Protein AF-0000000079869970 (afdb_homodimer)

Foldseek 3Di:
DDPDDDDDDPDDDDDDDDDDDDDDDDDDDDDDDDDDDDDPPVPPPDPPPPPPDDDCDPVNVVVVVVVVVVVVVVVVVVVVVVVVCCVVVVDDPPPQPQPPLLVLLLVLFDLVLLLVLLCLLLLEAFAFQDPSVVVVLVVLLVLLVVLAFDNVQKDKFKFKFKWKAFDWWKKFKAFPDVRHTPDIDTQQVVLVVVVVVCVVVVNSGRSFGRAKAILFDFDKAKAAEAEQEAQFPLSLVLCVVQQFALARAEYEHEHDPLFAQLLSLQSSVVSHHQEYEYEHFCQQFHPVQHDDPPVDQGHYQQWKFHAYNWFAFAHLFDAHLDGGRDCPPDPPPTHDSCRSQDPPNLQIRGRVHGYTYGGLQVVLVSQVLLVVLQVVDPQWDKDFSCVSSFPPDDGDRSPDTNITTHDDPRHDSCNSRMMMMIGTDIDMDIHMGIKMKGKAAADAARLAEEAEEEERGASASCSQFASLLSSLLSSLSSSVSNVVVVPDGFNYMYMYMYFGPVRNPHNRVSNVCSVPVCCVPQLRRRYAEYEYRTRAFLAQAAKAKAWDLFQVVVLLSLQLVFFRDDRDCAPPPVVSRDPPDDPDRDDPDPDPDDDPDDPPPPCLCPPPPPPPSPPPSCGTSFNRQQVVQCVVDPVNDRDSGHDHDQQSPLHDDLCCFQNLHIYMYMHGHPSNNNQPRTNSSHSSSCCRGGPVSSVRSSSSSSSVSSSSSCCRHPLAHSTQCLSVLVLLVVLLVVVCVLCVVLVCPVPADCVLSVVLSVLLNVLRVVLVVVVVVCVVDDNDSVVSVLSNSLVVSLSSLQFAPQQADSRRSGGGQQWFAAVQRSGTIHGRRQLSNVVVVVDSVSNNVSSVVRSSSSNVSSCSSVPVPPPD/DDPDDDDPDPDDPDDDDDDDDDDDDDDDDDDDDDPDDDDPPVVPVDPPPPPPPDPPDPVVVVVVVVVVVVVVVVVVVVVVVVVVCCVVVVPDPPPQPLPPLLVLLLVLFDLVLLLVLLCLLLLDAFAFQDPSVVVVLVVLLVLLVVLAFDNVQKDKFKFKFKWKAFDWWKKFKAFPDVRHTPDIDTQQVVLVVVVVVCVVVVNSGHSFGRAKAILFDFDKAKAAEAEQEAQFPLSLVLCVVQQFALARAEYEHEHDPLFAQLLSLQSSVVSHHQEYEYEHFCQQFHPLQHDDPPVDQGHYQQWKFHAYNWFAFAHLQDAHLDGGRDCPDPPPPTHDSCRSQDPPNLQIRGRVHGYTYGGLQVVLSSQVLLVVLQVVDPQWDKDFSCVSSPLPDDGDRSPDTNITTHDDPRHDSCNSRMMMMIGTDIDMDIHMHIKMKGKAAADAARLAEEAEEEERGASASCSQFASLLSSLLSSLSSSVSNVVNVPDGFNYMYMYMYFGPVRNPHNRVSNVCSVPVCCVPQLRHRYAEYEYRTRAFLAQAAKAKAWDLFQVVVLLSLQLVFFRDDRDCAPPPVVSRDPDDDPCSPPPPDDPPDDDPDPVPPCLCCPPPPPPSPPPRCGTSFNRQQVVQCVVDPVNDRDSGRDHDQFSPLHDDLCCFQNLHIYMYMHGHPSNNNQPRTNSSHVSSCCRGGPVSSVSSSSSSSSVSSSSSCCRHPLAHSTQCSSVLVLLVVLLVVVCVLCVVLVCPVPADCVLSVVLSVLSNVLRVVLVVVVVVCSVDDNDSVVSVLSNSLRVSLSSLQFAPQQADSRRSGGGQQWFAAVQRSGTIHGRRQLSNVVVVVDSVSNNVSSVVRSSSSNVSSCSSVPVPPPD

Solvent-accessible surface area (backbone atoms only — not comparable to full-atom values): 93768 Å² total; per-residue (Å²): 138,90,80,83,75,94,82,82,90,80,80,83,78,84,82,82,88,88,84,80,91,78,89,77,86,81,82,86,75,87,72,88,73,75,84,77,78,79,86,70,81,71,76,74,80,74,84,75,76,78,74,77,80,80,77,80,48,69,65,56,51,50,50,46,46,49,49,44,48,50,45,47,50,48,47,49,49,48,46,47,46,46,50,50,47,48,57,67,72,54,62,84,77,56,85,78,52,72,48,69,63,50,53,53,40,53,67,53,56,56,43,67,55,36,58,55,43,36,53,57,62,35,65,38,50,21,34,70,45,31,71,39,32,52,50,50,51,50,46,52,54,52,48,42,42,73,33,48,44,59,66,91,39,50,45,75,48,51,27,41,38,77,44,64,45,86,68,43,42,35,42,36,35,28,32,56,92,80,58,45,76,77,45,78,44,49,49,47,61,50,43,51,51,52,49,52,53,40,48,73,68,67,50,85,62,48,84,51,65,53,58,42,45,41,65,49,33,68,45,73,35,66,26,39,75,40,82,35,57,51,33,43,72,67,45,55,49,34,33,50,76,63,31,30,80,46,60,58,17,26,36,37,24,36,62,52,84,82,46,30,64,30,40,33,47,44,48,38,42,76,56,36,27,47,26,37,38,37,29,58,50,24,57,77,42,8,58,73,56,37,54,26,53,90,82,27,56,19,18,44,50,77,55,38,46,46,47,46,28,53,51,65,59,31,42,76,44,39,60,79,79,52,60,47,67,44,78,74,73,72,83,81,77,47,53,48,73,69,44,55,67,31,94,79,44,68,83,49,48,57,35,86,42,35,46,43,48,39,18,34,51,56,52,35,54,52,47,51,56,50,50,60,43,40,72,74,40,87,64,56,43,67,42,51,48,56,70,54,49,44,93,70,55,76,72,77,53,64,82,63,79,60,68,40,52,23,46,56,98,76,15,54,58,73,70,47,36,49,31,38,41,40,35,32,35,58,50,74,45,83,38,56,37,48,32,37,40,39,54,46,73,20,76,72,40,54,71,35,30,40,38,36,38,24,44,64,34,26,72,33,38,14,29,36,59,28,27,34,10,40,21,34,48,54,47,47,52,42,26,49,15,51,40,44,66,70,68,56,69,41,32,20,12,37,36,43,34,41,25,21,42,35,76,69,52,38,25,29,59,38,35,52,50,41,68,43,42,63,48,63,13,60,78,56,48,25,60,63,35,37,41,44,33,36,62,31,51,45,16,63,52,42,67,45,41,32,61,36,49,40,44,46,65,52,52,54,56,43,30,45,72,35,63,44,67,74,76,68,83,55,77,74,62,67,77,45,65,71,80,77,82,75,82,63,82,83,70,85,74,72,80,63,79,89,73,97,80,70,84,79,63,76,79,75,63,79,55,68,70,80,74,76,52,66,92,80,38,84,53,8,37,38,49,48,25,35,52,53,44,41,71,67,36,86,84,68,62,79,66,91,63,59,78,61,48,74,62,58,43,72,58,76,51,62,54,34,22,51,59,41,22,45,37,36,37,56,22,25,39,42,83,54,67,20,32,75,60,26,82,63,19,33,64,64,50,37,50,71,64,29,40,64,74,29,51,61,54,42,43,49,34,42,43,56,50,44,50,52,49,48,61,22,57,44,84,60,68,63,67,36,54,59,49,34,39,52,52,52,53,51,40,50,53,52,49,54,55,53,31,52,74,69,71,37,54,88,80,49,78,58,65,62,51,54,52,35,49,52,52,30,41,53,28,30,53,50,43,56,50,50,51,54,53,48,68,76,43,85,80,47,65,68,58,45,52,52,52,41,50,34,53,52,47,27,55,40,31,42,46,43,84,54,30,35,91,78,47,46,67,39,14,25,46,59,45,34,52,16,72,56,60,53,44,30,37,39,64,37,17,62,35,46,32,31,54,60,76,65,41,67,59,58,27,48,50,34,45,34,54,50,37,52,25,45,43,49,20,29,43,41,49,62,59,45,73,63,83,119,141,86,88,84,87,80,95,74,74,90,64,94,72,92,86,78,83,90,76,85,87,80,88,78,87,81,88,85,86,78,79,89,76,90,65,80,85,77,86,66,81,66,79,69,76,70,81,71,74,75,70,75,73,82,74,81,50,74,63,58,54,50,50,50,48,50,50,49,49,50,50,51,51,49,50,51,48,51,49,48,48,50,50,48,49,49,55,66,73,56,58,84,76,58,85,80,52,74,49,69,63,49,53,53,38,53,67,53,56,59,44,68,56,36,56,54,43,36,52,57,62,36,65,40,49,20,35,69,45,33,71,40,31,52,51,50,51,50,46,53,55,53,47,42,42,74,35,49,46,59,67,92,39,49,46,76,49,53,28,42,39,78,46,66,46,85,69,43,43,36,42,34,34,27,32,57,93,79,56,44,76,77,45,78,44,48,48,47,60,50,43,50,50,52,49,52,54,40,46,73,68,66,50,87,63,51,84,51,67,52,57,44,44,41,64,48,34,69,46,73,36,68,26,39,74,38,84,34,57,51,33,43,72,67,45,56,48,33,33,51,77,63,32,29,78,44,60,57,17,26,36,37,25,36,62,50,84,82,43,30,65,30,40,33,48,44,47,38,42,75,56,36,25,47,26,37,39,36,27,57,50,23,57,78,41,8,59,72,56,35,55,26,53,91,85,28,55,18,19,46,49,78,56,38,45,44,46,45,27,54,52,65,57,31,42,76,42,38,60,80,79,52,60,47,68,44,77,63,61,92,75,51,70,52,52,50,74,69,44,54,68,29,92,79,44,69,82,49,47,58,34,86,41,34,48,43,48,39,19,34,50,56,52,34,53,52,47,51,54,50,50,60,42,40,73,72,39,86,63,55,43,67,42,50,47,55,70,54,49,44,66,70,52,75,70,75,54,64,82,62,80,59,67,39,52,24,47,59,98,76,12,54,56,74,72,46,36,49,34,36,41,38,35,33,36,59,50,74,44,81,36,54,37,47,33,37,40,38,53,47,72,20,76,73,39,54,72,32,30,42,37,36,38,24,45,65,36,26,72,35,38,13,32,35,58,26,28,34,10,41,22,33,48,54,47,48,51,40,26,49,15,51,40,43,66,69,68,56,69,41,33,20,13,38,37,42,34,42,25,22,40,36,76,68,50,38,26,28,60,37,36,53,49,40,69,43,41,63,48,63,10,60,77,56,47,27,61,64,36,35,41,44,34,36,60,32,50,45,15,64,51,42,67,43,42,32,60,37,48,40,44,45,65,50,52,53,55,42,30,45,71,34,63,44,68,75,77,68,85,57,78,76,65,68,78,45,62,72,78,79,83,77,78,76,63,63,69,81,73,73,82,66,91,80,74,100,79,72,82,80,62,77,81,74,61,81,53,71,67,85,73,74,49,63,89,80,34,83,55,8,39,38,47,48,26,34,50,54,46,39,70,69,35,87,83,67,62,78,65,92,62,60,77,61,47,74,61,57,41,73,57,76,51,62,53,32,23,51,61,42,23,45,38,37,39,56,22,26,38,42,82,53,66,22,32,74,61,24,83,64,19,33,63,64,49,35,48,70,65,29,42,64,75,29,51,61,54,43,42,50,34,41,43,54,51,45,50,52,47,47,62,24,57,43,84,58,68,66,66,36,54,58,49,33,39,52,50,51,54,53,41,50,53,52,48,54,53,54,30,53,74,70,71,36,54,88,79,50,79,59,64,63,51,54,52,36,50,52,51,30,40,54,29,29,53,50,46,54,50,51,52,55,54,48,68,76,42,85,80,47,66,68,59,46,51,51,50,42,49,33,53,54,46,29,54,41,31,44,45,44,85,54,31,35,91,78,46,48,66,40,15,24,44,59,45,34,51,15,71,56,61,52,44,32,37,39,63,38,16,61,32,45,33,32,54,61,76,65,41,66,58,59,27,48,51,33,46,42,55,50,36,51,24,44,42,49,20,27,43,40,51,62,58,44,74,65,80,116

InterPro domains:
  IPR003137 PA domain [PF02225] (222-303)
  IPR007365 Transferrin receptor-like, dimerisation domain [PF04253] (748-861)
  IPR007484 Peptidase M28 [PF04389] (435-570)
  IPR036757 Transferrin receptor-like, dimerisation domain superfamily [G3DSA:1.20.930.40] (721-863)
  IPR036757 Transferrin receptor-like, dimerisation domain superfamily [SSF47672] (745-861)
  IPR039373 Transferrin receptor protein 1/Glutamate carboxypeptidase 2-like [PTHR10404] (72-862)
  IPR046450 PA domain superfamily [SSF52025] (188-437)

Organism: NCBI:txid29920

Radius of gyration: 39.64 Å; Cα contacts (8 Å, |Δi|>4): 3201; chains: 2; bounding box: 128×109×114 Å

Sequence (1736 aa):
MGASDDRASIMKGDALKVLPDLDLDEDDDVDDSKVPLTRSNVYADSPREIHLSEGISEADIILRQRVGIAFVLGLVLASAICVMLLGVLGHEENYGSTPAIQHHFIAATSANGFKKNLEFYTDVVRHTGSTGDNEMAKFIRSSAIDFGFEESNIKIDEFEMLVNAPETLTLDILKLPNNKSLASYDFVAENAARQAKRQAKGKNVTKPYAAFHLYSKNGTASGPVVYAHFGSSEDYQALALNNVTVAGKIALVRMGGDISLPAKVVIASKFGAVGVLTYTDPADDGSARGPTAPDGPWRPSTTTTFGNVYMGDGDPTMPEGFSATRPMGTNADRLSVEDIYSVNNTFNILPPIVSMPISAAVAQDLLTQVDAASKKLETLKQINAADVFGARWEGGALGVQYLLPVDDDTSKSEEVEVIVKMTNRNVYTLTTTWNVVITVHGSREPDRHVLVGAPRDSLNAGAVSPGSGNAVFLEVVRALGTLVSNGWTPYRTLVLASFGGEQFGSVGSSHWIDRYPSFESGNSGRGVVYLHLDDVVRGAGALRCKASATIRKNIYLMTAAVAQPKKQDYPDVDSFFFSNASGTSAVAAGSSSKDEDDLDMLPVNATFSSNELPEGSGNSVFAYWLEDANKKNPSGVELELPPMERNLGGRISPFLGRLGIPSLELGFDGGYFGVGDTGADIPAWISHFADPQFAFHRAAAELYGSILLSFTDAQFLQYDFTELSRELRRGEAFLEDALAREGLTEVVSLGRLHNATTAFEAAAISVSHEINVISDQELDFSRVRLINNRLLRAQRAFLLPLGFTYMPWIKNVLYGISEWDDYRVSLFPGVTHELKRGNAMTVRRELVRLCLTIEAATDILMNAPDEEMGASDDRASIMKGDALKVLPDLDLDEDDDVDDSKVPLTRSNVYADSPREIHLSEGISEADIILRQRVGIAFVLGLVLASAICVMLLGVLGHEENYGSTPAIQHHFIAATSANGFKKNLEFYTDVVRHTGSTGDNEMAKFIRSSAIDFGFEESNIKIDEFEMLVNAPETLTLDILKLPNNKSLASYDFVAENAARQAKRQAKGKNVTKPYAAFHLYSKNGTASGPVVYAHFGSSEDYQALALNNVTVAGKIALVRMGGDISLPAKVVIASKFGAVGVLTYTDPADDGSARGPTAPDGPWRPSTTTTFGNVYMGDGDPTMPEGFSATRPMGTNADRLSVEDIYSVNNTFNILPPIVSMPISAAVAQDLLTQVDAASKKLETLKQINAADVFGARWEGGALGVQYLLPVDDDTSKSEEVEVIVKMTNRNVYTLTTTWNVVITVHGSREPDRHVLVGAPRDSLNAGAVSPGSGNAVFLEVVRALGTLVSNGWTPYRTLVLASFGGEQFGSVGSSHWIDRYPSFESGNSGRGVVYLHLDDVVRGAGALRCKASATIRKNIYLMTAAVAQPKKQDYPDVDSFFFSNASGTSAVAAGSSSKDEDDLDMLPVNATFSSNELPEGSGNSVFAYWLEDANKKNPSGVELELPPMERNLGGRISPFLGRLGIPSLELGFDGGYFGVGDTGADIPAWISHFADPQFAFHRAAAELYGSILLSFTDAQFLQYDFTELSRELRRGEAFLEDALAREGLTEVVSLGRLHNATTAFEAAAISVSHEINVISDQELDFSRVRLINNRLLRAQRAFLLPLGFTYMPWIKNVLYGISEWDDYRVSLFPGVTHELKRGNAMTVRRELVRLCLTIEAATDILMNAPDEE

Secondary structure (DSSP, 8-state):
---------------------------------------------------------HHHHHHHHHHHHHHHHHHHHHHHHHHHHHHHTTS---TTS--HHHHHHHHH--HHHHHHHHHHHHTS---TTSHHHHHHHHHHHHHHHHHT--GGGEEEEEEEEEEEEEEEEEEEEEETTTTEEEEEEEHHHHHHHHHHHHHHTT-----PPPP-EETPPPEEEEE-EEE-TT--HHHHHHHHHTT---TTSEEEEES-TT--HHHHHHHHHHTT-SEEEEE--HHHHSTTTSPBTTTSSBPPTT----EE--BSSS-TTS-TT----S---SGGGS--HHHHTSTT--SSB--SSEEEE--HHHHHHHHHHHHHHHTT-TT--EEEHHHHHGGG-----SSS--EEE--SSS--GGGG-EEEEEEEEEEEEEEEEEEEEEEE--SSEEEEEEEEEEE---SS--TTTTHHHHHHHHHHHHHHHHHHHTT---SEEEEEEEESSGGGTSHHHHHHHHH-GGGT-GGG--EEEEEE-SS-BSSSSEEEEEE-GGGHHHHHHHHHHSBPPP----S--GGG---------------------------------SS-S-TTGGGBHHHHHHHHHHHH-TT-PPPSSPPPPSS--SS--HHHHTT---EEEEEEE-S----TTSTT-SHHHIIIII-TT-HHHHHHHHHHHHHHHHHHH-SS----HHHHHHHHHHHHHHHHHHHHHTT-TTTS--HHHHHHHHHHHHHHHHHHHHHHHHHHS---HHHHHHHHHHHHHHHHTTB-TT--SS-TT--BSSEEE-TTTTT-EEE-HHHHHHHTTT-HHHHHHHHHHHHHHHHHHHHHHTT-----/-----------------------------------------------------S---HHHHHHHHHHHHHHHHHHHHHHHHHHHHHHHTTS---TTS--HHHHHHHHH--HHHHHHHHHHHHTS---TTSHHHHHHHHHHHHHHHHHT--GGGEEEEEEEEEEEEEEEEEEEEEETTTTEEEEEEEHHHHHHHHHHHHHHTT-----PPPP-EETPPPEEEEE-EEE-TT--HHHHHHHHHTT---TTSEEEEES-TT--HHHHHHHHHHTT-SEEEEE--HHHHSTTTSPBTTTSSBPPTT----EE--BSSS-TTS-TT----S---TT--PPPHHHHTSTT--SSB--SSEEEE--HHHHHHHHHHHHHHHTT-TT--EEEHHHHHGGG----TTSS--EEE--SSS--GGGG-EEEEEEEEEEEEEEEEEEEEEEE--SSEEEEEEEEEEE---SS--TTTTHHHHHHHHHHHHHHHHHHHTT---SEEEEEEEESSGGGTSHHHHHHHHH-GGGT-GGG--EEEEEE-SS-BSSSSEEEEEE-GGGHHHHHHHHHHSBPPP----S--GGG---------------------------------SS-S-TTGGGBHHHHHHHHHHHH-TT-PPPSSPPPPSS--SS--HHHHTT---EEEEEEE-S----TTSTT-SHHHIIIII-TT-HHHHHHHHHHHHHHHHHHH-SS----HHHHHHHHHHHHHHHHHHHHHTT-TTTS--HHHHHHHHHHHHHHHHHHHHHHHHHHS---HHHHHHHHHHHHHHHHTTB-TT--SS-TT--BSSEEE-TTTTT-EEE-HHHHHHHTTT-HHHHHHHHHHHHHHHHHHHHHHTT-----

Nearest PDB structures (foldseek):
  3rbu-assembly1_A  TM=8.842E-01  e=3.190E-53  Homo sapiens
  4twe-assembly1_A  TM=8.624E-01  e=4.914E-52  Homo sapiens
  4x3r-assembly1_A-2  TM=8.776E-01  e=3.778E-52  Homo sapiens
  8bow-assembly1_A  TM=8.712E-01  e=1.907E-52  Homo sapiens
  5d29-assembly1_A-2  TM=8.838E-01  e=1.736E-51  Homo sapiens

pLDDT: mean 79.39, std 25.46, range [14.36, 98.81]

Structure (mmCIF, N/CA/C/O backbone):
data_AF-0000000079869970-model_v1
#
loop_
_entity.id
_entity.type
_entity.pdbx_description
1 polymer 'Uncharacterized protein'
#
loop_
_atom_site.group_PDB
_atom_site.id
_atom_site.type_symbol
_atom_site.label_atom_id
_atom_site.label_alt_id
_atom_site.label_comp_id
_atom_site.label_asym_id
_atom_site.label_entity_id
_atom_site.label_seq_id
_atom_site.pdbx_PDB_ins_code
_atom_site.Cartn_x
_atom_site.Cartn_y
_atom_site.Cartn_z
_atom_site.occupancy
_atom_site.B_iso_or_equiv
_atom_site.auth_seq_id
_atom_site.auth_comp_id
_atom_site.auth_asym_id
_atom_site.auth_atom_id
_atom_site.pdbx_PDB_model_num
ATOM 1 N N . MET A 1 1 ? 53.875 41.188 -13.688 1 15.7 1 MET A N 1
ATOM 2 C CA . MET A 1 1 ? 52.969 42.312 -13.969 1 15.7 1 MET A CA 1
ATOM 3 C C . MET A 1 1 ? 51.531 41.844 -13.93 1 15.7 1 MET A C 1
ATOM 5 O O . MET A 1 1 ? 50.688 42.469 -13.258 1 15.7 1 MET A O 1
ATOM 9 N N . GLY A 1 2 ? 50.781 41.25 -15.023 1 16.36 2 GLY A N 1
ATOM 10 C CA . GLY A 1 2 ? 49.906 41.844 -16 1 16.36 2 GLY A CA 1
ATOM 11 C C . GLY A 1 2 ? 48.438 41.75 -15.633 1 16.36 2 GLY A C 1
ATOM 12 O O . GLY A 1 2 ? 48 40.719 -15.07 1 16.36 2 GLY A O 1
ATOM 13 N N . ALA A 1 3 ? 47.719 42.906 -15.492 1 17.47 3 ALA A N 1
ATOM 14 C CA . ALA A 1 3 ? 46.5 43.719 -15.258 1 17.47 3 ALA A CA 1
ATOM 15 C C . ALA A 1 3 ? 45.375 43.312 -16.203 1 17.47 3 ALA A C 1
ATOM 17 O O . ALA A 1 3 ? 44.344 43.969 -16.266 1 17.47 3 ALA A O 1
ATOM 18 N N . SER A 1 4 ? 45.531 42.281 -17.016 1 16.36 4 SER A N 1
ATOM 19 C CA . SER A 1 4 ? 44.906 42.438 -18.328 1 16.36 4 SER A CA 1
ATOM 20 C C . SER A 1 4 ? 43.406 42.656 -18.172 1 16.36 4 SER A C 1
ATOM 22 O O . SER A 1 4 ? 42.812 42.219 -17.188 1 16.36 4 SER A O 1
ATOM 24 N N . ASP A 1 5 ? 42.594 43.156 -19.141 1 15.49 5 ASP A N 1
ATOM 25 C CA . ASP A 1 5 ? 41.656 44.156 -19.625 1 15.49 5 ASP A CA 1
ATOM 26 C C . ASP A 1 5 ? 40.219 43.656 -19.516 1 15.49 5 ASP A C 1
ATOM 28 O O . ASP A 1 5 ? 39.312 44.438 -19.156 1 15.49 5 ASP A O 1
ATOM 32 N N . ASP A 1 6 ? 39.812 42.5 -20.109 1 15.54 6 ASP A N 1
ATOM 33 C CA . ASP A 1 6 ? 38.844 42.594 -21.188 1 15.54 6 ASP A CA 1
ATOM 34 C C . ASP A 1 6 ? 37.438 42.906 -20.656 1 15.54 6 ASP A C 1
ATOM 36 O O . ASP A 1 6 ? 37 42.25 -19.703 1 15.54 6 ASP A O 1
ATOM 40 N N . ARG A 1 7 ? 36.719 43.938 -21.031 1 15.24 7 ARG A N 1
ATOM 41 C CA . ARG A 1 7 ? 35.688 44.969 -20.938 1 15.24 7 ARG A CA 1
ATOM 42 C C . ARG A 1 7 ? 34.281 44.344 -20.969 1 15.24 7 ARG A C 1
ATOM 44 O O . ARG A 1 7 ? 33.531 44.5 -20.016 1 15.24 7 ARG A O 1
ATOM 51 N N . ALA A 1 8 ? 33.5 44.375 -22.188 1 14.62 8 ALA A N 1
ATOM 52 C CA . ALA A 1 8 ? 32.469 45.375 -22.594 1 14.62 8 ALA A CA 1
ATOM 53 C C . ALA A 1 8 ? 31.078 44.719 -22.578 1 14.62 8 ALA A C 1
ATOM 55 O O . ALA A 1 8 ? 30.141 45.281 -22 1 14.62 8 ALA A O 1
ATOM 56 N N . SER A 1 9 ? 30.547 44.031 -23.766 1 14.82 9 SER A N 1
ATOM 57 C CA . SER A 1 9 ? 29.438 44.406 -24.625 1 14.82 9 SER A CA 1
ATOM 58 C C . SER A 1 9 ? 28.125 43.812 -24.141 1 14.82 9 SER A C 1
ATOM 60 O O . SER A 1 9 ? 28 42.562 -24.047 1 14.82 9 SER A O 1
ATOM 62 N N . ILE A 1 10 ? 27.25 44.406 -23.156 1 17 10 ILE A N 1
ATOM 63 C CA . ILE A 1 10 ? 25.969 44.375 -22.453 1 17 10 ILE A CA 1
ATOM 64 C C . ILE A 1 10 ? 24.828 44.312 -23.453 1 17 10 ILE A C 1
ATOM 66 O O . ILE A 1 10 ? 24.5 45.312 -24.094 1 17 10 ILE A O 1
ATOM 70 N N . MET A 1 11 ? 24.953 43.188 -24.359 1 15.47 11 MET A N 1
ATOM 71 C CA . MET A 1 11 ? 24.016 43.188 -25.484 1 15.47 11 MET A CA 1
ATOM 72 C C . MET A 1 11 ? 22.609 43.531 -25.016 1 15.47 11 MET A C 1
ATOM 74 O O . MET A 1 11 ? 22.266 43.312 -23.844 1 15.47 11 MET A O 1
ATOM 78 N N . LYS A 1 12 ? 21.75 43.844 -26.094 1 15.2 12 LYS A N 1
ATOM 79 C CA . LYS A 1 12 ? 20.688 44.719 -26.609 1 15.2 12 LYS A CA 1
ATOM 80 C C . LYS A 1 12 ? 19.312 44.188 -26.188 1 15.2 12 LYS A C 1
ATOM 82 O O . LYS A 1 12 ? 19.125 43 -25.984 1 15.2 12 LYS A O 1
ATOM 87 N N . GLY A 1 13 ? 18.359 45.156 -25.938 1 15.45 13 GLY A N 1
ATOM 88 C CA . GLY A 1 13 ? 17.062 45.594 -25.438 1 15.45 13 GLY A CA 1
ATOM 89 C C . GLY A 1 13 ? 15.898 45.125 -26.281 1 15.45 13 GLY A C 1
ATOM 90 O O . GLY A 1 13 ? 14.758 45.531 -26.094 1 15.45 13 GLY A O 1
ATOM 91 N N . ASP A 1 14 ? 16.141 44.094 -27.234 1 14.64 14 ASP A N 1
ATOM 92 C CA . ASP A 1 14 ? 15.211 44.375 -28.328 1 14.64 14 ASP A CA 1
ATOM 93 C C . ASP A 1 14 ? 13.766 44.156 -27.875 1 14.64 14 ASP A C 1
ATOM 95 O O . ASP A 1 14 ? 13.469 43.188 -27.156 1 14.64 14 ASP A O 1
ATOM 99 N N . ALA A 1 15 ? 12.883 45.156 -28.188 1 14.81 15 ALA A N 1
ATOM 100 C CA . ALA A 1 15 ? 11.57 45.812 -28.062 1 14.81 15 ALA A CA 1
ATOM 101 C C . ALA A 1 15 ? 10.461 44.875 -28.516 1 14.81 15 ALA A C 1
ATOM 103 O O . ALA A 1 15 ? 10.703 43.688 -28.797 1 14.81 15 ALA A O 1
ATOM 104 N N . LEU A 1 16 ? 9.609 45.344 -29.531 1 14.55 16 LEU A N 1
ATOM 105 C CA . LEU A 1 16 ? 8.234 45.812 -29.656 1 14.55 16 LEU A CA 1
ATOM 106 C C . LEU A 1 16 ? 7.355 44.781 -30.344 1 14.55 16 LEU A C 1
ATOM 108 O O . LEU A 1 16 ? 6.203 44.594 -29.953 1 14.55 16 LEU A O 1
ATOM 112 N N . LYS A 1 17 ? 7.633 44.125 -31.547 1 14.93 17 LYS A N 1
ATOM 113 C CA . LYS A 1 17 ? 6.715 44.531 -32.594 1 14.93 17 LYS A CA 1
ATOM 114 C C . LYS A 1 17 ? 5.422 43.719 -32.531 1 14.93 17 LYS A C 1
ATOM 116 O O . LYS A 1 17 ? 5.41 42.594 -32.031 1 14.93 17 LYS A O 1
ATOM 121 N N . VAL A 1 18 ? 4.383 44.125 -33.469 1 15.23 18 VAL A N 1
ATOM 122 C CA . VAL A 1 18 ? 2.977 44.438 -33.688 1 15.23 18 VAL A CA 1
ATOM 123 C C . VAL A 1 18 ? 2.207 43.188 -34.062 1 15.23 18 VAL A C 1
ATOM 125 O O . VAL A 1 18 ? 1.421 42.656 -33.25 1 15.23 18 VAL A O 1
ATOM 128 N N . LEU A 1 19 ? 1.579 43.156 -35.281 1 15.06 19 LEU A N 1
ATOM 129 C CA . LEU A 1 19 ? 0.181 43.344 -35.688 1 15.06 19 LEU A CA 1
ATOM 130 C C . LEU A 1 19 ? -0.439 42 -36.094 1 15.06 19 LEU A C 1
ATOM 132 O O . LEU A 1 19 ? -1.483 41.625 -35.562 1 15.06 19 LEU A O 1
ATOM 136 N N . PRO A 1 20 ? -0.893 41.906 -37.406 1 15.55 20 PRO A N 1
ATOM 137 C CA . PRO A 1 20 ? -2.277 41.875 -37.875 1 15.55 20 PRO A CA 1
ATOM 138 C C . PRO A 1 20 ? -2.748 40.469 -38.281 1 15.55 20 PRO A C 1
ATOM 140 O O . PRO A 1 20 ? -3.859 40.062 -37.906 1 15.55 20 PRO A O 1
ATOM 143 N N . ASP A 1 21 ? -2.082 39.625 -39.188 1 15.21 21 ASP A N 1
ATOM 144 C CA . ASP A 1 21 ? -2.805 39.469 -40.438 1 15.21 21 ASP A CA 1
ATOM 145 C C . ASP A 1 21 ? -3.77 38.281 -40.375 1 15.21 21 ASP A C 1
ATOM 147 O O . ASP A 1 21 ? -3.51 37.312 -39.688 1 15.21 21 ASP A O 1
ATOM 151 N N . LEU A 1 22 ? -4.863 38.281 -41.281 1 15.22 22 LEU A N 1
ATOM 152 C CA . LEU A 1 22 ? -6.234 38.031 -41.719 1 15.22 22 LEU A CA 1
ATOM 153 C C . LEU A 1 22 ? -6.379 36.625 -42.312 1 15.22 22 LEU A C 1
ATOM 155 O O . LEU A 1 22 ? -7.461 36.031 -42.281 1 15.22 22 LEU A O 1
ATOM 159 N N . ASP A 1 23 ? -5.383 35.906 -42.875 1 15.23 23 ASP A N 1
ATOM 160 C CA . ASP A 1 23 ? -5.848 35.438 -44.156 1 15.23 23 ASP A CA 1
ATOM 161 C C . ASP A 1 23 ? -6.836 34.281 -44.031 1 15.23 23 ASP A C 1
ATOM 163 O O . ASP A 1 23 ? -6.691 33.438 -43.156 1 15.23 23 ASP A O 1
ATOM 167 N N . LEU A 1 24 ? -7.859 34.156 -45 1 15.46 24 LEU A N 1
ATOM 168 C CA . LEU A 1 24 ? -9.164 33.812 -45.562 1 15.46 24 LEU A CA 1
ATOM 169 C C . LEU A 1 24 ? -9.25 32.312 -45.875 1 15.46 24 LEU A C 1
ATOM 171 O O . LEU A 1 24 ? -10.336 31.734 -45.844 1 15.46 24 LEU A O 1
ATOM 175 N N . ASP A 1 25 ? -8.258 31.641 -46.5 1 15.13 25 ASP A N 1
ATOM 176 C CA . ASP A 1 25 ? -8.773 31.016 -47.719 1 15.13 25 ASP A CA 1
ATOM 177 C C . ASP A 1 25 ? -9.602 29.781 -47.375 1 15.13 25 ASP A C 1
ATOM 179 O O . ASP A 1 25 ? -9.492 29.219 -46.281 1 15.13 25 ASP A O 1
ATOM 183 N N . GLU A 1 26 ? -9.719 28.797 -48.344 1 15.66 26 GLU A N 1
ATOM 184 C CA . GLU A 1 26 ? -10.695 28.219 -49.25 1 15.66 26 GLU A CA 1
ATOM 185 C C . GLU A 1 26 ? -11.188 26.859 -48.75 1 15.66 26 GLU A C 1
ATOM 187 O O . GLU A 1 26 ? -12.398 26.641 -48.625 1 15.66 26 GLU A O 1
ATOM 192 N N . ASP A 1 27 ? -10.875 25.75 -49.406 1 15.56 27 ASP A N 1
ATOM 193 C CA . ASP A 1 27 ? -11.773 25 -50.312 1 15.56 27 ASP A CA 1
ATOM 194 C C . ASP A 1 27 ? -12.352 23.781 -49.625 1 15.56 27 ASP A C 1
ATOM 196 O O . ASP A 1 27 ? -13.57 23.641 -49.5 1 15.56 27 ASP A O 1
ATOM 200 N N . ASP A 1 28 ? -11.992 22.531 -50.031 1 15.8 28 ASP A N 1
ATOM 201 C CA . ASP A 1 28 ? -12.82 21.641 -50.844 1 15.8 28 ASP A CA 1
ATOM 202 C C . ASP A 1 28 ? -13.445 20.547 -50 1 15.8 28 ASP A C 1
ATOM 204 O O . ASP A 1 28 ? -14.672 20.484 -49.875 1 15.8 28 ASP A O 1
ATOM 208 N N . ASP A 1 29 ? -13.156 19.203 -50.25 1 16.17 29 ASP A N 1
ATOM 209 C CA . ASP A 1 29 ? -14.039 18.234 -50.875 1 16.17 29 ASP A CA 1
ATOM 210 C C . ASP A 1 29 ? -14.539 17.203 -49.875 1 16.17 29 ASP A C 1
ATOM 212 O O . ASP A 1 29 ? -15.648 16.672 -50 1 16.17 29 ASP A O 1
ATOM 216 N N . VAL A 1 30 ? -13.695 16.734 -48.875 1 17 30 VAL A N 1
ATOM 217 C CA . VAL A 1 30 ? -13.656 15.273 -48.938 1 17 30 VAL A CA 1
ATOM 218 C C . VAL A 1 30 ? -14.922 14.695 -48.312 1 17 30 VAL A C 1
ATOM 220 O O . VAL A 1 30 ? -15.445 15.234 -47.344 1 17 30 VAL A O 1
ATOM 223 N N . ASP A 1 31 ? -15.469 13.547 -48.719 1 16.89 31 ASP A N 1
ATOM 224 C CA . ASP A 1 31 ? -16.672 12.773 -49.031 1 16.89 31 ASP A CA 1
ATOM 225 C C . ASP A 1 31 ? -17.078 11.898 -47.875 1 16.89 31 ASP A C 1
ATOM 227 O O . ASP A 1 31 ? -18.062 11.148 -47.938 1 16.89 31 ASP A O 1
ATOM 231 N N . ASP A 1 32 ? -16.641 12.148 -46.656 1 16.02 32 ASP A N 1
ATOM 232 C CA . ASP A 1 32 ? -16.688 10.945 -45.844 1 16.02 32 ASP A CA 1
ATOM 233 C C . ASP A 1 32 ? -18.125 10.484 -45.625 1 16.02 32 ASP A C 1
ATOM 235 O O . ASP A 1 32 ? -18.969 11.25 -45.156 1 16.02 32 ASP A O 1
ATOM 239 N N . SER A 1 33 ? -18.5 9.43 -46.031 1 16.84 33 SER A N 1
ATOM 240 C CA . SER A 1 33 ? -19.641 8.586 -46.375 1 16.84 33 SER A CA 1
ATOM 241 C C . SER A 1 33 ? -20.438 8.227 -45.125 1 16.84 33 SER A C 1
ATOM 243 O O . SER A 1 33 ? -21.656 8.438 -45.094 1 16.84 33 SER A O 1
ATOM 245 N N . LYS A 1 34 ? -20.25 7.035 -44.406 1 17.75 34 LYS A N 1
ATOM 246 C CA . LYS A 1 34 ? -21.219 5.941 -44.406 1 17.75 34 LYS A CA 1
ATOM 247 C C . LYS A 1 34 ? -21.953 5.875 -43.062 1 17.75 34 LYS A C 1
ATOM 249 O O . LYS A 1 34 ? -22.719 4.938 -42.812 1 17.75 34 LYS A O 1
ATOM 254 N N . VAL A 1 35 ? -21.906 6.801 -42.125 1 16.41 35 VAL A N 1
ATOM 255 C CA . VAL A 1 35 ? -22.188 6.168 -40.844 1 16.41 35 VAL A CA 1
ATOM 256 C C . VAL A 1 35 ? -23.656 5.75 -40.781 1 16.41 35 VAL A C 1
ATOM 258 O O . VAL A 1 35 ? -24.547 6.555 -41.062 1 16.41 35 VAL A O 1
ATOM 261 N N . PRO A 1 36 ? -23.953 4.5 -40.5 1 17.55 36 PRO A N 1
ATOM 262 C CA . PRO A 1 36 ? -25.156 3.684 -40.562 1 17.55 36 PRO A CA 1
ATOM 263 C C . PRO A 1 36 ? -26.141 4 -39.406 1 17.55 36 PRO A C 1
ATOM 265 O O . PRO A 1 36 ? -25.828 3.789 -38.25 1 17.55 36 PRO A O 1
ATOM 268 N N . LEU A 1 37 ? -26.672 5.176 -39.312 1 16.69 37 LEU A N 1
ATOM 269 C CA . LEU A 1 37 ? -27.516 5.531 -38.188 1 16.69 37 LEU A CA 1
ATOM 270 C C . LEU A 1 37 ? -28.641 4.52 -38 1 16.69 37 LEU A C 1
ATOM 272 O O . LEU A 1 37 ? -29.172 3.99 -39 1 16.69 37 LEU A O 1
ATOM 276 N N . THR A 1 38 ? -28.703 4.16 -36.844 1 17.06 38 THR A N 1
ATOM 277 C CA . THR A 1 38 ? -29.531 3.338 -35.969 1 17.06 38 THR A CA 1
ATOM 278 C C . THR A 1 38 ? -31 3.732 -36.094 1 17.06 38 THR A C 1
ATOM 280 O O . THR A 1 38 ? -31.312 4.902 -36.312 1 17.06 38 THR A O 1
ATOM 283 N N . ARG A 1 39 ? -31.875 2.717 -36.25 1 17.02 39 ARG A N 1
ATOM 284 C CA . ARG A 1 39 ? -33.281 2.416 -36.562 1 17.02 39 ARG A CA 1
ATOM 285 C C . ARG A 1 39 ? -34.188 2.984 -35.469 1 17.02 39 ARG A C 1
ATOM 287 O O . ARG A 1 39 ? -34.031 2.703 -34.281 1 17.02 39 ARG A O 1
ATOM 294 N N . SER A 1 40 ? -34.844 4.133 -35.656 1 17.41 40 SER A N 1
ATOM 295 C CA . SER A 1 40 ? -35.812 4.953 -34.938 1 17.41 40 SER A CA 1
ATOM 296 C C . SER A 1 40 ? -37.125 4.207 -34.75 1 17.41 40 SER A C 1
ATOM 298 O O . SER A 1 40 ? -38.125 4.793 -34.312 1 17.41 40 SER A O 1
ATOM 300 N N . ASN A 1 41 ? -37.156 2.875 -34.688 1 17.34 41 ASN A N 1
ATOM 301 C CA . ASN A 1 41 ? -38.531 2.482 -34.969 1 17.34 41 ASN A CA 1
ATOM 302 C C . ASN A 1 41 ? -39.469 2.971 -33.875 1 17.34 41 ASN A C 1
ATOM 304 O O . ASN A 1 41 ? -39.344 2.57 -32.719 1 17.34 41 ASN A O 1
ATOM 308 N N . VAL A 1 42 ? -39.906 4.164 -33.812 1 18.39 42 VAL A N 1
ATOM 309 C CA . VAL A 1 42 ? -40.844 4.848 -32.938 1 18.39 42 VAL A CA 1
ATOM 310 C C . VAL A 1 42 ? -42.219 4.164 -33 1 18.39 42 VAL A C 1
ATOM 312 O O . VAL A 1 42 ? -42.906 4.23 -34.031 1 18.39 42 VAL A O 1
ATOM 315 N N . TYR A 1 43 ? -42.25 2.869 -32.656 1 17.17 43 TYR A N 1
ATOM 316 C CA . TYR A 1 43 ? -43.562 2.264 -32.844 1 17.17 43 TYR A CA 1
ATOM 317 C C . TYR A 1 43 ? -44.656 3.039 -32.094 1 17.17 43 TYR A C 1
ATOM 319 O O . TYR A 1 43 ? -44.469 3.357 -30.922 1 17.17 43 TYR A O 1
ATOM 327 N N . ALA A 1 44 ? -45.469 3.793 -32.75 1 18.31 44 ALA A N 1
ATOM 328 C CA . ALA A 1 44 ? -46.625 4.652 -32.531 1 18.31 44 ALA A CA 1
ATOM 329 C C . ALA A 1 44 ? -47.781 3.871 -31.922 1 18.31 44 ALA A C 1
ATOM 331 O O . ALA A 1 44 ? -48.75 3.521 -32.625 1 18.31 44 ALA A O 1
ATOM 332 N N . ASP A 1 45 ? -47.469 2.848 -31.062 1 17.64 45 ASP A N 1
ATOM 333 C CA . ASP A 1 45 ? -48.656 2.016 -30.891 1 17.64 45 ASP A CA 1
ATOM 334 C C . ASP A 1 45 ? -49.844 2.848 -30.406 1 17.64 45 ASP A C 1
ATOM 336 O O . ASP A 1 45 ? -49.656 3.83 -29.688 1 17.64 45 ASP A O 1
ATOM 340 N N . SER A 1 46 ? -51 2.66 -31.031 1 19.56 46 SER A N 1
ATOM 341 C CA . SER A 1 46 ? -52.312 3.258 -31.141 1 19.56 46 SER A CA 1
ATOM 342 C C . SER A 1 46 ? -53.031 3.244 -29.797 1 19.56 46 SER A C 1
ATOM 344 O O . SER A 1 46 ? -52.781 2.381 -28.969 1 19.56 46 SER A O 1
ATOM 346 N N . PRO A 1 47 ? -53.688 4.32 -29.422 1 20.92 47 PRO A N 1
ATOM 347 C CA . PRO A 1 47 ? -54.438 4.75 -28.234 1 20.92 47 PRO A CA 1
ATOM 348 C C . PRO A 1 47 ? -55.594 3.816 -27.906 1 20.92 47 PRO A C 1
ATOM 350 O O . PRO A 1 47 ? -56.531 3.721 -28.672 1 20.92 47 PRO A O 1
ATOM 353 N N . ARG A 1 48 ? -55.344 2.494 -27.672 1 20.41 48 ARG A N 1
ATOM 354 C CA . ARG A 1 48 ? -56.531 1.655 -27.594 1 20.41 48 ARG A CA 1
ATOM 355 C C . ARG A 1 48 ? -57.531 2.221 -26.594 1 20.41 48 ARG A C 1
ATOM 357 O O . ARG A 1 48 ? -57.156 2.654 -25.5 1 20.41 48 ARG A O 1
ATOM 364 N N . GLU A 1 49 ? -58.656 2.559 -27.062 1 21.59 49 GLU A N 1
ATOM 365 C CA . GLU A 1 49 ? -59.875 3.135 -26.516 1 21.59 49 GLU A CA 1
ATOM 366 C C . GLU A 1 49 ? -60.469 2.254 -25.422 1 21.59 49 GLU A C 1
ATOM 368 O O . GLU A 1 49 ? -60.844 1.101 -25.672 1 21.59 49 GLU A O 1
ATOM 373 N N . ILE A 1 50 ? -59.812 2.158 -24.281 1 21.31 50 ILE A N 1
ATOM 374 C CA . ILE A 1 50 ? -60.312 1.283 -23.234 1 21.31 50 ILE A CA 1
ATOM 375 C C . ILE A 1 50 ? -61.781 1.634 -22.922 1 21.31 50 ILE A C 1
ATOM 377 O O . ILE A 1 50 ? -62.062 2.762 -22.531 1 21.31 50 ILE A O 1
ATOM 381 N N . HIS A 1 51 ? -62.688 1.023 -23.719 1 21.39 51 HIS A N 1
ATOM 382 C CA . HIS A 1 51 ? -64.125 1.159 -23.516 1 21.39 51 HIS A CA 1
ATOM 383 C C . HIS A 1 51 ? -64.562 0.706 -22.109 1 21.39 51 HIS A C 1
ATOM 385 O O . HIS A 1 51 ? -64.188 -0.399 -21.688 1 21.39 51 HIS A O 1
ATOM 391 N N . LEU A 1 52 ? -64.625 1.589 -21.188 1 24.09 52 LEU A N 1
ATOM 392 C CA . LEU A 1 52 ? -65.125 1.496 -19.797 1 24.09 52 LEU A CA 1
ATOM 393 C C . LEU A 1 52 ? -66.438 0.81 -19.719 1 24.09 52 LEU A C 1
ATOM 395 O O . LEU A 1 52 ? -67.438 1.336 -20.234 1 24.09 52 LEU A O 1
ATOM 399 N N . SER A 1 53 ? -66.5 -0.545 -20.109 1 24.94 53 SER A N 1
ATOM 400 C CA . SER A 1 53 ? -67.812 -1.17 -20.125 1 24.94 53 SER A CA 1
ATOM 401 C C . SER A 1 53 ? -68.562 -0.931 -18.812 1 24.94 53 SER A C 1
ATOM 403 O O . SER A 1 53 ? -67.938 -0.74 -17.766 1 24.94 53 SER A O 1
ATOM 405 N N . GLU A 1 54 ? -69.812 -0.7 -18.922 1 29.14 54 GLU A N 1
ATOM 406 C CA . GLU A 1 54 ? -70.938 -0.152 -18.172 1 29.14 54 GLU A CA 1
ATOM 407 C C . GLU A 1 54 ? -71.188 -0.944 -16.875 1 29.14 54 GLU A C 1
ATOM 409 O O . GLU A 1 54 ? -71.375 -0.362 -15.812 1 29.14 54 GLU A O 1
ATOM 414 N N . GLY A 1 55 ? -71.688 -2.182 -16.984 1 30.2 55 GLY A N 1
ATOM 415 C CA . GLY A 1 55 ? -72.75 -2.721 -16.219 1 30.2 55 GLY A CA 1
ATOM 416 C C . GLY A 1 55 ? -72.312 -3.42 -14.938 1 30.2 55 GLY A C 1
ATOM 417 O O . GLY A 1 55 ? -72.562 -4.629 -14.789 1 30.2 55 GLY A O 1
ATOM 418 N N . ILE A 1 56 ? -71.312 -3.09 -14.32 1 38.12 56 ILE A N 1
ATOM 419 C CA . ILE A 1 56 ? -70.875 -3.959 -13.227 1 38.12 56 ILE A CA 1
ATOM 420 C C . ILE A 1 56 ? -71.938 -3.959 -12.117 1 38.12 56 ILE A C 1
ATOM 422 O O . ILE A 1 56 ? -72.25 -2.908 -11.555 1 38.12 56 ILE A O 1
ATOM 426 N N . SER A 1 57 ? -72.875 -4.98 -12.266 1 41.53 57 SER A N 1
ATOM 427 C CA . SER A 1 57 ? -74.062 -5.121 -11.406 1 41.53 57 SER A CA 1
ATOM 428 C C . SER A 1 57 ? -73.688 -5.27 -9.945 1 41.53 57 SER A C 1
ATOM 430 O O . SER A 1 57 ? -72.5 -5.586 -9.633 1 41.53 57 SER A O 1
ATOM 432 N N . GLU A 1 58 ? -74.625 -4.898 -9.094 1 44.47 58 GLU A N 1
ATOM 433 C CA . GLU A 1 58 ? -74.5 -4.836 -7.641 1 44.47 58 GLU A CA 1
ATOM 434 C C . GLU A 1 58 ? -74.062 -6.176 -7.07 1 44.47 58 GLU A C 1
ATOM 436 O O . GLU A 1 58 ? -73.25 -6.219 -6.109 1 44.47 58 GLU A O 1
ATOM 441 N N . ALA A 1 59 ? -74.562 -7.293 -7.684 1 50.88 59 ALA A N 1
ATOM 442 C CA . ALA A 1 59 ? -74.25 -8.625 -7.207 1 50.88 59 ALA A CA 1
ATOM 443 C C . ALA A 1 59 ? -72.75 -8.891 -7.367 1 50.88 59 ALA A C 1
ATOM 445 O O . ALA A 1 59 ? -72.125 -9.57 -6.539 1 50.88 59 ALA A O 1
ATOM 446 N N . ASP A 1 60 ? -72.25 -8.289 -8.523 1 47.53 60 ASP A N 1
ATOM 447 C CA . ASP A 1 60 ? -70.812 -8.5 -8.789 1 47.53 60 ASP A CA 1
ATOM 448 C C . ASP A 1 60 ? -69.938 -7.816 -7.738 1 47.53 60 ASP A C 1
ATOM 450 O O . ASP A 1 60 ? -68.875 -8.32 -7.375 1 47.53 60 ASP A O 1
ATOM 454 N N . ILE A 1 61 ? -70.562 -6.648 -7.285 1 51.44 61 ILE A N 1
ATOM 455 C CA . ILE A 1 61 ? -69.812 -5.949 -6.223 1 51.44 61 ILE A CA 1
ATOM 456 C C . ILE A 1 61 ? -69.812 -6.812 -4.965 1 51.44 61 ILE A C 1
ATOM 458 O O . ILE A 1 61 ? -68.75 -6.941 -4.316 1 51.44 61 ILE A O 1
ATOM 462 N N . ILE A 1 62 ? -71 -7.363 -4.727 1 57.88 62 ILE A N 1
ATOM 463 C CA . ILE A 1 62 ? -71.062 -8.156 -3.504 1 57.88 62 ILE A CA 1
ATOM 464 C C . ILE A 1 62 ? -70.188 -9.391 -3.615 1 57.88 62 ILE A C 1
ATOM 466 O O . ILE A 1 62 ? -69.5 -9.75 -2.664 1 57.88 62 ILE A O 1
ATOM 470 N N . LEU A 1 63 ? -70.25 -10.133 -4.781 1 55.44 63 LEU A N 1
ATOM 471 C CA . LEU A 1 63 ? -69.375 -11.281 -4.992 1 55.44 63 LEU A CA 1
ATOM 472 C C . LEU A 1 63 ? -67.875 -10.875 -4.91 1 55.44 63 LEU A C 1
ATOM 474 O O . LEU A 1 63 ? -67.062 -11.586 -4.305 1 55.44 63 LEU A O 1
ATOM 478 N N . ARG A 1 64 ? -67.625 -9.609 -5.426 1 55.69 64 ARG A N 1
ATOM 479 C CA . ARG A 1 64 ? -66.25 -9.172 -5.352 1 55.69 64 ARG A CA 1
ATOM 480 C C . ARG A 1 64 ? -65.812 -8.906 -3.906 1 55.69 64 ARG A C 1
ATOM 482 O O . ARG A 1 64 ? -64.688 -9.18 -3.52 1 55.69 64 ARG A O 1
ATOM 489 N N . GLN A 1 65 ? -66.812 -8.359 -3.229 1 59.38 65 GLN A N 1
ATOM 490 C CA . GLN A 1 65 ? -66.562 -8.117 -1.819 1 59.38 65 GLN A CA 1
ATOM 491 C C . GLN A 1 65 ? -66.312 -9.43 -1.068 1 59.38 65 GLN A C 1
ATOM 493 O O . GLN A 1 65 ? -65.438 -9.547 -0.246 1 59.38 65 GLN A O 1
ATOM 498 N N . ARG A 1 66 ? -67.312 -10.391 -1.34 1 58.91 66 ARG A N 1
ATOM 499 C CA . ARG A 1 66 ? -67.125 -11.688 -0.686 1 58.91 66 ARG A CA 1
ATOM 500 C C . ARG A 1 66 ? -65.875 -12.383 -1.124 1 58.91 66 ARG A C 1
ATOM 502 O O . ARG A 1 66 ? -65.188 -13.016 -0.312 1 58.91 66 ARG A O 1
ATOM 509 N N . VAL A 1 67 ? -65.562 -12.227 -2.471 1 59.25 67 VAL A N 1
ATOM 510 C CA . VAL A 1 67 ? -64.312 -12.781 -2.961 1 59.25 67 VAL A CA 1
ATOM 511 C C . VAL A 1 67 ? -63.125 -12.031 -2.344 1 59.25 67 VAL A C 1
ATOM 513 O O . VAL A 1 67 ? -62.125 -12.633 -1.995 1 59.25 67 VAL A O 1
ATOM 516 N N . GLY A 1 68 ? -63.406 -10.648 -2.148 1 55.53 68 GLY A N 1
ATOM 517 C CA . GLY A 1 68 ? -62.375 -9.883 -1.474 1 55.53 68 GLY A CA 1
ATOM 518 C C . GLY A 1 68 ? -62.156 -10.312 -0.033 1 55.53 68 GLY A C 1
ATOM 519 O O . GLY A 1 68 ? -61.031 -10.469 0.411 1 55.53 68 GLY A O 1
ATOM 520 N N . ILE A 1 69 ? -63.344 -10.484 0.659 1 61.81 69 ILE A N 1
ATOM 521 C CA . ILE A 1 69 ? -63.25 -10.898 2.055 1 61.81 69 ILE A CA 1
ATOM 522 C C . ILE A 1 69 ? -62.719 -12.32 2.135 1 61.81 69 ILE A C 1
ATOM 524 O O . ILE A 1 69 ? -61.844 -12.617 2.965 1 61.81 69 ILE A O 1
ATOM 528 N N . ALA A 1 70 ? -63.25 -13.242 1.242 1 57.75 70 ALA A N 1
ATOM 529 C CA . ALA A 1 70 ? -62.656 -14.578 1.187 1 57.75 70 ALA A CA 1
ATOM 530 C C . ALA A 1 70 ? -61.188 -14.531 0.81 1 57.75 70 ALA A C 1
ATOM 532 O O . ALA A 1 70 ? -60.375 -15.289 1.346 1 57.75 70 ALA A O 1
ATOM 533 N N . PHE A 1 71 ? -60.844 -13.539 -0.084 1 59.09 71 PHE A N 1
ATOM 534 C CA . PHE A 1 71 ? -59.469 -13.375 -0.455 1 59.09 71 PHE A CA 1
ATOM 535 C C . PHE A 1 71 ? -58.656 -12.844 0.723 1 59.09 71 PHE A C 1
ATOM 537 O O . PHE A 1 71 ? -57.531 -13.328 0.985 1 59.09 71 PHE A O 1
ATOM 544 N N . VAL A 1 72 ? -59.281 -11.914 1.513 1 61.25 72 VAL A N 1
ATOM 545 C CA . VAL A 1 72 ? -58.562 -11.406 2.684 1 61.25 72 VAL A CA 1
ATOM 546 C C . VAL A 1 72 ? -58.5 -12.492 3.756 1 61.25 72 VAL A C 1
ATOM 548 O O . VAL A 1 72 ? -57.469 -12.688 4.383 1 61.25 72 VAL A O 1
ATOM 551 N N . LEU A 1 73 ? -59.594 -13.219 3.967 1 61.12 73 LEU A N 1
ATOM 552 C CA . LEU A 1 73 ? -59.562 -14.312 4.926 1 61.12 73 LEU A CA 1
ATOM 553 C C . LEU A 1 73 ? -58.656 -15.438 4.453 1 61.12 73 LEU A C 1
ATOM 555 O O . LEU A 1 73 ? -57.938 -16.031 5.254 1 61.12 73 LEU A O 1
ATOM 559 N N . GLY A 1 74 ? -58.656 -15.758 3.137 1 56.16 74 GLY A N 1
ATOM 560 C CA . GLY A 1 74 ? -57.688 -16.672 2.586 1 56.16 74 GLY A CA 1
ATOM 561 C C . GLY A 1 74 ? -56.25 -16.172 2.742 1 56.16 74 GLY A C 1
ATOM 562 O O . GLY A 1 74 ? -55.344 -16.953 3.047 1 56.16 74 GLY A O 1
ATOM 563 N N . LEU A 1 75 ? -56.062 -14.852 2.635 1 60.5 75 LEU A N 1
ATOM 564 C CA . LEU A 1 75 ? -54.75 -14.289 2.848 1 60.5 75 LEU A CA 1
ATOM 565 C C . LEU A 1 75 ? -54.344 -14.367 4.316 1 60.5 75 LEU A C 1
ATOM 567 O O . LEU A 1 75 ? -53.188 -14.672 4.641 1 60.5 75 LEU A O 1
ATOM 571 N N . VAL A 1 76 ? -55.312 -14.125 5.23 1 60.66 76 VAL A N 1
ATOM 572 C CA . VAL A 1 76 ? -55 -14.242 6.656 1 60.66 76 VAL A CA 1
ATOM 573 C C . VAL A 1 76 ? -54.781 -15.711 7.012 1 60.66 76 VAL A C 1
ATOM 575 O O . VAL A 1 76 ? -53.844 -16.031 7.754 1 60.66 76 VAL A O 1
ATOM 578 N N . LEU A 1 77 ? -55.594 -16.609 6.48 1 56.59 77 LEU A N 1
ATOM 579 C CA . LEU A 1 77 ? -55.375 -18.031 6.711 1 56.59 77 LEU A CA 1
ATOM 580 C C . LEU A 1 77 ? -54.062 -18.484 6.035 1 56.59 77 LEU A C 1
ATOM 582 O O . LEU A 1 77 ? -53.281 -19.25 6.617 1 56.59 77 LEU A O 1
ATOM 586 N N . ALA A 1 78 ? -53.75 -18.016 4.793 1 54.34 78 ALA A N 1
ATOM 587 C CA . ALA A 1 78 ? -52.469 -18.312 4.156 1 54.34 78 ALA A CA 1
ATOM 588 C C . ALA A 1 78 ? -51.312 -17.719 4.945 1 54.34 78 ALA A C 1
ATOM 590 O O . ALA A 1 78 ? -50.281 -18.359 5.129 1 54.34 78 ALA A O 1
ATOM 591 N N . SER A 1 79 ? -51.5 -16.562 5.488 1 54.53 79 SER A N 1
ATOM 592 C CA . SER A 1 79 ? -50.469 -15.984 6.348 1 54.53 79 SER A CA 1
ATOM 593 C C . SER A 1 79 ? -50.344 -16.75 7.66 1 54.53 79 SER A C 1
ATOM 595 O O . SER A 1 79 ? -49.25 -16.984 8.164 1 54.53 79 SER A O 1
ATOM 597 N N . ALA A 1 80 ? -51.469 -17.125 8.242 1 53.69 80 ALA A N 1
ATOM 598 C CA . ALA A 1 80 ? -51.438 -17.922 9.469 1 53.69 80 ALA A CA 1
ATOM 599 C C . ALA A 1 80 ? -50.844 -19.297 9.195 1 53.69 80 ALA A C 1
ATOM 601 O O . ALA A 1 80 ? -50.062 -19.812 9.992 1 53.69 80 ALA A O 1
ATOM 602 N N . ILE A 1 81 ? -51.219 -19.969 8.094 1 49.66 81 ILE A N 1
ATOM 603 C CA . ILE A 1 81 ? -50.594 -21.219 7.707 1 49.66 81 ILE A CA 1
ATOM 604 C C . ILE A 1 81 ? -49.125 -21 7.402 1 49.66 81 ILE A C 1
ATOM 606 O O . ILE A 1 81 ? -48.281 -21.781 7.809 1 49.66 81 ILE A O 1
ATOM 610 N N . CYS A 1 82 ? -48.812 -19.844 6.73 1 46.59 82 CYS A N 1
ATOM 611 C CA . CYS A 1 82 ? -47.375 -19.547 6.504 1 46.59 82 CYS A CA 1
ATOM 612 C C . CYS A 1 82 ? -46.656 -19.344 7.824 1 46.59 82 CYS A C 1
ATOM 614 O O . CYS A 1 82 ? -45.531 -19.844 8.008 1 46.59 82 CYS A O 1
ATOM 616 N N . VAL A 1 83 ? -47.281 -18.609 8.758 1 46.56 83 VAL A N 1
ATOM 617 C CA . VAL A 1 83 ? -46.656 -18.469 10.07 1 46.56 83 VAL A CA 1
ATOM 618 C C . VAL A 1 83 ? -46.625 -19.812 10.781 1 46.56 83 VAL A C 1
ATOM 620 O O . VAL A 1 83 ? -45.625 -20.172 11.398 1 46.56 83 VAL A O 1
ATOM 623 N N . MET A 1 84 ? -47.719 -20.578 10.805 1 43.28 84 MET A N 1
ATOM 624 C CA . MET A 1 84 ? -47.688 -21.906 11.422 1 43.28 84 MET A CA 1
ATOM 625 C C . MET A 1 84 ? -46.719 -22.812 10.711 1 43.28 84 MET A C 1
ATOM 627 O O . MET A 1 84 ? -46 -23.578 11.359 1 43.28 84 MET A O 1
ATOM 631 N N . LEU A 1 85 ? -46.75 -22.812 9.344 1 39.34 85 LEU A N 1
ATOM 632 C CA . LEU A 1 85 ? -45.719 -23.609 8.641 1 39.34 85 LEU A CA 1
ATOM 633 C C . LEU A 1 85 ? -44.344 -23.047 8.898 1 39.34 85 LEU A C 1
ATOM 635 O O . LEU A 1 85 ? -43.375 -23.797 8.984 1 39.34 85 LEU A O 1
ATOM 639 N N . LEU A 1 86 ? -44.188 -21.734 9.047 1 38.69 86 LEU A N 1
ATOM 640 C CA . LEU A 1 86 ? -42.875 -21.234 9.469 1 38.69 86 LEU A CA 1
ATOM 641 C C . LEU A 1 86 ? -42.531 -21.75 10.859 1 38.69 86 LEU A C 1
ATOM 643 O O . LEU A 1 86 ? -41.344 -22 11.148 1 38.69 86 LEU A O 1
ATOM 647 N N . GLY A 1 87 ? -43.438 -21.766 11.789 1 35.19 87 GLY A N 1
ATOM 648 C CA . GLY A 1 87 ? -43.156 -22.375 13.078 1 35.19 87 GLY A CA 1
ATOM 649 C C . GLY A 1 87 ? -42.781 -23.844 12.984 1 35.19 87 GLY A C 1
ATOM 650 O O . GLY A 1 87 ? -41.906 -24.297 13.719 1 35.19 87 GLY A O 1
ATOM 651 N N . VAL A 1 88 ? -43.594 -24.703 12.383 1 34.5 88 VAL A N 1
ATOM 652 C CA . VAL A 1 88 ? -43.25 -26.125 12.273 1 34.5 88 VAL A CA 1
ATOM 653 C C . VAL A 1 88 ? -42 -26.297 11.414 1 34.5 88 VAL A C 1
ATOM 655 O O . VAL A 1 88 ? -41.188 -27.188 11.664 1 34.5 88 VAL A O 1
ATOM 658 N N . LEU A 1 89 ? -41.875 -25.594 10.312 1 32.31 89 LEU A N 1
ATOM 659 C CA . LEU A 1 89 ? -40.656 -25.75 9.516 1 32.31 89 LEU A CA 1
ATOM 660 C C . LEU A 1 89 ? -39.469 -25.109 10.219 1 32.31 89 LEU A C 1
ATOM 662 O O . LEU A 1 89 ? -38.375 -25.094 9.68 1 32.31 89 LEU A O 1
ATOM 666 N N . GLY A 1 90 ? -39.719 -24.406 11.297 1 31.55 90 GLY A N 1
ATOM 667 C CA . GLY A 1 90 ? -38.594 -23.828 11.992 1 31.55 90 GLY A CA 1
ATOM 668 C C . GLY A 1 90 ? -37.656 -24.859 12.562 1 31.55 90 GLY A C 1
ATOM 669 O O . GLY A 1 90 ? -36.656 -24.516 13.219 1 31.55 90 GLY A O 1
ATOM 670 N N . HIS A 1 91 ? -38.219 -25.969 13.094 1 30.12 91 HIS A N 1
ATOM 671 C CA . HIS A 1 91 ? -37.438 -26.641 14.125 1 30.12 91 HIS A CA 1
ATOM 672 C C . HIS A 1 91 ? -36.062 -27.016 13.602 1 30.12 91 HIS A C 1
ATOM 674 O O . HIS A 1 91 ? -35.031 -26.641 14.18 1 30.12 91 HIS A O 1
ATOM 680 N N . GLU A 1 92 ? -35.75 -28.469 13.68 1 28.42 92 GLU A N 1
ATOM 681 C CA . GLU A 1 92 ? -34.5 -29.219 13.93 1 28.42 92 GLU A CA 1
ATOM 682 C C . GLU A 1 92 ? -33.562 -29.172 12.719 1 28.42 92 GLU A C 1
ATOM 684 O O . GLU A 1 92 ? -33.781 -29.906 11.75 1 28.42 92 GLU A O 1
ATOM 689 N N . GLU A 1 93 ? -33.188 -28.094 12.344 1 30.58 93 GLU A N 1
ATOM 690 C CA . GLU A 1 93 ? -32.094 -28.156 11.367 1 30.58 93 GLU A CA 1
ATOM 691 C C . GLU A 1 93 ? -30.891 -28.875 11.938 1 30.58 93 GLU A C 1
ATOM 693 O O . GLU A 1 93 ? -30.219 -28.359 12.836 1 30.58 93 GLU A O 1
ATOM 698 N N . ASN A 1 94 ? -30.953 -30.234 12.234 1 28.31 94 ASN A N 1
ATOM 699 C CA . ASN A 1 94 ? -29.797 -31.062 12.586 1 28.31 94 ASN A CA 1
ATOM 700 C C . ASN A 1 94 ? -28.609 -30.781 11.672 1 28.31 94 ASN A C 1
ATOM 702 O O . ASN A 1 94 ? -28.734 -30.844 10.453 1 28.31 94 ASN A O 1
ATOM 706 N N . TYR A 1 95 ? -27.672 -30.125 12.141 1 33.09 95 TYR A N 1
ATOM 707 C CA . TYR A 1 95 ? -26.375 -29.859 11.539 1 33.09 95 TYR A CA 1
ATOM 708 C C . TYR A 1 95 ? -25.781 -31.125 10.93 1 33.09 95 TYR A C 1
ATOM 710 O O . TYR A 1 95 ? -24.875 -31.047 10.102 1 33.09 95 TYR A O 1
ATOM 718 N N . GLY A 1 96 ? -26.094 -32.344 11.562 1 34 96 GLY A N 1
ATOM 719 C CA . GLY A 1 96 ? -25.484 -33.562 11.078 1 34 96 GLY A CA 1
ATOM 720 C C . GLY A 1 96 ? -26.047 -34.031 9.75 1 34 96 GLY A C 1
ATOM 721 O O . GLY A 1 96 ? -25.531 -34.969 9.148 1 34 96 GLY A O 1
ATOM 722 N N . SER A 1 97 ? -27.328 -34 9.578 1 37.22 97 SER A N 1
ATOM 723 C CA . SER A 1 97 ? -27.906 -34.562 8.359 1 37.22 97 SER A CA 1
ATOM 724 C C . SER A 1 97 ? -27.719 -33.625 7.176 1 37.22 97 SER A C 1
ATOM 726 O O . SER A 1 97 ? -27.875 -32.406 7.309 1 37.22 97 SER A O 1
ATOM 728 N N . THR A 1 98 ? -26.844 -34.156 6.262 1 49.97 98 THR A N 1
ATOM 729 C CA . THR A 1 98 ? -26.719 -33.406 5.02 1 49.97 98 THR A CA 1
ATOM 730 C C . THR A 1 98 ? -28.047 -32.719 4.68 1 49.97 98 THR A C 1
ATOM 732 O O . THR A 1 98 ? -29.094 -33.375 4.617 1 49.97 98 THR A O 1
ATOM 735 N N . PRO A 1 99 ? -27.969 -31.516 4.762 1 63.28 99 PRO A N 1
ATOM 736 C CA . PRO A 1 99 ? -29.203 -30.781 4.426 1 63.28 99 PRO A CA 1
ATOM 737 C C . PRO A 1 99 ? -29.875 -31.328 3.172 1 63.28 99 PRO A C 1
ATOM 739 O O . PRO A 1 99 ? -29.219 -31.938 2.324 1 63.28 99 PRO A O 1
ATOM 742 N N . ALA A 1 100 ? -31.078 -31.562 3.266 1 72.75 100 ALA A N 1
ATOM 743 C CA . ALA A 1 100 ? -31.906 -32.031 2.146 1 72.75 100 ALA A CA 1
ATOM 744 C C . ALA A 1 100 ? -31.406 -31.438 0.829 1 72.75 100 ALA A C 1
ATOM 746 O O . ALA A 1 100 ? -31.359 -32.125 -0.189 1 72.75 100 ALA A O 1
ATOM 747 N N . ILE A 1 101 ? -30.859 -30.344 0.958 1 85 101 ILE A N 1
ATOM 748 C CA . ILE A 1 101 ? -30.422 -29.672 -0.253 1 85 101 ILE A CA 1
ATOM 749 C C . ILE A 1 101 ? -29.141 -30.312 -0.77 1 85 101 ILE A C 1
ATOM 751 O O . ILE A 1 101 ? -28.938 -30.422 -1.981 1 85 101 ILE A O 1
ATOM 755 N N . GLN A 1 102 ? -28.312 -30.734 0.125 1 85.56 102 GLN A N 1
ATOM 756 C CA . GLN A 1 102 ? -27.078 -31.406 -0.268 1 85.56 102 GLN A CA 1
ATOM 757 C C . GLN A 1 102 ? -27.375 -32.719 -0.976 1 85.56 102 GLN A C 1
ATOM 759 O O . GLN A 1 102 ? -26.734 -33.062 -1.982 1 85.56 102 GLN A O 1
ATOM 764 N N . HIS A 1 103 ? -28.312 -33.406 -0.509 1 83 103 HIS A N 1
ATOM 765 C CA . HIS A 1 103 ? -28.703 -34.656 -1.122 1 83 103 HIS A CA 1
ATOM 766 C C . HIS A 1 103 ? -29.297 -34.469 -2.508 1 83 103 HIS A C 1
ATOM 768 O O . HIS A 1 103 ? -29.031 -35.219 -3.432 1 83 103 HIS A O 1
ATOM 774 N N . HIS A 1 104 ? -30.109 -33.438 -2.592 1 86.75 104 HIS A N 1
ATOM 775 C CA . HIS A 1 104 ? -30.688 -33.094 -3.889 1 86.75 104 HIS A CA 1
ATOM 776 C C . HIS A 1 104 ? -29.609 -32.719 -4.898 1 86.75 104 HIS A C 1
ATOM 778 O O . HIS A 1 104 ? -29.672 -33.125 -6.066 1 86.75 104 HIS A O 1
ATOM 784 N N . PHE A 1 105 ? -28.688 -32.062 -4.469 1 90.94 105 PHE A N 1
ATOM 785 C CA . PHE A 1 105 ? -27.562 -31.672 -5.328 1 90.94 105 PHE A CA 1
ATOM 786 C C . PHE A 1 105 ? -26.812 -32.906 -5.812 1 90.94 105 PHE A C 1
ATOM 788 O O . PHE A 1 105 ? -26.531 -33.031 -7.004 1 90.94 105 PHE A O 1
ATOM 795 N N . ILE A 1 106 ? -26.422 -33.75 -4.871 1 85.44 106 ILE A N 1
ATOM 796 C CA . ILE A 1 106 ? -25.656 -34.969 -5.18 1 85.44 106 ILE A CA 1
ATOM 797 C C . ILE A 1 106 ? -26.438 -35.812 -6.172 1 85.44 106 ILE A C 1
ATOM 799 O O . ILE A 1 106 ? -25.859 -36.312 -7.145 1 85.44 106 ILE A O 1
ATOM 803 N N . ALA A 1 107 ? -27.672 -35.875 -6.031 1 83.69 107 ALA A N 1
ATOM 804 C CA . ALA A 1 107 ? -28.531 -36.656 -6.91 1 83.69 107 ALA A CA 1
ATOM 805 C C . ALA A 1 107 ? -28.609 -36.062 -8.305 1 83.69 107 ALA A C 1
ATOM 807 O O . ALA A 1 107 ? -28.812 -36.781 -9.289 1 83.69 107 ALA A O 1
ATOM 808 N N . ALA A 1 108 ? -28.406 -34.844 -8.359 1 86.06 108 ALA A N 1
ATOM 809 C CA . ALA A 1 108 ? -28.531 -34.125 -9.633 1 86.06 108 ALA A CA 1
ATOM 810 C C . ALA A 1 108 ? -27.25 -34.25 -10.461 1 86.06 108 ALA A C 1
ATOM 812 O O . ALA A 1 108 ? -27.25 -33.969 -11.656 1 86.06 108 ALA A O 1
ATOM 813 N N . THR A 1 109 ? -26.203 -34.781 -9.961 1 84.75 109 THR A N 1
ATOM 814 C CA . THR A 1 109 ? -24.953 -34.906 -10.695 1 84.75 109 THR A CA 1
ATOM 815 C C . THR A 1 109 ? -24.953 -36.156 -11.578 1 84.75 109 THR A C 1
ATOM 817 O O . THR A 1 109 ? -25.594 -37.156 -11.242 1 84.75 109 THR A O 1
ATOM 820 N N . SER A 1 110 ? -24.25 -35.969 -12.797 1 82 110 SER A N 1
ATOM 821 C CA . SER A 1 110 ? -24.234 -37.094 -13.742 1 82 110 SER A CA 1
ATOM 822 C C . SER A 1 110 ? -22.828 -37.281 -14.328 1 82 110 SER A C 1
ATOM 824 O O . SER A 1 110 ? -22.203 -36.312 -14.773 1 82 110 SER A O 1
ATOM 826 N N . ALA A 1 111 ? -22.391 -38.5 -14.453 1 78.94 111 ALA A N 1
ATOM 827 C CA . ALA A 1 111 ? -21.094 -38.844 -15.047 1 78.94 111 ALA A CA 1
ATOM 828 C C . ALA A 1 111 ? -21.078 -38.531 -16.547 1 78.94 111 ALA A C 1
ATOM 830 O O . ALA A 1 111 ? -20.062 -38.094 -17.094 1 78.94 111 ALA A O 1
ATOM 831 N N . ASN A 1 112 ? -22.125 -38.781 -17.188 1 79.69 112 ASN A N 1
ATOM 832 C CA . ASN A 1 112 ? -22.219 -38.562 -18.625 1 79.69 112 ASN A CA 1
ATOM 833 C C . ASN A 1 112 ? -22.016 -37.062 -18.969 1 79.69 112 ASN A C 1
ATOM 835 O O . ASN A 1 112 ? -21.453 -36.75 -20.016 1 79.69 112 ASN A O 1
ATOM 839 N N . GLY A 1 113 ? -22.422 -36.312 -18.188 1 81.19 113 GLY A N 1
ATOM 840 C CA . GLY A 1 113 ? -22.266 -34.906 -18.406 1 81.19 113 GLY A CA 1
ATOM 841 C C . GLY A 1 113 ? -20.828 -34.438 -18.406 1 81.19 113 GLY A C 1
ATOM 842 O O . GLY A 1 113 ? -20.438 -33.594 -19.234 1 81.19 113 GLY A O 1
ATOM 843 N N . PHE A 1 114 ? -20.031 -35.125 -17.656 1 88.06 114 PHE A N 1
ATOM 844 C CA . PHE A 1 114 ? -18.625 -34.781 -17.562 1 88.06 114 PHE A CA 1
ATOM 845 C C . PHE A 1 114 ? -17.891 -35.125 -18.859 1 88.06 114 PHE A C 1
ATOM 847 O O . PHE A 1 114 ? -17.094 -34.312 -19.359 1 88.06 114 PHE A O 1
ATOM 854 N N . LYS A 1 115 ? -18.109 -36.25 -19.297 1 85.19 115 LYS A N 1
ATOM 855 C CA . LYS A 1 115 ? -17.453 -36.719 -20.531 1 85.19 115 LYS A CA 1
ATOM 856 C C . LYS A 1 115 ? -17.781 -35.781 -21.703 1 85.19 115 LYS A C 1
ATOM 858 O O . LYS A 1 115 ? -16.891 -35.344 -22.422 1 85.19 115 LYS A O 1
ATOM 863 N N . LYS A 1 116 ? -19 -35.469 -21.828 1 85 116 LYS A N 1
ATOM 864 C CA . LYS A 1 116 ? -19.453 -34.594 -22.922 1 85 116 LYS A CA 1
ATOM 865 C C . LYS A 1 116 ? -18.828 -33.219 -22.828 1 85 116 LYS A C 1
ATOM 867 O O . LYS A 1 116 ? -18.375 -32.656 -23.812 1 85 116 LYS A O 1
ATOM 872 N N . ASN A 1 117 ? -18.875 -32.719 -21.688 1 85.94 117 ASN A N 1
ATOM 873 C CA . ASN A 1 117 ? -18.328 -31.391 -21.453 1 85.94 117 ASN A CA 1
ATOM 874 C C . ASN A 1 117 ? -16.828 -31.359 -21.734 1 85.94 117 ASN A C 1
ATOM 876 O O . ASN A 1 117 ? -16.328 -30.406 -22.344 1 85.94 117 ASN A O 1
ATOM 880 N N . LEU A 1 118 ? -16.141 -32.344 -21.266 1 87.75 118 LEU A N 1
ATOM 881 C CA . LEU A 1 118 ? -14.703 -32.438 -21.469 1 87.75 118 LEU A CA 1
ATOM 882 C C . LEU A 1 118 ? -14.367 -32.5 -22.953 1 87.75 118 LEU A C 1
ATOM 884 O O . LEU A 1 118 ? -13.445 -31.812 -23.422 1 87.75 118 LEU A O 1
ATOM 888 N N . GLU A 1 119 ? -15.062 -33.281 -23.641 1 83.44 119 GLU A N 1
ATOM 889 C CA . GLU A 1 119 ? -14.836 -33.438 -25.078 1 83.44 119 GLU A CA 1
ATOM 890 C C . GLU A 1 119 ? -15.102 -32.125 -25.812 1 83.44 119 GLU A C 1
ATOM 892 O O . GLU A 1 119 ? -14.367 -31.766 -26.734 1 83.44 119 GLU A O 1
ATOM 897 N N . PHE A 1 120 ? -16.062 -31.5 -25.406 1 82.31 120 PHE A N 1
ATOM 898 C CA . PHE A 1 120 ? -16.391 -30.234 -26.031 1 82.31 120 PHE A CA 1
ATOM 899 C C . PHE A 1 120 ? -15.281 -29.203 -25.797 1 82.31 120 PHE A C 1
ATOM 901 O O . PHE A 1 120 ? -14.836 -28.531 -26.734 1 82.31 120 PHE A O 1
ATOM 908 N N . TYR A 1 121 ? -14.836 -29.062 -24.594 1 82.88 121 TYR A N 1
ATOM 909 C CA . TYR A 1 121 ? -13.797 -28.094 -24.234 1 82.88 121 TYR A CA 1
ATOM 910 C C . TYR A 1 121 ? -12.5 -28.375 -24.969 1 82.88 121 TYR A C 1
ATOM 912 O O . TYR A 1 121 ? -11.758 -27.453 -25.312 1 82.88 121 TYR A O 1
ATOM 920 N N . THR A 1 122 ? -12.211 -29.625 -25.25 1 83.56 122 THR A N 1
ATOM 921 C CA . THR A 1 122 ? -10.891 -29.984 -25.75 1 83.56 122 THR A CA 1
ATOM 922 C C . THR A 1 122 ? -10.906 -30.078 -27.281 1 83.56 122 THR A C 1
ATOM 924 O O . THR A 1 122 ? -9.875 -30.312 -27.906 1 83.56 122 THR A O 1
ATOM 927 N N . ASP A 1 123 ? -12.023 -29.859 -27.844 1 79.44 123 ASP A N 1
ATOM 928 C CA . ASP A 1 123 ? -12.156 -29.984 -29.297 1 79.44 123 ASP A CA 1
ATOM 929 C C . ASP A 1 123 ? -11.828 -28.672 -30 1 79.44 123 ASP A C 1
ATOM 931 O O . ASP A 1 123 ? -11.648 -28.656 -31.219 1 79.44 123 ASP A O 1
ATOM 935 N N . VAL A 1 124 ? -11.68 -27.656 -29.266 1 79.56 124 VAL A N 1
ATOM 936 C CA . VAL A 1 124 ? -11.422 -26.359 -29.875 1 79.56 124 VAL A CA 1
ATOM 937 C C . VAL A 1 124 ? -10.164 -25.734 -29.266 1 79.56 124 VAL A C 1
ATOM 939 O O . VAL A 1 124 ? -9.789 -26.047 -28.125 1 79.56 124 VAL A O 1
ATOM 942 N N . VAL A 1 125 ? -9.508 -24.922 -30.156 1 86.19 125 VAL A N 1
ATOM 943 C CA . VAL A 1 125 ? -8.367 -24.156 -29.656 1 86.19 125 VAL A CA 1
ATOM 944 C C . VAL A 1 125 ? -8.859 -23.078 -28.688 1 86.19 125 VAL A C 1
ATOM 946 O O . VAL A 1 125 ? -9.672 -22.219 -29.047 1 86.19 125 VAL A O 1
ATOM 949 N N . ARG A 1 126 ? -8.367 -23.125 -27.453 1 90.06 126 ARG A N 1
ATOM 950 C CA . ARG A 1 126 ? -8.812 -22.172 -26.422 1 90.06 126 ARG A CA 1
ATOM 951 C C . ARG A 1 126 ? -7.641 -21.375 -25.875 1 90.06 126 ARG A C 1
ATOM 953 O O . ARG A 1 126 ? -7.559 -21.141 -24.672 1 90.06 126 ARG A O 1
ATOM 960 N N . HIS A 1 127 ? -6.742 -21.031 -26.781 1 92.31 127 HIS A N 1
ATOM 961 C CA . HIS A 1 127 ? -5.715 -20.094 -26.312 1 92.31 127 HIS A CA 1
ATOM 962 C C . HIS A 1 127 ? -6.336 -18.828 -25.734 1 92.31 127 HIS A C 1
ATOM 964 O O . HIS A 1 127 ? -7.445 -18.453 -26.109 1 92.31 127 HIS A O 1
ATOM 970 N N . THR A 1 128 ? -5.66 -18.266 -24.828 1 94.44 128 THR A N 1
ATOM 971 C CA . THR A 1 128 ? -6.148 -17.031 -24.234 1 94.44 128 THR A CA 1
ATOM 972 C C . THR A 1 128 ? -6.539 -16.031 -25.312 1 94.44 128 THR A C 1
ATOM 974 O O . THR A 1 128 ? -5.719 -15.664 -26.156 1 94.44 128 THR A O 1
ATOM 977 N N . GLY A 1 129 ? -7.777 -15.656 -25.297 1 92.44 129 GLY A N 1
ATOM 978 C CA . GLY A 1 129 ? -8.266 -14.625 -26.203 1 92.44 129 GLY A CA 1
ATOM 979 C C . GLY A 1 129 ? -8.602 -15.141 -27.578 1 92.44 129 GLY A C 1
ATOM 980 O O . GLY A 1 129 ? -9.016 -14.383 -28.453 1 92.44 129 GLY A O 1
ATOM 981 N N . SER A 1 130 ? -8.484 -16.375 -27.875 1 92.88 130 SER A N 1
ATOM 982 C CA . SER A 1 130 ? -8.797 -16.953 -29.172 1 92.88 130 SER A CA 1
ATOM 983 C C . SER A 1 130 ? -10.305 -16.984 -29.406 1 92.88 130 SER A C 1
ATOM 985 O O . SER A 1 130 ? -11.094 -16.734 -28.5 1 92.88 130 SER A O 1
ATOM 987 N N . THR A 1 131 ? -10.648 -17.266 -30.641 1 92.19 131 THR A N 1
ATOM 988 C CA . THR A 1 131 ? -12.055 -17.422 -30.984 1 92.19 131 THR A CA 1
ATOM 989 C C . THR A 1 131 ? -12.672 -18.578 -30.203 1 92.19 131 THR A C 1
ATOM 991 O O . THR A 1 131 ? -13.828 -18.5 -29.781 1 92.19 131 THR A O 1
ATOM 994 N N . GLY A 1 132 ? -11.867 -19.641 -30.047 1 90.56 132 GLY A N 1
ATOM 995 C CA . GLY A 1 132 ? -12.359 -20.75 -29.25 1 90.56 132 GLY A CA 1
ATOM 996 C C . GLY A 1 132 ? -12.594 -20.391 -27.797 1 90.56 132 GLY A C 1
ATOM 997 O O . GLY A 1 132 ? -13.555 -20.859 -27.188 1 90.56 132 GLY A O 1
ATOM 998 N N . ASP A 1 133 ? -11.734 -19.625 -27.25 1 92.81 133 ASP A N 1
ATOM 999 C CA . ASP A 1 133 ? -11.922 -19.125 -25.891 1 92.81 133 ASP A CA 1
ATOM 1000 C C . ASP A 1 133 ? -13.227 -18.328 -25.781 1 92.81 133 ASP A C 1
ATOM 1002 O O . ASP A 1 133 ? -13.977 -18.516 -24.812 1 92.81 133 ASP A O 1
ATOM 1006 N N . ASN A 1 134 ? -13.477 -17.438 -26.703 1 94.62 134 ASN A N 1
ATOM 1007 C CA . ASN A 1 134 ? -14.703 -16.656 -26.734 1 94.62 134 ASN A CA 1
ATOM 1008 C C . ASN A 1 134 ? -15.938 -17.547 -26.875 1 94.62 134 ASN A C 1
ATOM 1010 O O . ASN A 1 134 ? -16.953 -17.328 -26.219 1 94.62 134 ASN A O 1
ATOM 1014 N N . GLU A 1 135 ? -15.867 -18.516 -27.734 1 93.12 135 GLU A N 1
ATOM 1015 C CA . GLU A 1 135 ? -16.969 -19.453 -27.938 1 93.12 135 GLU A CA 1
ATOM 1016 C C . GLU A 1 135 ? -17.297 -20.203 -26.656 1 93.12 135 GLU A C 1
ATOM 1018 O O . GLU A 1 135 ? -18.469 -20.438 -26.344 1 93.12 135 GLU A O 1
ATOM 1023 N N . MET A 1 136 ? -16.281 -20.578 -25.984 1 93.31 136 MET A N 1
ATOM 1024 C CA . MET A 1 136 ? -16.516 -21.297 -24.734 1 93.31 136 MET A CA 1
ATOM 1025 C C . MET A 1 136 ? -17.156 -20.391 -23.703 1 93.31 136 MET A C 1
ATOM 1027 O O . MET A 1 136 ? -18.016 -20.828 -22.938 1 93.31 136 MET A O 1
ATOM 1031 N N . ALA A 1 137 ? -16.719 -19.141 -23.594 1 95.94 137 ALA A N 1
ATOM 1032 C CA . ALA A 1 137 ? -17.359 -18.188 -22.688 1 95.94 137 ALA A CA 1
ATOM 1033 C C . ALA A 1 137 ? -18.844 -18.047 -22.984 1 95.94 137 ALA A C 1
ATOM 1035 O O . ALA A 1 137 ? -19.672 -18.109 -22.078 1 95.94 137 ALA A O 1
ATOM 1036 N N . LYS A 1 138 ? -19.188 -17.953 -24.219 1 95.62 138 LYS A N 1
ATOM 1037 C CA . LYS A 1 138 ? -20.578 -17.828 -24.641 1 95.62 138 LYS A CA 1
ATOM 1038 C C . LYS A 1 138 ? -21.359 -19.109 -24.375 1 95.62 138 LYS A C 1
ATOM 1040 O O . LYS A 1 138 ? -22.531 -19.062 -24 1 95.62 138 LYS A O 1
ATOM 1045 N N . PHE A 1 139 ? -20.703 -20.156 -24.594 1 94.19 139 PHE A N 1
ATOM 1046 C CA . PHE A 1 139 ? -21.312 -21.453 -24.328 1 94.19 139 PHE A CA 1
ATOM 1047 C C . PHE A 1 139 ? -21.703 -21.578 -22.859 1 94.19 139 PHE A C 1
ATOM 1049 O O . PHE A 1 139 ? -22.797 -22.047 -22.531 1 94.19 139 PHE A O 1
ATOM 1056 N N . ILE A 1 140 ? -20.812 -21.219 -21.969 1 95.75 140 ILE A N 1
ATOM 1057 C CA . ILE A 1 140 ? -21.078 -21.281 -20.531 1 95.75 140 ILE A CA 1
ATOM 1058 C C . ILE A 1 140 ? -22.266 -20.391 -20.188 1 95.75 140 ILE A C 1
ATOM 1060 O O . ILE A 1 140 ? -23.156 -20.797 -19.438 1 95.75 140 ILE A O 1
ATOM 1064 N N . ARG A 1 141 ? -22.281 -19.188 -20.688 1 97.25 141 ARG A N 1
ATOM 1065 C CA . ARG A 1 141 ? -23.406 -18.281 -20.453 1 97.25 141 ARG A CA 1
ATOM 1066 C C . ARG A 1 141 ? -24.719 -18.906 -20.922 1 97.25 141 ARG A C 1
ATOM 1068 O O . ARG A 1 141 ? -25.703 -18.938 -20.172 1 97.25 141 ARG A O 1
ATOM 1075 N N . SER A 1 142 ? -24.719 -19.422 -22.172 1 96.31 142 SER A N 1
ATOM 1076 C CA . SER A 1 142 ? -25.938 -20.016 -22.734 1 96.31 142 SER A CA 1
ATOM 1077 C C . SER A 1 142 ? -26.375 -21.234 -21.953 1 96.31 142 SER A C 1
ATOM 1079 O O . SER A 1 142 ? -27.562 -21.453 -21.734 1 96.31 142 SER A O 1
ATOM 1081 N N . SER A 1 143 ? -25.422 -22.047 -21.578 1 94.69 143 SER A N 1
ATOM 1082 C CA . SER A 1 143 ? -25.734 -23.219 -20.766 1 94.69 143 SER A CA 1
ATOM 1083 C C . SER A 1 143 ? -26.359 -22.828 -19.438 1 94.69 143 SER A C 1
ATOM 1085 O O . SER A 1 143 ? -27.328 -23.453 -19 1 94.69 143 SER A O 1
ATOM 1087 N N . ALA A 1 144 ? -25.812 -21.844 -18.797 1 97.31 144 ALA A N 1
ATOM 1088 C CA . ALA A 1 144 ? -26.344 -21.391 -17.516 1 97.31 144 ALA A CA 1
ATOM 1089 C C . ALA A 1 144 ? -27.797 -20.953 -17.656 1 97.31 144 ALA A C 1
ATOM 1091 O O . ALA A 1 144 ? -28.625 -21.266 -16.797 1 97.31 144 ALA A O 1
ATOM 1092 N N . ILE A 1 145 ? -28.125 -20.266 -18.734 1 96.88 145 ILE A N 1
ATOM 1093 C CA . ILE A 1 145 ? -29.5 -19.844 -19 1 96.88 145 ILE A CA 1
ATOM 1094 C C . ILE A 1 145 ? -30.391 -21.062 -19.156 1 96.88 145 ILE A C 1
ATOM 1096 O O . ILE A 1 145 ? -31.453 -21.141 -18.547 1 96.88 145 ILE A O 1
ATOM 1100 N N . ASP A 1 146 ? -29.906 -22 -19.891 1 95.62 146 ASP A N 1
ATOM 1101 C CA . ASP A 1 146 ? -30.672 -23.219 -20.141 1 95.62 146 ASP A CA 1
ATOM 1102 C C . ASP A 1 146 ? -30.891 -24.016 -18.859 1 95.62 146 ASP A C 1
ATOM 1104 O O . ASP A 1 146 ? -31.906 -24.688 -18.703 1 95.62 146 ASP A O 1
ATOM 1108 N N . PHE A 1 147 ? -29.938 -23.938 -17.969 1 95.06 147 PHE A N 1
ATOM 1109 C CA . PHE A 1 147 ? -30 -24.703 -16.734 1 95.06 147 PHE A CA 1
ATOM 1110 C C . PHE A 1 147 ? -30.953 -24.031 -15.742 1 95.06 147 PHE A C 1
ATOM 1112 O O . PHE A 1 147 ? -31.297 -24.625 -14.711 1 95.06 147 PHE A O 1
ATOM 1119 N N . GLY A 1 148 ? -31.312 -22.703 -15.953 1 94.44 148 GLY A N 1
ATOM 1120 C CA . GLY A 1 148 ? -32.344 -22.125 -15.102 1 94.44 148 GLY A CA 1
ATOM 1121 C C . GLY A 1 148 ? -31.891 -20.844 -14.422 1 94.44 148 GLY A C 1
ATOM 1122 O O . GLY A 1 148 ? -32.656 -20.25 -13.664 1 94.44 148 GLY A O 1
ATOM 1123 N N . PHE A 1 149 ? -30.75 -20.344 -14.648 1 96.81 149 PHE A N 1
ATOM 1124 C CA . PHE A 1 149 ? -30.297 -19.094 -14.07 1 96.81 149 PHE A CA 1
ATOM 1125 C C . PHE A 1 149 ? -30.875 -17.906 -14.844 1 96.81 149 PHE A C 1
ATOM 1127 O O . PHE A 1 149 ? -31 -17.953 -16.062 1 96.81 149 PHE A O 1
ATOM 1134 N N . GLU A 1 150 ? -31.188 -16.828 -14.109 1 95 150 GLU A N 1
ATOM 1135 C CA . GLU A 1 150 ? -31.719 -15.633 -14.742 1 95 150 GLU A CA 1
ATOM 1136 C C . GLU A 1 150 ? -30.656 -14.93 -15.578 1 95 150 GLU A C 1
ATOM 1138 O O . GLU A 1 150 ? -29.547 -14.695 -15.109 1 95 150 GLU A O 1
ATOM 1143 N N . GLU A 1 151 ? -31.047 -14.578 -16.719 1 94.62 151 GLU A N 1
ATOM 1144 C CA . GLU A 1 151 ? -30.109 -13.961 -17.672 1 94.62 151 GLU A CA 1
ATOM 1145 C C . GLU A 1 151 ? -29.516 -12.68 -17.094 1 94.62 151 GLU A C 1
ATOM 1147 O O . GLU A 1 151 ? -28.344 -12.375 -17.328 1 94.62 151 GLU A O 1
ATOM 1152 N N . SER A 1 152 ? -30.266 -11.961 -16.312 1 92.62 152 SER A N 1
ATOM 1153 C CA . SER A 1 152 ? -29.828 -10.688 -15.75 1 92.62 152 SER A CA 1
ATOM 1154 C C . SER A 1 152 ? -28.734 -10.906 -14.703 1 92.62 152 SER A C 1
ATOM 1156 O O . SER A 1 152 ? -28 -9.969 -14.359 1 92.62 152 SER A O 1
ATOM 1158 N N . ASN A 1 153 ? -28.625 -12.133 -14.242 1 93.62 153 ASN A N 1
ATOM 1159 C CA . ASN A 1 153 ? -27.656 -12.43 -13.203 1 93.62 153 ASN A CA 1
ATOM 1160 C C . ASN A 1 153 ? -26.391 -13.062 -13.781 1 93.62 153 ASN A C 1
ATOM 1162 O O . ASN A 1 153 ? -25.531 -13.547 -13.039 1 93.62 153 ASN A O 1
ATOM 1166 N N . ILE A 1 154 ? -26.312 -13.125 -15.094 1 96 154 ILE A N 1
ATOM 1167 C CA . ILE A 1 154 ? -25.156 -13.672 -15.789 1 96 154 ILE A CA 1
ATOM 1168 C C . ILE A 1 154 ? -24.453 -12.562 -16.578 1 96 154 ILE A C 1
ATOM 1170 O O . ILE A 1 154 ? -25.062 -11.93 -17.438 1 96 154 ILE A O 1
ATOM 1174 N N . LYS A 1 155 ? -23.156 -12.375 -16.25 1 92.69 155 LYS A N 1
ATOM 1175 C CA . LYS A 1 155 ? -22.406 -11.305 -16.891 1 92.69 155 LYS A CA 1
ATOM 1176 C C . LYS A 1 155 ? -21.156 -11.844 -17.562 1 92.69 155 LYS A C 1
ATOM 1178 O O . LYS A 1 155 ? -20.484 -12.734 -17.031 1 92.69 155 LYS A O 1
ATOM 1183 N N . ILE A 1 156 ? -20.859 -11.375 -18.75 1 93.75 156 ILE A N 1
ATOM 1184 C CA . ILE A 1 156 ? -19.562 -11.578 -19.406 1 93.75 156 ILE A CA 1
ATOM 1185 C C . ILE A 1 156 ? -18.75 -10.289 -19.359 1 93.75 156 ILE A C 1
ATOM 1187 O O . ILE A 1 156 ? -19.156 -9.281 -19.938 1 93.75 156 ILE A O 1
ATOM 1191 N N . ASP A 1 157 ? -17.703 -10.312 -18.594 1 88.44 157 ASP A N 1
ATOM 1192 C CA . ASP A 1 157 ? -16.812 -9.164 -18.469 1 88.44 157 ASP A CA 1
ATOM 1193 C C . ASP A 1 157 ? -15.633 -9.273 -19.422 1 88.44 157 ASP A C 1
ATOM 1195 O O . ASP A 1 157 ? -14.82 -10.195 -19.312 1 88.44 157 ASP A O 1
ATOM 1199 N N . GLU A 1 158 ? -15.578 -8.344 -20.344 1 90.19 158 GLU A N 1
ATOM 1200 C CA . GLU A 1 158 ? -14.5 -8.297 -21.328 1 90.19 158 GLU A CA 1
ATOM 1201 C C . GLU A 1 158 ? -13.359 -7.402 -20.844 1 90.19 158 GLU A C 1
ATOM 1203 O O . GLU A 1 158 ? -13.594 -6.324 -20.297 1 90.19 158 GLU A O 1
ATOM 1208 N N . PHE A 1 159 ? -12.07 -7.871 -20.984 1 88.19 159 PHE A N 1
ATOM 1209 C CA . PHE A 1 159 ? -10.922 -7.059 -20.609 1 88.19 159 PHE A CA 1
ATOM 1210 C C . PHE A 1 159 ? -9.719 -7.395 -21.484 1 88.19 159 PHE A C 1
ATOM 1212 O O . PHE A 1 159 ? -9.734 -8.391 -22.219 1 88.19 159 PHE A O 1
ATOM 1219 N N . GLU A 1 160 ? -8.75 -6.5 -21.422 1 90.62 160 GLU A N 1
ATOM 1220 C CA . GLU A 1 160 ? -7.547 -6.668 -22.234 1 90.62 160 GLU A CA 1
ATOM 1221 C C . GLU A 1 160 ? -6.34 -6.992 -21.359 1 90.62 160 GLU A C 1
ATOM 1223 O O . GLU A 1 160 ? -6.188 -6.438 -20.266 1 90.62 160 GLU A O 1
ATOM 1228 N N . MET A 1 161 ? -5.453 -7.891 -21.859 1 92.38 161 MET A N 1
ATOM 1229 C CA . MET A 1 161 ? -4.23 -8.242 -21.156 1 92.38 161 MET A CA 1
ATOM 1230 C C . MET A 1 161 ? -3.088 -8.5 -22.125 1 92.38 161 MET A C 1
ATOM 1232 O O . MET A 1 161 ? -3.32 -8.734 -23.312 1 92.38 161 MET A O 1
ATOM 1236 N N . LEU A 1 162 ? -1.883 -8.438 -21.641 1 93.88 162 LEU A N 1
ATOM 1237 C CA . LEU A 1 162 ? -0.7 -8.781 -22.422 1 93.88 162 LEU A CA 1
ATOM 1238 C C . LEU A 1 162 ? -0.537 -10.297 -22.516 1 93.88 162 LEU A C 1
ATOM 1240 O O . LEU A 1 162 ? -0.685 -11.008 -21.531 1 93.88 162 LEU A O 1
ATOM 1244 N N . VAL A 1 163 ? -0.277 -10.828 -23.75 1 95.88 163 VAL A N 1
ATOM 1245 C CA . VAL A 1 163 ? -0.032 -12.242 -23.984 1 95.88 163 VAL A CA 1
ATOM 1246 C C . VAL A 1 163 ? 1.176 -12.406 -24.906 1 95.88 163 VAL A C 1
ATOM 1248 O O . VAL A 1 163 ? 1.444 -11.547 -25.75 1 95.88 163 VAL A O 1
ATOM 1251 N N . ASN A 1 164 ? 2.047 -13.391 -24.625 1 96.75 164 ASN A N 1
ATOM 1252 C CA . ASN A 1 164 ? 3.107 -13.703 -25.578 1 96.75 164 ASN A CA 1
ATOM 1253 C C . ASN A 1 164 ? 2.875 -15.055 -26.25 1 96.75 164 ASN A C 1
ATOM 1255 O O . ASN A 1 164 ? 2.273 -15.953 -25.656 1 96.75 164 ASN A O 1
ATOM 1259 N N . ALA A 1 165 ? 3.344 -15.203 -27.531 1 95.5 165 ALA A N 1
ATOM 1260 C CA . ALA A 1 165 ? 3.398 -16.422 -28.312 1 95.5 165 ALA A CA 1
ATOM 1261 C C . ALA A 1 165 ? 4.785 -16.625 -28.922 1 95.5 165 ALA A C 1
ATOM 1263 O O . ALA A 1 165 ? 5.434 -15.656 -29.328 1 95.5 165 ALA A O 1
ATOM 1264 N N . PRO A 1 166 ? 5.227 -17.859 -29 1 96.44 166 PRO A N 1
ATOM 1265 C CA . PRO A 1 166 ? 6.594 -18.094 -29.469 1 96.44 166 PRO A CA 1
ATOM 1266 C C . PRO A 1 166 ? 6.77 -17.781 -30.953 1 96.44 166 PRO A C 1
ATOM 1268 O O . PRO A 1 166 ? 5.91 -18.125 -31.766 1 96.44 166 PRO A O 1
ATOM 1271 N N . GLU A 1 167 ? 7.832 -17.094 -31.281 1 96.88 167 GLU A N 1
ATOM 1272 C CA . GLU A 1 167 ? 8.219 -16.797 -32.656 1 96.88 167 GLU A CA 1
ATOM 1273 C C . GLU A 1 167 ? 9.508 -17.516 -33.031 1 96.88 167 GLU A C 1
ATOM 1275 O O . GLU A 1 167 ? 9.555 -18.219 -34.031 1 96.88 167 GLU A O 1
ATOM 1280 N N . THR A 1 168 ? 10.57 -17.344 -32.188 1 97.56 168 THR A N 1
ATOM 1281 C CA . THR A 1 168 ? 11.844 -18.031 -32.375 1 97.56 168 THR A CA 1
ATOM 1282 C C . THR A 1 168 ? 12.305 -18.688 -31.078 1 97.56 168 THR A C 1
ATOM 1284 O O . THR A 1 168 ? 12.555 -18 -30.078 1 97.56 168 THR A O 1
ATOM 1287 N N . LEU A 1 169 ? 12.414 -20 -31.094 1 98.38 169 LEU A N 1
ATOM 1288 C CA . LEU A 1 169 ? 12.969 -20.812 -30 1 98.38 169 LEU A CA 1
ATOM 1289 C C . LEU A 1 169 ? 14.039 -21.766 -30.531 1 98.38 169 LEU A C 1
ATOM 1291 O O . LEU A 1 169 ? 13.727 -22.859 -31 1 98.38 169 LEU A O 1
ATOM 1295 N N . THR A 1 170 ? 15.328 -21.344 -30.328 1 98.5 170 THR A N 1
ATOM 1296 C CA . THR A 1 170 ? 16.406 -22.156 -30.875 1 98.5 170 THR A CA 1
ATOM 1297 C C . THR A 1 170 ? 17.484 -22.406 -29.828 1 98.5 170 THR A C 1
ATOM 1299 O O . THR A 1 170 ? 17.688 -21.578 -28.922 1 98.5 170 THR A O 1
ATOM 1302 N N . LEU A 1 171 ? 18.141 -23.531 -29.922 1 98.44 171 LEU A N 1
ATOM 1303 C CA . LEU A 1 171 ? 19.266 -23.938 -29.078 1 98.44 171 LEU A CA 1
ATOM 1304 C C . LEU A 1 171 ? 20.375 -24.562 -29.922 1 98.44 171 LEU A C 1
ATOM 1306 O O . LEU A 1 171 ? 20.141 -25.562 -30.609 1 98.44 171 LEU A O 1
ATOM 1310 N N . ASP A 1 172 ? 21.625 -23.984 -29.828 1 98 172 ASP A N 1
ATOM 1311 C CA . ASP A 1 172 ? 22.781 -24.484 -30.547 1 98 172 ASP A CA 1
ATOM 1312 C C . ASP A 1 172 ? 23.891 -24.906 -29.578 1 98 172 ASP A C 1
ATOM 1314 O O . ASP A 1 172 ? 24.219 -24.156 -28.656 1 98 172 ASP A O 1
ATOM 1318 N N . ILE A 1 173 ? 24.391 -26.094 -29.734 1 97.62 173 ILE A N 1
ATOM 1319 C CA . ILE A 1 173 ? 25.594 -26.547 -29.031 1 97.62 173 ILE A CA 1
ATOM 1320 C C . ILE A 1 173 ? 26.812 -26.391 -29.938 1 97.62 173 ILE A C 1
ATOM 1322 O O . ILE A 1 173 ? 26.891 -27.031 -30.984 1 97.62 173 ILE A O 1
ATOM 1326 N N . LEU A 1 174 ? 27.812 -25.594 -29.422 1 97.44 174 LEU A N 1
ATOM 1327 C CA . LEU A 1 174 ? 28.922 -25.203 -30.281 1 97.44 174 LEU A CA 1
ATOM 1328 C C . LEU A 1 174 ? 30.266 -25.578 -29.641 1 97.44 174 LEU A C 1
ATOM 1330 O O . LEU A 1 174 ? 30.406 -25.5 -28.422 1 97.44 174 LEU A O 1
ATOM 1334 N N . LYS A 1 175 ? 31.203 -25.969 -30.422 1 95.62 175 LYS A N 1
ATOM 1335 C CA . LYS A 1 175 ? 32.594 -26.203 -30 1 95.62 175 LYS A CA 1
ATOM 1336 C C . LYS A 1 175 ? 33.469 -25.031 -30.375 1 95.62 175 LYS A C 1
ATOM 1338 O O . LYS A 1 175 ? 33.531 -24.625 -31.531 1 95.62 175 LYS A O 1
ATOM 1343 N N . LEU A 1 176 ? 34.094 -24.484 -29.438 1 91.69 176 LEU A N 1
ATOM 1344 C CA . LEU A 1 176 ? 35.031 -23.391 -29.656 1 91.69 176 LEU A CA 1
ATOM 1345 C C . LEU A 1 176 ? 36.438 -23.922 -30.016 1 91.69 176 LEU A C 1
ATOM 1347 O O . LEU A 1 176 ? 36.75 -25.078 -29.75 1 91.69 176 LEU A O 1
ATOM 1351 N N . PRO A 1 177 ? 37.312 -23.016 -30.688 1 89.56 177 PRO A N 1
ATOM 1352 C CA . PRO A 1 177 ? 37.094 -21.609 -31.031 1 89.56 177 PRO A CA 1
ATOM 1353 C C . PRO A 1 177 ? 36.406 -21.438 -32.375 1 89.56 177 PRO A C 1
ATOM 1355 O O . PRO A 1 177 ? 36 -20.328 -32.719 1 89.56 177 PRO A O 1
ATOM 1358 N N . ASN A 1 178 ? 36.219 -22.578 -33.156 1 90.12 178 ASN A N 1
ATOM 1359 C CA . ASN A 1 178 ? 35.75 -22.438 -34.5 1 90.12 178 ASN A CA 1
ATOM 1360 C C . ASN A 1 178 ? 34.219 -22.406 -34.562 1 90.12 178 ASN A C 1
ATOM 1362 O O . ASN A 1 178 ? 33.625 -22.281 -35.625 1 90.12 178 ASN A O 1
ATOM 1366 N N . ASN A 1 179 ? 33.594 -22.547 -33.531 1 92.12 179 ASN A N 1
ATOM 1367 C CA . ASN A 1 179 ? 32.156 -22.547 -33.406 1 92.12 179 ASN A CA 1
ATOM 1368 C C . ASN A 1 179 ? 31.531 -23.672 -34.25 1 92.12 179 ASN A C 1
ATOM 1370 O O . ASN A 1 179 ? 30.562 -23.438 -35 1 92.12 179 ASN A O 1
ATOM 1374 N N . LYS A 1 180 ? 32.125 -24.781 -34.219 1 94.38 180 LYS A N 1
ATOM 1375 C CA . LYS A 1 180 ? 31.578 -25.938 -34.906 1 94.38 180 LYS A CA 1
ATOM 1376 C C . LYS A 1 180 ? 30.297 -26.406 -34.219 1 94.38 180 LYS A C 1
ATOM 1378 O O . LYS A 1 180 ? 30.25 -26.578 -33 1 94.38 180 LYS A O 1
ATOM 1383 N N . SER A 1 181 ? 29.297 -26.625 -35.062 1 96.12 181 SER A N 1
ATOM 1384 C CA . SER A 1 181 ? 28.016 -27.062 -34.531 1 96.12 181 SER A CA 1
ATOM 1385 C C . SER A 1 181 ? 28.047 -28.547 -34.156 1 96.12 181 SER A C 1
ATOM 1387 O O . SER A 1 181 ? 28.297 -29.391 -35 1 96.12 181 SER A O 1
ATOM 1389 N N . LEU A 1 182 ? 27.844 -28.812 -32.875 1 96.38 182 LEU A N 1
ATOM 1390 C CA . LEU A 1 182 ? 27.734 -30.188 -32.406 1 96.38 182 LEU A CA 1
ATOM 1391 C C . LEU A 1 182 ? 26.297 -30.688 -32.5 1 96.38 182 LEU A C 1
ATOM 1393 O O . LEU A 1 182 ? 26.047 -31.859 -32.75 1 96.38 182 LEU A O 1
ATOM 1397 N N . ALA A 1 183 ? 25.344 -29.828 -32.219 1 96.5 183 ALA A N 1
ATOM 1398 C CA . ALA A 1 183 ? 23.906 -30.078 -32.344 1 96.5 183 ALA A CA 1
ATOM 1399 C C . ALA A 1 183 ? 23.125 -28.766 -32.469 1 96.5 183 ALA A C 1
ATOM 1401 O O . ALA A 1 183 ? 23.562 -27.734 -31.953 1 96.5 183 ALA A O 1
ATOM 1402 N N . SER A 1 184 ? 21.984 -28.828 -33.188 1 97.19 184 SER A N 1
ATOM 1403 C CA . SER A 1 184 ? 21.125 -27.656 -33.375 1 97.19 184 SER A CA 1
ATOM 1404 C C . SER A 1 184 ? 19.656 -28.016 -33.281 1 97.19 184 SER A C 1
ATOM 1406 O O . SER A 1 184 ? 19.219 -29.016 -33.875 1 97.19 184 SER A O 1
ATOM 1408 N N . TYR A 1 185 ? 18.922 -27.188 -32.531 1 97.94 185 TYR A N 1
ATOM 1409 C CA . TYR A 1 185 ? 17.5 -27.422 -32.344 1 97.94 185 TYR A CA 1
ATOM 1410 C C . TYR A 1 185 ? 16.688 -26.156 -32.656 1 97.94 185 TYR A C 1
ATOM 1412 O O . TYR A 1 185 ? 17.062 -25.062 -32.219 1 97.94 185 TYR A O 1
ATOM 1420 N N . ASP A 1 186 ? 15.648 -26.266 -33.438 1 97.81 186 ASP A N 1
ATOM 1421 C CA . ASP A 1 186 ? 14.617 -25.266 -33.688 1 97.81 186 ASP A CA 1
ATOM 1422 C C . ASP A 1 186 ? 13.242 -25.766 -33.25 1 97.81 186 ASP A C 1
ATOM 1424 O O . ASP A 1 186 ? 12.547 -26.422 -34 1 97.81 186 ASP A O 1
ATOM 1428 N N . PHE A 1 187 ? 12.836 -25.359 -32.125 1 97.19 187 PHE A N 1
ATOM 1429 C CA . PHE A 1 187 ? 11.68 -25.969 -31.469 1 97.19 187 PHE A CA 1
ATOM 1430 C C . PHE A 1 187 ? 10.391 -25.531 -32.156 1 97.19 187 PHE A C 1
ATOM 1432 O O . PHE A 1 187 ? 9.414 -26.297 -32.188 1 97.19 187 PHE A O 1
ATOM 1439 N N . VAL A 1 188 ? 10.266 -24.297 -32.625 1 96.25 188 VAL A N 1
ATOM 1440 C CA . VAL A 1 188 ? 9.086 -23.828 -33.344 1 96.25 188 VAL A CA 1
ATOM 1441 C C . VAL A 1 188 ? 8.938 -24.578 -34.656 1 96.25 188 VAL A C 1
ATOM 1443 O O . VAL A 1 188 ? 7.848 -25.062 -34.969 1 96.25 188 VAL A O 1
ATOM 1446 N N . ALA A 1 189 ? 10.039 -24.734 -35.406 1 95.19 189 ALA A N 1
ATOM 1447 C CA . ALA A 1 189 ? 10.023 -25.469 -36.656 1 95.19 189 ALA A CA 1
ATOM 1448 C C . ALA A 1 189 ? 9.688 -26.938 -36.438 1 95.19 189 ALA A C 1
ATOM 1450 O O . ALA A 1 189 ? 8.938 -27.531 -37.219 1 95.19 189 ALA A O 1
ATOM 1451 N N . GLU A 1 190 ? 10.258 -27.484 -35.438 1 93.81 190 GLU A N 1
ATOM 1452 C CA . GLU A 1 190 ? 9.992 -28.891 -35.125 1 93.81 190 GLU A CA 1
ATOM 1453 C C . GLU A 1 190 ? 8.523 -29.109 -34.812 1 93.81 190 GLU A C 1
ATOM 1455 O O . GLU A 1 190 ? 7.93 -30.109 -35.219 1 93.81 190 GLU A O 1
ATOM 1460 N N . ASN A 1 191 ? 8.031 -28.25 -34 1 91.44 191 ASN A N 1
ATOM 1461 C CA . ASN A 1 191 ? 6.617 -28.344 -33.656 1 91.44 191 ASN A CA 1
ATOM 1462 C C . ASN A 1 191 ? 5.734 -28.219 -34.906 1 91.44 191 ASN A C 1
ATOM 1464 O O . ASN A 1 191 ? 4.754 -28.953 -35.062 1 91.44 191 ASN A O 1
ATOM 1468 N N . ALA A 1 192 ? 6.039 -27.266 -35.781 1 89.31 192 ALA A N 1
ATOM 1469 C CA . ALA A 1 192 ? 5.285 -27.078 -37 1 89.31 192 ALA A CA 1
ATOM 1470 C C . ALA A 1 192 ? 5.328 -28.328 -37.875 1 89.31 192 ALA A C 1
ATOM 1472 O O . ALA A 1 192 ? 4.32 -28.719 -38.469 1 89.31 192 ALA A O 1
ATOM 1473 N N . ALA A 1 193 ? 6.441 -28.922 -37.906 1 89.31 193 ALA A N 1
ATOM 1474 C CA . ALA A 1 193 ? 6.602 -30.141 -38.719 1 89.31 193 ALA A CA 1
ATOM 1475 C C . ALA A 1 193 ? 5.754 -31.281 -38.125 1 89.31 193 ALA A C 1
ATOM 1477 O O . ALA A 1 193 ? 5.148 -32.031 -38.906 1 89.31 193 ALA A O 1
ATOM 1478 N N . ARG A 1 194 ? 5.793 -31.359 -36.875 1 85.88 194 ARG A N 1
ATOM 1479 C CA . ARG A 1 194 ? 4.988 -32.375 -36.219 1 85.88 194 ARG A CA 1
ATOM 1480 C C . ARG A 1 194 ? 3.5 -32.156 -36.5 1 85.88 194 ARG A C 1
ATOM 1482 O O . ARG A 1 194 ? 2.756 -33.125 -36.719 1 85.88 194 ARG A O 1
ATOM 1489 N N . GLN A 1 195 ? 3.094 -30.969 -36.438 1 83.88 195 GLN A N 1
ATOM 1490 C CA . GLN A 1 195 ? 1.692 -30.625 -36.688 1 83.88 195 GLN A CA 1
ATOM 1491 C C . GLN A 1 195 ? 1.294 -30.922 -38.125 1 83.88 195 GLN A C 1
ATOM 1493 O O . GLN A 1 195 ? 0.192 -31.406 -38.375 1 83.88 195 GLN A O 1
ATOM 1498 N N . ALA A 1 196 ? 2.168 -30.594 -39 1 84.12 196 ALA A N 1
ATOM 1499 C CA . ALA A 1 196 ? 1.914 -30.875 -40.406 1 84.12 196 ALA A CA 1
ATOM 1500 C C . ALA A 1 196 ? 1.736 -32.375 -40.656 1 84.12 196 ALA A C 1
ATOM 1502 O O . ALA A 1 196 ? 0.874 -32.781 -41.438 1 84.12 196 ALA A O 1
ATOM 1503 N N . LYS A 1 197 ? 2.494 -33.062 -39.969 1 83.31 197 LYS A N 1
ATOM 1504 C CA . LYS A 1 197 ? 2.398 -34.531 -40.094 1 83.31 197 LYS A CA 1
ATOM 1505 C C . LYS A 1 197 ? 1.079 -35.031 -39.531 1 83.31 197 LYS A C 1
ATOM 1507 O O . LYS A 1 197 ? 0.469 -35.938 -40.094 1 83.31 197 LYS A O 1
ATOM 1512 N N . ARG A 1 198 ? 0.703 -34.5 -38.469 1 81.38 198 ARG A N 1
ATOM 1513 C CA . ARG A 1 198 ? -0.558 -34.906 -37.844 1 81.38 198 ARG A CA 1
ATOM 1514 C C . ARG A 1 198 ? -1.744 -34.531 -38.75 1 81.38 198 ARG A C 1
ATOM 1516 O O . ARG A 1 198 ? -2.697 -35.281 -38.875 1 81.38 198 ARG A O 1
ATOM 1523 N N . GLN A 1 199 ? -1.688 -33.312 -39.281 1 77.56 199 GLN A N 1
ATOM 1524 C CA . GLN A 1 199 ? -2.75 -32.875 -40.188 1 77.56 199 GLN A CA 1
ATOM 1525 C C . GLN A 1 199 ? -2.865 -33.781 -41.406 1 77.56 199 GLN A C 1
ATOM 1527 O O . GLN A 1 199 ? -3.971 -34.062 -41.875 1 77.56 199 GLN A O 1
ATOM 1532 N N . ALA A 1 200 ? -1.819 -34.125 -41.844 1 76.69 200 ALA A N 1
ATOM 1533 C CA . ALA A 1 200 ? -1.794 -35 -43 1 76.69 200 ALA A CA 1
ATOM 1534 C C . ALA A 1 200 ? -2.455 -36.344 -42.719 1 76.69 200 ALA A C 1
ATOM 1536 O O . ALA A 1 200 ? -3.029 -36.969 -43.594 1 76.69 200 ALA A O 1
ATOM 1537 N N . LYS A 1 201 ? -2.459 -36.625 -41.469 1 75.44 201 LYS A N 1
ATOM 1538 C CA . LYS A 1 201 ? -3.062 -37.875 -41.062 1 75.44 201 LYS A CA 1
ATOM 1539 C C . LYS A 1 201 ? -4.52 -37.688 -40.656 1 75.44 201 LYS A C 1
ATOM 1541 O O . LYS A 1 201 ? -5.148 -38.594 -40.125 1 75.44 201 LYS A O 1
ATOM 1546 N N . GLY A 1 202 ? -5.113 -36.5 -40.875 1 62.5 202 GLY A N 1
ATOM 1547 C CA . GLY A 1 202 ? -6.52 -36.219 -40.625 1 62.5 202 GLY A CA 1
ATOM 1548 C C . GLY A 1 202 ? -6.824 -35.906 -39.156 1 62.5 202 GLY A C 1
ATOM 1549 O O . GLY A 1 202 ? -7.984 -35.938 -38.75 1 62.5 202 GLY A O 1
ATOM 1550 N N . LYS A 1 203 ? -5.957 -35.812 -38.375 1 58.81 203 LYS A N 1
ATOM 1551 C CA . LYS A 1 203 ? -6.211 -35.594 -36.969 1 58.81 203 LYS A CA 1
ATOM 1552 C C . LYS A 1 203 ? -6.371 -34.094 -36.656 1 58.81 203 LYS A C 1
ATOM 1554 O O . LYS A 1 203 ? -5.582 -33.281 -37.125 1 58.81 203 LYS A O 1
ATOM 1559 N N . ASN A 1 204 ? -7.664 -33.469 -36.75 1 56.88 204 ASN A N 1
ATOM 1560 C CA . ASN A 1 204 ? -8 -32.062 -36.531 1 56.88 204 ASN A CA 1
ATOM 1561 C C . ASN A 1 204 ? -7.598 -31.594 -35.125 1 56.88 204 ASN A C 1
ATOM 1563 O O . ASN A 1 204 ? -8.359 -31.766 -34.188 1 56.88 204 ASN A O 1
ATOM 1567 N N . VAL A 1 205 ? -6.379 -31.672 -34.781 1 56.62 205 VAL A N 1
ATOM 1568 C CA . VAL A 1 205 ? -6.02 -31.516 -33.375 1 56.62 205 VAL A CA 1
ATOM 1569 C C . VAL A 1 205 ? -5.824 -30.047 -33.031 1 56.62 205 VAL A C 1
ATOM 1571 O O . VAL A 1 205 ? -5.668 -29.219 -33.938 1 56.62 205 VAL A O 1
ATOM 1574 N N . THR A 1 206 ? -6.113 -29.594 -31.766 1 62.44 206 THR A N 1
ATOM 1575 C CA . THR A 1 206 ? -5.77 -28.359 -31.062 1 62.44 206 THR A CA 1
ATOM 1576 C C . THR A 1 206 ? -4.359 -27.906 -31.422 1 62.44 206 THR A C 1
ATOM 1578 O O . THR A 1 206 ? -3.461 -28.719 -31.609 1 62.44 206 THR A O 1
ATOM 1581 N N . LYS A 1 207 ? -4.199 -26.875 -32.438 1 68.69 207 LYS A N 1
ATOM 1582 C CA . LYS A 1 207 ? -2.939 -26.281 -32.875 1 68.69 207 LYS A CA 1
ATOM 1583 C C . LYS A 1 207 ? -2.162 -25.719 -31.672 1 68.69 207 LYS A C 1
ATOM 1585 O O . LYS A 1 207 ? -2.117 -24.516 -31.469 1 68.69 207 LYS A O 1
ATOM 1590 N N . PRO A 1 208 ? -1.467 -26.766 -30.969 1 79.75 208 PRO A N 1
ATOM 1591 C CA . PRO A 1 208 ? -0.712 -26.25 -29.812 1 79.75 208 PRO A CA 1
ATOM 1592 C C . PRO A 1 208 ? 0.541 -25.484 -30.219 1 79.75 208 PRO A C 1
ATOM 1594 O O . PRO A 1 208 ? 1.086 -25.719 -31.312 1 79.75 208 PRO A O 1
ATOM 1597 N N . TYR A 1 209 ? 0.875 -24.516 -29.438 1 85.88 209 TYR A N 1
ATOM 1598 C CA . TYR A 1 209 ? 2.178 -23.875 -29.562 1 85.88 209 TYR A CA 1
ATOM 1599 C C . TYR A 1 209 ? 3.299 -24.844 -29.188 1 85.88 209 TYR A C 1
ATOM 1601 O O . TYR A 1 209 ? 3.064 -25.844 -28.516 1 85.88 209 TYR A O 1
ATOM 1609 N N . ALA A 1 210 ? 4.492 -24.516 -29.797 1 92.38 210 ALA A N 1
ATOM 1610 C CA . ALA A 1 210 ? 5.664 -25.078 -29.141 1 92.38 210 ALA A CA 1
ATOM 1611 C C . ALA A 1 210 ? 5.734 -24.641 -27.672 1 92.38 210 ALA A C 1
ATOM 1613 O O . ALA A 1 210 ? 5.391 -23.5 -27.344 1 92.38 210 ALA A O 1
ATOM 1614 N N . ALA A 1 211 ? 6.168 -25.609 -26.844 1 94.88 211 ALA A N 1
ATOM 1615 C CA . ALA A 1 211 ? 6.254 -25.281 -25.438 1 94.88 211 ALA A CA 1
ATOM 1616 C C . ALA A 1 211 ? 7.18 -24.078 -25.203 1 94.88 211 ALA A C 1
ATOM 1618 O O . ALA A 1 211 ? 8.266 -24.016 -25.781 1 94.88 211 ALA A O 1
ATOM 1619 N N . PHE A 1 212 ? 6.727 -23.094 -24.469 1 97.19 212 PHE A N 1
ATOM 1620 C CA . PHE A 1 212 ? 7.484 -21.891 -24.172 1 97.19 212 PHE A CA 1
ATOM 1621 C C . PHE A 1 212 ? 7.172 -21.375 -22.781 1 97.19 212 PHE A C 1
ATOM 1623 O O . PHE A 1 212 ? 6.281 -21.906 -22.109 1 97.19 212 PHE A O 1
ATOM 1630 N N . HIS A 1 213 ? 8.008 -20.484 -22.312 1 97.75 213 HIS A N 1
ATOM 1631 C CA . HIS A 1 213 ? 7.758 -19.828 -21.031 1 97.75 213 HIS A CA 1
ATOM 1632 C C . HIS A 1 213 ? 6.891 -18.578 -21.219 1 97.75 213 HIS A C 1
ATOM 1634 O O . HIS A 1 213 ? 7.258 -17.672 -21.953 1 97.75 213 HIS A O 1
ATOM 1640 N N . LEU A 1 214 ? 5.711 -18.578 -20.5 1 97.31 214 LEU A N 1
ATOM 1641 C CA . LEU A 1 214 ? 4.844 -17.406 -20.5 1 97.31 214 LEU A CA 1
ATOM 1642 C C . LEU A 1 214 ? 5.504 -16.234 -19.781 1 97.31 214 LEU A C 1
ATOM 1644 O O . LEU A 1 214 ? 6.051 -16.406 -18.688 1 97.31 214 LEU A O 1
ATOM 1648 N N . TYR A 1 215 ? 5.551 -15.008 -20.453 1 97.5 215 TYR A N 1
ATOM 1649 C CA . TYR A 1 215 ? 6.145 -13.766 -19.969 1 97.5 215 TYR A CA 1
ATOM 1650 C C . TYR A 1 215 ? 7.656 -13.898 -19.859 1 97.5 215 TYR A C 1
ATOM 1652 O O . TYR A 1 215 ? 8.273 -13.297 -18.969 1 97.5 215 TYR A O 1
ATOM 1660 N N . SER A 1 216 ? 8.273 -14.734 -20.672 1 98.12 216 SER A N 1
ATOM 1661 C CA . SER A 1 216 ? 9.727 -14.836 -20.719 1 98.12 216 SER A CA 1
ATOM 1662 C C . SER A 1 216 ? 10.352 -13.625 -21.391 1 98.12 216 SER A C 1
ATOM 1664 O O . SER A 1 216 ? 9.703 -12.969 -22.219 1 98.12 216 SER A O 1
ATOM 1666 N N . LYS A 1 217 ? 11.547 -13.336 -21.047 1 97.94 217 LYS A N 1
ATOM 1667 C CA . LYS A 1 217 ? 12.281 -12.219 -21.625 1 97.94 217 LYS A CA 1
ATOM 1668 C C . LYS A 1 217 ? 12.82 -12.578 -23.016 1 97.94 217 LYS A C 1
ATOM 1670 O O . LYS A 1 217 ? 13.414 -13.648 -23.188 1 97.94 217 LYS A O 1
ATOM 1675 N N . ASN A 1 218 ? 12.562 -11.695 -24.016 1 98.19 218 ASN A N 1
ATOM 1676 C CA . ASN A 1 218 ? 13.148 -11.883 -25.344 1 98.19 218 ASN A CA 1
ATOM 1677 C C . ASN A 1 218 ? 14.656 -11.625 -25.328 1 98.19 218 ASN A C 1
ATOM 1679 O O . ASN A 1 218 ? 15.125 -10.727 -24.625 1 98.19 218 ASN A O 1
ATOM 1683 N N . GLY A 1 219 ? 15.406 -12.484 -26.031 1 98.06 219 GLY A N 1
ATOM 1684 C CA . GLY A 1 219 ? 16.844 -12.266 -26.141 1 98.06 219 GLY A CA 1
ATOM 1685 C C . GLY A 1 219 ? 17.609 -13.523 -26.531 1 98.06 219 GLY A C 1
ATOM 1686 O O . GLY A 1 219 ? 17 -14.547 -26.859 1 98.06 219 GLY A O 1
ATOM 1687 N N . THR A 1 220 ? 18.922 -13.336 -26.656 1 98.38 220 THR A N 1
ATOM 1688 C CA . THR A 1 220 ? 19.859 -14.406 -26.938 1 98.38 220 THR A CA 1
ATOM 1689 C C . THR A 1 220 ? 20.953 -14.461 -25.875 1 98.38 220 THR A C 1
ATOM 1691 O O . THR A 1 220 ? 21.469 -13.422 -25.453 1 98.38 220 THR A O 1
ATOM 1694 N N . ALA A 1 221 ? 21.172 -15.633 -25.344 1 98.25 221 ALA A N 1
ATOM 1695 C CA . ALA A 1 221 ? 22.234 -15.852 -24.359 1 98.25 221 ALA A CA 1
ATOM 1696 C C . ALA A 1 221 ? 23.203 -16.938 -24.828 1 98.25 221 ALA A C 1
ATOM 1698 O O . ALA A 1 221 ? 22.781 -17.891 -25.5 1 98.25 221 ALA A O 1
ATOM 1699 N N . SER A 1 222 ? 24.484 -16.797 -24.469 1 97.38 222 SER A N 1
ATOM 1700 C CA . SER A 1 222 ? 25.5 -17.781 -24.828 1 97.38 222 SER A CA 1
ATOM 1701 C C . SER A 1 222 ? 26.5 -18 -23.703 1 97.38 222 SER A C 1
ATOM 1703 O O . SER A 1 222 ? 26.859 -17.062 -23 1 97.38 222 SER A O 1
ATOM 1705 N N . GLY A 1 223 ? 26.922 -19.297 -23.453 1 96.81 223 GLY A N 1
ATOM 1706 C CA . GLY A 1 223 ? 27.891 -19.656 -22.422 1 96.81 223 GLY A CA 1
ATOM 1707 C C . GLY A 1 223 ? 27.953 -21.141 -22.156 1 96.81 223 GLY A C 1
ATOM 1708 O O . GLY A 1 223 ? 27.172 -21.922 -22.719 1 96.81 223 GLY A O 1
ATOM 1709 N N . PRO A 1 224 ? 29.016 -21.562 -21.375 1 96.56 224 PRO A N 1
ATOM 1710 C CA . PRO A 1 224 ? 29.031 -22.953 -20.953 1 96.56 224 PRO A CA 1
ATOM 1711 C C . PRO A 1 224 ? 27.797 -23.344 -20.125 1 96.56 224 PRO A C 1
ATOM 1713 O O . PRO A 1 224 ? 27.141 -22.469 -19.562 1 96.56 224 PRO A O 1
ATOM 1716 N N . VAL A 1 225 ? 27.531 -24.625 -20.125 1 97 225 VAL A N 1
ATOM 1717 C CA . VAL A 1 225 ? 26.375 -25.109 -19.375 1 97 225 VAL A CA 1
ATOM 1718 C C . VAL A 1 225 ? 26.828 -25.656 -18.031 1 97 225 VAL A C 1
ATOM 1720 O O . VAL A 1 225 ? 27.891 -26.297 -17.922 1 97 225 VAL A O 1
ATOM 1723 N N . VAL A 1 226 ? 26.094 -25.391 -17 1 97.38 226 VAL A N 1
ATOM 1724 C CA . VAL A 1 226 ? 26.344 -25.953 -15.672 1 97.38 226 VAL A CA 1
ATOM 1725 C C . VAL A 1 226 ? 25.047 -26.547 -15.117 1 97.38 226 VAL A C 1
ATOM 1727 O O . VAL A 1 226 ? 24 -25.891 -15.125 1 97.38 226 VAL A O 1
ATOM 1730 N N . TYR A 1 227 ? 25.078 -27.844 -14.711 1 98.12 227 TYR A N 1
ATOM 1731 C CA . TYR A 1 227 ? 23.938 -28.453 -14.062 1 98.12 227 TYR A CA 1
ATOM 1732 C C . TYR A 1 227 ? 23.75 -27.922 -12.648 1 98.12 227 TYR A C 1
ATOM 1734 O O . TYR A 1 227 ? 24.672 -27.938 -11.836 1 98.12 227 TYR A O 1
ATOM 1742 N N . ALA A 1 228 ? 22.484 -27.484 -12.375 1 98.38 228 ALA A N 1
ATOM 1743 C CA . ALA A 1 228 ? 22.281 -26.781 -11.109 1 98.38 228 ALA A CA 1
ATOM 1744 C C . ALA A 1 228 ? 21.125 -27.406 -10.32 1 98.38 228 ALA A C 1
ATOM 1746 O O . ALA A 1 228 ? 20.422 -26.719 -9.578 1 98.38 228 ALA A O 1
ATOM 1747 N N . HIS A 1 229 ? 20.859 -28.672 -10.492 1 98.25 229 HIS A N 1
ATOM 1748 C CA . HIS A 1 229 ? 19.844 -29.406 -9.727 1 98.25 229 HIS A CA 1
ATOM 1749 C C . HIS A 1 229 ? 18.484 -28.719 -9.797 1 98.25 229 HIS A C 1
ATOM 1751 O O . HIS A 1 229 ? 17.969 -28.453 -10.891 1 98.25 229 HIS A O 1
ATOM 1757 N N . PHE A 1 230 ? 17.906 -28.281 -8.664 1 97.06 230 PHE A N 1
ATOM 1758 C CA . PHE A 1 230 ? 16.594 -27.656 -8.68 1 97.06 230 PHE A CA 1
ATOM 1759 C C . PHE A 1 230 ? 16.719 -26.141 -8.852 1 97.06 230 PHE A C 1
ATOM 1761 O O . PHE A 1 230 ? 15.719 -25.453 -9.047 1 97.06 230 PHE A O 1
ATOM 1768 N N . GLY A 1 231 ? 17.844 -25.609 -8.812 1 97.56 231 GLY A N 1
ATOM 1769 C CA . GLY A 1 231 ? 18.062 -24.172 -8.961 1 97.56 231 GLY A CA 1
ATOM 1770 C C . GLY A 1 231 ? 17.703 -23.391 -7.719 1 97.56 231 GLY A C 1
ATOM 1771 O O . GLY A 1 231 ? 17.312 -22.219 -7.812 1 97.56 231 GLY A O 1
ATOM 1772 N N . SER A 1 232 ? 17.766 -23.984 -6.535 1 96.31 232 SER A N 1
ATOM 1773 C CA . SER A 1 232 ? 17.531 -23.281 -5.281 1 96.31 232 SER A CA 1
ATOM 1774 C C . SER A 1 232 ? 18.781 -22.5 -4.844 1 96.31 232 SER A C 1
ATOM 1776 O O . SER A 1 232 ? 19.875 -22.734 -5.371 1 96.31 232 SER A O 1
ATOM 1778 N N . SER A 1 233 ? 18.562 -21.562 -3.941 1 95.94 233 SER A N 1
ATOM 1779 C CA . SER A 1 233 ? 19.703 -20.844 -3.391 1 95.94 233 SER A CA 1
ATOM 1780 C C . SER A 1 233 ? 20.719 -21.812 -2.76 1 95.94 233 SER A C 1
ATOM 1782 O O . SER A 1 233 ? 21.922 -21.609 -2.887 1 95.94 233 SER A O 1
ATOM 1784 N N . GLU A 1 234 ? 20.234 -22.859 -2.133 1 95.38 234 GLU A N 1
ATOM 1785 C CA . GLU A 1 234 ? 21.094 -23.875 -1.519 1 95.38 234 GLU A CA 1
ATOM 1786 C C . GLU A 1 234 ? 21.906 -24.625 -2.572 1 95.38 234 GLU A C 1
ATOM 1788 O O . GLU A 1 234 ? 23.062 -24.984 -2.336 1 95.38 234 GLU A O 1
ATOM 1793 N N . ASP A 1 235 ? 21.281 -24.859 -3.66 1 98.06 235 ASP A N 1
ATOM 1794 C CA . ASP A 1 235 ? 21.969 -25.531 -4.754 1 98.06 235 ASP A CA 1
ATOM 1795 C C . ASP A 1 235 ? 23.141 -24.688 -5.273 1 98.06 235 ASP A C 1
ATOM 1797 O O . ASP A 1 235 ? 24.234 -25.188 -5.469 1 98.06 235 ASP A O 1
ATOM 1801 N N . TYR A 1 236 ? 22.906 -23.453 -5.492 1 98.31 236 TYR A N 1
ATOM 1802 C CA . TYR A 1 236 ? 23.938 -22.578 -6.016 1 98.31 236 TYR A CA 1
ATOM 1803 C C . TYR A 1 236 ? 25.047 -22.375 -4.988 1 98.31 236 TYR A C 1
ATOM 1805 O O . TYR A 1 236 ? 26.219 -22.234 -5.344 1 98.31 236 TYR A O 1
ATOM 1813 N N . GLN A 1 237 ? 24.703 -22.359 -3.711 1 96.56 237 GLN A N 1
ATOM 1814 C CA . GLN A 1 237 ? 25.703 -22.281 -2.66 1 96.56 237 GLN A CA 1
ATOM 1815 C C . GLN A 1 237 ? 26.578 -23.547 -2.639 1 96.56 237 GLN A C 1
ATOM 1817 O O . GLN A 1 237 ? 27.797 -23.453 -2.455 1 96.56 237 GLN A O 1
ATOM 1822 N N . ALA A 1 238 ? 25.953 -24.703 -2.775 1 98.06 238 ALA A N 1
ATOM 1823 C CA . ALA A 1 238 ? 26.672 -25.969 -2.836 1 98.06 238 ALA A CA 1
ATOM 1824 C C . ALA A 1 238 ? 27.672 -25.969 -3.996 1 98.06 238 ALA A C 1
ATOM 1826 O O . ALA A 1 238 ? 28.797 -26.438 -3.854 1 98.06 238 ALA A O 1
ATOM 1827 N N . LEU A 1 239 ? 27.281 -25.453 -5.133 1 98.5 239 LEU A N 1
ATOM 1828 C CA . LEU A 1 239 ? 28.156 -25.328 -6.281 1 98.5 239 LEU A CA 1
ATOM 1829 C C . LEU A 1 239 ? 29.359 -24.438 -5.957 1 98.5 239 LEU A C 1
ATOM 1831 O O . LEU A 1 239 ? 30.5 -24.797 -6.234 1 98.5 239 LEU A O 1
ATOM 1835 N N . ALA A 1 240 ? 29.047 -23.312 -5.332 1 97.69 240 ALA A N 1
ATOM 1836 C CA . ALA A 1 240 ? 30.094 -22.359 -4.992 1 97.69 240 ALA A CA 1
ATOM 1837 C C . ALA A 1 240 ? 31.094 -22.969 -4.004 1 97.69 240 ALA A C 1
ATOM 1839 O O . ALA A 1 240 ? 32.312 -22.781 -4.141 1 97.69 240 ALA A O 1
ATOM 1840 N N . LEU A 1 241 ? 30.625 -23.719 -3 1 96.94 241 LEU A N 1
ATOM 1841 C CA . LEU A 1 241 ? 31.453 -24.328 -1.97 1 96.94 241 LEU A CA 1
ATOM 1842 C C . LEU A 1 241 ? 32.375 -25.375 -2.572 1 96.94 241 LEU A C 1
ATOM 1844 O O . LEU A 1 241 ? 33.406 -25.703 -1.987 1 96.94 241 LEU A O 1
ATOM 1848 N N . ASN A 1 242 ? 32.031 -25.922 -3.754 1 97.62 242 ASN A N 1
ATOM 1849 C CA . ASN A 1 242 ? 32.844 -26.938 -4.422 1 97.62 242 ASN A CA 1
ATOM 1850 C C . ASN A 1 242 ? 33.594 -26.359 -5.629 1 97.62 242 ASN A C 1
ATOM 1852 O O . ASN A 1 242 ? 34 -27.109 -6.516 1 97.62 242 ASN A O 1
ATOM 1856 N N . ASN A 1 243 ? 33.625 -25.031 -5.754 1 97.25 243 ASN A N 1
ATOM 1857 C CA . ASN A 1 243 ? 34.344 -24.281 -6.766 1 97.25 243 ASN A CA 1
ATOM 1858 C C . ASN A 1 243 ? 33.812 -24.547 -8.164 1 97.25 243 ASN A C 1
ATOM 1860 O O . ASN A 1 243 ? 34.562 -24.688 -9.117 1 97.25 243 ASN A O 1
ATOM 1864 N N . VAL A 1 244 ? 32.562 -24.734 -8.242 1 98 244 VAL A N 1
ATOM 1865 C CA . VAL A 1 244 ? 31.875 -24.797 -9.531 1 98 244 VAL A CA 1
ATOM 1866 C C . VAL A 1 244 ? 31.25 -23.438 -9.844 1 98 244 VAL A C 1
ATOM 1868 O O . VAL A 1 244 ? 30.312 -23.016 -9.172 1 98 244 VAL A O 1
ATOM 1871 N N . THR A 1 245 ? 31.656 -22.812 -10.922 1 96.62 245 THR A N 1
ATOM 1872 C CA . THR A 1 245 ? 31.266 -21.438 -11.227 1 96.62 245 THR A CA 1
ATOM 1873 C C . THR A 1 245 ? 29.969 -21.406 -12.023 1 96.62 245 THR A C 1
ATOM 1875 O O . THR A 1 245 ? 29.781 -22.203 -12.945 1 96.62 245 THR A O 1
ATOM 1878 N N . VAL A 1 246 ? 29.094 -20.406 -11.695 1 98.06 246 VAL A N 1
ATOM 1879 C CA . VAL A 1 246 ? 27.812 -20.25 -12.375 1 98.06 246 VAL A CA 1
ATOM 1880 C C . VAL A 1 246 ? 27.812 -18.953 -13.188 1 98.06 246 VAL A C 1
ATOM 1882 O O . VAL A 1 246 ? 27.156 -18.859 -14.219 1 98.06 246 VAL A O 1
ATOM 1885 N N . ALA A 1 247 ? 28.531 -17.938 -12.75 1 97.62 247 ALA A N 1
ATOM 1886 C CA . ALA A 1 247 ? 28.562 -16.609 -13.367 1 97.62 247 ALA A CA 1
ATOM 1887 C C . ALA A 1 247 ? 28.969 -16.688 -14.836 1 97.62 247 ALA A C 1
ATOM 1889 O O . ALA A 1 247 ? 29.984 -17.297 -15.172 1 97.62 247 ALA A O 1
ATOM 1890 N N . GLY A 1 248 ? 28.125 -16.109 -15.68 1 97.38 248 GLY A N 1
ATOM 1891 C CA . GLY A 1 248 ? 28.422 -16.062 -17.109 1 97.38 248 GLY A CA 1
ATOM 1892 C C . GLY A 1 248 ? 28.031 -17.328 -17.844 1 97.38 248 GLY A C 1
ATOM 1893 O O . GLY A 1 248 ? 28.281 -17.453 -19.047 1 97.38 248 GLY A O 1
ATOM 1894 N N . LYS A 1 249 ? 27.391 -18.297 -17.219 1 98.12 249 LYS A N 1
ATOM 1895 C CA . LYS A 1 249 ? 27.078 -19.578 -17.812 1 98.12 249 LYS A CA 1
ATOM 1896 C C . LYS A 1 249 ? 25.562 -19.766 -17.969 1 98.12 249 LYS A C 1
ATOM 1898 O O . LYS A 1 249 ? 24.797 -18.922 -17.516 1 98.12 249 LYS A O 1
ATOM 1903 N N . ILE A 1 250 ? 25.141 -20.797 -18.688 1 98.44 250 ILE A N 1
ATOM 1904 C CA . ILE A 1 250 ? 23.734 -21.219 -18.797 1 98.44 250 ILE A CA 1
ATOM 1905 C C . ILE A 1 250 ? 23.438 -22.281 -17.75 1 98.44 250 ILE A C 1
ATOM 1907 O O . ILE A 1 250 ? 24.078 -23.344 -17.75 1 98.44 250 ILE A O 1
ATOM 1911 N N . ALA A 1 251 ? 22.5 -22.016 -16.891 1 98.75 251 ALA A N 1
ATOM 1912 C CA . ALA A 1 251 ? 22.125 -22.969 -15.859 1 98.75 251 ALA A CA 1
ATOM 1913 C C . ALA A 1 251 ? 21.109 -23.984 -16.391 1 98.75 251 ALA A C 1
ATOM 1915 O O . ALA A 1 251 ? 20.078 -23.609 -16.953 1 98.75 251 ALA A O 1
ATOM 1916 N N . LEU A 1 252 ? 21.406 -25.25 -16.312 1 98.69 252 LEU A N 1
ATOM 1917 C CA . LEU A 1 252 ? 20.469 -26.328 -16.562 1 98.69 252 LEU A CA 1
ATOM 1918 C C . LEU A 1 252 ? 19.797 -26.781 -15.273 1 98.69 252 LEU A C 1
ATOM 1920 O O . LEU A 1 252 ? 20.453 -27.344 -14.391 1 98.69 252 LEU A O 1
ATOM 1924 N N . VAL A 1 253 ? 18.5 -26.578 -15.219 1 98.25 253 VAL A N 1
ATOM 1925 C CA . VAL A 1 253 ? 17.781 -26.766 -13.961 1 98.25 253 VAL A CA 1
ATOM 1926 C C . VAL A 1 253 ? 16.641 -27.766 -14.172 1 98.25 253 VAL A C 1
ATOM 1928 O O . VAL A 1 253 ? 15.914 -27.688 -15.156 1 98.25 253 VAL A O 1
ATOM 1931 N N . ARG A 1 254 ? 16.516 -28.703 -13.258 1 96.94 254 ARG A N 1
ATOM 1932 C CA . ARG A 1 254 ? 15.391 -29.625 -13.328 1 96.94 254 ARG A CA 1
ATOM 1933 C C . ARG A 1 254 ? 14.156 -29.031 -12.648 1 96.94 254 ARG A C 1
ATOM 1935 O O . ARG A 1 254 ? 14.273 -28.25 -11.695 1 96.94 254 ARG A O 1
ATOM 1942 N N . MET A 1 255 ? 12.984 -29.375 -13.086 1 94.81 255 MET A N 1
ATOM 1943 C CA . MET A 1 255 ? 11.727 -28.969 -12.461 1 94.81 255 MET A CA 1
ATOM 1944 C C . MET A 1 255 ? 11.516 -29.719 -11.141 1 94.81 255 MET A C 1
ATOM 1946 O O . MET A 1 255 ? 12.188 -30.703 -10.867 1 94.81 255 MET A O 1
ATOM 1950 N N . GLY A 1 256 ? 10.641 -29.172 -10.328 1 90.88 256 GLY A N 1
ATOM 1951 C CA . GLY A 1 256 ? 10.359 -29.781 -9.031 1 90.88 256 GLY A CA 1
ATOM 1952 C C . GLY A 1 256 ? 11.172 -29.156 -7.906 1 90.88 256 GLY A C 1
ATOM 1953 O O . GLY A 1 256 ? 11.562 -28 -7.977 1 90.88 256 GLY A O 1
ATOM 1954 N N . GLY A 1 257 ? 11.281 -29.828 -6.754 1 89.06 257 GLY A N 1
ATOM 1955 C CA . GLY A 1 257 ? 12.07 -29.391 -5.613 1 89.06 257 GLY A CA 1
ATOM 1956 C C . GLY A 1 257 ? 11.383 -28.328 -4.777 1 89.06 257 GLY A C 1
ATOM 1957 O O . GLY A 1 257 ? 12.031 -27.625 -4.012 1 89.06 257 GLY A O 1
ATOM 1958 N N . ASP A 1 258 ? 10.172 -28.141 -4.961 1 87.56 258 ASP A N 1
ATOM 1959 C CA . ASP A 1 258 ? 9.352 -27.188 -4.223 1 87.56 258 ASP A CA 1
ATOM 1960 C C . ASP A 1 258 ? 9.82 -25.75 -4.48 1 87.56 258 ASP A C 1
ATOM 1962 O O . ASP A 1 258 ? 9.945 -24.953 -3.549 1 87.56 258 ASP A O 1
ATOM 1966 N N . ILE A 1 259 ? 10.25 -25.5 -5.664 1 91.25 259 ILE A N 1
ATOM 1967 C CA . ILE A 1 259 ? 10.602 -24.172 -6.145 1 91.25 259 ILE A CA 1
ATOM 1968 C C . ILE A 1 259 ? 9.828 -23.859 -7.422 1 91.25 259 ILE A C 1
ATOM 1970 O O . ILE A 1 259 ? 9.781 -24.672 -8.344 1 91.25 259 ILE A O 1
ATOM 1974 N N . SER A 1 260 ? 9.227 -22.719 -7.398 1 92.25 260 SER A N 1
ATOM 1975 C CA . SER A 1 260 ? 8.406 -22.359 -8.547 1 92.25 260 SER A CA 1
ATOM 1976 C C . SER A 1 260 ? 9.273 -22.016 -9.758 1 92.25 260 SER A C 1
ATOM 1978 O O . SER A 1 260 ? 10.453 -21.688 -9.609 1 92.25 260 SER A O 1
ATOM 1980 N N . LEU A 1 261 ? 8.734 -22.125 -10.914 1 95.25 261 LEU A N 1
ATOM 1981 C CA . LEU A 1 261 ? 9.445 -21.859 -12.164 1 95.25 261 LEU A CA 1
ATOM 1982 C C . LEU A 1 261 ? 9.938 -20.422 -12.211 1 95.25 261 LEU A C 1
ATOM 1984 O O . LEU A 1 261 ? 11.109 -20.172 -12.523 1 95.25 261 LEU A O 1
ATOM 1988 N N . PRO A 1 262 ? 9.094 -19.422 -11.891 1 95.62 262 PRO A N 1
ATOM 1989 C CA . PRO A 1 262 ? 9.617 -18.062 -11.906 1 95.62 262 PRO A CA 1
ATOM 1990 C C . PRO A 1 262 ? 10.758 -17.859 -10.914 1 95.62 262 PRO A C 1
ATOM 1992 O O . PRO A 1 262 ? 11.711 -17.125 -11.203 1 95.62 262 PRO A O 1
ATOM 1995 N N . ALA A 1 263 ? 10.711 -18.484 -9.789 1 95.62 263 ALA A N 1
ATOM 1996 C CA . ALA A 1 263 ? 11.773 -18.375 -8.797 1 95.62 263 ALA A CA 1
ATOM 1997 C C . ALA A 1 263 ? 13.086 -18.953 -9.328 1 95.62 263 ALA A C 1
ATOM 1999 O O . ALA A 1 263 ? 14.156 -18.406 -9.078 1 95.62 263 ALA A O 1
ATOM 2000 N N . LYS A 1 264 ? 13.008 -20.062 -10.047 1 97 264 LYS A N 1
ATOM 2001 C CA . LYS A 1 264 ? 14.195 -20.688 -10.617 1 97 264 LYS A CA 1
ATOM 2002 C C . LYS A 1 264 ? 14.961 -19.703 -11.508 1 97 264 LYS A C 1
ATOM 2004 O O . LYS A 1 264 ? 16.188 -19.641 -11.445 1 97 264 LYS A O 1
ATOM 2009 N N . VAL A 1 265 ? 14.211 -18.938 -12.312 1 98.19 265 VAL A N 1
ATOM 2010 C CA . VAL A 1 265 ? 14.836 -18.016 -13.258 1 98.19 265 VAL A CA 1
ATOM 2011 C C . VAL A 1 265 ? 15.422 -16.812 -12.5 1 98.19 265 VAL A C 1
ATOM 2013 O O . VAL A 1 265 ? 16.562 -16.406 -12.758 1 98.19 265 VAL A O 1
ATOM 2016 N N . VAL A 1 266 ? 14.688 -16.312 -11.539 1 96.81 266 VAL A N 1
ATOM 2017 C CA . VAL A 1 266 ? 15.117 -15.148 -10.773 1 96.81 266 VAL A CA 1
ATOM 2018 C C . VAL A 1 266 ? 16.359 -15.492 -9.961 1 96.81 266 VAL A C 1
ATOM 2020 O O . VAL A 1 266 ? 17.344 -14.742 -9.953 1 96.81 266 VAL A O 1
ATOM 2023 N N . ILE A 1 267 ? 16.422 -16.641 -9.289 1 97.56 267 ILE A N 1
ATOM 2024 C CA . ILE A 1 267 ? 17.531 -17.047 -8.422 1 97.56 267 ILE A CA 1
ATOM 2025 C C . ILE A 1 267 ? 18.781 -17.297 -9.258 1 97.56 267 ILE A C 1
ATOM 2027 O O . ILE A 1 267 ? 19.875 -16.875 -8.883 1 97.56 267 ILE A O 1
ATOM 2031 N N . ALA A 1 268 ? 18.609 -17.906 -10.391 1 98.62 268 ALA A N 1
ATOM 2032 C CA . ALA A 1 268 ? 19.75 -18.125 -11.281 1 98.62 268 ALA A CA 1
ATOM 2033 C C . ALA A 1 268 ? 20.422 -16.812 -11.648 1 98.62 268 ALA A C 1
ATOM 2035 O O . ALA A 1 268 ? 21.656 -16.719 -11.656 1 98.62 268 ALA A O 1
ATOM 2036 N N . SER A 1 269 ? 19.625 -15.859 -11.992 1 98.06 269 SER A N 1
ATOM 2037 C CA . SER A 1 269 ? 20.156 -14.547 -12.359 1 98.06 269 SER A CA 1
ATOM 2038 C C . SER A 1 269 ? 20.953 -13.938 -11.219 1 98.06 269 SER A C 1
ATOM 2040 O O . SER A 1 269 ? 22 -13.312 -11.453 1 98.06 269 SER A O 1
ATOM 2042 N N . LYS A 1 270 ? 20.531 -14.109 -10 1 96.06 270 LYS A N 1
ATOM 2043 C CA . LYS A 1 270 ? 21.188 -13.531 -8.828 1 96.06 270 LYS A CA 1
ATOM 2044 C C . LYS A 1 270 ? 22.578 -14.133 -8.625 1 96.06 270 LYS A C 1
ATOM 2046 O O . LYS A 1 270 ? 23.469 -13.5 -8.047 1 96.06 270 LYS A O 1
ATOM 2051 N N . PHE A 1 271 ? 22.781 -15.359 -9.109 1 97.25 271 PHE A N 1
ATOM 2052 C CA . PHE A 1 271 ? 24.078 -16.016 -8.969 1 97.25 271 PHE A CA 1
ATOM 2053 C C . PHE A 1 271 ? 24.906 -15.875 -10.242 1 97.25 271 PHE A C 1
ATOM 2055 O O . PHE A 1 271 ? 25.922 -16.562 -10.414 1 97.25 271 PHE A O 1
ATOM 2062 N N . GLY A 1 272 ? 24.422 -15.078 -11.227 1 97.69 272 GLY A N 1
ATOM 2063 C CA . GLY A 1 272 ? 25.234 -14.617 -12.336 1 97.69 272 GLY A CA 1
ATOM 2064 C C . GLY A 1 272 ? 25 -15.398 -13.617 1 97.69 272 GLY A C 1
ATOM 2065 O O . GLY A 1 272 ? 25.672 -15.164 -14.625 1 97.69 272 GLY A O 1
ATOM 2066 N N . ALA A 1 273 ? 24.031 -16.328 -13.617 1 98.69 273 ALA A N 1
ATOM 2067 C CA . ALA A 1 273 ? 23.703 -17.031 -14.867 1 98.69 273 ALA A CA 1
ATOM 2068 C C . ALA A 1 273 ? 23.188 -16.047 -15.922 1 98.69 273 ALA A C 1
ATOM 2070 O O . ALA A 1 273 ? 22.531 -15.062 -15.586 1 98.69 273 ALA A O 1
ATOM 2071 N N . VAL A 1 274 ? 23.438 -16.344 -17.188 1 98.31 274 VAL A N 1
ATOM 2072 C CA . VAL A 1 274 ? 23 -15.445 -18.25 1 98.31 274 VAL A CA 1
ATOM 2073 C C . VAL A 1 274 ? 21.781 -16.031 -18.969 1 98.31 274 VAL A C 1
ATOM 2075 O O . VAL A 1 274 ? 21.125 -15.344 -19.75 1 98.31 274 VAL A O 1
ATOM 2078 N N . GLY A 1 275 ? 21.469 -17.266 -18.703 1 98.62 275 GLY A N 1
ATOM 2079 C CA . GLY A 1 275 ? 20.312 -17.984 -19.219 1 98.62 275 GLY A CA 1
ATOM 2080 C C . GLY A 1 275 ? 19.938 -19.203 -18.406 1 98.62 275 GLY A C 1
ATOM 2081 O O . GLY A 1 275 ? 20.766 -19.719 -17.641 1 98.62 275 GLY A O 1
ATOM 2082 N N . VAL A 1 276 ? 18.719 -19.656 -18.578 1 98.81 276 VAL A N 1
ATOM 2083 C CA . VAL A 1 276 ? 18.234 -20.828 -17.859 1 98.81 276 VAL A CA 1
ATOM 2084 C C . VAL A 1 276 ? 17.547 -21.781 -18.812 1 98.81 276 VAL A C 1
ATOM 2086 O O . VAL A 1 276 ? 16.703 -21.359 -19.625 1 98.81 276 VAL A O 1
ATOM 2089 N N . LEU A 1 277 ? 17.906 -23 -18.766 1 98.75 277 LEU A N 1
ATOM 2090 C CA . LEU A 1 277 ? 17.188 -24.094 -19.406 1 98.75 277 LEU A CA 1
ATOM 2091 C C . LEU A 1 277 ? 16.531 -25 -18.375 1 98.75 277 LEU A C 1
ATOM 2093 O O . LEU A 1 277 ? 17.188 -25.453 -17.438 1 98.75 277 LEU A O 1
ATOM 2097 N N . THR A 1 278 ? 15.234 -25.219 -18.562 1 98.38 278 THR A N 1
ATOM 2098 C CA . THR A 1 278 ? 14.539 -26.094 -17.625 1 98.38 278 THR A CA 1
ATOM 2099 C C . THR A 1 278 ? 14.109 -27.391 -18.312 1 98.38 278 THR A C 1
ATOM 2101 O O . THR A 1 278 ? 13.797 -27.391 -19.5 1 98.38 278 THR A O 1
ATOM 2104 N N . TYR A 1 279 ? 14.117 -28.438 -17.531 1 97.56 279 TYR A N 1
ATOM 2105 C CA . TYR A 1 279 ? 13.633 -29.719 -18.016 1 97.56 279 TYR A CA 1
ATOM 2106 C C . TYR A 1 279 ? 13.023 -30.531 -16.875 1 97.56 279 TYR A C 1
ATOM 2108 O O . TYR A 1 279 ? 13.219 -30.219 -15.703 1 97.56 279 TYR A O 1
ATOM 2116 N N . THR A 1 280 ? 12.227 -31.547 -17.234 1 96.31 280 THR A N 1
ATOM 2117 C CA . THR A 1 280 ? 11.688 -32.469 -16.25 1 96.31 280 THR A CA 1
ATOM 2118 C C . THR A 1 280 ? 12.445 -33.812 -16.297 1 96.31 280 THR A C 1
ATOM 2120 O O . THR A 1 280 ? 12.492 -34.469 -17.328 1 96.31 280 THR A O 1
ATOM 2123 N N . ASP A 1 281 ? 12.969 -34.188 -15.156 1 96.69 281 ASP A N 1
ATOM 2124 C CA . ASP A 1 281 ? 13.789 -35.375 -15.102 1 96.69 281 ASP A CA 1
ATOM 2125 C C . ASP A 1 281 ? 12.922 -36.625 -15.203 1 96.69 281 ASP A C 1
ATOM 2127 O O . ASP A 1 281 ? 11.883 -36.719 -14.555 1 96.69 281 ASP A O 1
ATOM 2131 N N . PRO A 1 282 ? 13.383 -37.625 -15.945 1 95.81 282 PRO A N 1
ATOM 2132 C CA . PRO A 1 282 ? 12.594 -38.844 -16.109 1 95.81 282 PRO A CA 1
ATOM 2133 C C . PRO A 1 282 ? 12.383 -39.594 -14.789 1 95.81 282 PRO A C 1
ATOM 2135 O O . PRO A 1 282 ? 11.445 -40.375 -14.672 1 95.81 282 PRO A O 1
ATOM 2138 N N . ALA A 1 283 ? 13.188 -39.312 -13.812 1 94.62 283 ALA A N 1
ATOM 2139 C CA . ALA A 1 283 ? 13.031 -39.938 -12.5 1 94.62 283 ALA A CA 1
ATOM 2140 C C . ALA A 1 283 ? 11.773 -39.438 -11.797 1 94.62 283 ALA A C 1
ATOM 2142 O O . ALA A 1 283 ? 11.219 -40.125 -10.938 1 94.62 283 ALA A O 1
ATOM 2143 N N . ASP A 1 284 ? 11.289 -38.312 -12.203 1 92.69 284 ASP A N 1
ATOM 2144 C CA . ASP A 1 284 ? 10.172 -37.688 -11.508 1 92.69 284 ASP A CA 1
ATOM 2145 C C . ASP A 1 284 ? 8.836 -38.156 -12.086 1 92.69 284 ASP A C 1
ATOM 2147 O O . ASP A 1 284 ? 7.934 -38.531 -11.344 1 92.69 284 ASP A O 1
ATOM 2151 N N . ASP A 1 285 ? 8.727 -38.156 -13.414 1 92.19 285 ASP A N 1
ATOM 2152 C CA . ASP A 1 285 ? 7.445 -38.5 -14.023 1 92.19 285 ASP A CA 1
ATOM 2153 C C . ASP A 1 285 ? 7.641 -39 -15.453 1 92.19 285 ASP A C 1
ATOM 2155 O O . ASP A 1 285 ? 6.801 -38.75 -16.328 1 92.19 285 ASP A O 1
ATOM 2159 N N . GLY A 1 286 ? 8.742 -39.625 -15.641 1 93.06 286 GLY A N 1
ATOM 2160 C CA . GLY A 1 286 ? 9.039 -40.031 -17 1 93.06 286 GLY A CA 1
ATOM 2161 C C . GLY A 1 286 ? 9.273 -41.531 -17.156 1 93.06 286 GLY A C 1
ATOM 2162 O O . GLY A 1 286 ? 8.656 -42.312 -16.453 1 93.06 286 GLY A O 1
ATOM 2163 N N . SER A 1 287 ? 10.141 -41.844 -18.125 1 91.56 287 SER A N 1
ATOM 2164 C CA . SER A 1 287 ? 10.359 -43.219 -18.562 1 91.56 287 SER A CA 1
ATOM 2165 C C . SER A 1 287 ? 10.977 -44.062 -17.453 1 91.56 287 SER A C 1
ATOM 2167 O O . SER A 1 287 ? 10.859 -45.281 -17.453 1 91.56 287 SER A O 1
ATOM 2169 N N . ALA A 1 288 ? 11.617 -43.375 -16.531 1 92.62 288 ALA A N 1
ATOM 2170 C CA . ALA A 1 288 ? 12.219 -44.094 -15.422 1 92.62 288 ALA A CA 1
ATOM 2171 C C . ALA A 1 288 ? 11.156 -44.688 -14.492 1 92.62 288 ALA A C 1
ATOM 2173 O O . ALA A 1 288 ? 11.43 -45.594 -13.711 1 92.62 288 ALA A O 1
ATOM 2174 N N . ARG A 1 289 ? 9.969 -44.219 -14.664 1 92.88 289 ARG A N 1
ATOM 2175 C CA . ARG A 1 289 ? 8.883 -44.656 -13.797 1 92.88 289 ARG A CA 1
ATOM 2176 C C . ARG A 1 289 ? 8.055 -45.75 -14.461 1 92.88 289 ARG A C 1
ATOM 2178 O O . ARG A 1 289 ? 7.41 -46.562 -13.781 1 92.88 289 ARG A O 1
ATOM 2185 N N . GLY A 1 290 ? 7.969 -45.781 -15.781 1 93.19 290 GLY A N 1
ATOM 2186 C CA . GLY A 1 290 ? 7.176 -46.75 -16.516 1 93.19 290 GLY A CA 1
ATOM 2187 C C . GLY A 1 290 ? 6.91 -46.312 -17.953 1 93.19 290 GLY A C 1
ATOM 2188 O O . GLY A 1 290 ? 7.555 -45.406 -18.469 1 93.19 290 GLY A O 1
ATOM 2189 N N . PRO A 1 291 ? 5.91 -47 -18.562 1 93.81 291 PRO A N 1
ATOM 2190 C CA . PRO A 1 291 ? 5.566 -46.656 -19.938 1 93.81 291 PRO A CA 1
ATOM 2191 C C . PRO A 1 291 ? 5.02 -45.219 -20.062 1 93.81 291 PRO A C 1
ATOM 2193 O O . PRO A 1 291 ? 4.262 -44.781 -19.188 1 93.81 291 PRO A O 1
ATOM 2196 N N . THR A 1 292 ? 5.414 -44.625 -21.125 1 95.06 292 THR A N 1
ATOM 2197 C CA . THR A 1 292 ? 5.055 -43.219 -21.312 1 95.06 292 THR A CA 1
ATOM 2198 C C . THR A 1 292 ? 3.877 -43.094 -22.281 1 95.06 292 THR A C 1
ATOM 2200 O O . THR A 1 292 ? 3.498 -44.062 -22.938 1 95.06 292 THR A O 1
ATOM 2203 N N . ALA A 1 293 ? 3.182 -41.969 -22.312 1 92.19 293 ALA A N 1
ATOM 2204 C CA . ALA A 1 293 ? 2.08 -41.688 -23.219 1 92.19 293 ALA A CA 1
ATOM 2205 C C . ALA A 1 293 ? 2.521 -41.812 -24.688 1 92.19 293 ALA A C 1
ATOM 2207 O O . ALA A 1 293 ? 3.613 -41.375 -25.047 1 92.19 293 ALA A O 1
ATOM 2208 N N . PRO A 1 294 ? 1.718 -42.344 -25.516 1 90.5 294 PRO A N 1
ATOM 2209 C CA . PRO A 1 294 ? 0.327 -42.75 -25.281 1 90.5 294 PRO A CA 1
ATOM 2210 C C . PRO A 1 294 ? 0.198 -44.156 -24.734 1 90.5 294 PRO A C 1
ATOM 2212 O O . PRO A 1 294 ? -0.909 -44.625 -24.422 1 90.5 294 PRO A O 1
ATOM 2215 N N . ASP A 1 295 ? 1.279 -44.906 -24.609 1 91.19 295 ASP A N 1
ATOM 2216 C CA . ASP A 1 295 ? 1.229 -46.312 -24.188 1 91.19 295 ASP A CA 1
ATOM 2217 C C . ASP A 1 295 ? 1.118 -46.438 -22.672 1 91.19 295 ASP A C 1
ATOM 2219 O O . ASP A 1 295 ? 0.811 -47.5 -22.156 1 91.19 295 ASP A O 1
ATOM 2223 N N . GLY A 1 296 ? 1.365 -45.438 -22.062 1 92.81 296 GLY A N 1
ATOM 2224 C CA . GLY A 1 296 ? 1.275 -45.344 -20.609 1 92.81 296 GLY A CA 1
ATOM 2225 C C . GLY A 1 296 ? 1.029 -43.938 -20.125 1 92.81 296 GLY A C 1
ATOM 2226 O O . GLY A 1 296 ? 0.936 -43 -20.922 1 92.81 296 GLY A O 1
ATOM 2227 N N . PRO A 1 297 ? 0.937 -43.75 -18.797 1 93.94 297 PRO A N 1
ATOM 2228 C CA . PRO A 1 297 ? 0.521 -42.469 -18.266 1 93.94 297 PRO A CA 1
ATOM 2229 C C . PRO A 1 297 ? 1.694 -41.5 -18.062 1 93.94 297 PRO A C 1
ATOM 2231 O O . PRO A 1 297 ? 1.489 -40.312 -17.828 1 93.94 297 PRO A O 1
ATOM 2234 N N . TRP A 1 298 ? 2.938 -42 -18.156 1 95 298 TRP A N 1
ATOM 2235 C CA . TRP A 1 298 ? 4.094 -41.188 -17.797 1 95 298 TRP A CA 1
ATOM 2236 C C . TRP A 1 298 ? 4.547 -40.312 -18.969 1 95 298 TRP A C 1
ATOM 2238 O O . TRP A 1 298 ? 4.09 -40.531 -20.094 1 95 298 TRP A O 1
ATOM 2248 N N . ARG A 1 299 ? 5.43 -39.375 -18.719 1 95.25 299 ARG A N 1
ATOM 2249 C CA . ARG A 1 299 ? 5.855 -38.375 -19.688 1 95.25 299 ARG A CA 1
ATOM 2250 C C . ARG A 1 299 ? 6.898 -38.969 -20.641 1 95.25 299 ARG A C 1
ATOM 2252 O O . ARG A 1 299 ? 7.914 -39.5 -20.203 1 95.25 299 ARG A O 1
ATOM 2259 N N . PRO A 1 300 ? 6.711 -38.75 -21.906 1 93.94 300 PRO A N 1
ATOM 2260 C CA . PRO A 1 300 ? 7.785 -39.094 -22.844 1 93.94 300 PRO A CA 1
ATOM 2261 C C . PRO A 1 300 ? 9 -38.188 -22.703 1 93.94 300 PRO A C 1
ATOM 2263 O O . PRO A 1 300 ? 8.844 -36.969 -22.453 1 93.94 300 PRO A O 1
ATOM 2266 N N . SER A 1 301 ? 10.172 -38.656 -22.938 1 95.06 301 SER A N 1
ATOM 2267 C CA . SER A 1 301 ? 11.406 -37.906 -22.781 1 95.06 301 SER A CA 1
ATOM 2268 C C . SER A 1 301 ? 11.508 -36.781 -23.828 1 95.06 301 SER A C 1
ATOM 2270 O O . SER A 1 301 ? 12.297 -35.844 -23.672 1 95.06 301 SER A O 1
ATOM 2272 N N . THR A 1 302 ? 10.742 -36.844 -24.859 1 94.06 302 THR A N 1
ATOM 2273 C CA . THR A 1 302 ? 10.805 -35.875 -25.953 1 94.06 302 THR A CA 1
ATOM 2274 C C . THR A 1 302 ? 9.82 -34.719 -25.719 1 94.06 302 THR A C 1
ATOM 2276 O O . THR A 1 302 ? 9.781 -33.75 -26.469 1 94.06 302 THR A O 1
ATOM 2279 N N . THR A 1 303 ? 9.047 -34.844 -24.688 1 93 303 THR A N 1
ATOM 2280 C CA . THR A 1 303 ? 8 -33.844 -24.438 1 93 303 THR A CA 1
ATOM 2281 C C . THR A 1 303 ? 8.516 -32.719 -23.531 1 93 303 THR A C 1
ATOM 2283 O O . THR A 1 303 ? 9.156 -33 -22.516 1 93 303 THR A O 1
ATOM 2286 N N . THR A 1 304 ? 8.234 -31.453 -23.984 1 94.38 304 THR A N 1
ATOM 2287 C CA . THR A 1 304 ? 8.625 -30.266 -23.25 1 94.38 304 THR A CA 1
ATOM 2288 C C . THR A 1 304 ? 7.426 -29.672 -22.5 1 94.38 304 THR A C 1
ATOM 2290 O O . THR A 1 304 ? 6.281 -29.844 -22.938 1 94.38 304 THR A O 1
ATOM 2293 N N . THR A 1 305 ? 7.699 -28.984 -21.391 1 93.31 305 THR A N 1
ATOM 2294 C CA . THR A 1 305 ? 6.633 -28.469 -20.547 1 93.31 305 THR A CA 1
ATOM 2295 C C . THR A 1 305 ? 6.516 -26.953 -20.672 1 93.31 305 THR A C 1
ATOM 2297 O O . THR A 1 305 ? 7.527 -26.25 -20.719 1 93.31 305 THR A O 1
ATOM 2300 N N . PHE A 1 306 ? 5.219 -26.438 -20.75 1 93.44 306 PHE A N 1
ATOM 2301 C CA . PHE A 1 306 ? 4.934 -25.016 -20.641 1 93.44 306 PHE A CA 1
ATOM 2302 C C . PHE A 1 306 ? 5.086 -24.531 -19.203 1 93.44 306 PHE A C 1
ATOM 2304 O O . PHE A 1 306 ? 5.086 -25.344 -18.266 1 93.44 306 PHE A O 1
ATOM 2311 N N . GLY A 1 307 ? 5.242 -23.172 -19.062 1 93.25 307 GLY A N 1
ATOM 2312 C CA . GLY A 1 307 ? 5.207 -22.625 -17.719 1 93.25 307 GLY A CA 1
ATOM 2313 C C . GLY A 1 307 ? 5.234 -21.109 -17.703 1 93.25 307 GLY A C 1
ATOM 2314 O O . GLY A 1 307 ? 5.648 -20.469 -18.672 1 93.25 307 GLY A O 1
ATOM 2315 N N . ASN A 1 308 ? 4.758 -20.594 -16.625 1 94.44 308 ASN A N 1
ATOM 2316 C CA . ASN A 1 308 ? 4.754 -19.141 -16.406 1 94.44 308 ASN A CA 1
ATOM 2317 C C . ASN A 1 308 ? 5.953 -18.703 -15.57 1 94.44 308 ASN A C 1
ATOM 2319 O O . ASN A 1 308 ? 6.25 -19.297 -14.539 1 94.44 308 ASN A O 1
ATOM 2323 N N . VAL A 1 309 ? 6.688 -17.641 -16.031 1 96.81 309 VAL A N 1
ATOM 2324 C CA . VAL A 1 309 ? 7.895 -17.234 -15.32 1 96.81 309 VAL A CA 1
ATOM 2325 C C . VAL A 1 309 ? 7.691 -15.852 -14.711 1 96.81 309 VAL A C 1
ATOM 2327 O O . VAL A 1 309 ? 8.656 -15.117 -14.484 1 96.81 309 VAL A O 1
ATOM 2330 N N . TYR A 1 310 ? 6.348 -15.477 -14.508 1 94.94 310 TYR A N 1
ATOM 2331 C CA . TYR A 1 310 ? 5.961 -14.195 -13.93 1 94.94 310 TYR A CA 1
ATOM 2332 C C . TYR A 1 310 ? 5.367 -14.391 -12.539 1 94.94 310 TYR A C 1
ATOM 2334 O O . TYR A 1 310 ? 4.582 -15.32 -12.312 1 94.94 310 TYR A O 1
ATOM 2342 N N . MET A 1 311 ? 5.797 -13.555 -11.5 1 91.44 311 MET A N 1
ATOM 2343 C CA . MET A 1 311 ? 5.145 -13.438 -10.203 1 91.44 311 MET A CA 1
ATOM 2344 C C . MET A 1 311 ? 4.723 -12 -9.93 1 91.44 311 MET A C 1
ATOM 2346 O O . MET A 1 311 ? 5.559 -11.094 -9.922 1 91.44 311 MET A O 1
ATOM 2350 N N . GLY A 1 312 ? 3.51 -11.719 -9.805 1 89.06 312 GLY A N 1
ATOM 2351 C CA . GLY A 1 312 ? 3.018 -10.375 -9.531 1 89.06 312 GLY A CA 1
ATOM 2352 C C . GLY A 1 312 ? 1.503 -10.289 -9.508 1 89.06 312 GLY A C 1
ATOM 2353 O O . GLY A 1 312 ? 0.82 -11.305 -9.336 1 89.06 312 GLY A O 1
ATOM 2354 N N . ASP A 1 313 ? 1.068 -8.984 -9.656 1 85.12 313 ASP A N 1
ATOM 2355 C CA . ASP A 1 313 ? -0.358 -8.695 -9.562 1 85.12 313 ASP A CA 1
ATOM 2356 C C . ASP A 1 313 ? -0.977 -8.531 -10.945 1 85.12 313 ASP A C 1
ATOM 2358 O O . ASP A 1 313 ? -0.775 -7.508 -11.609 1 85.12 313 ASP A O 1
ATOM 2362 N N . GLY A 1 314 ? -1.707 -9.508 -11.375 1 89.94 314 GLY A N 1
ATOM 2363 C CA . GLY A 1 314 ? -2.461 -9.336 -12.602 1 89.94 314 GLY A CA 1
ATOM 2364 C C . GLY A 1 314 ? -1.578 -9.094 -13.812 1 89.94 314 GLY A C 1
ATOM 2365 O O . GLY A 1 314 ? -0.504 -9.688 -13.938 1 89.94 314 GLY A O 1
ATOM 2366 N N . ASP A 1 315 ? -2.076 -8.258 -14.773 1 92.38 315 ASP A N 1
ATOM 2367 C CA . ASP A 1 315 ? -1.375 -7.922 -16.016 1 92.38 315 ASP A CA 1
ATOM 2368 C C . ASP A 1 315 ? -0.151 -7.055 -15.734 1 92.38 315 ASP A C 1
ATOM 2370 O O . ASP A 1 315 ? -0.271 -5.977 -15.148 1 92.38 315 ASP A O 1
ATOM 2374 N N . PRO A 1 316 ? 1.043 -7.492 -16.156 1 92.44 316 PRO A N 1
ATOM 2375 C CA . PRO A 1 316 ? 2.264 -6.762 -15.82 1 92.44 316 PRO A CA 1
ATOM 2376 C C . PRO A 1 316 ? 2.322 -5.375 -16.453 1 92.44 316 PRO A C 1
ATOM 2378 O O . PRO A 1 316 ? 3.141 -4.543 -16.062 1 92.44 316 PRO A O 1
ATOM 2381 N N . THR A 1 317 ? 1.51 -5.137 -17.469 1 91.25 317 THR A N 1
ATOM 2382 C CA . THR A 1 317 ? 1.54 -3.832 -18.125 1 91.25 317 THR A CA 1
ATOM 2383 C C . THR A 1 317 ? 0.687 -2.824 -17.359 1 91.25 317 THR A C 1
ATOM 2385 O O . THR A 1 317 ? 0.692 -1.632 -17.672 1 91.25 317 THR A O 1
ATOM 2388 N N . MET A 1 318 ? -0.049 -3.289 -16.391 1 87.94 318 MET A N 1
ATOM 2389 C CA . MET A 1 318 ? -0.874 -2.416 -15.555 1 87.94 318 MET A CA 1
ATOM 2390 C C . MET A 1 318 ? -0.252 -2.229 -14.172 1 87.94 318 MET A C 1
ATOM 2392 O O . MET A 1 318 ? 0.302 -3.172 -13.609 1 87.94 318 MET A O 1
ATOM 2396 N N . PRO A 1 319 ? -0.376 -1.019 -13.609 1 83.12 319 PRO A N 1
ATOM 2397 C CA . PRO A 1 319 ? 0.086 -0.87 -12.227 1 83.12 319 PRO A CA 1
ATOM 2398 C C . PRO A 1 319 ? -0.737 -1.692 -11.234 1 83.12 319 PRO A C 1
ATOM 2400 O O . PRO A 1 319 ? -1.854 -2.107 -11.555 1 83.12 319 PRO A O 1
ATOM 2403 N N . GLU A 1 320 ? -0.171 -1.923 -10.062 1 76.31 320 GLU A N 1
ATOM 2404 C CA . GLU A 1 320 ? -0.824 -2.748 -9.055 1 76.31 320 GLU A CA 1
ATOM 2405 C C . GLU A 1 320 ? -2.189 -2.18 -8.68 1 76.31 320 GLU A C 1
ATOM 2407 O O . GLU A 1 320 ? -2.34 -0.968 -8.508 1 76.31 320 GLU A O 1
ATOM 2412 N N . GLY A 1 321 ? -3.107 -3.059 -8.625 1 72.31 321 GLY A N 1
ATOM 2413 C CA . GLY A 1 321 ? -4.445 -2.684 -8.203 1 72.31 321 GLY A CA 1
ATOM 2414 C C . GLY A 1 321 ? -5.312 -2.176 -9.336 1 72.31 321 GLY A C 1
ATOM 2415 O O . GLY A 1 321 ? -6.469 -1.799 -9.125 1 72.31 321 GLY A O 1
ATOM 2416 N N . PHE A 1 322 ? -4.75 -2.135 -10.562 1 74.69 322 PHE A N 1
ATOM 2417 C CA . PHE A 1 322 ? -5.516 -1.646 -11.703 1 74.69 322 PHE A CA 1
ATOM 2418 C C . PHE A 1 322 ? -5.598 -2.705 -12.797 1 74.69 322 PHE A C 1
ATOM 2420 O O . PHE A 1 322 ? -4.703 -3.543 -12.922 1 74.69 322 PHE A O 1
ATOM 2427 N N . SER A 1 323 ? -6.766 -2.752 -13.453 1 73.69 323 SER A N 1
ATOM 2428 C CA . SER A 1 323 ? -6.957 -3.604 -14.625 1 73.69 323 SER A CA 1
ATOM 2429 C C . SER A 1 323 ? -7.629 -2.838 -15.758 1 73.69 323 SER A C 1
ATOM 2431 O O . SER A 1 323 ? -8.18 -1.755 -15.547 1 73.69 323 SER A O 1
ATOM 2433 N N . ALA A 1 324 ? -7.453 -3.248 -16.953 1 63.31 324 ALA A N 1
ATOM 2434 C CA . ALA A 1 324 ? -8.031 -2.609 -18.141 1 63.31 324 ALA A CA 1
ATOM 2435 C C . ALA A 1 324 ? -9.398 -3.201 -18.469 1 63.31 324 ALA A C 1
ATOM 2437 O O . ALA A 1 324 ? -9.484 -4.316 -18.984 1 63.31 324 ALA A O 1
ATOM 2438 N N . THR A 1 325 ? -10.453 -2.529 -18.062 1 62.59 325 THR A N 1
ATOM 2439 C CA . THR A 1 325 ? -11.805 -3.061 -18.156 1 62.59 325 THR A CA 1
ATOM 2440 C C . THR A 1 325 ? -12.289 -3.055 -19.609 1 62.59 325 THR A C 1
ATOM 2442 O O . THR A 1 325 ? -13.289 -3.701 -19.938 1 62.59 325 THR A O 1
ATOM 2445 N N . ARG A 1 326 ? -11.828 -2.305 -20.484 1 58.81 326 ARG A N 1
ATOM 2446 C CA . ARG A 1 326 ? -12.227 -2.305 -21.891 1 58.81 326 ARG A CA 1
ATOM 2447 C C . ARG A 1 326 ? -11.016 -2.201 -22.797 1 58.81 326 ARG A C 1
ATOM 2449 O O . ARG A 1 326 ? -9.945 -1.762 -22.375 1 58.81 326 ARG A O 1
ATOM 2456 N N . PRO A 1 327 ? -11.266 -2.988 -23.969 1 53.38 327 PRO A N 1
ATOM 2457 C CA . PRO A 1 327 ? -10.188 -2.729 -24.922 1 53.38 327 PRO A CA 1
ATOM 2458 C C . PRO A 1 327 ? -9.836 -1.247 -25.031 1 53.38 327 PRO A C 1
ATOM 2460 O O . PRO A 1 327 ? -10.703 -0.42 -25.328 1 53.38 327 PRO A O 1
ATOM 2463 N N . MET A 1 328 ? -8.922 -0.839 -24.141 1 51.72 328 MET A N 1
ATOM 2464 C CA . MET A 1 328 ? -8.578 0.575 -24.031 1 51.72 328 MET A CA 1
ATOM 2465 C C . MET A 1 328 ? -8.023 1.104 -25.344 1 51.72 328 MET A C 1
ATOM 2467 O O . MET A 1 328 ? -7.828 2.311 -25.5 1 51.72 328 MET A O 1
ATOM 2471 N N . GLY A 1 329 ? -8.312 0.366 -26.609 1 42.25 329 GLY A N 1
ATOM 2472 C CA . GLY A 1 329 ? -7.695 0.77 -27.859 1 42.25 329 GLY A CA 1
ATOM 2473 C C . GLY A 1 329 ? -6.184 0.889 -27.781 1 42.25 329 GLY A C 1
ATOM 2474 O O . GLY A 1 329 ? -5.562 0.307 -26.875 1 42.25 329 GLY A O 1
ATOM 2475 N N . THR A 1 330 ? -5.516 2.027 -28.203 1 41.5 330 THR A N 1
ATOM 2476 C CA . THR A 1 330 ? -4.109 2.271 -28.516 1 41.5 330 THR A CA 1
ATOM 2477 C C . THR A 1 330 ? -3.246 2.084 -27.266 1 41.5 330 THR A C 1
ATOM 2479 O O . THR A 1 330 ? -3.754 2.121 -26.141 1 41.5 330 THR A O 1
ATOM 2482 N N . ASN A 1 331 ? -1.791 1.815 -27.422 1 42.12 331 ASN A N 1
ATOM 2483 C CA . ASN A 1 331 ? -0.532 1.645 -26.703 1 42.12 331 ASN A CA 1
ATOM 2484 C C . ASN A 1 331 ? -0.465 2.539 -25.469 1 42.12 331 ASN A C 1
ATOM 2486 O O . ASN A 1 331 ? 0.532 2.531 -24.75 1 42.12 331 ASN A O 1
ATOM 2490 N N . ALA A 1 332 ? -1.023 3.6 -25.438 1 45.81 332 ALA A N 1
ATOM 2491 C CA . ALA A 1 332 ? -0.676 4.754 -24.609 1 45.81 332 ALA A CA 1
ATOM 2492 C C . ALA A 1 332 ? -1.013 4.5 -23.141 1 45.81 332 ALA A C 1
ATOM 2494 O O . ALA A 1 332 ? -0.547 5.223 -22.25 1 45.81 332 ALA A O 1
ATOM 2495 N N . ASP A 1 333 ? -1.727 3.34 -22.781 1 61.41 333 ASP A N 1
ATOM 2496 C CA . ASP A 1 333 ? -2.404 3.395 -21.5 1 61.41 333 ASP A CA 1
ATOM 2497 C C . ASP A 1 333 ? -1.82 2.371 -20.516 1 61.41 333 ASP A C 1
ATOM 2499 O O . ASP A 1 333 ? -2.381 2.137 -19.453 1 61.41 333 ASP A O 1
ATOM 2503 N N . ARG A 1 334 ? -0.764 1.847 -21.094 1 80.56 334 ARG A N 1
ATOM 2504 C CA . ARG A 1 334 ? -0.12 0.757 -20.359 1 80.56 334 ARG A CA 1
ATOM 2505 C C . ARG A 1 334 ? 1.398 0.897 -20.406 1 80.56 334 ARG A C 1
ATOM 2507 O O . ARG A 1 334 ? 1.934 1.72 -21.141 1 80.56 334 ARG A O 1
ATOM 2514 N N . LEU A 1 335 ? 2.076 0.278 -19.531 1 84.25 335 LEU A N 1
ATOM 2515 C CA . LEU A 1 335 ? 3.521 0.136 -19.656 1 84.25 335 LEU A CA 1
ATOM 2516 C C . LEU A 1 335 ? 3.887 -0.688 -20.891 1 84.25 335 LEU A C 1
ATOM 2518 O O . LEU A 1 335 ? 3.211 -1.67 -21.203 1 84.25 335 LEU A O 1
ATOM 2522 N N . SER A 1 336 ? 4.926 -0.198 -21.562 1 87.5 336 SER A N 1
ATOM 2523 C CA . SER A 1 336 ? 5.391 -0.935 -22.719 1 87.5 336 SER A CA 1
ATOM 2524 C C . SER A 1 336 ? 6.074 -2.238 -22.328 1 87.5 336 SER A C 1
ATOM 2526 O O . SER A 1 336 ? 6.426 -2.424 -21.156 1 87.5 336 SER A O 1
ATOM 2528 N N . VAL A 1 337 ? 6.234 -3.154 -23.266 1 92 337 VAL A N 1
ATOM 2529 C CA . VAL A 1 337 ? 6.93 -4.414 -23.016 1 92 337 VAL A CA 1
ATOM 2530 C C . VAL A 1 337 ? 8.375 -4.133 -22.609 1 92 337 VAL A C 1
ATOM 2532 O O . VAL A 1 337 ? 8.914 -4.801 -21.719 1 92 337 VAL A O 1
ATOM 2535 N N . GLU A 1 338 ? 8.977 -3.137 -23.234 1 89.94 338 GLU A N 1
ATOM 2536 C CA . GLU A 1 338 ? 10.336 -2.748 -22.859 1 89.94 338 GLU A CA 1
ATOM 2537 C C . GLU A 1 338 ? 10.398 -2.275 -21.406 1 89.94 338 GLU A C 1
ATOM 2539 O O . GLU A 1 338 ? 11.344 -2.592 -20.688 1 89.94 338 GLU A O 1
ATOM 2544 N N . ASP A 1 339 ? 9.367 -1.595 -21.016 1 88.5 339 ASP A N 1
ATOM 2545 C CA . ASP A 1 339 ? 9.32 -1.058 -19.656 1 88.5 339 ASP A CA 1
ATOM 2546 C C . ASP A 1 339 ? 9.156 -2.176 -18.641 1 88.5 339 ASP A C 1
ATOM 2548 O O . ASP A 1 339 ? 9.766 -2.143 -17.562 1 88.5 339 ASP A O 1
ATOM 2552 N N . ILE A 1 340 ? 8.336 -3.18 -18.938 1 91.94 340 ILE A N 1
ATOM 2553 C CA . ILE A 1 340 ? 8.055 -4.184 -17.922 1 91.94 340 ILE A CA 1
ATOM 2554 C C . ILE A 1 340 ? 9.281 -5.062 -17.703 1 91.94 340 ILE A C 1
ATOM 2556 O O . ILE A 1 340 ? 9.469 -5.629 -16.625 1 91.94 340 ILE A O 1
ATOM 2560 N N . TYR A 1 341 ? 10.203 -5.133 -18.719 1 94.25 341 TYR A N 1
ATOM 2561 C CA . TYR A 1 341 ? 11.398 -5.953 -18.547 1 94.25 341 TYR A CA 1
ATOM 2562 C C . TYR A 1 341 ? 12.609 -5.09 -18.219 1 94.25 341 TYR A C 1
ATOM 2564 O O . TYR A 1 341 ? 13.742 -5.582 -18.172 1 94.25 341 TYR A O 1
ATOM 2572 N N . SER A 1 342 ? 12.297 -3.828 -17.938 1 90.56 342 SER A N 1
ATOM 2573 C CA . SER A 1 342 ? 13.367 -2.92 -17.531 1 90.56 342 SER A CA 1
ATOM 2574 C C . SER A 1 342 ? 13.922 -3.303 -16.172 1 90.56 342 SER A C 1
ATOM 2576 O O . SER A 1 342 ? 13.18 -3.752 -15.297 1 90.56 342 SER A O 1
ATOM 2578 N N . VAL A 1 343 ? 15.242 -3.082 -15.961 1 87.94 343 VAL A N 1
ATOM 2579 C CA . VAL A 1 343 ? 15.883 -3.332 -14.672 1 87.94 343 VAL A CA 1
ATOM 2580 C C . VAL A 1 343 ? 15.297 -2.406 -13.609 1 87.94 343 VAL A C 1
ATOM 2582 O O . VAL A 1 343 ? 15.391 -2.684 -12.414 1 87.94 343 VAL A O 1
ATOM 2585 N N . ASN A 1 344 ? 14.594 -1.371 -14.062 1 86 344 ASN A N 1
ATOM 2586 C CA . ASN A 1 344 ? 14.031 -0.386 -13.148 1 86 344 ASN A CA 1
ATOM 2587 C C . ASN A 1 344 ? 12.625 -0.779 -12.695 1 86 344 ASN A C 1
ATOM 2589 O O . ASN A 1 344 ? 12.07 -0.172 -11.781 1 86 344 ASN A O 1
ATOM 2593 N N . ASN A 1 345 ? 12.039 -1.737 -13.344 1 88.44 345 ASN A N 1
ATOM 2594 C CA . ASN A 1 345 ? 10.742 -2.236 -12.883 1 88.44 345 ASN A CA 1
ATOM 2595 C C . ASN A 1 345 ? 10.891 -3.127 -11.656 1 88.44 345 ASN A C 1
ATOM 2597 O O . ASN A 1 345 ? 11.195 -4.316 -11.773 1 88.44 345 ASN A O 1
ATOM 2601 N N . THR A 1 346 ? 10.633 -2.537 -10.508 1 84.69 346 THR A N 1
ATOM 2602 C CA . THR A 1 346 ? 10.773 -3.27 -9.25 1 84.69 346 THR A CA 1
ATOM 2603 C C . THR A 1 346 ? 9.406 -3.562 -8.641 1 84.69 346 THR A C 1
ATOM 2605 O O . THR A 1 346 ? 9.312 -4 -7.492 1 84.69 346 THR A O 1
ATOM 2608 N N . PHE A 1 347 ? 8.391 -3.346 -9.383 1 82.94 347 PHE A N 1
ATOM 2609 C CA . PHE A 1 347 ? 7.043 -3.438 -8.844 1 82.94 347 PHE A CA 1
ATOM 2610 C C . PHE A 1 347 ? 6.449 -4.82 -9.094 1 82.94 347 PHE A C 1
ATOM 2612 O O . PHE A 1 347 ? 5.465 -5.203 -8.469 1 82.94 347 PHE A O 1
ATOM 2619 N N . ASN A 1 348 ? 6.949 -5.543 -10.047 1 85.81 348 ASN A N 1
ATOM 2620 C CA . ASN A 1 348 ? 6.637 -6.938 -10.344 1 85.81 348 ASN A CA 1
ATOM 2621 C C . ASN A 1 348 ? 7.902 -7.781 -10.453 1 85.81 348 ASN A C 1
ATOM 2623 O O . ASN A 1 348 ? 9.008 -7.246 -10.492 1 85.81 348 ASN A O 1
ATOM 2627 N N . ILE A 1 349 ? 7.723 -9.039 -10.43 1 91.5 349 ILE A N 1
ATOM 2628 C CA . ILE A 1 349 ? 8.875 -9.922 -10.562 1 91.5 349 ILE A CA 1
ATOM 2629 C C . ILE A 1 349 ? 8.82 -10.633 -11.914 1 91.5 349 ILE A C 1
ATOM 2631 O O . ILE A 1 349 ? 8.141 -11.656 -12.055 1 91.5 349 ILE A O 1
ATOM 2635 N N . LEU A 1 350 ? 9.477 -10.023 -12.875 1 94.88 350 LEU A N 1
ATOM 2636 C CA . LEU A 1 350 ? 9.641 -10.594 -14.203 1 94.88 350 LEU A CA 1
ATOM 2637 C C . LEU A 1 350 ? 11.055 -11.141 -14.391 1 94.88 350 LEU A C 1
ATOM 2639 O O . LEU A 1 350 ? 11.977 -10.734 -13.68 1 94.88 350 LEU A O 1
ATOM 2643 N N . PRO A 1 351 ? 11.242 -12.164 -15.234 1 96.62 351 PRO A N 1
ATOM 2644 C CA . PRO A 1 351 ? 12.578 -12.742 -15.406 1 96.62 351 PRO A CA 1
ATOM 2645 C C . PRO A 1 351 ? 13.594 -11.727 -15.922 1 96.62 351 PRO A C 1
ATOM 2647 O O . PRO A 1 351 ? 13.367 -11.094 -16.953 1 96.62 351 PRO A O 1
ATOM 2650 N N . PRO A 1 352 ? 14.703 -11.648 -15.234 1 96.44 352 PRO A N 1
ATOM 2651 C CA . PRO A 1 352 ? 15.742 -10.711 -15.664 1 96.44 352 PRO A CA 1
ATOM 2652 C C . PRO A 1 352 ? 16.594 -11.25 -16.797 1 96.44 352 PRO A C 1
ATOM 2654 O O . PRO A 1 352 ? 17.312 -10.492 -17.453 1 96.44 352 PRO A O 1
ATOM 2657 N N . ILE A 1 353 ? 16.562 -12.586 -17.031 1 98.12 353 ILE A N 1
ATOM 2658 C CA . ILE A 1 353 ? 17.406 -13.219 -18.047 1 98.12 353 ILE A CA 1
ATOM 2659 C C . ILE A 1 353 ? 16.547 -14.141 -18.922 1 98.12 353 ILE A C 1
ATOM 2661 O O . ILE A 1 353 ? 15.391 -14.414 -18.594 1 98.12 353 ILE A O 1
ATOM 2665 N N . VAL A 1 354 ? 17.125 -14.602 -20 1 97.81 354 VAL A N 1
ATOM 2666 C CA . VAL A 1 354 ? 16.438 -15.453 -20.953 1 97.81 354 VAL A CA 1
ATOM 2667 C C . VAL A 1 354 ? 16.219 -16.844 -20.359 1 97.81 354 VAL A C 1
ATOM 2669 O O . VAL A 1 354 ? 17.078 -17.359 -19.641 1 97.81 354 VAL A O 1
ATOM 2672 N N . SER A 1 355 ? 15.062 -17.406 -20.594 1 98.56 355 SER A N 1
ATOM 2673 C CA . SER A 1 355 ? 14.75 -18.766 -20.141 1 98.56 355 SER A CA 1
ATOM 2674 C C . SER A 1 355 ? 13.953 -19.516 -21.203 1 98.56 355 SER A C 1
ATOM 2676 O O . SER A 1 355 ? 13.203 -18.922 -21.969 1 98.56 355 SER A O 1
ATOM 2678 N N . MET A 1 356 ? 14.109 -20.781 -21.188 1 98 356 MET A N 1
ATOM 2679 C CA . MET A 1 356 ? 13.438 -21.641 -22.172 1 98 356 MET A CA 1
ATOM 2680 C C . MET A 1 356 ? 13.289 -23.062 -21.641 1 98 356 MET A C 1
ATOM 2682 O O . MET A 1 356 ? 14.195 -23.578 -20.984 1 98 356 MET A O 1
ATOM 2686 N N . PRO A 1 357 ? 12.18 -23.672 -21.938 1 98.06 357 PRO A N 1
ATOM 2687 C CA . PRO A 1 357 ? 12.039 -25.094 -21.594 1 98.06 357 PRO A CA 1
ATOM 2688 C C . PRO A 1 357 ? 12.586 -26.016 -22.672 1 98.06 357 PRO A C 1
ATOM 2690 O O . PRO A 1 357 ? 12.469 -25.719 -23.875 1 98.06 357 PRO A O 1
ATOM 2693 N N . ILE A 1 358 ? 13.203 -27.094 -22.266 1 98.19 358 ILE A N 1
ATOM 2694 C CA . ILE A 1 358 ? 13.656 -28.125 -23.188 1 98.19 358 ILE A CA 1
ATOM 2695 C C . ILE A 1 358 ? 13.188 -29.5 -22.703 1 98.19 358 ILE A C 1
ATOM 2697 O O . ILE A 1 358 ? 12.727 -29.625 -21.562 1 98.19 358 ILE A O 1
ATOM 2701 N N . SER A 1 359 ? 13.289 -30.484 -23.547 1 97.12 359 SER A N 1
ATOM 2702 C CA . SER A 1 359 ? 12.906 -31.844 -23.172 1 97.12 359 SER A CA 1
ATOM 2703 C C . SER A 1 359 ? 14.047 -32.562 -22.469 1 97.12 359 SER A C 1
ATOM 2705 O O . SER A 1 359 ? 15.195 -32.125 -22.5 1 97.12 359 SER A O 1
ATOM 2707 N N . ALA A 1 360 ? 13.695 -33.656 -21.812 1 97.69 360 ALA A N 1
ATOM 2708 C CA . ALA A 1 360 ? 14.711 -34.5 -21.188 1 97.69 360 ALA A CA 1
ATOM 2709 C C . ALA A 1 360 ? 15.695 -35.031 -22.234 1 97.69 360 ALA A C 1
ATOM 2711 O O . ALA A 1 360 ? 16.891 -35.156 -21.969 1 97.69 360 ALA A O 1
ATOM 2712 N N . ALA A 1 361 ? 15.273 -35.312 -23.375 1 97.38 361 ALA A N 1
ATOM 2713 C CA . ALA A 1 361 ? 16.109 -35.812 -24.469 1 97.38 361 ALA A CA 1
ATOM 2714 C C . ALA A 1 361 ? 17.156 -34.781 -24.875 1 97.38 361 ALA A C 1
ATOM 2716 O O . ALA A 1 361 ? 18.312 -35.125 -25.125 1 97.38 361 ALA A O 1
ATOM 2717 N N . VAL A 1 362 ? 16.734 -33.531 -24.984 1 98 362 VAL A N 1
ATOM 2718 C CA . VAL A 1 362 ? 17.656 -32.469 -25.359 1 98 362 VAL A CA 1
ATOM 2719 C C . VAL A 1 362 ? 18.672 -32.25 -24.234 1 98 362 VAL A C 1
ATOM 2721 O O . VAL A 1 362 ? 19.844 -32 -24.484 1 98 362 VAL A O 1
ATOM 2724 N N . ALA A 1 363 ? 18.234 -32.281 -22.984 1 98.19 363 ALA A N 1
ATOM 2725 C CA . ALA A 1 363 ? 19.141 -32.156 -21.844 1 98.19 363 ALA A CA 1
ATOM 2726 C C . ALA A 1 363 ? 20.188 -33.281 -21.859 1 98.19 363 ALA A C 1
ATOM 2728 O O . ALA A 1 363 ? 21.359 -33.031 -21.547 1 98.19 363 ALA A O 1
ATOM 2729 N N . GLN A 1 364 ? 19.766 -34.5 -22.141 1 97.5 364 GLN A N 1
ATOM 2730 C CA . GLN A 1 364 ? 20.688 -35.625 -22.234 1 97.5 364 GLN A CA 1
ATOM 2731 C C . GLN A 1 364 ? 21.75 -35.375 -23.297 1 97.5 364 GLN A C 1
ATOM 2733 O O . GLN A 1 364 ? 22.938 -35.594 -23.062 1 97.5 364 GLN A O 1
ATOM 2738 N N . ASP A 1 365 ? 21.297 -34.938 -24.438 1 97.06 365 ASP A N 1
ATOM 2739 C CA . ASP A 1 365 ? 22.219 -34.656 -25.531 1 97.06 365 ASP A CA 1
ATOM 2740 C C . ASP A 1 365 ? 23.234 -33.594 -25.125 1 97.06 365 ASP A C 1
ATOM 2742 O O . ASP A 1 365 ? 24.438 -33.719 -25.406 1 97.06 365 ASP A O 1
ATOM 2746 N N . LEU A 1 366 ? 22.766 -32.562 -24.484 1 96.81 366 LEU A N 1
ATOM 2747 C CA . LEU A 1 366 ? 23.594 -31.453 -24.031 1 96.81 366 LEU A CA 1
ATOM 2748 C C . LEU A 1 366 ? 24.688 -31.953 -23.094 1 96.81 366 LEU A C 1
ATOM 2750 O O . LEU A 1 366 ? 25.875 -31.688 -23.297 1 96.81 366 LEU A O 1
ATOM 2754 N N . LEU A 1 367 ? 24.406 -32.719 -22.078 1 96.38 367 LEU A N 1
ATOM 2755 C CA . LEU A 1 367 ? 25.359 -33.219 -21.094 1 96.38 367 LEU A CA 1
ATOM 2756 C C . LEU A 1 367 ? 26.312 -34.219 -21.703 1 96.38 367 LEU A C 1
ATOM 2758 O O . LEU A 1 367 ? 27.484 -34.312 -21.312 1 96.38 367 LEU A O 1
ATOM 2762 N N . THR A 1 368 ? 25.859 -35.031 -22.656 1 96.19 368 THR A N 1
ATOM 2763 C CA . THR A 1 368 ? 26.719 -35.969 -23.359 1 96.19 368 THR A CA 1
ATOM 2764 C C . THR A 1 368 ? 27.828 -35.281 -24.109 1 96.19 368 THR A C 1
ATOM 2766 O O . THR A 1 368 ? 28.984 -35.688 -24.078 1 96.19 368 THR A O 1
ATOM 2769 N N . GLN A 1 369 ? 27.469 -34.156 -24.766 1 94.81 369 GLN A N 1
ATOM 2770 C CA . GLN A 1 369 ? 28.453 -33.375 -25.531 1 94.81 369 GLN A CA 1
ATOM 2771 C C . GLN A 1 369 ? 29.484 -32.75 -24.609 1 94.81 369 GLN A C 1
ATOM 2773 O O . GLN A 1 369 ? 30.688 -32.75 -24.922 1 94.81 369 GLN A O 1
ATOM 2778 N N . VAL A 1 370 ? 29.047 -32.25 -23.5 1 93.25 370 VAL A N 1
ATOM 2779 C CA . VAL A 1 370 ? 29.953 -31.609 -22.531 1 93.25 370 VAL A CA 1
ATOM 2780 C C . VAL A 1 370 ? 30.891 -32.656 -21.938 1 93.25 370 VAL A C 1
ATOM 2782 O O . VAL A 1 370 ? 32.094 -32.406 -21.781 1 93.25 370 VAL A O 1
ATOM 2785 N N . ASP A 1 371 ? 30.359 -33.844 -21.609 1 93.19 371 ASP A N 1
ATOM 2786 C CA . ASP A 1 371 ? 31.141 -34.938 -21.031 1 93.19 371 ASP A CA 1
ATOM 2787 C C . ASP A 1 371 ? 32.219 -35.406 -22 1 93.19 371 ASP A C 1
ATOM 2789 O O . ASP A 1 371 ? 33.375 -35.625 -21.609 1 93.19 371 ASP A O 1
ATOM 2793 N N . ALA A 1 372 ? 31.875 -35.594 -23.234 1 93.81 372 ALA A N 1
ATOM 2794 C CA . ALA A 1 372 ? 32.812 -36.031 -24.25 1 93.81 372 ALA A CA 1
ATOM 2795 C C . ALA A 1 372 ? 33.969 -35.062 -24.406 1 93.81 372 ALA A C 1
ATOM 2797 O O . ALA A 1 372 ? 35.125 -35.5 -24.562 1 93.81 372 ALA A O 1
ATOM 2798 N N . ALA A 1 373 ? 33.719 -33.812 -24.297 1 93.69 373 ALA A N 1
ATOM 2799 C CA . ALA A 1 373 ? 34.75 -32.781 -24.422 1 93.69 373 ALA A CA 1
ATOM 2800 C C . ALA A 1 373 ? 35.625 -32.719 -23.156 1 93.69 373 ALA A C 1
ATOM 2802 O O . ALA A 1 373 ? 36.844 -32.531 -23.25 1 93.69 373 ALA A O 1
ATOM 2803 N N . SER A 1 374 ? 35.062 -32.906 -22.031 1 93.75 374 SER A N 1
ATOM 2804 C CA . SER A 1 374 ? 35.781 -32.844 -20.75 1 93.75 374 SER A CA 1
ATOM 2805 C C . SER A 1 374 ? 36.75 -34 -20.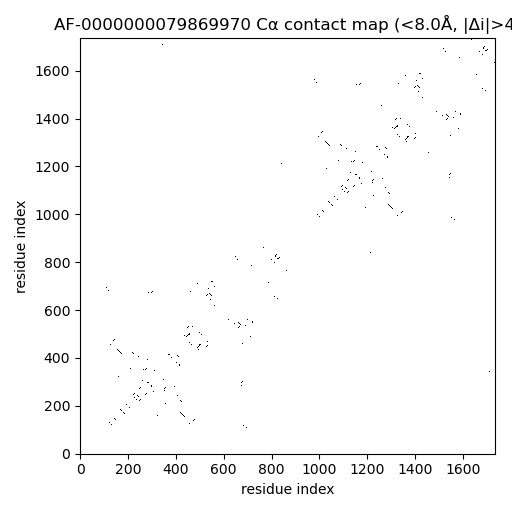609 1 93.75 374 SER A C 1
ATOM 2807 O O . SER A 1 374 ? 37.844 -33.844 -20.062 1 93.75 374 SER A O 1
ATOM 2809 N N . LYS A 1 375 ? 36.438 -35.156 -21.062 1 91.44 375 LYS A N 1
ATOM 2810 C CA . LYS A 1 375 ? 37.25 -36.375 -20.938 1 91.44 375 LYS A CA 1
ATOM 2811 C C . LYS A 1 375 ? 38.531 -36.25 -21.75 1 91.44 375 LYS A C 1
ATOM 2813 O O . LYS A 1 375 ? 39.531 -36.938 -21.469 1 91.44 375 LYS A O 1
ATOM 2818 N N . LYS A 1 376 ? 38.562 -35.344 -22.625 1 91.31 376 LYS A N 1
ATOM 2819 C CA . LYS A 1 376 ? 39.75 -35.156 -23.469 1 91.31 376 LYS A CA 1
ATOM 2820 C C . LYS A 1 376 ? 40.781 -34.25 -22.797 1 91.31 376 LYS A C 1
ATOM 2822 O O . LYS A 1 376 ? 41.906 -34.156 -23.25 1 91.31 376 LYS A O 1
ATOM 2827 N N . LEU A 1 377 ? 40.312 -33.688 -21.703 1 93.31 377 LEU A N 1
ATOM 2828 C CA . LEU A 1 377 ? 41.188 -32.75 -20.984 1 93.31 377 LEU A CA 1
ATOM 2829 C C . LEU A 1 377 ? 41.812 -33.438 -19.75 1 93.31 377 LEU A C 1
ATOM 2831 O O . LEU A 1 377 ? 41.125 -33.688 -18.781 1 93.31 377 LEU A O 1
ATOM 2835 N N . GLU A 1 378 ? 43.062 -33.594 -19.625 1 89.12 378 GLU A N 1
ATOM 2836 C CA . GLU A 1 378 ? 43.75 -34.281 -18.547 1 89.12 378 GLU A CA 1
ATOM 2837 C C . GLU A 1 378 ? 43.812 -33.438 -17.281 1 89.12 378 GLU A C 1
ATOM 2839 O O . GLU A 1 378 ? 43.812 -33.938 -16.172 1 89.12 378 GLU A O 1
ATOM 2844 N N . THR A 1 379 ? 43.812 -32.125 -17.438 1 90.62 379 THR A N 1
ATOM 2845 C CA . THR A 1 379 ? 44.062 -31.234 -16.312 1 90.62 379 THR A CA 1
ATOM 2846 C C . THR A 1 379 ? 42.719 -30.812 -15.672 1 90.62 379 THR A C 1
ATOM 2848 O O . THR A 1 379 ? 42.719 -30.188 -14.617 1 90.62 379 THR A O 1
ATOM 2851 N N . LEU A 1 380 ? 41.688 -31.188 -16.312 1 94.81 380 LEU A N 1
ATOM 2852 C CA . LEU A 1 380 ? 40.406 -30.719 -15.828 1 94.81 380 LEU A CA 1
ATOM 2853 C C . LEU A 1 380 ? 39.938 -31.531 -14.625 1 94.81 380 LEU A C 1
ATOM 2855 O O . LEU A 1 380 ? 39.906 -32.75 -14.695 1 94.81 380 LEU A O 1
ATOM 2859 N N . LYS A 1 381 ? 39.719 -30.859 -13.531 1 95.81 381 LYS A N 1
ATOM 2860 C CA . LYS A 1 381 ? 39.125 -31.5 -12.359 1 95.81 381 LYS A CA 1
ATOM 2861 C C . LYS A 1 381 ? 37.594 -31.469 -12.43 1 95.81 381 LYS A C 1
ATOM 2863 O O . LYS A 1 381 ? 37 -30.469 -12.859 1 95.81 381 LYS A O 1
ATOM 2868 N N . GLN A 1 382 ? 37.031 -32.594 -12.117 1 96.06 382 GLN A N 1
ATOM 2869 C CA . GLN A 1 382 ? 35.594 -32.719 -12.109 1 96.06 382 GLN A CA 1
ATOM 2870 C C . GLN A 1 382 ? 35.094 -33.312 -10.797 1 96.06 382 GLN A C 1
ATOM 2872 O O . GLN A 1 382 ? 35.812 -34.031 -10.117 1 96.06 382 GLN A O 1
ATOM 2877 N N . ILE A 1 383 ? 33.844 -32.938 -10.469 1 96.88 383 ILE A N 1
ATOM 2878 C CA . ILE A 1 383 ? 33.188 -33.469 -9.273 1 96.88 383 ILE A CA 1
ATOM 2879 C C . ILE A 1 383 ? 31.797 -33.969 -9.617 1 96.88 383 ILE A C 1
ATOM 2881 O O . ILE A 1 383 ? 31.109 -33.406 -10.453 1 96.88 383 ILE A O 1
ATOM 2885 N N . ASN A 1 384 ? 31.469 -35.094 -9.055 1 96.56 384 ASN A N 1
ATOM 2886 C CA . ASN A 1 384 ? 30.125 -35.656 -9.273 1 96.56 384 ASN A CA 1
ATOM 2887 C C . ASN A 1 384 ? 29.047 -34.781 -8.633 1 96.56 384 ASN A C 1
ATOM 2889 O O . ASN A 1 384 ? 29.188 -34.375 -7.48 1 96.56 384 ASN A O 1
ATOM 2893 N N . ALA A 1 385 ? 27.938 -34.531 -9.383 1 97.5 385 ALA A N 1
ATOM 2894 C CA . ALA A 1 385 ? 26.844 -33.719 -8.859 1 97.5 385 ALA A CA 1
ATOM 2895 C C . ALA A 1 385 ? 26.297 -34.312 -7.559 1 97.5 385 ALA A C 1
ATOM 2897 O O . ALA A 1 385 ? 25.922 -33.562 -6.648 1 97.5 385 ALA A O 1
ATOM 2898 N N . ALA A 1 386 ? 26.234 -35.625 -7.41 1 96.75 386 ALA A N 1
ATOM 2899 C CA . ALA A 1 386 ? 25.734 -36.281 -6.211 1 96.75 386 ALA A CA 1
ATOM 2900 C C . ALA A 1 386 ? 26.578 -35.906 -4.992 1 96.75 386 ALA A C 1
ATOM 2902 O O . ALA A 1 386 ? 26.047 -35.812 -3.879 1 96.75 386 ALA A O 1
ATOM 2903 N N . ASP A 1 387 ? 27.844 -35.719 -5.227 1 97 387 ASP A N 1
ATOM 2904 C CA . ASP A 1 387 ? 28.734 -35.312 -4.137 1 97 387 ASP A CA 1
ATOM 2905 C C . ASP A 1 387 ? 28.531 -33.844 -3.775 1 97 387 ASP A C 1
ATOM 2907 O O . ASP A 1 387 ? 28.672 -33.438 -2.613 1 97 387 ASP A O 1
ATOM 2911 N N . VAL A 1 388 ? 28.266 -33.031 -4.773 1 97.5 388 VAL A N 1
ATOM 2912 C CA . VAL A 1 388 ? 28.078 -31.609 -4.578 1 97.5 388 VAL A CA 1
ATOM 2913 C C . VAL A 1 388 ? 26.797 -31.359 -3.773 1 97.5 388 VAL A C 1
ATOM 2915 O O . VAL A 1 388 ? 26.797 -30.594 -2.814 1 97.5 388 VAL A O 1
ATOM 2918 N N . PHE A 1 389 ? 25.75 -32.062 -4.125 1 97.31 389 PHE A N 1
ATOM 2919 C CA . PHE A 1 389 ? 24.453 -31.766 -3.535 1 97.31 389 PHE A CA 1
ATOM 2920 C C . PHE A 1 389 ? 24.172 -32.688 -2.35 1 97.31 389 PHE A C 1
ATOM 2922 O O . PHE A 1 389 ? 23.266 -32.406 -1.552 1 97.31 389 PHE A O 1
ATOM 2929 N N . GLY A 1 390 ? 24.891 -33.781 -2.154 1 95.44 390 GLY A N 1
ATOM 2930 C CA . GLY A 1 390 ? 24.875 -34.625 -0.97 1 95.44 390 GLY A CA 1
ATOM 2931 C C . GLY A 1 390 ? 23.531 -35.25 -0.707 1 95.44 390 GLY A C 1
ATOM 2932 O O . GLY A 1 390 ? 22.953 -35.875 -1.596 1 95.44 390 GLY A O 1
ATOM 2933 N N . ALA A 1 391 ? 22.969 -35 0.481 1 92.25 391 ALA A N 1
ATOM 2934 C CA . ALA A 1 391 ? 21.719 -35.625 0.948 1 92.25 391 ALA A CA 1
ATOM 2935 C C . ALA A 1 391 ? 20.531 -35.125 0.138 1 92.25 391 ALA A C 1
ATOM 2937 O O . ALA A 1 391 ? 19.484 -35.781 0.097 1 92.25 391 ALA A O 1
ATOM 2938 N N . ARG A 1 392 ? 20.719 -34.094 -0.601 1 93.62 392 ARG A N 1
ATOM 2939 C CA . ARG A 1 392 ? 19.609 -33.5 -1.354 1 93.62 392 ARG A CA 1
ATOM 2940 C C . ARG A 1 392 ? 19.578 -34.031 -2.783 1 93.62 392 ARG A C 1
ATOM 2942 O O . ARG A 1 392 ? 18.656 -33.719 -3.549 1 93.62 392 ARG A O 1
ATOM 2949 N N . TRP A 1 393 ? 20.531 -34.781 -3.131 1 95.25 393 TRP A N 1
ATOM 2950 C CA . TRP A 1 393 ? 20.641 -35.25 -4.512 1 95.25 393 TRP A CA 1
ATOM 2951 C C . TRP A 1 393 ? 19.422 -36.094 -4.895 1 95.25 393 TRP A C 1
ATOM 2953 O O . TRP A 1 393 ? 19.078 -37.062 -4.188 1 95.25 393 TRP A O 1
ATOM 2963 N N . GLU A 1 394 ? 18.75 -35.75 -5.863 1 90 394 GLU A N 1
ATOM 2964 C CA . GLU A 1 394 ? 17.672 -36.469 -6.539 1 90 394 GLU A CA 1
ATOM 2965 C C . GLU A 1 394 ? 17.828 -36.406 -8.055 1 90 394 GLU A C 1
ATOM 2967 O O . GLU A 1 394 ? 18.453 -35.469 -8.578 1 90 394 GLU A O 1
ATOM 2972 N N . GLY A 1 395 ? 17.266 -37.375 -8.719 1 87.75 395 GLY A N 1
ATOM 2973 C CA . GLY A 1 395 ? 17.344 -37.375 -10.172 1 87.75 395 GLY A CA 1
ATOM 2974 C C . GLY A 1 395 ? 18.438 -38.25 -10.719 1 87.75 395 GLY A C 1
ATOM 2975 O O . GLY A 1 395 ? 18.625 -39.375 -10.25 1 87.75 395 GLY A O 1
ATOM 2976 N N . GLY A 1 396 ? 18.984 -37.875 -11.836 1 88.44 396 GLY A N 1
ATOM 2977 C CA . GLY A 1 396 ? 20.062 -38.625 -12.445 1 88.44 396 GLY A CA 1
ATOM 2978 C C . GLY A 1 396 ? 19.578 -39.656 -13.453 1 88.44 396 GLY A C 1
ATOM 2979 O O . GLY A 1 396 ? 20.25 -40.656 -13.695 1 88.44 396 GLY A O 1
ATOM 2980 N N . ALA A 1 397 ? 18.422 -39.406 -13.984 1 94 397 ALA A N 1
ATOM 2981 C CA . ALA A 1 397 ? 17.844 -40.438 -14.828 1 94 397 ALA A CA 1
ATOM 2982 C C . ALA A 1 397 ? 17.922 -40.062 -16.312 1 94 397 ALA A C 1
ATOM 2984 O O . ALA A 1 397 ? 17.156 -40.562 -17.125 1 94 397 ALA A O 1
ATOM 2985 N N . LEU A 1 398 ? 18.859 -39.219 -16.625 1 95.38 398 LEU A N 1
ATOM 2986 C CA . LEU A 1 398 ? 19.031 -38.875 -18.031 1 95.38 398 LEU A CA 1
ATOM 2987 C C . LEU A 1 398 ? 19.875 -39.906 -18.75 1 95.38 398 LEU A C 1
ATOM 2989 O O . LEU A 1 398 ? 20 -39.875 -19.984 1 95.38 398 LEU A O 1
ATOM 2993 N N . GLY A 1 399 ? 20.453 -40.812 -18.016 1 92.75 399 GLY A N 1
ATOM 2994 C CA . GLY A 1 399 ? 21.297 -41.844 -18.609 1 92.75 399 GLY A CA 1
ATOM 2995 C C . GLY A 1 399 ? 22.672 -41.344 -18.969 1 92.75 399 GLY A C 1
ATOM 2996 O O . GLY A 1 399 ? 23.297 -41.844 -19.922 1 92.75 399 GLY A O 1
ATOM 2997 N N . VAL A 1 400 ? 23.141 -40.281 -18.281 1 94.62 400 VAL A N 1
ATOM 2998 C CA . VAL A 1 400 ? 24.469 -39.688 -18.469 1 94.62 400 VAL A CA 1
ATOM 2999 C C . VAL A 1 400 ? 25.125 -39.469 -17.109 1 94.62 400 VAL A C 1
ATOM 3001 O O . VAL A 1 400 ? 24.484 -39.594 -16.062 1 94.62 400 VAL A O 1
ATOM 3004 N N . GLN A 1 401 ? 26.438 -39.219 -17.172 1 91.38 401 GLN A N 1
ATOM 3005 C CA . GLN A 1 401 ? 27.141 -38.812 -15.945 1 91.38 401 GLN A CA 1
ATOM 3006 C C . GLN A 1 401 ? 26.953 -37.344 -15.656 1 91.38 401 GLN A C 1
ATOM 3008 O O . GLN A 1 401 ? 26.969 -36.531 -16.578 1 91.38 401 GLN A O 1
ATOM 3013 N N . TYR A 1 402 ? 26.688 -37.062 -14.422 1 95.5 402 TYR A N 1
ATOM 3014 C CA . TYR A 1 402 ? 26.516 -35.688 -13.992 1 95.5 402 TYR A CA 1
ATOM 3015 C C . TYR A 1 402 ? 27.797 -35.156 -13.367 1 95.5 402 TYR A C 1
ATOM 3017 O O . TYR A 1 402 ? 27.875 -34.969 -12.148 1 95.5 402 TYR A O 1
ATOM 3025 N N . LEU A 1 403 ? 28.781 -34.875 -14.203 1 95.12 403 LEU A N 1
ATOM 3026 C CA . LEU A 1 403 ? 30.078 -34.375 -13.766 1 95.12 403 LEU A CA 1
ATOM 3027 C C . LEU A 1 403 ? 30.172 -32.875 -13.992 1 95.12 403 LEU A C 1
ATOM 3029 O O . LEU A 1 403 ? 29.844 -32.375 -15.07 1 95.12 403 LEU A O 1
ATOM 3033 N N . LEU A 1 404 ? 30.625 -32.219 -12.961 1 96.5 404 LEU A N 1
ATOM 3034 C CA . LEU A 1 404 ? 30.719 -30.75 -13.016 1 96.5 404 LEU A CA 1
ATOM 3035 C C . LEU A 1 404 ? 32.188 -30.312 -13.016 1 96.5 404 LEU A C 1
ATOM 3037 O O . LEU A 1 404 ? 32.969 -30.703 -12.141 1 96.5 404 LEU A O 1
ATOM 3041 N N . PRO A 1 405 ? 32.531 -29.516 -13.914 1 95.5 405 PRO A N 1
ATOM 3042 C CA . PRO A 1 405 ? 33.906 -28.984 -13.891 1 95.5 405 PRO A CA 1
ATOM 3043 C C . PRO A 1 405 ? 34.156 -28.078 -12.688 1 95.5 405 PRO A C 1
ATOM 3045 O O . PRO A 1 405 ? 33.281 -27.281 -12.312 1 95.5 405 PRO A O 1
ATOM 3048 N N . VAL A 1 406 ? 35.344 -28.219 -12.133 1 96.31 406 VAL A N 1
ATOM 3049 C CA . VAL A 1 406 ? 35.781 -27.438 -10.977 1 96.31 406 VAL A CA 1
ATOM 3050 C C . VAL A 1 406 ? 36.688 -26.312 -11.422 1 96.31 406 VAL A C 1
ATOM 3052 O O . VAL A 1 406 ? 37.562 -26.516 -12.266 1 96.31 406 VAL A O 1
ATOM 3055 N N . ASP A 1 407 ? 36.469 -25.094 -10.906 1 95.88 407 ASP A N 1
ATOM 3056 C CA . ASP A 1 407 ? 37.312 -23.953 -11.211 1 95.88 407 ASP A CA 1
ATOM 3057 C C . ASP A 1 407 ? 38.25 -23.625 -10.055 1 95.88 407 ASP A C 1
ATOM 3059 O O . ASP A 1 407 ? 37.812 -23.141 -9.008 1 95.88 407 ASP A O 1
ATOM 3063 N N . ASP A 1 408 ? 39.438 -23.906 -10.219 1 93.19 408 ASP A N 1
ATOM 3064 C CA . ASP A 1 408 ? 40.469 -23.516 -9.266 1 93.19 408 ASP A CA 1
ATOM 3065 C C . ASP A 1 408 ? 41.719 -23.078 -9.984 1 93.19 408 ASP A C 1
ATOM 3067 O O . ASP A 1 408 ? 41.688 -22.641 -11.133 1 93.19 408 ASP A O 1
ATOM 3071 N N . ASP A 1 409 ? 42.875 -23.078 -9.32 1 92.06 409 ASP A N 1
ATOM 3072 C CA . ASP A 1 409 ? 44.125 -22.562 -9.875 1 92.06 409 ASP A CA 1
ATOM 3073 C C . ASP A 1 409 ? 44.625 -23.453 -11.008 1 92.06 409 ASP A C 1
ATOM 3075 O O . ASP A 1 409 ? 45.344 -22.969 -11.906 1 92.06 409 ASP A O 1
ATOM 3079 N N . THR A 1 410 ? 44.25 -24.703 -11 1 92.12 410 THR A N 1
ATOM 3080 C CA . THR A 1 410 ? 44.844 -25.656 -11.945 1 92.12 410 THR A CA 1
ATOM 3081 C C . 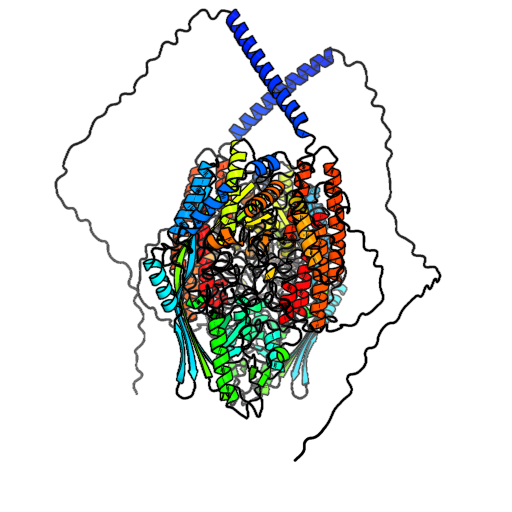THR A 1 410 ? 43.781 -26.125 -12.945 1 92.12 410 THR A C 1
ATOM 3083 O O . THR A 1 410 ? 44.094 -26.766 -13.945 1 92.12 410 THR A O 1
ATOM 3086 N N . SER A 1 411 ? 42.562 -25.844 -12.656 1 93.12 411 SER A N 1
ATOM 3087 C CA . SER A 1 411 ? 41.438 -26.312 -13.453 1 93.12 411 SER A CA 1
ATOM 3088 C C . SER A 1 411 ? 40.438 -25.172 -13.727 1 93.12 411 SER A C 1
ATOM 3090 O O . SER A 1 411 ? 40.031 -24.469 -12.805 1 93.12 411 SER A O 1
ATOM 3092 N N . LYS A 1 412 ? 40.125 -25.031 -15.109 1 92.31 412 LYS A N 1
ATOM 3093 C CA . LYS A 1 412 ? 39.156 -24.016 -15.516 1 92.31 412 LYS A CA 1
ATOM 3094 C C . LYS A 1 412 ? 38.094 -24.625 -16.422 1 92.31 412 LYS A C 1
ATOM 3096 O O . LYS A 1 412 ? 38.406 -25.297 -17.391 1 92.31 412 LYS A O 1
ATOM 3101 N N . SER A 1 413 ? 36.844 -24.359 -16.109 1 92.06 413 SER A N 1
ATOM 3102 C CA . SER A 1 413 ? 35.75 -24.906 -16.875 1 92.06 413 SER A CA 1
ATOM 3103 C C . SER A 1 413 ? 35.75 -24.391 -18.312 1 92.06 413 SER A C 1
ATOM 3105 O O . SER A 1 413 ? 35.25 -25.047 -19.219 1 92.06 413 SER A O 1
ATOM 3107 N N . GLU A 1 414 ? 36.312 -23.25 -18.547 1 89.56 414 GLU A N 1
ATOM 3108 C CA . GLU A 1 414 ? 36.375 -22.656 -19.875 1 89.56 414 GLU A CA 1
ATOM 3109 C C . GLU A 1 414 ? 37.219 -23.516 -20.828 1 89.56 414 GLU A C 1
ATOM 3111 O O . GLU A 1 414 ? 37.062 -23.422 -22.047 1 89.56 414 GLU A O 1
ATOM 3116 N N . GLU A 1 415 ? 38 -24.344 -20.266 1 92.31 415 GLU A N 1
ATOM 3117 C CA . GLU A 1 415 ? 38.875 -25.203 -21.078 1 92.31 415 GLU A CA 1
ATOM 3118 C C . GLU A 1 415 ? 38.094 -26.266 -21.812 1 92.31 415 GLU A C 1
ATOM 3120 O O . GLU A 1 415 ? 38.562 -26.844 -22.797 1 92.31 415 GLU A O 1
ATOM 3125 N N . VAL A 1 416 ? 36.938 -26.578 -21.375 1 94.06 416 VAL A N 1
ATOM 3126 C CA . VAL A 1 416 ? 36.094 -27.578 -22.031 1 94.06 416 VAL A CA 1
ATOM 3127 C C . VAL A 1 416 ? 35.75 -27.125 -23.453 1 94.06 416 VAL A C 1
ATOM 3129 O O . VAL A 1 416 ? 35.594 -27.953 -24.344 1 94.06 416 VAL A O 1
ATOM 3132 N N . GLU A 1 417 ? 35.562 -25.781 -23.75 1 94 417 GLU A N 1
ATOM 3133 C CA . GLU A 1 417 ? 35.406 -25.125 -25.047 1 94 417 GLU A CA 1
ATOM 3134 C C . GLU A 1 417 ? 34.094 -25.562 -25.703 1 94 417 GLU A C 1
ATOM 3136 O O . GLU A 1 417 ? 34.031 -25.688 -26.938 1 94 417 GLU A O 1
ATOM 3141 N N . VAL A 1 418 ? 33.125 -26.031 -25 1 96 418 VAL A N 1
ATOM 3142 C CA . VAL A 1 418 ? 31.75 -26.281 -25.469 1 96 418 VAL A CA 1
ATOM 3143 C C . VAL A 1 418 ? 30.797 -25.266 -24.844 1 96 418 VAL A C 1
ATOM 3145 O O . VAL A 1 418 ? 30.75 -25.125 -23.609 1 96 418 VAL A O 1
ATOM 3148 N N . ILE A 1 419 ? 30.078 -24.531 -25.75 1 96.62 419 ILE A N 1
ATOM 3149 C CA . ILE A 1 419 ? 29.125 -23.547 -25.25 1 96.62 419 ILE A CA 1
ATOM 3150 C C . ILE A 1 419 ? 27.75 -23.781 -25.875 1 96.62 419 ILE A C 1
ATOM 3152 O O . ILE A 1 419 ? 27.641 -24.469 -26.906 1 96.62 419 ILE A O 1
ATOM 3156 N N . VAL A 1 420 ? 26.766 -23.234 -25.219 1 97.31 420 VAL A N 1
ATOM 3157 C CA . VAL A 1 420 ? 25.375 -23.25 -25.703 1 97.31 420 VAL A CA 1
ATOM 3158 C C . VAL A 1 420 ? 24.969 -21.828 -26.094 1 97.31 420 VAL A C 1
ATOM 3160 O O . VAL A 1 420 ? 25.297 -20.859 -25.406 1 97.31 420 VAL A O 1
ATOM 3163 N N . LYS A 1 421 ? 24.328 -21.703 -27.25 1 97.94 421 LYS A N 1
ATOM 3164 C CA . LYS A 1 421 ? 23.656 -20.469 -27.672 1 97.94 421 LYS A CA 1
ATOM 3165 C C . LYS A 1 421 ? 22.141 -20.656 -27.734 1 97.94 421 LYS A C 1
ATOM 3167 O O . LYS A 1 421 ? 21.641 -21.422 -28.547 1 97.94 421 LYS A O 1
ATOM 3172 N N . MET A 1 422 ? 21.406 -19.984 -26.891 1 98.38 422 MET A N 1
ATOM 3173 C CA . MET A 1 422 ? 19.953 -20.094 -26.844 1 98.38 422 MET A CA 1
ATOM 3174 C C . MET A 1 422 ? 19.281 -18.781 -27.234 1 98.38 422 MET A C 1
ATOM 3176 O O . MET A 1 422 ? 19.719 -17.703 -26.812 1 98.38 422 MET A O 1
ATOM 3180 N N . THR A 1 423 ? 18.297 -18.844 -28.109 1 98.56 423 THR A N 1
ATOM 3181 C CA . THR A 1 423 ? 17.516 -17.688 -28.531 1 98.56 423 THR A CA 1
ATOM 3182 C C . THR A 1 423 ? 16.047 -17.875 -28.172 1 98.56 423 THR A C 1
ATOM 3184 O O . THR A 1 423 ? 15.422 -18.844 -28.609 1 98.56 423 THR A O 1
ATOM 3187 N N . ASN A 1 424 ? 15.5 -17.047 -27.328 1 98.44 424 ASN A N 1
ATOM 3188 C CA . ASN A 1 424 ? 14.094 -16.984 -26.953 1 98.44 424 ASN A CA 1
ATOM 3189 C C . ASN A 1 424 ? 13.445 -15.688 -27.438 1 98.44 424 ASN A C 1
ATOM 3191 O O . ASN A 1 424 ? 13.672 -14.625 -26.844 1 98.44 424 ASN A O 1
ATOM 3195 N N . ARG A 1 425 ? 12.625 -15.727 -28.484 1 97.94 425 ARG A N 1
ATOM 3196 C CA . ARG A 1 425 ? 11.898 -14.57 -29 1 97.94 425 ARG A CA 1
ATOM 3197 C C . ARG A 1 425 ? 10.414 -14.867 -29.109 1 97.94 425 ARG A C 1
ATOM 3199 O O . ARG A 1 425 ? 10.016 -15.828 -29.781 1 97.94 425 ARG A O 1
ATOM 3206 N N . ASN A 1 426 ? 9.625 -14.062 -28.453 1 97.62 426 ASN A N 1
ATOM 3207 C CA . ASN A 1 426 ? 8.172 -14.141 -28.484 1 97.62 426 ASN A CA 1
ATOM 3208 C C . ASN A 1 426 ? 7.551 -12.867 -29.062 1 97.62 426 ASN A C 1
ATOM 3210 O O . ASN A 1 426 ? 8.164 -11.797 -29.016 1 97.62 426 ASN A O 1
ATOM 3214 N N . VAL A 1 427 ? 6.34 -13.039 -29.641 1 97.06 427 VAL A N 1
ATOM 3215 C CA . VAL A 1 427 ? 5.527 -11.891 -30.031 1 97.06 427 VAL A CA 1
ATOM 3216 C C . VAL A 1 427 ? 4.578 -11.523 -28.891 1 97.06 427 VAL A C 1
ATOM 3218 O O . VAL A 1 427 ? 3.764 -12.352 -28.469 1 97.06 427 VAL A O 1
ATOM 3221 N N . TYR A 1 428 ? 4.719 -10.32 -28.375 1 96 428 TYR A N 1
ATOM 3222 C CA . TYR A 1 428 ? 3.834 -9.812 -27.328 1 96 428 TYR A CA 1
ATOM 3223 C C . TYR A 1 428 ? 2.705 -8.984 -27.938 1 96 428 TYR A C 1
ATOM 3225 O O . TYR A 1 428 ? 2.949 -8.094 -28.75 1 96 428 TYR A O 1
ATOM 3233 N N . THR A 1 429 ? 1.428 -9.289 -27.562 1 93.12 429 THR A N 1
ATOM 3234 C CA . THR A 1 429 ? 0.257 -8.594 -28.078 1 93.12 429 THR A CA 1
ATOM 3235 C C . THR A 1 429 ? -0.762 -8.352 -26.969 1 93.12 429 THR A C 1
ATOM 3237 O O . THR A 1 429 ? -0.855 -9.133 -26.031 1 93.12 429 THR A O 1
ATOM 3240 N N . LEU A 1 430 ? -1.477 -7.23 -27.062 1 91.12 430 LEU A N 1
ATOM 3241 C CA . LEU A 1 430 ? -2.648 -7.031 -26.219 1 91.12 430 LEU A CA 1
ATOM 3242 C C . LEU A 1 430 ? -3.844 -7.812 -26.75 1 91.12 430 LEU A C 1
ATOM 3244 O O . LEU A 1 430 ? -4.199 -7.684 -27.922 1 91.12 430 LEU A O 1
ATOM 3248 N N . THR A 1 431 ? -4.391 -8.594 -25.891 1 92.06 431 THR A N 1
ATOM 3249 C CA . THR A 1 431 ? -5.434 -9.531 -26.297 1 92.06 431 THR A CA 1
ATOM 3250 C C . THR A 1 431 ? -6.672 -9.375 -25.422 1 92.06 431 THR A C 1
ATOM 3252 O O . THR A 1 431 ? -6.559 -9.195 -24.203 1 92.06 431 THR A O 1
ATOM 3255 N N . THR A 1 432 ? -7.793 -9.422 -26.094 1 92.88 432 THR A N 1
ATOM 3256 C CA . THR A 1 432 ? -9.062 -9.383 -25.375 1 92.88 432 THR A CA 1
ATOM 3257 C C . THR A 1 432 ? -9.445 -10.781 -24.891 1 92.88 432 THR A C 1
ATOM 3259 O O . THR A 1 432 ? -9.289 -11.766 -25.609 1 92.88 432 THR A O 1
ATOM 3262 N N . THR A 1 433 ? -9.836 -10.922 -23.656 1 94.62 433 THR A N 1
ATOM 3263 C CA . THR A 1 433 ? -10.359 -12.156 -23.094 1 94.62 433 THR A CA 1
ATOM 3264 C C . THR A 1 433 ? -11.57 -11.875 -22.188 1 94.62 433 THR A C 1
ATOM 3266 O O . THR A 1 433 ? -12.086 -10.75 -22.188 1 94.62 433 THR A O 1
ATOM 3269 N N . TRP A 1 434 ? -12.164 -12.977 -21.531 1 94.44 434 TRP A N 1
ATOM 3270 C CA . TRP A 1 434 ? -13.492 -12.82 -20.953 1 94.44 434 TRP A CA 1
ATOM 3271 C C . TRP A 1 434 ? -13.594 -13.547 -19.609 1 94.44 434 TRP A C 1
ATOM 3273 O O . TRP A 1 434 ? -13.07 -14.656 -19.453 1 94.44 434 TRP A O 1
ATOM 3283 N N . ASN A 1 435 ? -14.219 -12.914 -18.625 1 94.88 435 ASN A N 1
ATOM 3284 C CA . ASN A 1 435 ? -14.727 -13.578 -17.438 1 94.88 435 ASN A CA 1
ATOM 3285 C C . ASN A 1 435 ? -16.234 -13.758 -17.5 1 94.88 435 ASN A C 1
ATOM 3287 O O . ASN A 1 435 ? -16.969 -12.836 -17.875 1 94.88 435 ASN A O 1
ATOM 3291 N N . VAL A 1 436 ? -16.734 -14.938 -17.25 1 97.31 436 VAL A N 1
ATOM 3292 C CA . VAL A 1 436 ? -18.156 -15.195 -17.109 1 97.31 436 VAL A CA 1
ATOM 3293 C C . VAL A 1 436 ? -18.531 -15.344 -15.641 1 97.31 436 VAL A C 1
ATOM 3295 O O . VAL A 1 436 ? -17.984 -16.203 -14.938 1 97.31 436 VAL A O 1
ATOM 3298 N N . VAL A 1 437 ? -19.453 -14.508 -15.188 1 96 437 VAL A N 1
ATOM 3299 C CA . VAL A 1 437 ? -19.812 -14.516 -13.773 1 96 437 VAL A CA 1
ATOM 3300 C C . VAL A 1 437 ? -21.312 -14.75 -13.625 1 96 437 VAL A C 1
ATOM 3302 O O . VAL A 1 437 ? -22.125 -13.992 -14.18 1 96 437 VAL A O 1
ATOM 3305 N N . ILE A 1 438 ? -21.719 -15.75 -12.906 1 97.38 438 ILE A N 1
ATOM 3306 C CA . ILE A 1 438 ? -23.094 -16.109 -12.578 1 97.38 438 ILE A CA 1
ATOM 3307 C C . ILE A 1 438 ? -23.359 -15.844 -11.094 1 97.38 438 ILE A C 1
ATOM 3309 O O . ILE A 1 438 ? -22.656 -16.375 -10.227 1 97.38 438 ILE A O 1
ATOM 3313 N N . THR A 1 439 ? -24.359 -15.055 -10.789 1 95.56 439 THR A N 1
ATOM 3314 C CA . THR A 1 439 ? -24.641 -14.68 -9.406 1 95.56 439 THR A CA 1
ATOM 3315 C C . THR A 1 439 ? -26.031 -15.164 -8.984 1 95.56 439 THR A C 1
ATOM 3317 O O . THR A 1 439 ? -27 -15.023 -9.734 1 95.56 439 THR A O 1
ATOM 3320 N N . VAL A 1 440 ? -26.109 -15.828 -7.824 1 96.12 440 VAL A N 1
ATOM 3321 C CA . VAL A 1 440 ? -27.359 -16.156 -7.148 1 96.12 440 VAL A CA 1
ATOM 3322 C C . VAL A 1 440 ? -27.438 -15.398 -5.824 1 96.12 440 VAL A C 1
ATOM 3324 O O . VAL A 1 440 ? -26.734 -15.734 -4.863 1 96.12 440 VAL A O 1
ATOM 3327 N N . HIS A 1 441 ? -28.312 -14.445 -5.742 1 93.69 441 HIS A N 1
ATOM 3328 C CA . HIS A 1 441 ? -28.359 -13.555 -4.59 1 93.69 441 HIS A CA 1
ATOM 3329 C C . HIS A 1 441 ? -28.906 -14.273 -3.359 1 93.69 441 HIS A C 1
ATOM 3331 O O . HIS A 1 441 ? -29.844 -15.062 -3.461 1 93.69 441 HIS A O 1
ATOM 3337 N N . GLY A 1 442 ? -28.25 -14 -2.268 1 93.5 442 GLY A N 1
ATOM 3338 C CA . GLY A 1 442 ? -28.656 -14.602 -1.011 1 93.5 442 GLY A CA 1
ATOM 3339 C C . GLY A 1 442 ? -29.906 -13.969 -0.422 1 93.5 442 GLY A C 1
ATOM 3340 O O . GLY A 1 442 ? -30.219 -12.812 -0.699 1 93.5 442 GLY A O 1
ATOM 3341 N N . SER A 1 443 ? -30.547 -14.672 0.482 1 90.81 443 SER A N 1
ATOM 3342 C CA . SER A 1 443 ? -31.812 -14.227 1.049 1 90.81 443 SER A CA 1
ATOM 3343 C C . SER A 1 443 ? -31.609 -13.602 2.426 1 90.81 443 SER A C 1
ATOM 3345 O O . SER A 1 443 ? -32.344 -12.695 2.814 1 90.81 443 SER A O 1
ATOM 3347 N N . ARG A 1 444 ? -30.625 -14.078 3.111 1 87.12 444 ARG A N 1
ATOM 3348 C CA . ARG A 1 444 ? -30.469 -13.641 4.496 1 87.12 444 ARG A CA 1
ATOM 3349 C C . ARG A 1 444 ? -29.281 -12.703 4.648 1 87.12 444 ARG A C 1
ATOM 3351 O O . ARG A 1 444 ? -29.391 -11.648 5.273 1 87.12 444 ARG A O 1
ATOM 3358 N N . GLU A 1 445 ? -28.203 -13.156 4.152 1 90 445 GLU A N 1
ATOM 3359 C CA . GLU A 1 445 ? -27 -12.344 4.145 1 90 445 GLU A CA 1
ATOM 3360 C C . GLU A 1 445 ? -26.516 -12.078 2.717 1 90 445 GLU A C 1
ATOM 3362 O O . GLU A 1 445 ? -25.422 -12.5 2.334 1 90 445 GLU A O 1
ATOM 3367 N N . PRO A 1 446 ? -27.203 -11.258 2 1 88.88 446 PRO A N 1
ATOM 3368 C CA . PRO A 1 446 ? -26.875 -11.039 0.592 1 88.88 446 PRO A CA 1
ATOM 3369 C C . PRO A 1 446 ? -25.531 -10.336 0.412 1 88.88 446 PRO A C 1
ATOM 3371 O O . PRO A 1 446 ? -24.938 -10.383 -0.673 1 88.88 446 PRO A O 1
ATOM 3374 N N . ASP A 1 447 ? -24.953 -9.742 1.51 1 82.94 447 ASP A N 1
ATOM 3375 C CA . ASP A 1 447 ? -23.703 -9 1.44 1 82.94 447 ASP A CA 1
ATOM 3376 C C . ASP A 1 447 ? -22.5 -9.914 1.645 1 82.94 447 ASP A C 1
ATOM 3378 O O . ASP A 1 447 ? -21.359 -9.477 1.561 1 82.94 447 ASP A O 1
ATOM 3382 N N . ARG A 1 448 ? -22.781 -11.172 1.859 1 91.31 448 ARG A N 1
ATOM 3383 C CA . ARG A 1 448 ? -21.719 -12.164 2.027 1 91.31 448 ARG A CA 1
ATOM 3384 C C . ARG A 1 448 ? -21.656 -13.102 0.823 1 91.31 448 ARG A C 1
ATOM 3386 O O . ARG A 1 448 ? -22.672 -13.617 0.371 1 91.31 448 ARG A O 1
ATOM 3393 N N . HIS A 1 449 ? -20.422 -13.32 0.29 1 94.06 449 HIS A N 1
ATOM 3394 C CA . HIS A 1 449 ? -20.297 -14.008 -0.989 1 94.06 449 HIS A CA 1
ATOM 3395 C C . HIS A 1 449 ? -19.5 -15.305 -0.844 1 94.06 449 HIS A C 1
ATOM 3397 O O . HIS A 1 449 ? -18.391 -15.305 -0.295 1 94.06 449 HIS A O 1
ATOM 3403 N N . VAL A 1 450 ? -20.031 -16.375 -1.275 1 96.56 450 VAL A N 1
ATOM 3404 C CA . VAL A 1 450 ? -19.328 -17.641 -1.523 1 96.56 450 VAL A CA 1
ATOM 3405 C C . VAL A 1 450 ? -18.875 -17.688 -2.977 1 96.56 450 VAL A C 1
ATOM 3407 O O . VAL A 1 450 ? -19.688 -17.672 -3.898 1 96.56 450 VAL A O 1
ATOM 3410 N N . LEU A 1 451 ? -17.547 -17.797 -3.172 1 96.44 451 LEU A N 1
ATOM 3411 C CA . LEU A 1 451 ? -16.969 -17.672 -4.508 1 96.44 451 LEU A CA 1
ATOM 3412 C C . LEU A 1 451 ? -16.453 -19.016 -5.012 1 96.44 451 LEU A C 1
ATOM 3414 O O . LEU A 1 451 ? -15.797 -19.75 -4.277 1 96.44 451 LEU A O 1
ATOM 3418 N N . VAL A 1 452 ? -16.781 -19.328 -6.238 1 97.56 452 VAL A N 1
ATOM 3419 C CA . VAL A 1 452 ? -16.281 -20.5 -6.949 1 97.56 452 VAL A CA 1
ATOM 3420 C C . VAL A 1 452 ? -15.68 -20.078 -8.289 1 97.56 452 VAL A C 1
ATOM 3422 O O . VAL A 1 452 ? -16.312 -19.359 -9.062 1 97.56 452 VAL A O 1
ATOM 3425 N N . GLY A 1 453 ? -14.445 -20.484 -8.539 1 96.44 453 GLY A N 1
ATOM 3426 C CA . GLY A 1 453 ? -13.789 -20.062 -9.766 1 96.44 453 GLY A CA 1
ATOM 3427 C C . GLY A 1 453 ? -13.07 -21.203 -10.469 1 96.44 453 GLY A C 1
ATOM 3428 O O . GLY A 1 453 ? -12.5 -22.078 -9.82 1 96.44 453 GLY A O 1
ATOM 3429 N N . ALA A 1 454 ? -13.078 -21.203 -11.844 1 96.12 454 ALA A N 1
ATOM 3430 C CA . ALA A 1 454 ? -12.344 -22.156 -12.672 1 96.12 454 ALA A CA 1
ATOM 3431 C C . ALA A 1 454 ? -11.656 -21.453 -13.836 1 96.12 454 ALA A C 1
ATOM 3433 O O . ALA A 1 454 ? -12.266 -20.609 -14.516 1 96.12 454 ALA A O 1
ATOM 3434 N N . PRO A 1 455 ? -10.422 -21.797 -14.086 1 95.12 455 PRO A N 1
ATOM 3435 C CA . PRO A 1 455 ? -9.773 -21.297 -15.297 1 95.12 455 PRO A CA 1
ATOM 3436 C C . PRO A 1 455 ? -10.367 -21.891 -16.578 1 95.12 455 PRO A C 1
ATOM 3438 O O . PRO A 1 455 ? -10.727 -23.062 -16.609 1 95.12 455 PRO A O 1
ATOM 3441 N N . ARG A 1 456 ? -10.359 -21.094 -17.656 1 94.56 456 ARG A N 1
ATOM 3442 C CA . ARG A 1 456 ? -10.977 -21.562 -18.891 1 94.56 456 ARG A CA 1
ATOM 3443 C C . ARG A 1 456 ? -9.922 -21.781 -19.984 1 94.56 456 ARG A C 1
ATOM 3445 O O . ARG A 1 456 ? -9.945 -22.812 -20.672 1 94.56 456 ARG A O 1
ATOM 3452 N N . ASP A 1 457 ? -9.023 -20.906 -20.188 1 91 457 ASP A N 1
ATOM 3453 C CA . ASP A 1 457 ? -8.078 -20.938 -21.297 1 91 457 ASP A CA 1
ATOM 3454 C C . ASP A 1 457 ? -7.016 -22.016 -21.094 1 91 457 ASP A C 1
ATOM 3456 O O . ASP A 1 457 ? -6.715 -22.391 -19.953 1 91 457 ASP A O 1
ATOM 3460 N N . SER A 1 458 ? -6.48 -22.531 -22.156 1 90.44 458 SER A N 1
ATOM 3461 C CA . SER A 1 458 ? -5.422 -23.531 -22.172 1 90.44 458 SER A CA 1
ATOM 3462 C C . SER A 1 458 ? -4.523 -23.375 -23.391 1 90.44 458 SER A C 1
ATOM 3464 O O . SER A 1 458 ? -4.988 -22.969 -24.469 1 90.44 458 SER A O 1
ATOM 3466 N N . LEU A 1 459 ? -3.311 -23.719 -23.219 1 89.56 459 LEU A N 1
ATOM 3467 C CA . LEU A 1 459 ? -2.359 -23.609 -24.328 1 89.56 459 LEU A CA 1
ATOM 3468 C C . LEU A 1 459 ? -2.34 -24.875 -25.156 1 89.56 459 LEU A C 1
ATOM 3470 O O . LEU A 1 459 ? -1.755 -24.906 -26.25 1 89.56 459 LEU A O 1
ATOM 3474 N N . ASN A 1 460 ? -2.922 -25.891 -24.688 1 88.25 460 ASN A N 1
ATOM 3475 C CA . ASN A 1 460 ? -3.111 -27.188 -25.359 1 88.25 460 ASN A CA 1
ATOM 3476 C C . ASN A 1 460 ? -4.535 -27.703 -25.172 1 88.25 460 ASN A C 1
ATOM 3478 O O . ASN A 1 460 ? -5.457 -26.922 -24.922 1 88.25 460 ASN A O 1
ATOM 3482 N N . ALA A 1 461 ? -4.699 -28.938 -25.391 1 87.19 461 ALA A N 1
ATOM 3483 C CA . ALA A 1 461 ? -6.039 -29.453 -25.141 1 87.19 461 ALA A CA 1
ATOM 3484 C C . ALA A 1 461 ? -6.434 -29.266 -23.672 1 87.19 461 ALA A C 1
ATOM 3486 O O . ALA A 1 461 ? -7.562 -28.875 -23.375 1 87.19 461 ALA A O 1
ATOM 3487 N N . GLY A 1 462 ? -5.395 -29.562 -22.828 1 90.12 462 GLY A N 1
ATOM 3488 C CA . GLY A 1 462 ? -5.586 -29.312 -21.406 1 90.12 462 GLY A CA 1
ATOM 3489 C C . GLY A 1 462 ? -6.742 -30.109 -20.828 1 90.12 462 GLY A C 1
ATOM 3490 O O . GLY A 1 462 ? -7.609 -29.531 -20.156 1 90.12 462 GLY A O 1
ATOM 3491 N N . ALA A 1 463 ? -6.773 -31.344 -21.078 1 91.38 463 ALA A N 1
ATOM 3492 C CA . ALA A 1 463 ? -7.875 -32.188 -20.625 1 91.38 463 ALA A CA 1
ATOM 3493 C C . ALA A 1 463 ? -7.91 -32.281 -19.109 1 91.38 463 ALA A C 1
ATOM 3495 O O . ALA A 1 463 ? -8.984 -32.281 -18.5 1 91.38 463 ALA A O 1
ATOM 3496 N N . VAL A 1 464 ? -6.738 -32.375 -18.547 1 92.19 464 VAL A N 1
ATOM 3497 C CA . VAL A 1 464 ? -6.668 -32.375 -17.094 1 92.19 464 VAL A CA 1
ATOM 3498 C C . VAL A 1 464 ? -6.59 -30.953 -16.562 1 92.19 464 VAL A C 1
ATOM 3500 O O . VAL A 1 464 ? -7.41 -30.531 -15.742 1 92.19 464 VAL A O 1
ATOM 3503 N N . SER A 1 465 ? -5.664 -30.219 -17.078 1 87.88 465 SER A N 1
ATOM 3504 C CA . SER A 1 465 ? -5.414 -28.859 -16.641 1 87.88 465 SER A CA 1
ATOM 3505 C C . SER A 1 465 ? -5.637 -27.859 -17.781 1 87.88 465 SER A C 1
ATOM 3507 O O . SER A 1 465 ? -4.812 -27.75 -18.688 1 87.88 465 SER A O 1
ATOM 3509 N N . PRO A 1 466 ? -6.734 -27.156 -17.781 1 89.88 466 PRO A N 1
ATOM 3510 C CA . PRO A 1 466 ? -7.723 -27.078 -16.703 1 89.88 466 PRO A CA 1
ATOM 3511 C C . PRO A 1 466 ? -9.031 -27.781 -17.047 1 89.88 466 PRO A C 1
ATOM 3513 O O . PRO A 1 466 ? -10.07 -27.5 -16.453 1 89.88 466 PRO A O 1
ATOM 3516 N N . GLY A 1 467 ? -9.023 -28.625 -17.953 1 90.94 467 GLY A N 1
ATOM 3517 C CA . GLY A 1 467 ? -10.219 -29.219 -18.516 1 90.94 467 GLY A CA 1
ATOM 3518 C C . GLY A 1 467 ? -11.039 -29.984 -17.484 1 90.94 467 GLY A C 1
ATOM 3519 O O . GLY A 1 467 ? -12.273 -29.969 -17.531 1 90.94 467 GLY A O 1
ATOM 3520 N N . SER A 1 468 ? -10.375 -30.719 -16.625 1 93 468 SER A N 1
ATOM 3521 C CA . SER A 1 468 ? -11.102 -31.453 -15.594 1 93 468 SER A CA 1
ATOM 3522 C C . SER A 1 468 ? -11.859 -30.516 -14.672 1 93 468 SER A C 1
ATOM 3524 O O . SER A 1 468 ? -13.008 -30.781 -14.297 1 93 468 SER A O 1
ATOM 3526 N N . GLY A 1 469 ? -11.227 -29.406 -14.336 1 94.12 469 GLY A N 1
ATOM 3527 C CA . GLY A 1 469 ? -11.891 -28.391 -13.539 1 94.12 469 GLY A CA 1
ATOM 3528 C C . GLY A 1 469 ? -13.07 -27.75 -14.25 1 94.12 469 GLY A C 1
ATOM 3529 O O . GLY A 1 469 ? -14.109 -27.5 -13.641 1 94.12 469 GLY A O 1
ATOM 3530 N N . ASN A 1 470 ? -12.945 -27.531 -15.547 1 92.94 470 ASN A N 1
ATOM 3531 C CA . ASN A 1 470 ? -14.023 -26.969 -16.344 1 92.94 470 ASN A CA 1
ATOM 3532 C C . ASN A 1 470 ? -15.219 -27.922 -16.422 1 92.94 470 ASN A C 1
ATOM 3534 O O . ASN A 1 470 ? -16.375 -27.484 -16.344 1 92.94 470 ASN A O 1
ATOM 3538 N N . ALA A 1 471 ? -14.914 -29.125 -16.625 1 92.19 471 ALA A N 1
ATOM 3539 C CA . ALA A 1 471 ? -15.977 -30.125 -16.703 1 92.19 471 ALA A CA 1
ATOM 3540 C C . ALA A 1 471 ? -16.766 -30.188 -15.398 1 92.19 471 ALA A C 1
ATOM 3542 O O . ALA A 1 471 ? -18 -30.219 -15.414 1 92.19 471 ALA A O 1
ATOM 3543 N N . VAL A 1 472 ? -16.047 -30.203 -14.328 1 94.12 472 VAL A N 1
ATOM 3544 C CA . VAL A 1 472 ? -16.688 -30.266 -13.023 1 94.12 472 VAL A CA 1
ATOM 3545 C C . VAL A 1 472 ? -17.453 -28.969 -12.766 1 94.12 472 VAL A C 1
ATOM 3547 O O . VAL A 1 472 ? -18.562 -28.984 -12.242 1 94.12 472 VAL A O 1
ATOM 3550 N N . PHE A 1 473 ? -16.922 -27.906 -13.102 1 96.19 473 PHE A N 1
ATOM 3551 C CA . PHE A 1 473 ? -17.547 -26.609 -12.938 1 96.19 473 PHE A CA 1
ATOM 3552 C C . PHE A 1 473 ? -18.906 -26.578 -13.625 1 96.19 473 PHE A C 1
ATOM 3554 O O . PHE A 1 473 ? -19.906 -26.188 -13.023 1 96.19 473 PHE A O 1
ATOM 3561 N N . LEU A 1 474 ? -18.938 -26.938 -14.883 1 94 474 LEU A N 1
ATOM 3562 C CA . LEU A 1 474 ? -20.188 -26.891 -15.648 1 94 474 LEU A CA 1
ATOM 3563 C C . LEU A 1 474 ? -21.219 -27.828 -15.062 1 94 474 LEU A C 1
ATOM 3565 O O . LEU A 1 474 ? -22.422 -27.516 -15.055 1 94 474 LEU A O 1
ATOM 3569 N N . GLU A 1 475 ? -20.766 -28.922 -14.609 1 91.69 475 GLU A N 1
ATOM 3570 C CA . GLU A 1 475 ? -21.703 -29.844 -13.984 1 91.69 475 GLU A CA 1
ATOM 3571 C C . GLU A 1 475 ? -22.25 -29.281 -12.672 1 91.69 475 GLU A C 1
ATOM 3573 O O . GLU A 1 475 ? -23.406 -29.5 -12.336 1 91.69 475 GLU A O 1
ATOM 3578 N N . VAL A 1 476 ? -21.422 -28.688 -11.898 1 94.81 476 VAL A N 1
ATOM 3579 C CA . VAL A 1 476 ? -21.859 -28.016 -10.672 1 94.81 476 VAL A CA 1
ATOM 3580 C C . VAL A 1 476 ? -22.875 -26.938 -11.008 1 94.81 476 VAL A C 1
ATOM 3582 O O . VAL A 1 476 ? -23.906 -26.828 -10.352 1 94.81 476 VAL A O 1
ATOM 3585 N N . VAL A 1 477 ? -22.641 -26.156 -12.039 1 96.44 477 VAL A N 1
ATOM 3586 C CA . VAL A 1 477 ? -23.578 -25.125 -12.477 1 96.44 477 VAL A CA 1
ATOM 3587 C C . VAL A 1 477 ? -24.906 -25.766 -12.867 1 96.44 477 VAL A C 1
ATOM 3589 O O . VAL A 1 477 ? -25.969 -25.25 -12.508 1 96.44 477 VAL A O 1
ATOM 3592 N N . ARG A 1 478 ? -24.891 -26.844 -13.578 1 94.81 478 ARG A N 1
ATOM 3593 C CA . ARG A 1 478 ? -26.109 -27.531 -14 1 94.81 478 ARG A CA 1
ATOM 3594 C C . ARG A 1 478 ? -26.922 -28 -12.789 1 94.81 478 ARG A C 1
ATOM 3596 O O . ARG A 1 478 ? -28.125 -27.781 -12.711 1 94.81 478 ARG A O 1
ATOM 3603 N N . ALA A 1 479 ? -26.234 -28.688 -11.914 1 94.19 479 ALA A N 1
ATOM 3604 C CA . ALA A 1 479 ? -26.891 -29.203 -10.727 1 94.19 479 ALA A CA 1
ATOM 3605 C C . ALA A 1 479 ? -27.5 -28.062 -9.898 1 94.19 479 ALA A C 1
ATOM 3607 O O . ALA A 1 479 ? -28.609 -28.188 -9.375 1 94.19 479 ALA A O 1
ATOM 3608 N N . LEU A 1 480 ? -26.828 -26.969 -9.75 1 96.5 480 LEU A N 1
ATOM 3609 C CA . LEU A 1 480 ? -27.328 -25.812 -9.023 1 96.5 480 LEU A CA 1
ATOM 3610 C C . LEU A 1 480 ? -28.516 -25.188 -9.75 1 96.5 480 LEU A C 1
ATOM 3612 O O . LEU A 1 480 ? -29.469 -24.719 -9.109 1 96.5 480 LEU A O 1
ATOM 3616 N N . GLY A 1 481 ? -28.438 -25.156 -11.078 1 95.12 481 GLY A N 1
ATOM 3617 C CA . GLY A 1 481 ? -29.562 -24.688 -11.859 1 95.12 481 GLY A CA 1
ATOM 3618 C C . GLY A 1 481 ? -30.844 -25.453 -11.586 1 95.12 481 GLY A C 1
ATOM 3619 O O . GLY A 1 481 ? -31.922 -24.875 -11.492 1 95.12 481 GLY A O 1
ATOM 3620 N N . THR A 1 482 ? -30.688 -26.719 -11.422 1 92.44 482 THR A N 1
ATOM 3621 C CA . THR A 1 482 ? -31.828 -27.562 -11.078 1 92.44 482 THR A CA 1
ATOM 3622 C C . THR A 1 482 ? -32.406 -27.172 -9.711 1 92.44 482 THR A C 1
ATOM 3624 O O . THR A 1 482 ? -33.625 -27.109 -9.539 1 92.44 482 THR A O 1
ATOM 3627 N N . LEU A 1 483 ? -31.531 -26.906 -8.789 1 93.31 483 LEU A N 1
ATOM 3628 C CA . LEU A 1 483 ? -31.984 -26.484 -7.461 1 93.31 483 LEU A CA 1
ATOM 3629 C C . LEU A 1 483 ? -32.719 -25.156 -7.527 1 93.31 483 LEU A C 1
ATOM 3631 O O . LEU A 1 483 ? -33.75 -24.984 -6.91 1 93.31 483 LEU A O 1
ATOM 3635 N N . VAL A 1 484 ? -32.188 -24.234 -8.234 1 94.69 484 VAL A N 1
ATOM 3636 C CA . VAL A 1 484 ? -32.781 -22.906 -8.367 1 94.69 484 VAL A CA 1
ATOM 3637 C C . VAL A 1 484 ? -34.156 -23.016 -9.023 1 94.69 484 VAL A C 1
ATOM 3639 O O . VAL A 1 484 ? -35.125 -22.391 -8.562 1 94.69 484 VAL A O 1
ATOM 3642 N N . SER A 1 485 ? -34.219 -23.812 -9.992 1 91.62 485 SER A N 1
ATOM 3643 C CA . SER A 1 485 ? -35.5 -23.984 -10.719 1 91.62 485 SER A CA 1
ATOM 3644 C C . SER A 1 485 ? -36.531 -24.641 -9.836 1 91.62 485 SER A C 1
ATOM 3646 O O . SER A 1 485 ? -37.75 -24.484 -10.07 1 91.62 485 SER A O 1
ATOM 3648 N N . ASN A 1 486 ? -36.062 -25.297 -8.875 1 90.44 486 ASN A N 1
ATOM 3649 C CA . ASN A 1 486 ? -36.969 -25.969 -7.957 1 90.44 486 ASN A CA 1
ATOM 3650 C C . ASN A 1 486 ? -37.219 -25.156 -6.691 1 90.44 486 ASN A C 1
ATOM 3652 O O . ASN A 1 486 ? -37.656 -25.688 -5.668 1 90.44 486 ASN A O 1
ATOM 3656 N N . GLY A 1 487 ? -36.688 -23.875 -6.645 1 89.5 487 GLY A N 1
ATOM 3657 C CA . GLY A 1 487 ? -37.094 -22.953 -5.602 1 89.5 487 GLY A CA 1
ATOM 3658 C C . GLY A 1 487 ? -36.031 -22.719 -4.562 1 89.5 487 GLY A C 1
ATOM 3659 O O . GLY A 1 487 ? -36.25 -21.969 -3.6 1 89.5 487 GLY A O 1
ATOM 3660 N N . TRP A 1 488 ? -34.875 -23.328 -4.719 1 92.12 488 TRP A N 1
ATOM 3661 C CA . TRP A 1 488 ? -33.781 -23.094 -3.777 1 92.12 488 TRP A CA 1
ATOM 3662 C C . TRP A 1 488 ? -33.25 -21.688 -3.896 1 92.12 488 TRP A C 1
ATOM 3664 O O . TRP A 1 488 ? -33.094 -21.156 -5.004 1 92.12 488 TRP A O 1
ATOM 3674 N N . THR A 1 489 ? -33.094 -21 -2.742 1 93.5 489 THR A N 1
ATOM 3675 C CA . THR A 1 489 ? -32.375 -19.734 -2.625 1 93.5 489 THR A CA 1
ATOM 3676 C C . THR A 1 489 ? -31.344 -19.797 -1.516 1 93.5 489 THR A C 1
ATOM 3678 O O . THR A 1 489 ? -31.672 -20.062 -0.357 1 93.5 489 THR A O 1
ATOM 3681 N N . PRO A 1 490 ? -30.094 -19.547 -1.864 1 95.38 490 PRO A N 1
ATOM 3682 C CA . PRO A 1 490 ? -29.062 -19.625 -0.821 1 95.38 490 PRO A CA 1
ATOM 3683 C C . PRO A 1 490 ? -29.219 -18.531 0.234 1 95.38 490 PRO A C 1
ATOM 3685 O O . PRO A 1 490 ? -29.828 -17.484 -0.034 1 95.38 490 PRO A O 1
ATOM 3688 N N . TYR A 1 491 ? -28.719 -18.797 1.489 1 93.12 491 TYR A N 1
ATOM 3689 C CA . TYR A 1 491 ? -28.688 -17.781 2.547 1 93.12 491 TYR A CA 1
ATOM 3690 C C . TYR A 1 491 ? -27.703 -16.672 2.215 1 93.12 491 TYR A C 1
ATOM 3692 O O . TYR A 1 491 ? -27.969 -15.5 2.48 1 93.12 491 TYR A O 1
ATOM 3700 N N . ARG A 1 492 ? -26.609 -17.031 1.706 1 94.75 492 ARG A N 1
ATOM 3701 C CA . ARG A 1 492 ? -25.578 -16.094 1.289 1 94.75 492 ARG A CA 1
ATOM 3702 C C . ARG A 1 492 ? -25.422 -16.094 -0.228 1 94.75 492 ARG A C 1
ATOM 3704 O O . ARG A 1 492 ? -25.672 -17.109 -0.887 1 94.75 492 ARG A O 1
ATOM 3711 N N . THR A 1 493 ? -24.906 -15.008 -0.765 1 94.88 493 THR A N 1
ATOM 3712 C CA . THR A 1 493 ? -24.797 -14.859 -2.211 1 94.88 493 THR A CA 1
ATOM 3713 C C . THR A 1 493 ? -23.75 -15.82 -2.773 1 94.88 493 THR A C 1
ATOM 3715 O O . THR A 1 493 ? -22.672 -15.984 -2.195 1 94.88 493 THR A O 1
ATOM 3718 N N . LEU A 1 494 ? -24.125 -16.516 -3.83 1 96.81 494 LEU A N 1
ATOM 3719 C CA . LEU A 1 494 ? -23.234 -17.422 -4.535 1 96.81 494 LEU A CA 1
ATOM 3720 C C . LEU A 1 494 ? -22.75 -16.797 -5.84 1 96.81 494 LEU A C 1
ATOM 3722 O O . LEU A 1 494 ? -23.547 -16.312 -6.637 1 96.81 494 LEU A O 1
ATOM 3726 N N . VAL A 1 495 ? -21.406 -16.781 -6.012 1 96.12 495 VAL A N 1
ATOM 3727 C CA . VAL A 1 495 ? -20.812 -16.266 -7.238 1 96.12 495 VAL A CA 1
ATOM 3728 C C . VAL A 1 495 ? -20 -17.375 -7.91 1 96.12 495 VAL A C 1
ATOM 3730 O O . VAL A 1 495 ? -19.031 -17.891 -7.332 1 96.12 495 VAL A O 1
ATOM 3733 N N . LEU A 1 496 ? -20.438 -17.781 -9.117 1 97.81 496 LEU A N 1
ATOM 3734 C CA . LEU A 1 496 ? -19.75 -18.75 -9.953 1 97.81 496 LEU A CA 1
ATOM 3735 C C . LEU A 1 496 ? -19.031 -18.062 -11.117 1 97.81 496 LEU A C 1
ATOM 3737 O O . LEU A 1 496 ? -19.672 -17.406 -11.938 1 97.81 496 LEU A O 1
ATOM 3741 N N . ALA A 1 497 ? -17.672 -18.312 -11.18 1 96.88 497 ALA A N 1
ATOM 3742 C CA . ALA A 1 497 ? -16.922 -17.547 -12.164 1 96.88 497 ALA A CA 1
ATOM 3743 C C . ALA A 1 497 ? -16.047 -18.453 -13.031 1 96.88 497 ALA A C 1
ATOM 3745 O O . ALA A 1 497 ? -15.344 -19.328 -12.508 1 96.88 497 ALA A O 1
ATOM 3746 N N . SER A 1 498 ? -16.156 -18.312 -14.352 1 97.38 498 SER A N 1
ATOM 3747 C CA . SER A 1 498 ? -15.211 -18.844 -15.32 1 97.38 498 SER A CA 1
ATOM 3748 C C . SER A 1 498 ? -14.211 -17.781 -15.758 1 97.38 498 SER A C 1
ATOM 3750 O O . SER A 1 498 ? -14.57 -16.828 -16.469 1 97.38 498 SER A O 1
ATOM 3752 N N . PHE A 1 499 ? -12.938 -17.953 -15.438 1 96.25 499 PHE A N 1
ATOM 3753 C CA . PHE A 1 499 ? -11.945 -16.906 -15.625 1 96.25 499 PHE A CA 1
ATOM 3754 C C . PHE A 1 499 ? -11.109 -17.172 -16.875 1 96.25 499 PHE A C 1
ATOM 3756 O O . PHE A 1 499 ? -10.617 -18.281 -17.078 1 96.25 499 PHE A O 1
ATOM 3763 N N . GLY A 1 500 ? -10.945 -16.156 -17.672 1 95.19 500 GLY A N 1
ATOM 3764 C CA . GLY A 1 500 ? -9.984 -16.172 -18.766 1 95.19 500 GLY A CA 1
ATOM 3765 C C . GLY A 1 500 ? -8.641 -15.57 -18.375 1 95.19 500 GLY A C 1
ATOM 3766 O O . GLY A 1 500 ? -8.555 -14.766 -17.453 1 95.19 500 GLY A O 1
ATOM 3767 N N . GLY A 1 501 ? -7.559 -16.047 -19.031 1 94.38 501 GLY A N 1
ATOM 3768 C CA . GLY A 1 501 ? -6.238 -15.484 -18.828 1 94.38 501 GLY A CA 1
ATOM 3769 C C . GLY A 1 501 ? -5.547 -16.016 -17.594 1 94.38 501 GLY A C 1
ATOM 3770 O O . GLY A 1 501 ? -4.566 -15.445 -17.109 1 94.38 501 GLY A O 1
ATOM 3771 N N . GLU A 1 502 ? -5.918 -17.125 -17.047 1 92.94 502 GLU A N 1
ATOM 3772 C CA . GLU A 1 502 ? -5.41 -17.656 -15.781 1 92.94 502 GLU A CA 1
ATOM 3773 C C . GLU A 1 502 ? -4.035 -18.297 -15.961 1 92.94 502 GLU A C 1
ATOM 3775 O O . GLU A 1 502 ? -3.234 -18.328 -15.031 1 92.94 502 GLU A O 1
ATOM 3780 N N . GLN A 1 503 ? -3.742 -18.781 -17.156 1 91.12 503 GLN A N 1
ATOM 3781 C CA . GLN A 1 503 ? -2.457 -19.422 -17.422 1 91.12 503 GLN A CA 1
ATOM 3782 C C . GLN A 1 503 ? -1.309 -18.422 -17.266 1 91.12 503 GLN A C 1
ATOM 3784 O O . GLN A 1 503 ? -0.161 -18.812 -17.047 1 91.12 503 GLN A O 1
ATOM 3789 N N . PHE A 1 504 ? -1.651 -17.156 -17.391 1 93.88 504 PHE A N 1
ATOM 3790 C CA . PHE A 1 504 ? -0.642 -16.094 -17.359 1 93.88 504 PHE A CA 1
ATOM 3791 C C . PHE A 1 504 ? -0.478 -15.531 -15.961 1 93.88 504 PHE A C 1
ATOM 3793 O O . PHE A 1 504 ? -0.1 -14.367 -15.797 1 93.88 504 PHE A O 1
ATOM 3800 N N . GLY A 1 505 ? -0.78 -16.297 -14.945 1 90.38 505 GLY A N 1
ATOM 3801 C CA . GLY A 1 505 ? -0.596 -15.859 -13.57 1 90.38 505 GLY A CA 1
ATOM 3802 C C . GLY A 1 505 ? -1.857 -15.281 -12.953 1 90.38 505 GLY A C 1
ATOM 3803 O O . GLY A 1 505 ? -1.812 -14.242 -12.297 1 90.38 505 GLY A O 1
ATOM 3804 N N . SER A 1 506 ? -2.986 -15.812 -13.242 1 92.12 506 SER A N 1
ATOM 3805 C CA . SER A 1 506 ? -4.273 -15.461 -12.648 1 92.12 506 SER A CA 1
ATOM 3806 C C . SER A 1 506 ? -4.676 -14.039 -13.016 1 92.12 506 SER A C 1
ATOM 3808 O O . SER A 1 506 ? -5.125 -13.273 -12.156 1 92.12 506 SER A O 1
ATOM 3810 N N . VAL A 1 507 ? -4.543 -13.648 -14.219 1 93.56 507 VAL A N 1
ATOM 3811 C CA . VAL A 1 507 ? -4.828 -12.281 -14.648 1 93.56 507 VAL A CA 1
ATOM 3812 C C . VAL A 1 507 ? -6.336 -12.047 -14.641 1 93.56 507 VAL A C 1
ATOM 3814 O O . VAL A 1 507 ? -6.797 -10.961 -14.281 1 93.56 507 VAL A O 1
ATOM 3817 N N . GLY A 1 508 ? -7.137 -13.07 -15.008 1 93.25 508 GLY A N 1
ATOM 3818 C CA . GLY A 1 508 ? -8.586 -12.938 -15.023 1 93.25 508 GLY A CA 1
ATOM 3819 C C . GLY A 1 508 ? -9.18 -12.711 -13.648 1 93.25 508 GLY A C 1
ATOM 3820 O O . GLY A 1 508 ? -10.023 -11.828 -13.461 1 93.25 508 GLY A O 1
ATOM 3821 N N . SER A 1 509 ? -8.758 -13.516 -12.703 1 92.44 509 SER A N 1
ATOM 3822 C CA . SER A 1 509 ? -9.227 -13.336 -11.328 1 92.44 509 SER A CA 1
ATOM 3823 C C . SER A 1 509 ? -8.758 -12.008 -10.75 1 92.44 509 SER A C 1
ATOM 3825 O O . SER A 1 509 ? -9.516 -11.336 -10.039 1 92.44 509 SER A O 1
ATOM 3827 N N . SER A 1 510 ? -7.531 -11.602 -11.031 1 91 510 SER A N 1
ATOM 3828 C CA . SER A 1 510 ? -7.023 -10.305 -10.578 1 91 510 SER A CA 1
ATOM 3829 C C . SER A 1 510 ? -7.84 -9.156 -11.164 1 91 510 SER A C 1
ATOM 3831 O O . SER A 1 510 ? -8.133 -8.18 -10.469 1 91 510 SER A O 1
ATOM 3833 N N . HIS A 1 511 ? -8.164 -9.32 -12.414 1 90.5 511 HIS A N 1
ATOM 3834 C CA . HIS A 1 511 ? -9 -8.312 -13.055 1 90.5 511 HIS A CA 1
ATOM 3835 C C . HIS A 1 511 ? -10.344 -8.188 -12.344 1 90.5 511 HIS A C 1
ATOM 3837 O O . HIS A 1 511 ? -10.836 -7.074 -12.117 1 90.5 511 HIS A O 1
ATOM 3843 N N . TRP A 1 512 ? -10.906 -9.281 -12.07 1 89.81 512 TRP A N 1
ATOM 3844 C CA . TRP A 1 512 ? -12.195 -9.281 -11.375 1 89.81 512 TRP A CA 1
ATOM 3845 C C . TRP A 1 512 ? -12.078 -8.57 -10.031 1 89.81 512 TRP A C 1
ATOM 3847 O O . TRP A 1 512 ? -12.961 -7.793 -9.656 1 89.81 512 TRP A O 1
ATOM 3857 N N . ILE A 1 513 ? -11.055 -8.781 -9.281 1 87.31 513 ILE A N 1
ATOM 3858 C CA . ILE A 1 513 ? -10.812 -8.156 -7.98 1 87.31 513 ILE A CA 1
ATOM 3859 C C . ILE A 1 513 ? -10.656 -6.652 -8.156 1 87.31 513 ILE A C 1
ATOM 3861 O O . ILE A 1 513 ? -11.195 -5.871 -7.367 1 87.31 513 ILE A O 1
ATOM 3865 N N . ASP A 1 514 ? -9.938 -6.246 -9.148 1 82.19 514 ASP A N 1
ATOM 3866 C CA . ASP A 1 514 ? -9.688 -4.832 -9.406 1 82.19 514 ASP A CA 1
ATOM 3867 C C . ASP A 1 514 ? -10.977 -4.094 -9.742 1 82.19 514 ASP A C 1
ATOM 3869 O O . ASP A 1 514 ? -11.133 -2.914 -9.422 1 82.19 514 ASP A O 1
ATOM 3873 N N . ARG A 1 515 ? -11.812 -4.727 -10.383 1 75.38 515 ARG A N 1
ATOM 3874 C CA . ARG A 1 515 ? -13.047 -4.109 -10.852 1 75.38 515 ARG A CA 1
ATOM 3875 C C . ARG A 1 515 ? -14.047 -3.955 -9.711 1 75.38 515 ARG A C 1
ATOM 3877 O O . ARG A 1 515 ? -14.875 -3.045 -9.727 1 75.38 515 ARG A O 1
ATOM 3884 N N . TYR A 1 516 ? -13.992 -4.844 -8.875 1 63.38 516 TYR A N 1
ATOM 3885 C CA . TYR A 1 516 ? -14.984 -4.812 -7.812 1 63.38 516 TYR A CA 1
ATOM 3886 C C . TYR A 1 516 ? -14.328 -4.531 -6.465 1 63.38 516 TYR A C 1
ATOM 3888 O O . TYR A 1 516 ? -14.297 -5.402 -5.59 1 63.38 516 TYR A O 1
ATOM 3896 N N . PRO A 1 517 ? -13.758 -3.211 -6.434 1 53.28 517 PRO A N 1
ATOM 3897 C CA . PRO A 1 517 ? -12.969 -2.867 -5.254 1 53.28 517 PRO A CA 1
ATOM 3898 C C . PRO A 1 517 ? -13.773 -2.938 -3.959 1 53.28 517 PRO A C 1
ATOM 3900 O O . PRO A 1 517 ? -13.195 -2.967 -2.869 1 53.28 517 PRO A O 1
ATOM 3903 N N . SER A 1 518 ? -15.219 -2.793 -4.125 1 44.84 518 SER A N 1
ATOM 3904 C CA . SER A 1 518 ? -15.992 -2.945 -2.896 1 44.84 518 SER A CA 1
ATOM 3905 C C . SER A 1 518 ? -15.547 -4.172 -2.109 1 44.84 518 SER A C 1
ATOM 3907 O O . SER A 1 518 ? -15.758 -4.25 -0.897 1 44.84 518 SER A O 1
ATOM 3909 N N . PHE A 1 519 ? -14.953 -5.059 -2.924 1 35.62 519 PHE A N 1
ATOM 3910 C CA . PHE A 1 519 ? -14.43 -6.25 -2.264 1 35.62 519 PHE A CA 1
ATOM 3911 C C . PHE A 1 519 ? -13.133 -5.938 -1.529 1 35.62 519 PHE A C 1
ATOM 3913 O O . PHE A 1 519 ? -12.719 -6.684 -0.637 1 35.62 519 PHE A O 1
ATOM 3920 N N . GLU A 1 520 ? -12.266 -4.906 -1.924 1 40.97 520 GLU A N 1
ATOM 3921 C CA . GLU A 1 520 ? -11.008 -4.586 -1.248 1 40.97 520 GLU A CA 1
ATOM 3922 C C . GLU A 1 520 ? -11.258 -3.77 0.016 1 40.97 520 GLU A C 1
ATOM 3924 O O . GLU A 1 520 ? -10.328 -3.494 0.777 1 40.97 520 GLU A O 1
ATOM 3929 N N . SER A 1 521 ? -12.391 -3.266 0.274 1 39.38 521 SER A N 1
ATOM 3930 C CA . SER A 1 521 ? -12.586 -2.418 1.446 1 39.38 521 SER A CA 1
ATOM 3931 C C . SER A 1 521 ? -12.406 -3.211 2.736 1 39.38 521 SER A C 1
ATOM 3933 O O . SER A 1 521 ? -12.867 -4.352 2.838 1 39.38 521 SER A O 1
ATOM 3935 N N . GLY A 1 522 ? -11.43 -3.232 3.273 1 36.47 522 GLY A N 1
ATOM 3936 C CA . GLY A 1 522 ? -10.93 -3.91 4.461 1 36.47 522 GLY A CA 1
ATOM 3937 C C . GLY A 1 522 ? -12.031 -4.52 5.309 1 36.47 522 GLY A C 1
ATOM 3938 O O . GLY A 1 522 ? -12.039 -5.727 5.559 1 36.47 522 GLY A O 1
ATOM 3939 N N . ASN A 1 523 ? -12.742 -3.748 6.168 1 35.59 523 ASN A N 1
ATOM 3940 C CA . ASN A 1 523 ? -13.68 -4.277 7.152 1 35.59 523 ASN A CA 1
ATOM 3941 C C . ASN A 1 523 ? -14.953 -4.812 6.492 1 35.59 523 ASN A C 1
ATOM 3943 O O . ASN A 1 523 ? -15.828 -5.344 7.168 1 35.59 523 ASN A O 1
ATOM 3947 N N . SER A 1 524 ? -15.102 -4.629 5.223 1 45.34 524 SER A N 1
ATOM 3948 C CA . SER A 1 524 ? -16.375 -5.027 4.633 1 45.34 524 SER A CA 1
ATOM 3949 C C . SER A 1 524 ? -16.188 -6.094 3.557 1 45.34 524 SER A C 1
ATOM 3951 O O . SER A 1 524 ? -16.938 -6.145 2.582 1 45.34 524 SER A O 1
ATOM 3953 N N . GLY A 1 525 ? -15.133 -6.785 3.613 1 60.72 525 GLY A N 1
ATOM 3954 C CA . GLY A 1 525 ? -15.008 -7.781 2.559 1 60.72 525 GLY A CA 1
ATOM 3955 C C . GLY A 1 525 ? -16.172 -8.75 2.51 1 60.72 525 GLY A C 1
ATOM 3956 O O . GLY A 1 525 ? -16.594 -9.273 3.541 1 60.72 525 GLY A O 1
ATOM 3957 N N . ARG A 1 526 ? -16.734 -8.82 1.48 1 77.81 526 ARG A N 1
ATOM 3958 C CA . ARG A 1 526 ? -17.938 -9.602 1.224 1 77.81 526 ARG A CA 1
ATOM 3959 C C . ARG A 1 526 ? -17.609 -11.078 1.018 1 77.81 526 ARG A C 1
ATOM 3961 O O . ARG A 1 526 ? -18.453 -11.945 1.226 1 77.81 526 ARG A O 1
ATOM 3968 N N . GLY A 1 527 ? -16.312 -11.359 0.763 1 90.56 527 GLY A N 1
ATOM 3969 C CA . GLY A 1 527 ? -15.977 -12.727 0.414 1 90.56 527 GLY A CA 1
ATOM 3970 C C . GLY A 1 527 ? -15.797 -13.625 1.624 1 90.56 527 GLY A C 1
ATOM 3971 O O . GLY A 1 527 ? -15.047 -13.289 2.545 1 90.56 527 GLY A O 1
ATOM 3972 N N . VAL A 1 528 ? -16.484 -14.758 1.614 1 94.62 528 VAL A N 1
ATOM 3973 C CA . VAL A 1 528 ? -16.5 -15.688 2.738 1 94.62 528 VAL A CA 1
ATOM 3974 C C . VAL A 1 528 ? -15.484 -16.812 2.49 1 94.62 528 VAL A C 1
ATOM 3976 O O . VAL A 1 528 ? -14.75 -17.203 3.398 1 94.62 528 VAL A O 1
ATOM 3979 N N . VAL A 1 529 ? -15.453 -17.312 1.359 1 96.62 529 VAL A N 1
ATOM 3980 C CA . VAL A 1 529 ? -14.578 -18.422 0.961 1 96.62 529 VAL A CA 1
ATOM 3981 C C . VAL A 1 529 ? -14.414 -18.422 -0.556 1 96.62 529 VAL A C 1
ATOM 3983 O O . VAL A 1 529 ? -15.273 -17.922 -1.284 1 96.62 529 VAL A O 1
ATOM 3986 N N . TYR A 1 530 ? -13.258 -18.906 -0.993 1 96.5 530 TYR A N 1
ATOM 3987 C CA . TYR A 1 530 ? -13.008 -19.094 -2.418 1 96.5 530 TYR A CA 1
ATOM 3988 C C . TYR A 1 530 ? -12.648 -20.531 -2.725 1 96.5 530 TYR A C 1
ATOM 3990 O O . TYR A 1 530 ? -11.68 -21.062 -2.189 1 96.5 530 TYR A O 1
ATOM 3998 N N . LEU A 1 531 ? -13.406 -21.156 -3.604 1 97.56 531 LEU A N 1
ATOM 3999 C CA . LEU A 1 531 ? -13.141 -22.5 -4.098 1 97.56 531 LEU A CA 1
ATOM 4000 C C . LEU A 1 531 ? -12.555 -22.469 -5.5 1 97.56 531 LEU A C 1
ATOM 4002 O O . LEU A 1 531 ? -13.227 -22.047 -6.449 1 97.56 531 LEU A O 1
ATOM 4006 N N . HIS A 1 532 ? -11.352 -22.969 -5.641 1 95.38 532 HIS A N 1
ATOM 4007 C CA . HIS A 1 532 ? -10.648 -22.953 -6.922 1 95.38 532 HIS A CA 1
ATOM 4008 C C . HIS A 1 532 ? -10.703 -24.328 -7.586 1 95.38 532 HIS A C 1
ATOM 4010 O O . HIS A 1 532 ? -10.172 -25.297 -7.051 1 95.38 532 HIS A O 1
ATOM 4016 N N . LEU A 1 533 ? -11.312 -24.438 -8.781 1 95.94 533 LEU A N 1
ATOM 4017 C CA . LEU A 1 533 ? -11.391 -25.672 -9.547 1 95.94 533 LEU A CA 1
ATOM 4018 C C . LEU A 1 533 ? -10.398 -25.656 -10.711 1 95.94 533 LEU A C 1
ATOM 4020 O O . LEU A 1 533 ? -10.641 -25 -11.727 1 95.94 533 LEU A O 1
ATOM 4024 N N . ASP A 1 534 ? -9.328 -26.344 -10.562 1 90.94 534 ASP A N 1
ATOM 4025 C CA . ASP A 1 534 ? -8.312 -26.422 -11.609 1 90.94 534 ASP A CA 1
ATOM 4026 C C . ASP A 1 534 ? -8.039 -27.859 -12.023 1 90.94 534 ASP A C 1
ATOM 4028 O O . ASP A 1 534 ? -8.828 -28.453 -12.758 1 90.94 534 ASP A O 1
ATOM 4032 N N . ASP A 1 535 ? -6.949 -28.547 -11.414 1 90.31 535 ASP A N 1
ATOM 4033 C CA . ASP A 1 535 ? -6.633 -29.953 -11.648 1 90.31 535 ASP A CA 1
ATOM 4034 C C . ASP A 1 535 ? -7.406 -30.859 -10.695 1 90.31 535 ASP A C 1
ATOM 4036 O O . ASP A 1 535 ? -6.832 -31.406 -9.758 1 90.31 535 ASP A O 1
ATOM 4040 N N . VAL A 1 536 ? -8.633 -31.141 -11.148 1 95.06 536 VAL A N 1
ATOM 4041 C CA . VAL A 1 536 ? -9.523 -31.781 -10.18 1 95.06 536 VAL A CA 1
ATOM 4042 C C . VAL A 1 536 ? -9.32 -33.281 -10.203 1 95.06 536 VAL A C 1
ATOM 4044 O O . VAL A 1 536 ? -9.516 -33.969 -9.188 1 95.06 536 VAL A O 1
ATOM 4047 N N . VAL A 1 537 ? -8.906 -33.844 -11.359 1 94.94 537 VAL A N 1
ATOM 4048 C CA . VAL A 1 537 ? -8.664 -35.281 -11.438 1 94.94 537 VAL A CA 1
ATOM 4049 C C . VAL A 1 537 ? -7.371 -35.562 -12.195 1 94.94 537 VAL A C 1
ATOM 4051 O O . VAL A 1 537 ? -7.336 -35.469 -13.422 1 94.94 537 VAL A O 1
ATOM 4054 N N . ARG A 1 538 ? -6.363 -35.969 -11.453 1 93.25 538 ARG A N 1
ATOM 4055 C CA . ARG A 1 538 ? -5.066 -36.344 -12.016 1 93.25 538 ARG A CA 1
ATOM 4056 C C . ARG A 1 538 ? -4.867 -37.844 -12 1 93.25 538 ARG A C 1
ATOM 4058 O O . ARG A 1 538 ? -3.746 -38.344 -12.148 1 93.25 538 ARG A O 1
ATOM 4065 N N . GLY A 1 539 ? -5.961 -38.531 -11.789 1 90.5 539 GLY A N 1
ATOM 4066 C CA . GLY A 1 539 ? -5.918 -40 -11.703 1 90.5 539 GLY A CA 1
ATOM 4067 C C . GLY A 1 539 ? -6.719 -40.531 -10.539 1 90.5 539 GLY A C 1
ATOM 4068 O O . GLY A 1 539 ? -7.184 -39.781 -9.68 1 90.5 539 GLY A O 1
ATOM 4069 N N . ALA A 1 540 ? -6.848 -41.812 -10.609 1 89.56 540 ALA A N 1
ATOM 4070 C CA . ALA A 1 540 ? -7.621 -42.5 -9.578 1 89.56 540 ALA A CA 1
ATOM 4071 C C . ALA A 1 540 ? -6.789 -42.688 -8.312 1 89.56 540 ALA A C 1
ATOM 4073 O O . ALA A 1 540 ? -5.895 -43.531 -8.281 1 89.56 540 ALA A O 1
ATOM 4074 N N . GLY A 1 541 ? -7.047 -41.906 -7.324 1 90.38 541 GLY A N 1
ATOM 4075 C CA . GLY A 1 541 ? -6.293 -42.031 -6.082 1 90.38 541 GLY A CA 1
ATOM 4076 C C . GLY A 1 541 ? -6.844 -41.156 -4.969 1 90.38 541 GLY A C 1
ATOM 4077 O O . GLY A 1 541 ? -8.039 -40.844 -4.941 1 90.38 541 GLY A O 1
ATOM 4078 N N . ALA A 1 542 ? -5.961 -40.906 -4 1 91.19 542 ALA A N 1
ATOM 4079 C CA . ALA A 1 542 ? -6.359 -40.156 -2.811 1 91.19 542 ALA A CA 1
ATOM 4080 C C . ALA A 1 542 ? -6.531 -38.688 -3.127 1 91.19 542 ALA A C 1
ATOM 4082 O O . ALA A 1 542 ? -6.043 -38.188 -4.152 1 91.19 542 ALA A O 1
ATOM 4083 N N . LEU A 1 543 ? -7.25 -38 -2.199 1 93.56 543 LEU A N 1
ATOM 4084 C CA . LEU A 1 543 ? -7.473 -36.562 -2.303 1 93.56 543 LEU A CA 1
ATOM 4085 C C . LEU A 1 543 ? -6.195 -35.781 -1.993 1 93.56 543 LEU A C 1
ATOM 4087 O O . LEU A 1 543 ? -5.445 -36.156 -1.086 1 93.56 543 LEU A O 1
ATOM 4091 N N . ARG A 1 544 ? -5.891 -34.844 -2.816 1 91.69 544 ARG A N 1
ATOM 4092 C CA . ARG A 1 544 ? -4.945 -33.781 -2.531 1 91.69 544 ARG A CA 1
ATOM 4093 C C . ARG A 1 544 ? -5.676 -32.469 -2.215 1 91.69 544 ARG A C 1
ATOM 4095 O O . ARG A 1 544 ? -6.652 -32.125 -2.883 1 91.69 544 ARG A O 1
ATOM 4102 N N . CYS A 1 545 ? -5.191 -31.75 -1.141 1 92.62 545 CYS A N 1
ATOM 4103 C CA . CYS A 1 545 ? -5.941 -30.562 -0.747 1 92.62 545 CYS A CA 1
ATOM 4104 C C . CYS A 1 545 ? -5.004 -29.469 -0.27 1 92.62 545 CYS A C 1
ATOM 4106 O O . CYS A 1 545 ? -4.113 -29.703 0.546 1 92.62 545 CYS A O 1
ATOM 4108 N N . LYS A 1 546 ? -5.121 -28.312 -0.874 1 91.94 546 LYS A N 1
ATOM 4109 C CA . LYS A 1 546 ? -4.562 -27.062 -0.381 1 91.94 546 LYS A CA 1
ATOM 4110 C C . LYS A 1 546 ? -5.656 -26.172 0.194 1 91.94 546 LYS A C 1
ATOM 4112 O O . LYS A 1 546 ? -6.641 -25.859 -0.483 1 91.94 546 LYS A O 1
ATOM 4117 N N . ALA A 1 547 ? -5.449 -25.766 1.444 1 93.31 547 ALA A N 1
ATOM 4118 C CA . ALA A 1 547 ? -6.52 -24.953 2.025 1 93.31 547 ALA A CA 1
ATOM 4119 C C . ALA A 1 547 ? -5.992 -24.062 3.139 1 93.31 547 ALA A C 1
ATOM 4121 O O . ALA A 1 547 ? -5.043 -24.422 3.84 1 93.31 547 ALA A O 1
ATOM 4122 N N . SER A 1 548 ? -6.652 -22.938 3.338 1 93.31 548 SER A N 1
ATOM 4123 C CA . SER A 1 548 ? -6.426 -22.094 4.5 1 93.31 548 SER A CA 1
ATOM 4124 C C . SER A 1 548 ? -6.82 -22.812 5.793 1 93.31 548 SER A C 1
ATOM 4126 O O . SER A 1 548 ? -7.785 -23.578 5.812 1 93.31 548 SER A O 1
ATOM 4128 N N . ALA A 1 549 ? -6.156 -22.484 6.801 1 93.31 549 ALA A N 1
ATOM 4129 C CA . ALA A 1 549 ? -6.355 -23.172 8.07 1 93.31 549 ALA A CA 1
ATOM 4130 C C . ALA A 1 549 ? -7.777 -22.969 8.586 1 93.31 549 ALA A C 1
ATOM 4132 O O . ALA A 1 549 ? -8.383 -23.891 9.141 1 93.31 549 ALA A O 1
ATOM 4133 N N . THR A 1 550 ? -8.312 -21.844 8.391 1 95.75 550 THR A N 1
ATOM 4134 C CA . THR A 1 550 ? -9.594 -21.438 8.953 1 95.75 550 THR A CA 1
ATOM 4135 C C . THR A 1 550 ? -10.719 -22.344 8.453 1 95.75 550 THR A C 1
ATOM 4137 O O . THR A 1 550 ? -11.734 -22.516 9.133 1 95.75 550 THR A O 1
ATOM 4140 N N . ILE A 1 551 ? -10.602 -23 7.281 1 96.25 551 ILE A N 1
ATOM 4141 C CA . ILE A 1 551 ? -11.727 -23.734 6.703 1 96.25 551 ILE A CA 1
ATOM 4142 C C . ILE A 1 551 ? -11.422 -25.219 6.68 1 96.25 551 ILE A C 1
ATOM 4144 O O . ILE A 1 551 ? -12.195 -26.016 6.117 1 96.25 551 ILE A O 1
ATOM 4148 N N . ARG A 1 552 ? -10.391 -25.719 7.266 1 93.88 552 ARG A N 1
ATOM 4149 C CA . ARG A 1 552 ? -9.945 -27.109 7.188 1 93.88 552 ARG A CA 1
ATOM 4150 C C . ARG A 1 552 ? -10.961 -28.047 7.828 1 93.88 552 ARG A C 1
ATOM 4152 O O . ARG A 1 552 ? -11.242 -29.125 7.297 1 93.88 552 ARG A O 1
ATOM 4159 N N . LYS A 1 553 ? -11.523 -27.625 8.93 1 92.56 553 LYS A N 1
ATOM 4160 C CA . LYS A 1 553 ? -12.492 -28.484 9.602 1 92.56 553 LYS A CA 1
ATOM 4161 C C . LYS A 1 553 ? -13.68 -28.781 8.695 1 92.56 553 LYS A C 1
ATOM 4163 O O . LYS A 1 553 ? -14.148 -29.922 8.633 1 92.56 553 LYS A O 1
ATOM 4168 N N . ASN A 1 554 ? -14.156 -27.781 8.086 1 94.12 554 ASN A N 1
ATOM 4169 C CA . ASN A 1 554 ? -15.266 -27.969 7.156 1 94.12 554 ASN A CA 1
ATOM 4170 C C . ASN A 1 554 ? -14.906 -28.984 6.066 1 94.12 554 ASN A C 1
ATOM 4172 O O . ASN A 1 554 ? -15.727 -29.828 5.703 1 94.12 554 ASN A O 1
ATOM 4176 N N . ILE A 1 555 ? -13.727 -28.938 5.516 1 94.94 555 ILE A N 1
ATOM 4177 C CA . ILE A 1 555 ? -13.273 -29.828 4.449 1 94.94 555 ILE A CA 1
ATOM 4178 C C . ILE A 1 555 ? -13.234 -31.266 4.957 1 94.94 555 ILE A C 1
ATOM 4180 O O . ILE A 1 555 ? -13.711 -32.188 4.277 1 94.94 555 ILE A O 1
ATOM 4184 N N . TYR A 1 556 ? -12.773 -31.453 6.137 1 92.12 556 TYR A N 1
ATOM 4185 C CA . TYR A 1 556 ? -12.742 -32.781 6.719 1 92.12 556 TYR A CA 1
ATOM 4186 C C . TYR A 1 556 ? -14.148 -33.375 6.852 1 92.12 556 TYR A C 1
ATOM 4188 O O . TYR A 1 556 ? -14.398 -34.5 6.488 1 92.12 556 TYR A O 1
ATOM 4196 N N . LEU A 1 557 ? -15.031 -32.594 7.277 1 89.94 557 LEU A N 1
ATOM 4197 C CA . LEU A 1 557 ? -16.406 -33.031 7.48 1 89.94 557 LEU A CA 1
ATOM 4198 C C . LEU A 1 557 ? -17.062 -33.375 6.152 1 89.94 557 LEU A C 1
ATOM 4200 O O . LEU A 1 557 ? -17.75 -34.406 6.035 1 89.94 557 LEU A O 1
ATOM 4204 N N . MET A 1 558 ? -16.844 -32.531 5.188 1 93 558 MET A N 1
ATOM 4205 C CA . MET A 1 558 ? -17.484 -32.75 3.896 1 93 558 MET A CA 1
ATOM 4206 C C . MET A 1 558 ? -16.875 -33.969 3.182 1 93 558 MET A C 1
ATOM 4208 O O . MET A 1 558 ? -17.578 -34.688 2.455 1 93 558 MET A O 1
ATOM 4212 N N . THR A 1 559 ? -15.578 -34.219 3.318 1 93.69 559 THR A N 1
ATOM 4213 C CA . THR A 1 559 ? -14.945 -35.375 2.691 1 93.69 559 THR A CA 1
ATOM 4214 C C . THR A 1 559 ? -15.398 -36.688 3.352 1 93.69 559 THR A C 1
ATOM 4216 O O . THR A 1 559 ? -15.344 -37.75 2.738 1 93.69 559 THR A O 1
ATOM 4219 N N . ALA A 1 560 ? -15.859 -36.562 4.559 1 89.25 560 ALA A N 1
ATOM 4220 C CA . ALA A 1 560 ? -16.406 -37.719 5.25 1 89.25 560 ALA A CA 1
ATOM 4221 C C . ALA A 1 560 ? -17.797 -38.062 4.754 1 89.25 560 ALA A C 1
ATOM 4223 O O . ALA A 1 560 ? -18.266 -39.188 4.891 1 89.25 560 ALA A O 1
ATOM 4224 N N . ALA A 1 561 ? -18.406 -37.125 4.109 1 85.75 561 ALA A N 1
ATOM 4225 C CA . ALA A 1 561 ? -19.797 -37.281 3.691 1 85.75 561 ALA A CA 1
ATOM 4226 C C . ALA A 1 561 ? -19.875 -37.75 2.246 1 85.75 561 ALA A C 1
ATOM 4228 O O . ALA A 1 561 ? -20.953 -38.125 1.761 1 85.75 561 ALA A O 1
ATOM 4229 N N . VAL A 1 562 ? -18.828 -37.781 1.571 1 89.38 562 VAL A N 1
ATOM 4230 C CA . VAL A 1 562 ? -18.812 -38.219 0.172 1 89.38 562 VAL A CA 1
ATOM 4231 C C . VAL A 1 562 ? -18.125 -39.562 0.037 1 89.38 562 VAL A C 1
ATOM 4233 O O . VAL A 1 562 ? -17.078 -39.781 0.641 1 89.38 562 VAL A O 1
ATOM 4236 N N . ALA A 1 563 ? -18.672 -40.438 -0.766 1 87.81 563 ALA A N 1
ATOM 4237 C CA . ALA A 1 563 ? -18.156 -41.781 -0.942 1 87.81 563 ALA A CA 1
ATOM 4238 C C . ALA A 1 563 ? -16.922 -41.781 -1.849 1 87.81 563 ALA A C 1
ATOM 4240 O O . ALA A 1 563 ? -16.875 -41.031 -2.838 1 87.81 563 ALA A O 1
ATOM 4241 N N . GLN A 1 564 ? -15.961 -42.625 -1.505 1 90 564 GLN A N 1
ATOM 4242 C CA . GLN A 1 564 ? -14.789 -42.812 -2.348 1 90 564 GLN A CA 1
ATOM 4243 C C . GLN A 1 564 ? -15.109 -43.688 -3.555 1 90 564 GLN A C 1
ATOM 4245 O O . GLN A 1 564 ? -15.641 -44.781 -3.404 1 90 564 GLN A O 1
ATOM 4250 N N . PRO A 1 565 ? -14.805 -43.125 -4.715 1 87.12 565 PRO A N 1
ATOM 4251 C CA . PRO A 1 565 ? -14.992 -44.031 -5.863 1 87.12 565 PRO A CA 1
ATOM 4252 C C . PRO A 1 565 ? -14.031 -45.219 -5.855 1 87.12 565 PRO A C 1
ATOM 4254 O O . PRO A 1 565 ? -12.906 -45.094 -5.352 1 87.12 565 PRO A O 1
ATOM 4257 N N . LYS A 1 566 ? -14.523 -46.375 -6.301 1 73.5 566 LYS A N 1
ATOM 4258 C CA . LYS A 1 566 ? -13.664 -47.531 -6.371 1 73.5 566 LYS A CA 1
ATOM 4259 C C . LYS A 1 566 ? -12.609 -47.406 -7.469 1 73.5 566 LYS A C 1
ATOM 4261 O O . LYS A 1 566 ? -12.875 -46.781 -8.508 1 73.5 566 LYS A O 1
ATOM 4266 N N . LYS A 1 567 ? -11.414 -47.75 -6.953 1 61.84 567 LYS A N 1
ATOM 4267 C CA . LYS A 1 567 ? -10.359 -47.75 -7.969 1 61.84 567 LYS A CA 1
ATOM 4268 C C . LYS A 1 567 ? -10.727 -48.688 -9.117 1 61.84 567 LYS A C 1
ATOM 4270 O O . LYS A 1 567 ? -11.219 -49.812 -8.891 1 61.84 567 LYS A O 1
ATOM 4275 N N . GLN A 1 568 ? -11.094 -48.25 -10.141 1 49.94 568 GLN A N 1
ATOM 4276 C CA . GLN A 1 568 ? -11.391 -49.094 -11.281 1 49.94 568 GLN A CA 1
ATOM 4277 C C . GLN A 1 568 ? -10.156 -49.875 -11.727 1 49.94 568 GLN A C 1
ATOM 4279 O O . GLN A 1 568 ? -9.031 -49.375 -11.594 1 49.94 568 GLN A O 1
ATOM 4284 N N . ASP A 1 569 ? -10.18 -51.219 -11.555 1 41.38 569 ASP A N 1
ATOM 4285 C CA . ASP A 1 569 ? -9.109 -52.125 -11.953 1 41.38 569 ASP A CA 1
ATOM 4286 C C . ASP A 1 569 ? -8.414 -51.625 -13.219 1 41.38 569 ASP A C 1
ATOM 4288 O O . ASP A 1 569 ? -9.055 -51.438 -14.25 1 41.38 569 ASP A O 1
ATOM 4292 N N . TYR A 1 570 ? -7.691 -50.688 -13.102 1 40.03 570 TYR A N 1
ATOM 4293 C CA . TYR A 1 570 ? -6.863 -50.469 -14.273 1 40.03 570 TYR A CA 1
ATOM 4294 C C . TYR A 1 570 ? -6.035 -51.688 -14.609 1 40.03 570 TYR A C 1
ATOM 4296 O O . TYR A 1 570 ? -5.746 -52.531 -13.734 1 40.03 570 TYR A O 1
ATOM 4304 N N . PRO A 1 571 ? -5.773 -52.062 -15.781 1 33.94 571 PRO A N 1
ATOM 4305 C CA . PRO A 1 571 ? -4.68 -53.031 -15.961 1 33.94 571 PRO A CA 1
ATOM 4306 C C . PRO A 1 571 ? -3.523 -52.781 -14.992 1 33.94 571 PRO A C 1
ATOM 4308 O O . PRO A 1 571 ? -3.352 -51.656 -14.5 1 33.94 571 PRO A O 1
ATOM 4311 N N . ASP A 1 572 ? -2.877 -53.781 -14.453 1 30.5 572 ASP A N 1
ATOM 4312 C CA . ASP A 1 572 ? -1.782 -53.875 -13.492 1 30.5 572 ASP A CA 1
ATOM 4313 C C . ASP A 1 572 ? -0.762 -52.781 -13.711 1 30.5 572 ASP A C 1
ATOM 4315 O O . ASP A 1 572 ? 0.06 -52.844 -14.625 1 30.5 572 ASP A O 1
ATOM 4319 N N . VAL A 1 573 ? -1.049 -51.656 -13.586 1 32.56 573 VAL A N 1
ATOM 4320 C CA . VAL A 1 573 ? 0.084 -50.75 -13.523 1 32.56 573 VAL A CA 1
ATOM 4321 C C . VAL A 1 573 ? 0.974 -51.094 -12.336 1 32.56 573 VAL A C 1
ATOM 4323 O O . VAL A 1 573 ? 1.951 -50.406 -12.055 1 32.56 573 VAL A O 1
ATOM 4326 N N . ASP A 1 574 ? 0.53 -51.938 -11.422 1 29.73 574 ASP A N 1
ATOM 4327 C CA . ASP A 1 574 ? 1.371 -52.281 -10.273 1 29.73 574 ASP A CA 1
ATOM 4328 C C . ASP A 1 574 ? 2.715 -52.844 -10.734 1 29.73 574 ASP A C 1
ATOM 4330 O O . ASP A 1 574 ? 3.646 -52.969 -9.93 1 29.73 574 ASP A O 1
ATOM 4334 N N . SER A 1 575 ? 2.621 -53.75 -11.812 1 27.39 575 SER A N 1
ATOM 4335 C CA . SER A 1 575 ? 3.879 -54.438 -12.055 1 27.39 575 SER A CA 1
ATOM 4336 C C . SER A 1 575 ? 5.02 -53.469 -12.289 1 27.39 575 SER A C 1
ATOM 4338 O O . SER A 1 575 ? 6.164 -53.875 -12.5 1 27.39 575 SER A O 1
ATOM 4340 N N . PHE A 1 576 ? 4.574 -52.281 -12.711 1 24.75 576 PHE A N 1
ATOM 4341 C CA . PHE A 1 576 ? 5.688 -51.438 -13.156 1 24.75 576 PHE A CA 1
ATOM 4342 C C . PHE A 1 576 ? 6.445 -50.875 -11.969 1 24.75 576 PHE A C 1
ATOM 4344 O O . PHE A 1 576 ? 7.375 -50.094 -12.141 1 24.75 576 PHE A O 1
ATOM 4351 N N . PHE A 1 577 ? 5.895 -50.844 -10.812 1 26.72 577 PHE A N 1
ATOM 4352 C CA . PHE A 1 577 ? 6.609 -50.156 -9.734 1 26.72 577 PHE A CA 1
ATOM 4353 C C . PHE A 1 577 ? 7.93 -50.875 -9.445 1 26.72 577 PHE A C 1
ATOM 4355 O O . PHE A 1 577 ? 7.945 -52.062 -9.094 1 26.72 577 PHE A O 1
ATOM 4362 N N . PHE A 1 578 ? 8.953 -50.531 -10.289 1 24.77 578 PHE A N 1
ATOM 4363 C CA . PHE A 1 578 ? 10.305 -51 -10.016 1 24.77 578 PHE A CA 1
ATOM 4364 C C . PHE A 1 578 ? 10.648 -50.844 -8.539 1 24.77 578 PHE A C 1
ATOM 4366 O O . PHE A 1 578 ? 10.133 -49.938 -7.883 1 24.77 578 PHE A O 1
ATOM 4373 N N . SER A 1 579 ? 11.164 -51.906 -7.957 1 21.41 579 SER A N 1
ATOM 4374 C CA . SER A 1 579 ? 11.922 -52.031 -6.711 1 21.41 579 SER A CA 1
ATOM 4375 C C . SER A 1 579 ? 13.086 -51.031 -6.684 1 21.41 579 SER A C 1
ATOM 4377 O O . SER A 1 579 ? 14.219 -51.406 -7.012 1 21.41 579 SER A O 1
ATOM 4379 N N . ASN A 1 580 ? 13.148 -49.906 -7.34 1 20.88 580 ASN A N 1
ATOM 4380 C CA . ASN A 1 580 ? 14.484 -49.344 -7.211 1 20.88 580 ASN A CA 1
ATOM 4381 C C . ASN A 1 580 ? 14.977 -49.406 -5.766 1 20.88 580 ASN A C 1
ATOM 4383 O O . ASN A 1 580 ? 14.172 -49.406 -4.832 1 20.88 580 ASN A O 1
ATOM 4387 N N . ALA A 1 581 ? 16.391 -49.625 -5.609 1 21.23 581 ALA A N 1
ATOM 4388 C CA . ALA A 1 581 ? 17.469 -49.812 -4.645 1 21.23 581 ALA A CA 1
ATOM 4389 C C . ALA A 1 581 ? 17.453 -48.688 -3.596 1 21.23 581 ALA A C 1
ATOM 4391 O O . ALA A 1 581 ? 17.031 -47.562 -3.881 1 21.23 581 ALA A O 1
ATOM 4392 N N . SER A 1 582 ? 17.797 -49.094 -2.279 1 21.69 582 SER A N 1
ATOM 4393 C CA . SER A 1 582 ? 18.031 -48.625 -0.92 1 21.69 582 SER A CA 1
ATOM 4394 C C . SER A 1 582 ? 19.094 -47.531 -0.895 1 21.69 582 SER A C 1
ATOM 4396 O O . SER A 1 582 ? 19.578 -47.156 0.174 1 21.69 582 SER A O 1
ATOM 4398 N N . GLY A 1 583 ? 19.562 -46.906 -1.959 1 19.61 583 GLY A N 1
ATOM 4399 C CA . GLY A 1 583 ? 20.828 -46.312 -1.561 1 19.61 583 GLY A CA 1
ATOM 4400 C C . GLY A 1 583 ? 20.719 -45.5 -0.271 1 19.61 583 GLY A C 1
ATOM 4401 O O . GLY A 1 583 ? 19.641 -45 0.061 1 19.61 583 GLY A O 1
ATOM 4402 N N . THR A 1 584 ? 21.734 -45.781 0.717 1 20.03 584 THR A N 1
ATOM 4403 C CA . THR A 1 584 ? 22.156 -45.406 2.057 1 20.03 584 THR A CA 1
ATOM 4404 C C . THR A 1 584 ? 22.328 -43.906 2.158 1 20.03 584 THR A C 1
ATOM 4406 O O . THR A 1 584 ? 22.719 -43.375 3.203 1 20.03 584 THR A O 1
ATOM 4409 N N . SER A 1 585 ? 22.047 -43.062 1.377 1 19.56 585 SER A N 1
ATOM 4410 C CA . SER A 1 585 ? 22.891 -41.938 1.747 1 19.56 585 SER A CA 1
ATOM 4411 C C . SER A 1 585 ? 22.938 -41.75 3.26 1 19.56 585 SER A C 1
ATOM 4413 O O . SER A 1 585 ? 21.984 -42.125 3.963 1 19.56 585 SER A O 1
ATOM 4415 N N . ALA A 1 586 ? 24.188 -41.5 3.809 1 19.48 586 ALA A N 1
ATOM 4416 C CA . ALA A 1 586 ? 24.812 -41.188 5.094 1 19.48 586 ALA A CA 1
ATOM 4417 C C . ALA A 1 586 ? 23.953 -40.25 5.914 1 19.48 586 ALA A C 1
ATOM 4419 O O . ALA A 1 586 ? 23.297 -39.344 5.367 1 19.48 586 ALA A O 1
ATOM 4420 N N . VAL A 1 587 ? 23.953 -40.594 7.238 1 20.69 587 VAL A N 1
ATOM 4421 C CA . VAL A 1 587 ? 23.422 -40.25 8.555 1 20.69 587 VAL A CA 1
ATOM 4422 C C . VAL A 1 587 ? 23.906 -38.844 8.953 1 20.69 587 VAL A C 1
ATOM 4424 O O . VAL A 1 587 ? 25.031 -38.688 9.414 1 20.69 587 VAL A O 1
ATOM 4427 N N . ALA A 1 588 ? 24.328 -37.875 8.281 1 20.27 588 ALA A N 1
ATOM 4428 C CA . ALA A 1 588 ? 25.016 -37.094 9.32 1 20.27 588 ALA A CA 1
ATOM 4429 C C . ALA A 1 588 ? 24.156 -37 10.586 1 20.27 588 ALA A C 1
ATOM 4431 O O . ALA A 1 588 ? 22.953 -36.75 10.516 1 20.27 588 ALA A O 1
ATOM 4432 N N . ALA A 1 589 ? 24.75 -37.406 11.836 1 21.06 589 ALA A N 1
ATOM 4433 C CA . ALA A 1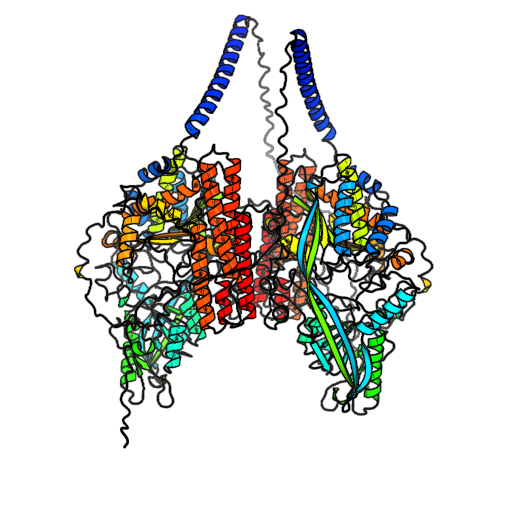 589 ? 24.578 -37.562 13.281 1 21.06 589 ALA A CA 1
ATOM 4434 C C . ALA A 1 589 ? 24.078 -36.25 13.898 1 21.06 589 ALA A C 1
ATOM 4436 O O . ALA A 1 589 ? 24.859 -35.344 14.156 1 21.06 589 ALA A O 1
ATOM 4437 N N . GLY A 1 590 ? 23.25 -35.562 13.398 1 18.11 590 GLY A N 1
ATOM 4438 C CA . GLY A 1 590 ? 23.031 -34.5 14.375 1 18.11 590 GLY A CA 1
ATOM 4439 C C . GLY A 1 590 ? 22.797 -35.031 15.781 1 18.11 590 GLY A C 1
ATOM 4440 O O . GLY A 1 590 ? 22.297 -36.156 15.953 1 18.11 590 GLY A O 1
ATOM 4441 N N . SER A 1 591 ? 23.797 -34.781 16.672 1 17.75 591 SER A N 1
ATOM 4442 C CA . SER A 1 591 ? 23.703 -34.938 18.125 1 17.75 591 SER A CA 1
ATOM 4443 C C . SER A 1 591 ? 22.266 -34.781 18.609 1 17.75 591 SER A C 1
ATOM 4445 O O . SER A 1 591 ? 21.516 -33.969 18.078 1 17.75 591 SER A O 1
ATOM 4447 N N . SER A 1 592 ? 21.844 -35.844 19.391 1 19.64 592 SER A N 1
ATOM 4448 C CA . SER A 1 592 ? 20.75 -36.25 20.281 1 19.64 592 SER A CA 1
ATOM 4449 C C . SER A 1 592 ? 20.5 -35.156 21.328 1 19.64 592 SER A C 1
ATOM 4451 O O . SER A 1 592 ? 19.766 -35.406 22.297 1 19.64 592 SER A O 1
ATOM 4453 N N . SER A 1 593 ? 21.047 -34.031 21.344 1 18.14 593 SER A N 1
ATOM 4454 C CA . SER A 1 593 ? 20.938 -33.594 22.734 1 18.14 593 SER A CA 1
ATOM 4455 C C . SER A 1 593 ? 19.594 -33.969 23.328 1 18.14 593 SER A C 1
ATOM 4457 O O . SER A 1 593 ? 18.625 -34.156 22.594 1 18.14 593 SER A O 1
ATOM 4459 N N . LYS A 1 594 ? 19.484 -33.938 24.75 1 19.31 594 LYS A N 1
ATOM 4460 C CA . LYS A 1 594 ? 18.766 -34.438 25.922 1 19.31 594 LYS A CA 1
ATOM 4461 C C . LYS A 1 594 ? 17.266 -34.219 25.797 1 19.31 594 LYS A C 1
ATOM 4463 O O . LYS A 1 594 ? 16.812 -33.469 24.938 1 19.31 594 LYS A O 1
ATOM 4468 N N . ASP A 1 595 ? 16.531 -34.25 27.062 1 18.23 595 ASP A N 1
ATOM 4469 C CA . ASP A 1 595 ? 15.398 -34.625 27.891 1 18.23 595 ASP A CA 1
ATOM 4470 C C . ASP A 1 595 ? 14.242 -33.656 27.719 1 18.23 595 ASP A C 1
ATOM 4472 O O . ASP A 1 595 ? 13.148 -33.875 28.234 1 18.23 595 ASP A O 1
ATOM 4476 N N . GLU A 1 596 ? 14.445 -32.375 27.734 1 19.28 596 GLU A N 1
ATOM 4477 C CA . GLU A 1 596 ? 13.484 -31.562 28.484 1 19.28 596 GLU A CA 1
ATOM 4478 C C . GLU A 1 596 ? 12.078 -31.719 27.922 1 19.28 596 GLU A C 1
ATOM 4480 O O . GLU A 1 596 ? 11.828 -31.422 26.75 1 19.28 596 GLU A O 1
ATOM 4485 N N . ASP A 1 597 ? 11.078 -32.656 28.609 1 19.59 597 ASP A N 1
ATOM 4486 C CA . ASP A 1 597 ? 9.805 -33.344 28.734 1 19.59 597 ASP A CA 1
ATOM 4487 C C . ASP A 1 597 ? 8.641 -32.438 28.297 1 19.59 597 ASP A C 1
ATOM 4489 O O . ASP A 1 597 ? 7.965 -32.719 27.312 1 19.59 597 ASP A O 1
ATOM 4493 N N . ASP A 1 598 ? 7.77 -31.984 29.422 1 19.42 598 ASP A N 1
ATOM 4494 C CA . ASP A 1 598 ? 6.398 -31.953 29.922 1 19.42 598 ASP A CA 1
ATOM 4495 C C . ASP A 1 598 ? 5.664 -30.703 29.438 1 19.42 598 ASP A C 1
ATOM 4497 O O . ASP A 1 598 ? 4.863 -30.125 30.172 1 19.42 598 ASP A O 1
ATOM 4501 N N . LEU A 1 599 ? 6.125 -29.906 28.75 1 20.61 599 LEU A N 1
ATOM 4502 C CA . LEU A 1 599 ? 5.207 -28.781 28.844 1 20.61 599 LEU A CA 1
ATOM 4503 C C . LEU A 1 599 ? 3.791 -29.188 28.453 1 20.61 599 LEU A C 1
ATOM 4505 O O . LEU A 1 599 ? 3.588 -29.812 27.406 1 20.61 599 LEU A O 1
ATOM 4509 N N . ASP A 1 600 ? 2.812 -29.453 29.469 1 21.81 600 ASP A N 1
ATOM 4510 C CA . ASP A 1 600 ? 1.389 -29.688 29.703 1 21.81 600 ASP A CA 1
ATOM 4511 C C . ASP A 1 600 ? 0.539 -28.891 28.719 1 21.81 600 ASP A C 1
ATOM 4513 O O . ASP A 1 600 ? 0.149 -27.75 29 1 21.81 600 ASP A O 1
ATOM 4517 N N . MET A 1 601 ? 0.926 -28.766 27.625 1 21.91 601 MET A N 1
ATOM 4518 C CA . MET A 1 601 ? 0.149 -28.016 26.656 1 21.91 601 MET A CA 1
ATOM 4519 C C . MET A 1 601 ? -1.309 -28.469 26.656 1 21.91 601 MET A C 1
ATOM 4521 O O . MET A 1 601 ? -1.597 -29.641 26.828 1 21.91 601 MET A O 1
ATOM 4525 N N . LEU A 1 602 ? -2.246 -27.531 27.031 1 23.55 602 LEU A N 1
ATOM 4526 C CA . LEU A 1 602 ? -3.68 -27.797 27.047 1 23.55 602 LEU A CA 1
ATOM 4527 C C . LEU A 1 602 ? -4.094 -28.641 25.844 1 23.55 602 LEU A C 1
ATOM 4529 O O . LEU A 1 602 ? -3.533 -28.5 24.766 1 23.55 602 LEU A O 1
ATOM 4533 N N . PRO A 1 603 ? -4.645 -29.828 26.062 1 24.22 603 PRO A N 1
ATOM 4534 C CA . PRO A 1 603 ? -5.285 -30.703 25.078 1 24.22 603 PRO A CA 1
ATOM 4535 C C . PRO A 1 603 ? -6.156 -29.922 24.094 1 24.22 603 PRO A C 1
ATOM 4537 O O . PRO A 1 603 ? -7.172 -29.344 24.484 1 24.22 603 PRO A O 1
ATOM 4540 N N . VAL A 1 604 ? -5.676 -29.062 23.5 1 25.8 604 VAL A N 1
ATOM 4541 C CA . VAL A 1 604 ? -6.441 -28.547 22.375 1 25.8 604 VAL A CA 1
ATOM 4542 C C . VAL A 1 604 ? -7.012 -29.703 21.547 1 25.8 604 VAL A C 1
ATOM 4544 O O . VAL A 1 604 ? -6.34 -30.234 20.672 1 25.8 604 VAL A O 1
ATOM 4547 N N . ASN A 1 605 ? -7.438 -30.812 22.234 1 23.7 605 ASN A N 1
ATOM 4548 C CA . ASN A 1 605 ? -8.047 -31.938 21.547 1 23.7 605 ASN A CA 1
ATOM 4549 C C . ASN A 1 605 ? -9.188 -31.484 20.625 1 23.7 605 ASN A C 1
ATOM 4551 O O . ASN A 1 605 ? -10.312 -31.266 21.094 1 23.7 605 ASN A O 1
ATOM 4555 N N . ALA A 1 606 ? -9.141 -30.453 20.031 1 27.48 606 ALA A N 1
ATOM 4556 C CA . ALA A 1 606 ? -10.094 -30.359 18.938 1 27.48 606 ALA A CA 1
ATOM 4557 C C . ALA A 1 606 ? -10.211 -31.672 18.188 1 27.48 606 ALA A C 1
ATOM 4559 O O . ALA A 1 606 ? -9.898 -31.75 16.984 1 27.48 606 ALA A O 1
ATOM 4560 N N . THR A 1 607 ? -9.688 -32.75 18.734 1 24.53 607 THR A N 1
ATOM 4561 C CA . THR A 1 607 ? -9.844 -34.094 18.156 1 24.53 607 THR A CA 1
ATOM 4562 C C . THR A 1 607 ? -11.305 -34.344 17.797 1 24.53 607 THR A C 1
ATOM 4564 O O . THR A 1 607 ? -12.211 -33.875 18.5 1 24.53 607 THR A O 1
ATOM 4567 N N . PHE A 1 608 ? -11.625 -34.438 16.516 1 25.23 608 PHE A N 1
ATOM 4568 C CA . PHE A 1 608 ? -12.859 -35.188 16.266 1 25.23 608 PHE A CA 1
ATOM 4569 C C . PHE A 1 608 ? -13.109 -36.219 17.375 1 25.23 608 PHE A C 1
ATOM 4571 O O . PHE A 1 608 ? -12.164 -36.812 17.891 1 25.23 608 PHE A O 1
ATOM 4578 N N . SER A 1 609 ? -13.727 -36 18.531 1 25.59 609 SER A N 1
ATOM 4579 C CA . SER A 1 609 ? -13.922 -37.25 19.25 1 25.59 609 SER A CA 1
ATOM 4580 C C . SER A 1 609 ? -13.812 -38.469 18.328 1 25.59 609 SER A C 1
ATOM 4582 O O . SER A 1 609 ? -14.242 -38.406 17.172 1 25.59 609 SER A O 1
ATOM 4584 N N . SER A 1 610 ? -12.812 -39.312 18.469 1 27.23 610 SER A N 1
ATOM 4585 C CA . SER A 1 610 ? -12.547 -40.5 17.625 1 27.23 610 SER A CA 1
ATOM 4586 C C . SER A 1 610 ? -13.82 -40.969 16.938 1 27.23 610 SER A C 1
ATOM 4588 O O . SER A 1 610 ? -13.797 -41.344 15.766 1 27.23 610 SER A O 1
ATOM 4590 N N . ASN A 1 611 ? -14.789 -41.5 17.797 1 26.95 611 ASN A N 1
ATOM 4591 C CA . ASN A 1 611 ? -15.594 -42.625 17.328 1 26.95 611 ASN A CA 1
ATOM 4592 C C . ASN A 1 611 ? -16.594 -42.188 16.25 1 26.95 611 ASN A C 1
ATOM 4594 O O . ASN A 1 611 ? -17.125 -43.031 15.531 1 26.95 611 ASN A O 1
ATOM 4598 N N . GLU A 1 612 ? -17.625 -41.156 16.484 1 30.48 612 GLU A N 1
ATOM 4599 C CA . GLU A 1 612 ? -18.766 -41.469 15.641 1 30.48 612 GLU A CA 1
ATOM 4600 C C . GLU A 1 612 ? -18.625 -40.875 14.25 1 30.48 612 GLU A C 1
ATOM 4602 O O . GLU A 1 612 ? -19 -39.719 14.039 1 30.48 612 GLU A O 1
ATOM 4607 N N . LEU A 1 613 ? -17.312 -40.781 13.617 1 36.75 613 LEU A N 1
ATOM 4608 C CA . LEU A 1 613 ? -17.562 -40.812 12.18 1 36.75 613 LEU A CA 1
ATOM 4609 C C . LEU A 1 613 ? -18.906 -41.469 11.883 1 36.75 613 LEU A C 1
ATOM 4611 O O . LEU A 1 613 ? -19.328 -42.375 12.609 1 36.75 613 LEU A O 1
ATOM 4615 N N . PRO A 1 614 ? -19.766 -40.719 11.203 1 34.03 614 PRO A N 1
ATOM 4616 C CA . PRO A 1 614 ? -21 -41.469 11.07 1 34.03 614 PRO A CA 1
ATOM 4617 C C . PRO A 1 614 ? -20.75 -42.969 10.977 1 34.03 614 PRO A C 1
ATOM 4619 O O . PRO A 1 614 ? -19.719 -43.406 10.438 1 34.03 614 PRO A O 1
ATOM 4622 N N . GLU A 1 615 ? -21.203 -43.75 11.727 1 34.56 615 GLU A N 1
ATOM 4623 C CA . GLU A 1 615 ? -21.453 -45.188 11.586 1 34.56 615 GLU A CA 1
ATOM 4624 C C . GLU A 1 615 ? -21.828 -45.531 10.148 1 34.56 615 GLU A C 1
ATOM 4626 O O . GLU A 1 615 ? -22.766 -44.969 9.594 1 34.56 615 GLU A O 1
ATOM 4631 N N . GLY A 1 616 ? -20.688 -45.75 9.172 1 41.81 616 GLY A N 1
ATOM 4632 C CA . GLY A 1 616 ? -20.781 -46.156 7.777 1 41.81 616 GLY A CA 1
ATOM 4633 C C . GLY A 1 616 ? -19.781 -45.469 6.883 1 41.81 616 GLY A C 1
ATOM 4634 O O . GLY A 1 616 ? -19.891 -45.5 5.656 1 41.81 616 GLY A O 1
ATOM 4635 N N . SER A 1 617 ? -18.828 -44.75 7.445 1 51.22 617 SER A N 1
ATOM 4636 C CA . SER A 1 617 ? -17.875 -43.938 6.703 1 51.22 617 SER A CA 1
ATOM 4637 C C . SER A 1 617 ? -16.719 -44.781 6.188 1 51.22 617 SER A C 1
ATOM 4639 O O . SER A 1 617 ? -15.734 -44.219 5.664 1 51.22 617 SER A O 1
ATOM 4641 N N . GLY A 1 618 ? -16.562 -45.938 6.289 1 59.25 618 GLY A N 1
ATOM 4642 C CA . GLY A 1 618 ? -15.477 -46.781 5.832 1 59.25 618 GLY A CA 1
ATOM 4643 C C . GLY A 1 618 ? -15.195 -46.656 4.348 1 59.25 618 GLY A C 1
ATOM 4644 O O . GLY A 1 618 ? -14.055 -46.812 3.908 1 59.25 618 GLY A O 1
ATOM 4645 N N . ASN A 1 619 ? -16.094 -46.094 3.635 1 82.25 619 ASN A N 1
ATOM 4646 C CA . ASN A 1 619 ? -15.914 -46 2.191 1 82.25 619 ASN A CA 1
ATOM 4647 C C . ASN A 1 619 ? -15.992 -44.531 1.737 1 82.25 619 ASN A C 1
ATOM 4649 O O . ASN A 1 619 ? -16.406 -44.25 0.611 1 82.25 619 ASN A O 1
ATOM 4653 N N . SER A 1 620 ? -15.453 -43.594 2.68 1 89.5 620 SER A N 1
ATOM 4654 C CA . SER A 1 620 ? -15.539 -42.156 2.34 1 89.5 620 SER A CA 1
ATOM 4655 C C . SER A 1 620 ? -14.219 -41.656 1.755 1 89.5 620 SER A C 1
ATOM 4657 O O . SER A 1 620 ? -13.188 -42.312 1.887 1 89.5 620 SER A O 1
ATOM 4659 N N . VAL A 1 621 ? -14.281 -40.5 1.104 1 93.75 621 VAL A N 1
ATOM 4660 C CA . VAL A 1 621 ? -13.086 -39.844 0.582 1 93.75 621 VAL A CA 1
ATOM 4661 C C . VAL A 1 621 ? -12.117 -39.562 1.723 1 93.75 621 VAL A C 1
ATOM 4663 O O . VAL A 1 621 ? -10.906 -39.75 1.578 1 93.75 621 VAL A O 1
ATOM 4666 N N . PHE A 1 622 ? -12.617 -39.219 2.936 1 93 622 PHE A N 1
ATOM 4667 C CA . PHE A 1 622 ? -11.805 -38.906 4.105 1 93 622 PHE A CA 1
ATOM 4668 C C . PHE A 1 622 ? -11.008 -40.125 4.539 1 93 622 PHE A C 1
ATOM 4670 O O . PHE A 1 622 ? -9.797 -40.062 4.762 1 93 622 PHE A O 1
ATOM 4677 N N . ALA A 1 623 ? -11.695 -41.219 4.645 1 89.94 623 ALA A N 1
ATOM 4678 C CA . ALA A 1 623 ? -11.07 -42.438 5.129 1 89.94 623 ALA A CA 1
ATOM 4679 C C . ALA A 1 623 ? -9.953 -42.875 4.191 1 89.94 623 ALA A C 1
ATOM 4681 O O . ALA A 1 623 ? -8.883 -43.312 4.645 1 89.94 623 ALA A O 1
ATOM 4682 N N . TYR A 1 624 ? -10.227 -42.812 2.961 1 91 624 TYR A N 1
ATOM 4683 C CA . TYR A 1 624 ? -9.219 -43.188 1.979 1 91 624 TYR A CA 1
ATOM 4684 C C . TYR A 1 624 ? -8.031 -42.25 2.01 1 91 624 TYR A C 1
ATOM 4686 O O . TYR A 1 624 ? -6.879 -42.656 1.896 1 91 624 TYR A O 1
ATOM 4694 N N . TRP A 1 625 ? -8.352 -41 2.084 1 93 625 TRP A N 1
ATOM 4695 C CA . TRP A 1 625 ? -7.336 -39.969 2.172 1 93 625 TRP A CA 1
ATOM 4696 C C . TRP A 1 625 ? -6.426 -40.188 3.375 1 93 625 TRP A C 1
ATOM 4698 O O . TRP A 1 625 ? -5.199 -40.156 3.254 1 93 625 TRP A O 1
ATOM 4708 N N . LEU A 1 626 ? -6.938 -40.469 4.527 1 90.5 626 LEU A N 1
ATOM 4709 C CA . LEU A 1 626 ? -6.195 -40.719 5.762 1 90.5 626 LEU A CA 1
ATOM 4710 C C . LEU A 1 626 ? -5.352 -41.969 5.652 1 90.5 626 LEU A C 1
ATOM 4712 O O . LEU A 1 626 ? -4.199 -42 6.098 1 90.5 626 LEU A O 1
ATOM 4716 N N . GLU A 1 627 ? -5.887 -42.938 5.078 1 88.5 627 GLU A N 1
ATOM 4717 C CA . GLU A 1 627 ? -5.164 -44.188 4.895 1 88.5 627 GLU A CA 1
ATOM 4718 C C . GLU A 1 627 ? -3.939 -44 4 1 88.5 627 GLU A C 1
ATOM 4720 O O . GLU A 1 627 ? -2.857 -44.5 4.305 1 88.5 627 GLU A O 1
ATOM 4725 N N . ASP A 1 628 ? -4.199 -43.344 2.975 1 89.25 628 ASP A N 1
ATOM 4726 C CA . ASP A 1 628 ? -3.1 -43.062 2.055 1 89.25 628 ASP A CA 1
ATOM 4727 C C . ASP A 1 628 ? -2.002 -42.25 2.738 1 89.25 628 ASP A C 1
ATOM 4729 O O . ASP A 1 628 ? -0.813 -42.5 2.545 1 89.25 628 ASP A O 1
ATOM 4733 N N . ALA A 1 629 ? -2.408 -41.25 3.49 1 88.62 629 ALA A N 1
ATOM 4734 C CA . ALA A 1 629 ? -1.454 -40.438 4.219 1 88.62 629 ALA A CA 1
ATOM 4735 C C . ALA A 1 629 ? -0.642 -41.281 5.207 1 88.62 629 ALA A C 1
ATOM 4737 O O . ALA A 1 629 ? 0.561 -41.062 5.371 1 88.62 629 ALA A O 1
ATOM 4738 N N . ASN A 1 630 ? -1.279 -42.156 5.859 1 88.38 630 ASN A N 1
ATOM 4739 C CA . ASN A 1 630 ? -0.612 -43 6.84 1 88.38 630 ASN A CA 1
ATOM 4740 C C . ASN A 1 630 ? 0.395 -43.938 6.18 1 88.38 630 ASN A C 1
ATOM 4742 O O . ASN A 1 630 ? 1.459 -44.188 6.738 1 88.38 630 ASN A O 1
ATOM 4746 N N . LYS A 1 631 ? 0.099 -44.344 5.062 1 86.25 631 LYS A N 1
ATOM 4747 C CA . LYS A 1 631 ? 1.01 -45.219 4.312 1 86.25 631 LYS A CA 1
ATOM 4748 C C . LYS A 1 631 ? 2.27 -44.469 3.904 1 86.25 631 LYS A C 1
ATOM 4750 O O . LYS A 1 631 ? 3.361 -45.031 3.873 1 86.25 631 LYS A O 1
ATOM 4755 N N . LYS A 1 632 ? 2.098 -43.25 3.65 1 83.06 632 LYS A N 1
ATOM 4756 C CA . LYS A 1 632 ? 3.197 -42.438 3.145 1 83.06 632 LYS A CA 1
ATOM 4757 C C . LYS A 1 632 ? 3.957 -41.781 4.289 1 83.06 632 LYS A C 1
ATOM 4759 O O . LYS A 1 632 ? 5.004 -41.156 4.07 1 83.06 632 LYS A O 1
ATOM 4764 N N . ASN A 1 633 ? 3.406 -41.844 5.48 1 82.31 633 ASN A N 1
ATOM 4765 C CA . ASN A 1 633 ? 4.051 -41.219 6.633 1 82.31 633 ASN A CA 1
ATOM 4766 C C . ASN A 1 633 ? 5.32 -41.938 7.035 1 82.31 633 ASN A C 1
ATOM 4768 O O . ASN A 1 633 ? 5.266 -43.094 7.473 1 82.31 633 ASN A O 1
ATOM 4772 N N . PRO A 1 634 ? 6.449 -41.375 6.973 1 76.88 634 PRO A N 1
ATOM 4773 C CA . PRO A 1 634 ? 7.711 -42.031 7.277 1 76.88 634 PRO A CA 1
ATOM 4774 C C . PRO A 1 634 ? 7.852 -42.375 8.766 1 76.88 634 PRO A C 1
ATOM 4776 O O . PRO A 1 634 ? 8.57 -43.312 9.117 1 76.88 634 PRO A O 1
ATOM 4779 N N . SER A 1 635 ? 7.27 -41.562 9.648 1 75.62 635 SER A N 1
ATOM 4780 C CA . SER A 1 635 ? 7.438 -41.75 11.086 1 75.62 635 SER A CA 1
ATOM 4781 C C . SER A 1 635 ? 6.711 -43 11.57 1 75.62 635 SER A C 1
ATOM 4783 O O . SER A 1 635 ? 6.977 -43.5 12.664 1 75.62 635 SER A O 1
ATOM 4785 N N . GLY A 1 636 ? 5.832 -43.5 10.781 1 74.38 636 GLY A N 1
ATOM 4786 C CA . GLY A 1 636 ? 5.055 -44.656 11.164 1 74.38 636 GLY A CA 1
ATOM 4787 C C . GLY A 1 636 ? 3.977 -44.344 12.188 1 74.38 636 GLY A C 1
ATOM 4788 O O . GLY A 1 636 ? 3.158 -45.219 12.516 1 74.38 636 GLY A O 1
ATOM 4789 N N . VAL A 1 637 ? 4.082 -43.062 12.648 1 76.88 637 VAL A N 1
ATOM 4790 C CA . VAL A 1 637 ? 3.062 -42.656 13.609 1 76.88 637 VAL A CA 1
ATOM 4791 C C . VAL A 1 637 ? 1.741 -42.406 12.891 1 76.88 637 VAL A C 1
ATOM 4793 O O . VAL A 1 637 ? 1.705 -41.719 11.883 1 76.88 637 VAL A O 1
ATOM 4796 N N . GLU A 1 638 ? 0.719 -42.969 13.375 1 78.5 638 GLU A N 1
ATOM 4797 C CA . GLU A 1 638 ? -0.596 -42.812 12.766 1 78.5 638 GLU A CA 1
ATOM 4798 C C . GLU A 1 638 ? -1.109 -41.375 12.93 1 78.5 638 GLU A C 1
ATOM 4800 O O . GLU A 1 638 ? -1.133 -40.844 14.039 1 78.5 638 GLU A O 1
ATOM 4805 N N . LEU A 1 639 ? -1.558 -40.906 11.797 1 82.31 639 LEU A N 1
ATOM 4806 C CA . LEU A 1 639 ? -2.09 -39.562 11.773 1 82.31 639 LEU A CA 1
ATOM 4807 C C . LEU A 1 639 ? -3.568 -39.531 12.148 1 82.31 639 LEU A C 1
ATOM 4809 O O . LEU A 1 639 ? -4.305 -40.469 11.805 1 82.31 639 LEU A O 1
ATOM 4813 N N . GLU A 1 640 ? -3.881 -38.469 12.797 1 71.44 640 GLU A N 1
ATOM 4814 C CA . GLU A 1 640 ? -5.293 -38.312 13.125 1 71.44 640 GLU A CA 1
ATOM 4815 C C . GLU A 1 640 ? -6.055 -37.656 11.984 1 71.44 640 GLU A C 1
ATOM 4817 O O . GLU A 1 640 ? -7.238 -37.938 11.781 1 71.44 640 GLU A O 1
ATOM 4822 N N . LEU A 1 641 ? -5.461 -36.75 11.312 1 82.19 641 LEU A N 1
ATOM 4823 C CA . LEU A 1 641 ? -6.016 -36.031 10.172 1 82.19 641 LEU A CA 1
ATOM 4824 C C . LEU A 1 641 ? -5.062 -36.062 8.984 1 82.19 641 LEU A C 1
ATOM 4826 O O . LEU A 1 641 ? -3.842 -36.062 9.164 1 82.19 641 LEU A O 1
ATOM 4830 N N . PRO A 1 642 ? -5.699 -36.188 7.867 1 82.19 642 PRO A N 1
ATOM 4831 C CA . PRO A 1 642 ? -4.805 -36.094 6.711 1 82.19 642 PRO A CA 1
ATOM 4832 C C . PRO A 1 642 ? -4.152 -34.719 6.578 1 82.19 642 PRO A C 1
ATOM 4834 O O . PRO A 1 642 ? -4.777 -33.719 6.887 1 82.19 642 PRO A O 1
ATOM 4837 N N . PRO A 1 643 ? -2.939 -34.75 6.117 1 76.94 643 PRO A N 1
ATOM 4838 C CA . PRO A 1 643 ? -2.225 -33.469 6.016 1 76.94 643 PRO A CA 1
ATOM 4839 C C . PRO A 1 643 ? -2.656 -32.656 4.805 1 76.94 643 PRO A C 1
ATOM 4841 O O . PRO A 1 643 ? -2.934 -33.219 3.742 1 76.94 643 PRO A O 1
ATOM 4844 N N . MET A 1 644 ? -2.811 -31.297 5.055 1 80 644 MET A N 1
ATOM 4845 C CA . MET A 1 644 ? -2.947 -30.375 3.939 1 80 644 MET A CA 1
ATOM 4846 C C . MET A 1 644 ? -1.608 -30.156 3.242 1 80 644 MET A C 1
ATOM 4848 O O . MET A 1 644 ? -0.552 -30.297 3.861 1 80 644 MET A O 1
ATOM 4852 N N . GLU A 1 645 ? -1.715 -29.875 1.979 1 76.94 645 GLU A N 1
ATOM 4853 C CA . GLU A 1 645 ? -0.476 -29.578 1.268 1 76.94 645 GLU A CA 1
ATOM 4854 C C . GLU A 1 645 ? 0.197 -28.328 1.833 1 76.94 645 GLU A C 1
ATOM 4856 O O . GLU A 1 645 ? -0.467 -27.312 2.094 1 76.94 645 GLU A O 1
ATOM 4861 N N . ARG A 1 646 ? 1.393 -28.5 2.33 1 61.41 646 ARG A N 1
ATOM 4862 C CA . ARG A 1 646 ? 2.133 -27.406 2.961 1 61.41 646 ARG A CA 1
ATOM 4863 C C . ARG A 1 646 ? 2.418 -26.297 1.966 1 61.41 646 ARG A C 1
ATOM 4865 O O . ARG A 1 646 ? 2.398 -25.109 2.326 1 61.41 646 ARG A O 1
ATOM 4872 N N . ASN A 1 647 ? 2.869 -26.859 0.847 1 56.31 647 ASN A N 1
ATOM 4873 C CA . ASN A 1 647 ? 3.205 -25.844 -0.158 1 56.31 647 ASN A CA 1
ATOM 4874 C C . ASN A 1 647 ? 1.989 -25.469 -0.994 1 56.31 647 ASN A C 1
ATOM 4876 O O . ASN A 1 647 ? 1.362 -26.328 -1.619 1 56.31 647 ASN A O 1
ATOM 4880 N N . LEU A 1 648 ? 1.336 -24.328 -0.531 1 50.59 648 LEU A N 1
ATOM 4881 C CA . LEU A 1 648 ? 0.161 -23.859 -1.256 1 50.59 648 LEU A CA 1
ATOM 4882 C C . LEU A 1 648 ? 0.477 -23.672 -2.734 1 50.59 648 LEU A C 1
ATOM 4884 O O . LEU A 1 648 ? -0.308 -23.062 -3.467 1 50.59 648 LEU A O 1
ATOM 4888 N N . GLY A 1 649 ? 1.467 -24.344 -3.143 1 56.44 649 GLY A N 1
ATOM 4889 C CA . GLY A 1 649 ? 1.771 -24.266 -4.562 1 56.44 649 GLY A CA 1
ATOM 4890 C C . GLY A 1 649 ? 2.703 -23.125 -4.91 1 56.44 649 GLY A C 1
ATOM 4891 O O . GLY A 1 649 ? 3.248 -22.469 -4.02 1 56.44 649 GLY A O 1
ATOM 4892 N N . GLY A 1 650 ? 3.08 -23.094 -6.137 1 62.91 650 GLY A N 1
ATOM 4893 C CA . GLY A 1 650 ? 4.039 -22.109 -6.605 1 62.91 650 GLY A CA 1
ATOM 4894 C C . GLY A 1 650 ? 3.479 -20.703 -6.625 1 62.91 650 GLY A C 1
ATOM 4895 O O . GLY A 1 650 ? 4.219 -19.734 -6.828 1 62.91 650 GLY A O 1
ATOM 4896 N N . ARG A 1 651 ? 2.062 -20.562 -6.375 1 77.12 651 ARG A N 1
ATOM 4897 C CA . ARG A 1 651 ? 1.499 -19.219 -6.449 1 77.12 651 ARG A CA 1
ATOM 4898 C C . ARG A 1 651 ? 0.378 -19.031 -5.43 1 77.12 651 ARG A C 1
ATOM 4900 O O . ARG A 1 651 ? -0.444 -19.938 -5.238 1 77.12 651 ARG A O 1
ATOM 4907 N N . ILE A 1 652 ? 0.388 -18 -4.781 1 85.19 652 ILE A N 1
ATOM 4908 C CA . ILE A 1 652 ? -0.693 -17.672 -3.855 1 85.19 652 ILE A CA 1
ATOM 4909 C C . ILE A 1 652 ? -1.864 -17.062 -4.621 1 85.19 652 ILE A C 1
ATOM 4911 O O . ILE A 1 652 ? -1.672 -16.188 -5.469 1 85.19 652 ILE A O 1
ATOM 4915 N N . SER A 1 653 ? -3.021 -17.578 -4.379 1 88.44 653 SER A N 1
ATOM 4916 C CA . SER A 1 653 ? -4.215 -17 -4.996 1 88.44 653 SER A CA 1
ATOM 4917 C C . SER A 1 653 ? -4.375 -15.531 -4.641 1 88.44 653 SER A C 1
ATOM 4919 O O . SER A 1 653 ? -4.152 -15.141 -3.492 1 88.44 653 SER A O 1
ATOM 4921 N N . PRO A 1 654 ? -4.801 -14.719 -5.648 1 90.75 654 PRO A N 1
ATOM 4922 C CA . PRO A 1 654 ? -5.055 -13.312 -5.32 1 90.75 654 PRO A CA 1
ATOM 4923 C C . PRO A 1 654 ? -6.172 -13.141 -4.293 1 90.75 654 PRO A C 1
ATOM 4925 O O . PRO A 1 654 ? -6.16 -12.18 -3.52 1 90.75 654 PRO A O 1
ATOM 4928 N N . PHE A 1 655 ? -7.117 -14.078 -4.211 1 92.62 655 PHE A N 1
ATOM 4929 C CA . PHE A 1 655 ? -8.195 -14 -3.232 1 92.62 655 PHE A CA 1
ATOM 4930 C C . PHE A 1 655 ? -7.656 -14.172 -1.817 1 92.62 655 PHE A C 1
ATOM 4932 O O . PHE A 1 655 ? -8.094 -13.492 -0.891 1 92.62 655 PHE A O 1
ATOM 4939 N N . LEU A 1 656 ? -6.668 -14.992 -1.691 1 92.56 656 LEU A N 1
ATOM 4940 C CA . LEU A 1 656 ? -6.062 -15.211 -0.381 1 92.56 656 LEU A CA 1
ATOM 4941 C C . LEU A 1 656 ? -5.023 -14.141 -0.077 1 92.56 656 LEU A C 1
ATOM 4943 O O . LEU A 1 656 ? -5.074 -13.5 0.976 1 92.56 656 LEU A O 1
ATOM 4947 N N . GLY A 1 657 ? -4.094 -13.969 -0.993 1 91.56 657 GLY A N 1
ATOM 4948 C CA . GLY A 1 657 ? -2.959 -13.086 -0.769 1 91.56 657 GLY A CA 1
ATOM 4949 C C . GLY A 1 657 ? -3.354 -11.625 -0.669 1 91.56 657 GLY A C 1
ATOM 4950 O O . GLY A 1 657 ? -2.83 -10.891 0.172 1 91.56 657 GLY A O 1
ATOM 4951 N N . ARG A 1 658 ? -4.281 -11.18 -1.479 1 89.94 658 ARG A N 1
ATOM 4952 C CA . ARG A 1 658 ? -4.637 -9.773 -1.57 1 89.94 658 ARG A CA 1
ATOM 4953 C C . ARG A 1 658 ? -5.836 -9.453 -0.685 1 89.94 658 ARG A C 1
ATOM 4955 O O . ARG A 1 658 ? -5.918 -8.359 -0.114 1 89.94 658 ARG A O 1
ATOM 4962 N N . LEU A 1 659 ? -6.781 -10.422 -0.58 1 90.06 659 LEU A N 1
ATOM 4963 C CA . LEU A 1 659 ? -8.047 -10.086 0.063 1 90.06 659 LEU A CA 1
ATOM 4964 C C . LEU A 1 659 ? -8.195 -10.836 1.383 1 90.06 659 LEU A C 1
ATOM 4966 O O . LEU A 1 659 ? -9.125 -10.57 2.15 1 90.06 659 LEU A O 1
ATOM 4970 N N . GLY A 1 660 ? -7.363 -11.781 1.644 1 92.06 660 GLY A N 1
ATOM 4971 C CA . GLY A 1 660 ? -7.449 -12.531 2.887 1 92.06 660 GLY A CA 1
ATOM 4972 C C . GLY A 1 660 ? -8.633 -13.477 2.93 1 92.06 660 GLY A C 1
ATOM 4973 O O . GLY A 1 660 ? -9.039 -13.93 4.004 1 92.06 660 GLY A O 1
ATOM 4974 N N . ILE A 1 661 ? -9.25 -13.836 1.799 1 94.5 661 ILE A N 1
ATOM 4975 C CA . ILE A 1 661 ? -10.367 -14.773 1.728 1 94.5 661 ILE A CA 1
ATOM 4976 C C . ILE A 1 661 ? -9.836 -16.203 1.816 1 94.5 661 ILE A C 1
ATOM 4978 O O . ILE A 1 661 ? -9.047 -16.641 0.975 1 94.5 661 ILE A O 1
ATOM 4982 N N . PRO A 1 662 ? -10.336 -16.922 2.855 1 95.69 662 PRO A N 1
ATOM 4983 C CA . PRO A 1 662 ? -9.898 -18.312 2.896 1 95.69 662 PRO A CA 1
ATOM 4984 C C . PRO A 1 662 ? -10.188 -19.062 1.594 1 95.69 662 PRO A C 1
ATOM 4986 O O . PRO A 1 662 ? -11.258 -18.906 1.013 1 95.69 662 PRO A O 1
ATOM 4989 N N . SER A 1 663 ? -9.195 -19.828 1.153 1 94.38 663 SER A N 1
ATOM 4990 C CA . SER A 1 663 ? -9.281 -20.469 -0.155 1 94.38 663 SER A CA 1
ATOM 4991 C C . SER A 1 663 ? -8.93 -21.953 -0.069 1 94.38 663 SER A C 1
ATOM 4993 O O . SER A 1 663 ? -8.273 -22.391 0.879 1 94.38 663 SER A O 1
ATOM 4995 N N . LEU A 1 664 ? -9.43 -22.703 -1.066 1 94.62 664 LEU A N 1
ATOM 4996 C CA . LEU A 1 664 ? -9.086 -24.125 -1.15 1 94.62 664 LEU A CA 1
ATOM 4997 C C . LEU A 1 664 ? -8.992 -24.578 -2.604 1 94.62 664 LEU A C 1
ATOM 4999 O O . LEU A 1 664 ? -9.57 -23.938 -3.494 1 94.62 664 LEU A O 1
ATOM 5003 N N . GLU A 1 665 ? -8.227 -25.562 -2.867 1 93.62 665 GLU A N 1
ATOM 5004 C CA . GLU A 1 665 ? -8.094 -26.328 -4.102 1 93.62 665 GLU A CA 1
ATOM 5005 C C . GLU A 1 665 ? -7.965 -27.828 -3.814 1 93.62 665 GLU A C 1
ATOM 5007 O O . GLU A 1 665 ? -7.078 -28.234 -3.062 1 93.62 665 GLU A O 1
ATOM 5012 N N . LEU A 1 666 ? -8.844 -28.625 -4.336 1 94.31 666 LEU A N 1
ATOM 5013 C CA . LEU A 1 666 ? -8.797 -30.062 -4.086 1 94.31 666 LEU A CA 1
ATOM 5014 C C . LEU A 1 666 ? -8.859 -30.844 -5.395 1 94.31 666 LEU A C 1
ATOM 5016 O O . LEU A 1 666 ? -9.375 -30.344 -6.398 1 94.31 666 LEU A O 1
ATOM 5020 N N . GLY A 1 667 ? -8.305 -31.984 -5.367 1 93.75 667 GLY A N 1
ATOM 5021 C CA . GLY A 1 667 ? -8.336 -32.906 -6.508 1 93.75 667 GLY A CA 1
ATOM 5022 C C . GLY A 1 667 ? -7.82 -34.281 -6.18 1 93.75 667 GLY A C 1
ATOM 5023 O O . GLY A 1 667 ? -7.059 -34.469 -5.227 1 93.75 667 GLY A O 1
ATOM 5024 N N . PHE A 1 668 ? -8.258 -35.219 -6.977 1 94.5 668 PHE A N 1
ATOM 5025 C CA . PHE A 1 668 ? -7.789 -36.594 -6.82 1 94.5 668 PHE A CA 1
ATOM 5026 C C . PHE A 1 668 ? -6.508 -36.812 -7.617 1 94.5 668 PHE A C 1
ATOM 5028 O O . PHE A 1 668 ? -6.355 -36.281 -8.719 1 94.5 668 PHE A O 1
ATOM 5035 N N . ASP A 1 669 ? -5.621 -37.625 -7.066 1 91.94 669 ASP A N 1
ATOM 5036 C CA . ASP A 1 669 ? -4.324 -37.875 -7.688 1 91.94 669 ASP A CA 1
ATOM 5037 C C . ASP A 1 669 ? -3.951 -39.344 -7.59 1 91.94 669 ASP A C 1
ATOM 5039 O O . ASP A 1 669 ? -3.84 -39.906 -6.488 1 91.94 669 ASP A O 1
ATOM 5043 N N . GLY A 1 670 ? -3.684 -39.906 -8.719 1 88 670 GLY A N 1
ATOM 5044 C CA . GLY A 1 670 ? -3.322 -41.312 -8.758 1 88 670 GLY A CA 1
ATOM 5045 C C . GLY A 1 670 ? -1.835 -41.562 -8.578 1 88 670 GLY A C 1
ATOM 5046 O O . GLY A 1 670 ? -1.403 -42.688 -8.391 1 88 670 GLY A O 1
ATOM 5047 N N . GLY A 1 671 ? -1.037 -40.531 -8.641 1 87.06 671 GLY A N 1
ATOM 5048 C CA . GLY A 1 671 ? 0.4 -40.625 -8.445 1 87.06 671 GLY A CA 1
ATOM 5049 C C . GLY A 1 671 ? 1.163 -40.812 -9.742 1 87.06 671 GLY A C 1
ATOM 5050 O O . GLY A 1 671 ? 2.367 -41.094 -9.734 1 87.06 671 GLY A O 1
ATOM 5051 N N . TYR A 1 672 ? 0.528 -40.719 -10.898 1 90.38 672 TYR A N 1
ATOM 5052 C CA . TYR A 1 672 ? 1.171 -40.969 -12.18 1 90.38 672 TYR A CA 1
ATOM 5053 C C . TYR A 1 672 ? 0.832 -39.875 -13.188 1 90.38 672 TYR A C 1
ATOM 5055 O O . TYR A 1 672 ? 0.655 -40.156 -14.375 1 90.38 672 TYR A O 1
ATOM 5063 N N . PHE A 1 673 ? 0.637 -38.688 -12.742 1 90.62 673 PHE A N 1
ATOM 5064 C CA . PHE A 1 673 ? 0.301 -37.562 -13.609 1 90.62 673 PHE A CA 1
ATOM 5065 C C . PHE A 1 673 ? 1.529 -37.094 -14.375 1 90.62 673 PHE A C 1
ATOM 5067 O O . PHE A 1 673 ? 2.16 -36.125 -13.984 1 90.62 673 PHE A O 1
ATOM 5074 N N . GLY A 1 674 ? 1.791 -37.688 -15.531 1 90.44 674 GLY A N 1
ATOM 5075 C CA . GLY A 1 674 ? 3 -37.406 -16.281 1 90.44 674 GLY A CA 1
ATOM 5076 C C . GLY A 1 674 ? 2.74 -36.594 -17.531 1 90.44 674 GLY A C 1
ATOM 5077 O O . GLY A 1 674 ? 3.551 -36.594 -18.469 1 90.44 674 GLY A O 1
ATOM 5078 N N . VAL A 1 675 ? 1.632 -35.844 -17.609 1 90.12 675 VAL A N 1
ATOM 5079 C CA . VAL A 1 675 ? 1.341 -35.156 -18.875 1 90.12 675 VAL A CA 1
ATOM 5080 C C . VAL A 1 675 ? 1.012 -33.688 -18.578 1 90.12 675 VAL A C 1
ATOM 5082 O O . VAL A 1 675 ? 0.645 -32.938 -19.5 1 90.12 675 VAL A O 1
ATOM 5085 N N . GLY A 1 676 ? 1.157 -33.25 -17.344 1 88.44 676 GLY A N 1
ATOM 5086 C CA . GLY A 1 676 ? 0.808 -31.906 -16.969 1 88.44 676 GLY A CA 1
ATOM 5087 C C . GLY A 1 676 ? 1.545 -30.859 -17.781 1 88.44 676 GLY A C 1
ATOM 5088 O O . GLY A 1 676 ? 2.748 -30.969 -18.016 1 88.44 676 GLY A O 1
ATOM 5089 N N . ASP A 1 677 ? 0.812 -29.859 -18.328 1 89 677 ASP A N 1
ATOM 5090 C CA . ASP A 1 677 ? 1.355 -28.703 -19.031 1 89 677 ASP A CA 1
ATOM 5091 C C . ASP A 1 677 ? 2.084 -29.125 -20.312 1 89 677 ASP A C 1
ATOM 5093 O O . ASP A 1 677 ? 3.125 -28.562 -20.656 1 89 677 ASP A O 1
ATOM 5097 N N . THR A 1 678 ? 1.639 -30.219 -20.922 1 91.81 678 THR A N 1
ATOM 5098 C CA . THR A 1 678 ? 2.227 -30.703 -22.172 1 91.81 678 THR A CA 1
ATOM 5099 C C . THR A 1 678 ? 1.148 -30.922 -23.219 1 91.81 678 THR A C 1
ATOM 5101 O O . THR A 1 678 ? -0.045 -30.859 -22.922 1 91.81 678 THR A O 1
ATOM 5104 N N . GLY A 1 679 ? 1.628 -31.188 -24.406 1 86.69 679 GLY A N 1
ATOM 5105 C CA . GLY A 1 679 ? 0.72 -31.516 -25.5 1 86.69 679 GLY A CA 1
ATOM 5106 C C . GLY A 1 679 ? 0.074 -32.875 -25.359 1 86.69 679 GLY A C 1
ATOM 5107 O O . GLY A 1 679 ? -0.917 -33.188 -26.031 1 86.69 679 GLY A O 1
ATOM 5108 N N . ALA A 1 680 ? 0.481 -33.656 -24.391 1 88.5 680 ALA A N 1
ATOM 5109 C CA . ALA A 1 680 ? -0.056 -35 -24.172 1 88.5 680 ALA A CA 1
ATOM 5110 C C . ALA A 1 680 ? -1.257 -34.969 -23.234 1 88.5 680 ALA A C 1
ATOM 5112 O O . ALA A 1 680 ? -1.936 -35.969 -23.047 1 88.5 680 ALA A O 1
ATOM 5113 N N . ASP A 1 681 ? -1.557 -33.844 -22.719 1 91.25 681 ASP A N 1
ATOM 5114 C CA . ASP A 1 681 ? -2.732 -33.656 -21.875 1 91.25 681 ASP A CA 1
ATOM 5115 C C . ASP A 1 681 ? -4.004 -33.594 -22.703 1 91.25 681 ASP A C 1
ATOM 5117 O O . ASP A 1 681 ? -4.535 -32.5 -22.922 1 91.25 681 ASP A O 1
ATOM 5121 N N . ILE A 1 682 ? -4.488 -34.719 -23.125 1 89.44 682 ILE A N 1
ATOM 5122 C CA . ILE A 1 682 ? -5.617 -34.844 -24.047 1 89.44 682 ILE A CA 1
ATOM 5123 C C . ILE A 1 682 ? -6.699 -35.719 -23.422 1 89.44 682 ILE A C 1
ATOM 5125 O O . ILE A 1 682 ? -6.434 -36.469 -22.484 1 89.44 682 ILE A O 1
ATOM 5129 N N . PRO A 1 683 ? -7.922 -35.688 -23.922 1 89 683 PRO A N 1
ATOM 5130 C CA . PRO A 1 683 ? -9.023 -36.469 -23.359 1 89 683 PRO A CA 1
ATOM 5131 C C . PRO A 1 683 ? -8.727 -37.969 -23.328 1 89 683 PRO A C 1
ATOM 5133 O O . PRO A 1 683 ? -9.156 -38.688 -22.422 1 89 683 PRO A O 1
ATOM 5136 N N . ALA A 1 684 ? -7.938 -38.438 -24.266 1 88.62 684 ALA A N 1
ATOM 5137 C CA . ALA A 1 684 ? -7.598 -39.875 -24.328 1 88.62 684 ALA A CA 1
ATOM 5138 C C . ALA A 1 684 ? -6.809 -40.281 -23.109 1 88.62 684 ALA A C 1
ATOM 5140 O O . ALA A 1 684 ? -6.945 -41.438 -22.625 1 88.62 684 ALA A O 1
ATOM 5141 N N . TRP A 1 685 ? -5.949 -39.438 -22.656 1 92.31 685 TRP A N 1
ATOM 5142 C CA . TRP A 1 685 ? -5.184 -39.781 -21.453 1 92.31 685 TRP A CA 1
ATOM 5143 C C . TRP A 1 685 ? -6.105 -39.969 -20.25 1 92.31 685 TRP A C 1
ATOM 5145 O O . TRP A 1 685 ? -5.902 -40.906 -19.469 1 92.31 685 TRP A O 1
ATOM 5155 N N . ILE A 1 686 ? -7.156 -39.188 -20.094 1 92 686 ILE A N 1
ATOM 5156 C CA . ILE A 1 686 ? -8.117 -39.312 -19 1 92 686 ILE A CA 1
ATOM 5157 C C . ILE A 1 686 ? -8.914 -40.625 -19.156 1 92 686 ILE A C 1
ATOM 5159 O O . ILE A 1 686 ? -9.023 -41.406 -18.219 1 92 686 ILE A O 1
ATOM 5163 N N . SER A 1 687 ? -9.43 -40.844 -20.328 1 87.62 687 SER A N 1
ATOM 5164 C CA . SER A 1 687 ? -10.312 -42 -20.578 1 87.62 687 SER A CA 1
ATOM 5165 C C . SER A 1 687 ? -9.57 -43.312 -20.438 1 87.62 687 SER A C 1
ATOM 5167 O O . SER A 1 687 ? -10.156 -44.312 -20.047 1 87.62 687 SER A O 1
ATOM 5169 N N . HIS A 1 688 ? -8.242 -43.219 -20.641 1 88.62 688 HIS A N 1
ATOM 5170 C CA . HIS A 1 688 ? -7.488 -44.469 -20.625 1 88.62 688 HIS A CA 1
ATOM 5171 C C . HIS A 1 688 ? -6.816 -44.688 -19.266 1 88.62 688 HIS A C 1
ATOM 5173 O O . HIS A 1 688 ? -6.668 -45.844 -18.828 1 88.62 688 HIS A O 1
ATOM 5179 N N . PHE A 1 689 ? -6.375 -43.594 -18.719 1 90.12 689 PHE A N 1
ATOM 5180 C CA . PHE A 1 689 ? -5.484 -43.812 -17.578 1 90.12 689 PHE A CA 1
ATOM 5181 C C . PHE A 1 689 ? -6.051 -43.156 -16.328 1 90.12 689 PHE A C 1
ATOM 5183 O O . PHE A 1 689 ? -5.91 -43.688 -15.227 1 90.12 689 PHE A O 1
ATOM 5190 N N . ALA A 1 690 ? -6.711 -42.094 -16.375 1 91.25 690 ALA A N 1
ATOM 5191 C CA . ALA A 1 690 ? -7.008 -41.281 -15.195 1 91.25 690 ALA A CA 1
ATOM 5192 C C . ALA A 1 690 ? -8.375 -41.625 -14.617 1 91.25 690 ALA A C 1
ATOM 5194 O O . ALA A 1 690 ? -8.5 -41.906 -13.422 1 91.25 690 ALA A O 1
ATOM 5195 N N . ASP A 1 691 ? -9.438 -41.594 -15.484 1 91.62 691 ASP A N 1
ATOM 5196 C CA . ASP A 1 691 ? -10.805 -41.781 -15 1 91.62 691 ASP A CA 1
ATOM 5197 C C . ASP A 1 691 ? -11.727 -42.25 -16.109 1 91.62 691 ASP A C 1
ATOM 5199 O O . ASP A 1 691 ? -12.609 -41.5 -16.562 1 91.62 691 ASP A O 1
ATOM 5203 N N . PRO A 1 692 ? -11.656 -43.469 -16.453 1 87.19 692 PRO A N 1
ATOM 5204 C CA . PRO A 1 692 ? -12.391 -44 -17.594 1 87.19 692 PRO A CA 1
ATOM 5205 C C . PRO A 1 692 ? -13.906 -43.875 -17.438 1 87.19 692 PRO A C 1
ATOM 5207 O O . PRO A 1 692 ? -14.625 -43.656 -18.406 1 87.19 692 PRO A O 1
ATOM 5210 N N . GLN A 1 693 ? -14.375 -43.969 -16.219 1 86.88 693 GLN A N 1
ATOM 5211 C CA . GLN A 1 693 ? -15.812 -43.969 -15.992 1 86.88 693 GLN A CA 1
ATOM 5212 C C . GLN A 1 693 ? -16.266 -42.594 -15.469 1 86.88 693 GLN A C 1
ATOM 5214 O O . GLN A 1 693 ? -17.453 -42.406 -15.188 1 86.88 693 GLN A O 1
ATOM 5219 N N . PHE A 1 694 ? -15.375 -41.719 -15.258 1 90.88 694 PHE A N 1
ATOM 5220 C CA . PHE A 1 694 ? -15.625 -40.344 -14.789 1 90.88 694 PHE A CA 1
ATOM 5221 C C . PHE A 1 694 ? -16.25 -40.375 -13.398 1 90.88 694 PHE A C 1
ATOM 5223 O O . PHE A 1 694 ? -17.047 -39.5 -13.07 1 90.88 694 PHE A O 1
ATOM 5230 N N . ALA A 1 695 ? -15.961 -41.438 -12.633 1 90.12 695 ALA A N 1
ATOM 5231 C CA . ALA A 1 695 ? -16.453 -41.562 -11.266 1 90.12 695 ALA A CA 1
ATOM 5232 C C . ALA A 1 695 ? -15.766 -40.562 -10.336 1 90.12 695 ALA A C 1
ATOM 5234 O O . ALA A 1 695 ? -16.375 -40.031 -9.398 1 90.12 695 ALA A O 1
ATOM 5235 N N . PHE A 1 696 ? -14.516 -40.344 -10.594 1 93.19 696 PHE A N 1
ATOM 5236 C CA . PHE A 1 696 ? -13.773 -39.406 -9.758 1 93.19 696 PHE A CA 1
ATOM 5237 C C . PHE A 1 696 ? -14.18 -37.969 -10.062 1 93.19 696 PHE A C 1
ATOM 5239 O O . PHE A 1 696 ? -14.195 -37.125 -9.172 1 93.19 696 PHE A O 1
ATOM 5246 N N . HIS A 1 697 ? -14.531 -37.656 -11.328 1 93.5 697 HIS A N 1
ATOM 5247 C CA . HIS A 1 697 ? -15.094 -36.375 -11.664 1 93.5 697 HIS A CA 1
ATOM 5248 C C . HIS A 1 697 ? -16.391 -36.125 -10.906 1 93.5 697 HIS A C 1
ATOM 5250 O O . HIS A 1 697 ? -16.625 -35.031 -10.406 1 93.5 697 HIS A O 1
ATOM 5256 N N . ARG A 1 698 ? -17.172 -37.125 -10.836 1 92.5 698 ARG A N 1
ATOM 5257 C CA . ARG A 1 698 ? -18.438 -37 -10.117 1 92.5 698 ARG A CA 1
ATOM 5258 C C . ARG A 1 698 ? -18.219 -36.781 -8.625 1 92.5 698 ARG A C 1
ATOM 5260 O O . ARG A 1 698 ? -18.844 -35.938 -8.016 1 92.5 698 ARG A O 1
ATOM 5267 N N . ALA A 1 699 ? -17.328 -37.562 -8.07 1 92.5 699 ALA A N 1
ATOM 5268 C CA . ALA A 1 699 ? -17 -37.406 -6.652 1 92.5 699 ALA A CA 1
ATOM 5269 C C . ALA A 1 699 ? -16.5 -36 -6.367 1 92.5 699 ALA A C 1
ATOM 5271 O O . ALA A 1 699 ? -16.828 -35.406 -5.332 1 92.5 699 ALA A O 1
ATOM 5272 N N . ALA A 1 700 ? -15.672 -35.5 -7.25 1 95.12 700 ALA A N 1
ATOM 5273 C CA . ALA A 1 700 ? -15.172 -34.125 -7.098 1 95.12 700 ALA A CA 1
ATOM 5274 C C . ALA A 1 700 ? -16.312 -33.125 -7.113 1 95.12 700 ALA A C 1
ATOM 5276 O O . ALA A 1 700 ? -16.328 -32.188 -6.316 1 95.12 700 ALA A O 1
ATOM 5277 N N . ALA A 1 701 ? -17.234 -33.281 -8.023 1 95.06 701 ALA A N 1
ATOM 5278 C CA . ALA A 1 701 ? -18.406 -32.375 -8.086 1 95.06 701 ALA A CA 1
ATOM 5279 C C . ALA A 1 701 ? -19.219 -32.469 -6.797 1 95.06 701 ALA A C 1
ATOM 5281 O O . ALA A 1 701 ? -19.672 -31.438 -6.289 1 95.06 701 ALA A O 1
ATOM 5282 N N . GLU A 1 702 ? -19.375 -33.688 -6.297 1 93.06 702 GLU A N 1
ATOM 5283 C CA . GLU A 1 702 ? -20.094 -33.875 -5.047 1 93.06 702 GLU A CA 1
ATOM 5284 C C . GLU A 1 702 ? -19.391 -33.188 -3.883 1 93.06 702 GLU A C 1
ATOM 5286 O O . GLU A 1 702 ? -20.047 -32.562 -3.031 1 93.06 702 GLU A O 1
ATOM 5291 N N . LEU A 1 703 ? -18.141 -33.281 -3.854 1 94.81 703 LEU A N 1
ATOM 5292 C CA . LEU A 1 703 ? -17.359 -32.656 -2.789 1 94.81 703 LEU A CA 1
ATOM 5293 C C . LEU A 1 703 ? -17.453 -31.125 -2.865 1 94.81 703 LEU A C 1
ATOM 5295 O O . LEU A 1 703 ? -17.797 -30.469 -1.882 1 94.81 703 LEU A O 1
ATOM 5299 N N . TYR A 1 704 ? -17.125 -30.516 -4.016 1 97 704 TYR A N 1
ATOM 5300 C CA . TYR A 1 704 ? -17.188 -29.062 -4.188 1 97 704 TYR A CA 1
ATOM 5301 C C . TYR A 1 704 ? -18.609 -28.562 -3.928 1 97 704 TYR A C 1
ATOM 5303 O O . TYR A 1 704 ? -18.797 -27.516 -3.293 1 97 704 TYR A O 1
ATOM 5311 N N . GLY A 1 705 ? -19.594 -29.297 -4.402 1 95.5 705 GLY A N 1
ATOM 5312 C CA . GLY A 1 705 ? -20.969 -28.922 -4.152 1 95.5 705 GLY A CA 1
ATOM 5313 C C . GLY A 1 705 ? -21.344 -28.938 -2.68 1 95.5 705 GLY A C 1
ATOM 5314 O O . GLY A 1 705 ? -22.031 -28.031 -2.197 1 95.5 705 GLY A O 1
ATOM 5315 N N . SER A 1 706 ? -20.859 -29.984 -1.986 1 93.69 706 SER A N 1
ATOM 5316 C CA . SER A 1 706 ? -21.141 -30.078 -0.559 1 93.69 706 SER A CA 1
ATOM 5317 C C . SER A 1 706 ? -20.5 -28.938 0.22 1 93.69 706 SER A C 1
ATOM 5319 O O . SER A 1 706 ? -21.125 -28.359 1.115 1 93.69 706 SER A O 1
ATOM 5321 N N . ILE A 1 707 ? -19.297 -28.609 -0.102 1 96.31 707 ILE A N 1
ATOM 5322 C CA . ILE A 1 707 ? -18.578 -27.547 0.578 1 96.31 707 ILE A CA 1
ATOM 5323 C C . ILE A 1 707 ? -19.25 -26.203 0.289 1 96.31 707 ILE A C 1
ATOM 5325 O O . ILE A 1 707 ? -19.531 -25.438 1.209 1 96.31 707 ILE A O 1
ATOM 5329 N N . LEU A 1 708 ? -19.547 -25.969 -0.983 1 96.88 708 LEU A N 1
ATOM 5330 C CA . LEU A 1 708 ? -20.156 -24.688 -1.354 1 96.88 708 LEU A CA 1
ATOM 5331 C C . LEU A 1 708 ? -21.5 -24.5 -0.667 1 96.88 708 LEU A C 1
ATOM 5333 O O . LEU A 1 708 ? -21.797 -23.422 -0.153 1 96.88 708 LEU A O 1
ATOM 5337 N N . LEU A 1 709 ? -22.344 -25.516 -0.575 1 95.31 709 LEU A N 1
ATOM 5338 C CA . LEU A 1 709 ? -23.656 -25.438 0.037 1 95.31 709 LEU A CA 1
ATOM 5339 C C . LEU A 1 709 ? -23.547 -25.25 1.546 1 95.31 709 LEU A C 1
ATOM 5341 O O . LEU A 1 709 ? -24.391 -24.578 2.154 1 95.31 709 LEU A O 1
ATOM 5345 N N . SER A 1 710 ? -22.547 -25.844 2.092 1 94.69 710 SER A N 1
ATOM 5346 C CA . SER A 1 710 ? -22.328 -25.641 3.521 1 94.69 710 SER A CA 1
ATOM 5347 C C . SER A 1 710 ? -22.031 -24.188 3.836 1 94.69 710 SER A C 1
ATOM 5349 O O . SER A 1 710 ? -22.453 -23.672 4.875 1 94.69 710 SER A O 1
ATOM 5351 N N . PHE A 1 711 ? -21.391 -23.484 2.994 1 96.25 711 PHE A N 1
ATOM 5352 C CA . PHE A 1 711 ? -21.047 -22.094 3.227 1 96.25 711 PHE A CA 1
ATOM 5353 C C . PHE A 1 711 ? -22.203 -21.172 2.83 1 96.25 711 PHE A C 1
ATOM 5355 O O . PHE A 1 711 ? -22.391 -20.109 3.416 1 96.25 711 PHE A O 1
ATOM 5362 N N . THR A 1 712 ? -23.016 -21.594 1.871 1 95.69 712 THR A N 1
ATOM 5363 C CA . THR A 1 712 ? -24.109 -20.734 1.43 1 95.69 712 THR A CA 1
ATOM 5364 C C . THR A 1 712 ? -25.297 -20.844 2.381 1 95.69 712 THR A C 1
ATOM 5366 O O . THR A 1 712 ? -26 -19.859 2.623 1 95.69 712 THR A O 1
ATOM 5369 N N . ASP A 1 713 ? -25.5 -22.047 3.008 1 93 713 ASP A N 1
ATOM 5370 C CA . ASP A 1 713 ? -26.797 -22.281 3.629 1 93 713 ASP A CA 1
ATOM 5371 C C . ASP A 1 713 ? -26.656 -22.453 5.141 1 93 713 ASP A C 1
ATOM 5373 O O . ASP A 1 713 ? -27.656 -22.391 5.871 1 93 713 ASP A O 1
ATOM 5377 N N . ALA A 1 714 ? -25.469 -22.641 5.629 1 90.88 714 ALA A N 1
ATOM 5378 C CA . ALA A 1 714 ? -25.328 -22.797 7.074 1 90.88 714 ALA A CA 1
ATOM 5379 C C . ALA A 1 714 ? -25.641 -21.5 7.801 1 90.88 714 ALA A C 1
ATOM 5381 O O . ALA A 1 714 ? -25.391 -20.406 7.277 1 90.88 714 ALA A O 1
ATOM 5382 N N . GLN A 1 715 ? -26.141 -21.656 9.047 1 89.19 715 GLN A N 1
ATOM 5383 C CA . GLN A 1 715 ? -26.453 -20.469 9.836 1 89.19 715 GLN A CA 1
ATOM 5384 C C . GLN A 1 715 ? -25.188 -19.703 10.227 1 89.19 715 GLN A C 1
ATOM 5386 O O . GLN A 1 715 ? -25.094 -18.5 10.031 1 89.19 715 GLN A O 1
ATOM 5391 N N . PHE A 1 716 ? -24.25 -20.453 10.797 1 92.06 716 PHE A N 1
ATOM 5392 C CA . PHE A 1 716 ? -22.969 -19.844 11.148 1 92.06 716 PHE A CA 1
ATOM 5393 C C . PHE A 1 716 ? -21.938 -20.078 10.055 1 92.06 716 PHE A C 1
ATOM 5395 O O . PHE A 1 716 ? -21.953 -21.109 9.391 1 92.06 716 PHE A O 1
ATOM 5402 N N . LEU A 1 717 ? -21.047 -19.094 9.906 1 94.62 717 LEU A N 1
ATOM 5403 C CA . LEU A 1 717 ? -19.906 -19.297 9.008 1 94.62 717 LEU A CA 1
ATOM 5404 C C . LEU A 1 717 ? -19.094 -20.516 9.438 1 94.62 717 LEU A C 1
ATOM 5406 O O . LEU A 1 717 ? -18.844 -20.703 10.625 1 94.62 717 LEU A O 1
ATOM 5410 N N . GLN A 1 718 ? -18.719 -21.266 8.469 1 94.94 718 GLN A N 1
ATOM 5411 C CA . GLN A 1 718 ? -18.016 -22.516 8.742 1 94.94 718 GLN A CA 1
ATOM 5412 C C . GLN A 1 718 ? -16.516 -22.266 8.945 1 94.94 718 GLN A C 1
ATOM 5414 O O . GLN A 1 718 ? -15.68 -22.922 8.32 1 94.94 718 GLN A O 1
ATOM 5419 N N . TYR A 1 719 ? -16.188 -21.297 9.797 1 96 719 TYR A N 1
ATOM 5420 C CA . TYR A 1 719 ? -14.82 -20.984 10.195 1 96 719 TYR A CA 1
ATOM 5421 C C . TYR A 1 719 ? -14.453 -21.703 11.492 1 96 719 TYR A C 1
ATOM 5423 O O . TYR A 1 719 ? -15.289 -21.859 12.383 1 96 719 TYR A O 1
ATOM 5431 N N . ASP A 1 720 ? -13.219 -22.172 11.578 1 93.69 720 ASP A N 1
ATOM 5432 C CA . ASP A 1 720 ? -12.68 -22.719 12.812 1 93.69 720 ASP A CA 1
ATOM 5433 C C . ASP A 1 720 ? -11.344 -22.078 13.172 1 93.69 720 ASP A C 1
ATOM 5435 O O . ASP A 1 720 ? -10.297 -22.453 12.625 1 93.69 720 ASP A O 1
ATOM 5439 N N . PHE A 1 721 ? -11.352 -21.25 14.203 1 96.06 721 PHE A N 1
ATOM 5440 C CA . PHE A 1 721 ? -10.164 -20.5 14.562 1 96.06 721 PHE A CA 1
ATOM 5441 C C . PHE A 1 721 ? -9.25 -21.312 15.477 1 96.06 721 PHE A C 1
ATOM 5443 O O . PHE A 1 721 ? -8.102 -20.938 15.719 1 96.06 721 PHE A O 1
ATOM 5450 N N . THR A 1 722 ? -9.703 -22.453 15.914 1 92.88 722 THR A N 1
ATOM 5451 C CA . THR A 1 722 ? -8.805 -23.359 16.625 1 92.88 722 THR A CA 1
ATOM 5452 C C . THR A 1 722 ? -7.793 -23.969 15.664 1 92.88 722 THR A C 1
ATOM 5454 O O . THR A 1 722 ? -6.621 -24.125 16.016 1 92.88 722 THR A O 1
ATOM 5457 N N . GLU A 1 723 ? -8.234 -24.266 14.453 1 92.19 723 GLU A N 1
ATOM 5458 C CA . GLU A 1 723 ? -7.305 -24.734 13.43 1 92.19 723 GLU A CA 1
ATOM 5459 C C . GLU A 1 723 ? -6.301 -23.656 13.055 1 92.19 723 GLU A C 1
ATOM 5461 O O . GLU A 1 723 ? -5.133 -23.938 12.797 1 92.19 723 GLU A O 1
ATOM 5466 N N . LEU A 1 724 ? -6.746 -22.469 13.016 1 95.69 724 LEU A N 1
ATOM 5467 C CA . LEU A 1 724 ? -5.844 -21.375 12.703 1 95.69 724 LEU A CA 1
ATOM 5468 C C . LEU A 1 724 ? -4.805 -21.188 13.805 1 95.69 724 LEU A C 1
ATOM 5470 O O . LEU A 1 724 ? -3.654 -20.844 13.523 1 95.69 724 LEU A O 1
ATOM 5474 N N . SER A 1 725 ? -5.223 -21.375 15.086 1 95.31 725 SER A N 1
ATOM 5475 C CA . SER A 1 725 ? -4.273 -21.266 16.188 1 95.31 725 SER A CA 1
ATOM 5476 C C . SER A 1 725 ? -3.146 -22.281 16.062 1 95.31 725 SER A C 1
ATOM 5478 O O . SER A 1 725 ? -1.997 -21.984 16.391 1 95.31 725 SER A O 1
ATOM 5480 N N . ARG A 1 726 ? -3.438 -23.375 15.516 1 91.62 726 ARG A N 1
ATOM 5481 C CA . ARG A 1 726 ? -2.412 -24.391 15.266 1 91.62 726 ARG A CA 1
ATOM 5482 C C . ARG A 1 726 ? -1.437 -23.922 14.188 1 91.62 726 ARG A C 1
ATOM 5484 O O . ARG A 1 726 ? -0.232 -24.156 14.289 1 91.62 726 ARG A O 1
ATOM 5491 N N . GLU A 1 727 ? -1.978 -23.328 13.234 1 92.75 727 GLU A N 1
ATOM 5492 C CA . GLU A 1 727 ? -1.148 -22.781 12.172 1 92.75 727 GLU A CA 1
ATOM 5493 C C . GLU A 1 727 ? -0.213 -21.703 12.703 1 92.75 727 GLU A C 1
ATOM 5495 O O . GLU A 1 727 ? 0.94 -21.594 12.281 1 92.75 727 GLU A O 1
ATOM 5500 N N . LEU A 1 728 ? -0.713 -20.859 13.602 1 96.75 728 LEU A N 1
ATOM 5501 C CA . LEU A 1 728 ? 0.108 -19.828 14.219 1 96.75 728 LEU A CA 1
ATOM 5502 C C . LEU A 1 728 ? 1.266 -20.438 15 1 96.75 728 LEU A C 1
ATOM 5504 O O . LEU A 1 728 ? 2.393 -19.938 14.938 1 96.75 728 LEU A O 1
ATOM 5508 N N . ARG A 1 729 ? 1.005 -21.547 15.719 1 95.38 729 ARG A N 1
ATOM 5509 C CA . ARG A 1 729 ? 2.049 -22.219 16.469 1 95.38 729 ARG A CA 1
ATOM 5510 C C . ARG A 1 729 ? 3.102 -22.812 15.539 1 95.38 729 ARG A C 1
ATOM 5512 O O . ARG A 1 729 ? 4.297 -22.75 15.836 1 95.38 729 ARG A O 1
ATOM 5519 N N . ARG A 1 730 ? 2.697 -23.312 14.461 1 92.62 730 ARG A N 1
ATOM 5520 C CA . ARG A 1 730 ? 3.631 -23.812 13.453 1 92.62 730 ARG A CA 1
ATOM 5521 C C . ARG A 1 730 ? 4.5 -22.672 12.914 1 92.62 730 ARG A C 1
ATOM 5523 O O . ARG A 1 730 ? 5.699 -22.859 12.695 1 92.62 730 ARG A O 1
ATOM 5530 N N . GLY A 1 731 ? 3.857 -21.547 12.672 1 94.81 731 GLY A N 1
ATOM 5531 C CA . GLY A 1 731 ? 4.594 -20.375 12.219 1 94.81 731 GLY A CA 1
ATOM 5532 C C . GLY A 1 731 ? 5.637 -19.906 13.211 1 94.81 731 GLY A C 1
ATOM 5533 O O . GLY A 1 731 ? 6.73 -19.484 12.828 1 94.81 731 GLY A O 1
ATOM 5534 N N . GLU A 1 732 ? 5.312 -20.016 14.516 1 95.88 732 GLU A N 1
ATOM 5535 C CA . GLU A 1 732 ? 6.266 -19.656 15.562 1 95.88 732 GLU A CA 1
ATOM 5536 C C . GLU A 1 732 ? 7.496 -20.562 15.516 1 95.88 732 GLU A C 1
ATOM 5538 O O . GLU A 1 732 ? 8.625 -20.078 15.586 1 95.88 732 GLU A O 1
ATOM 5543 N N . ALA A 1 733 ? 7.273 -21.781 15.367 1 94.06 733 ALA A N 1
ATOM 5544 C CA . ALA A 1 733 ? 8.375 -22.734 15.289 1 94.06 733 ALA A CA 1
ATOM 5545 C C . ALA A 1 733 ? 9.227 -22.484 14.047 1 94.06 733 ALA A C 1
ATOM 5547 O O . ALA A 1 733 ? 10.461 -22.531 14.117 1 94.06 733 ALA A O 1
ATOM 5548 N N . PHE A 1 734 ? 8.617 -22.25 13.039 1 93.19 734 PHE A N 1
ATOM 5549 C CA . PHE A 1 734 ? 9.281 -21.953 11.773 1 93.19 734 PHE A CA 1
ATOM 5550 C C . PHE A 1 734 ? 10.18 -20.719 11.914 1 93.19 734 PHE A C 1
ATOM 5552 O O . PHE A 1 734 ? 11.328 -20.734 11.461 1 93.19 734 PHE A O 1
ATOM 5559 N N . LEU A 1 735 ? 9.688 -19.641 12.539 1 95.88 735 LEU A N 1
ATOM 5560 C CA . LEU A 1 735 ? 10.453 -18.406 12.711 1 95.88 735 LEU A CA 1
ATOM 5561 C C . LEU A 1 735 ? 11.625 -18.625 13.664 1 95.88 735 LEU A C 1
ATOM 5563 O O . LEU A 1 735 ? 12.688 -18.031 13.492 1 95.88 735 LEU A O 1
ATOM 5567 N N . GLU A 1 736 ? 11.375 -19.406 14.719 1 95.5 736 GLU A N 1
ATOM 5568 C CA . GLU A 1 736 ? 12.445 -19.719 15.656 1 95.5 736 GLU A CA 1
ATOM 5569 C C . GLU A 1 736 ? 13.633 -20.375 14.945 1 95.5 736 GLU A C 1
ATOM 5571 O O . GLU A 1 736 ? 14.781 -19.984 15.164 1 95.5 736 GLU A O 1
ATOM 5576 N N . ASP A 1 737 ? 13.336 -21.281 14.078 1 94.56 737 ASP A N 1
ATOM 5577 C CA . ASP A 1 737 ? 14.359 -21.969 13.297 1 94.56 737 ASP A CA 1
ATOM 5578 C C . ASP A 1 737 ? 15.055 -21 12.344 1 94.56 737 ASP A C 1
ATOM 5580 O O . ASP A 1 737 ? 16.281 -21.031 12.203 1 94.56 737 ASP A O 1
ATOM 5584 N N . ALA A 1 738 ? 14.32 -20.141 11.664 1 94.31 738 ALA A N 1
ATOM 5585 C CA . ALA A 1 738 ? 14.852 -19.188 10.695 1 94.31 738 ALA A CA 1
ATOM 5586 C C . ALA A 1 738 ? 15.781 -18.188 11.367 1 94.31 738 ALA A C 1
ATOM 5588 O O . ALA A 1 738 ? 16.859 -17.875 10.852 1 94.31 738 ALA A O 1
ATOM 5589 N N . LEU A 1 739 ? 15.375 -17.656 12.562 1 95.06 739 LEU A N 1
ATOM 5590 C CA . LEU A 1 739 ? 16.188 -16.688 13.297 1 95.06 739 LEU A CA 1
ATOM 5591 C C . LEU A 1 739 ? 17.484 -17.328 13.766 1 95.06 739 LEU A C 1
ATOM 5593 O O . LEU A 1 739 ? 18.547 -16.672 13.75 1 95.06 739 LEU A O 1
ATOM 5597 N N . ALA A 1 740 ? 17.422 -18.562 14.203 1 94.19 740 ALA A N 1
ATOM 5598 C CA . ALA A 1 740 ? 18.609 -19.281 14.633 1 94.19 740 ALA A CA 1
ATOM 5599 C C . ALA A 1 740 ? 19.609 -19.438 13.484 1 94.19 740 ALA A C 1
ATOM 5601 O O . ALA A 1 740 ? 20.812 -19.234 13.672 1 94.19 740 ALA A O 1
ATOM 5602 N N . ARG A 1 741 ? 19.141 -19.703 12.336 1 91.12 741 ARG A N 1
ATOM 5603 C CA . ARG A 1 741 ? 19.984 -19.875 11.156 1 91.12 741 ARG A CA 1
ATOM 5604 C C . ARG A 1 741 ? 20.688 -18.578 10.789 1 91.12 741 ARG A C 1
ATOM 5606 O O . ARG A 1 741 ? 21.828 -18.609 10.312 1 91.12 741 ARG A O 1
ATOM 5613 N N . GLU A 1 742 ? 20.094 -17.391 11 1 92.62 742 GLU A N 1
ATOM 5614 C CA . GLU A 1 742 ? 20.656 -16.094 10.609 1 92.62 742 GLU A CA 1
ATOM 5615 C C . GLU A 1 742 ? 21.406 -15.453 11.766 1 92.62 742 GLU A C 1
ATOM 5617 O O . GLU A 1 742 ? 21.906 -14.336 11.633 1 92.62 742 GLU A O 1
ATOM 5622 N N . GLY A 1 743 ? 21.5 -16.109 12.922 1 92.38 743 GLY A N 1
ATOM 5623 C CA . GLY A 1 743 ? 22.203 -15.586 14.078 1 92.38 743 GLY A CA 1
ATOM 5624 C C . GLY A 1 743 ? 21.531 -14.391 14.703 1 92.38 743 GLY A C 1
ATOM 5625 O O . GLY A 1 743 ? 22.203 -13.484 15.211 1 92.38 743 GLY A O 1
ATOM 5626 N N . LEU A 1 744 ? 20.172 -14.281 14.609 1 93.06 744 LEU A N 1
ATOM 5627 C CA . LEU A 1 744 ? 19.438 -13.117 15.086 1 93.06 744 LEU A CA 1
ATOM 5628 C C . LEU A 1 744 ? 18.625 -13.469 16.328 1 93.06 744 LEU A C 1
ATOM 5630 O O . LEU A 1 744 ? 17.875 -12.633 16.844 1 93.06 744 LEU A O 1
ATOM 5634 N N . THR A 1 745 ? 18.766 -14.688 16.953 1 91.56 745 THR A N 1
ATOM 5635 C CA . THR A 1 745 ? 17.969 -15.188 18.062 1 91.56 745 THR A CA 1
ATOM 5636 C C . THR A 1 745 ? 18.094 -14.273 19.281 1 91.56 745 THR A C 1
ATOM 5638 O O . THR A 1 745 ? 17.109 -14.039 20 1 91.56 745 THR A O 1
ATOM 5641 N N . GLU A 1 746 ? 19.266 -13.695 19.469 1 89.44 746 GLU A N 1
ATOM 5642 C CA . GLU A 1 746 ? 19.516 -12.898 20.656 1 89.44 746 GLU A CA 1
ATOM 5643 C C . GLU A 1 746 ? 19.016 -11.469 20.484 1 89.44 746 GLU A C 1
ATOM 5645 O O . GLU A 1 746 ? 18.75 -10.773 21.469 1 89.44 746 GLU A O 1
ATOM 5650 N N . VAL A 1 747 ? 18.938 -11.102 19.297 1 87.69 747 VAL A N 1
ATOM 5651 C CA . VAL A 1 747 ? 18.641 -9.695 19.047 1 87.69 747 VAL A CA 1
ATOM 5652 C C . VAL A 1 747 ? 17.141 -9.531 18.75 1 87.69 747 VAL A C 1
ATOM 5654 O O . VAL A 1 747 ? 16.578 -8.453 18.953 1 87.69 747 VAL A O 1
ATOM 5657 N N . VAL A 1 748 ? 16.516 -10.523 18.234 1 90.62 748 VAL A N 1
ATOM 5658 C CA . VAL A 1 748 ? 15.102 -10.484 17.906 1 90.62 748 VAL A CA 1
ATOM 5659 C C . VAL A 1 748 ? 14.344 -11.461 18.812 1 90.62 748 VAL A C 1
ATOM 5661 O O . VAL A 1 748 ? 14.422 -12.68 18.625 1 90.62 748 VAL A O 1
ATOM 5664 N N . SER A 1 749 ? 13.539 -10.922 19.719 1 90.25 749 SER A N 1
ATOM 5665 C CA . SER A 1 749 ? 12.781 -11.75 20.656 1 90.25 749 SER A CA 1
ATOM 5666 C C . SER A 1 749 ? 11.43 -12.141 20.062 1 90.25 749 SER A C 1
ATOM 5668 O O . SER A 1 749 ? 10.75 -11.305 19.453 1 90.25 749 SER A O 1
ATOM 5670 N N . LEU A 1 750 ? 11.016 -13.414 20.312 1 93.81 750 LEU A N 1
ATOM 5671 C CA . LEU A 1 750 ? 9.711 -13.883 19.859 1 93.81 750 LEU A CA 1
ATOM 5672 C C . LEU A 1 750 ? 8.719 -13.914 21.031 1 93.81 750 LEU A C 1
ATOM 5674 O O . LEU A 1 750 ? 7.641 -14.5 20.906 1 93.81 750 LEU A O 1
ATOM 5678 N N . GLY A 1 751 ? 9.109 -13.375 22.125 1 91.06 751 GLY A N 1
ATOM 5679 C CA . GLY A 1 751 ? 8.258 -13.383 23.312 1 91.06 751 GLY A CA 1
ATOM 5680 C C . GLY A 1 751 ? 6.871 -12.836 23.062 1 91.06 751 GLY A C 1
ATOM 5681 O O . GLY A 1 751 ? 5.875 -13.438 23.453 1 91.06 751 GLY A O 1
ATOM 5682 N N . ARG A 1 752 ? 6.711 -11.773 22.375 1 90.06 752 ARG A N 1
ATOM 5683 C CA . ARG A 1 752 ? 5.41 -11.18 22.094 1 90.06 752 ARG A CA 1
ATOM 5684 C C . ARG A 1 752 ? 4.59 -12.078 21.172 1 90.06 752 ARG A C 1
ATOM 5686 O O . ARG A 1 752 ? 3.371 -12.188 21.344 1 90.06 752 ARG A O 1
ATOM 5693 N N . LEU A 1 753 ? 5.25 -12.594 20.203 1 94.25 753 LEU A N 1
ATOM 5694 C CA . LEU A 1 753 ? 4.539 -13.492 19.297 1 94.25 753 LEU A CA 1
ATOM 5695 C C . LEU A 1 753 ? 3.951 -14.672 20.062 1 94.25 753 LEU A C 1
ATOM 5697 O O . LEU A 1 753 ? 2.799 -15.055 19.844 1 94.25 753 LEU A O 1
ATOM 5701 N N . HIS A 1 754 ? 4.727 -15.242 20.969 1 94.75 754 HIS A N 1
ATOM 5702 C CA . HIS A 1 754 ? 4.262 -16.359 21.797 1 94.75 754 HIS A CA 1
ATOM 5703 C C . HIS A 1 754 ? 3.045 -15.961 22.625 1 94.75 754 HIS A C 1
ATOM 5705 O O . HIS A 1 754 ? 2.053 -16.688 22.656 1 94.75 754 HIS A O 1
ATOM 5711 N N . ASN A 1 755 ? 3.088 -14.812 23.25 1 93.12 755 ASN A N 1
ATOM 5712 C CA . ASN A 1 755 ? 1.982 -14.328 24.078 1 93.12 755 ASN A CA 1
ATOM 5713 C C . ASN A 1 755 ? 0.737 -14.062 23.234 1 93.12 755 ASN A C 1
ATOM 5715 O O . ASN A 1 755 ? -0.375 -14.406 23.641 1 93.12 755 ASN A O 1
ATOM 5719 N N . ALA A 1 756 ? 0.92 -13.414 22.078 1 93.06 756 ALA A N 1
ATOM 5720 C CA . ALA A 1 756 ? -0.197 -13.125 21.188 1 93.06 756 ALA A CA 1
ATOM 5721 C C . ALA A 1 756 ? -0.879 -14.406 20.719 1 93.06 756 ALA A C 1
ATOM 5723 O O . ALA A 1 756 ? -2.109 -14.484 20.688 1 93.06 756 ALA A O 1
ATOM 5724 N N . THR A 1 757 ? -0.12 -15.414 20.375 1 96 757 THR A N 1
ATOM 5725 C CA . THR A 1 757 ? -0.656 -16.688 19.922 1 96 757 THR A CA 1
ATOM 5726 C C . THR A 1 757 ? -1.431 -17.391 21.031 1 96 757 THR A C 1
ATOM 5728 O O . THR A 1 757 ? -2.506 -17.938 20.797 1 96 757 THR A O 1
ATOM 5731 N N . THR A 1 758 ? -0.948 -17.328 22.234 1 95.31 758 THR A N 1
ATOM 5732 C CA . THR A 1 758 ? -1.608 -17.922 23.391 1 95.31 758 THR A CA 1
ATOM 5733 C C . THR A 1 758 ? -2.959 -17.266 23.641 1 95.31 758 THR A C 1
ATOM 5735 O O . THR A 1 758 ? -3.959 -17.953 23.875 1 95.31 758 THR A O 1
ATOM 5738 N N . ALA A 1 759 ? -2.957 -15.984 23.625 1 94.31 759 ALA A N 1
ATOM 5739 C CA . ALA A 1 759 ? -4.207 -15.25 23.812 1 94.31 759 ALA A CA 1
ATOM 5740 C C . ALA A 1 759 ? -5.211 -15.578 22.719 1 94.31 759 ALA A C 1
ATOM 5742 O O . ALA A 1 759 ? -6.41 -15.703 22.969 1 94.31 759 ALA A O 1
ATOM 5743 N N . PHE A 1 760 ? -4.77 -15.711 21.531 1 96 760 PHE A N 1
ATOM 5744 C CA . PHE A 1 760 ? -5.629 -16.031 20.391 1 96 760 PHE A CA 1
ATOM 5745 C C . PHE A 1 760 ? -6.234 -17.422 20.547 1 96 760 PHE A C 1
ATOM 5747 O O . PHE A 1 760 ? -7.41 -17.641 20.25 1 96 760 PHE A O 1
ATOM 5754 N N . GLU A 1 761 ? -5.465 -18.312 20.969 1 96 761 GLU A N 1
ATOM 5755 C CA . GLU A 1 761 ? -5.938 -19.672 21.234 1 96 761 GLU A CA 1
ATOM 5756 C C . GLU A 1 761 ? -7.094 -19.672 22.234 1 96 761 GLU A C 1
ATOM 5758 O O . GLU A 1 761 ? -8.109 -20.344 22.016 1 96 761 GLU A O 1
ATOM 5763 N N . ALA A 1 762 ? -6.941 -18.953 23.234 1 94.69 762 ALA A N 1
ATOM 5764 C CA . ALA A 1 762 ? -7.988 -18.859 24.25 1 94.69 762 ALA A CA 1
ATOM 5765 C C . ALA A 1 762 ? -9.25 -18.219 23.672 1 94.69 762 ALA A C 1
ATOM 5767 O O . ALA A 1 762 ? -10.359 -18.672 23.953 1 94.69 762 ALA A O 1
ATOM 5768 N N . ALA A 1 763 ? -9.062 -17.219 22.906 1 95.56 763 ALA A N 1
ATOM 5769 C CA . ALA A 1 763 ? -10.195 -16.547 22.281 1 95.56 763 ALA A CA 1
ATOM 5770 C C . ALA A 1 763 ? -10.922 -17.469 21.312 1 95.56 763 ALA A C 1
ATOM 5772 O O . ALA A 1 763 ? -12.148 -17.453 21.219 1 95.56 763 ALA A O 1
ATOM 5773 N N . ALA A 1 764 ? -10.18 -18.281 20.562 1 95.38 764 ALA A N 1
ATOM 5774 C CA . ALA A 1 764 ? -10.742 -19.219 19.594 1 95.38 764 ALA A CA 1
ATOM 5775 C C . ALA A 1 764 ? -11.641 -20.25 20.297 1 95.38 764 ALA A C 1
ATOM 5777 O O . ALA A 1 764 ? -12.742 -20.531 19.828 1 95.38 764 ALA A O 1
ATOM 5778 N N . ILE A 1 765 ? -11.258 -20.703 21.406 1 93.88 765 ILE A N 1
ATOM 5779 C CA . ILE A 1 765 ? -12.031 -21.672 22.188 1 93.88 765 ILE A CA 1
ATOM 5780 C C . ILE A 1 765 ? -13.289 -21.016 22.75 1 93.88 765 ILE A C 1
ATOM 5782 O O . ILE A 1 765 ? -14.375 -21.578 22.688 1 93.88 765 ILE A O 1
ATOM 5786 N N . SER A 1 766 ? -13.133 -19.828 23.203 1 93.06 766 SER A N 1
ATOM 5787 C CA . SER A 1 766 ? -14.242 -19.078 23.797 1 93.06 766 SER A CA 1
ATOM 5788 C C . SER A 1 766 ? -15.352 -18.859 22.781 1 93.06 766 SER A C 1
ATOM 5790 O O . SER A 1 766 ? -16.531 -19.047 23.078 1 93.06 766 SER A O 1
ATOM 5792 N N . VAL A 1 767 ? -15.023 -18.453 21.594 1 93.56 767 VAL A N 1
ATOM 5793 C CA . VAL A 1 767 ? -16.031 -18.172 20.594 1 93.56 767 VAL A CA 1
ATOM 5794 C C . VAL A 1 767 ? -16.719 -19.453 20.156 1 93.56 767 VAL A C 1
ATOM 5796 O O . VAL A 1 767 ? -17.922 -19.469 19.875 1 93.56 767 VAL A O 1
ATOM 5799 N N . SER A 1 768 ? -15.992 -20.531 19.984 1 90.88 768 SER A N 1
ATOM 5800 C CA . SER A 1 768 ? -16.578 -21.828 19.656 1 90.88 768 SER A CA 1
ATOM 5801 C C . SER A 1 768 ? -17.609 -22.25 20.703 1 90.88 768 SER A C 1
ATOM 5803 O O . SER A 1 768 ? -18.688 -22.75 20.344 1 90.88 768 SER A O 1
ATOM 5805 N N . HIS A 1 769 ? -17.359 -22.016 21.922 1 89.88 769 HIS A N 1
ATOM 5806 C CA . HIS A 1 769 ? -18.281 -22.312 23 1 89.88 769 HIS A CA 1
ATOM 5807 C C . HIS A 1 769 ? -19.531 -21.438 22.906 1 89.88 769 HIS A C 1
ATOM 5809 O O . HIS A 1 769 ? -20.656 -21.922 23.109 1 89.88 769 HIS A O 1
ATOM 5815 N N . GLU A 1 770 ? -19.312 -20.25 22.656 1 89.69 770 GLU A N 1
ATOM 5816 C CA . GLU A 1 770 ? -20.438 -19.328 22.516 1 89.69 770 GLU A CA 1
ATOM 5817 C C . GLU A 1 770 ? -21.375 -19.766 21.391 1 89.69 770 GLU A C 1
ATOM 5819 O O . GLU A 1 770 ? -22.594 -19.734 21.547 1 89.69 770 GLU A O 1
ATOM 5824 N N . ILE A 1 771 ? -20.859 -20.156 20.281 1 89.69 771 ILE A N 1
ATOM 5825 C CA . ILE A 1 771 ? -21.641 -20.609 19.141 1 89.69 771 ILE A CA 1
ATOM 5826 C C . ILE A 1 771 ? -22.469 -21.844 19.531 1 89.69 771 ILE A C 1
ATOM 5828 O O . ILE A 1 771 ? -23.641 -21.953 19.172 1 89.69 771 ILE A O 1
ATOM 5832 N N . ASN A 1 772 ? -21.922 -22.719 20.25 1 86.25 772 ASN A N 1
ATOM 5833 C CA . ASN A 1 772 ? -22.625 -23.922 20.703 1 86.25 772 ASN A CA 1
ATOM 5834 C C . ASN A 1 772 ? -23.781 -23.562 21.641 1 86.25 772 ASN A C 1
ATOM 5836 O O . ASN A 1 772 ? -24.859 -24.156 21.547 1 86.25 772 ASN A O 1
ATOM 5840 N N . VAL A 1 773 ? -23.547 -22.562 22.422 1 85.12 773 VAL A N 1
ATOM 5841 C CA . VAL A 1 773 ? -24.578 -22.125 23.359 1 85.12 773 VAL A CA 1
ATOM 5842 C C . VAL A 1 773 ? -25.75 -21.516 22.578 1 85.12 773 VAL A C 1
ATOM 5844 O O . VAL A 1 773 ? -26.906 -21.781 22.891 1 85.12 773 VAL A O 1
ATOM 5847 N N . ILE A 1 774 ? -25.453 -20.734 21.656 1 86.06 774 ILE A N 1
ATOM 5848 C CA . ILE A 1 774 ? -26.484 -20.094 20.844 1 86.06 774 ILE A CA 1
ATOM 5849 C C . ILE A 1 774 ? -27.25 -21.156 20.047 1 86.06 774 ILE A C 1
ATOM 5851 O O . ILE A 1 774 ? -28.469 -21.062 19.891 1 86.06 774 ILE A O 1
ATOM 5855 N N . SER A 1 775 ? -26.547 -22.094 19.547 1 81.94 775 SER A N 1
ATOM 5856 C CA . SER A 1 775 ? -27.141 -23.141 18.719 1 81.94 775 SER A CA 1
ATOM 5857 C C . SER A 1 775 ? -28.125 -24 19.516 1 81.94 775 SER A C 1
ATOM 5859 O O . SER A 1 775 ? -29.062 -24.547 18.953 1 81.94 775 SER A O 1
ATOM 5861 N N . ASP A 1 776 ? -27.953 -24.078 20.797 1 77.62 776 ASP A N 1
ATOM 5862 C CA . ASP A 1 776 ? -28.797 -24.891 21.672 1 77.62 776 ASP A CA 1
ATOM 5863 C C . ASP A 1 776 ? -30.047 -24.125 22.094 1 77.62 776 ASP A C 1
ATOM 5865 O O . ASP A 1 776 ? -31 -24.719 22.609 1 77.62 776 ASP A O 1
ATOM 5869 N N . GLN A 1 777 ? -30.031 -22.844 21.797 1 76.88 777 GLN A N 1
ATOM 5870 C CA . GLN A 1 777 ? -31.172 -22 22.156 1 76.88 777 GLN A CA 1
ATOM 5871 C C . GLN A 1 777 ? -31.984 -21.625 20.906 1 76.88 777 GLN A C 1
ATOM 5873 O O . GLN A 1 777 ? -31.641 -22.031 19.797 1 76.88 777 GLN A O 1
ATOM 5878 N N . GLU A 1 778 ? -33.219 -21.031 21.188 1 68.44 778 GLU A N 1
ATOM 5879 C CA . GLU A 1 778 ? -33.969 -20.516 20.062 1 68.44 778 GLU A CA 1
ATOM 5880 C C . GLU A 1 778 ? -33.156 -19.5 19.25 1 68.44 778 GLU A C 1
ATOM 5882 O O . GLU A 1 778 ? -32.625 -18.547 19.812 1 68.44 778 GLU A O 1
ATOM 5887 N N . LEU A 1 779 ? -33.062 -19.859 17.984 1 70.81 779 LEU A N 1
ATOM 5888 C CA . LEU A 1 779 ? -32.125 -19.125 17.141 1 70.81 779 LEU A CA 1
ATOM 5889 C C . LEU A 1 779 ? -32.656 -17.719 16.844 1 70.81 779 LEU A C 1
ATOM 5891 O O . LEU A 1 779 ? -33.781 -17.562 16.312 1 70.81 779 LEU A O 1
ATOM 5895 N N . ASP A 1 780 ? -32.062 -16.797 17.438 1 79.81 780 ASP A N 1
ATOM 5896 C CA . ASP A 1 780 ? -32.219 -15.383 17.125 1 79.81 780 ASP A CA 1
ATOM 5897 C C . ASP A 1 780 ? -31.312 -14.961 15.984 1 79.81 780 ASP A C 1
ATOM 5899 O O . ASP A 1 780 ? -30.078 -14.938 16.156 1 79.81 780 ASP A O 1
ATOM 5903 N N . PHE A 1 781 ? -31.969 -14.594 14.906 1 79.69 781 PHE A N 1
ATOM 5904 C CA . PHE A 1 781 ? -31.219 -14.281 13.695 1 79.69 781 PHE A CA 1
ATOM 5905 C C . PHE A 1 781 ? -30.281 -13.094 13.914 1 79.69 781 PHE A C 1
ATOM 5907 O O . PHE A 1 781 ? -29.203 -13.023 13.328 1 79.69 781 PHE A O 1
ATOM 5914 N N . SER A 1 782 ? -30.734 -12.258 14.695 1 82.69 782 SER A N 1
ATOM 5915 C CA . SER A 1 782 ? -29.906 -11.078 14.953 1 82.69 782 SER A CA 1
ATOM 5916 C C . SER A 1 782 ? -28.625 -11.461 15.688 1 82.69 782 SER A C 1
ATOM 5918 O O . SER A 1 782 ? -27.562 -10.906 15.406 1 82.69 782 SER A O 1
ATOM 5920 N N . ARG A 1 783 ? -28.75 -12.391 16.547 1 84.31 783 ARG A N 1
ATOM 5921 C CA . ARG A 1 783 ? -27.578 -12.859 17.297 1 84.31 783 ARG A CA 1
ATOM 5922 C C . ARG A 1 783 ? -26.625 -13.633 16.391 1 84.31 783 ARG A C 1
ATOM 5924 O O . ARG A 1 783 ? -25.406 -13.5 16.5 1 84.31 783 ARG A O 1
ATOM 5931 N N . VAL A 1 784 ? -27.141 -14.414 15.508 1 87.88 784 VAL A N 1
ATOM 5932 C CA . VAL A 1 784 ? -26.344 -15.188 14.555 1 87.88 784 VAL A CA 1
ATOM 5933 C C . VAL A 1 784 ? -25.578 -14.234 13.641 1 87.88 784 VAL A C 1
ATOM 5935 O O . VAL A 1 784 ? -24.391 -14.438 13.391 1 87.88 784 VAL A O 1
ATOM 5938 N N . ARG A 1 785 ? -26.25 -13.211 13.227 1 88.75 785 ARG A N 1
ATOM 5939 C CA . ARG A 1 785 ? -25.625 -12.227 12.352 1 88.75 785 ARG A CA 1
ATOM 5940 C C . ARG A 1 785 ? -24.453 -11.539 13.055 1 88.75 785 ARG A C 1
ATOM 5942 O O . ARG A 1 785 ? -23.422 -11.281 12.438 1 88.75 785 ARG A O 1
ATOM 5949 N N . LEU A 1 786 ? -24.641 -11.297 14.305 1 86.5 786 LEU A N 1
ATOM 5950 C CA . LEU A 1 786 ? -23.594 -10.641 15.062 1 86.5 786 LEU A CA 1
ATOM 5951 C C . LEU A 1 786 ? -22.359 -11.539 15.18 1 86.5 786 LEU A C 1
ATOM 5953 O O . LEU A 1 786 ? -21.234 -11.07 15.023 1 86.5 786 LEU A O 1
ATOM 5957 N N . ILE A 1 787 ? -22.578 -12.789 15.406 1 89.44 787 ILE A N 1
ATOM 5958 C CA . ILE A 1 787 ? -21.469 -13.742 15.516 1 89.44 787 ILE A CA 1
ATOM 5959 C C . ILE A 1 787 ? -20.781 -13.891 14.156 1 89.44 787 ILE A C 1
ATOM 5961 O O . ILE A 1 787 ? -19.547 -13.875 14.07 1 89.44 787 ILE A O 1
ATOM 5965 N N . ASN A 1 788 ? -21.5 -13.961 13.102 1 91.75 788 ASN A N 1
ATOM 5966 C CA . ASN A 1 788 ? -20.938 -14.102 11.758 1 91.75 788 ASN A CA 1
ATOM 5967 C C . ASN A 1 788 ? -20.094 -12.883 11.383 1 91.75 788 ASN A C 1
ATOM 5969 O O . ASN A 1 788 ? -19.047 -13.031 10.734 1 91.75 788 ASN A O 1
ATOM 5973 N N . ASN A 1 789 ? -20.562 -11.75 11.812 1 88.75 789 ASN A N 1
ATOM 5974 C CA . ASN A 1 789 ? -19.781 -10.531 11.594 1 88.75 789 ASN A CA 1
ATOM 5975 C C . ASN A 1 789 ? -18.438 -10.594 12.32 1 88.75 789 ASN A C 1
ATOM 5977 O O . ASN A 1 789 ? -17.406 -10.211 11.766 1 88.75 789 ASN A O 1
ATOM 5981 N N . ARG A 1 790 ? -18.484 -11.039 13.531 1 89.94 790 ARG A N 1
ATOM 5982 C CA . ARG A 1 790 ? -17.266 -11.164 14.336 1 89.94 790 ARG A CA 1
ATOM 5983 C C . ARG A 1 790 ? -16.297 -12.141 13.703 1 89.94 790 ARG A C 1
ATOM 5985 O O . ARG A 1 790 ? -15.094 -11.875 13.633 1 89.94 790 ARG A O 1
ATOM 5992 N N . LEU A 1 791 ? -16.781 -13.219 13.211 1 93.75 791 LEU A N 1
ATOM 5993 C CA . LEU A 1 791 ? -15.93 -14.234 12.594 1 93.75 791 LEU A CA 1
ATOM 5994 C C . LEU A 1 791 ? -15.273 -13.703 11.328 1 93.75 791 LEU A C 1
ATOM 5996 O O . LEU A 1 791 ? -14.07 -13.875 11.125 1 93.75 791 LEU A O 1
ATOM 6000 N N . LEU A 1 792 ? -16.016 -13.039 10.523 1 93.06 792 LEU A N 1
ATOM 6001 C CA . LEU A 1 792 ? -15.492 -12.5 9.273 1 93.06 792 LEU A CA 1
ATOM 6002 C C . LEU A 1 792 ? -14.453 -11.422 9.531 1 93.06 792 LEU A C 1
ATOM 6004 O O . LEU A 1 792 ? -13.398 -11.398 8.891 1 93.06 792 LEU A O 1
ATOM 6008 N N . ARG A 1 793 ? -14.68 -10.57 10.508 1 89.38 793 ARG A N 1
ATOM 6009 C CA . ARG A 1 793 ? -13.766 -9.492 10.844 1 89.38 793 ARG A CA 1
ATOM 6010 C C . ARG A 1 793 ? -12.461 -10.039 11.406 1 89.38 793 ARG A C 1
ATOM 6012 O O . ARG A 1 793 ? -11.383 -9.5 11.133 1 89.38 793 ARG A O 1
ATOM 6019 N N . ALA A 1 794 ? -12.57 -11.039 12.211 1 92.69 794 ALA A N 1
ATOM 6020 C CA . ALA A 1 794 ? -11.367 -11.648 12.766 1 92.69 794 ALA A CA 1
ATOM 6021 C C . ALA A 1 794 ? -10.492 -12.227 11.664 1 92.69 794 ALA A C 1
ATOM 6023 O O . ALA A 1 794 ? -9.266 -12.086 11.695 1 92.69 794 ALA A O 1
ATOM 6024 N N . GLN A 1 795 ? -11.109 -12.844 10.672 1 94.38 795 GLN A N 1
ATOM 6025 C CA . GLN A 1 795 ? -10.375 -13.375 9.531 1 94.38 795 GLN A CA 1
ATOM 6026 C C . GLN A 1 795 ? -9.672 -12.266 8.758 1 94.38 795 GLN A C 1
ATOM 6028 O O . GLN A 1 795 ? -8.547 -12.438 8.289 1 94.38 795 GLN A O 1
ATOM 6033 N N . ARG A 1 796 ? -10.25 -11.102 8.664 1 91.06 796 ARG A N 1
ATOM 6034 C CA . ARG A 1 796 ? -9.727 -9.992 7.879 1 91.06 796 ARG A CA 1
ATOM 6035 C C . ARG A 1 796 ? -8.641 -9.242 8.648 1 91.06 796 ARG A C 1
ATOM 6037 O O . ARG A 1 796 ? -7.871 -8.477 8.062 1 91.06 796 ARG A O 1
ATOM 6044 N N . ALA A 1 797 ? -8.594 -9.422 9.945 1 90.25 797 ALA A N 1
ATOM 6045 C CA . ALA A 1 797 ? -7.613 -8.734 10.781 1 90.25 797 ALA A CA 1
ATOM 6046 C C . ALA A 1 797 ? -6.195 -9.164 10.422 1 90.25 797 ALA A C 1
ATOM 6048 O O . ALA A 1 797 ? -5.227 -8.477 10.758 1 90.25 797 ALA A O 1
ATOM 6049 N N . PHE A 1 798 ? -6.039 -10.227 9.688 1 94.38 798 PHE A N 1
ATOM 6050 C CA . PHE A 1 798 ? -4.723 -10.727 9.32 1 94.38 798 PHE A CA 1
ATOM 6051 C C . PHE A 1 798 ? -4.227 -10.07 8.039 1 94.38 798 PHE A C 1
ATOM 6053 O O . PHE A 1 798 ? -3.26 -10.531 7.434 1 94.38 798 PHE A O 1
ATOM 6060 N N . LEU A 1 799 ? -4.816 -8.977 7.594 1 91.06 799 LEU A N 1
ATOM 6061 C CA . LEU A 1 799 ? -4.395 -8.219 6.418 1 91.06 799 LEU A CA 1
ATOM 6062 C C . LEU A 1 799 ? -3.693 -6.926 6.828 1 91.06 799 LEU A C 1
ATOM 6064 O O . LEU A 1 799 ? -4.117 -6.258 7.773 1 91.06 799 LEU A O 1
ATOM 6068 N N . LEU A 1 800 ? -2.623 -6.688 6.094 1 88.19 800 LEU A N 1
ATOM 6069 C CA . LEU A 1 800 ? -1.993 -5.375 6.211 1 88.19 800 LEU A CA 1
ATOM 6070 C C . LEU A 1 800 ? -2.66 -4.367 5.281 1 88.19 800 LEU A C 1
ATOM 6072 O O . LEU A 1 800 ? -2.857 -4.648 4.098 1 88.19 800 LEU A O 1
ATOM 6076 N N . PRO A 1 801 ? -2.949 -3.223 5.797 1 76.12 801 PRO A N 1
ATOM 6077 C CA . PRO A 1 801 ? -3.627 -2.23 4.961 1 76.12 801 PRO A CA 1
ATOM 6078 C C . PRO A 1 801 ? -2.797 -1.815 3.746 1 76.12 801 PRO A C 1
ATOM 6080 O O . PRO A 1 801 ? -3.348 -1.575 2.67 1 76.12 801 PRO A O 1
ATOM 6083 N N . LEU A 1 802 ? -1.472 -1.813 3.953 1 80.31 802 LEU A N 1
ATOM 6084 C CA . LEU A 1 802 ? -0.612 -1.311 2.887 1 80.31 802 LEU A CA 1
ATOM 6085 C C . LEU A 1 802 ? 0.184 -2.445 2.25 1 80.31 802 LEU A C 1
ATOM 6087 O O . LEU A 1 802 ? 1.013 -2.209 1.367 1 80.31 802 LEU A O 1
ATOM 6091 N N . GLY A 1 803 ? -0.045 -3.623 2.627 1 87.19 803 GLY A N 1
ATOM 6092 C CA . GLY A 1 803 ? 0.708 -4.746 2.096 1 87.19 803 GLY A CA 1
ATOM 6093 C C . GLY A 1 803 ? 2.17 -4.73 2.498 1 87.19 803 GLY A C 1
ATOM 6094 O O . GLY A 1 803 ? 2.566 -3.975 3.387 1 87.19 803 GLY A O 1
ATOM 6095 N N . PHE A 1 804 ? 2.957 -5.59 1.881 1 88.31 804 PHE A N 1
ATOM 6096 C CA . PHE A 1 804 ? 4.383 -5.66 2.174 1 88.31 804 PHE A CA 1
ATOM 6097 C C . PHE A 1 804 ? 5.156 -4.637 1.351 1 88.31 804 PHE A C 1
ATOM 6099 O O . PHE A 1 804 ? 4.742 -4.281 0.246 1 88.31 804 PHE A O 1
ATOM 6106 N N . THR A 1 805 ? 6.266 -4.227 1.826 1 80.69 805 THR A N 1
ATOM 6107 C CA . THR A 1 805 ? 7.027 -3.117 1.269 1 80.69 805 THR A CA 1
ATOM 6108 C C . THR A 1 805 ? 7.504 -3.445 -0.145 1 80.69 805 THR A C 1
ATOM 6110 O O . THR A 1 805 ? 7.418 -2.607 -1.044 1 80.69 805 THR A O 1
ATOM 6113 N N . TYR A 1 806 ? 7.91 -4.617 -0.418 1 82.19 806 TYR A N 1
ATOM 6114 C CA . TYR A 1 806 ? 8.516 -4.934 -1.709 1 82.19 806 TYR A CA 1
ATOM 6115 C C . TYR A 1 806 ? 7.559 -5.75 -2.57 1 82.19 806 TYR A C 1
ATOM 6117 O O . TYR A 1 806 ? 7.824 -5.988 -3.752 1 82.19 806 TYR A O 1
ATOM 6125 N N . MET A 1 807 ? 6.457 -6.215 -1.978 1 89.06 807 MET A N 1
ATOM 6126 C CA . MET A 1 807 ? 5.383 -6.918 -2.668 1 89.06 807 MET A CA 1
ATOM 6127 C C . MET A 1 807 ? 4.02 -6.457 -2.168 1 89.06 807 MET A C 1
ATOM 6129 O O . MET A 1 807 ? 3.271 -7.242 -1.58 1 89.06 807 MET A O 1
ATOM 6133 N N . PRO A 1 808 ? 3.695 -5.281 -2.451 1 86.31 808 PRO A N 1
ATOM 6134 C CA . PRO A 1 808 ? 2.516 -4.676 -1.83 1 86.31 808 PRO A CA 1
ATOM 6135 C C . PRO A 1 808 ? 1.217 -5.379 -2.219 1 86.31 808 PRO A C 1
ATOM 6137 O O . PRO A 1 808 ? 0.193 -5.203 -1.554 1 86.31 808 PRO A O 1
ATOM 6140 N N . TRP A 1 809 ? 1.219 -6.207 -3.262 1 86.12 809 TRP A N 1
ATOM 6141 C CA . TRP A 1 809 ? 0.016 -6.922 -3.676 1 86.12 809 TRP A CA 1
ATOM 6142 C C . TRP A 1 809 ? -0.256 -8.109 -2.76 1 86.12 809 TRP A C 1
ATOM 6144 O O . TRP A 1 809 ? -1.301 -8.758 -2.863 1 86.12 809 TRP A O 1
ATOM 6154 N N . ILE A 1 810 ? 0.698 -8.438 -1.918 1 91.56 810 ILE A N 1
ATOM 6155 C CA . ILE A 1 810 ? 0.46 -9.422 -0.871 1 91.56 810 ILE A CA 1
ATOM 6156 C C . ILE A 1 810 ? 0.193 -8.719 0.455 1 91.56 810 ILE A C 1
ATOM 6158 O O . ILE A 1 810 ? 1.086 -8.078 1.016 1 91.56 810 ILE A O 1
ATOM 6162 N N . LYS A 1 811 ? -0.957 -8.875 0.952 1 91.75 811 LYS A N 1
ATOM 6163 C CA . LYS A 1 811 ? -1.377 -8.156 2.152 1 91.75 811 LYS A CA 1
ATOM 6164 C C . LYS A 1 811 ? -1.557 -9.117 3.328 1 91.75 811 LYS A C 1
ATOM 6166 O O . LYS A 1 811 ? -1.646 -8.68 4.48 1 91.75 811 LYS A O 1
ATOM 6171 N N . ASN A 1 812 ? -1.617 -10.43 3.062 1 94.38 812 ASN A N 1
ATOM 6172 C CA . ASN A 1 812 ? -1.848 -11.461 4.066 1 94.38 812 ASN A CA 1
ATOM 6173 C C . ASN A 1 812 ? -0.586 -11.742 4.879 1 94.38 812 ASN A C 1
ATOM 6175 O O . ASN A 1 812 ? 0.445 -12.125 4.32 1 94.38 812 ASN A O 1
ATOM 6179 N N . VAL A 1 813 ? -0.669 -11.648 6.207 1 95.69 813 VAL A N 1
ATOM 6180 C CA . VAL A 1 813 ? 0.526 -11.789 7.031 1 95.69 813 VAL A CA 1
ATOM 6181 C C . VAL A 1 813 ? 0.802 -13.266 7.293 1 95.69 813 VAL A C 1
ATOM 6183 O O . VAL A 1 813 ? 1.896 -13.633 7.727 1 95.69 813 VAL A O 1
ATOM 6186 N N . LEU A 1 814 ? -0.217 -14.125 7.062 1 95.56 814 LEU A N 1
ATOM 6187 C CA . LEU A 1 814 ? -0.088 -15.539 7.387 1 95.56 814 LEU A CA 1
ATOM 6188 C C . LEU A 1 814 ? 0.621 -16.297 6.266 1 95.56 814 LEU A C 1
ATOM 6190 O O . LEU A 1 814 ? 1.495 -17.125 6.523 1 95.56 814 LEU A O 1
ATOM 6194 N N . TYR A 1 815 ? 0.201 -15.953 5.02 1 93.38 815 TYR A N 1
ATOM 6195 C CA . TYR A 1 815 ? 0.677 -16.719 3.873 1 93.38 815 TYR A CA 1
ATOM 6196 C C . TYR A 1 815 ? 1.223 -15.789 2.791 1 93.38 815 TYR A C 1
ATOM 6198 O O . TYR A 1 815 ? 0.668 -14.719 2.545 1 93.38 815 TYR A O 1
ATOM 6206 N N . GLY A 1 816 ? 2.318 -16.203 2.168 1 92 816 GLY A N 1
ATOM 6207 C CA . GLY A 1 816 ? 2.885 -15.484 1.042 1 92 816 GLY A CA 1
ATOM 6208 C C . GLY A 1 816 ? 4.262 -15.984 0.644 1 92 816 GLY A C 1
ATOM 6209 O O . GLY A 1 816 ? 4.648 -17.094 0.991 1 92 816 GLY A O 1
ATOM 6210 N N . ILE A 1 817 ? 4.938 -15.203 -0.146 1 91.88 817 ILE A N 1
ATOM 6211 C CA . ILE A 1 817 ? 6.258 -15.602 -0.626 1 91.88 817 ILE A CA 1
ATOM 6212 C C . ILE A 1 817 ? 7.32 -14.68 -0.036 1 91.88 817 ILE A C 1
ATOM 6214 O O . ILE A 1 817 ? 7.023 -13.547 0.347 1 91.88 817 ILE A O 1
ATOM 6218 N N . SER A 1 818 ? 8.531 -15.18 0.128 1 91.75 818 SER A N 1
ATOM 6219 C CA . SER A 1 818 ? 9.664 -14.391 0.597 1 91.75 818 SER A CA 1
ATOM 6220 C C . SER A 1 818 ? 10.938 -14.75 -0.163 1 91.75 818 SER A C 1
ATOM 6222 O O . SER A 1 818 ? 11.148 -15.914 -0.512 1 91.75 818 SER A O 1
ATOM 6224 N N . GLU A 1 819 ? 11.727 -13.789 -0.445 1 91.69 819 GLU A N 1
ATOM 6225 C CA . GLU A 1 819 ? 13 -14.016 -1.118 1 91.69 819 GLU A CA 1
ATOM 6226 C C . GLU A 1 819 ? 13.914 -14.914 -0.284 1 91.69 819 GLU A C 1
ATOM 6228 O O . GLU A 1 819 ? 14.68 -15.711 -0.83 1 91.69 819 GLU A O 1
ATOM 6233 N N . TRP A 1 820 ? 13.836 -14.805 1.046 1 93.38 820 TRP A N 1
ATOM 6234 C CA . TRP A 1 820 ? 14.672 -15.586 1.947 1 93.38 820 TRP A CA 1
ATOM 6235 C C . TRP A 1 820 ? 14.398 -17.078 1.778 1 93.38 820 TRP A C 1
ATOM 6237 O O . TRP A 1 820 ? 15.312 -17.906 1.884 1 93.38 820 TRP A O 1
ATOM 6247 N N . ASP A 1 821 ? 13.18 -17.406 1.47 1 91.56 821 ASP A N 1
ATOM 6248 C CA . ASP A 1 821 ? 12.773 -18.812 1.324 1 91.56 821 ASP A CA 1
ATOM 6249 C C . ASP A 1 821 ? 12.594 -19.172 -0.147 1 91.56 821 ASP A C 1
ATOM 6251 O O . ASP A 1 821 ? 11.688 -19.938 -0.498 1 91.56 821 ASP A O 1
ATOM 6255 N N . ASP A 1 822 ? 13.281 -18.547 -1.047 1 93.19 822 ASP A N 1
ATOM 6256 C CA . ASP A 1 822 ? 13.305 -18.828 -2.479 1 93.19 822 ASP A CA 1
ATOM 6257 C C . ASP A 1 822 ? 11.914 -18.656 -3.092 1 93.19 822 ASP A C 1
ATOM 6259 O O . ASP A 1 822 ? 11.508 -19.453 -3.949 1 93.19 822 ASP A O 1
ATOM 6263 N N . TYR A 1 823 ? 11.086 -17.766 -2.562 1 91.56 823 TYR A N 1
ATOM 6264 C CA . TYR A 1 823 ? 9.773 -17.359 -3.049 1 91.56 823 TYR A CA 1
ATOM 6265 C C . TYR A 1 823 ? 8.773 -18.516 -2.938 1 91.56 823 TYR A C 1
ATOM 6267 O O . TYR A 1 823 ? 7.809 -18.578 -3.699 1 91.56 823 TYR A O 1
ATOM 6275 N N . ARG A 1 824 ? 9.07 -19.469 -2.016 1 90.06 824 ARG A N 1
ATOM 6276 C CA . ARG A 1 824 ? 8.078 -20.484 -1.68 1 90.06 824 ARG A CA 1
ATOM 6277 C C . ARG A 1 824 ? 6.914 -19.875 -0.9 1 90.06 824 ARG A C 1
ATOM 6279 O O . ARG A 1 824 ? 7.105 -18.938 -0.123 1 90.06 824 ARG A O 1
ATOM 6286 N N . VAL A 1 825 ? 5.723 -20.344 -1.198 1 88.06 825 VAL A N 1
ATOM 6287 C CA . VAL A 1 825 ? 4.602 -19.922 -0.363 1 88.06 825 VAL A CA 1
ATOM 6288 C C . VAL A 1 825 ? 4.742 -20.516 1.033 1 88.06 825 VAL A C 1
ATOM 6290 O O . VAL A 1 825 ? 4.758 -21.75 1.189 1 88.06 825 VAL A O 1
ATOM 6293 N N . SER A 1 826 ? 4.969 -19.688 1.969 1 88.5 826 SER A N 1
ATOM 6294 C CA . SER A 1 826 ? 5.195 -20.125 3.34 1 88.5 826 SER A CA 1
ATOM 6295 C C . SER A 1 826 ? 4.547 -19.172 4.344 1 88.5 826 SER A C 1
ATOM 6297 O O . SER A 1 826 ? 3.719 -18.344 3.969 1 88.5 826 SER A O 1
ATOM 6299 N N . LEU A 1 827 ? 4.922 -19.484 5.664 1 92.94 827 LEU A N 1
ATOM 6300 C CA . LEU A 1 827 ? 4.27 -18.75 6.738 1 92.94 827 LEU A CA 1
ATOM 6301 C C . LEU A 1 827 ? 5.043 -17.469 7.062 1 92.94 827 LEU A C 1
ATOM 6303 O O . LEU A 1 827 ? 6.273 -17.438 6.98 1 92.94 827 LEU A O 1
ATOM 6307 N N . PHE A 1 828 ? 4.359 -16.422 7.43 1 95.88 828 PHE A N 1
ATOM 6308 C CA . PHE A 1 828 ? 4.848 -15.141 7.934 1 95.88 828 PHE A CA 1
ATOM 6309 C C . PHE A 1 828 ? 5.836 -14.516 6.961 1 95.88 828 PHE A C 1
ATOM 6311 O O . PHE A 1 828 ? 6.957 -14.172 7.34 1 95.88 828 PHE A O 1
ATOM 6318 N N . PRO A 1 829 ? 5.355 -14.273 5.715 1 94.06 829 PRO A N 1
ATOM 6319 C CA . PRO A 1 829 ? 6.246 -13.836 4.641 1 94.06 829 PRO A CA 1
ATOM 6320 C C . PRO A 1 829 ? 6.879 -12.469 4.918 1 94.06 829 PRO A C 1
ATOM 6322 O O . PRO A 1 829 ? 8.016 -12.219 4.504 1 94.06 829 PRO A O 1
ATOM 6325 N N . GLY A 1 830 ? 6.199 -11.586 5.621 1 94.06 830 GLY A N 1
ATOM 6326 C CA . GLY A 1 830 ? 6.77 -10.289 5.945 1 94.06 830 GLY A CA 1
ATOM 6327 C C . GLY A 1 830 ? 8.055 -10.383 6.746 1 94.06 830 GLY A C 1
ATOM 6328 O O . GLY A 1 830 ? 9.031 -9.695 6.449 1 94.06 830 GLY A O 1
ATOM 6329 N N . VAL A 1 831 ? 8.102 -11.227 7.777 1 95.25 831 VAL A N 1
ATOM 6330 C CA . VAL A 1 831 ? 9.25 -11.391 8.664 1 95.25 831 VAL A CA 1
ATOM 6331 C C . VAL A 1 831 ? 10.367 -12.117 7.926 1 95.25 831 VAL A C 1
ATOM 6333 O O . VAL A 1 831 ? 11.523 -11.68 7.945 1 95.25 831 VAL A O 1
ATOM 6336 N N . THR A 1 832 ? 10.031 -13.164 7.188 1 94.31 832 THR A N 1
ATOM 6337 C CA . THR A 1 832 ? 11.047 -13.984 6.531 1 94.31 832 THR A CA 1
ATOM 6338 C C . THR A 1 832 ? 11.695 -13.219 5.383 1 94.31 832 THR A C 1
ATOM 6340 O O . THR A 1 832 ? 12.891 -13.391 5.109 1 94.31 832 THR A O 1
ATOM 6343 N N . HIS A 1 833 ? 10.953 -12.398 4.719 1 93.62 833 HIS A N 1
ATOM 6344 C CA . HIS A 1 833 ? 11.523 -11.609 3.631 1 93.62 833 HIS A CA 1
ATOM 6345 C C . HIS A 1 833 ? 12.648 -10.711 4.137 1 93.62 833 HIS A C 1
ATOM 6347 O O . HIS A 1 833 ? 13.664 -10.547 3.459 1 93.62 833 HIS A O 1
ATOM 6353 N N . GLU A 1 834 ? 12.484 -10.125 5.305 1 92.06 834 GLU A N 1
ATOM 6354 C CA . GLU A 1 834 ? 13.453 -9.188 5.852 1 92.06 834 GLU A CA 1
ATOM 6355 C C . GLU A 1 834 ? 14.688 -9.914 6.383 1 92.06 834 GLU A C 1
ATOM 6357 O O . GLU A 1 834 ? 15.719 -9.289 6.633 1 92.06 834 GLU A O 1
ATOM 6362 N N . LEU A 1 835 ? 14.602 -11.203 6.547 1 92.81 835 LEU A N 1
ATOM 6363 C CA . LEU A 1 835 ? 15.758 -11.992 6.977 1 92.81 835 LEU A CA 1
ATOM 6364 C C . LEU A 1 835 ? 16.844 -11.992 5.906 1 92.81 835 LEU A C 1
ATOM 6366 O O . LEU A 1 835 ? 18.031 -12.094 6.219 1 92.81 835 LEU A O 1
ATOM 6370 N N . LYS A 1 836 ? 16.422 -11.836 4.664 1 86.81 836 LYS A N 1
ATOM 6371 C CA . LYS A 1 836 ? 17.375 -11.844 3.562 1 86.81 836 LYS A CA 1
ATOM 6372 C C . LYS A 1 836 ? 18.359 -10.688 3.682 1 86.81 836 LYS A C 1
ATOM 6374 O O . LYS A 1 836 ? 19.547 -10.844 3.393 1 86.81 836 LYS A O 1
ATOM 6379 N N . ARG A 1 837 ? 17.875 -9.516 4.059 1 77.75 837 ARG A N 1
ATOM 6380 C CA . ARG A 1 837 ? 18.719 -8.336 4.168 1 77.75 837 ARG A CA 1
ATOM 6381 C C . ARG A 1 837 ? 19.531 -8.359 5.457 1 77.75 837 ARG A C 1
ATOM 6383 O O . ARG A 1 837 ? 20.547 -7.656 5.582 1 77.75 837 ARG A O 1
ATOM 6390 N N . GLY A 1 838 ? 19.172 -9.195 6.43 1 75.69 838 GLY A N 1
ATOM 6391 C CA . GLY A 1 838 ? 19.906 -9.383 7.668 1 75.69 838 GLY A CA 1
ATOM 6392 C C . GLY A 1 838 ? 19.828 -8.188 8.602 1 75.69 838 GLY A C 1
ATOM 6393 O O . GLY A 1 838 ? 20.672 -8.031 9.484 1 75.69 838 GLY A O 1
ATOM 6394 N N . ASN A 1 839 ? 18.938 -7.344 8.32 1 84.56 839 ASN A N 1
ATOM 6395 C CA . ASN A 1 839 ? 18.766 -6.172 9.164 1 84.56 839 ASN A CA 1
ATOM 6396 C C . ASN A 1 839 ? 17.781 -6.438 10.305 1 84.56 839 ASN A C 1
ATOM 6398 O O . ASN A 1 839 ? 16.578 -6.605 10.07 1 84.56 839 ASN A O 1
ATOM 6402 N N . ALA A 1 840 ? 18.344 -6.422 11.562 1 87.31 840 ALA A N 1
ATOM 6403 C CA . ALA A 1 840 ? 17.547 -6.762 12.734 1 87.31 840 ALA A CA 1
ATOM 6404 C C . ALA A 1 840 ? 16.391 -5.785 12.914 1 87.31 840 ALA A C 1
ATOM 6406 O O . ALA A 1 840 ? 15.297 -6.168 13.352 1 87.31 840 ALA A O 1
ATOM 6407 N N . MET A 1 841 ? 16.562 -4.562 12.555 1 87.56 841 MET A N 1
ATOM 6408 C CA . MET A 1 841 ? 15.539 -3.545 12.766 1 87.56 841 MET A CA 1
ATOM 6409 C C . MET A 1 841 ? 14.32 -3.822 11.891 1 87.56 841 MET A C 1
ATOM 6411 O O . MET A 1 841 ? 13.188 -3.754 12.359 1 87.56 841 MET A O 1
ATOM 6415 N N . THR A 1 842 ? 14.547 -4.129 10.609 1 90.62 842 THR A N 1
ATOM 6416 C CA . THR A 1 842 ? 13.422 -4.371 9.719 1 90.62 842 THR A CA 1
ATOM 6417 C C . THR A 1 842 ? 12.719 -5.68 10.078 1 90.62 842 THR A C 1
ATOM 6419 O O . THR A 1 842 ? 11.5 -5.797 9.922 1 90.62 842 THR A O 1
ATOM 6422 N N . VAL A 1 843 ? 13.484 -6.703 10.562 1 92.38 843 VAL A N 1
ATOM 6423 C CA . VAL A 1 843 ? 12.891 -7.953 11.031 1 92.38 843 VAL A CA 1
ATOM 6424 C C . VAL A 1 843 ? 11.977 -7.676 12.227 1 92.38 843 VAL A C 1
ATOM 6426 O O . VAL A 1 843 ? 10.836 -8.148 12.273 1 92.38 843 VAL A O 1
ATOM 6429 N N . ARG A 1 844 ? 12.406 -6.898 13.172 1 89.62 844 ARG A N 1
ATOM 6430 C CA . ARG A 1 844 ? 11.609 -6.543 14.336 1 89.62 844 ARG A CA 1
ATOM 6431 C C . ARG A 1 844 ? 10.359 -5.773 13.93 1 89.62 844 ARG A C 1
ATOM 6433 O O . ARG A 1 844 ? 9.281 -5.988 14.492 1 89.62 844 ARG A O 1
ATOM 6440 N N . ARG A 1 845 ? 10.508 -4.895 13.008 1 89.5 845 ARG A N 1
ATOM 6441 C CA . ARG A 1 845 ? 9.359 -4.125 12.531 1 89.5 845 ARG A CA 1
ATOM 6442 C C . ARG A 1 845 ? 8.273 -5.047 11.984 1 89.5 845 ARG A C 1
ATOM 6444 O O . ARG A 1 845 ? 7.094 -4.883 12.312 1 89.5 845 ARG A O 1
ATOM 6451 N N . GLU A 1 846 ? 8.656 -5.988 11.117 1 92.44 846 GLU A N 1
ATOM 6452 C CA . GLU A 1 846 ? 7.684 -6.906 10.531 1 92.44 846 GLU A CA 1
ATOM 6453 C C . GLU A 1 846 ? 7.094 -7.828 11.594 1 92.44 846 GLU A C 1
ATOM 6455 O O . GLU A 1 846 ? 5.926 -8.211 11.516 1 92.44 846 GLU A O 1
ATOM 6460 N N . LEU A 1 847 ? 7.918 -8.188 12.562 1 92.44 847 LEU A N 1
ATOM 6461 C CA . LEU A 1 847 ? 7.414 -8.984 13.68 1 92.44 847 LEU A CA 1
ATOM 6462 C C . LEU A 1 847 ? 6.359 -8.211 14.461 1 92.44 847 LEU A C 1
ATOM 6464 O O . LEU A 1 847 ? 5.34 -8.781 14.867 1 92.44 847 LEU A O 1
ATOM 6468 N N . VAL A 1 848 ? 6.555 -6.965 14.719 1 89.44 848 VAL A N 1
ATOM 6469 C CA . VAL A 1 848 ? 5.586 -6.117 15.406 1 89.44 848 VAL A CA 1
ATOM 6470 C C . VAL A 1 848 ? 4.289 -6.059 14.602 1 89.44 848 VAL A C 1
ATOM 6472 O O . VAL A 1 848 ? 3.199 -6.191 15.164 1 89.44 848 VAL A O 1
ATOM 6475 N N . ARG A 1 849 ? 4.375 -5.875 13.305 1 91.06 849 ARG A N 1
ATOM 6476 C CA . ARG A 1 849 ? 3.193 -5.844 12.445 1 91.06 849 ARG A CA 1
ATOM 6477 C C . ARG A 1 849 ? 2.414 -7.152 12.539 1 91.06 849 ARG A C 1
ATOM 6479 O O . ARG A 1 849 ? 1.185 -7.145 12.633 1 91.06 849 ARG A O 1
ATOM 6486 N N . LEU A 1 850 ? 3.115 -8.273 12.508 1 94 850 LEU A N 1
ATOM 6487 C CA . LEU A 1 850 ? 2.492 -9.586 12.648 1 94 850 LEU A CA 1
ATOM 6488 C C . LEU A 1 850 ? 1.747 -9.695 13.969 1 94 850 LEU A C 1
ATOM 6490 O O . LEU A 1 850 ? 0.578 -10.086 14 1 94 850 LEU A O 1
ATOM 6494 N N . CYS A 1 851 ? 2.361 -9.336 15.062 1 92.38 851 CYS A N 1
ATOM 6495 C CA . CYS A 1 851 ? 1.777 -9.445 16.391 1 92.38 851 CYS A CA 1
ATOM 6496 C C . CYS A 1 851 ? 0.546 -8.555 16.531 1 92.38 851 CYS A C 1
ATOM 6498 O O . CYS A 1 851 ? -0.461 -8.961 17.109 1 92.38 851 CYS A O 1
ATOM 6500 N N . LEU A 1 852 ? 0.6 -7.387 15.961 1 88.56 852 LEU A N 1
ATOM 6501 C CA . LEU A 1 852 ? -0.529 -6.465 16.016 1 88.56 852 LEU A CA 1
ATOM 6502 C C . LEU A 1 852 ? -1.757 -7.062 15.344 1 88.56 852 LEU A C 1
ATOM 6504 O O . LEU A 1 852 ? -2.879 -6.906 15.828 1 88.56 852 LEU A O 1
ATOM 6508 N N . THR A 1 853 ? -1.6 -7.734 14.227 1 91.5 853 THR A N 1
ATOM 6509 C CA . THR A 1 853 ? -2.725 -8.336 13.523 1 91.5 853 THR A CA 1
ATOM 6510 C C . THR A 1 853 ? -3.324 -9.484 14.328 1 91.5 853 THR A C 1
ATOM 6512 O O . THR A 1 853 ? -4.543 -9.648 14.375 1 91.5 853 THR A O 1
ATOM 6515 N N . ILE A 1 854 ? -2.506 -10.305 14.977 1 93.75 854 ILE A N 1
ATOM 6516 C CA . ILE A 1 854 ? -2.99 -11.406 15.805 1 93.75 854 ILE A CA 1
ATOM 6517 C C . ILE A 1 854 ? -3.764 -10.844 17 1 93.75 854 ILE A C 1
ATOM 6519 O O . ILE A 1 854 ? -4.848 -11.336 17.328 1 93.75 854 ILE A O 1
ATOM 6523 N N . GLU A 1 855 ? -3.248 -9.867 17.609 1 90.44 855 GLU A N 1
ATOM 6524 C CA . GLU A 1 855 ? -3.889 -9.234 18.766 1 90.44 855 GLU A CA 1
ATOM 6525 C C . GLU A 1 855 ? -5.219 -8.602 18.375 1 90.44 855 GLU A C 1
ATOM 6527 O O . GLU A 1 855 ? -6.195 -8.688 19.109 1 90.44 855 GLU A O 1
ATOM 6532 N N . ALA A 1 856 ? -5.219 -7.98 17.234 1 86.94 856 ALA A N 1
ATOM 6533 C CA . ALA A 1 856 ? -6.469 -7.41 16.75 1 86.94 856 ALA A CA 1
ATOM 6534 C C . ALA A 1 856 ? -7.52 -8.492 16.531 1 86.94 856 ALA A C 1
ATOM 6536 O O . ALA A 1 856 ? -8.688 -8.32 16.906 1 86.94 856 ALA A O 1
ATOM 6537 N N . ALA A 1 857 ? -7.152 -9.555 15.906 1 92.56 857 ALA A N 1
ATOM 6538 C CA . ALA A 1 857 ? -8.07 -10.672 15.703 1 92.56 857 ALA A CA 1
ATOM 6539 C C . ALA A 1 857 ? -8.594 -11.195 17.047 1 92.56 857 ALA A C 1
ATOM 6541 O O . ALA A 1 857 ? -9.781 -11.508 17.172 1 92.56 857 ALA A O 1
ATOM 6542 N N . THR A 1 858 ? -7.758 -11.297 18.031 1 93.31 858 THR A N 1
ATOM 6543 C CA . THR A 1 858 ? -8.117 -11.758 19.359 1 93.31 858 THR A CA 1
ATOM 6544 C C . THR A 1 858 ? -9.156 -10.836 20 1 93.31 858 THR A C 1
ATOM 6546 O O . THR A 1 858 ? -10.172 -11.297 20.516 1 93.31 858 THR A O 1
ATOM 6549 N N . ASP A 1 859 ? -8.93 -9.562 19.906 1 87.44 859 ASP A N 1
ATOM 6550 C CA . ASP A 1 859 ? -9.844 -8.578 20.484 1 87.44 859 ASP A CA 1
ATOM 6551 C C . ASP A 1 859 ? -11.219 -8.664 19.812 1 87.44 859 ASP A C 1
ATOM 6553 O O . ASP A 1 859 ? -12.25 -8.547 20.484 1 87.44 859 ASP A O 1
ATOM 6557 N N . ILE A 1 860 ? -11.258 -8.859 18.531 1 88.19 860 ILE A N 1
ATOM 6558 C CA . ILE A 1 860 ? -12.508 -8.961 17.781 1 88.19 860 ILE A CA 1
ATOM 6559 C C . ILE A 1 860 ? -13.281 -10.195 18.234 1 88.19 860 ILE A C 1
ATOM 6561 O O . ILE A 1 860 ? -14.492 -10.133 18.469 1 88.19 860 ILE A O 1
ATOM 6565 N N . LEU A 1 861 ? -12.594 -11.305 18.375 1 92.56 861 LEU A N 1
ATOM 6566 C CA . LEU A 1 861 ? -13.242 -12.547 18.766 1 92.56 861 LEU A CA 1
ATOM 6567 C C . LEU A 1 861 ? -13.828 -12.43 20.172 1 92.56 861 LEU A C 1
ATOM 6569 O O . LEU A 1 861 ? -14.875 -13.008 20.469 1 92.56 861 LEU A O 1
ATOM 6573 N N . MET A 1 862 ? -13.227 -11.672 20.984 1 87.94 862 MET A N 1
ATOM 6574 C CA . MET A 1 862 ? -13.648 -11.539 22.375 1 87.94 862 MET A CA 1
ATOM 6575 C C . MET A 1 862 ? -14.688 -10.43 22.516 1 87.94 862 MET A C 1
ATOM 6577 O O . MET A 1 862 ? -15.156 -10.148 23.625 1 87.94 862 MET A O 1
ATOM 6581 N N . ASN A 1 863 ? -15.312 -10.031 21.375 1 70.56 863 ASN A N 1
ATOM 6582 C CA . ASN A 1 863 ? -16.312 -8.969 21.312 1 70.56 863 ASN A CA 1
ATOM 6583 C C . ASN A 1 863 ? -15.898 -7.77 22.156 1 70.56 863 ASN A C 1
ATOM 6585 O O . ASN A 1 863 ? -16.719 -7.219 22.906 1 70.56 863 ASN A O 1
ATOM 6589 N N . ALA A 1 864 ? -14.742 -7.699 22.312 1 50.31 864 ALA A N 1
ATOM 6590 C CA . ALA A 1 864 ? -14.352 -6.469 22.984 1 50.31 864 ALA A CA 1
ATOM 6591 C C . ALA A 1 864 ? -15.039 -5.254 22.375 1 50.31 864 ALA A C 1
ATOM 6593 O O . ALA A 1 864 ? -15.25 -5.207 21.156 1 50.31 864 ALA A O 1
ATOM 6594 N N . PRO A 1 865 ? -15.984 -4.594 23.078 1 42.66 865 PRO A N 1
ATOM 6595 C CA . PRO A 1 865 ? -16.688 -3.465 22.469 1 42.66 865 PRO A CA 1
ATOM 6596 C C . PRO A 1 865 ? -15.852 -2.738 21.438 1 42.66 865 PRO A C 1
ATOM 6598 O O . PRO A 1 865 ? -14.648 -2.545 21.625 1 42.66 865 PRO A O 1
ATOM 6601 N N . ASP A 1 866 ? -16.125 -3.152 20.219 1 42.03 866 ASP A N 1
ATOM 6602 C CA . ASP A 1 866 ? -15.492 -2.279 19.234 1 42.03 866 ASP A CA 1
ATOM 6603 C C . ASP A 1 866 ? -15.336 -0.86 19.781 1 42.03 866 ASP A C 1
ATOM 6605 O O . ASP A 1 866 ? -16.266 -0.315 20.375 1 42.03 866 ASP A O 1
ATOM 6609 N N . GLU A 1 867 ? -14.336 -0.469 20.344 1 32.09 867 GLU A N 1
ATOM 6610 C CA . GLU A 1 867 ? -14.453 0.95 20.656 1 32.09 867 GLU A CA 1
ATOM 6611 C C . GLU A 1 867 ? -15.141 1.716 19.531 1 32.09 867 GLU A C 1
ATOM 6613 O O . GLU A 1 867 ? -14.617 1.798 18.422 1 32.09 867 GLU A O 1
ATOM 6618 N N . GLU A 1 868 ? -16.422 1.325 19.172 1 30.41 868 GLU A N 1
ATOM 6619 C CA . GLU A 1 868 ? -17.266 2.158 18.312 1 30.41 868 GLU A CA 1
ATOM 6620 C C . GLU A 1 868 ? -16.828 3.621 18.375 1 30.41 868 GLU A C 1
ATOM 6622 O O . GLU A 1 868 ? -16.547 4.145 19.453 1 30.41 868 GLU A O 1
ATOM 6627 N N . MET B 1 1 ? 51.281 -48.562 14.547 1 14.98 1 MET B N 1
ATOM 6628 C CA . MET B 1 1 ? 50.375 -49.094 15.57 1 14.98 1 MET B CA 1
ATOM 6629 C C . MET B 1 1 ? 49.125 -48.281 15.68 1 14.98 1 MET B C 1
ATOM 6631 O O . MET B 1 1 ? 49 -47.219 15.062 1 14.98 1 MET B O 1
ATOM 6635 N N . GLY B 1 2 ? 48.375 -47.531 16.969 1 16.7 2 GLY B N 1
ATOM 6636 C CA . GLY B 1 2 ? 47.281 -48.125 17.719 1 16.7 2 GLY B CA 1
ATOM 6637 C C . GLY B 1 2 ? 45.938 -47.5 17.375 1 16.7 2 GLY B C 1
ATOM 6638 O O . GLY B 1 2 ? 45.844 -46.312 17.156 1 16.7 2 GLY B O 1
ATOM 6639 N N . ALA B 1 3 ? 44.875 -48.156 16.719 1 20.25 3 ALA B N 1
ATOM 6640 C CA . ALA B 1 3 ? 43.719 -48.125 15.812 1 20.25 3 ALA B CA 1
ATOM 6641 C C . ALA B 1 3 ? 42.531 -47.438 16.453 1 20.25 3 ALA B C 1
ATOM 6643 O O . ALA B 1 3 ? 41.5 -48.062 16.672 1 20.25 3 ALA B O 1
ATOM 6644 N N . SER B 1 4 ? 42.469 -46.281 17.312 1 17.03 4 SER B N 1
ATOM 6645 C CA . SER B 1 4 ? 41.844 -46.062 18.594 1 17.03 4 SER B CA 1
ATOM 6646 C C . SER B 1 4 ? 40.344 -45.812 18.438 1 17.03 4 SER B C 1
ATOM 6648 O O . SER B 1 4 ? 39.906 -45.188 17.453 1 17.03 4 SER B O 1
ATOM 6650 N N . ASP B 1 5 ? 39.25 -46.219 19.25 1 16.34 5 ASP B N 1
ATOM 6651 C CA . ASP B 1 5 ? 38 -47 19.391 1 16.34 5 ASP B CA 1
ATOM 6652 C C . ASP B 1 5 ? 36.781 -46.094 19.359 1 16.34 5 ASP B C 1
ATOM 6654 O O . ASP B 1 5 ? 35.688 -46.5 18.969 1 16.34 5 ASP B O 1
ATOM 6658 N N . ASP B 1 6 ? 36.656 -44.719 19.828 1 15.1 6 ASP B N 1
ATOM 6659 C CA . ASP B 1 6 ? 35.875 -44.438 21.031 1 15.1 6 ASP B CA 1
ATOM 6660 C C . ASP B 1 6 ? 34.438 -44.062 20.703 1 15.1 6 ASP B C 1
ATOM 6662 O O . ASP B 1 6 ? 33.531 -44.344 21.484 1 15.1 6 ASP B O 1
ATOM 6666 N N . ARG B 1 7 ? 34.094 -43.031 19.688 1 15.08 7 ARG B N 1
ATOM 6667 C CA . ARG B 1 7 ? 33.125 -41.938 19.844 1 15.08 7 ARG B CA 1
ATOM 6668 C C . ARG B 1 7 ? 31.719 -42.375 19.406 1 15.08 7 ARG B C 1
ATOM 6670 O O . ARG B 1 7 ? 31.328 -42.188 18.266 1 15.08 7 ARG B O 1
ATOM 6677 N N . ALA B 1 8 ? 31.172 -43.594 19.75 1 15.59 8 ALA B N 1
ATOM 6678 C CA . ALA B 1 8 ? 29.938 -44.312 19.5 1 15.59 8 ALA B CA 1
ATOM 6679 C C . ALA B 1 8 ? 28.734 -43.562 20.031 1 15.59 8 ALA B C 1
ATOM 6681 O O . ALA B 1 8 ? 27.672 -43.531 19.391 1 15.59 8 ALA B O 1
ATOM 6682 N N . SER B 1 9 ? 28.531 -42.812 21.344 1 14.36 9 SER B N 1
ATOM 6683 C CA . SER B 1 9 ? 27.641 -43.25 22.406 1 14.36 9 SER B CA 1
ATOM 6684 C C . SER B 1 9 ? 26.281 -42.562 22.297 1 14.36 9 SER B C 1
ATOM 6686 O O . SER B 1 9 ? 25.438 -42.688 23.203 1 14.36 9 SER B O 1
ATOM 6688 N N . ILE B 1 10 ? 25.859 -41.562 21.531 1 16.92 10 ILE B N 1
ATOM 6689 C CA . ILE B 1 10 ? 25 -40.531 22.109 1 16.92 10 ILE B CA 1
ATOM 6690 C C . ILE B 1 10 ? 23.594 -41.094 22.297 1 16.92 10 ILE B C 1
ATOM 6692 O O . ILE B 1 10 ? 22.797 -41.156 21.359 1 16.92 10 ILE B O 1
ATOM 6696 N N . MET B 1 11 ? 23.172 -42.344 23.047 1 15.37 11 MET B N 1
ATOM 6697 C CA . MET B 1 11 ? 22.109 -43.344 23.172 1 15.37 11 MET B CA 1
ATOM 6698 C C . MET B 1 11 ? 20.922 -42.781 23.938 1 15.37 11 MET B C 1
ATOM 6700 O O . MET B 1 11 ? 19.781 -43.219 23.719 1 15.37 11 MET B O 1
ATOM 6704 N N . LYS B 1 12 ? 20.922 -42.062 25.109 1 15.84 12 LYS B N 1
ATOM 6705 C CA . LYS B 1 12 ? 20.125 -42.75 26.125 1 15.84 12 LYS B CA 1
ATOM 6706 C C . LYS B 1 12 ? 18.625 -42.531 25.875 1 15.84 12 LYS B C 1
ATOM 6708 O O . LYS B 1 12 ? 18.188 -41.406 25.594 1 15.84 12 LYS B O 1
ATOM 6713 N N . GLY B 1 13 ? 17.672 -43.625 25.844 1 15.31 13 GLY B N 1
ATOM 6714 C CA . GLY B 1 13 ? 16.406 -44.312 25.688 1 15.31 13 GLY B CA 1
ATOM 6715 C C . GLY B 1 13 ? 15.461 -44.094 26.859 1 15.31 13 GLY B C 1
ATOM 6716 O O . GLY B 1 13 ? 14.414 -44.75 26.953 1 15.31 13 GLY B O 1
ATOM 6717 N N . ASP B 1 14 ? 15.734 -43.281 27.922 1 15.04 14 ASP B N 1
ATOM 6718 C CA . ASP B 1 14 ? 15.062 -43.75 29.141 1 15.04 14 ASP B CA 1
ATOM 6719 C C . ASP B 1 14 ? 13.547 -43.562 29.031 1 15.04 14 ASP B C 1
ATOM 6721 O O . ASP B 1 14 ? 13.07 -42.531 28.578 1 15.04 14 ASP B O 1
ATOM 6725 N N . ALA B 1 15 ? 12.641 -44.625 29.219 1 16.09 15 ALA B N 1
ATOM 6726 C CA . ALA B 1 15 ? 11.312 -45.25 29.125 1 16.09 15 ALA B CA 1
ATOM 6727 C C . ALA B 1 15 ? 10.32 -44.562 30.047 1 16.09 15 ALA B C 1
ATOM 6729 O O . ALA B 1 15 ? 9.281 -44.062 29.609 1 16.09 15 ALA B O 1
ATOM 6730 N N . LEU B 1 16 ? 9.719 -45.312 31.172 1 14.89 16 LEU B N 1
ATOM 6731 C CA . LEU B 1 16 ? 8.523 -45.969 31.703 1 14.89 16 LEU B CA 1
ATOM 6732 C C . LEU B 1 16 ? 8.031 -45.25 32.938 1 14.89 16 LEU B C 1
ATOM 6734 O O . LEU B 1 16 ? 6.891 -45.438 33.375 1 14.89 16 LEU B O 1
ATOM 6738 N N . LYS B 1 17 ? 8.734 -44.469 33.781 1 15.39 17 LYS B N 1
ATOM 6739 C CA . LYS B 1 17 ? 8.648 -44.938 35.156 1 15.39 17 LYS B CA 1
ATOM 6740 C C . LYS B 1 17 ? 7.27 -44.688 35.75 1 15.39 17 LYS B C 1
ATOM 6742 O O . LYS B 1 17 ? 6.625 -45.594 36.25 1 15.39 17 LYS B O 1
ATOM 6747 N N . VAL B 1 18 ? 7.168 -43.875 37 1 14.92 18 VAL B N 1
ATOM 6748 C CA . VAL B 1 18 ? 6.855 -44.156 38.406 1 14.92 18 VAL B CA 1
ATOM 6749 C C . VAL B 1 18 ? 5.391 -43.812 38.656 1 14.92 18 VAL B C 1
ATOM 6751 O O . VAL B 1 18 ? 4.867 -42.812 38.156 1 14.92 18 VAL B O 1
ATOM 6754 N N . LEU B 1 19 ? 4.551 -44.781 39.406 1 15.73 19 LEU B N 1
ATOM 6755 C CA . LEU B 1 19 ? 3.328 -45.281 40.031 1 15.73 19 LEU B CA 1
ATOM 6756 C C . LEU B 1 19 ? 2.932 -44.469 41.25 1 15.73 19 LEU B C 1
ATOM 6758 O O . LEU B 1 19 ? 1.942 -44.781 41.906 1 15.73 19 LEU B O 1
ATOM 6762 N N . PRO B 1 20 ? 3.285 -43.188 41.438 1 15.3 20 PRO B N 1
ATOM 6763 C CA . PRO B 1 20 ? 3.271 -42.969 42.875 1 15.3 20 PRO B CA 1
ATOM 6764 C C . PRO B 1 20 ? 1.905 -43.219 43.5 1 15.3 20 PRO B C 1
ATOM 6766 O O . PRO B 1 20 ? 0.88 -43.125 42.812 1 15.3 20 PRO B O 1
ATOM 6769 N N . ASP B 1 21 ? 1.881 -43.594 44.844 1 15.92 21 ASP B N 1
ATOM 6770 C CA . ASP B 1 21 ? 1.257 -44.312 45.969 1 15.92 21 ASP B CA 1
ATOM 6771 C C . ASP B 1 21 ? 0.101 -43.5 46.562 1 15.92 21 ASP B C 1
ATOM 6773 O O . ASP B 1 21 ? 0.045 -42.281 46.375 1 15.92 21 ASP B O 1
ATOM 6777 N N . LEU B 1 22 ? -0.723 -44.156 47.469 1 16.03 22 LEU B N 1
ATOM 6778 C CA . LEU B 1 22 ? -2.02 -44.406 48.125 1 16.03 22 LEU B CA 1
ATOM 6779 C C . LEU B 1 22 ? -2.221 -43.469 49.312 1 16.03 22 LEU B C 1
ATOM 6781 O O . LEU B 1 22 ? -3.35 -43.281 49.781 1 16.03 22 LEU B O 1
ATOM 6785 N N . ASP B 1 23 ? -1.269 -42.719 49.906 1 15.56 23 ASP B N 1
ATOM 6786 C CA . ASP B 1 23 ? -1.43 -42.844 51.344 1 15.56 23 ASP B CA 1
ATOM 6787 C C . ASP B 1 23 ? -2.65 -42.062 51.844 1 15.56 23 ASP B C 1
ATOM 6789 O O . ASP B 1 23 ? -2.988 -41.031 51.281 1 15.56 23 ASP B O 1
ATOM 6793 N N . LEU B 1 24 ? -3.262 -42.5 53.031 1 15.88 24 LEU B N 1
ATOM 6794 C CA . LEU B 1 24 ? -4.414 -42.719 53.906 1 15.88 24 LEU B CA 1
ATOM 6795 C C . LEU B 1 24 ? -4.695 -41.469 54.75 1 15.88 24 LEU B C 1
ATOM 6797 O O . LEU B 1 24 ? -5.852 -41.188 55.062 1 15.88 24 LEU B O 1
ATOM 6801 N N . ASP B 1 25 ? -3.777 -40.75 55.406 1 15.53 25 ASP B N 1
ATOM 6802 C CA . ASP B 1 25 ? -4.129 -40.656 56.812 1 15.53 25 ASP B CA 1
ATOM 6803 C C . ASP B 1 25 ? -5.176 -39.562 57.062 1 15.53 25 ASP B C 1
ATOM 6805 O O . ASP B 1 25 ? -5.379 -38.688 56.219 1 15.53 25 ASP B O 1
ATOM 6809 N N . GLU B 1 26 ? -5.18 -38.844 58.281 1 15.76 26 GLU B N 1
ATOM 6810 C CA . GLU B 1 26 ? -6.055 -38.75 59.438 1 15.76 26 GLU B CA 1
ATOM 6811 C C . GLU B 1 26 ? -6.824 -37.438 59.469 1 15.76 26 GLU B C 1
ATOM 6813 O O . GLU B 1 26 ? -8.047 -37.438 59.594 1 15.76 26 GLU B O 1
ATOM 6818 N N . ASP B 1 27 ? -6.352 -36.25 60.062 1 15.58 27 ASP B N 1
ATOM 6819 C CA . ASP B 1 27 ? -7 -35.875 61.312 1 15.58 27 ASP B CA 1
ATOM 6820 C C . ASP B 1 27 ? -8.102 -34.844 61.062 1 15.58 27 ASP B C 1
ATOM 6822 O O . ASP B 1 27 ? -8.281 -34.375 59.906 1 15.58 27 ASP B O 1
ATOM 6826 N N . ASP B 1 28 ? -8.016 -33.5 61.688 1 15.86 28 ASP B N 1
ATOM 6827 C CA . ASP B 1 28 ? -8.836 -33 62.781 1 15.86 28 ASP B CA 1
ATOM 6828 C C . ASP B 1 28 ? -9.906 -32.031 62.25 1 15.86 28 ASP B C 1
ATOM 6830 O O . ASP B 1 28 ? -9.836 -31.578 61.094 1 15.86 28 ASP B O 1
ATOM 6834 N N . ASP B 1 29 ? -10.148 -30.797 62.938 1 16.64 29 ASP B N 1
ATOM 6835 C CA . ASP B 1 29 ? -11.367 -30.359 63.625 1 16.64 29 ASP B CA 1
ATOM 6836 C C . ASP B 1 29 ? -12.18 -29.422 62.75 1 16.64 29 ASP B C 1
ATOM 6838 O O . ASP B 1 29 ? -11.641 -28.484 62.125 1 16.64 29 ASP B O 1
ATOM 6842 N N . VAL B 1 30 ? -13.469 -29.656 62.406 1 16.52 30 VAL B N 1
ATOM 6843 C CA . VAL B 1 30 ? -14.633 -29.469 61.562 1 16.52 30 VAL B CA 1
ATOM 6844 C C . VAL B 1 30 ? -15.398 -28.219 61.969 1 16.52 30 VAL B C 1
ATOM 6846 O O . VAL B 1 30 ? -16.562 -28.031 61.594 1 16.52 30 VAL B O 1
ATOM 6849 N N . ASP B 1 31 ? -14.758 -27.125 62.469 1 15.45 31 ASP B N 1
ATOM 6850 C CA . ASP B 1 31 ? -15.82 -26.594 63.312 1 15.45 31 ASP B CA 1
ATOM 6851 C C . ASP B 1 31 ? -17.016 -26.141 62.469 1 15.45 31 ASP B C 1
ATOM 6853 O O . ASP B 1 31 ? -16.891 -25.984 61.25 1 15.45 31 ASP B O 1
ATOM 6857 N N . ASP B 1 32 ? -17.828 -24.969 62.969 1 15.52 32 ASP B N 1
ATOM 6858 C CA . ASP B 1 32 ? -19.188 -24.766 63.5 1 15.52 32 ASP B CA 1
ATOM 6859 C C . ASP B 1 32 ? -20.109 -24.219 62.438 1 15.52 32 ASP B C 1
ATOM 6861 O O . ASP B 1 32 ? -19.672 -23.812 61.344 1 15.52 32 ASP B O 1
ATOM 6865 N N . SER B 1 33 ? -20.984 -23.062 62.719 1 15.7 33 SER B N 1
ATOM 6866 C CA . SER B 1 33 ? -22.422 -22.984 62.906 1 15.7 33 SER B CA 1
ATOM 6867 C C . SER B 1 33 ? -23.109 -22.375 61.688 1 15.7 33 SER B C 1
ATOM 6869 O O . SER B 1 33 ? -24.141 -22.859 61.25 1 15.7 33 SER B O 1
ATOM 6871 N N . LYS B 1 34 ? -22.797 -21.016 61.219 1 17.41 34 LYS B N 1
ATOM 6872 C CA . LYS B 1 34 ? -23.922 -20.078 61.25 1 17.41 34 LYS B CA 1
ATOM 6873 C C . LYS B 1 34 ? -24.781 -20.203 60 1 17.41 34 LYS B C 1
ATOM 6875 O O . LYS B 1 34 ? -24.344 -19.859 58.906 1 17.41 34 LYS B O 1
ATOM 6880 N N . VAL B 1 35 ? -25.812 -21.125 59.906 1 16.31 35 VAL B N 1
ATOM 6881 C CA . VAL B 1 35 ? -26.734 -21.578 58.875 1 16.31 35 VAL B CA 1
ATOM 6882 C C . VAL B 1 35 ? -27.719 -20.469 58.531 1 16.31 35 VAL B C 1
ATOM 6884 O O . VAL B 1 35 ? -28.562 -20.609 57.625 1 16.31 35 VAL B O 1
ATOM 6887 N N . PRO B 1 36 ? -27.438 -19.125 58.75 1 15.81 36 PRO B N 1
ATOM 6888 C CA . PRO B 1 36 ? -28.797 -18.734 59.094 1 15.81 36 PRO B CA 1
ATOM 6889 C C . PRO B 1 36 ? -29.828 -19.172 58.031 1 15.81 36 PRO B C 1
ATOM 6891 O O . PRO B 1 36 ? -29.453 -19.484 56.906 1 15.81 36 PRO B O 1
ATOM 6894 N N . LEU B 1 37 ? -31.031 -18.922 58.406 1 15.76 37 LEU B N 1
ATOM 6895 C CA . LEU B 1 37 ? -32.438 -19.344 58.344 1 15.76 37 LEU B CA 1
ATOM 6896 C C . LEU B 1 37 ? -33.031 -19.062 56.969 1 15.76 37 LEU B C 1
ATOM 6898 O O . LEU B 1 37 ? -32.531 -18.203 56.25 1 15.76 37 LEU B O 1
ATOM 6902 N N . THR B 1 38 ? -34.156 -19.625 56.719 1 15.7 38 THR B N 1
ATOM 6903 C CA . THR B 1 38 ? -35.125 -20.312 55.875 1 15.7 38 THR B CA 1
ATOM 6904 C C . THR B 1 38 ? -35.969 -19.297 55.094 1 15.7 38 THR B C 1
ATOM 6906 O O . THR B 1 38 ? -36.594 -19.641 54.094 1 15.7 38 THR B O 1
ATOM 6909 N N . ARG B 1 39 ? -36.156 -17.953 55.531 1 16.41 39 ARG B N 1
ATOM 6910 C CA . ARG B 1 39 ? -37.594 -17.656 55.531 1 16.41 39 ARG B CA 1
ATOM 6911 C C . ARG B 1 39 ? -38.094 -17.453 54.125 1 16.41 39 ARG B C 1
ATOM 6913 O O . ARG B 1 39 ? -37.469 -16.766 53.312 1 16.41 39 ARG B O 1
ATOM 6920 N N . SER B 1 40 ? -38.969 -18.344 53.625 1 16.38 40 SER B N 1
ATOM 6921 C CA . SER B 1 40 ? -39.844 -18.75 52.531 1 16.38 40 SER B CA 1
ATOM 6922 C C . SER B 1 40 ? -40.75 -17.594 52.125 1 16.38 40 SER B C 1
ATOM 6924 O O . SER B 1 40 ? -41.5 -17.719 51.125 1 16.38 40 SER B O 1
ATOM 6926 N N . ASN B 1 41 ? -40.656 -16.375 52.781 1 16.98 41 ASN B N 1
ATOM 6927 C CA . ASN B 1 41 ? -42.031 -15.891 52.875 1 16.98 41 ASN B CA 1
ATOM 6928 C C . ASN B 1 41 ? -42.625 -15.562 51.5 1 16.98 41 ASN B C 1
ATOM 6930 O O . ASN B 1 41 ? -42.125 -14.648 50.812 1 16.98 41 ASN B O 1
ATOM 6934 N N . VAL B 1 42 ? -42.969 -16.578 50.688 1 18.12 42 VAL B N 1
ATOM 6935 C CA . VAL B 1 42 ? -43.688 -16.656 49.438 1 18.12 42 VAL B CA 1
ATOM 6936 C C . VAL B 1 42 ? -44.906 -15.727 49.469 1 18.12 42 VAL B C 1
ATOM 6938 O O . VAL B 1 42 ? -45.844 -15.961 50.219 1 18.12 42 VAL B O 1
ATOM 6941 N N . TYR B 1 43 ? -44.594 -14.398 49.719 1 17.52 43 TYR B N 1
ATOM 6942 C CA . TYR B 1 43 ? -45.812 -13.617 50 1 17.52 43 TYR B CA 1
ATOM 6943 C C . TYR B 1 43 ? -46.906 -13.898 48.969 1 17.52 43 TYR B C 1
ATOM 6945 O O . TYR B 1 43 ? -46.656 -13.781 47.75 1 17.52 43 TYR B O 1
ATOM 6953 N N . ALA B 1 44 ? -47.719 -14.938 49.281 1 18.56 44 ALA B N 1
ATOM 6954 C CA . ALA B 1 44 ? -48.938 -15.477 48.719 1 18.56 44 ALA B CA 1
ATOM 6955 C C . ALA B 1 44 ? -49.906 -14.352 48.344 1 18.56 44 ALA B C 1
ATOM 6957 O O . ALA B 1 44 ? -50.562 -13.781 49.219 1 18.56 44 ALA B O 1
ATOM 6958 N N . ASP B 1 45 ? -49.375 -13.266 47.656 1 18 45 ASP B N 1
ATOM 6959 C CA . ASP B 1 45 ? -50.406 -12.219 47.562 1 18 45 ASP B CA 1
ATOM 6960 C C . ASP B 1 45 ? -51.75 -12.812 47.156 1 18 45 ASP B C 1
ATOM 6962 O O . ASP B 1 45 ? -51.812 -13.695 46.312 1 18 45 ASP B O 1
ATOM 6966 N N . SER B 1 46 ? -52.688 -12.906 48.062 1 19.28 46 SER B N 1
ATOM 6967 C CA . SER B 1 46 ? -53.969 -13.57 48.094 1 19.28 46 SER B CA 1
ATOM 6968 C C . SER B 1 46 ? -54.75 -13.281 46.812 1 19.28 46 SER B C 1
ATOM 6970 O O . SER B 1 46 ? -54.469 -12.305 46.094 1 19.28 46 SER B O 1
ATOM 6972 N N . PRO B 1 47 ? -55.5 -14.258 46.344 1 21.3 47 PRO B N 1
ATOM 6973 C CA . PRO B 1 47 ? -56.469 -14.328 45.25 1 21.3 47 PRO B CA 1
ATOM 6974 C C . PRO B 1 47 ? -57.406 -13.133 45.188 1 21.3 47 PRO B C 1
ATOM 6976 O O . PRO B 1 47 ? -58.25 -12.961 46.094 1 21.3 47 PRO B O 1
ATOM 6979 N N . ARG B 1 48 ? -56.906 -11.883 45.219 1 22.5 48 ARG B N 1
ATOM 6980 C CA . ARG B 1 48 ? -57.938 -10.875 45.406 1 22.5 48 ARG B CA 1
ATOM 6981 C C . ARG B 1 48 ? -59.125 -11.141 44.5 1 22.5 48 ARG B C 1
ATOM 6983 O O . ARG B 1 48 ? -58.969 -11.438 43.312 1 22.5 48 ARG B O 1
ATOM 6990 N N . GLU B 1 49 ? -60.156 -11.547 45.094 1 21.22 49 GLU B N 1
ATOM 6991 C CA . GLU B 1 49 ? -61.469 -11.906 44.562 1 21.22 49 GLU B CA 1
ATOM 6992 C C . GLU B 1 49 ? -61.969 -10.828 43.594 1 21.22 49 GLU B C 1
ATOM 6994 O O . GLU B 1 49 ? -62.125 -9.664 43.969 1 21.22 49 GLU B O 1
ATOM 6999 N N . ILE B 1 50 ? -61.344 -10.75 42.375 1 22.27 50 ILE B N 1
ATOM 7000 C CA . ILE B 1 50 ? -61.906 -9.867 41.375 1 22.27 50 ILE B CA 1
ATOM 7001 C C . ILE B 1 50 ? -63.438 -9.977 41.375 1 22.27 50 ILE B C 1
ATOM 7003 O O . ILE B 1 50 ? -64 -11.047 41.094 1 22.27 50 ILE B O 1
ATOM 7007 N N . HIS B 1 51 ? -64.062 -9.32 42.406 1 21.88 51 HIS B N 1
ATOM 7008 C CA . HIS B 1 51 ? -65.5 -9.242 42.312 1 21.88 51 HIS B CA 1
ATOM 7009 C C . HIS B 1 51 ? -65.938 -8.656 40.969 1 21.88 51 HIS B C 1
ATOM 7011 O O . HIS B 1 51 ? -65.438 -7.609 40.562 1 21.88 51 HIS B O 1
ATOM 7017 N N . LEU B 1 52 ? -66.188 -9.523 40 1 25.08 52 LEU B N 1
ATOM 7018 C CA . LEU B 1 52 ? -66.875 -9.281 38.75 1 25.08 52 LEU B CA 1
ATOM 7019 C C . LEU B 1 52 ? -68.062 -8.328 38.938 1 25.08 52 LEU B C 1
ATOM 7021 O O . LEU B 1 52 ? -69.062 -8.672 39.594 1 25.08 52 LEU B O 1
ATOM 7025 N N . SER B 1 53 ? -67.688 -7.082 39.438 1 26.62 53 SER B N 1
ATOM 7026 C CA . SER B 1 53 ? -68.938 -6.289 39.656 1 26.62 53 SER B CA 1
ATOM 7027 C C . SER B 1 53 ? -69.812 -6.355 38.438 1 26.62 53 SER B C 1
ATOM 7029 O O . SER B 1 53 ? -69.375 -6.512 37.312 1 26.62 53 SER B O 1
ATOM 7031 N N . GLU B 1 54 ? -71.125 -6.672 38.688 1 29.66 54 GLU B N 1
ATOM 7032 C CA . GLU B 1 54 ? -72.25 -7.062 37.906 1 29.66 54 GLU B CA 1
ATOM 7033 C C . GLU B 1 54 ? -72.438 -6.113 36.719 1 29.66 54 GLU B C 1
ATOM 7035 O O . GLU B 1 54 ? -72.812 -6.551 35.625 1 29.66 54 GLU B O 1
ATOM 7040 N N . GLY B 1 55 ? -72.562 -4.773 37 1 29.45 55 GLY B N 1
ATOM 7041 C CA . GLY B 1 55 ? -73.562 -3.928 36.312 1 29.45 55 GLY B CA 1
ATOM 7042 C C . GLY B 1 55 ? -73 -3.234 35.094 1 29.45 55 GLY B C 1
ATOM 7043 O O . GLY B 1 55 ? -73.125 -2.018 34.938 1 29.45 55 GLY B O 1
ATOM 7044 N N . ILE B 1 56 ? -71.938 -3.547 34.562 1 39.03 56 ILE B N 1
ATOM 7045 C CA . ILE B 1 56 ? -71.438 -2.697 33.469 1 39.03 56 ILE B CA 1
ATOM 7046 C C . ILE B 1 56 ? -72.5 -2.641 32.375 1 39.03 56 ILE B C 1
ATOM 7048 O O . ILE B 1 56 ? -72.875 -3.67 31.781 1 39.03 56 ILE B O 1
ATOM 7052 N N . SER B 1 57 ? -73.375 -1.575 32.531 1 42.19 57 SER B N 1
ATOM 7053 C CA . SER B 1 57 ? -74.562 -1.402 31.656 1 42.19 57 SER B CA 1
ATOM 7054 C C . SER B 1 57 ? -74.125 -1.217 30.203 1 42.19 57 SER B C 1
ATOM 7056 O O . SER B 1 57 ? -72.938 -0.919 29.938 1 42.19 57 SER B O 1
ATOM 7058 N N . GLU B 1 58 ? -75 -1.535 29.297 1 44.69 58 GLU B N 1
ATOM 7059 C CA . GLU B 1 58 ? -74.875 -1.466 27.844 1 44.69 58 GLU B CA 1
ATOM 7060 C C . GLU B 1 58 ? -74.438 -0.094 27.391 1 44.69 58 GLU B C 1
ATOM 7062 O O . GLU B 1 58 ? -73.625 0.009 26.438 1 44.69 58 GLU B O 1
ATOM 7067 N N . ALA B 1 59 ? -74.75 0.981 28.172 1 53.81 59 ALA B N 1
ATOM 7068 C CA . ALA B 1 59 ? -74.375 2.348 27.781 1 53.81 59 ALA B CA 1
ATOM 7069 C C . ALA B 1 59 ? -72.875 2.598 27.906 1 53.81 59 ALA B C 1
ATOM 7071 O O . ALA B 1 59 ? -72.312 3.314 27.094 1 53.81 59 ALA B O 1
ATOM 7072 N N . ASP B 1 60 ? -72.312 1.973 28.969 1 53.25 60 ASP B N 1
ATOM 7073 C CA . ASP B 1 60 ? -70.875 2.215 29.203 1 53.25 60 ASP B CA 1
ATOM 7074 C C . ASP B 1 60 ? -70.062 1.563 28.109 1 53.25 60 ASP B C 1
ATOM 7076 O O . ASP B 1 60 ? -69 2.111 27.719 1 53.25 60 ASP B O 1
ATOM 7080 N N . ILE B 1 61 ? -70.625 0.403 27.641 1 54.38 61 ILE B N 1
ATOM 7081 C CA . ILE B 1 61 ? -69.938 -0.246 26.516 1 54.38 61 ILE B CA 1
ATOM 7082 C C . ILE B 1 61 ? -69.938 0.667 25.297 1 54.38 61 ILE B C 1
ATOM 7084 O O . ILE B 1 61 ? -68.938 0.824 24.594 1 54.38 61 ILE B O 1
ATOM 7088 N N . ILE B 1 62 ? -71.125 1.315 25.141 1 60.16 62 ILE B N 1
ATOM 7089 C CA . ILE B 1 62 ? -71.312 2.186 23.984 1 60.16 62 ILE B CA 1
ATOM 7090 C C . ILE B 1 62 ? -70.375 3.4 24.125 1 60.16 62 ILE B C 1
ATOM 7092 O O . ILE B 1 62 ? -69.75 3.816 23.156 1 60.16 62 ILE B O 1
ATOM 7096 N N . LEU B 1 63 ? -70.25 4.012 25.297 1 57.66 63 LEU B N 1
ATOM 7097 C CA . LEU B 1 63 ? -69.375 5.172 25.516 1 57.66 63 LEU B CA 1
ATOM 7098 C C . LEU B 1 63 ? -67.938 4.809 25.297 1 57.66 63 LEU B C 1
ATOM 7100 O O . LEU B 1 63 ? -67.188 5.566 24.672 1 57.66 63 LEU B O 1
ATOM 7104 N N . ARG B 1 64 ? -67.562 3.572 25.75 1 59 64 ARG B N 1
ATOM 7105 C CA . ARG B 1 64 ? -66.188 3.176 25.562 1 59 64 ARG B CA 1
ATOM 7106 C C . ARG B 1 64 ? -65.875 2.953 24.078 1 59 64 ARG B C 1
ATOM 7108 O O . ARG B 1 64 ? -64.75 3.279 23.609 1 59 64 ARG B O 1
ATOM 7115 N N . GLN B 1 65 ? -66.938 2.428 23.422 1 61.38 65 GLN B N 1
ATOM 7116 C CA . GLN B 1 65 ? -66.75 2.258 21.984 1 61.38 65 GLN B CA 1
ATOM 7117 C C . GLN B 1 65 ? -66.625 3.607 21.281 1 61.38 65 GLN B C 1
ATOM 7119 O O . GLN B 1 65 ? -65.812 3.773 20.375 1 61.38 65 GLN B O 1
ATOM 7124 N N . ARG B 1 66 ? -67.5 4.57 21.719 1 61 66 ARG B N 1
ATOM 7125 C CA . ARG B 1 66 ? -67.438 5.902 21.109 1 61 66 ARG B CA 1
ATOM 7126 C C . ARG B 1 66 ? -66.125 6.605 21.422 1 61 66 ARG B C 1
ATOM 7128 O O . ARG B 1 66 ? -65.562 7.277 20.562 1 61 66 ARG B O 1
ATOM 7135 N N . VAL B 1 67 ? -65.625 6.418 22.641 1 61.59 67 VAL B N 1
ATOM 7136 C CA . VAL B 1 67 ? -64.312 7.008 23 1 61.59 67 VAL B CA 1
ATOM 7137 C C . VAL B 1 67 ? -63.219 6.324 22.234 1 61.59 67 VAL B C 1
ATOM 7139 O O . VAL B 1 67 ? -62.281 6.984 21.781 1 61.59 67 VAL B O 1
ATOM 7142 N N . GLY B 1 68 ? -63.406 4.953 22.016 1 59.56 68 GLY B N 1
ATOM 7143 C CA . GLY B 1 68 ? -62.438 4.238 21.203 1 59.56 68 GLY B CA 1
ATOM 7144 C C . GLY B 1 68 ? -62.438 4.695 19.75 1 59.56 68 GLY B C 1
ATOM 7145 O O . GLY B 1 68 ? -61.375 4.906 19.172 1 59.56 68 GLY B O 1
ATOM 7146 N N . ILE B 1 69 ? -63.688 4.906 19.188 1 63.69 69 ILE B N 1
ATOM 7147 C CA . ILE B 1 69 ? -63.781 5.375 17.812 1 63.69 69 ILE B CA 1
ATOM 7148 C C . ILE B 1 69 ? -63.281 6.809 17.719 1 63.69 69 ILE B C 1
ATOM 7150 O O . ILE B 1 69 ? -62.562 7.152 16.781 1 63.69 69 ILE B O 1
ATOM 7154 N N . ALA B 1 70 ? -63.625 7.695 18.688 1 60.09 70 ALA B N 1
ATOM 7155 C CA . ALA B 1 70 ? -63.125 9.062 18.703 1 60.09 70 ALA B CA 1
ATOM 7156 C C . ALA B 1 70 ? -61.594 9.07 18.844 1 60.09 70 ALA B C 1
ATOM 7158 O O . ALA B 1 70 ? -60.906 9.875 18.203 1 60.09 70 ALA B O 1
ATOM 7159 N N . PHE B 1 71 ? -61.062 8.117 19.625 1 62.47 71 PHE B N 1
ATOM 7160 C CA . PHE B 1 71 ? -59.625 8 19.781 1 62.47 71 PHE B CA 1
ATOM 7161 C C . PHE B 1 71 ? -58.969 7.527 18.484 1 62.47 71 PHE B C 1
ATOM 7163 O O . PHE B 1 71 ? -57.938 8.062 18.062 1 62.47 71 PHE B O 1
ATOM 7170 N N . VAL B 1 72 ? -59.656 6.598 17.75 1 63.09 72 VAL B N 1
ATOM 7171 C CA . VAL B 1 72 ? -59.125 6.121 16.469 1 63.09 72 VAL B CA 1
ATOM 7172 C C . VAL B 1 72 ? -59.25 7.215 15.414 1 63.09 72 VAL B C 1
ATOM 7174 O O . VAL B 1 72 ? -58.344 7.453 14.633 1 63.09 72 VAL B O 1
ATOM 7177 N N . LEU B 1 73 ? -60.344 7.938 15.398 1 62.62 73 LEU B N 1
ATOM 7178 C CA . LEU B 1 73 ? -60.531 9.047 14.477 1 62.62 73 LEU B CA 1
ATOM 7179 C C . LEU B 1 73 ? -59.594 10.188 14.797 1 62.62 73 LEU B C 1
ATOM 7181 O O . LEU B 1 73 ? -59.031 10.82 13.891 1 62.62 73 LEU B O 1
ATOM 7185 N N . GLY B 1 74 ? -59.344 10.5 16.047 1 59.66 74 GLY B N 1
ATOM 7186 C CA . GLY B 1 74 ? -58.312 11.461 16.453 1 59.66 74 GLY B CA 1
ATOM 7187 C C . GLY B 1 74 ? -56.938 11.055 16.031 1 59.66 74 GLY B C 1
ATOM 7188 O O . GLY B 1 74 ? -56.125 11.891 15.586 1 59.66 74 GLY B O 1
ATOM 7189 N N . LEU B 1 75 ? -56.625 9.773 16.062 1 62.53 75 LEU B N 1
ATOM 7190 C CA . LEU B 1 75 ? -55.312 9.273 15.625 1 62.53 75 LEU B CA 1
ATOM 7191 C C . LEU B 1 75 ? -55.188 9.375 14.109 1 62.53 75 LEU B C 1
ATOM 7193 O O . LEU B 1 75 ? -54.125 9.734 13.594 1 62.53 75 LEU B O 1
ATOM 7197 N N . VAL B 1 76 ? -56.25 9.109 13.367 1 61.75 76 VAL B N 1
ATOM 7198 C CA . VAL B 1 76 ? -56.25 9.25 11.914 1 61.75 76 VAL B CA 1
ATOM 7199 C C . VAL B 1 76 ? -56.156 10.719 11.531 1 61.75 76 VAL B C 1
ATOM 7201 O O . VAL B 1 76 ? -55.406 11.086 10.633 1 61.75 76 VAL B O 1
ATOM 7204 N N . LEU B 1 77 ? -56.844 11.578 12.211 1 58.75 77 LEU B N 1
ATOM 7205 C CA . LEU B 1 77 ? -56.75 13.008 11.953 1 58.75 77 LEU B CA 1
ATOM 7206 C C . LEU B 1 77 ? -55.375 13.531 12.344 1 58.75 77 LEU B C 1
ATOM 7208 O O . LEU B 1 77 ? -54.781 14.336 11.617 1 58.75 77 LEU B O 1
ATOM 7212 N N . ALA B 1 78 ? -54.781 13.133 13.453 1 57.5 78 ALA B N 1
ATOM 7213 C CA . ALA B 1 78 ? -53.406 13.508 13.836 1 57.5 78 ALA B CA 1
ATOM 7214 C C . ALA B 1 78 ? -52.406 12.977 12.836 1 57.5 78 ALA B C 1
ATOM 7216 O O . ALA B 1 78 ? -51.469 13.688 12.461 1 57.5 78 ALA B O 1
ATOM 7217 N N . SER B 1 79 ? -52.594 11.812 12.312 1 56.81 79 SER B N 1
ATOM 7218 C CA . SER B 1 79 ? -51.719 11.273 11.266 1 56.81 79 SER B CA 1
ATOM 7219 C C . SER B 1 79 ? -51.906 12.023 9.953 1 56.81 79 SER B C 1
ATOM 7221 O O . SER B 1 79 ? -50.938 12.297 9.25 1 56.81 79 SER B O 1
ATOM 7223 N N . ALA B 1 80 ? -53.125 12.367 9.625 1 55.03 80 ALA B N 1
ATOM 7224 C CA . ALA B 1 80 ? -53.375 13.156 8.422 1 55.03 80 ALA B CA 1
ATOM 7225 C C . ALA B 1 80 ? -52.781 14.562 8.562 1 55.03 80 ALA B C 1
ATOM 7227 O O . ALA B 1 80 ? -52.219 15.094 7.617 1 55.03 80 ALA B O 1
ATOM 7228 N N . ILE B 1 81 ? -52.938 15.219 9.68 1 51.88 81 ILE B N 1
ATOM 7229 C CA . ILE B 1 81 ? -52.312 16.516 9.938 1 51.88 81 ILE B CA 1
ATOM 7230 C C . ILE B 1 81 ? -50.812 16.391 9.906 1 51.88 81 ILE B C 1
ATOM 7232 O O . ILE B 1 81 ? -50.125 17.234 9.32 1 51.88 81 ILE B O 1
ATOM 7236 N N . CYS B 1 82 ? -50.25 15.297 10.469 1 48.56 82 CYS B N 1
ATOM 7237 C CA . CYS B 1 82 ? -48.812 15.078 10.398 1 48.56 82 CYS B CA 1
ATOM 7238 C C . CYS B 1 82 ? -48.375 14.898 8.953 1 48.56 82 CYS B C 1
ATOM 7240 O O . CYS B 1 82 ? -47.344 15.461 8.539 1 48.56 82 CYS B O 1
ATOM 7242 N N . VAL B 1 83 ? -49.125 14.164 8.164 1 47.88 83 VAL B N 1
ATOM 7243 C CA . VAL B 1 83 ? -48.812 14.016 6.75 1 47.88 83 VAL B CA 1
ATOM 7244 C C . VAL B 1 83 ? -49 15.352 6.035 1 47.88 83 VAL B C 1
ATOM 7246 O O . VAL B 1 83 ? -48.156 15.742 5.207 1 47.88 83 VAL B O 1
ATOM 7249 N N . MET B 1 84 ? -50.062 16.062 6.281 1 44.59 84 MET B N 1
ATOM 7250 C CA . MET B 1 84 ? -50.281 17.375 5.672 1 44.59 84 MET B CA 1
ATOM 7251 C C . MET B 1 84 ? -49.219 18.359 6.117 1 44.59 84 MET B C 1
ATOM 7253 O O . MET B 1 84 ? -48.719 19.141 5.312 1 44.59 84 MET B O 1
ATOM 7257 N N . LEU B 1 85 ? -48.906 18.375 7.398 1 41.28 85 LEU B N 1
ATOM 7258 C CA . LEU B 1 85 ? -47.812 19.234 7.855 1 41.28 85 LEU B CA 1
ATOM 7259 C C . LEU B 1 85 ? -46.5 18.781 7.277 1 41.28 85 LEU B C 1
ATOM 7261 O O . LEU B 1 85 ? -45.625 19.609 6.953 1 41.28 85 LEU B O 1
ATOM 7265 N N . LEU B 1 86 ? -46.281 17.5 7.102 1 40.16 86 LEU B N 1
ATOM 7266 C CA . LEU B 1 86 ? -45.094 17.062 6.395 1 40.16 86 LEU B CA 1
ATOM 7267 C C . LEU B 1 86 ? -45.094 17.547 4.949 1 40.16 86 LEU B C 1
ATOM 7269 O O . LEU B 1 86 ? -44.031 17.859 4.387 1 40.16 86 LEU B O 1
ATOM 7273 N N . GLY B 1 87 ? -46.219 17.516 4.297 1 35.75 87 GLY B N 1
ATOM 7274 C CA . GLY B 1 87 ? -46.312 18.094 2.961 1 35.75 87 GLY B CA 1
ATOM 7275 C C . GLY B 1 87 ? -46 19.578 2.92 1 35.75 87 GLY B C 1
ATOM 7276 O O . GLY B 1 87 ? -45.344 20.047 1.986 1 35.75 87 GLY B O 1
ATOM 7277 N N . VAL B 1 88 ? -46.688 20.391 3.68 1 35.44 88 VAL B N 1
ATOM 7278 C CA . VAL B 1 88 ? -46.469 21.844 3.664 1 35.44 88 VAL B CA 1
ATOM 7279 C C . VAL B 1 88 ? -45.062 22.156 4.168 1 35.44 88 VAL B C 1
ATOM 7281 O O . VAL B 1 88 ? -44.406 23.078 3.668 1 35.44 88 VAL B O 1
ATOM 7284 N N . LEU B 1 89 ? -44.594 21.547 5.219 1 33.31 89 LEU B N 1
ATOM 7285 C CA . LEU B 1 89 ? -43.25 21.859 5.707 1 33.31 89 LEU B CA 1
ATOM 7286 C C . LEU B 1 89 ? -42.188 21.297 4.766 1 33.31 89 LEU B C 1
ATOM 7288 O O . LEU B 1 89 ? -41 21.531 4.961 1 33.31 89 LEU B O 1
ATOM 7292 N N . GLY B 1 90 ? -42.562 20.391 3.906 1 32.97 90 GLY B N 1
ATOM 7293 C CA . GLY B 1 90 ? -41.562 19.812 3.033 1 32.97 90 GLY B CA 1
ATOM 7294 C C . GLY B 1 90 ? -41.094 20.781 1.953 1 32.97 90 GLY B C 1
ATOM 7295 O O . GLY B 1 90 ? -40.219 20.438 1.141 1 32.97 90 GLY B O 1
ATOM 7296 N N . HIS B 1 91 ? -42 21.641 1.47 1 30.62 91 HIS B N 1
ATOM 7297 C CA . HIS B 1 91 ? -41.656 22.188 0.161 1 30.62 91 HIS B CA 1
ATOM 7298 C C . HIS B 1 91 ? -40.375 23 0.219 1 30.62 91 HIS B C 1
ATOM 7300 O O . HIS B 1 91 ? -39.469 22.812 -0.605 1 30.62 91 HIS B O 1
ATOM 7306 N N . GLU B 1 92 ? -40.5 24.406 0.429 1 29.03 92 GLU B N 1
ATOM 7307 C CA . GLU B 1 92 ? -39.625 25.422 -0.144 1 29.03 92 GLU B CA 1
ATOM 7308 C C . GLU B 1 92 ? -38.312 25.5 0.626 1 29.03 92 GLU B C 1
ATOM 7310 O O . GLU B 1 92 ? -38.188 26.219 1.622 1 29.03 92 GLU B O 1
ATOM 7315 N N . GLU B 1 93 ? -37.625 24.469 0.807 1 30.86 93 GLU B N 1
ATOM 7316 C CA . GLU B 1 93 ? -36.281 24.703 1.305 1 30.86 93 GLU B CA 1
ATOM 7317 C C . GLU B 1 93 ? -35.438 25.5 0.297 1 30.86 93 GLU B C 1
ATOM 7319 O O . GLU B 1 93 ? -35.094 24.984 -0.766 1 30.86 93 GLU B O 1
ATOM 7324 N N . ASN B 1 94 ? -35.719 26.812 0.027 1 28.34 94 ASN B N 1
ATOM 7325 C CA . ASN B 1 94 ? -34.875 27.719 -0.745 1 28.34 94 ASN B CA 1
ATOM 7326 C C . ASN B 1 94 ? -33.406 27.609 -0.329 1 28.34 94 ASN B C 1
ATOM 7328 O O . ASN B 1 94 ? -33.094 27.75 0.852 1 28.34 94 ASN B O 1
ATOM 7332 N N . TYR B 1 95 ? -32.625 27.047 -1.081 1 33.16 95 TYR B N 1
ATOM 7333 C CA . TYR B 1 95 ? -31.172 26.906 -0.982 1 33.16 95 TYR B CA 1
ATOM 7334 C C . TYR B 1 95 ? -30.516 28.25 -0.677 1 33.16 95 TYR B C 1
ATOM 7336 O O . TYR B 1 95 ? -29.359 28.297 -0.257 1 33.16 95 TYR B O 1
ATOM 7344 N N . GLY B 1 96 ? -31.109 29.422 -1.188 1 34.03 96 GLY B N 1
ATOM 7345 C CA . GLY B 1 96 ? -30.469 30.703 -0.981 1 34.03 96 GLY B CA 1
ATOM 7346 C C . GLY B 1 96 ? -30.531 31.172 0.459 1 34.03 96 GLY B C 1
ATOM 7347 O O . GLY B 1 96 ? -29.906 32.188 0.815 1 34.03 96 GLY B O 1
ATOM 7348 N N . SER B 1 97 ? -31.656 31.094 1.104 1 36.88 97 SER B N 1
ATOM 7349 C CA . SER B 1 97 ? -31.781 31.641 2.455 1 36.88 97 SER B CA 1
ATOM 7350 C C . SER B 1 97 ? -31.094 30.734 3.477 1 36.88 97 SER B C 1
ATOM 7352 O O . SER B 1 97 ? -31.203 29.516 3.4 1 36.88 97 SER B O 1
ATOM 7354 N N . THR B 1 98 ? -29.984 31.391 4.02 1 49.16 98 THR B N 1
ATOM 7355 C CA . THR B 1 98 ? -29.359 30.656 5.121 1 49.16 98 THR B CA 1
ATOM 7356 C C . THR B 1 98 ? -30.406 29.844 5.891 1 49.16 98 THR B C 1
ATOM 7358 O O . THR B 1 98 ? -31.422 30.406 6.32 1 49.16 98 THR B O 1
ATOM 7361 N N . PRO B 1 99 ? -30.266 28.672 5.77 1 62.91 99 PRO B N 1
ATOM 7362 C CA . PRO B 1 99 ? -31.234 27.844 6.5 1 62.91 99 PRO B CA 1
ATOM 7363 C C . PRO B 1 99 ? -31.484 28.344 7.922 1 62.91 99 PRO B C 1
ATOM 7365 O O . PRO B 1 99 ? -30.625 29.031 8.5 1 62.91 99 PRO B O 1
ATOM 7368 N N . ALA B 1 100 ? -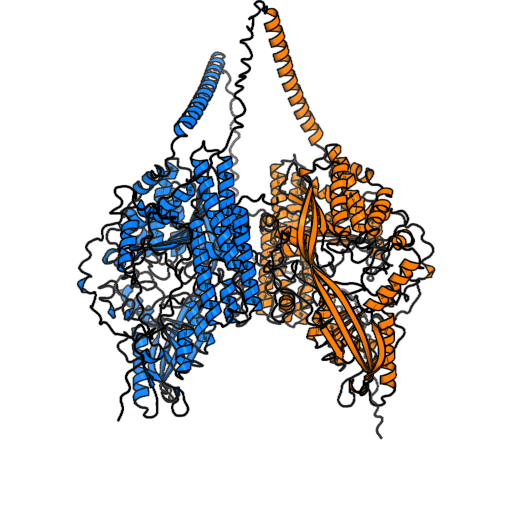32.656 28.516 8.25 1 71.81 100 ALA B N 1
ATOM 7369 C CA . ALA B 1 100 ? -33.094 28.906 9.594 1 71.81 100 ALA B CA 1
ATOM 7370 C C . ALA B 1 100 ? -32.125 28.391 10.648 1 71.81 100 ALA B C 1
ATOM 7372 O O . ALA B 1 100 ? -31.766 29.109 11.594 1 71.81 100 ALA B O 1
ATOM 7373 N N . ILE B 1 101 ? -31.547 27.359 10.328 1 84.56 101 ILE B N 1
ATOM 7374 C CA . ILE B 1 101 ? -30.672 26.734 11.312 1 84.56 101 ILE B CA 1
ATOM 7375 C C . ILE B 1 101 ? -29.344 27.484 11.359 1 84.56 101 ILE B C 1
ATOM 7377 O O . ILE B 1 101 ? -28.75 27.641 12.43 1 84.56 101 ILE B O 1
ATOM 7381 N N . GLN B 1 102 ? -28.906 27.953 10.242 1 85.38 102 GLN B N 1
ATOM 7382 C CA . GLN B 1 102 ? -27.672 28.734 10.195 1 85.38 102 GLN B CA 1
ATOM 7383 C C . GLN B 1 102 ? -27.812 30.047 10.969 1 85.38 102 GLN B C 1
ATOM 7385 O O . GLN B 1 102 ? -26.891 30.438 11.688 1 85.38 102 GLN B O 1
ATOM 7390 N N . HIS B 1 103 ? -28.906 30.641 10.859 1 82.38 103 HIS B N 1
ATOM 7391 C CA . HIS B 1 103 ? -29.156 31.875 11.57 1 82.38 103 HIS B CA 1
ATOM 7392 C C . HIS B 1 103 ? -29.234 31.641 13.078 1 82.38 103 HIS B C 1
ATOM 7394 O O . HIS B 1 103 ? -28.734 32.469 13.859 1 82.38 103 HIS B O 1
ATOM 7400 N N . HIS B 1 104 ? -29.875 30.562 13.422 1 86.44 104 HIS B N 1
ATOM 7401 C CA . HIS B 1 104 ? -29.953 30.234 14.836 1 86.44 104 HIS B CA 1
ATOM 7402 C C . HIS B 1 104 ? -28.562 29.953 15.414 1 86.44 104 HIS B C 1
ATOM 7404 O O . HIS B 1 104 ? -28.25 30.359 16.531 1 86.44 104 HIS B O 1
ATOM 7410 N N . PHE B 1 105 ? -27.781 29.344 14.695 1 90.69 105 PHE B N 1
ATOM 7411 C CA . PHE B 1 105 ? -26.406 29.062 15.117 1 90.69 105 PHE B CA 1
ATOM 7412 C C . PHE B 1 105 ? -25.641 30.359 15.32 1 90.69 105 PHE B C 1
ATOM 7414 O O . PHE B 1 105 ? -24.984 30.547 16.344 1 90.69 105 PHE B O 1
ATOM 7421 N N . ILE B 1 106 ? -25.672 31.219 14.297 1 85.19 106 ILE B N 1
ATOM 7422 C CA . ILE B 1 106 ? -24.953 32.5 14.328 1 85.19 106 ILE B CA 1
ATOM 7423 C C . ILE B 1 106 ? -25.406 33.312 15.539 1 85.19 106 ILE B C 1
ATOM 7425 O O . ILE B 1 106 ? -24.578 33.875 16.25 1 85.19 106 ILE B O 1
ATOM 7429 N N . ALA B 1 107 ? -26.625 33.25 15.836 1 83.19 107 ALA B N 1
ATOM 7430 C CA . ALA B 1 107 ? -27.188 34 16.953 1 83.19 107 ALA B CA 1
ATOM 7431 C C . ALA B 1 107 ? -26.734 33.438 18.297 1 83.19 107 ALA B C 1
ATOM 7433 O O . ALA B 1 107 ? -26.656 34.125 19.297 1 83.19 107 ALA B O 1
ATOM 7434 N N . ALA B 1 108 ? -26.438 32.219 18.281 1 85.81 108 ALA B N 1
ATOM 7435 C CA . ALA B 1 108 ? -26.047 31.531 19.5 1 85.81 108 ALA B CA 1
ATOM 7436 C C . ALA B 1 108 ? -24.578 31.781 19.844 1 85.81 108 ALA B C 1
ATOM 7438 O O . ALA B 1 108 ? -24.156 31.531 20.969 1 85.81 108 ALA B O 1
ATOM 7439 N N . THR B 1 109 ? -23.797 32.375 19 1 84.56 109 THR B N 1
ATOM 7440 C CA . THR B 1 109 ? -22.391 32.594 19.266 1 84.56 109 THR B CA 1
ATOM 7441 C C . THR B 1 109 ? -22.203 33.875 20.109 1 84.56 109 THR B C 1
ATOM 7443 O O . THR B 1 109 ? -23 34.812 20.031 1 84.56 109 THR B O 1
ATOM 7446 N N . SER B 1 110 ? -21.109 33.812 21 1 81.62 110 SER B N 1
ATOM 7447 C CA . SER B 1 110 ? -20.844 34.938 21.875 1 81.62 110 SER B CA 1
ATOM 7448 C C . SER B 1 110 ? -19.359 35.25 21.953 1 81.62 110 SER B C 1
ATOM 7450 O O . SER B 1 110 ? -18.531 34.344 22.156 1 81.62 110 SER B O 1
ATOM 7452 N N . ALA B 1 111 ? -18.984 36.5 21.906 1 78.56 111 ALA B N 1
ATOM 7453 C CA . ALA B 1 111 ? -17.594 36.938 22.031 1 78.56 111 ALA B CA 1
ATOM 7454 C C . ALA B 1 111 ? -17.047 36.656 23.438 1 78.56 111 ALA B C 1
ATOM 7456 O O . ALA B 1 111 ? -15.875 36.312 23.594 1 78.56 111 ALA B O 1
ATOM 7457 N N . ASN B 1 112 ? -17.828 36.844 24.391 1 79.31 112 ASN B N 1
ATOM 7458 C CA . ASN B 1 112 ? -17.422 36.625 25.781 1 79.31 112 ASN B CA 1
ATOM 7459 C C . ASN B 1 112 ? -17 35.188 26.016 1 79.31 112 ASN B C 1
ATOM 7461 O O . ASN B 1 112 ? -16.078 34.938 26.797 1 79.31 112 ASN B O 1
ATOM 7465 N N . GLY B 1 113 ? -17.578 34.375 25.406 1 80.81 113 GLY B N 1
ATOM 7466 C CA . GLY B 1 113 ? -17.234 32.969 25.547 1 80.81 113 GLY B CA 1
ATOM 7467 C C . GLY B 1 113 ? -15.844 32.656 25.062 1 80.81 113 GLY B C 1
ATOM 7468 O O . GLY B 1 113 ? -15.133 31.859 25.688 1 80.81 113 GLY B O 1
ATOM 7469 N N . PHE B 1 114 ? -15.414 33.375 24.078 1 87.75 114 PHE B N 1
ATOM 7470 C CA . PHE B 1 114 ? -14.094 33.125 23.516 1 87.75 114 PHE B CA 1
ATOM 7471 C C . PHE B 1 114 ? -13 33.562 24.469 1 87.75 114 PHE B C 1
ATOM 7473 O O . PHE B 1 114 ? -12.008 32.844 24.656 1 87.75 114 PHE B O 1
ATOM 7480 N N . LYS B 1 115 ? -13.141 34.688 24.969 1 84.81 115 LYS B N 1
ATOM 7481 C CA . LYS B 1 115 ? -12.156 35.219 25.906 1 84.81 115 LYS B CA 1
ATOM 7482 C C . LYS B 1 115 ? -11.984 34.281 27.094 1 84.81 115 LYS B C 1
ATOM 7484 O O . LYS B 1 115 ? -10.859 33.938 27.469 1 84.81 115 LYS B O 1
ATOM 7489 N N . LYS B 1 116 ? -13.047 33.875 27.641 1 84.62 116 LYS B N 1
ATOM 7490 C CA . LYS B 1 116 ? -13.023 33 28.812 1 84.62 116 LYS B CA 1
ATOM 7491 C C . LYS B 1 116 ? -12.367 31.672 28.5 1 84.62 116 LYS B C 1
ATOM 7493 O O . LYS B 1 116 ? -11.547 31.172 29.266 1 84.62 116 LYS B O 1
ATOM 7498 N N . ASN B 1 117 ? -12.75 31.141 27.438 1 85.81 117 ASN B N 1
ATOM 7499 C CA . ASN B 1 117 ? -12.203 29.859 27.031 1 85.81 117 ASN B CA 1
ATOM 7500 C C . ASN B 1 117 ? -10.703 29.938 26.766 1 85.81 117 ASN B C 1
ATOM 7502 O O . ASN B 1 117 ? -9.953 29.047 27.156 1 85.81 117 ASN B O 1
ATOM 7506 N N . LEU B 1 118 ? -10.312 30.984 26.109 1 87.56 118 LEU B N 1
ATOM 7507 C CA . LEU B 1 118 ? -8.898 31.172 25.812 1 87.56 118 LEU B CA 1
ATOM 7508 C C . LEU B 1 118 ? -8.078 31.297 27.094 1 87.56 118 LEU B C 1
ATOM 7510 O O . LEU B 1 118 ? -6.996 30.719 27.203 1 87.56 118 LEU B O 1
ATOM 7514 N N . GLU B 1 119 ? -8.555 32.062 27.984 1 83 119 GLU B N 1
ATOM 7515 C CA . GLU B 1 119 ? -7.867 32.25 29.25 1 83 119 GLU B CA 1
ATOM 7516 C C . GLU B 1 119 ? -7.754 30.938 30.031 1 83 119 GLU B C 1
ATOM 7518 O O . GLU B 1 119 ? -6.719 30.656 30.641 1 83 119 GLU B O 1
ATOM 7523 N N . PHE B 1 120 ? -8.734 30.219 29.969 1 82.12 120 PHE B N 1
ATOM 7524 C CA . PHE B 1 120 ? -8.719 28.938 30.656 1 82.12 120 PHE B CA 1
ATOM 7525 C C . PHE B 1 120 ? -7.68 28 30.047 1 82.12 120 PHE B C 1
ATOM 7527 O O . PHE B 1 120 ? -6.887 27.391 30.766 1 82.12 120 PHE B O 1
ATOM 7534 N N . TYR B 1 121 ? -7.664 27.859 28.75 1 82.81 121 TYR B N 1
ATOM 7535 C CA . TYR B 1 121 ? -6.746 26.969 28.047 1 82.81 121 TYR B CA 1
ATOM 7536 C C . TYR B 1 121 ? -5.301 27.375 28.297 1 82.81 121 TYR B C 1
ATOM 7538 O O . TYR B 1 121 ? -4.41 26.531 28.359 1 82.81 121 TYR B O 1
ATOM 7546 N N . THR B 1 122 ? -5.031 28.641 28.453 1 83.38 122 THR B N 1
ATOM 7547 C CA . THR B 1 122 ? -3.654 29.125 28.484 1 83.38 122 THR B CA 1
ATOM 7548 C C . THR B 1 122 ? -3.152 29.25 29.922 1 83.38 122 THR B C 1
ATOM 7550 O O . THR B 1 122 ? -1.985 29.578 30.156 1 83.38 122 THR B O 1
ATOM 7553 N N . ASP B 1 123 ? -3.984 28.953 30.844 1 79.06 123 ASP B N 1
ATOM 7554 C CA . ASP B 1 123 ? -3.623 29.109 32.25 1 79.06 123 ASP B CA 1
ATOM 7555 C C . ASP B 1 123 ? -2.963 27.844 32.812 1 79.06 123 ASP B C 1
ATOM 7557 O O . ASP B 1 123 ? -2.373 27.875 33.875 1 79.06 123 ASP B O 1
ATOM 7561 N N . VAL B 1 124 ? -2.996 26.812 32.062 1 79.31 124 VAL B N 1
ATOM 7562 C CA . VAL B 1 124 ? -2.439 25.562 32.531 1 79.31 124 VAL B CA 1
ATOM 7563 C C . VAL B 1 124 ? -1.419 25.031 31.516 1 79.31 124 VAL B C 1
ATOM 7565 O O . VAL B 1 124 ? -1.495 25.344 30.328 1 79.31 124 VAL B O 1
ATOM 7568 N N . VAL B 1 125 ? -0.432 24.281 32.125 1 86.12 125 VAL B N 1
ATOM 7569 C CA . VAL B 1 125 ? 0.52 23.594 31.25 1 86.12 125 VAL B CA 1
ATOM 7570 C C . VAL B 1 125 ? -0.183 22.469 30.5 1 86.12 125 VAL B C 1
ATOM 7572 O O . VAL B 1 125 ? -0.75 21.562 31.125 1 86.12 125 VAL B O 1
ATOM 7575 N N . ARG B 1 126 ? -0.143 22.5 29.188 1 89.94 126 ARG B N 1
ATOM 7576 C CA . ARG B 1 126 ? -0.837 21.5 28.375 1 89.94 126 ARG B CA 1
ATOM 7577 C C . ARG B 1 126 ? 0.133 20.781 27.438 1 89.94 126 ARG B C 1
ATOM 7579 O O . ARG B 1 126 ? -0.183 20.531 26.281 1 89.94 126 ARG B O 1
ATOM 7586 N N . HIS B 1 127 ? 1.306 20.516 27.984 1 92.38 127 HIS B N 1
ATOM 7587 C CA . HIS B 1 127 ? 2.182 19.656 27.188 1 92.38 127 HIS B CA 1
ATOM 7588 C C . HIS B 1 127 ? 1.503 18.328 26.859 1 92.38 127 HIS B C 1
ATOM 7590 O O . HIS B 1 127 ? 0.624 17.875 27.594 1 92.38 127 HIS B O 1
ATOM 7596 N N . THR B 1 128 ? 1.869 17.797 25.766 1 94.5 128 THR B N 1
ATOM 7597 C CA . THR B 1 128 ? 1.304 16.516 25.359 1 94.5 128 THR B CA 1
ATOM 7598 C C . THR B 1 128 ? 1.39 15.5 26.5 1 94.5 128 THR B C 1
ATOM 7600 O O . THR B 1 128 ? 2.479 15.219 27 1 94.5 128 THR B O 1
ATOM 7603 N N . GLY B 1 129 ? 0.257 15.031 26.906 1 92.5 129 GLY B N 1
ATOM 7604 C CA . GLY B 1 129 ? 0.19 13.984 27.906 1 92.5 129 GLY B CA 1
ATOM 7605 C C . GLY B 1 129 ? 0.309 14.5 29.328 1 92.5 129 GLY B C 1
ATOM 7606 O O . GLY B 1 129 ? 0.28 13.727 30.281 1 92.5 129 GLY B O 1
ATOM 7607 N N . SER B 1 130 ? 0.419 15.734 29.578 1 92.75 130 SER B N 1
ATOM 7608 C CA . SER B 1 130 ? 0.526 16.312 30.922 1 92.75 130 SER B CA 1
ATOM 7609 C C . SER B 1 130 ? -0.804 16.234 31.656 1 92.75 130 SER B C 1
ATOM 7611 O O . SER B 1 130 ? -1.833 15.906 31.078 1 92.75 130 SER B O 1
ATOM 7613 N N . THR B 1 131 ? -0.735 16.531 32.906 1 92.12 131 THR B N 1
ATOM 7614 C CA . THR B 1 131 ? -1.946 16.594 33.719 1 92.12 131 THR B CA 1
ATOM 7615 C C . THR B 1 131 ? -2.887 17.672 33.219 1 92.12 131 THR B C 1
ATOM 7617 O O . THR B 1 131 ? -4.105 17.5 33.219 1 92.12 131 THR B O 1
ATOM 7620 N N . GLY B 1 132 ? -2.268 18.781 32.812 1 90.5 132 GLY B N 1
ATOM 7621 C CA . GLY B 1 132 ? -3.09 19.844 32.25 1 90.5 132 GLY B CA 1
ATOM 7622 C C . GLY B 1 132 ? -3.779 19.422 30.953 1 90.5 132 GLY B C 1
ATOM 7623 O O . GLY B 1 132 ? -4.922 19.812 30.703 1 90.5 132 GLY B O 1
ATOM 7624 N N . ASP B 1 133 ? -3.094 18.703 30.141 1 92.88 133 ASP B N 1
ATOM 7625 C CA . ASP B 1 133 ? -3.691 18.156 28.922 1 92.88 133 ASP B CA 1
ATOM 7626 C C . ASP B 1 133 ? -4.891 17.266 29.25 1 92.88 133 ASP B C 1
ATOM 7628 O O . ASP B 1 133 ? -5.941 17.375 28.609 1 92.88 133 ASP B O 1
ATOM 7632 N N . ASN B 1 134 ? -4.742 16.406 30.188 1 94.69 134 ASN B N 1
ATOM 7633 C CA . ASN B 1 134 ? -5.82 15.523 30.641 1 94.69 134 ASN B CA 1
ATOM 7634 C C . ASN B 1 134 ? -6.996 16.328 31.203 1 94.69 134 ASN B C 1
ATOM 7636 O O . ASN B 1 134 ? -8.156 16 30.938 1 94.69 134 ASN B O 1
ATOM 7640 N N . GLU B 1 135 ? -6.723 17.297 32 1 93 135 GLU B N 1
ATOM 7641 C CA . GLU B 1 135 ? -7.758 18.141 32.594 1 93 135 GLU B CA 1
ATOM 7642 C C . GLU B 1 135 ? -8.57 18.844 31.5 1 93 135 GLU B C 1
ATOM 7644 O O . GLU B 1 135 ? -9.789 18.984 31.609 1 93 135 GLU B O 1
ATOM 7649 N N . MET B 1 136 ? -7.871 19.281 30.531 1 93.31 136 MET B N 1
ATOM 7650 C CA . MET B 1 136 ? -8.57 19.953 29.438 1 93.31 136 MET B CA 1
ATOM 7651 C C . MET B 1 136 ? -9.461 18.969 28.672 1 93.31 136 MET B C 1
ATOM 7653 O O . M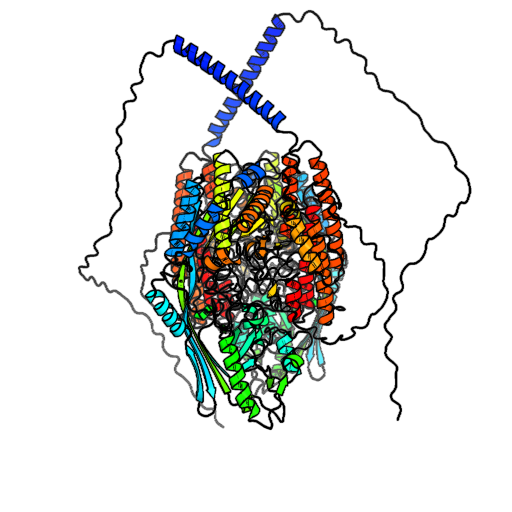ET B 1 136 ? -10.562 19.328 28.25 1 93.31 136 MET B O 1
ATOM 7657 N N . ALA B 1 137 ? -8.992 17.766 28.422 1 95.94 137 ALA B N 1
ATOM 7658 C CA . ALA B 1 137 ? -9.812 16.734 27.781 1 95.94 137 ALA B CA 1
ATOM 7659 C C . ALA B 1 137 ? -11.094 16.5 28.578 1 95.94 137 ALA B C 1
ATOM 7661 O O . ALA B 1 137 ? -12.188 16.469 28 1 95.94 137 ALA B O 1
ATOM 7662 N N . LYS B 1 138 ? -10.977 16.391 29.844 1 95.62 138 LYS B N 1
ATOM 7663 C CA . LYS B 1 138 ? -12.125 16.172 30.719 1 95.62 138 LYS B CA 1
ATOM 7664 C C . LYS B 1 138 ? -13.047 17.375 30.75 1 95.62 138 LYS B C 1
ATOM 7666 O O . LYS B 1 138 ? -14.273 17.234 30.812 1 95.62 138 LYS B O 1
ATOM 7671 N N . PHE B 1 139 ? -12.453 18.5 30.75 1 94 139 PHE B N 1
ATOM 7672 C CA . PHE B 1 139 ? -13.227 19.734 30.734 1 94 139 PHE B CA 1
ATOM 7673 C C . PHE B 1 139 ? -14.102 19.797 29.484 1 94 139 PHE B C 1
ATOM 7675 O O . PHE B 1 139 ? -15.273 20.172 29.562 1 94 139 PHE B O 1
ATOM 7682 N N . ILE B 1 140 ? -13.547 19.469 28.328 1 95.75 140 ILE B N 1
ATOM 7683 C CA . ILE B 1 140 ? -14.297 19.5 27.078 1 95.75 140 ILE B CA 1
ATOM 7684 C C . ILE B 1 140 ? -15.453 18.516 27.141 1 95.75 140 ILE B C 1
ATOM 7686 O O . ILE B 1 140 ? -16.578 18.828 26.75 1 95.75 140 ILE B O 1
ATOM 7690 N N . ARG B 1 141 ? -15.203 17.328 27.609 1 97.25 141 ARG B N 1
ATOM 7691 C CA . ARG B 1 141 ? -16.266 16.328 27.766 1 97.25 141 ARG B CA 1
ATOM 7692 C C . ARG B 1 141 ? -17.375 16.859 28.672 1 97.25 141 ARG B C 1
ATOM 7694 O O . ARG B 1 141 ? -18.562 16.797 28.312 1 97.25 141 ARG B O 1
ATOM 7701 N N . SER B 1 142 ? -17 17.391 29.859 1 96.25 142 SER B N 1
ATOM 7702 C CA . SER B 1 142 ? -17.984 17.891 30.812 1 96.25 142 SER B CA 1
ATOM 7703 C C . SER B 1 142 ? -18.766 19.062 30.219 1 96.25 142 SER B C 1
ATOM 7705 O O . SER B 1 142 ? -19.984 19.172 30.438 1 96.25 142 SER B O 1
ATOM 7707 N N . SER B 1 143 ? -18.078 19.938 29.562 1 94.56 143 SER B N 1
ATOM 7708 C CA . SER B 1 143 ? -18.734 21.078 28.922 1 94.56 143 SER B CA 1
ATOM 7709 C C . SER B 1 143 ? -19.75 20.609 27.875 1 94.56 143 SER B C 1
ATOM 7711 O O . SER B 1 143 ? -20.859 21.141 27.797 1 94.56 143 SER B O 1
ATOM 7713 N N . ALA B 1 144 ? -19.375 19.641 27.078 1 97.25 144 ALA B N 1
ATOM 7714 C CA . ALA B 1 144 ? -20.266 19.125 26.062 1 97.25 144 ALA B CA 1
ATOM 7715 C C . ALA B 1 144 ? -21.547 18.578 26.688 1 97.25 144 ALA B C 1
ATOM 7717 O O . ALA B 1 144 ? -22.641 18.797 26.172 1 97.25 144 ALA B O 1
ATOM 7718 N N . ILE B 1 145 ? -21.438 17.891 27.797 1 96.88 145 ILE B N 1
ATOM 7719 C CA . ILE B 1 145 ? -22.594 17.375 28.516 1 96.88 145 ILE B CA 1
ATOM 7720 C C . ILE B 1 145 ? -23.484 18.516 28.984 1 96.88 145 ILE B C 1
ATOM 7722 O O . ILE B 1 145 ? -24.688 18.516 28.766 1 96.88 145 ILE B O 1
ATOM 7726 N N . ASP B 1 146 ? -22.859 19.516 29.516 1 95.56 146 ASP B N 1
ATOM 7727 C CA . ASP B 1 146 ? -23.578 20.672 30.031 1 95.56 146 ASP B CA 1
ATOM 7728 C C . ASP B 1 146 ? -24.297 21.422 28.906 1 95.56 146 ASP B C 1
ATOM 7730 O O . ASP B 1 146 ? -25.344 22.016 29.125 1 95.56 146 ASP B O 1
ATOM 7734 N N . PHE B 1 147 ? -23.703 21.391 27.75 1 95 147 PHE B N 1
ATOM 7735 C CA . PHE B 1 147 ? -24.25 22.125 26.609 1 95 147 PHE B CA 1
ATOM 7736 C C . PHE B 1 147 ? -25.422 21.359 26 1 95 147 PHE B C 1
ATOM 7738 O O . PHE B 1 147 ? -26.156 21.906 25.172 1 95 147 PHE B O 1
ATOM 7745 N N . GLY B 1 148 ? -25.578 20.016 26.328 1 94.38 148 GLY B N 1
ATOM 7746 C CA . GLY B 1 148 ? -26.781 19.328 25.875 1 94.38 148 GLY B CA 1
ATOM 7747 C C . GLY B 1 148 ? -26.5 18.078 25.078 1 94.38 148 GLY B C 1
ATOM 7748 O O . GLY B 1 148 ? -27.422 17.406 24.625 1 94.38 148 GLY B O 1
ATOM 7749 N N . PHE B 1 149 ? -25.297 17.688 24.875 1 96.88 149 PHE B N 1
ATOM 7750 C CA . PHE B 1 149 ? -24.984 16.453 24.172 1 96.88 149 PHE B CA 1
ATOM 7751 C C . PHE B 1 149 ? -25.172 15.242 25.094 1 96.88 149 PHE B C 1
ATOM 7753 O O . PHE B 1 149 ? -24.859 15.305 26.281 1 96.88 149 PHE B O 1
ATOM 7760 N N . GLU B 1 150 ? -25.609 14.133 24.5 1 95.06 150 GLU B N 1
ATOM 7761 C CA . GLU B 1 150 ? -25.797 12.906 25.281 1 95.06 150 GLU B CA 1
ATOM 7762 C C . GLU B 1 150 ? -24.453 12.305 25.688 1 95.06 150 GLU B C 1
ATOM 7764 O O . GLU B 1 150 ? -23.562 12.148 24.859 1 95.06 150 GLU B O 1
ATOM 7769 N N . GLU B 1 151 ? -24.406 11.945 26.891 1 94.75 151 GLU B N 1
ATOM 7770 C CA . GLU B 1 151 ? -23.156 11.422 27.453 1 94.75 151 GLU B CA 1
ATOM 7771 C C . GLU B 1 151 ? -22.688 10.188 26.703 1 94.75 151 GLU B C 1
ATOM 7773 O O . GLU B 1 151 ? -21.484 9.984 26.516 1 94.75 151 GLU B O 1
ATOM 7778 N N . SER B 1 152 ? -23.594 9.391 26.219 1 92.81 152 SER B N 1
ATOM 7779 C CA . SER B 1 152 ? -23.266 8.148 25.531 1 92.81 152 SER B CA 1
ATOM 7780 C C . SER B 1 152 ? -22.609 8.43 24.172 1 92.81 152 SER B C 1
ATOM 7782 O O . SER B 1 152 ? -21.969 7.551 23.594 1 92.81 152 SER B O 1
ATOM 7784 N N . ASN B 1 153 ? -22.781 9.648 23.719 1 93.75 153 ASN B N 1
ATOM 7785 C CA . ASN B 1 153 ? -22.25 10.008 22.406 1 93.75 153 ASN B CA 1
ATOM 7786 C C . ASN B 1 153 ? -20.922 10.75 22.531 1 93.75 153 ASN B C 1
ATOM 7788 O O . ASN B 1 153 ? -20.422 11.289 21.547 1 93.75 153 ASN B O 1
ATOM 7792 N N . ILE B 1 154 ? -20.406 10.836 23.734 1 96 154 ILE B N 1
ATOM 7793 C CA . ILE B 1 154 ? -19.125 11.484 23.984 1 96 154 ILE B CA 1
ATOM 7794 C C . ILE B 1 154 ? -18.094 10.453 24.484 1 96 154 ILE B C 1
ATOM 7796 O O . ILE B 1 154 ? -18.312 9.797 25.5 1 96 154 ILE B O 1
ATOM 7800 N N . LYS B 1 155 ? -16.984 10.367 23.719 1 92.81 155 LYS B N 1
ATOM 7801 C CA . LYS B 1 155 ? -15.969 9.367 24.062 1 92.81 155 LYS B CA 1
ATOM 7802 C C . LYS B 1 155 ? -14.609 10.016 24.266 1 92.81 155 LYS B C 1
ATOM 7804 O O . LYS B 1 155 ? -14.242 10.945 23.531 1 92.81 155 LYS B O 1
ATOM 7809 N N . ILE B 1 156 ? -13.883 9.594 25.266 1 93.94 156 ILE B N 1
ATOM 7810 C CA . ILE B 1 156 ? -12.469 9.906 25.422 1 93.94 156 ILE B CA 1
ATOM 7811 C C . ILE B 1 156 ? -11.625 8.68 25.094 1 93.94 156 ILE B C 1
ATOM 7813 O O . ILE B 1 156 ? -11.703 7.656 25.781 1 93.94 156 ILE B O 1
ATOM 7817 N N . ASP B 1 157 ? -10.906 8.766 24.016 1 88.62 157 ASP B N 1
ATOM 7818 C CA . ASP B 1 157 ? -10.023 7.688 23.578 1 88.62 157 ASP B CA 1
ATOM 7819 C C . ASP B 1 157 ? -8.594 7.91 24.078 1 88.62 157 ASP B C 1
ATOM 7821 O O . ASP B 1 157 ? -7.953 8.891 23.703 1 88.62 157 ASP B O 1
ATOM 7825 N N . GLU B 1 158 ? -8.148 7.012 24.891 1 90.38 158 GLU B N 1
ATOM 7826 C CA . GLU B 1 158 ? -6.797 7.074 25.438 1 90.38 158 GLU B CA 1
ATOM 7827 C C . GLU B 1 158 ? -5.824 6.258 24.594 1 90.38 158 GLU B C 1
ATOM 7829 O O . GLU B 1 158 ? -6.156 5.156 24.141 1 90.38 158 GLU B O 1
ATOM 7834 N N . PHE B 1 159 ? -4.617 6.82 24.281 1 88.31 159 PHE B N 1
ATOM 7835 C CA . PHE B 1 159 ? -3.604 6.094 23.531 1 88.31 159 PHE B CA 1
ATOM 7836 C C . PHE B 1 159 ? -2.203 6.535 23.938 1 88.31 159 PHE B C 1
ATOM 7838 O O . PHE B 1 159 ? -2.043 7.539 24.641 1 88.31 159 PHE B O 1
ATOM 7845 N N . GLU B 1 160 ? -1.252 5.734 23.531 1 90.69 160 GLU B N 1
ATOM 7846 C CA . GLU B 1 160 ? 0.14 6.016 23.875 1 90.69 160 GLU B CA 1
ATOM 7847 C C . GLU B 1 160 ? 0.941 6.414 22.641 1 90.69 160 GLU B C 1
ATOM 7849 O O . GLU B 1 160 ? 0.747 5.848 21.562 1 90.69 160 GLU B O 1
ATOM 7854 N N . MET B 1 161 ? 1.883 7.371 22.812 1 92.5 161 MET B N 1
ATOM 7855 C CA . MET B 1 161 ? 2.752 7.805 21.719 1 92.5 161 MET B CA 1
ATOM 7856 C C . MET B 1 161 ? 4.137 8.172 22.25 1 92.5 161 MET B C 1
ATOM 7858 O O . MET B 1 161 ? 4.309 8.414 23.438 1 92.5 161 MET B O 1
ATOM 7862 N N . LEU B 1 162 ? 5.098 8.219 21.375 1 93.81 162 LEU B N 1
ATOM 7863 C CA . LEU B 1 162 ? 6.445 8.672 21.703 1 93.81 162 LEU B CA 1
ATOM 7864 C C . LEU B 1 162 ? 6.508 10.195 21.75 1 93.81 162 LEU B C 1
ATOM 7866 O O . LEU B 1 162 ? 5.973 10.875 20.875 1 93.81 162 LEU B O 1
ATOM 7870 N N . VAL B 1 163 ? 7.137 10.773 22.812 1 95.75 163 VAL B N 1
ATOM 7871 C CA . VAL B 1 163 ? 7.336 12.211 22.969 1 95.75 163 VAL B CA 1
ATOM 7872 C C . VAL B 1 163 ? 8.766 12.492 23.422 1 95.75 163 VAL B C 1
ATOM 7874 O O . VAL B 1 163 ? 9.375 11.68 24.109 1 95.75 163 VAL B O 1
ATOM 7877 N N . ASN B 1 164 ? 9.391 13.547 22.859 1 96.69 164 ASN B N 1
ATOM 7878 C CA . ASN B 1 164 ? 10.68 13.969 23.391 1 96.69 164 ASN B CA 1
ATOM 7879 C C . ASN B 1 164 ? 10.586 15.305 24.109 1 96.69 164 ASN B C 1
ATOM 7881 O O . ASN B 1 164 ? 9.75 16.141 23.766 1 96.69 164 ASN B O 1
ATOM 7885 N N . ALA B 1 165 ? 11.469 15.547 25.141 1 95.5 165 ALA B N 1
ATOM 7886 C CA . ALA B 1 165 ? 11.695 16.781 25.859 1 95.5 165 ALA B CA 1
ATOM 7887 C C . ALA B 1 165 ? 13.18 17.109 25.969 1 95.5 165 ALA B C 1
ATOM 7889 O O . ALA B 1 165 ? 14.008 16.203 26.125 1 95.5 165 ALA B O 1
ATOM 7890 N N . PRO B 1 166 ? 13.516 18.391 25.891 1 96.44 166 PRO B N 1
ATOM 7891 C CA . PRO B 1 166 ? 14.938 18.734 25.859 1 96.44 166 PRO B CA 1
ATOM 7892 C C . PRO B 1 166 ? 15.633 18.484 27.203 1 96.44 166 PRO B C 1
ATOM 7894 O O . PRO B 1 166 ? 15.078 18.766 28.266 1 96.44 166 PRO B O 1
ATOM 7897 N N . GLU B 1 167 ? 16.797 17.906 27.109 1 96.88 167 GLU B N 1
ATOM 7898 C CA . GLU B 1 167 ? 17.656 17.672 28.266 1 96.88 167 GLU B CA 1
ATOM 7899 C C . GLU B 1 167 ? 18.938 18.5 28.188 1 96.88 167 GLU B C 1
ATOM 7901 O O . GLU B 1 167 ? 19.266 19.234 29.125 1 96.88 167 GLU B O 1
ATOM 7906 N N . THR B 1 168 ? 19.656 18.406 27.016 1 97.62 168 THR B N 1
ATOM 7907 C CA . THR B 1 168 ? 20.859 19.188 26.75 1 97.62 168 THR B CA 1
ATOM 7908 C C . THR B 1 168 ? 20.781 19.844 25.375 1 97.62 168 THR B C 1
ATOM 7910 O O . THR B 1 168 ? 20.734 19.156 24.359 1 97.62 168 THR B O 1
ATOM 7913 N N . LEU B 1 169 ? 20.781 21.172 25.375 1 98.38 169 LEU B N 1
ATOM 7914 C CA . LEU B 1 169 ? 20.859 22 24.172 1 98.38 169 LEU B CA 1
ATOM 7915 C C . LEU B 1 169 ? 21.969 23.047 24.297 1 98.38 169 LEU B C 1
ATOM 7917 O O . LEU B 1 169 ? 21.75 24.125 24.844 1 98.38 169 LEU B O 1
ATOM 7921 N N . THR B 1 170 ? 23.141 22.75 23.625 1 98.44 170 THR B N 1
ATOM 7922 C CA . THR B 1 170 ? 24.266 23.656 23.781 1 98.44 170 THR B CA 1
ATOM 7923 C C . THR B 1 170 ? 24.891 23.953 22.422 1 98.44 170 THR B C 1
ATOM 7925 O O . THR B 1 170 ? 24.828 23.141 21.5 1 98.44 170 THR B O 1
ATOM 7928 N N . LEU B 1 171 ? 25.438 25.125 22.297 1 98.38 171 LEU B N 1
ATOM 7929 C CA . LEU B 1 171 ? 26.172 25.609 21.125 1 98.38 171 LEU B CA 1
ATOM 7930 C C . LEU B 1 171 ? 27.438 26.344 21.531 1 98.38 171 LEU B C 1
ATOM 7932 O O . LEU B 1 171 ? 27.375 27.344 22.266 1 98.38 171 LEU B O 1
ATOM 7936 N N . ASP B 1 172 ? 28.625 25.875 21.016 1 97.94 172 ASP B N 1
ATOM 7937 C CA . ASP B 1 172 ? 29.906 26.5 21.281 1 97.94 172 ASP B CA 1
ATOM 7938 C C . ASP B 1 172 ? 30.578 26.969 19.984 1 97.94 172 ASP B C 1
ATOM 7940 O O . ASP B 1 172 ? 30.641 26.234 19 1 97.94 172 ASP B O 1
ATOM 7944 N N . ILE B 1 173 ? 30.984 28.203 19.969 1 97.62 173 ILE B N 1
ATOM 7945 C CA . ILE B 1 173 ? 31.812 28.734 18.906 1 97.62 173 ILE B CA 1
ATOM 7946 C C . ILE B 1 173 ? 33.281 28.703 19.328 1 97.62 173 ILE B C 1
ATOM 7948 O O . ILE B 1 173 ? 33.688 29.375 20.281 1 97.62 173 ILE B O 1
ATOM 7952 N N . LEU B 1 174 ? 34.094 28 18.484 1 97.38 174 LEU B N 1
ATOM 7953 C CA . LEU B 1 174 ? 35.469 27.734 18.891 1 97.38 174 LEU B CA 1
ATOM 7954 C C . LEU B 1 174 ? 36.469 28.203 17.828 1 97.38 174 LEU B C 1
ATOM 7956 O O . LEU B 1 174 ? 36.188 28.094 16.641 1 97.38 174 LEU B O 1
ATOM 7960 N N . LYS B 1 175 ? 37.594 28.688 18.25 1 95.56 175 LYS B N 1
ATOM 7961 C CA . LYS B 1 175 ? 38.719 29.016 17.375 1 95.56 175 LYS B CA 1
ATOM 7962 C C . LYS B 1 175 ? 39.781 27.922 17.406 1 95.56 175 LYS B C 1
ATOM 7964 O O . LYS B 1 175 ? 40.25 27.562 18.484 1 95.56 175 LYS B O 1
ATOM 7969 N N . LEU B 1 176 ? 40.094 27.422 16.328 1 91.69 176 LEU B N 1
ATOM 7970 C CA . LEU B 1 176 ? 41.125 26.422 16.203 1 91.69 176 LEU B CA 1
ATOM 7971 C C . LEU B 1 176 ? 42.5 27.078 16.062 1 91.69 176 LEU B C 1
ATOM 7973 O O . LEU B 1 176 ? 42.594 28.25 15.719 1 91.69 176 LEU B O 1
ATOM 7977 N N . PRO B 1 177 ? 43.594 26.266 16.391 1 89.56 177 PRO B N 1
ATOM 7978 C CA . PRO B 1 177 ? 43.656 24.844 16.766 1 89.56 177 PRO B CA 1
ATOM 7979 C C . PRO B 1 177 ? 43.5 24.641 18.281 1 89.56 177 PRO B C 1
ATOM 7981 O O . PRO B 1 177 ? 43.344 23.516 18.734 1 89.56 177 PRO B O 1
ATOM 7984 N N . ASN B 1 178 ? 43.5 25.781 19.047 1 90.06 178 ASN B N 1
ATOM 7985 C CA . ASN B 1 178 ? 43.531 25.625 20.5 1 90.06 178 ASN B CA 1
ATOM 7986 C C . ASN B 1 178 ? 42.125 25.484 21.078 1 90.06 178 ASN B C 1
ATOM 7988 O O . ASN B 1 178 ? 41.938 25.344 22.281 1 90.06 178 ASN B O 1
ATOM 7992 N N . ASN B 1 179 ? 41.188 25.531 20.312 1 92.06 179 ASN B N 1
ATOM 7993 C CA . ASN B 1 179 ? 39.781 25.422 20.719 1 92.06 179 ASN B CA 1
ATOM 7994 C C . ASN B 1 179 ? 39.406 26.516 21.734 1 92.06 179 ASN B C 1
ATOM 7996 O O . ASN B 1 179 ? 38.781 26.219 22.75 1 92.06 179 ASN B O 1
ATOM 8000 N N . LYS B 1 180 ? 39.875 27.656 21.484 1 94.19 180 LYS B N 1
ATOM 8001 C CA . LYS B 1 180 ? 39.5 28.797 22.312 1 94.19 180 LYS B CA 1
ATOM 8002 C C . LYS B 1 180 ? 38 29.141 22.141 1 94.19 180 LYS B C 1
ATOM 8004 O O . LYS B 1 180 ? 37.531 29.266 21.016 1 94.19 180 LYS B O 1
ATOM 8009 N N . SER B 1 181 ? 37.375 29.281 23.266 1 96.12 181 SER B N 1
ATOM 8010 C CA . SER B 1 181 ? 35.969 29.609 23.219 1 96.12 181 SER B CA 1
ATOM 8011 C C . SER B 1 181 ? 35.75 31.078 22.859 1 96.12 181 SER B C 1
ATOM 8013 O O . SER B 1 181 ? 36.188 31.969 23.578 1 96.12 181 SER B O 1
ATOM 8015 N N . LEU B 1 182 ? 35.062 31.281 21.766 1 96.31 182 LEU B N 1
ATOM 8016 C CA . LEU B 1 182 ? 34.688 32.625 21.359 1 96.31 182 LEU B CA 1
ATOM 8017 C C . LEU B 1 182 ? 33.344 33.031 21.938 1 96.31 182 LEU B C 1
ATOM 8019 O O . LEU B 1 182 ? 33.094 34.188 22.266 1 96.31 182 LEU B O 1
ATOM 8023 N N . ALA B 1 183 ? 32.438 32.062 22.016 1 96.5 183 ALA B N 1
ATOM 8024 C CA . ALA B 1 183 ? 31.109 32.188 22.609 1 96.5 183 ALA B CA 1
ATOM 8025 C C . ALA B 1 183 ? 30.531 30.844 22.984 1 96.5 183 ALA B C 1
ATOM 8027 O O . ALA B 1 183 ? 30.844 29.828 22.359 1 96.5 183 ALA B O 1
ATOM 8028 N N . SER B 1 184 ? 29.703 30.812 24.062 1 97.12 184 SER B N 1
ATOM 8029 C CA . SER B 1 184 ? 29.062 29.578 24.516 1 97.12 184 SER B CA 1
ATOM 8030 C C . SER B 1 184 ? 27.625 29.828 24.938 1 97.12 184 SER B C 1
ATOM 8032 O O . SER B 1 184 ? 27.328 30.797 25.641 1 97.12 184 SER B O 1
ATOM 8034 N N . TYR B 1 185 ? 26.75 28.891 24.5 1 97.94 185 TYR B N 1
ATOM 8035 C CA . TYR B 1 185 ? 25.344 29 24.812 1 97.94 185 TYR B CA 1
ATOM 8036 C C . TYR B 1 185 ? 24.797 27.703 25.391 1 97.94 185 TYR B C 1
ATOM 8038 O O . TYR B 1 185 ? 25.094 26.625 24.859 1 97.94 185 TYR B O 1
ATOM 8046 N N . ASP B 1 186 ? 24.078 27.734 26.469 1 97.81 186 ASP B N 1
ATOM 8047 C CA . ASP B 1 186 ? 23.281 26.656 27.047 1 97.81 186 ASP B CA 1
ATOM 8048 C C . ASP B 1 186 ? 21.812 27.047 27.125 1 97.81 186 ASP B C 1
ATOM 8050 O O . ASP B 1 186 ? 21.359 27.656 28.094 1 97.81 186 ASP B O 1
ATOM 8054 N N . PHE B 1 187 ? 21.094 26.578 26.203 1 97.25 187 PHE B N 1
ATOM 8055 C CA . PHE B 1 187 ? 19.734 27.078 26.016 1 97.25 187 PHE B CA 1
ATOM 8056 C C . PHE B 1 187 ? 18.797 26.562 27.094 1 97.25 187 PHE B C 1
ATOM 8058 O O . PHE B 1 187 ? 17.828 27.234 27.453 1 97.25 187 PHE B O 1
ATOM 8065 N N . VAL B 1 188 ? 18.953 25.328 27.578 1 96.31 188 VAL B N 1
ATOM 8066 C CA . VAL B 1 188 ? 18.141 24.781 28.656 1 96.31 188 VAL B CA 1
ATOM 8067 C C . VAL B 1 188 ? 18.391 25.562 29.953 1 96.31 188 VAL B C 1
ATOM 8069 O O . VAL B 1 188 ? 17.438 25.953 30.641 1 96.31 188 VAL B O 1
ATOM 8072 N N . ALA B 1 189 ? 19.656 25.828 30.25 1 95.19 189 ALA B N 1
ATOM 8073 C CA . ALA B 1 189 ? 20.016 26.578 31.453 1 95.19 189 ALA B CA 1
ATOM 8074 C C . ALA B 1 189 ? 19.5 28.016 31.359 1 95.19 189 ALA B C 1
ATOM 8076 O O . ALA B 1 189 ? 19.016 28.562 32.375 1 95.19 189 ALA B O 1
ATOM 8077 N N . GLU B 1 190 ? 19.656 28.594 30.234 1 93.81 190 GLU B N 1
ATOM 8078 C CA . GLU B 1 190 ? 19.188 29.953 30.047 1 93.81 190 GLU B CA 1
ATOM 8079 C C . GLU B 1 190 ? 17.672 30.047 30.25 1 93.81 190 GLU B C 1
ATOM 8081 O O . GLU B 1 190 ? 17.188 31.016 30.844 1 93.81 190 GLU B O 1
ATOM 8086 N N . ASN B 1 191 ? 17.016 29.141 29.672 1 91.56 191 ASN B N 1
ATOM 8087 C CA . ASN B 1 191 ? 15.562 29.109 29.844 1 91.56 191 ASN B CA 1
ATOM 8088 C C . ASN B 1 191 ? 15.172 28.938 31.297 1 91.56 191 ASN B C 1
ATOM 8090 O O . ASN B 1 191 ? 14.25 29.594 31.781 1 91.56 191 ASN B O 1
ATOM 8094 N N . ALA B 1 192 ? 15.836 28.047 32 1 89.31 192 ALA B N 1
ATOM 8095 C CA . ALA B 1 192 ? 15.57 27.828 33.438 1 89.31 192 ALA B CA 1
ATOM 8096 C C . ALA B 1 192 ? 15.812 29.109 34.219 1 89.31 192 ALA B C 1
ATOM 8098 O O . ALA B 1 192 ? 15.047 29.422 35.156 1 89.31 192 ALA B O 1
ATOM 8099 N N . ALA B 1 193 ? 16.812 29.781 33.875 1 89.31 193 ALA B N 1
ATOM 8100 C CA . ALA B 1 193 ? 17.125 31.031 34.562 1 89.31 193 ALA B CA 1
ATOM 8101 C C . ALA B 1 193 ? 16.047 32.094 34.344 1 89.31 193 ALA B C 1
ATOM 8103 O O . ALA B 1 193 ? 15.68 32.812 35.25 1 89.31 193 ALA B O 1
ATOM 8104 N N . ARG B 1 194 ? 15.648 32.125 33.156 1 85.88 194 ARG B N 1
ATOM 8105 C CA . ARG B 1 194 ? 14.578 33.094 32.812 1 85.88 194 ARG B CA 1
ATOM 8106 C C . ARG B 1 194 ? 13.297 32.75 33.562 1 85.88 194 ARG B C 1
ATOM 8108 O O . ARG B 1 194 ? 12.602 33.656 34.062 1 85.88 194 ARG B O 1
ATOM 8115 N N . GLN B 1 195 ? 13.008 31.516 33.656 1 83.88 195 GLN B N 1
ATOM 8116 C CA . GLN B 1 195 ? 11.812 31.094 34.375 1 83.88 195 GLN B CA 1
ATOM 8117 C C . GLN B 1 195 ? 11.914 31.375 35.875 1 83.88 195 GLN B C 1
ATOM 8119 O O . GLN B 1 195 ? 10.93 31.781 36.5 1 83.88 195 GLN B O 1
ATOM 8124 N N . ALA B 1 196 ? 13.055 31.156 36.406 1 84.06 196 ALA B N 1
ATOM 8125 C CA . ALA B 1 196 ? 13.281 31.453 37.812 1 84.06 196 ALA B CA 1
ATOM 8126 C C . ALA B 1 196 ? 13.07 32.938 38.094 1 84.06 196 ALA B C 1
ATOM 8128 O O . ALA B 1 196 ? 12.5 33.281 39.125 1 84.06 196 ALA B O 1
ATOM 8129 N N . LYS B 1 197 ? 13.484 33.688 37.188 1 83.25 197 LYS B N 1
ATOM 8130 C CA . LYS B 1 197 ? 13.32 35.125 37.344 1 83.25 197 LYS B CA 1
ATOM 8131 C C . LYS B 1 197 ? 11.852 35.531 37.281 1 83.25 197 LYS B C 1
ATOM 8133 O O . LYS B 1 197 ? 11.398 36.406 38.031 1 83.25 197 LYS B O 1
ATOM 8138 N N . ARG B 1 198 ? 11.188 34.906 36.438 1 81.19 198 ARG B N 1
ATOM 8139 C CA . ARG B 1 198 ? 9.758 35.188 36.281 1 81.19 198 ARG B CA 1
ATOM 8140 C C . ARG B 1 198 ? 8.984 34.75 37.5 1 81.19 198 ARG B C 1
ATOM 8142 O O . ARG B 1 198 ? 8.078 35.438 37.969 1 81.19 198 ARG B O 1
ATOM 8149 N N . GLN B 1 199 ? 9.336 33.594 38 1 77.38 199 GLN B N 1
ATOM 8150 C CA . GLN B 1 199 ? 8.688 33.062 39.219 1 77.38 199 GLN B CA 1
ATOM 8151 C C . GLN B 1 199 ? 8.922 34 40.406 1 77.38 199 GLN B C 1
ATOM 8153 O O . GLN B 1 199 ? 8.023 34.219 41.219 1 77.38 199 GLN B O 1
ATOM 8158 N N . ALA B 1 200 ? 10.016 34.438 40.469 1 76.44 200 ALA B N 1
ATOM 8159 C CA . ALA B 1 200 ? 10.367 35.344 41.562 1 76.44 200 ALA B CA 1
ATOM 8160 C C . ALA B 1 200 ? 9.531 36.625 41.5 1 76.44 200 ALA B C 1
ATOM 8162 O O . ALA B 1 200 ? 9.242 37.219 42.531 1 76.44 200 ALA B O 1
ATOM 8163 N N . LYS B 1 201 ? 9.078 36.844 40.344 1 75.19 201 LYS B N 1
ATOM 8164 C CA . LYS B 1 201 ? 8.266 38.062 40.188 1 75.19 201 LYS B CA 1
ATOM 8165 C C . LYS B 1 201 ? 6.777 37.75 40.281 1 75.19 201 LYS B C 1
ATOM 8167 O O . LYS B 1 201 ? 5.93 38.594 40.031 1 75.19 201 LYS B O 1
ATOM 8172 N N . GLY B 1 202 ? 6.402 36.5 40.688 1 62.62 202 GLY B N 1
ATOM 8173 C CA . GLY B 1 202 ? 5.023 36.094 40.938 1 62.62 202 GLY B CA 1
ATOM 8174 C C . GLY B 1 202 ? 4.262 35.75 39.688 1 62.62 202 GLY B C 1
ATOM 8175 O O . GLY B 1 202 ? 3.031 35.688 39.688 1 62.62 202 GLY B O 1
ATOM 8176 N N . LYS B 1 203 ? 4.82 35.688 38.656 1 58.72 203 LYS B N 1
ATOM 8177 C CA . LYS B 1 203 ? 4.117 35.406 37.406 1 58.72 203 LYS B CA 1
ATOM 8178 C C . LYS B 1 203 ? 3.99 33.906 37.156 1 58.72 203 LYS B C 1
ATOM 8180 O O . LYS B 1 203 ? 4.957 33.156 37.312 1 58.72 203 LYS B O 1
ATOM 8185 N N . ASN B 1 204 ? 2.887 33.156 37.75 1 56.97 204 ASN B N 1
ATOM 8186 C CA . ASN B 1 204 ? 2.617 31.719 37.656 1 56.97 204 ASN B CA 1
ATOM 8187 C C . ASN B 1 204 ? 2.551 31.25 36.219 1 56.97 204 ASN B C 1
ATOM 8189 O O . ASN B 1 204 ? 1.494 31.312 35.594 1 56.97 204 ASN B O 1
ATOM 8193 N N . VAL B 1 205 ? 3.529 31.422 35.406 1 56.5 205 VAL B N 1
ATOM 8194 C CA . VAL B 1 205 ? 3.377 31.25 33.969 1 56.5 205 VAL B CA 1
ATOM 8195 C C . VAL B 1 205 ? 3.578 29.781 33.594 1 56.5 205 VAL B C 1
ATOM 8197 O O . VAL B 1 205 ? 4.121 29.016 34.375 1 56.5 205 VAL B O 1
ATOM 8200 N N . THR B 1 206 ? 2.916 29.281 32.531 1 62.41 206 THR B N 1
ATOM 8201 C CA . THR B 1 206 ? 3.111 28.078 31.719 1 62.41 206 THR B CA 1
ATOM 8202 C C . THR B 1 206 ? 4.598 27.75 31.578 1 62.41 206 THR B C 1
ATOM 8204 O O . THR B 1 206 ? 5.426 28.656 31.469 1 62.41 206 THR B O 1
ATOM 8207 N N . LYS B 1 207 ? 5.168 26.734 32.406 1 68.25 207 LYS B N 1
ATOM 8208 C CA . LYS B 1 207 ? 6.551 26.266 32.375 1 68.25 207 LYS B CA 1
ATOM 8209 C C . LYS B 1 207 ? 6.91 25.75 30.984 1 68.25 207 LYS B C 1
ATOM 8211 O O . LYS B 1 207 ? 6.977 24.531 30.766 1 68.25 207 LYS B O 1
ATOM 8216 N N . PRO B 1 208 ? 7.227 26.797 30.094 1 79.56 208 PRO B N 1
ATOM 8217 C CA . PRO B 1 208 ? 7.578 26.328 28.75 1 79.56 208 PRO B CA 1
ATOM 8218 C C . PRO B 1 208 ? 8.953 25.672 28.688 1 79.56 208 PRO B C 1
ATOM 8220 O O . PRO B 1 208 ? 9.82 25.969 29.516 1 79.56 208 PRO B O 1
ATOM 8223 N N . TYR B 1 209 ? 9.07 24.703 27.844 1 85.94 209 TYR B N 1
ATOM 8224 C CA . TYR B 1 209 ? 10.383 24.172 27.5 1 85.94 209 TYR B CA 1
ATOM 8225 C C . TYR B 1 209 ? 11.227 25.203 26.766 1 85.94 209 TYR B C 1
ATOM 8227 O O . TYR B 1 209 ? 10.695 26.172 26.219 1 85.94 209 TYR B O 1
ATOM 8235 N N . ALA B 1 210 ? 12.578 25 26.938 1 92.44 210 ALA B N 1
ATOM 8236 C CA . ALA B 1 210 ? 13.398 25.641 25.906 1 92.44 210 ALA B CA 1
ATOM 8237 C C . ALA B 1 210 ? 12.992 25.172 24.516 1 92.44 210 ALA B C 1
ATOM 8239 O O . ALA B 1 210 ? 12.648 24 24.328 1 92.44 210 ALA B O 1
ATOM 8240 N N . ALA B 1 211 ? 13.039 26.156 23.594 1 94.88 211 ALA B N 1
ATOM 8241 C CA . ALA B 1 211 ? 12.656 25.781 22.234 1 94.88 211 ALA B CA 1
ATOM 8242 C C . ALA B 1 211 ? 13.539 24.672 21.703 1 94.88 211 ALA B C 1
ATOM 8244 O O . ALA B 1 211 ? 14.758 24.703 21.859 1 94.88 211 ALA B O 1
ATOM 8245 N N . PHE B 1 212 ? 12.938 23.641 21.156 1 97.19 212 PHE B N 1
ATOM 8246 C CA . PHE B 1 212 ? 13.648 22.484 20.609 1 97.19 212 PHE B CA 1
ATOM 8247 C C . PHE B 1 212 ? 12.906 21.922 19.391 1 97.19 212 PHE B C 1
ATOM 8249 O O . PHE B 1 212 ? 11.797 22.359 19.078 1 97.19 212 PHE B O 1
ATOM 8256 N N . HIS B 1 213 ? 13.594 21.078 18.672 1 97.75 213 HIS B N 1
ATOM 8257 C CA . HIS B 1 213 ? 12.977 20.359 17.547 1 97.75 213 HIS B CA 1
ATOM 8258 C C . HIS B 1 213 ? 12.336 19.062 18.016 1 97.75 213 HIS B C 1
ATOM 8260 O O . HIS B 1 213 ? 13.008 18.188 18.578 1 97.75 213 HIS B O 1
ATOM 8266 N N . LEU B 1 214 ? 11 18.938 17.75 1 97.31 214 LEU B N 1
ATOM 8267 C CA . LEU B 1 214 ? 10.289 17.703 18.047 1 97.31 214 LEU B CA 1
ATOM 8268 C C . LEU B 1 214 ? 10.75 16.578 17.141 1 97.31 214 LEU B C 1
ATOM 8270 O O . LEU B 1 214 ? 10.867 16.766 15.922 1 97.31 214 LEU B O 1
ATOM 8274 N N . TYR B 1 215 ? 11.117 15.352 17.75 1 97.5 215 TYR B N 1
ATOM 8275 C CA . TYR B 1 215 ? 11.602 14.156 17.078 1 97.5 215 TYR B CA 1
ATOM 8276 C C . TYR B 1 215 ? 12.969 14.398 16.438 1 97.5 215 TYR B C 1
ATOM 8278 O O . TYR B 1 215 ? 13.281 13.828 15.398 1 97.5 215 TYR B O 1
ATOM 8286 N N . SER B 1 216 ? 13.75 15.312 17 1 98.06 216 SER B N 1
ATOM 8287 C CA . SER B 1 216 ? 15.117 15.523 16.531 1 98.06 216 SER B CA 1
ATOM 8288 C C . SER B 1 216 ? 16.031 14.383 16.953 1 98.06 216 SER B C 1
ATOM 8290 O O . SER B 1 216 ? 15.766 13.695 17.938 1 98.06 216 SER B O 1
ATOM 8292 N N . LYS B 1 217 ? 17.062 14.195 16.203 1 97.94 217 LYS B N 1
ATOM 8293 C CA . LYS B 1 217 ? 18.047 13.156 16.484 1 97.94 217 LYS B CA 1
ATOM 8294 C C . LYS B 1 217 ? 18.984 13.586 17.609 1 97.94 217 LYS B C 1
ATOM 8296 O O . LYS B 1 217 ? 19.516 14.703 17.578 1 97.94 217 LYS B O 1
ATOM 8301 N N . ASN B 1 218 ? 19.172 12.703 18.625 1 98.19 218 ASN B N 1
ATOM 8302 C CA . ASN B 1 218 ? 20.156 12.969 19.672 1 98.19 218 ASN B CA 1
ATOM 8303 C C . ASN B 1 218 ? 21.578 12.828 19.141 1 98.19 218 ASN B C 1
ATOM 8305 O O . ASN B 1 218 ? 21.859 11.961 18.312 1 98.19 218 ASN B O 1
ATOM 8309 N N . GLY B 1 219 ? 22.453 13.781 19.547 1 98 219 GLY B N 1
ATOM 8310 C CA . GLY B 1 219 ? 23.844 13.688 19.156 1 98 219 GLY B CA 1
ATOM 8311 C C . GLY B 1 219 ? 24.594 15 19.266 1 98 219 GLY B C 1
ATOM 8312 O O . GLY B 1 219 ? 24.047 15.984 19.781 1 98 219 GLY B O 1
ATOM 8313 N N . THR B 1 220 ? 25.891 14.953 18.922 1 98.38 220 THR B N 1
ATOM 8314 C CA . THR B 1 220 ? 26.766 16.109 18.844 1 98.38 220 THR B CA 1
ATOM 8315 C C . THR B 1 220 ? 27.406 16.219 17.469 1 98.38 220 THR B C 1
ATOM 8317 O O . THR B 1 220 ? 27.844 15.219 16.891 1 98.38 220 THR B O 1
ATOM 8320 N N . ALA B 1 221 ? 27.328 17.406 16.906 1 98.25 221 ALA B N 1
ATOM 8321 C CA . ALA B 1 221 ? 27.969 17.688 15.633 1 98.25 221 ALA B CA 1
ATOM 8322 C C . ALA B 1 221 ? 28.938 18.859 15.742 1 98.25 221 ALA B C 1
ATOM 8324 O O . ALA B 1 221 ? 28.703 19.797 16.516 1 98.25 221 ALA B O 1
ATOM 8325 N N . SER B 1 222 ? 30.031 18.828 14.961 1 97.31 222 SER B N 1
ATOM 8326 C CA . SER B 1 222 ? 31.031 19.906 14.961 1 97.31 222 SER B CA 1
ATOM 8327 C C . SER B 1 222 ? 31.547 20.172 13.547 1 97.31 222 SER B C 1
ATOM 8329 O O . SER B 1 222 ? 31.719 19.25 12.758 1 97.31 222 SER B O 1
ATOM 8331 N N . GLY B 1 223 ? 31.734 21.5 13.188 1 96.75 223 GLY B N 1
ATOM 8332 C CA . GLY B 1 223 ? 32.281 21.906 11.898 1 96.75 223 GLY B CA 1
ATOM 8333 C C . GLY B 1 223 ? 32.094 23.391 11.625 1 96.75 223 GLY B C 1
ATOM 8334 O O . GLY B 1 223 ? 31.5 24.109 12.43 1 96.75 223 GLY B O 1
ATOM 8335 N N . PRO B 1 224 ? 32.781 23.875 10.531 1 96.5 224 PRO B N 1
ATOM 8336 C CA . PRO B 1 224 ? 32.531 25.266 10.133 1 96.5 224 PRO B CA 1
ATOM 8337 C C . PRO B 1 224 ? 31.062 25.516 9.789 1 96.5 224 PRO B C 1
ATOM 8339 O O . PRO B 1 224 ? 30.328 24.578 9.477 1 96.5 224 PRO B O 1
ATOM 8342 N N . VAL B 1 225 ? 30.719 26.781 9.883 1 96.88 225 VAL B N 1
ATOM 8343 C CA . VAL B 1 225 ? 29.344 27.156 9.578 1 96.88 225 VAL B CA 1
ATOM 8344 C C . VAL B 1 225 ? 29.25 27.688 8.148 1 96.88 225 VAL B C 1
ATOM 8346 O O . VAL B 1 225 ? 30.141 28.406 7.695 1 96.88 225 VAL B O 1
ATOM 8349 N N . VAL B 1 226 ? 28.234 27.344 7.465 1 97.38 226 VAL B N 1
ATOM 8350 C CA . VAL B 1 226 ? 27.953 27.891 6.141 1 97.38 226 VAL B CA 1
ATOM 8351 C C . VAL B 1 226 ? 26.5 28.359 6.074 1 97.38 226 VAL B C 1
ATOM 8353 O O . VAL B 1 226 ? 25.578 27.625 6.441 1 97.38 226 VAL B O 1
ATOM 8356 N N . TYR B 1 227 ? 26.297 29.641 5.684 1 98.06 227 TYR B N 1
ATOM 8357 C CA . TYR B 1 227 ? 24.953 30.156 5.473 1 98.06 227 TYR B CA 1
ATOM 8358 C C . TYR B 1 227 ? 24.344 29.562 4.211 1 98.06 227 TYR B C 1
ATOM 8360 O O . TYR B 1 227 ? 24.922 29.656 3.127 1 98.06 227 TYR B O 1
ATOM 8368 N N . ALA B 1 228 ? 23.125 29.016 4.387 1 98.38 228 ALA B N 1
ATOM 8369 C CA . ALA B 1 228 ? 22.547 28.281 3.268 1 98.38 228 ALA B CA 1
ATOM 8370 C C . ALA B 1 228 ? 21.156 28.797 2.93 1 98.38 228 ALA B C 1
ATOM 8372 O O . ALA B 1 228 ? 20.297 28.031 2.467 1 98.38 228 ALA B O 1
ATOM 8373 N N . HIS B 1 229 ? 20.844 30.016 3.197 1 98.19 229 HIS B N 1
ATOM 8374 C CA . HIS B 1 229 ? 19.578 30.656 2.83 1 98.19 229 HIS B CA 1
ATOM 8375 C C . HIS B 1 229 ? 18.391 29.859 3.361 1 98.19 229 HIS B C 1
ATOM 8377 O O . HIS B 1 229 ? 18.312 29.578 4.562 1 98.19 229 HIS B O 1
ATOM 8383 N N . PHE B 1 230 ? 17.5 29.359 2.492 1 97.06 230 PHE B N 1
ATOM 8384 C CA . PHE B 1 230 ? 16.328 28.609 2.959 1 97.06 230 PHE B CA 1
ATOM 8385 C C . PHE B 1 230 ? 16.641 27.125 3.07 1 97.06 230 PHE B C 1
ATOM 8387 O O . PHE B 1 230 ? 15.828 26.359 3.605 1 97.06 230 PHE B O 1
ATOM 8394 N N . GLY B 1 231 ? 17.719 26.688 2.633 1 97.62 231 GLY B N 1
ATOM 8395 C CA . GLY B 1 231 ? 18.094 25.297 2.691 1 97.62 231 GLY B CA 1
ATOM 8396 C C . GLY B 1 231 ? 17.406 24.438 1.647 1 97.62 231 GLY B C 1
ATOM 8397 O O . GLY B 1 231 ? 17.156 23.25 1.867 1 97.62 231 GLY B O 1
ATOM 8398 N N . SER B 1 232 ? 17 25.016 0.536 1 96.31 232 SER B N 1
ATOM 8399 C CA . SER B 1 232 ? 16.406 24.266 -0.563 1 96.31 232 SER B CA 1
ATOM 8400 C C . SER B 1 232 ? 17.469 23.594 -1.409 1 96.31 232 SER B C 1
ATOM 8402 O O . SER B 1 232 ? 18.656 23.906 -1.296 1 96.31 232 SER B O 1
ATOM 8404 N N . SER B 1 233 ? 17.047 22.625 -2.195 1 95.94 233 SER B N 1
ATOM 8405 C CA . SER B 1 233 ? 17.984 21.984 -3.111 1 95.94 233 SER B CA 1
ATOM 8406 C C . SER B 1 233 ? 18.625 23.016 -4.047 1 95.94 233 SER B C 1
ATOM 8408 O O . SER B 1 233 ? 19.812 22.922 -4.348 1 95.94 233 SER B O 1
ATOM 8410 N N . GLU B 1 234 ? 17.875 24.016 -4.469 1 95.44 234 GLU B N 1
ATOM 8411 C CA . GLU B 1 234 ? 18.375 25.062 -5.336 1 95.44 234 GLU B CA 1
ATOM 8412 C C . GLU B 1 234 ? 19.438 25.906 -4.625 1 95.44 234 GLU B C 1
ATOM 8414 O O . GLU B 1 234 ? 20.391 26.359 -5.246 1 95.44 234 GLU B O 1
ATOM 8419 N N . ASP B 1 235 ? 19.219 26.125 -3.379 1 98.06 235 ASP B N 1
ATOM 8420 C CA . ASP B 1 235 ? 20.188 26.875 -2.592 1 98.06 235 ASP B CA 1
ATOM 8421 C C . ASP B 1 235 ? 21.516 26.141 -2.506 1 98.06 235 ASP B C 1
ATOM 8423 O O . ASP B 1 235 ? 22.578 26.734 -2.695 1 98.06 235 ASP B O 1
ATOM 8427 N N . TYR B 1 236 ? 21.453 24.891 -2.236 1 98.31 236 TYR B N 1
ATOM 8428 C CA . TYR B 1 236 ? 22.688 24.109 -2.111 1 98.31 236 TYR B CA 1
ATOM 8429 C C . TYR B 1 236 ? 23.391 23.984 -3.459 1 98.31 236 TYR B C 1
ATOM 8431 O O . TYR B 1 236 ? 24.609 23.953 -3.529 1 98.31 236 TYR B O 1
ATOM 8439 N N . GLN B 1 237 ? 22.625 23.922 -4.52 1 96.56 237 GLN B N 1
ATOM 8440 C CA . GLN B 1 237 ? 23.203 23.891 -5.855 1 96.56 237 GLN B CA 1
ATOM 8441 C C . GLN B 1 237 ? 23.906 25.219 -6.168 1 96.56 237 GLN B C 1
ATOM 8443 O O . GLN B 1 237 ? 24.984 25.234 -6.762 1 96.56 237 GLN B O 1
ATOM 8448 N N . ALA B 1 238 ? 23.25 26.312 -5.816 1 98.06 238 ALA B N 1
ATOM 8449 C CA . ALA B 1 238 ? 23.859 27.625 -6.004 1 98.06 238 ALA B CA 1
ATOM 8450 C C . ALA B 1 238 ? 25.188 27.75 -5.262 1 98.06 238 ALA B C 1
ATOM 8452 O O . ALA B 1 238 ? 26.141 28.312 -5.781 1 98.06 238 ALA B O 1
ATOM 8453 N N . LEU B 1 239 ? 25.25 27.219 -4.059 1 98.5 239 LEU B N 1
ATOM 8454 C CA . LEU B 1 239 ? 26.484 27.203 -3.291 1 98.5 239 LEU B CA 1
ATOM 8455 C C . LEU B 1 239 ? 27.562 26.406 -4.012 1 98.5 239 LEU B C 1
ATOM 8457 O O . LEU B 1 239 ? 28.703 26.859 -4.145 1 98.5 239 LEU B O 1
ATOM 8461 N N . ALA B 1 240 ? 27.156 25.25 -4.5 1 97.69 240 ALA B N 1
ATOM 8462 C CA . ALA B 1 240 ? 28.094 24.375 -5.191 1 97.69 240 ALA B CA 1
ATOM 8463 C C . ALA B 1 240 ? 28.625 25.031 -6.457 1 97.69 240 ALA B C 1
ATOM 8465 O O . ALA B 1 240 ? 29.828 24.953 -6.754 1 97.69 240 ALA B O 1
ATOM 8466 N N . LEU B 1 241 ? 27.766 25.719 -7.223 1 96.94 241 LEU B N 1
ATOM 8467 C CA . LEU B 1 241 ? 28.125 26.375 -8.477 1 96.94 241 LEU B CA 1
ATOM 8468 C C . LEU B 1 241 ? 29.125 27.5 -8.227 1 96.94 241 LEU B C 1
ATOM 8470 O O . LEU B 1 241 ? 29.859 27.906 -9.133 1 96.94 241 LEU B O 1
ATOM 8474 N N . ASN B 1 242 ? 29.172 28.047 -6.992 1 97.62 242 ASN B N 1
ATOM 8475 C CA . ASN B 1 242 ? 30.062 29.141 -6.637 1 97.62 242 ASN B CA 1
ATOM 8476 C C . ASN B 1 242 ? 31.219 28.656 -5.762 1 97.62 242 ASN B C 1
ATOM 8478 O O . ASN B 1 242 ? 31.859 29.453 -5.066 1 97.62 242 ASN B O 1
ATOM 8482 N N . ASN B 1 243 ? 31.391 27.344 -5.648 1 97.25 243 ASN B N 1
ATOM 8483 C CA . ASN B 1 243 ? 32.5 26.688 -4.957 1 97.25 243 ASN B CA 1
ATOM 8484 C C . ASN B 1 243 ? 32.438 26.938 -3.455 1 97.25 243 ASN B C 1
ATOM 8486 O O . ASN B 1 243 ? 33.469 27.156 -2.822 1 97.25 243 ASN B O 1
ATOM 8490 N N . VAL B 1 244 ? 31.297 27.031 -2.955 1 98 244 VAL B N 1
ATOM 8491 C CA . VAL B 1 244 ? 31.094 27.062 -1.511 1 98 244 VAL B CA 1
ATOM 8492 C C . VAL B 1 244 ? 30.75 25.672 -1.006 1 98 244 VAL B C 1
ATOM 8494 O O . VAL B 1 244 ? 29.672 25.141 -1.317 1 98 244 VAL B O 1
ATOM 8497 N N . THR B 1 245 ? 31.531 25.094 -0.146 1 96.62 245 THR B N 1
ATOM 8498 C CA . THR B 1 245 ? 31.406 23.703 0.264 1 96.62 245 THR B CA 1
ATOM 8499 C C . THR B 1 245 ? 30.469 23.578 1.461 1 96.62 245 THR B C 1
ATOM 8501 O O . THR B 1 245 ? 30.531 24.375 2.398 1 96.62 245 THR B O 1
ATOM 8504 N N . VAL B 1 246 ? 29.641 22.516 1.447 1 98.06 246 VAL B N 1
ATOM 8505 C CA . VAL B 1 246 ? 28.688 22.266 2.525 1 98.06 246 VAL B CA 1
ATOM 8506 C C . VAL B 1 246 ? 29.062 20.984 3.271 1 98.06 246 VAL B C 1
ATOM 8508 O O . VAL B 1 246 ? 28.812 20.859 4.473 1 98.06 246 VAL B O 1
ATOM 8511 N N . ALA B 1 247 ? 29.672 20.016 2.609 1 97.62 247 ALA B N 1
ATOM 8512 C CA . ALA B 1 247 ? 30.016 18.719 3.172 1 97.62 247 ALA B CA 1
ATOM 8513 C C . ALA B 1 247 ? 30.891 18.859 4.41 1 97.62 247 ALA B C 1
ATOM 8515 O O . ALA B 1 247 ? 31.922 19.562 4.371 1 97.62 247 ALA B O 1
ATOM 8516 N N . GLY B 1 248 ? 30.453 18.234 5.48 1 97.31 248 GLY B N 1
ATOM 8517 C CA . GLY B 1 248 ? 31.219 18.25 6.715 1 97.31 248 GLY B CA 1
ATOM 8518 C C . GLY B 1 248 ? 31 19.5 7.547 1 97.31 248 GLY B C 1
ATOM 8519 O O . GLY B 1 248 ? 31.641 19.672 8.586 1 97.31 248 GLY B O 1
ATOM 8520 N N . LYS B 1 249 ? 30.125 20.375 7.176 1 98.12 249 LYS B N 1
ATOM 8521 C CA . LYS B 1 249 ? 29.922 21.656 7.859 1 98.12 249 LYS B CA 1
ATOM 8522 C C . LYS B 1 249 ? 28.547 21.719 8.516 1 98.12 249 LYS B C 1
ATOM 8524 O O . LYS B 1 249 ? 27.734 20.797 8.359 1 98.12 249 LYS B O 1
ATOM 8529 N N . ILE B 1 250 ? 28.312 22.734 9.344 1 98.38 250 ILE B N 1
ATOM 8530 C CA . ILE B 1 250 ? 27 23.047 9.93 1 98.38 250 ILE B CA 1
ATOM 8531 C C . ILE B 1 250 ? 26.281 24.062 9.055 1 98.38 250 ILE B C 1
ATOM 8533 O O . ILE B 1 250 ? 26.781 25.172 8.836 1 98.38 250 ILE B O 1
ATOM 8537 N N . ALA B 1 251 ? 25.125 23.672 8.578 1 98.75 251 ALA B N 1
ATOM 8538 C CA . ALA B 1 251 ? 24.344 24.578 7.746 1 98.75 251 ALA B CA 1
ATOM 8539 C C . ALA B 1 251 ? 23.5 25.516 8.602 1 98.75 251 ALA B C 1
ATOM 8541 O O . ALA B 1 251 ? 22.766 25.078 9.477 1 98.75 251 ALA B O 1
ATOM 8542 N N . LEU B 1 252 ? 23.656 26.797 8.445 1 98.62 252 LEU B N 1
ATOM 8543 C CA . LEU B 1 252 ? 22.766 27.812 9.008 1 98.62 252 LEU B CA 1
ATOM 8544 C C . LEU B 1 252 ? 21.656 28.172 8.031 1 98.62 252 LEU B C 1
ATOM 8546 O O . LEU B 1 252 ? 21.922 28.766 6.98 1 98.62 252 LEU B O 1
ATOM 8550 N N . VAL B 1 253 ? 20.469 27.859 8.422 1 98.31 253 VAL B N 1
ATOM 8551 C CA . VAL B 1 253 ? 19.344 27.969 7.496 1 98.31 253 VAL B CA 1
ATOM 8552 C C . VAL B 1 253 ? 18.266 28.875 8.086 1 98.31 253 VAL B C 1
ATOM 8554 O O . VAL B 1 253 ? 17.938 28.766 9.273 1 98.31 253 VAL B O 1
ATOM 8557 N N . ARG B 1 254 ? 17.75 29.766 7.277 1 96.94 254 ARG B N 1
ATOM 8558 C CA . ARG B 1 254 ? 16.656 30.594 7.742 1 96.94 254 ARG B CA 1
ATOM 8559 C C . ARG B 1 254 ? 15.312 29.891 7.527 1 96.94 254 ARG B C 1
ATOM 8561 O O . ARG B 1 254 ? 15.156 29.109 6.59 1 96.94 254 ARG B O 1
ATOM 8568 N N . MET B 1 255 ? 14.352 30.156 8.344 1 94.81 255 MET B N 1
ATOM 8569 C CA . MET B 1 255 ? 13 29.625 8.188 1 94.81 255 MET B CA 1
ATOM 8570 C C . MET B 1 255 ? 12.281 30.328 7.035 1 94.81 255 MET B C 1
ATOM 8572 O O . MET B 1 255 ? 12.727 31.359 6.555 1 94.81 255 MET B O 1
ATOM 8576 N N . GLY B 1 256 ? 11.242 29.688 6.57 1 90.88 256 GLY B N 1
ATOM 8577 C CA . GLY B 1 256 ? 10.484 30.234 5.457 1 90.88 256 GLY B CA 1
ATOM 8578 C C . GLY B 1 256 ? 10.898 29.672 4.117 1 90.88 256 GLY B C 1
ATOM 8579 O O . GLY B 1 256 ? 11.383 28.531 4.039 1 90.88 256 GLY B O 1
ATOM 8580 N N . GLY B 1 257 ? 10.547 30.312 3.006 1 89.06 257 GLY B N 1
ATOM 8581 C CA . GLY B 1 257 ? 10.93 29.906 1.66 1 89.06 257 GLY B CA 1
ATOM 8582 C C . GLY B 1 257 ? 10.078 28.781 1.111 1 89.06 257 GLY B C 1
ATOM 8583 O O . GLY B 1 257 ? 10.477 28.094 0.162 1 89.06 257 GLY B O 1
ATOM 8584 N N . ASP B 1 258 ? 9.031 28.5 1.708 1 87.56 258 ASP B N 1
ATOM 8585 C CA . ASP B 1 258 ? 8.086 27.453 1.297 1 87.56 258 ASP B CA 1
ATOM 8586 C C . ASP B 1 258 ? 8.734 26.078 1.37 1 87.56 258 ASP B C 1
ATOM 8588 O O . ASP B 1 258 ? 8.578 25.266 0.452 1 87.56 258 ASP B O 1
ATOM 8592 N N . ILE B 1 259 ? 9.562 25.906 2.34 1 91.31 259 ILE B N 1
ATOM 8593 C CA . ILE B 1 259 ? 10.172 24.609 2.656 1 91.31 259 ILE B CA 1
ATOM 8594 C C . ILE B 1 259 ? 9.914 24.266 4.121 1 91.31 259 ILE B C 1
ATOM 8596 O O . ILE B 1 259 ? 10.125 25.094 5.008 1 91.31 259 ILE B O 1
ATOM 8600 N N . SER B 1 260 ? 9.445 23.078 4.281 1 92.31 260 SER B N 1
ATOM 8601 C CA . SER B 1 260 ? 9.109 22.688 5.645 1 92.31 260 SER B CA 1
ATOM 8602 C C . SER B 1 260 ? 10.367 22.438 6.473 1 92.31 260 SER B C 1
ATOM 8604 O O . SER B 1 260 ? 11.445 22.188 5.922 1 92.31 260 SER B O 1
ATOM 8606 N N . LEU B 1 261 ? 10.242 22.531 7.754 1 95.25 261 LEU B N 1
ATOM 8607 C CA . LEU B 1 261 ? 11.367 22.344 8.672 1 95.25 261 LEU B CA 1
ATOM 8608 C C . LEU B 1 261 ? 11.961 20.953 8.539 1 95.25 261 LEU B C 1
ATOM 8610 O O . LEU B 1 261 ? 13.18 20.797 8.43 1 95.25 261 LEU B O 1
ATOM 8614 N N . PRO B 1 262 ? 11.125 19.875 8.523 1 95.69 262 PRO B N 1
ATOM 8615 C CA . PRO B 1 262 ? 11.734 18.562 8.344 1 95.69 262 PRO B CA 1
ATOM 8616 C C . PRO B 1 262 ? 12.477 18.422 7.016 1 95.69 262 PRO B C 1
ATOM 8618 O O . PRO B 1 262 ? 13.531 17.781 6.953 1 95.69 262 PRO B O 1
ATOM 8621 N N . ALA B 1 263 ? 11.992 19.031 5.988 1 95.69 263 ALA B N 1
ATOM 8622 C CA . ALA B 1 263 ? 12.648 19 4.688 1 95.69 263 ALA B CA 1
ATOM 8623 C C . ALA B 1 263 ? 14.008 19.688 4.738 1 95.69 263 ALA B C 1
ATOM 8625 O O . ALA B 1 263 ? 14.969 19.219 4.125 1 95.69 263 ALA B O 1
ATOM 8626 N N . LYS B 1 264 ? 14.086 20.797 5.441 1 97 264 LYS B N 1
ATOM 8627 C CA . LYS B 1 264 ? 15.344 21.531 5.566 1 97 264 LYS B CA 1
ATOM 8628 C C . LYS B 1 264 ? 16.453 20.641 6.133 1 97 264 LYS B C 1
ATOM 8630 O O . LYS B 1 264 ? 17.578 20.656 5.648 1 97 264 LYS B O 1
ATOM 8635 N N . VAL B 1 265 ? 16.094 19.812 7.141 1 98.19 265 VAL B N 1
ATOM 8636 C CA . VAL B 1 265 ? 17.078 18.969 7.801 1 98.19 265 VAL B CA 1
ATOM 8637 C C . VAL B 1 265 ? 17.469 17.812 6.883 1 98.19 265 VAL B C 1
ATOM 8639 O O . VAL B 1 265 ? 18.656 17.5 6.734 1 98.19 265 VAL B O 1
ATOM 8642 N N . VAL B 1 266 ? 16.5 17.234 6.234 1 96.81 266 VAL B N 1
ATOM 8643 C CA . VAL B 1 266 ? 16.734 16.094 5.355 1 96.81 266 VAL B CA 1
ATOM 8644 C C . VAL B 1 266 ? 17.594 16.516 4.164 1 96.81 266 VAL B C 1
ATOM 8646 O O . VAL B 1 266 ? 18.562 15.844 3.814 1 96.81 266 VAL B O 1
ATOM 8649 N N . ILE B 1 267 ? 17.297 17.656 3.52 1 97.56 267 ILE B N 1
ATOM 8650 C CA . ILE B 1 267 ? 18 18.141 2.33 1 97.56 267 ILE B CA 1
ATOM 8651 C C . ILE B 1 267 ? 19.438 18.5 2.688 1 97.56 267 ILE B C 1
ATOM 8653 O O . ILE B 1 267 ? 20.375 18.172 1.952 1 97.56 267 ILE B O 1
ATOM 8657 N N . ALA B 1 268 ? 19.625 19.125 3.809 1 98.62 268 ALA B N 1
ATOM 8658 C CA . ALA B 1 268 ? 20.969 19.469 4.25 1 98.62 268 ALA B CA 1
ATOM 8659 C C . ALA B 1 268 ? 21.844 18.219 4.355 1 98.62 268 ALA B C 1
ATOM 8661 O O . ALA B 1 268 ? 23 18.219 3.936 1 98.62 268 ALA B O 1
ATOM 8662 N N . SER B 1 269 ? 21.281 17.203 4.938 1 98.06 269 SER B N 1
ATOM 8663 C CA . SER B 1 269 ? 22.016 15.953 5.094 1 98.06 269 SER B CA 1
ATOM 8664 C C . SER B 1 269 ? 22.422 15.375 3.742 1 98.06 269 SER B C 1
ATOM 8666 O O . SER B 1 269 ? 23.531 14.852 3.594 1 98.06 269 SER B O 1
ATOM 8668 N N . LYS B 1 270 ? 21.594 15.492 2.758 1 96.06 270 LYS B N 1
ATOM 8669 C CA . LYS B 1 270 ? 21.859 14.945 1.428 1 96.06 270 LYS B CA 1
ATOM 8670 C C . LYS B 1 270 ? 23.031 15.648 0.761 1 96.06 270 LYS B C 1
ATOM 8672 O O . LYS B 1 270 ? 23.719 15.07 -0.09 1 96.06 270 LYS B O 1
ATOM 8677 N N . PHE B 1 271 ? 23.281 16.906 1.143 1 97.19 271 PHE B N 1
ATOM 8678 C CA . PHE B 1 271 ? 24.375 17.656 0.567 1 97.19 271 PHE B CA 1
ATOM 8679 C C . PHE B 1 271 ? 25.609 17.609 1.477 1 97.19 271 PHE B C 1
ATOM 8681 O O . PHE B 1 271 ? 26.562 18.375 1.283 1 97.19 271 PHE B O 1
ATOM 8688 N N . GLY B 1 272 ? 25.547 16.797 2.574 1 97.69 272 GLY B N 1
ATOM 8689 C CA . GLY B 1 272 ? 26.734 16.438 3.326 1 97.69 272 GLY B CA 1
ATOM 8690 C C . GLY B 1 272 ? 26.891 17.219 4.617 1 97.69 272 GLY B C 1
ATOM 8691 O O . GLY B 1 272 ? 27.875 17.062 5.328 1 97.69 272 GLY B O 1
ATOM 8692 N N . ALA B 1 273 ? 25.906 18.078 4.965 1 98.69 273 ALA B N 1
ATOM 8693 C CA . ALA B 1 273 ? 25.984 18.766 6.25 1 98.69 273 ALA B CA 1
ATOM 8694 C C . ALA B 1 273 ? 25.938 17.766 7.41 1 98.69 273 ALA B C 1
ATOM 8696 O O . ALA B 1 273 ? 25.281 16.734 7.32 1 98.69 273 ALA B O 1
ATOM 8697 N N . VAL B 1 274 ? 26.578 18.109 8.5 1 98.31 274 VAL B N 1
ATOM 8698 C CA . VAL B 1 274 ? 26.609 17.203 9.641 1 98.31 274 VAL B CA 1
ATOM 8699 C C . VAL B 1 274 ? 25.672 17.703 10.742 1 98.31 274 VAL B C 1
ATOM 8701 O O . VAL B 1 274 ? 25.375 16.984 11.695 1 98.31 274 VAL B O 1
ATOM 8704 N N . GLY B 1 275 ? 25.188 18.906 10.602 1 98.56 275 GLY B N 1
ATOM 8705 C CA . GLY B 1 275 ? 24.219 19.531 11.5 1 98.56 275 GLY B CA 1
ATOM 8706 C C . GLY B 1 275 ? 23.5 20.703 10.867 1 98.56 275 GLY B C 1
ATOM 8707 O O . GLY B 1 275 ? 23.953 21.266 9.867 1 98.56 275 GLY B O 1
ATOM 8708 N N . VAL B 1 276 ? 22.391 21.047 11.453 1 98.81 276 VAL B N 1
ATOM 8709 C CA . VAL B 1 276 ? 21.594 22.156 10.945 1 98.81 276 VAL B CA 1
ATOM 8710 C C . VAL B 1 276 ? 21.188 23.078 12.102 1 98.81 276 VAL B C 1
ATOM 8712 O O . VAL B 1 276 ? 20.719 22.609 13.141 1 98.81 276 VAL B O 1
ATOM 8715 N N . LEU B 1 277 ? 21.422 24.328 11.938 1 98.75 277 LEU B N 1
ATOM 8716 C CA . LEU B 1 277 ? 20.891 25.375 12.789 1 98.75 277 LEU B CA 1
ATOM 8717 C C . LEU B 1 277 ? 19.828 26.203 12.047 1 98.75 277 LEU B C 1
ATOM 8719 O O . LEU B 1 277 ? 20.078 26.672 10.938 1 98.75 277 LEU B O 1
ATOM 8723 N N . THR B 1 278 ? 18.688 26.312 12.68 1 98.38 278 THR B N 1
ATOM 8724 C CA . THR B 1 278 ? 17.625 27.109 12.047 1 98.38 278 THR B CA 1
ATOM 8725 C C . THR B 1 278 ? 17.359 28.375 12.836 1 98.38 278 THR B C 1
ATOM 8727 O O . THR B 1 278 ? 17.484 28.391 14.062 1 98.38 278 THR B O 1
ATOM 8730 N N . TYR B 1 279 ? 17.016 29.406 12.125 1 97.5 279 TYR B N 1
ATOM 8731 C CA . TYR B 1 279 ? 16.625 30.656 12.75 1 97.5 279 TYR B CA 1
ATOM 8732 C C . TYR B 1 279 ? 15.594 31.391 11.906 1 97.5 279 TYR B C 1
ATOM 8734 O O . TYR B 1 279 ? 15.391 31.062 10.734 1 97.5 279 TYR B O 1
ATOM 8742 N N . THR B 1 280 ? 14.898 32.344 12.5 1 96.31 280 THR B N 1
ATOM 8743 C CA . THR B 1 280 ? 13.977 33.219 11.773 1 96.31 280 THR B CA 1
ATOM 8744 C C . THR B 1 280 ? 14.586 34.594 11.555 1 96.31 280 THR B C 1
ATOM 8746 O O . THR B 1 280 ? 14.938 35.281 12.516 1 96.31 280 THR B O 1
ATOM 8749 N N . ASP B 1 281 ? 14.648 34.969 10.312 1 96.62 281 ASP B N 1
ATOM 8750 C CA . ASP B 1 281 ? 15.297 36.219 9.977 1 96.62 281 ASP B CA 1
ATOM 8751 C C . ASP B 1 281 ? 14.422 37.406 10.375 1 96.62 281 ASP B C 1
ATOM 8753 O O . ASP B 1 281 ? 13.219 37.406 10.125 1 96.62 281 ASP B O 1
ATOM 8757 N N . PRO B 1 282 ? 15.016 38.469 10.906 1 95.81 282 PRO B N 1
ATOM 8758 C CA . PRO B 1 282 ? 14.234 39.625 11.328 1 95.81 282 PRO B CA 1
ATOM 8759 C C . PRO B 1 282 ? 13.523 40.312 10.172 1 95.81 282 PRO B C 1
ATOM 8761 O O . PRO B 1 282 ? 12.539 41.031 10.383 1 95.81 282 PRO B O 1
ATOM 8764 N N . ALA B 1 283 ? 13.961 40.094 8.961 1 94.5 283 ALA B N 1
ATOM 8765 C CA . ALA B 1 283 ? 13.312 40.656 7.785 1 94.5 283 ALA B CA 1
ATOM 8766 C C . ALA B 1 283 ? 11.938 40.031 7.562 1 94.5 283 ALA B C 1
ATOM 8768 O O . ALA B 1 283 ? 11.062 40.656 6.949 1 94.5 283 ALA B O 1
ATOM 8769 N N . ASP B 1 284 ? 11.727 38.875 8.125 1 92.75 284 ASP B N 1
ATOM 8770 C CA . ASP B 1 284 ? 10.477 38.156 7.863 1 92.75 284 ASP B CA 1
ATOM 8771 C C . ASP B 1 284 ? 9.398 38.562 8.875 1 92.75 284 ASP B C 1
ATOM 8773 O O . ASP B 1 284 ? 8.266 38.844 8.492 1 92.75 284 ASP B O 1
ATOM 8777 N N . ASP B 1 285 ? 9.773 38.562 10.156 1 92.06 285 ASP B N 1
ATOM 8778 C CA . ASP B 1 285 ? 8.758 38.844 11.172 1 92.06 285 ASP B CA 1
ATOM 8779 C C . ASP B 1 285 ? 9.398 39.375 12.453 1 92.06 285 ASP B C 1
ATOM 8781 O O . ASP B 1 285 ? 8.93 39.094 13.555 1 92.06 285 ASP B O 1
ATOM 8785 N N . GLY B 1 286 ? 10.445 40.094 12.234 1 93 286 GLY B N 1
ATOM 8786 C CA . GLY B 1 286 ? 11.164 40.562 13.414 1 93 286 GLY B CA 1
ATOM 8787 C C . GLY B 1 286 ? 11.305 42.062 13.477 1 93 286 GLY B C 1
ATOM 8788 O O . GLY B 1 286 ? 10.414 42.781 13.039 1 93 286 GLY B O 1
ATOM 8789 N N . SER B 1 287 ? 12.414 42.469 14.086 1 91.5 287 SER B N 1
ATOM 8790 C CA . SER B 1 287 ? 12.648 43.875 14.422 1 91.5 287 SER B CA 1
ATOM 8791 C C . SER B 1 287 ? 12.773 44.75 13.172 1 91.5 287 SER B C 1
ATOM 8793 O O . SER B 1 287 ? 12.555 45.969 13.219 1 91.5 287 SER B O 1
ATOM 8795 N N . ALA B 1 288 ? 13.102 44.062 12.086 1 92.38 288 ALA B N 1
ATOM 8796 C CA . ALA B 1 288 ? 13.227 44.812 10.836 1 92.38 288 ALA B CA 1
ATOM 8797 C C . ALA B 1 288 ? 11.859 45.281 10.336 1 92.38 288 ALA B C 1
ATOM 8799 O O . ALA B 1 288 ? 11.766 46.188 9.508 1 92.38 288 ALA B O 1
ATOM 8800 N N . ARG B 1 289 ? 10.844 44.75 10.906 1 92.88 289 ARG B N 1
ATOM 8801 C CA . ARG B 1 289 ? 9.492 45.062 10.469 1 92.88 289 ARG B CA 1
ATOM 8802 C C . ARG B 1 289 ? 8.859 46.125 11.383 1 92.88 289 ARG B C 1
ATOM 8804 O O . ARG B 1 289 ? 7.961 46.844 10.969 1 92.88 289 ARG B O 1
ATOM 8811 N N . GLY B 1 290 ? 9.234 46.125 12.664 1 93.31 290 GLY B N 1
ATOM 8812 C CA . GLY B 1 290 ? 8.672 47.062 13.641 1 93.31 290 GLY B CA 1
ATOM 8813 C C . GLY B 1 290 ? 8.953 46.656 15.07 1 93.31 290 GLY B C 1
ATOM 8814 O O . GLY B 1 290 ? 9.805 45.781 15.328 1 93.31 290 GLY B O 1
ATOM 8815 N N . PRO B 1 291 ? 8.188 47.281 15.992 1 93.88 291 PRO B N 1
ATOM 8816 C CA . PRO B 1 291 ? 8.367 46.938 17.406 1 93.88 291 PRO B CA 1
ATOM 8817 C C . PRO B 1 291 ? 8.016 45.5 17.703 1 93.88 291 PRO B C 1
ATOM 8819 O O . PRO B 1 291 ? 7.047 44.969 17.156 1 93.88 291 PRO B O 1
ATOM 8822 N N . THR B 1 292 ? 8.797 44.938 18.547 1 95.12 292 THR B N 1
ATOM 8823 C CA . THR B 1 292 ? 8.641 43.531 18.859 1 95.12 292 THR B CA 1
ATOM 8824 C C . THR B 1 292 ? 7.887 43.312 20.172 1 95.12 292 THR B C 1
ATOM 8826 O O . THR B 1 292 ? 7.676 44.281 20.922 1 95.12 292 THR B O 1
ATOM 8829 N N . ALA B 1 293 ? 7.352 42.156 20.453 1 92.19 293 ALA B N 1
ATOM 8830 C CA . ALA B 1 293 ? 6.66 41.781 21.688 1 92.19 293 ALA B CA 1
ATOM 8831 C C . ALA B 1 293 ? 7.566 42 22.891 1 92.19 293 ALA B C 1
ATOM 8833 O O . ALA B 1 293 ? 8.75 41.656 22.859 1 92.19 293 ALA B O 1
ATOM 8834 N N . PRO B 1 294 ? 7.051 42.5 23.938 1 90.44 294 PRO B N 1
ATOM 8835 C CA . PRO B 1 294 ? 5.633 42.75 24.188 1 90.44 294 PRO B CA 1
ATOM 8836 C C . PRO B 1 294 ? 5.207 44.156 23.734 1 90.44 294 PRO B C 1
ATOM 8838 O O . PRO B 1 294 ? 4.027 44.5 23.828 1 90.44 294 PRO B O 1
ATOM 8841 N N . ASP B 1 295 ? 6.109 45 23.25 1 91.25 295 ASP B N 1
ATOM 8842 C CA . ASP B 1 295 ? 5.801 46.375 22.891 1 91.25 295 ASP B CA 1
ATOM 8843 C C . ASP B 1 295 ? 5.172 46.438 21.5 1 91.25 295 ASP B C 1
ATOM 8845 O O . ASP B 1 295 ? 4.613 47.469 21.125 1 91.25 295 ASP B O 1
ATOM 8849 N N . GLY B 1 296 ? 5.262 45.438 20.828 1 92.81 296 GLY B N 1
ATOM 8850 C CA . GLY B 1 296 ? 4.691 45.281 19.5 1 92.81 296 GLY B CA 1
ATOM 8851 C C . GLY B 1 296 ? 4.414 43.844 19.125 1 92.81 296 GLY B C 1
ATOM 8852 O O . GLY B 1 296 ? 4.684 42.938 19.891 1 92.81 296 GLY B O 1
ATOM 8853 N N . PRO B 1 297 ? 3.902 43.656 17.906 1 94 297 PRO B N 1
ATOM 8854 C CA . PRO B 1 297 ? 3.438 42.312 17.531 1 94 297 PRO B CA 1
ATOM 8855 C C . PRO B 1 297 ? 4.543 41.438 16.938 1 94 297 PRO B C 1
ATOM 8857 O O . PRO B 1 297 ? 4.367 40.25 16.781 1 94 297 PRO B O 1
ATOM 8860 N N . TRP B 1 298 ? 5.688 42.031 16.594 1 95.12 298 TRP B N 1
ATOM 8861 C CA . TRP B 1 298 ? 6.715 41.312 15.859 1 95.12 298 TRP B CA 1
ATOM 8862 C C . TRP B 1 298 ? 7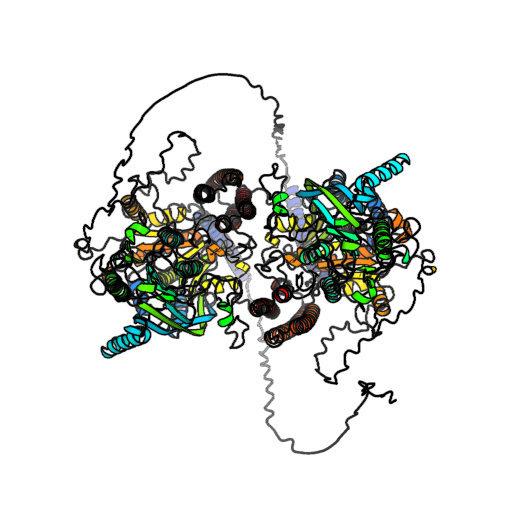.613 40.531 16.812 1 95.12 298 TRP B C 1
ATOM 8864 O O . TRP B 1 298 ? 7.559 40.719 18.031 1 95.12 298 TRP B O 1
ATOM 8874 N N . ARG B 1 299 ? 8.438 39.656 16.266 1 95.31 299 ARG B N 1
ATOM 8875 C CA . ARG B 1 299 ? 9.25 38.719 17.031 1 95.31 299 ARG B CA 1
ATOM 8876 C C . ARG B 1 299 ? 10.508 39.375 17.562 1 95.31 299 ARG B C 1
ATOM 8878 O O . ARG B 1 299 ? 11.258 40 16.812 1 95.31 299 ARG B O 1
ATOM 8885 N N . PRO B 1 300 ? 10.781 39.188 18.828 1 93.94 300 PRO B N 1
ATOM 8886 C CA . PRO B 1 300 ? 12.078 39.656 19.328 1 93.94 300 PRO B CA 1
ATOM 8887 C C . PRO B 1 300 ? 13.242 38.812 18.781 1 93.94 300 PRO B C 1
ATOM 8889 O O . PRO B 1 300 ? 13.117 37.625 18.594 1 93.94 300 PRO B O 1
ATOM 8892 N N . SER B 1 301 ? 14.359 39.406 18.594 1 95.06 301 SER B N 1
ATOM 8893 C CA . SER B 1 301 ? 15.523 38.75 18.016 1 95.06 301 SER B CA 1
ATOM 8894 C C . SER B 1 301 ? 16.078 37.656 18.953 1 95.06 301 SER B C 1
ATOM 8896 O O . SER B 1 301 ? 16.828 36.781 18.531 1 95.06 301 SER B O 1
ATOM 8898 N N . THR B 1 302 ? 15.711 37.688 20.203 1 94.06 302 THR B N 1
ATOM 8899 C CA . THR B 1 302 ? 16.234 36.75 21.188 1 94.06 302 THR B CA 1
ATOM 8900 C C . THR B 1 302 ? 15.32 35.531 21.297 1 94.06 302 THR B C 1
ATOM 8902 O O . THR B 1 302 ? 15.633 34.562 22.016 1 94.06 302 THR B O 1
ATOM 8905 N N . THR B 1 303 ? 14.227 35.562 20.609 1 93.06 303 THR B N 1
ATOM 8906 C CA . THR B 1 303 ? 13.25 34.469 20.75 1 93.06 303 THR B CA 1
ATOM 8907 C C . THR B 1 303 ? 13.5 33.375 19.703 1 93.06 303 THR B C 1
ATOM 8909 O O . THR B 1 303 ? 13.727 33.688 18.531 1 93.06 303 THR B O 1
ATOM 8912 N N . THR B 1 304 ? 13.508 32.094 20.219 1 94.44 304 THR B N 1
ATOM 8913 C CA . THR B 1 304 ? 13.711 30.922 19.375 1 94.44 304 THR B CA 1
ATOM 8914 C C . THR B 1 304 ? 12.383 30.219 19.094 1 94.44 304 THR B C 1
ATOM 8916 O O . THR B 1 304 ? 11.438 30.328 19.891 1 94.44 304 THR B O 1
ATOM 8919 N N . THR B 1 305 ? 12.312 29.516 17.969 1 93.38 305 THR B N 1
ATOM 8920 C CA . THR B 1 305 ? 11.062 28.891 17.547 1 93.38 305 THR B CA 1
ATOM 8921 C C . THR B 1 305 ? 11.125 27.375 17.688 1 93.38 305 THR B C 1
ATOM 8923 O O . THR B 1 305 ? 12.141 26.766 17.391 1 93.38 305 THR B O 1
ATOM 8926 N N . PHE B 1 306 ? 9.977 26.766 18.188 1 93.62 306 PHE B N 1
ATOM 8927 C CA . PHE B 1 306 ? 9.797 25.328 18.188 1 93.62 306 PHE B CA 1
ATOM 8928 C C . PHE B 1 306 ? 9.484 24.828 16.781 1 93.62 306 PHE B C 1
ATOM 8930 O O . PHE B 1 306 ? 9.094 25.594 15.914 1 93.62 306 PHE B O 1
ATOM 8937 N N . GLY B 1 307 ? 9.68 23.469 16.594 1 93.31 307 GLY B N 1
ATOM 8938 C CA . GLY B 1 307 ? 9.227 22.875 15.336 1 93.31 307 GLY B CA 1
ATOM 8939 C C . GLY B 1 307 ? 9.375 21.359 15.305 1 93.31 307 GLY B C 1
ATOM 8940 O O . GLY B 1 307 ? 10.133 20.797 16.078 1 93.31 307 GLY B O 1
ATOM 8941 N N . ASN B 1 308 ? 8.617 20.781 14.453 1 94.44 308 ASN B N 1
ATOM 8942 C CA . ASN B 1 308 ? 8.648 19.328 14.242 1 94.44 308 ASN B CA 1
ATOM 8943 C C . ASN B 1 308 ? 9.516 18.969 13.039 1 94.44 308 ASN B C 1
ATOM 8945 O O . ASN B 1 308 ? 9.391 19.562 11.969 1 94.44 308 ASN B O 1
ATOM 8949 N N . VAL B 1 309 ? 10.445 17.984 13.219 1 96.81 309 VAL B N 1
ATOM 8950 C CA . VAL B 1 309 ? 11.367 17.656 12.133 1 96.81 309 VAL B CA 1
ATOM 8951 C C . VAL B 1 309 ? 11.078 16.25 11.617 1 96.81 309 VAL B C 1
ATOM 8953 O O . VAL B 1 309 ? 11.961 15.586 11.062 1 96.81 309 VAL B O 1
ATOM 8956 N N . TYR B 1 310 ? 9.766 15.766 11.883 1 94.81 310 TYR B N 1
ATOM 8957 C CA . TYR B 1 310 ? 9.305 14.453 11.461 1 94.81 310 TYR B CA 1
ATOM 8958 C C . TYR B 1 310 ? 8.258 14.57 10.359 1 94.81 310 TYR B C 1
ATOM 8960 O O . TYR B 1 310 ? 7.371 15.422 10.43 1 94.81 310 TYR B O 1
ATOM 8968 N N . MET B 1 311 ? 8.375 13.742 9.242 1 91.38 311 MET B N 1
ATOM 8969 C CA . MET B 1 311 ? 7.324 13.547 8.25 1 91.38 311 MET B CA 1
ATOM 8970 C C . MET B 1 311 ? 6.949 12.078 8.125 1 91.38 311 MET B C 1
ATOM 8972 O O . MET B 1 311 ? 7.801 11.242 7.82 1 91.38 311 MET B O 1
ATOM 8976 N N . GLY B 1 312 ? 5.805 11.688 8.445 1 89.06 312 GLY B N 1
ATOM 8977 C CA . GLY B 1 312 ? 5.359 10.312 8.352 1 89.06 312 GLY B CA 1
ATOM 8978 C C . GLY B 1 312 ? 3.941 10.109 8.844 1 89.06 312 GLY B C 1
ATOM 8979 O O . GLY B 1 312 ? 3.162 11.062 8.93 1 89.06 312 GLY B O 1
ATOM 8980 N N . ASP B 1 313 ? 3.691 8.758 9.117 1 84.75 313 ASP B N 1
ATOM 8981 C CA . ASP B 1 313 ? 2.346 8.352 9.516 1 84.75 313 ASP B CA 1
ATOM 8982 C C . ASP B 1 313 ? 2.256 8.164 11.023 1 84.75 313 ASP B C 1
ATOM 8984 O O . ASP B 1 313 ? 2.752 7.172 11.562 1 84.75 313 ASP B O 1
ATOM 8988 N N . GLY B 1 314 ? 1.648 9.086 11.688 1 90 314 GLY B N 1
ATOM 8989 C CA . GLY B 1 314 ? 1.387 8.875 13.109 1 90 314 GLY B CA 1
ATOM 8990 C C . GLY B 1 314 ? 2.652 8.727 13.93 1 90 314 GLY B C 1
ATOM 8991 O O . GLY B 1 314 ? 3.65 9.406 13.672 1 90 314 GLY B O 1
ATOM 8992 N N . ASP B 1 315 ? 2.584 7.875 14.984 1 92.31 315 ASP B N 1
ATOM 8993 C CA . ASP B 1 315 ? 3.695 7.621 15.898 1 92.31 315 ASP B CA 1
ATOM 8994 C C . ASP B 1 315 ? 4.812 6.848 15.203 1 92.31 315 ASP B C 1
ATOM 8996 O O . ASP B 1 315 ? 4.586 5.75 14.688 1 92.31 315 ASP B O 1
ATOM 9000 N N . PRO B 1 316 ? 6.035 7.371 15.195 1 92.31 316 PRO B N 1
ATOM 9001 C CA . PRO B 1 316 ? 7.113 6.73 14.445 1 92.31 316 PRO B CA 1
ATOM 9002 C C . PRO B 1 316 ? 7.504 5.367 15.016 1 92.31 316 PRO B C 1
ATOM 9004 O O . PRO B 1 316 ? 8.195 4.594 14.352 1 92.31 316 PRO B O 1
ATOM 9007 N N . THR B 1 317 ? 7.105 5.094 16.25 1 91.19 317 THR B N 1
ATOM 9008 C CA . THR B 1 317 ? 7.461 3.809 16.828 1 91.19 317 THR B CA 1
ATOM 9009 C C . THR B 1 317 ? 6.48 2.725 16.391 1 91.19 317 THR B C 1
ATOM 9011 O O . THR B 1 317 ? 6.688 1.542 16.688 1 91.19 317 THR B O 1
ATOM 9014 N N . MET B 1 318 ? 5.422 3.088 15.75 1 87.81 318 MET B N 1
ATOM 9015 C CA . MET B 1 318 ? 4.434 2.139 15.242 1 87.81 318 MET B CA 1
ATOM 9016 C C . MET B 1 318 ? 4.551 1.982 13.734 1 87.81 318 MET B C 1
ATOM 9018 O O . MET B 1 318 ? 4.801 2.957 13.023 1 87.81 318 MET B O 1
ATOM 9022 N N . PRO B 1 319 ? 4.324 0.762 13.234 1 82.75 319 PRO B N 1
ATOM 9023 C CA . PRO B 1 319 ? 4.285 0.629 11.773 1 82.75 319 PRO B CA 1
ATOM 9024 C C . PRO B 1 319 ? 3.107 1.367 11.141 1 82.75 319 PRO B C 1
ATOM 9026 O O . PRO B 1 319 ? 2.145 1.705 11.836 1 82.75 319 PRO B O 1
ATOM 9029 N N . GLU B 1 320 ? 3.215 1.605 9.852 1 76.25 320 GLU B N 1
ATOM 9030 C CA . GLU B 1 320 ? 2.186 2.361 9.148 1 76.25 320 GLU B CA 1
ATOM 9031 C C . GLU B 1 320 ? 0.824 1.683 9.258 1 76.25 320 GLU B C 1
ATOM 9033 O O . GLU B 1 320 ? 0.722 0.46 9.148 1 76.25 320 GLU B O 1
ATOM 9038 N N . GLY B 1 321 ? -0.118 2.488 9.547 1 72.19 321 GLY B N 1
ATOM 9039 C CA . GLY B 1 321 ? -1.487 2.002 9.602 1 72.19 321 GLY B CA 1
ATOM 9040 C C . GLY B 1 321 ? -1.862 1.445 10.961 1 72.19 321 GLY B C 1
ATOM 9041 O O . GLY B 1 321 ? -2.984 0.975 11.164 1 72.19 321 GLY B O 1
ATOM 9042 N N . PHE B 1 322 ? -0.914 1.463 11.914 1 74.38 322 PHE B N 1
ATOM 9043 C CA . PHE B 1 322 ? -1.198 0.936 13.242 1 74.38 322 PHE B CA 1
ATOM 9044 C C . PHE B 1 322 ? -0.984 2.006 14.312 1 74.38 322 PHE B C 1
ATOM 9046 O O . PHE B 1 322 ? -0.172 2.916 14.125 1 74.38 322 PHE B O 1
ATOM 9053 N N . SER B 1 323 ? -1.848 1.963 15.336 1 73.62 323 SER B N 1
ATOM 9054 C CA . SER B 1 323 ? -1.692 2.814 16.516 1 73.62 323 SER B CA 1
ATOM 9055 C C . SER B 1 323 ? -1.865 2.016 17.797 1 73.62 323 SER B C 1
ATOM 9057 O O . SER B 1 323 ? -2.361 0.888 17.781 1 73.62 323 SER B O 1
ATOM 9059 N N . ALA B 1 324 ? -1.352 2.463 18.875 1 63.78 324 ALA B N 1
ATOM 9060 C CA . ALA B 1 324 ? -1.426 1.789 20.172 1 63.78 324 ALA B CA 1
ATOM 9061 C C . ALA B 1 324 ? -2.623 2.281 20.969 1 63.78 324 ALA B C 1
ATOM 9063 O O . ALA B 1 324 ? -2.609 3.396 21.5 1 63.78 324 ALA B O 1
ATOM 9064 N N . THR B 1 325 ? -3.711 1.547 20.953 1 62.22 325 THR B N 1
ATOM 9065 C CA . THR B 1 325 ? -4.977 1.979 21.531 1 62.22 325 THR B CA 1
ATOM 9066 C C . THR B 1 325 ? -4.906 1.948 23.062 1 62.22 325 THR B C 1
ATOM 9068 O O . THR B 1 325 ? -5.758 2.527 23.734 1 62.22 325 THR B O 1
ATOM 9071 N N . ARG B 1 326 ? -4.141 1.26 23.719 1 58.03 326 ARG B N 1
ATOM 9072 C CA . ARG B 1 326 ? -4.031 1.254 25.188 1 58.03 326 ARG B CA 1
ATOM 9073 C C . ARG B 1 326 ? -2.57 1.265 25.625 1 58.03 326 ARG B C 1
ATOM 9075 O O . ARG B 1 326 ? -1.68 0.912 24.844 1 58.03 326 ARG B O 1
ATOM 9082 N N . PRO B 1 327 ? -2.479 2.051 26.828 1 52.56 327 PRO B N 1
ATOM 9083 C CA . PRO B 1 327 ? -1.122 1.891 27.359 1 52.56 327 PRO B CA 1
ATOM 9084 C C . PRO B 1 327 ? -0.636 0.444 27.312 1 52.56 327 PRO B C 1
ATOM 9086 O O . PRO B 1 327 ? -1.279 -0.447 27.859 1 52.56 327 PRO B O 1
ATOM 9089 N N . MET B 1 328 ? -0.099 0.099 26.188 1 50.97 328 MET B N 1
ATOM 9090 C CA . MET B 1 328 ? 0.283 -1.291 25.953 1 50.97 328 MET B CA 1
ATOM 9091 C C . MET B 1 328 ? 1.33 -1.744 26.969 1 50.97 328 MET B C 1
ATOM 9093 O O . MET B 1 328 ? 1.682 -2.924 27.016 1 50.97 328 MET B O 1
ATOM 9097 N N . GLY B 1 329 ? 1.401 -0.932 28.359 1 44.38 329 GLY B N 1
ATOM 9098 C CA . GLY B 1 329 ? 2.48 -1.266 29.281 1 44.38 329 GLY B CA 1
ATOM 9099 C C . GLY B 1 329 ? 3.846 -1.272 28.609 1 44.38 329 GLY B C 1
ATOM 9100 O O . GLY B 1 329 ? 3.957 -1.037 27.406 1 44.38 329 GLY B O 1
ATOM 9101 N N . THR B 1 330 ? 4.934 -1.185 29.422 1 42.22 330 THR B N 1
ATOM 9102 C CA . THR B 1 330 ? 6.34 -1.101 29.047 1 42.22 330 THR B CA 1
ATOM 9103 C C . THR B 1 330 ? 6.598 -1.861 27.75 1 42.22 330 THR B C 1
ATOM 9105 O O . THR B 1 330 ? 7.531 -1.54 27.016 1 42.22 330 THR B O 1
ATOM 9108 N N . ASN B 1 331 ? 6.156 -3.107 27.688 1 41.69 331 ASN B N 1
ATOM 9109 C CA . ASN B 1 331 ? 6.742 -4.113 26.797 1 41.69 331 ASN B CA 1
ATOM 9110 C C . ASN B 1 331 ? 6.129 -4.062 25.406 1 41.69 331 ASN B C 1
ATOM 9112 O O . ASN B 1 331 ? 6.172 -5.047 24.672 1 41.69 331 ASN B O 1
ATOM 9116 N N . ALA B 1 332 ? 5.148 -3.201 25.297 1 48.62 332 ALA B N 1
ATOM 9117 C CA . ALA B 1 332 ? 4.594 -3.23 23.938 1 48.62 332 ALA B CA 1
ATOM 9118 C C . ALA B 1 332 ? 5.688 -3.008 22.891 1 48.62 332 ALA B C 1
ATOM 9120 O O . ALA B 1 332 ? 6.609 -2.217 23.109 1 48.62 332 ALA B O 1
ATOM 9121 N N . ASP B 1 333 ? 5.938 -3.992 22.047 1 63.5 333 ASP B N 1
ATOM 9122 C CA . ASP B 1 333 ? 6.793 -4.328 20.922 1 63.5 333 ASP B CA 1
ATOM 9123 C C . ASP B 1 333 ? 6.664 -3.295 19.797 1 63.5 333 ASP B C 1
ATOM 9125 O O . ASP B 1 333 ? 6.102 -3.584 18.75 1 63.5 333 ASP B O 1
ATOM 9129 N N . ARG B 1 334 ? 6.859 -2.043 20.266 1 80.88 334 ARG B N 1
ATOM 9130 C CA . ARG B 1 334 ? 7.137 -0.909 19.391 1 80.88 334 ARG B CA 1
ATOM 9131 C C . ARG B 1 334 ? 8.586 -0.929 18.922 1 80.88 334 ARG B C 1
ATOM 9133 O O . ARG B 1 334 ? 9.406 -1.688 19.438 1 80.88 334 ARG B O 1
ATOM 9140 N N . LEU B 1 335 ? 8.797 -0.239 17.875 1 84 335 LEU B N 1
ATOM 9141 C CA . LEU B 1 335 ? 10.188 0.007 17.5 1 84 335 LEU B CA 1
ATOM 9142 C C . LEU B 1 335 ? 10.891 0.867 18.547 1 84 335 LEU B C 1
ATOM 9144 O O . LEU B 1 335 ? 10.297 1.801 19.094 1 84 335 LEU B O 1
ATOM 9148 N N . SER B 1 336 ? 12.109 0.509 18.828 1 87.44 336 SER B N 1
ATOM 9149 C CA . SER B 1 336 ? 12.891 1.298 19.781 1 87.44 336 SER B CA 1
ATOM 9150 C C . SER B 1 336 ? 13.289 2.645 19.172 1 87.44 336 SER B C 1
ATOM 9152 O O . SER B 1 336 ? 13.195 2.842 17.969 1 87.44 336 SER B O 1
ATOM 9154 N N . VAL B 1 337 ? 13.688 3.59 20.016 1 91.94 337 VAL B N 1
ATOM 9155 C CA . VAL B 1 337 ? 14.156 4.898 19.562 1 91.94 337 VAL B CA 1
ATOM 9156 C C . VAL B 1 337 ? 15.383 4.73 18.672 1 91.94 337 VAL B C 1
ATOM 9158 O O . VAL B 1 337 ? 15.523 5.426 17.656 1 91.94 337 VAL B O 1
ATOM 9161 N N . GLU B 1 338 ? 16.234 3.797 19.031 1 89.75 338 GLU B N 1
ATOM 9162 C CA . GLU B 1 338 ? 17.406 3.518 18.203 1 89.75 338 GLU B CA 1
ATOM 9163 C C . GLU B 1 338 ? 17 3.027 16.812 1 89.75 338 GLU B C 1
ATOM 9165 O O . GLU B 1 338 ? 17.609 3.41 15.82 1 89.75 338 GLU B O 1
ATOM 9170 N N . ASP B 1 339 ? 15.969 2.258 16.797 1 88.38 339 ASP B N 1
ATOM 9171 C CA . ASP B 1 339 ? 15.508 1.694 15.539 1 88.38 339 ASP B CA 1
ATOM 9172 C C . ASP B 1 339 ? 14.898 2.775 14.648 1 88.38 339 ASP B C 1
ATOM 9174 O O . ASP B 1 339 ? 15.102 2.771 13.43 1 88.38 339 ASP B O 1
ATOM 9178 N N . ILE B 1 340 ? 14.164 3.725 15.219 1 91.81 340 ILE B N 1
ATOM 9179 C CA . ILE B 1 340 ? 13.469 4.688 14.383 1 91.81 340 ILE B CA 1
ATOM 9180 C C . ILE B 1 340 ? 14.469 5.656 13.758 1 91.81 340 ILE B C 1
ATOM 9182 O O . ILE B 1 340 ? 14.219 6.219 12.688 1 91.81 340 ILE B O 1
ATOM 9186 N N . TYR B 1 341 ? 15.672 5.836 14.398 1 94.19 341 TYR B N 1
ATOM 9187 C CA . TYR B 1 341 ? 16.656 6.746 13.836 1 94.19 341 TYR B CA 1
ATOM 9188 C C . TYR B 1 341 ? 17.75 5.984 13.086 1 94.19 341 TYR B C 1
ATOM 9190 O O . TYR B 1 341 ? 18.75 6.566 12.672 1 94.19 341 TYR B O 1
ATOM 9198 N N . SER B 1 342 ? 17.469 4.691 12.922 1 90.38 342 SER B N 1
ATOM 9199 C CA . SER B 1 342 ? 18.391 3.867 12.148 1 90.38 342 SER B CA 1
ATOM 9200 C C . SER B 1 342 ? 18.406 4.27 10.68 1 90.38 342 SER B C 1
ATOM 9202 O O . SER B 1 342 ? 17.375 4.641 10.125 1 90.38 342 SER B O 1
ATOM 9204 N N . VAL B 1 343 ? 19.594 4.145 10.039 1 87.62 343 VAL B N 1
ATOM 9205 C CA . VAL B 1 343 ? 19.719 4.426 8.617 1 87.62 343 VAL B CA 1
ATOM 9206 C C . VAL B 1 343 ? 18.875 3.436 7.816 1 87.62 343 VAL B C 1
ATOM 9208 O O . VAL B 1 343 ? 18.531 3.701 6.664 1 87.62 343 VAL B O 1
ATOM 9211 N N . ASN B 1 344 ? 18.453 2.354 8.477 1 85.81 344 ASN B N 1
ATOM 9212 C CA . ASN B 1 344 ? 17.688 1.311 7.801 1 85.81 344 ASN B CA 1
ATOM 9213 C C . ASN B 1 344 ? 16.188 1.579 7.875 1 85.81 344 ASN B C 1
ATOM 9215 O O . ASN B 1 344 ? 15.406 0.912 7.199 1 85.81 344 ASN B O 1
ATOM 9219 N N . ASN B 1 345 ? 15.789 2.504 8.695 1 88.25 345 ASN B N 1
ATOM 9220 C CA . ASN B 1 345 ? 14.383 2.889 8.711 1 88.25 345 ASN B CA 1
ATOM 9221 C C . ASN B 1 345 ? 14.023 3.762 7.516 1 88.25 345 ASN B C 1
ATOM 9223 O O . ASN B 1 345 ? 14.242 4.973 7.535 1 88.25 345 ASN B O 1
ATOM 9227 N N . THR B 1 346 ? 13.438 3.125 6.52 1 84.31 346 THR B N 1
ATOM 9228 C CA . THR B 1 346 ? 13.07 3.84 5.305 1 84.31 346 THR B CA 1
ATOM 9229 C C . THR B 1 346 ? 11.562 4.02 5.211 1 84.31 346 THR B C 1
ATOM 9231 O O . THR B 1 346 ? 11.039 4.441 4.172 1 84.31 346 THR B O 1
ATOM 9234 N N . PHE B 1 347 ? 10.891 3.744 6.25 1 82.5 347 PHE B N 1
ATOM 9235 C CA . PHE B 1 347 ? 9.43 3.727 6.211 1 82.5 347 PHE B CA 1
ATOM 9236 C C . PHE B 1 347 ? 8.859 5.066 6.668 1 82.5 347 PHE B C 1
ATOM 9238 O O . PHE B 1 347 ? 7.695 5.371 6.406 1 82.5 347 PHE B O 1
ATOM 9245 N N . ASN B 1 348 ? 9.594 5.836 7.41 1 85.69 348 ASN B N 1
ATOM 9246 C CA . ASN B 1 348 ? 9.305 7.203 7.816 1 85.69 348 ASN B CA 1
ATOM 9247 C C . ASN B 1 348 ? 10.461 8.148 7.496 1 85.69 348 ASN B C 1
ATOM 9249 O O . ASN B 1 348 ? 11.555 7.695 7.145 1 85.69 348 ASN B O 1
ATOM 9253 N N . ILE B 1 349 ? 10.172 9.375 7.535 1 91.44 349 ILE B N 1
ATOM 9254 C CA . ILE B 1 349 ? 11.227 10.352 7.277 1 91.44 349 ILE B CA 1
ATOM 9255 C C . ILE B 1 349 ? 11.586 11.086 8.57 1 91.44 349 ILE B C 1
ATOM 9257 O O . ILE B 1 349 ? 10.914 12.047 8.945 1 91.44 349 ILE B O 1
ATOM 9261 N N . LEU B 1 350 ? 12.586 10.555 9.234 1 94.88 350 LEU B N 1
ATOM 9262 C CA . LEU B 1 350 ? 13.156 11.164 10.438 1 94.88 350 LEU B CA 1
ATOM 9263 C C . LEU B 1 350 ? 14.492 11.82 10.125 1 94.88 350 LEU B C 1
ATOM 9265 O O . LEU B 1 350 ? 15.148 11.477 9.141 1 94.88 350 LEU B O 1
ATOM 9269 N N . PRO B 1 351 ? 14.875 12.883 10.852 1 96.62 351 PRO B N 1
ATOM 9270 C CA . PRO B 1 351 ? 16.141 13.57 10.555 1 96.62 351 PRO B CA 1
ATOM 9271 C C . PRO B 1 351 ? 17.344 12.656 10.68 1 96.62 351 PRO B C 1
ATOM 9273 O O . PRO B 1 351 ? 17.547 12.023 11.719 1 96.62 351 PRO B O 1
ATOM 9276 N N . PRO B 1 352 ? 18.156 12.656 9.641 1 96.44 352 PRO B N 1
ATOM 9277 C CA . PRO B 1 352 ? 19.344 11.812 9.68 1 96.44 352 PRO B CA 1
ATOM 9278 C C . PRO B 1 352 ? 20.5 12.453 10.461 1 96.44 352 PRO B C 1
ATOM 9280 O O . PRO B 1 352 ? 21.453 11.766 10.82 1 96.44 352 PRO B O 1
ATOM 9283 N N . ILE B 1 353 ? 20.422 13.781 10.711 1 98.12 353 ILE B N 1
ATOM 9284 C CA . ILE B 1 353 ? 21.5 14.508 11.375 1 98.12 353 ILE B CA 1
ATOM 9285 C C . ILE B 1 353 ? 20.922 15.367 12.5 1 98.12 353 ILE B C 1
ATOM 9287 O O . ILE B 1 353 ? 19.703 15.539 12.594 1 98.12 353 ILE B O 1
ATOM 9291 N N . VAL B 1 354 ? 21.797 15.914 13.297 1 97.81 354 VAL B N 1
ATOM 9292 C CA . VAL B 1 354 ? 21.406 16.719 14.445 1 97.81 354 VAL B CA 1
ATOM 9293 C C . VAL B 1 354 ? 20.875 18.078 13.969 1 97.81 354 VAL B C 1
ATOM 9295 O O . VAL B 1 354 ? 21.391 18.641 13 1 97.81 354 VAL B O 1
ATOM 9298 N N . SER B 1 355 ? 19.844 18.562 14.594 1 98.56 355 SER B N 1
ATOM 9299 C CA . SER B 1 355 ? 19.281 19.875 14.297 1 98.56 355 SER B CA 1
ATOM 9300 C C . SER B 1 355 ? 18.844 20.594 15.57 1 98.56 355 SER B C 1
ATOM 9302 O O . SER B 1 355 ? 18.453 19.938 16.547 1 98.56 355 SER B O 1
ATOM 9304 N N . MET B 1 356 ? 18.891 21.875 15.5 1 98 356 MET B N 1
ATOM 9305 C CA . MET B 1 356 ? 18.547 22.688 16.656 1 98 356 MET B CA 1
ATOM 9306 C C . MET B 1 356 ? 18.094 24.078 16.234 1 98 356 MET B C 1
ATOM 9308 O O . MET B 1 356 ? 18.672 24.656 15.305 1 98 356 MET B O 1
ATOM 9312 N N . PRO B 1 357 ? 17.125 24.609 16.891 1 98.06 357 PRO B N 1
ATOM 9313 C CA . PRO B 1 357 ? 16.75 26 16.625 1 98.06 357 PRO B CA 1
ATOM 9314 C C . PRO B 1 357 ? 17.562 27 17.453 1 98.06 357 PRO B C 1
ATOM 9316 O O . PRO B 1 357 ? 17.875 26.719 18.609 1 98.06 357 PRO B O 1
ATOM 9319 N N . ILE B 1 358 ? 17.906 28.094 16.859 1 98.19 358 ILE B N 1
ATOM 9320 C CA . ILE B 1 358 ? 18.562 29.188 17.578 1 98.19 358 ILE B CA 1
ATOM 9321 C C . ILE B 1 358 ? 17.844 30.5 17.281 1 98.19 358 ILE B C 1
ATOM 9323 O O . ILE B 1 358 ? 17 30.578 16.375 1 9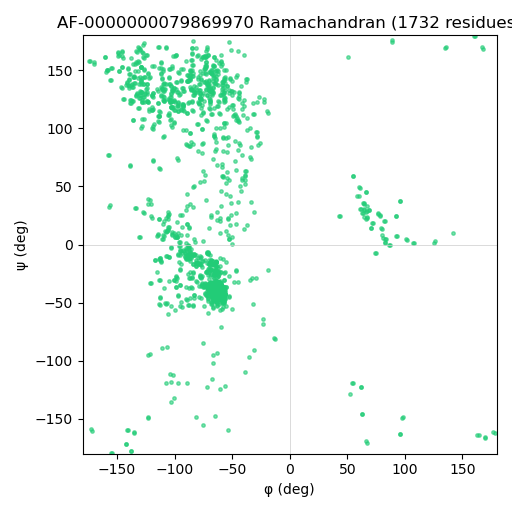8.19 358 ILE B O 1
ATOM 9327 N N . SER B 1 359 ? 18.156 31.531 18.031 1 97.12 359 SER B N 1
ATOM 9328 C CA . SER B 1 359 ? 17.562 32.844 17.828 1 97.12 359 SER B CA 1
ATOM 9329 C C . SER B 1 359 ? 18.312 33.625 16.766 1 97.12 359 SER B C 1
ATOM 9331 O O . SER B 1 359 ? 19.438 33.281 16.406 1 97.12 359 SER B O 1
ATOM 9333 N N . ALA B 1 360 ? 17.672 34.688 16.297 1 97.69 360 ALA B N 1
ATOM 9334 C CA . ALA B 1 360 ? 18.344 35.594 15.367 1 97.69 360 ALA B CA 1
ATOM 9335 C C . ALA B 1 360 ? 19.578 36.219 16.016 1 97.69 360 ALA B C 1
ATOM 9337 O O . ALA B 1 360 ? 20.594 36.438 15.344 1 97.69 360 ALA B O 1
ATOM 9338 N N . ALA B 1 361 ? 19.547 36.531 17.234 1 97.38 361 ALA B N 1
ATOM 9339 C CA . ALA B 1 361 ? 20.672 37.094 17.953 1 97.38 361 ALA B CA 1
ATOM 9340 C C . ALA B 1 361 ? 21.859 36.156 17.984 1 97.38 361 ALA B C 1
ATOM 9342 O O . ALA B 1 361 ? 23.016 36.594 17.812 1 97.38 361 ALA B O 1
ATOM 9343 N N . VAL B 1 362 ? 21.625 34.906 18.219 1 98 362 VAL B N 1
ATOM 9344 C CA . VAL B 1 362 ? 22.703 33.906 18.234 1 98 362 VAL B CA 1
ATOM 9345 C C . VAL B 1 362 ? 23.266 33.719 16.828 1 98 362 VAL B C 1
ATOM 9347 O O . VAL B 1 362 ? 24.484 33.594 16.656 1 98 362 VAL B O 1
ATOM 9350 N N . ALA B 1 363 ? 22.422 33.719 15.828 1 98.19 363 ALA B N 1
ATOM 9351 C CA . ALA B 1 363 ? 22.875 33.625 14.445 1 98.19 363 ALA B CA 1
ATOM 9352 C C . ALA B 1 363 ? 23.766 34.812 14.086 1 98.19 363 ALA B C 1
ATOM 9354 O O . ALA B 1 363 ? 24.781 34.656 13.398 1 98.19 363 ALA B O 1
ATOM 9355 N N . GLN B 1 364 ? 23.359 36 14.508 1 97.44 364 GLN B N 1
ATOM 9356 C CA . GLN B 1 364 ? 24.156 37.219 14.297 1 97.44 364 GLN B CA 1
ATOM 9357 C C . GLN B 1 364 ? 25.547 37.094 14.914 1 97.44 364 GLN B C 1
ATOM 9359 O O . GLN B 1 364 ? 26.547 37.406 14.281 1 97.44 364 GLN B O 1
ATOM 9364 N N . ASP B 1 365 ? 25.562 36.625 16.141 1 97.06 365 ASP B N 1
ATOM 9365 C CA . ASP B 1 365 ? 26.828 36.469 16.844 1 97.06 365 ASP B CA 1
ATOM 9366 C C . ASP B 1 365 ? 27.719 35.469 16.094 1 97.06 365 ASP B C 1
ATOM 9368 O O . ASP B 1 365 ? 28.922 35.688 15.953 1 97.06 365 ASP B O 1
ATOM 9372 N N . LEU B 1 366 ? 27.141 34.375 15.656 1 96.75 366 LEU B N 1
ATOM 9373 C CA . LEU B 1 366 ? 27.844 33.344 14.93 1 96.75 366 LEU B CA 1
ATOM 9374 C C . LEU B 1 366 ? 28.5 33.906 13.672 1 96.75 366 LEU B C 1
ATOM 9376 O O . LEU B 1 366 ? 29.703 33.719 13.461 1 96.75 366 LEU B O 1
ATOM 9380 N N . LEU B 1 367 ? 27.812 34.625 12.828 1 96.38 367 LEU B N 1
ATOM 9381 C CA . LEU B 1 367 ? 28.328 35.188 11.578 1 96.38 367 LEU B CA 1
ATOM 9382 C C . LEU B 1 367 ? 29.344 36.281 11.836 1 96.38 367 LEU B C 1
ATOM 9384 O O . LEU B 1 367 ? 30.297 36.438 11.062 1 96.38 367 LEU B O 1
ATOM 9388 N N . THR B 1 368 ? 29.188 37.062 12.883 1 96.19 368 THR B N 1
ATOM 9389 C CA . THR B 1 368 ? 30.141 38.094 13.25 1 96.19 368 THR B CA 1
ATOM 9390 C C . THR B 1 368 ? 31.5 37.5 13.57 1 96.19 368 THR B C 1
ATOM 9392 O O . THR B 1 368 ? 32.531 38.031 13.141 1 96.19 368 THR B O 1
ATOM 9395 N N . GLN B 1 369 ? 31.484 36.375 14.289 1 94.75 369 GLN B N 1
ATOM 9396 C CA . GLN B 1 369 ? 32.719 35.719 14.664 1 94.75 369 GLN B CA 1
ATOM 9397 C C . GLN B 1 369 ? 33.438 35.156 13.438 1 94.75 369 GLN B C 1
ATOM 9399 O O . GLN B 1 369 ? 34.656 35.25 13.312 1 94.75 369 GLN B O 1
ATOM 9404 N N . VAL B 1 370 ? 32.688 34.562 12.562 1 93.19 370 VAL B N 1
ATOM 9405 C CA . VAL B 1 370 ? 33.219 34 11.344 1 93.19 370 VAL B CA 1
ATOM 9406 C C . VAL B 1 370 ? 33.812 35.094 10.461 1 93.19 370 VAL B C 1
ATOM 9408 O O . VAL B 1 370 ? 34.906 34.938 9.898 1 93.19 370 VAL B O 1
ATOM 9411 N N . ASP B 1 371 ? 33.094 36.219 10.336 1 93.12 371 ASP B N 1
ATOM 9412 C CA . ASP B 1 371 ? 33.531 37.375 9.531 1 93.12 371 ASP B CA 1
ATOM 9413 C C . ASP B 1 371 ? 34.812 37.938 10.078 1 93.12 371 ASP B C 1
ATOM 9415 O O . ASP B 1 371 ? 35.75 38.25 9.305 1 93.12 371 ASP B O 1
ATOM 9419 N N . ALA B 1 372 ? 34.906 38.125 11.344 1 93.81 372 ALA B N 1
ATOM 9420 C CA . ALA B 1 372 ? 36.094 38.688 11.984 1 93.81 372 ALA B CA 1
ATOM 9421 C C . ALA B 1 372 ? 37.344 37.812 11.719 1 93.81 372 ALA B C 1
ATOM 9423 O O . ALA B 1 372 ? 38.438 38.344 11.469 1 93.81 372 ALA B O 1
ATOM 9424 N N . ALA B 1 373 ? 37.156 36.531 11.703 1 93.69 373 ALA B N 1
ATOM 9425 C CA . ALA B 1 373 ? 38.25 35.625 11.453 1 93.69 373 ALA B CA 1
ATOM 9426 C C . ALA B 1 373 ? 38.625 35.594 9.969 1 93.69 373 ALA B C 1
ATOM 9428 O O . ALA B 1 373 ? 39.812 35.5 9.633 1 93.69 373 ALA B O 1
ATOM 9429 N N . SER B 1 374 ? 37.688 35.719 9.125 1 93.81 374 SER B N 1
ATOM 9430 C CA . SER B 1 374 ? 37.906 35.656 7.684 1 93.81 374 SER B CA 1
ATOM 9431 C C . SER B 1 374 ? 38.688 36.906 7.215 1 93.81 374 SER B C 1
ATOM 9433 O O . SER B 1 374 ? 39.531 36.812 6.316 1 93.81 374 SER B O 1
ATOM 9435 N N . LYS B 1 375 ? 38.438 38.031 7.746 1 91.44 375 LYS B N 1
ATOM 9436 C CA . LYS B 1 375 ? 39.062 39.281 7.355 1 91.44 375 LYS B CA 1
ATOM 9437 C C . LYS B 1 375 ? 40.562 39.312 7.664 1 91.44 375 LYS B C 1
ATOM 9439 O O . LYS B 1 375 ? 41.312 40.062 7.062 1 91.44 375 LYS B O 1
ATOM 9444 N N . LYS B 1 376 ? 40.938 38.438 8.469 1 91.38 376 LYS B N 1
ATOM 9445 C CA . LYS B 1 376 ? 42.344 38.375 8.859 1 91.38 376 LYS B CA 1
ATOM 9446 C C . LYS B 1 376 ? 43.156 37.531 7.863 1 91.38 376 LYS B C 1
ATOM 9448 O O . LYS B 1 376 ? 44.375 37.531 7.895 1 91.38 376 LYS B O 1
ATOM 9453 N N . LEU B 1 377 ? 42.406 36.906 6.969 1 93.38 377 LEU B N 1
ATOM 9454 C CA . LEU B 1 377 ? 43.062 36.031 5.992 1 93.38 377 LEU B CA 1
ATOM 9455 C C . LEU B 1 377 ? 43.156 36.719 4.633 1 93.38 377 LEU B C 1
ATOM 9457 O O . LEU B 1 377 ? 42.125 36.906 3.963 1 93.38 377 LEU B O 1
ATOM 9461 N N . GLU B 1 378 ? 44.25 36.969 4.102 1 89.06 378 GLU B N 1
ATOM 9462 C CA . GLU B 1 378 ? 44.469 37.719 2.854 1 89.06 378 GLU B CA 1
ATOM 9463 C C . GLU B 1 378 ? 44.156 36.812 1.643 1 89.06 378 GLU B C 1
ATOM 9465 O O . GLU B 1 378 ? 43.719 37.312 0.606 1 89.06 378 GLU B O 1
ATOM 9470 N N . THR B 1 379 ? 44.312 35.531 1.785 1 90.69 379 THR B N 1
ATOM 9471 C CA . THR B 1 379 ? 44.219 34.656 0.64 1 90.69 379 THR B CA 1
ATOM 9472 C C . THR B 1 379 ? 42.812 34.094 0.5 1 90.69 379 THR B C 1
ATOM 9474 O O . THR B 1 379 ? 42.469 33.438 -0.492 1 90.69 379 THR B O 1
ATOM 9477 N N . LEU B 1 380 ? 42.031 34.406 1.449 1 94.81 380 LEU B N 1
ATOM 9478 C CA . LEU B 1 380 ? 40.688 33.812 1.434 1 94.81 380 LEU B CA 1
ATOM 9479 C C . LEU B 1 380 ? 39.781 34.562 0.467 1 94.81 380 LEU B C 1
ATOM 9481 O O . LEU B 1 380 ? 39.656 35.781 0.559 1 94.81 380 LEU B O 1
ATOM 9485 N N . LYS B 1 381 ? 39.25 33.844 -0.469 1 95.81 381 LYS B N 1
ATOM 9486 C CA . LYS B 1 381 ? 38.25 34.375 -1.361 1 95.81 381 LYS B CA 1
ATOM 9487 C C . LYS B 1 381 ? 36.844 34.25 -0.764 1 95.81 381 LYS B C 1
ATOM 9489 O O . LYS B 1 381 ? 36.531 33.219 -0.163 1 95.81 381 LYS B O 1
ATOM 9494 N N . GLN B 1 382 ? 36.125 35.344 -0.867 1 96.06 382 GLN B N 1
ATOM 9495 C CA . GLN B 1 382 ? 34.75 35.312 -0.367 1 96.06 382 GLN B CA 1
ATOM 9496 C C . GLN B 1 382 ? 33.781 35.844 -1.424 1 96.06 382 GLN B C 1
ATOM 9498 O O . GLN B 1 382 ? 34.188 36.594 -2.312 1 96.06 382 GLN B O 1
ATOM 9503 N N . ILE B 1 383 ? 32.562 35.344 -1.304 1 96.81 383 ILE B N 1
ATOM 9504 C CA . ILE B 1 383 ? 31.5 35.781 -2.201 1 96.81 383 ILE B CA 1
ATOM 9505 C C . ILE B 1 383 ? 30.266 36.188 -1.387 1 96.81 383 ILE B C 1
ATOM 9507 O O . ILE B 1 383 ? 29.969 35.562 -0.363 1 96.81 383 ILE B O 1
ATOM 9511 N N . ASN B 1 384 ? 29.688 37.25 -1.795 1 96.56 384 ASN B N 1
ATOM 9512 C CA . ASN B 1 384 ? 28.469 37.719 -1.126 1 96.56 384 ASN B CA 1
ATOM 9513 C C . ASN B 1 384 ? 27.312 36.75 -1.352 1 96.56 384 ASN B C 1
ATOM 9515 O O . ASN B 1 384 ? 27.078 36.312 -2.479 1 96.56 384 ASN B O 1
ATOM 9519 N N . ALA B 1 385 ? 26.547 36.406 -0.27 1 97.5 385 ALA B N 1
ATOM 9520 C CA . ALA B 1 385 ? 25.406 35.5 -0.376 1 97.5 385 ALA B CA 1
ATOM 9521 C C . ALA B 1 385 ? 24.406 36 -1.413 1 97.5 385 ALA B C 1
ATOM 9523 O O . ALA B 1 385 ? 23.797 35.219 -2.135 1 97.5 385 ALA B O 1
ATOM 9524 N N . ALA B 1 386 ? 24.203 37.281 -1.525 1 96.75 386 ALA B N 1
ATOM 9525 C CA . ALA B 1 386 ? 23.266 37.875 -2.479 1 96.75 386 ALA B CA 1
ATOM 9526 C C . ALA B 1 386 ? 23.656 37.531 -3.914 1 96.75 386 ALA B C 1
ATOM 9528 O O . ALA B 1 386 ? 22.797 37.375 -4.777 1 96.75 386 ALA B O 1
ATOM 9529 N N . ASP B 1 387 ? 24.938 37.469 -4.137 1 96.94 387 ASP B N 1
ATOM 9530 C CA . ASP B 1 387 ? 25.422 37.094 -5.465 1 96.94 387 ASP B CA 1
ATOM 9531 C C . ASP B 1 387 ? 25.234 35.625 -5.738 1 96.94 387 ASP B C 1
ATOM 9533 O O . ASP B 1 387 ? 25 35.219 -6.875 1 96.94 387 ASP B O 1
ATOM 9537 N N . VAL B 1 388 ? 25.406 34.844 -4.707 1 97.5 388 VAL B N 1
ATOM 9538 C CA . VAL B 1 388 ? 25.281 33.375 -4.832 1 97.5 388 VAL B CA 1
ATOM 9539 C C . VAL B 1 388 ? 23.828 33.031 -5.145 1 97.5 388 VAL B C 1
ATOM 9541 O O . VAL B 1 388 ? 23.578 32.219 -6.047 1 97.5 388 VAL B O 1
ATOM 9544 N N . PHE B 1 389 ? 22.922 33.625 -4.453 1 97.31 389 PHE B N 1
ATOM 9545 C CA . PHE B 1 389 ? 21.531 33.219 -4.555 1 97.31 389 PHE B CA 1
ATOM 9546 C C . PHE B 1 389 ? 20.781 34.062 -5.574 1 97.31 389 PHE B C 1
ATOM 9548 O O . PHE B 1 389 ? 19.688 33.719 -6.012 1 97.31 389 PHE B O 1
ATOM 9555 N N . GLY B 1 390 ? 21.297 35.219 -5.988 1 95.31 390 GLY B N 1
ATOM 9556 C CA . GLY B 1 390 ? 20.797 36.031 -7.09 1 95.31 390 GLY B CA 1
ATOM 9557 C C . GLY B 1 390 ? 19.391 36.531 -6.867 1 95.31 390 GLY B C 1
ATOM 9558 O O . GLY B 1 390 ? 19.094 37.125 -5.828 1 95.31 390 GLY B O 1
ATOM 9559 N N . ALA B 1 391 ? 18.484 36.188 -7.797 1 92.19 391 ALA B N 1
ATOM 9560 C CA . ALA B 1 391 ? 17.109 36.688 -7.805 1 92.19 391 ALA B CA 1
ATOM 9561 C C . ALA B 1 391 ? 16.312 36.125 -6.633 1 92.19 391 ALA B C 1
ATOM 9563 O O . ALA B 1 391 ? 15.289 36.688 -6.227 1 92.19 391 ALA B O 1
ATOM 9564 N N . ARG B 1 392 ? 16.844 35.125 -5.996 1 93.56 392 ARG B N 1
ATOM 9565 C CA . ARG B 1 392 ? 16.125 34.5 -4.91 1 93.56 392 ARG B CA 1
ATOM 9566 C C . ARG B 1 392 ? 16.547 35.062 -3.555 1 93.56 392 ARG B C 1
ATOM 9568 O O . ARG B 1 392 ? 15.984 34.688 -2.521 1 93.56 392 ARG B O 1
ATOM 9575 N N . TRP B 1 393 ? 17.5 35.906 -3.576 1 95.19 393 TRP B N 1
ATOM 9576 C CA . TRP B 1 393 ? 18.031 36.406 -2.314 1 95.19 393 TRP B CA 1
ATOM 9577 C C . TRP B 1 393 ? 16.953 37.156 -1.539 1 95.19 393 TRP B C 1
ATOM 9579 O O . TRP B 1 393 ? 16.312 38.062 -2.08 1 95.19 393 TRP B O 1
ATOM 9589 N N . GLU B 1 394 ? 16.688 36.781 -0.383 1 90 394 GLU B N 1
ATOM 9590 C CA . GLU B 1 394 ? 15.852 37.438 0.625 1 90 394 GLU B CA 1
ATOM 9591 C C . GLU B 1 394 ? 16.531 37.406 1.995 1 90 394 GLU B C 1
ATOM 9593 O O . GLU B 1 394 ? 17.359 36.562 2.266 1 90 394 GLU B O 1
ATOM 9598 N N . GLY B 1 395 ? 16.141 38.344 2.789 1 87.69 395 GLY B N 1
ATOM 9599 C CA . GLY B 1 395 ? 16.703 38.375 4.125 1 87.69 395 GLY B CA 1
ATOM 9600 C C . GLY B 1 395 ? 17.859 39.375 4.262 1 87.69 395 GLY B C 1
ATOM 9601 O O . GLY B 1 395 ? 17.781 40.5 3.756 1 87.69 395 GLY B O 1
ATOM 9602 N N . GLY B 1 396 ? 18.797 39.062 5.125 1 88.38 396 GLY B N 1
ATOM 9603 C CA . GLY B 1 396 ? 19.953 39.906 5.336 1 88.38 396 GLY B CA 1
ATOM 9604 C C . GLY B 1 396 ? 19.766 40.906 6.449 1 88.38 396 GLY B C 1
ATOM 9605 O O . GLY B 1 396 ? 20.391 41.969 6.445 1 88.38 396 GLY B O 1
ATOM 9606 N N . ALA B 1 397 ? 18.891 40.594 7.348 1 94 397 ALA B N 1
ATOM 9607 C CA . ALA B 1 397 ? 18.547 41.625 8.352 1 94 397 ALA B CA 1
ATOM 9608 C C . ALA B 1 397 ? 19.172 41.281 9.703 1 94 397 ALA B C 1
ATOM 9610 O O . ALA B 1 397 ? 18.688 41.719 10.742 1 94 397 ALA B O 1
ATOM 9611 N N . LEU B 1 398 ? 20.234 40.531 9.664 1 95.44 398 LEU B N 1
ATOM 9612 C CA . LEU B 1 398 ? 20.906 40.219 10.922 1 95.44 398 LEU B CA 1
ATOM 9613 C C . LEU B 1 398 ? 21.859 41.344 11.312 1 95.44 398 LEU B C 1
ATOM 9615 O O . LEU B 1 398 ? 22.406 41.344 12.422 1 95.44 398 LEU B O 1
ATOM 9619 N N . GLY B 1 399 ? 22.062 42.281 10.406 1 92.56 399 GLY B N 1
ATOM 9620 C CA . GLY B 1 399 ? 22.969 43.406 10.695 1 92.56 399 GLY B CA 1
ATOM 9621 C C . GLY B 1 399 ? 24.438 43 10.547 1 92.56 399 GLY B C 1
ATOM 9622 O O . GLY B 1 399 ? 25.297 43.562 11.227 1 92.56 399 GLY B O 1
ATOM 9623 N N . VAL B 1 400 ? 24.688 41.969 9.734 1 94.5 400 VAL B N 1
ATOM 9624 C CA . VAL B 1 400 ? 26.047 41.5 9.445 1 94.5 400 VAL B CA 1
ATOM 9625 C C . VAL B 1 400 ? 26.203 41.281 7.945 1 94.5 400 VAL B C 1
ATOM 9627 O O . VAL B 1 400 ? 25.234 41.312 7.195 1 94.5 400 VAL B O 1
ATOM 9630 N N . GLN B 1 401 ? 27.469 41.125 7.547 1 91.38 401 GLN B N 1
ATOM 9631 C CA . GLN B 1 401 ? 27.719 40.781 6.156 1 91.38 401 GLN B CA 1
ATOM 9632 C C . GLN B 1 401 ? 27.578 39.281 5.945 1 91.38 401 GLN B C 1
ATOM 9634 O O . GLN B 1 401 ? 27.984 38.469 6.801 1 91.38 401 GLN B O 1
ATOM 9639 N N . TYR B 1 402 ? 26.922 38.938 4.887 1 95.5 402 TYR B N 1
ATOM 9640 C CA . TYR B 1 402 ? 26.734 37.562 4.539 1 95.5 402 TYR B CA 1
ATOM 9641 C C . TYR B 1 402 ? 27.766 37.094 3.506 1 95.5 402 TYR B C 1
ATOM 9643 O O . TYR B 1 402 ? 27.438 36.906 2.336 1 95.5 402 TYR B O 1
ATOM 9651 N N . LEU B 1 403 ? 28.969 36.938 3.961 1 95.19 403 LEU B N 1
ATOM 9652 C CA . LEU B 1 403 ? 30.062 36.531 3.096 1 95.19 403 LEU B CA 1
ATOM 9653 C C . LEU B 1 403 ? 30.375 35.062 3.273 1 95.19 403 LEU B C 1
ATOM 9655 O O . LEU B 1 403 ? 30.469 34.562 4.402 1 95.19 403 LEU B O 1
ATOM 9659 N N . LEU B 1 404 ? 30.5 34.406 2.146 1 96.5 404 LEU B N 1
ATOM 9660 C CA . LEU B 1 404 ? 30.734 32.969 2.16 1 96.5 404 LEU B CA 1
ATOM 9661 C C . LEU B 1 404 ? 32.125 32.656 1.651 1 96.5 404 LEU B C 1
ATOM 9663 O O . LEU B 1 404 ? 32.531 33.094 0.57 1 96.5 404 LEU B O 1
ATOM 9667 N N . PRO B 1 405 ? 32.844 31.922 2.385 1 95.5 405 PRO B N 1
ATOM 9668 C CA . PRO B 1 405 ? 34.156 31.5 1.882 1 95.5 405 PRO B CA 1
ATOM 9669 C C . PRO B 1 405 ? 34.062 30.578 0.663 1 95.5 405 PRO B C 1
ATOM 9671 O O . PRO B 1 405 ? 33.188 29.703 0.614 1 95.5 405 PRO B O 1
ATOM 9674 N N . VAL B 1 406 ? 34.938 30.828 -0.272 1 96.38 406 VAL B N 1
ATOM 9675 C CA . VAL B 1 406 ? 35 30.047 -1.507 1 96.38 406 VAL B CA 1
ATOM 9676 C C . VAL B 1 406 ? 36.125 29.016 -1.417 1 96.38 406 VAL B C 1
ATOM 9678 O O . VAL B 1 406 ? 37.219 29.312 -0.924 1 96.38 406 VAL B O 1
ATOM 9681 N N . ASP B 1 407 ? 35.812 27.797 -1.827 1 95.94 407 ASP B N 1
ATOM 9682 C CA . ASP B 1 407 ? 36.812 26.719 -1.843 1 95.94 407 ASP B CA 1
ATOM 9683 C C . ASP B 1 407 ? 37.312 26.469 -3.262 1 95.94 407 ASP B C 1
ATOM 9685 O O . ASP B 1 407 ? 36.594 25.922 -4.094 1 95.94 407 ASP B O 1
ATOM 9689 N N . ASP B 1 408 ? 38.438 26.828 -3.498 1 93.38 408 ASP B N 1
ATOM 9690 C CA . ASP B 1 408 ? 39.125 26.516 -4.754 1 93.38 408 ASP B CA 1
ATOM 9691 C C . ASP B 1 408 ? 40.594 26.203 -4.523 1 93.38 408 ASP B C 1
ATOM 9693 O O . ASP B 1 408 ? 41 25.797 -3.426 1 93.38 408 ASP B O 1
ATOM 9697 N N . ASP B 1 409 ? 41.438 26.297 -5.547 1 92.19 409 ASP B N 1
ATOM 9698 C CA . ASP B 1 409 ? 42.844 25.891 -5.461 1 92.19 409 ASP B CA 1
ATOM 9699 C C . ASP B 1 409 ? 43.625 26.859 -4.57 1 92.19 409 ASP B C 1
ATOM 9701 O O . ASP B 1 409 ? 44.625 26.469 -3.969 1 92.19 409 ASP B O 1
ATOM 9705 N N . THR B 1 410 ? 43.125 28.062 -4.438 1 92.25 410 THR B N 1
ATOM 9706 C CA . THR B 1 410 ? 43.906 29.078 -3.744 1 92.25 410 THR B CA 1
ATOM 9707 C C . THR B 1 410 ? 43.25 29.484 -2.439 1 92.25 410 THR B C 1
ATOM 9709 O O . THR B 1 410 ? 43.844 30.172 -1.613 1 92.25 410 THR B O 1
ATOM 9712 N N . SER B 1 411 ? 42.031 29.078 -2.295 1 93.25 411 SER B N 1
ATOM 9713 C CA . SER B 1 411 ? 41.219 29.469 -1.149 1 93.25 411 SER B CA 1
ATOM 9714 C C . SER B 1 411 ? 40.5 28.266 -0.557 1 93.25 411 SER B C 1
ATOM 9716 O O . SER B 1 411 ? 39.844 27.5 -1.282 1 93.25 411 SER B O 1
ATOM 9718 N N . LYS B 1 412 ? 40.688 28.125 0.837 1 92.38 412 LYS B N 1
ATOM 9719 C CA . LYS B 1 412 ? 40 27.047 1.555 1 92.38 412 LYS B CA 1
ATOM 9720 C C . LYS B 1 412 ? 39.25 27.578 2.771 1 92.38 412 LYS B C 1
ATOM 9722 O O . LYS B 1 412 ? 39.844 28.312 3.584 1 92.38 412 LYS B O 1
ATOM 9727 N N . SER B 1 413 ? 38.062 27.219 2.916 1 92.19 413 SER B N 1
ATOM 9728 C CA . SER B 1 413 ? 37.219 27.672 4.023 1 92.19 413 SER B CA 1
ATOM 9729 C C . SER B 1 413 ? 37.781 27.203 5.363 1 92.19 413 SER B C 1
ATOM 9731 O O . SER B 1 413 ? 37.562 27.844 6.391 1 92.19 413 SER B O 1
ATOM 9733 N N . GLU B 1 414 ? 38.469 26.125 5.387 1 89.5 414 GLU B N 1
ATOM 9734 C CA . GLU B 1 414 ? 39.062 25.578 6.605 1 89.5 414 GLU B CA 1
ATOM 9735 C C . GLU B 1 414 ? 40.094 26.531 7.203 1 89.5 414 GLU B C 1
ATOM 9737 O O . GLU B 1 414 ? 40.375 26.453 8.398 1 89.5 414 GLU B O 1
ATOM 9742 N N . GLU B 1 415 ? 40.562 27.391 6.402 1 92.44 415 GLU B N 1
ATOM 9743 C CA . GLU B 1 415 ? 41.562 28.328 6.855 1 92.44 415 GLU B CA 1
ATOM 9744 C C . GLU B 1 415 ? 41 29.359 7.832 1 92.44 415 GLU B C 1
ATOM 9746 O O . GLU B 1 415 ? 41.75 30 8.578 1 92.44 415 GLU B O 1
ATOM 9751 N N . VAL B 1 416 ? 39.75 29.547 7.832 1 94.12 416 VAL B N 1
ATOM 9752 C CA . VAL B 1 416 ? 39.125 30.484 8.742 1 94.12 416 VAL B CA 1
ATOM 9753 C C . VAL B 1 416 ? 39.344 30.047 10.188 1 94.12 416 VAL B C 1
ATOM 9755 O O . VAL B 1 416 ? 39.406 30.875 11.094 1 94.12 416 VAL B O 1
ATOM 9758 N N . GLU B 1 417 ? 39.375 28.703 10.523 1 94.06 417 GLU B N 1
ATOM 9759 C CA . GLU B 1 417 ? 39.688 28.062 11.789 1 94.06 417 GLU B CA 1
ATOM 9760 C C . GLU B 1 417 ? 38.688 28.406 12.867 1 94.06 417 GLU B C 1
ATOM 9762 O O . GLU B 1 417 ? 39.031 28.547 14.039 1 94.06 417 GLU B O 1
ATOM 9767 N N . VAL B 1 418 ? 37.5 28.781 12.531 1 96 418 VAL B N 1
ATOM 9768 C CA . VAL B 1 418 ? 36.375 28.922 13.438 1 96 418 VAL B CA 1
ATOM 9769 C C . VAL B 1 418 ? 35.344 27.828 13.18 1 96 418 VAL B C 1
ATOM 9771 O O . VAL B 1 418 ? 34.875 27.656 12.047 1 96 418 VAL B O 1
ATOM 9774 N N . ILE B 1 419 ? 35.031 27.047 14.266 1 96.62 419 ILE B N 1
ATOM 9775 C CA . ILE B 1 419 ? 34.062 25.969 14.125 1 96.62 419 ILE B CA 1
ATOM 9776 C C . ILE B 1 419 ? 32.969 26.109 15.195 1 96.62 419 ILE B C 1
ATOM 9778 O O . ILE B 1 419 ? 33.156 26.797 16.188 1 96.62 419 ILE B O 1
ATOM 9782 N N . VAL B 1 420 ? 31.875 25.438 14.914 1 97.31 420 VAL B N 1
ATOM 9783 C CA . VAL B 1 420 ? 30.75 25.344 15.852 1 97.31 420 VAL B CA 1
ATOM 9784 C C . VAL B 1 420 ? 30.625 23.906 16.359 1 97.31 420 VAL B C 1
ATOM 9786 O O . VAL B 1 420 ? 30.781 22.953 15.586 1 97.31 420 VAL B O 1
ATOM 9789 N N . LYS B 1 421 ? 30.422 23.75 17.656 1 97.94 421 LYS B N 1
ATOM 9790 C CA . LYS B 1 421 ? 30.047 22.484 18.266 1 97.94 421 LYS B CA 1
ATOM 9791 C C . LYS B 1 421 ? 28.641 22.547 18.844 1 97.94 421 LYS B C 1
ATOM 9793 O O . LYS B 1 421 ? 28.391 23.297 19.797 1 97.94 421 LYS B O 1
ATOM 9798 N N . MET B 1 422 ? 27.734 21.797 18.312 1 98.38 422 MET B N 1
ATOM 9799 C CA . MET B 1 422 ? 26.344 21.781 18.781 1 98.38 422 MET B CA 1
ATOM 9800 C C . MET B 1 422 ? 25.969 20.422 19.359 1 98.38 422 MET B C 1
ATOM 9802 O O . MET B 1 422 ? 26.328 19.391 18.812 1 98.38 422 MET B O 1
ATOM 9806 N N . THR B 1 423 ? 25.328 20.422 20.516 1 98.5 423 THR B N 1
ATOM 9807 C CA . THR B 1 423 ? 24.844 19.219 21.172 1 98.5 423 THR B CA 1
ATOM 9808 C C . THR B 1 423 ? 23.328 19.281 21.344 1 98.5 423 THR B C 1
ATOM 9810 O O . THR B 1 423 ? 22.812 20.203 21.969 1 98.5 423 THR B O 1
ATOM 9813 N N . ASN B 1 424 ? 22.594 18.375 20.75 1 98.44 424 ASN B N 1
ATOM 9814 C CA . ASN B 1 424 ? 21.156 18.188 20.891 1 98.44 424 ASN B CA 1
ATOM 9815 C C . ASN B 1 424 ? 20.828 16.859 21.547 1 98.44 424 ASN B C 1
ATOM 9817 O O . ASN B 1 424 ? 20.938 15.805 20.922 1 98.44 424 ASN B O 1
ATOM 9821 N N . ARG B 1 425 ? 20.406 16.844 22.797 1 98 425 ARG B N 1
ATOM 9822 C CA . ARG B 1 425 ? 20 15.648 23.531 1 98 425 ARG B CA 1
ATOM 9823 C C . ARG B 1 425 ? 18.625 15.828 24.156 1 98 425 ARG B C 1
ATOM 9825 O O . ARG B 1 425 ? 18.406 16.766 24.922 1 98 425 ARG B O 1
ATOM 9832 N N . ASN B 1 426 ? 17.75 14.922 23.828 1 97.62 426 ASN B N 1
ATOM 9833 C CA . ASN B 1 426 ? 16.391 14.875 24.359 1 97.62 426 ASN B CA 1
ATOM 9834 C C . ASN B 1 426 ? 16.109 13.578 25.109 1 97.62 426 ASN B C 1
ATOM 9836 O O . ASN B 1 426 ? 16.75 12.555 24.844 1 97.62 426 ASN B O 1
ATOM 9840 N N . VAL B 1 427 ? 15.156 13.656 26.062 1 97.06 427 VAL B N 1
ATOM 9841 C CA . VAL B 1 427 ? 14.625 12.453 26.703 1 97.06 427 VAL B CA 1
ATOM 9842 C C . VAL B 1 427 ? 13.375 11.992 25.953 1 97.06 427 VAL B C 1
ATOM 9844 O O . VAL B 1 427 ? 12.398 12.742 25.844 1 97.06 427 VAL B O 1
ATOM 9847 N N . TYR B 1 428 ? 13.422 10.773 25.422 1 96 428 TYR B N 1
ATOM 9848 C CA . TYR B 1 428 ? 12.273 10.172 24.75 1 96 428 TYR B CA 1
ATOM 9849 C C . TYR B 1 428 ? 11.5 9.266 25.688 1 96 428 TYR B C 1
ATOM 9851 O O . TYR B 1 428 ? 12.078 8.414 26.375 1 96 428 TYR B O 1
ATOM 9859 N N . THR B 1 429 ? 10.148 9.461 25.797 1 93 429 THR B N 1
ATOM 9860 C CA . THR B 1 429 ? 9.297 8.688 26.688 1 93 429 THR B CA 1
ATOM 9861 C C . THR B 1 429 ? 7.977 8.336 26 1 93 429 THR B C 1
ATOM 9863 O O . THR B 1 429 ? 7.5 9.094 25.141 1 93 429 THR B O 1
ATOM 9866 N N . LEU B 1 430 ? 7.426 7.164 26.328 1 91.06 430 LEU B N 1
ATOM 9867 C CA . LEU B 1 430 ? 6.055 6.855 25.938 1 91.06 430 LEU B CA 1
ATOM 9868 C C . LEU B 1 430 ? 5.055 7.551 26.859 1 91.06 430 LEU B C 1
ATOM 9870 O O . LEU B 1 430 ? 5.141 7.43 28.078 1 91.06 430 LEU B O 1
ATOM 9874 N N . THR B 1 431 ? 4.188 8.266 26.234 1 92 431 THR B N 1
ATOM 9875 C CA . THR B 1 431 ? 3.277 9.125 26.984 1 92 431 THR B CA 1
ATOM 9876 C C . THR B 1 431 ? 1.829 8.852 26.594 1 92 431 THR B C 1
ATOM 9878 O O . THR B 1 431 ? 1.531 8.656 25.406 1 92 431 THR B O 1
ATOM 9881 N N . THR B 1 432 ? 1.01 8.828 27.594 1 92.94 432 THR B N 1
ATOM 9882 C CA . THR B 1 432 ? -0.42 8.68 27.359 1 92.94 432 THR B CA 1
ATOM 9883 C C . THR B 1 432 ? -1.062 10.023 27.047 1 92.94 432 THR B C 1
ATOM 9885 O O . THR B 1 432 ? -0.749 11.031 27.688 1 92.94 432 THR B O 1
ATOM 9888 N N . THR B 1 433 ? -1.855 10.102 26.047 1 94.75 433 THR B N 1
ATOM 9889 C CA . THR B 1 433 ? -2.645 11.281 25.703 1 94.75 433 THR B CA 1
ATOM 9890 C C . THR B 1 433 ? -4.059 10.883 25.281 1 94.75 433 THR B C 1
ATOM 9892 O O . THR B 1 433 ? -4.453 9.727 25.438 1 94.75 433 THR B O 1
ATOM 9895 N N . TRP B 1 434 ? -4.934 11.93 24.859 1 94.62 434 TRP B N 1
ATOM 9896 C CA . TRP B 1 434 ? -6.363 11.656 24.766 1 94.62 434 TRP B CA 1
ATOM 9897 C C . TRP B 1 434 ? -6.98 12.352 23.562 1 94.62 434 TRP B C 1
ATOM 9899 O O . TRP B 1 434 ? -6.625 13.492 23.25 1 94.62 434 TRP B O 1
ATOM 9909 N N . ASN B 1 435 ? -7.848 11.641 22.859 1 94.94 435 ASN B N 1
ATOM 9910 C CA . ASN B 1 435 ? -8.789 12.242 21.906 1 94.94 435 ASN B CA 1
ATOM 9911 C C . ASN B 1 435 ? -10.195 12.305 22.5 1 94.94 435 ASN B C 1
ATOM 9913 O O . ASN B 1 435 ? -10.68 11.328 23.078 1 94.94 435 ASN B O 1
ATOM 9917 N N . VAL B 1 436 ? -10.828 13.445 22.453 1 97.31 436 VAL B N 1
ATOM 9918 C CA . VAL B 1 436 ? -12.234 13.578 22.828 1 97.31 436 VAL B CA 1
ATOM 9919 C C . VAL B 1 436 ? -13.094 13.664 21.562 1 97.31 436 VAL B C 1
ATOM 9921 O O . VAL B 1 436 ? -12.891 14.539 20.719 1 97.31 436 VAL B O 1
ATOM 9924 N N . VAL B 1 437 ? -14.047 12.766 21.453 1 96.06 437 VAL B N 1
ATOM 9925 C CA . VAL B 1 437 ? -14.867 12.703 20.25 1 96.06 437 VAL B CA 1
ATOM 9926 C C . VAL B 1 437 ? -16.344 12.82 20.641 1 96.06 437 VAL B C 1
ATOM 9928 O O . VAL B 1 437 ? -16.844 12.016 21.422 1 96.06 437 VAL B O 1
ATOM 9931 N N . ILE B 1 438 ? -17.062 13.781 20.109 1 97.44 438 ILE B N 1
ATOM 9932 C CA . ILE B 1 438 ? -18.484 14.023 20.281 1 97.44 438 ILE B CA 1
ATOM 9933 C C . ILE B 1 438 ? -19.219 13.703 18.984 1 97.44 438 ILE B C 1
ATOM 9935 O O . ILE B 1 438 ? -18.906 14.273 17.938 1 97.44 438 ILE B O 1
ATOM 9939 N N . THR B 1 439 ? -20.203 12.828 19.031 1 95.62 439 THR B N 1
ATOM 9940 C CA . THR B 1 439 ? -20.906 12.406 17.828 1 95.62 439 THR B CA 1
ATOM 9941 C C . THR B 1 439 ? -22.391 12.773 17.906 1 95.62 439 THR B C 1
ATOM 9943 O O . THR B 1 439 ? -23.031 12.57 18.938 1 95.62 439 THR B O 1
ATOM 9946 N N . VAL B 1 440 ? -22.906 13.414 16.859 1 96.12 440 VAL B N 1
ATOM 9947 C CA . VAL B 1 440 ? -24.344 13.625 16.656 1 96.12 440 VAL B CA 1
ATOM 9948 C C . VAL B 1 440 ? -24.812 12.836 15.438 1 96.12 440 VAL B C 1
ATOM 9950 O O . VAL B 1 440 ? -24.516 13.203 14.297 1 96.12 440 VAL B O 1
ATOM 9953 N N . HIS B 1 441 ? -25.578 11.82 15.648 1 93.81 441 HIS B N 1
ATOM 9954 C CA . HIS B 1 441 ? -25.953 10.898 14.578 1 93.81 441 HIS B CA 1
ATOM 9955 C C . HIS B 1 441 ? -26.938 11.555 13.617 1 93.81 441 HIS B C 1
ATOM 9957 O O . HIS B 1 441 ? -27.844 12.273 14.039 1 93.81 441 HIS B O 1
ATOM 9963 N N . GLY B 1 442 ? -26.688 11.297 12.367 1 93.62 442 GLY B N 1
ATOM 9964 C CA . GLY B 1 442 ? -27.547 11.844 11.336 1 93.62 442 GLY B CA 1
ATOM 9965 C C . GLY B 1 442 ? -28.875 11.109 11.203 1 93.62 442 GLY B C 1
ATOM 9966 O O . GLY B 1 442 ? -28.969 9.938 11.562 1 93.62 442 GLY B O 1
ATOM 9967 N N . SER B 1 443 ? -29.828 11.75 10.586 1 90.94 443 SER B N 1
ATOM 9968 C CA . SER B 1 443 ? -31.172 11.203 10.484 1 90.94 443 SER B CA 1
ATOM 9969 C C . SER B 1 443 ? -31.406 10.57 9.117 1 90.94 443 SER B C 1
ATOM 9971 O O . SER B 1 443 ? -32.156 9.609 8.992 1 90.94 443 SER B O 1
ATOM 9973 N N . ARG B 1 444 ? -30.75 11.102 8.133 1 87.44 444 ARG B N 1
ATOM 9974 C CA . ARG B 1 444 ? -31.047 10.656 6.777 1 87.44 444 ARG B CA 1
ATOM 9975 C C . ARG B 1 444 ? -29.906 9.812 6.215 1 87.44 444 ARG B C 1
ATOM 9977 O O . ARG B 1 444 ? -30.141 8.734 5.656 1 87.44 444 ARG B O 1
ATOM 9984 N N . GLU B 1 445 ? -28.766 10.336 6.324 1 90 445 GLU B N 1
ATOM 9985 C CA . GLU B 1 445 ? -27.562 9.625 5.91 1 90 445 GLU B CA 1
ATOM 9986 C C . GLU B 1 445 ? -26.609 9.422 7.082 1 90 445 GLU B C 1
ATOM 9988 O O . GLU B 1 445 ? -25.484 9.938 7.066 1 90 445 GLU B O 1
ATOM 9993 N N . PRO B 1 446 ? -26.938 8.578 7.977 1 88.88 446 PRO B N 1
ATOM 9994 C CA . PRO B 1 446 ? -26.125 8.414 9.18 1 88.88 446 PRO B CA 1
ATOM 9995 C C . PRO B 1 446 ? -24.734 7.824 8.883 1 88.88 446 PRO B C 1
ATOM 9997 O O . PRO B 1 446 ? -23.828 7.941 9.695 1 88.88 446 PRO B O 1
ATOM 10000 N N . ASP B 1 447 ? -24.531 7.262 7.66 1 83.19 447 ASP B N 1
ATOM 10001 C CA . ASP B 1 447 ? -23.281 6.613 7.285 1 83.19 447 ASP B CA 1
ATOM 10002 C C . ASP B 1 447 ? -22.297 7.621 6.684 1 83.19 447 ASP B C 1
ATOM 10004 O O . ASP B 1 447 ? -21.156 7.27 6.363 1 83.19 447 ASP B O 1
ATOM 10008 N N . ARG B 1 448 ? -22.734 8.852 6.594 1 91.19 448 ARG B N 1
ATOM 10009 C CA . ARG B 1 448 ? -21.891 9.922 6.082 1 91.19 448 ARG B CA 1
ATOM 10010 C C . ARG B 1 448 ? -21.484 10.875 7.195 1 91.19 448 ARG B C 1
ATOM 10012 O O . ARG B 1 448 ? -22.328 11.32 7.977 1 91.19 448 ARG B O 1
ATOM 10019 N N . HIS B 1 449 ? -20.156 11.211 7.266 1 94.12 449 HIS B N 1
ATOM 10020 C CA . HIS B 1 449 ? -19.672 11.93 8.43 1 94.12 449 HIS B CA 1
ATOM 10021 C C . HIS B 1 449 ? -19.078 13.281 8.031 1 94.12 449 HIS B C 1
ATOM 10023 O O . HIS B 1 449 ? -18.234 13.352 7.137 1 94.12 449 HIS B O 1
ATOM 10029 N N . VAL B 1 450 ? -19.5 14.305 8.625 1 96.5 450 VAL B N 1
ATOM 10030 C CA . VAL B 1 450 ? -18.859 15.617 8.633 1 96.5 450 VAL B CA 1
ATOM 10031 C C . VAL B 1 450 ? -17.938 15.742 9.836 1 96.5 450 VAL B C 1
ATOM 10033 O O . VAL B 1 450 ? -18.375 15.672 10.984 1 96.5 450 VAL B O 1
ATOM 10036 N N . LEU B 1 451 ? -16.625 15.953 9.555 1 96.38 451 LEU B N 1
ATOM 10037 C CA . LEU B 1 451 ? -15.617 15.898 10.609 1 96.38 451 LEU B CA 1
ATOM 10038 C C . LEU B 1 451 ? -15.078 17.297 10.922 1 96.38 451 LEU B C 1
ATOM 10040 O O . LEU B 1 451 ? -14.781 18.062 10.008 1 96.38 451 LEU B O 1
ATOM 10044 N N . VAL B 1 452 ? -14.984 17.609 12.18 1 97.5 452 VAL B N 1
ATOM 10045 C CA . VAL B 1 452 ? -14.367 18.828 12.68 1 97.5 452 VAL B CA 1
ATOM 10046 C C . VAL B 1 452 ? -13.312 18.484 13.727 1 97.5 452 VAL B C 1
ATOM 10048 O O . VAL B 1 452 ? -13.586 17.719 14.664 1 97.5 452 VAL B O 1
ATOM 10051 N N . GLY B 1 453 ? -12.109 18.984 13.539 1 96.38 453 GLY B N 1
ATOM 10052 C CA . GLY B 1 453 ? -11.039 18.641 14.461 1 96.38 453 GLY B CA 1
ATOM 10053 C C . GLY B 1 453 ? -10.211 19.844 14.883 1 96.38 453 GLY B C 1
ATOM 10054 O O . GLY B 1 453 ? -9.977 20.75 14.078 1 96.38 453 GLY B O 1
ATOM 10055 N N . ALA B 1 454 ? -9.75 19.875 16.156 1 96.06 454 ALA B N 1
ATOM 10056 C CA . ALA B 1 454 ? -8.852 20.906 16.688 1 96.06 454 ALA B CA 1
ATOM 10057 C C . ALA B 1 454 ? -7.754 20.281 17.547 1 96.06 454 ALA B C 1
ATOM 10059 O O . ALA B 1 454 ? -8.023 19.422 18.375 1 96.06 454 ALA B O 1
ATOM 10060 N N . PRO B 1 455 ? -6.543 20.719 17.359 1 95.06 455 PRO B N 1
ATOM 10061 C CA . PRO B 1 455 ? -5.48 20.297 18.266 1 95.06 455 PRO B CA 1
ATOM 10062 C C . PRO B 1 455 ? -5.641 20.859 19.672 1 95.06 455 PRO B C 1
ATOM 10064 O O . PRO B 1 455 ? -6.059 22.016 19.828 1 95.06 455 PRO B O 1
ATOM 10067 N N . ARG B 1 456 ? -5.199 20.109 20.672 1 94.5 456 ARG B N 1
ATOM 10068 C CA . ARG B 1 456 ? -5.387 20.547 22.047 1 94.5 456 ARG B CA 1
ATOM 10069 C C . ARG B 1 456 ? -4.047 20.875 22.703 1 94.5 456 ARG B C 1
ATOM 10071 O O . ARG B 1 456 ? -3.91 21.906 23.375 1 94.5 456 ARG B O 1
ATOM 10078 N N . ASP B 1 457 ? -3.064 20.078 22.562 1 90.94 457 ASP B N 1
ATOM 10079 C CA . ASP B 1 457 ? -1.798 20.203 23.281 1 90.94 457 ASP B CA 1
ATOM 10080 C C . ASP B 1 457 ? -0.963 21.359 22.734 1 90.94 457 ASP B C 1
ATOM 10082 O O . ASP B 1 457 ? -1.104 21.719 21.562 1 90.94 457 ASP B O 1
ATOM 10086 N N . SER B 1 458 ? -0.146 21.938 23.547 1 90.38 458 SER B N 1
ATOM 10087 C CA . SER B 1 458 ? 0.768 23.031 23.203 1 90.38 458 SER B CA 1
ATOM 10088 C C . SER B 1 458 ? 2.043 22.969 24.047 1 90.38 458 SER B C 1
ATOM 10090 O O . SER B 1 458 ? 2.016 22.531 25.203 1 90.38 458 SER B O 1
ATOM 10092 N N . LEU B 1 459 ? 3.094 23.422 23.469 1 89.62 459 LEU B N 1
ATOM 10093 C CA . LEU B 1 459 ? 4.375 23.406 24.172 1 89.62 459 LEU B CA 1
ATOM 10094 C C . LEU B 1 459 ? 4.578 24.703 24.953 1 89.62 459 LEU B C 1
ATOM 10096 O O . LEU B 1 459 ? 5.5 24.797 25.766 1 89.62 459 LEU B O 1
ATOM 10100 N N . ASN B 1 460 ? 3.779 25.656 24.719 1 88.12 460 ASN B N 1
ATOM 10101 C CA . ASN B 1 460 ? 3.729 26.938 25.406 1 88.12 460 ASN B CA 1
ATOM 10102 C C . ASN B 1 460 ? 2.295 27.344 25.75 1 88.12 460 ASN B C 1
ATOM 10104 O O . ASN B 1 460 ? 1.407 26.484 25.812 1 88.12 460 ASN B O 1
ATOM 10108 N N . ALA B 1 461 ? 2.109 28.562 26 1 87 461 ALA B N 1
ATOM 10109 C CA . ALA B 1 461 ? 0.725 28.969 26.234 1 87 461 ALA B CA 1
ATOM 10110 C C . ALA B 1 461 ? -0.133 28.719 25 1 87 461 ALA B C 1
ATOM 10112 O O . ALA B 1 461 ? -1.257 28.219 25.109 1 87 461 ALA B O 1
ATOM 10113 N N . GLY B 1 462 ? 0.521 29.094 23.844 1 90.12 462 GLY B N 1
ATOM 10114 C CA . GLY B 1 462 ? -0.13 28.797 22.578 1 90.12 462 GLY B CA 1
ATOM 10115 C C . GLY B 1 462 ? -1.477 29.484 22.422 1 90.12 462 GLY B C 1
ATOM 10116 O O . GLY B 1 462 ? -2.473 28.844 22.094 1 90.12 462 GLY B O 1
ATOM 10117 N N . ALA B 1 463 ? -1.511 30.734 22.688 1 91.25 463 ALA B N 1
ATOM 10118 C CA . ALA B 1 463 ? -2.77 31.469 22.641 1 91.25 463 ALA B CA 1
ATOM 10119 C C . ALA B 1 463 ? -3.334 31.516 21.234 1 91.25 463 ALA B C 1
ATOM 10121 O O . ALA B 1 463 ? -4.551 31.422 21.031 1 91.25 463 ALA B O 1
ATOM 10122 N N . VAL B 1 464 ? -2.434 31.672 20.297 1 92.19 464 VAL B N 1
ATOM 10123 C CA . VAL B 1 464 ? -2.871 31.641 18.906 1 92.19 464 VAL B CA 1
ATOM 10124 C C . VAL B 1 464 ? -2.857 30.219 18.375 1 92.19 464 VAL B C 1
ATOM 10126 O O . VAL B 1 464 ? -3.877 29.719 17.891 1 92.19 464 VAL B O 1
ATOM 10129 N N . SER B 1 465 ? -1.755 29.578 18.547 1 87.75 465 SER B N 1
ATOM 10130 C CA . SER B 1 465 ? -1.558 28.219 18.031 1 87.75 465 SER B CA 1
ATOM 10131 C C . SER B 1 465 ? -1.291 27.234 19.172 1 87.75 465 SER B C 1
ATOM 10133 O O . SER B 1 465 ? -0.192 27.219 19.734 1 87.75 465 SER B O 1
ATOM 10135 N N . PRO B 1 466 ? -2.254 26.484 19.562 1 89.81 466 PRO B N 1
ATOM 10136 C CA . PRO B 1 466 ? -3.545 26.281 18.906 1 89.81 466 PRO B CA 1
ATOM 10137 C C . PRO B 1 466 ? -4.707 26.906 19.672 1 89.81 466 PRO B C 1
ATOM 10139 O O . PRO B 1 466 ? -5.863 26.516 19.469 1 89.81 466 PRO B O 1
ATOM 10142 N N . GLY B 1 467 ? -4.469 27.75 20.516 1 90.81 467 GLY B N 1
ATOM 10143 C CA . GLY B 1 467 ? -5.449 28.266 21.453 1 90.81 467 GLY B CA 1
ATOM 10144 C C . GLY B 1 467 ? -6.625 28.938 20.781 1 90.81 467 GLY B C 1
ATOM 10145 O O . GLY B 1 467 ? -7.762 28.828 21.25 1 90.81 467 GLY B O 1
ATOM 10146 N N . SER B 1 468 ? -6.355 29.703 19.75 1 92.94 468 SER B N 1
ATOM 10147 C CA . SER B 1 468 ? -7.449 30.344 19.031 1 92.94 468 SER B CA 1
ATOM 10148 C C . SER B 1 468 ? -8.398 29.328 18.422 1 92.94 468 SER B C 1
ATOM 10150 O O . SER B 1 468 ? -9.617 29.484 18.469 1 92.94 468 SER B O 1
ATOM 10152 N N . GLY B 1 469 ? -7.84 28.266 17.891 1 94.12 469 GLY B N 1
ATOM 10153 C CA . GLY B 1 469 ? -8.648 27.172 17.375 1 94.12 469 GLY B CA 1
ATOM 10154 C C . GLY B 1 469 ? -9.461 26.469 18.438 1 94.12 469 GLY B C 1
ATOM 10155 O O . GLY B 1 469 ? -10.617 26.125 18.219 1 94.12 469 GLY B O 1
ATOM 10156 N N . ASN B 1 470 ? -8.875 26.281 19.609 1 92.75 470 ASN B N 1
ATOM 10157 C CA . ASN B 1 470 ? -9.562 25.656 20.734 1 92.75 470 ASN B CA 1
ATOM 10158 C C . ASN B 1 470 ? -10.727 26.5 21.234 1 92.75 470 ASN B C 1
ATOM 10160 O O . ASN B 1 470 ? -11.797 25.984 21.547 1 92.75 470 ASN B O 1
ATOM 10164 N N . ALA B 1 471 ? -10.469 27.734 21.312 1 92.06 471 ALA B N 1
ATOM 10165 C CA . ALA B 1 471 ? -11.516 28.656 21.766 1 92.06 471 ALA B CA 1
ATOM 10166 C C . ALA B 1 471 ? -12.711 28.641 20.812 1 92.06 471 ALA B C 1
ATOM 10168 O O . ALA B 1 471 ? -13.859 28.578 21.25 1 92.06 471 ALA B O 1
ATOM 10169 N N . VAL B 1 472 ? -12.414 28.672 19.562 1 94.06 472 VAL B N 1
ATOM 10170 C CA . VAL B 1 472 ? -13.477 28.656 18.547 1 94.06 472 VAL B CA 1
ATOM 10171 C C . VAL B 1 472 ? -14.172 27.297 18.562 1 94.06 472 VAL B C 1
ATOM 10173 O O . VAL B 1 472 ? -15.398 27.219 18.469 1 94.06 472 VAL B O 1
ATOM 10176 N N . PHE B 1 473 ? -13.477 26.297 18.719 1 96.12 473 PHE B N 1
ATOM 10177 C CA . PHE B 1 473 ? -14.023 24.938 18.766 1 96.12 473 PHE B CA 1
ATOM 10178 C C . PHE B 1 473 ? -15.055 24.828 19.875 1 96.12 473 PHE B C 1
ATOM 10180 O O . PHE B 1 473 ? -16.172 24.344 19.656 1 96.12 473 PHE B O 1
ATOM 10187 N N . LEU B 1 474 ? -14.68 25.203 21.062 1 93.75 474 LEU B N 1
ATOM 10188 C CA . LEU B 1 474 ? -15.57 25.078 22.219 1 93.75 474 LEU B CA 1
ATOM 10189 C C . LEU B 1 474 ? -16.828 25.922 22.031 1 93.75 474 LEU B C 1
ATOM 10191 O O . LEU B 1 474 ? -17.922 25.531 22.438 1 93.75 474 LEU B O 1
ATOM 10195 N N . GLU B 1 475 ? -16.656 27.031 21.453 1 91.62 475 GLU B N 1
ATOM 10196 C CA . GLU B 1 475 ? -17.812 27.875 21.203 1 91.62 475 GLU B CA 1
ATOM 10197 C C . GLU B 1 475 ? -18.734 27.25 20.156 1 91.62 475 GLU B C 1
ATOM 10199 O O . GLU B 1 475 ? -19.953 27.375 20.234 1 91.62 475 GLU B O 1
ATOM 10204 N N . VAL B 1 476 ? -18.156 26.688 19.125 1 94.75 476 VAL B N 1
ATOM 10205 C CA . VAL B 1 476 ? -18.938 25.969 18.125 1 94.75 476 VAL B CA 1
ATOM 10206 C C . VAL B 1 476 ? -19.688 24.812 18.797 1 94.75 476 VAL B C 1
ATOM 10208 O O . VAL B 1 476 ? -20.875 24.609 18.531 1 94.75 476 VAL B O 1
ATOM 10211 N N . VAL B 1 477 ? -19.062 24.078 19.688 1 96.44 477 VAL B N 1
ATOM 10212 C CA . VAL B 1 477 ? -19.688 22.984 20.406 1 96.44 477 VAL B CA 1
ATOM 10213 C C . VAL B 1 477 ? -20.859 23.516 21.234 1 96.44 477 VAL B C 1
ATOM 10215 O O . VAL B 1 477 ? -21.938 22.922 21.266 1 96.44 477 VAL B O 1
ATOM 10218 N N . ARG B 1 478 ? -20.703 24.625 21.891 1 94.75 478 ARG B N 1
ATOM 10219 C CA . ARG B 1 478 ? -21.75 25.219 22.719 1 94.75 478 ARG B CA 1
ATOM 10220 C C . ARG B 1 478 ? -22.953 25.609 21.859 1 94.75 478 ARG B C 1
ATOM 10222 O O . ARG B 1 478 ? -24.094 25.281 22.203 1 94.75 478 ARG B O 1
ATOM 10229 N N . ALA B 1 479 ? -22.672 26.312 20.812 1 94.12 479 ALA B N 1
ATOM 10230 C CA . ALA B 1 479 ? -23.75 26.75 19.922 1 94.12 479 ALA B CA 1
ATOM 10231 C C . ALA B 1 479 ? -24.5 25.562 19.344 1 94.12 479 ALA B C 1
ATOM 10233 O O . ALA B 1 479 ? -25.734 25.594 19.234 1 94.12 479 ALA B O 1
ATOM 10234 N N . LEU B 1 480 ? -23.844 24.516 18.984 1 96.44 480 LEU B N 1
ATOM 10235 C CA . LEU B 1 480 ? -24.469 23.297 18.469 1 96.44 480 LEU B CA 1
ATOM 10236 C C . LEU B 1 480 ? -25.281 22.594 19.547 1 96.44 480 LEU B C 1
ATOM 10238 O O . LEU B 1 480 ? -26.344 22.047 19.266 1 96.44 480 LEU B O 1
ATOM 10242 N N . GLY B 1 481 ? -24.734 22.609 20.766 1 95.06 481 GLY B N 1
ATOM 10243 C CA . GLY B 1 481 ? -25.484 22.062 21.875 1 95.06 481 GLY B CA 1
ATOM 10244 C C . GLY B 1 481 ? -26.828 22.734 22.078 1 95.06 481 GLY B C 1
ATOM 10245 O O . GLY B 1 481 ? -27.828 22.062 22.359 1 95.06 481 GLY B O 1
ATOM 10246 N N . THR B 1 482 ? -26.859 23.984 21.891 1 92.31 482 THR B N 1
ATOM 10247 C CA . THR B 1 482 ? -28.109 24.734 21.953 1 92.31 482 THR B CA 1
ATOM 10248 C C . THR B 1 482 ? -29.078 24.281 20.875 1 92.31 482 THR B C 1
ATOM 10250 O O . THR B 1 482 ? -30.281 24.109 21.125 1 92.31 482 THR B O 1
ATOM 10253 N N . LEU B 1 483 ? -28.578 24.062 19.703 1 93.38 483 LEU B N 1
ATOM 10254 C CA . LEU B 1 483 ? -29.406 23.578 18.609 1 93.38 483 LEU B CA 1
ATOM 10255 C C . LEU B 1 483 ? -29.953 22.188 18.906 1 93.38 483 LEU B C 1
ATOM 10257 O O . LEU B 1 483 ? -31.141 21.922 18.688 1 93.38 483 LEU B O 1
ATOM 10261 N N . VAL B 1 484 ? -29.156 21.328 19.391 1 94.69 484 VAL B N 1
ATOM 10262 C CA . VAL B 1 484 ? -29.547 19.953 19.703 1 94.69 484 VAL B CA 1
ATOM 10263 C C . VAL B 1 484 ? -30.625 19.969 20.797 1 94.69 484 VAL B C 1
ATOM 10265 O O . VAL B 1 484 ? -31.625 19.25 20.688 1 94.69 484 VAL B O 1
ATOM 10268 N N . SER B 1 485 ? -30.438 20.781 21.734 1 91.69 485 SER B N 1
ATOM 10269 C CA . SER B 1 485 ? -31.375 20.859 22.844 1 91.69 485 SER B CA 1
ATOM 10270 C C . SER B 1 485 ? -32.719 21.422 22.391 1 91.69 485 SER B C 1
ATOM 10272 O O . SER B 1 485 ? -33.75 21.156 23.016 1 91.69 485 SER B O 1
ATOM 10274 N N . ASN B 1 486 ? -32.656 22.094 21.328 1 90.19 486 ASN B N 1
ATOM 10275 C CA . ASN B 1 486 ? -33.906 22.672 20.781 1 90.19 486 ASN B CA 1
ATOM 10276 C C . ASN B 1 486 ? -34.469 21.812 19.672 1 90.19 486 ASN B C 1
ATOM 10278 O O . ASN B 1 486 ? -35.281 22.281 18.875 1 90.19 486 ASN B O 1
ATOM 10282 N N . GLY B 1 487 ? -33.906 20.594 19.438 1 89.62 487 GLY B N 1
ATOM 10283 C CA . GLY B 1 487 ? -34.562 19.609 18.594 1 89.62 487 GLY B CA 1
ATOM 10284 C C . GLY B 1 487 ? -33.875 19.422 17.234 1 89.62 487 GLY B C 1
ATOM 10285 O O . GLY B 1 487 ? -34.375 18.656 16.406 1 89.62 487 GLY B O 1
ATOM 10286 N N . TRP B 1 488 ? -32.812 20.125 17.016 1 92.19 488 TRP B N 1
ATOM 10287 C CA . TRP B 1 488 ? -32.094 19.969 15.75 1 92.19 488 TRP B CA 1
ATOM 10288 C C . TRP B 1 488 ? -31.422 18.609 15.664 1 92.19 488 TRP B C 1
ATOM 10290 O O . TRP B 1 488 ? -30.844 18.125 16.641 1 92.19 488 TRP B O 1
ATOM 10300 N N . THR B 1 489 ? -31.609 17.906 14.516 1 93.62 489 THR B N 1
ATOM 10301 C CA . THR B 1 489 ? -30.875 16.703 14.148 1 93.62 489 THR B CA 1
ATOM 10302 C C . THR B 1 489 ? -30.281 16.828 12.75 1 93.62 489 THR B C 1
ATOM 10304 O O . THR B 1 489 ? -31.016 17.047 11.781 1 93.62 489 THR B O 1
ATOM 10307 N N . PRO B 1 490 ? -28.984 16.688 12.648 1 95.44 490 PRO B N 1
ATOM 10308 C CA . PRO B 1 490 ? -28.375 16.812 11.32 1 95.44 490 PRO B CA 1
ATOM 10309 C C . PRO B 1 490 ? -28.797 15.695 10.375 1 95.44 490 PRO B C 1
ATOM 10311 O O . PRO B 1 490 ? -29.188 14.609 10.828 1 95.44 490 PRO B O 1
ATOM 10314 N N . TYR B 1 491 ? -28.781 15.977 9.023 1 93.19 491 TYR B N 1
ATOM 10315 C CA . TYR B 1 491 ? -29.031 14.953 8.023 1 93.19 491 TYR B CA 1
ATOM 10316 C C . TYR B 1 491 ? -27.906 13.93 7.98 1 93.19 491 TYR B C 1
ATOM 10318 O O . TYR B 1 491 ? -28.156 12.734 7.812 1 93.19 491 TYR B O 1
ATOM 10326 N N . ARG B 1 492 ? -26.734 14.391 8.094 1 94.69 492 ARG B N 1
ATOM 10327 C CA . ARG B 1 492 ? -25.547 13.547 8.117 1 94.69 492 ARG B CA 1
ATOM 10328 C C . ARG B 1 492 ? -24.891 13.578 9.492 1 94.69 492 ARG B C 1
ATOM 10330 O O . ARG B 1 492 ? -24.969 14.586 10.195 1 94.69 492 ARG B O 1
ATOM 10337 N N . THR B 1 493 ? -24.125 12.555 9.812 1 94.88 493 THR B N 1
ATOM 10338 C CA . THR B 1 493 ? -23.516 12.445 11.133 1 94.88 493 THR B CA 1
ATOM 10339 C C . THR B 1 493 ? -22.422 13.5 11.305 1 94.88 493 THR B C 1
ATOM 10341 O O . THR B 1 493 ? -21.625 13.727 10.398 1 94.88 493 THR B O 1
ATOM 10344 N N . LEU B 1 494 ? -22.484 14.172 12.43 1 96.81 494 LEU B N 1
ATOM 10345 C CA . LEU B 1 494 ? -21.469 15.156 12.797 1 96.81 494 LEU B CA 1
ATOM 10346 C C . LEU B 1 494 ? -20.516 14.602 13.844 1 96.81 494 LEU B C 1
ATOM 10348 O O . LEU B 1 494 ? -20.953 14.07 14.867 1 96.81 494 LEU B O 1
ATOM 10352 N N . VAL B 1 495 ? -19.203 14.688 13.555 1 96.12 495 VAL B N 1
ATOM 10353 C CA . VAL B 1 495 ? -18.172 14.25 14.492 1 96.12 495 VAL B CA 1
ATOM 10354 C C . VAL B 1 495 ? -17.281 15.43 14.852 1 96.12 495 VAL B C 1
ATOM 10356 O O . VAL B 1 495 ? -16.609 16 13.977 1 96.12 495 VAL B O 1
ATOM 10359 N N . LEU B 1 496 ? -17.297 15.828 16.125 1 97.75 496 LEU B N 1
ATOM 10360 C CA . LEU B 1 496 ? -16.438 16.875 16.688 1 97.75 496 LEU B CA 1
ATOM 10361 C C . LEU B 1 496 ? -15.32 16.266 17.516 1 97.75 496 LEU B C 1
ATOM 10363 O O . LEU B 1 496 ? -15.586 15.57 18.516 1 97.75 496 LEU B O 1
ATOM 10367 N N . ALA B 1 497 ? -14.047 16.609 17.109 1 96.88 497 ALA B N 1
ATOM 10368 C CA . ALA B 1 497 ? -12.938 15.922 17.766 1 96.88 497 ALA B CA 1
ATOM 10369 C C . ALA B 1 497 ? -11.906 16.922 18.281 1 96.88 497 ALA B C 1
ATOM 10371 O O . ALA B 1 497 ? -11.492 17.828 17.562 1 96.88 497 ALA B O 1
ATOM 10372 N N . SER B 1 498 ? -11.547 16.797 19.562 1 97.31 498 SER B N 1
ATOM 10373 C CA . SER B 1 498 ? -10.367 17.422 20.156 1 97.31 498 SER B CA 1
ATOM 10374 C C . SER B 1 498 ? -9.195 16.438 20.203 1 97.31 498 SER B C 1
ATOM 10376 O O . SER B 1 498 ? -9.219 15.484 20.984 1 97.31 498 SER B O 1
ATOM 10378 N N . PHE B 1 499 ? -8.133 16.703 19.469 1 96.31 499 PHE B N 1
ATOM 10379 C CA . PHE B 1 499 ? -7.051 15.734 19.297 1 96.31 499 PHE B CA 1
ATOM 10380 C C . PHE B 1 499 ? -5.859 16.094 20.172 1 96.31 499 PHE B C 1
ATOM 10382 O O . PHE B 1 499 ? -5.422 17.234 20.203 1 96.31 499 PHE B O 1
ATOM 10389 N N . GLY B 1 500 ? -5.355 15.109 20.859 1 95.31 500 GLY B N 1
ATOM 10390 C CA . GLY B 1 500 ? -4.078 15.219 21.547 1 95.31 500 GLY B CA 1
ATOM 10391 C C . GLY B 1 500 ? -2.906 14.727 20.703 1 95.31 500 GLY B C 1
ATOM 10392 O O . GLY B 1 500 ? -3.084 13.93 19.781 1 95.31 500 GLY B O 1
ATOM 10393 N N . GLY B 1 501 ? -1.705 15.305 20.938 1 94.44 501 GLY B N 1
ATOM 10394 C CA . GLY B 1 501 ? -0.495 14.844 20.281 1 94.44 501 GLY B CA 1
ATOM 10395 C C . GLY B 1 501 ? -0.322 15.414 18.891 1 94.44 501 GLY B C 1
ATOM 10396 O O . GLY B 1 501 ? 0.483 14.906 18.109 1 94.44 501 GLY B O 1
ATOM 10397 N N . GLU B 1 502 ? -0.951 16.484 18.531 1 92.94 502 GLU B N 1
ATOM 10398 C CA . GLU B 1 502 ? -0.957 17.016 17.172 1 92.94 502 GLU B CA 1
ATOM 10399 C C . GLU B 1 502 ? 0.336 17.766 16.859 1 92.94 502 GLU B C 1
ATOM 10401 O O . GLU B 1 502 ? 0.758 17.859 15.711 1 92.94 502 GLU B O 1
ATOM 10406 N N . GLN B 1 503 ? 0.989 18.297 17.875 1 91 503 GLN B N 1
ATOM 10407 C CA . GLN B 1 503 ? 2.229 19.047 17.688 1 91 503 GLN B CA 1
ATOM 10408 C C . GLN B 1 503 ? 3.332 18.141 17.141 1 91 503 GLN B C 1
ATOM 10410 O O . GLN B 1 503 ? 4.297 18.609 16.547 1 91 503 GLN B O 1
ATOM 10415 N N . PHE B 1 504 ? 3.156 16.828 17.359 1 93.88 504 PHE B N 1
ATOM 10416 C CA . PHE B 1 504 ? 4.176 15.867 17 1 93.88 504 PHE B CA 1
ATOM 10417 C C . PHE B 1 504 ? 3.891 15.281 15.617 1 93.88 504 PHE B C 1
ATOM 10419 O O . PHE B 1 504 ? 4.293 14.156 15.312 1 93.88 504 PHE B O 1
ATOM 10426 N N . GLY B 1 505 ? 3.191 16 14.781 1 90.38 505 GLY B N 1
ATOM 10427 C CA . GLY B 1 505 ? 2.922 15.547 13.43 1 90.38 505 GLY B CA 1
ATOM 10428 C C . GLY B 1 505 ? 1.576 14.859 13.281 1 90.38 505 GLY B C 1
ATOM 10429 O O . GLY B 1 505 ? 1.477 13.797 12.664 1 90.38 505 GLY B O 1
ATOM 10430 N N . SER B 1 506 ? 0.582 15.305 13.945 1 92.06 506 SER B N 1
ATOM 10431 C CA . SER B 1 506 ? -0.796 14.844 13.828 1 92.06 506 SER B CA 1
ATOM 10432 C C . SER B 1 506 ? -0.935 13.398 14.305 1 92.06 506 SER B C 1
ATOM 10434 O O . SER B 1 506 ? -1.587 12.586 13.648 1 92.06 506 SER B O 1
ATOM 10436 N N . VAL B 1 507 ? -0.368 13.047 15.383 1 93.69 507 VAL B N 1
ATOM 10437 C CA . VAL B 1 507 ? -0.378 11.672 15.875 1 93.69 507 VAL B CA 1
ATOM 10438 C C . VAL B 1 507 ? -1.771 11.312 16.391 1 93.69 507 VAL B C 1
ATOM 10440 O O . VAL B 1 507 ? -2.238 10.188 16.203 1 93.69 507 VAL B O 1
ATOM 10443 N N . GLY B 1 508 ? -2.477 12.289 17.016 1 93.44 508 GLY B N 1
ATOM 10444 C CA . GLY B 1 508 ? -3.814 12.039 17.531 1 93.44 508 GLY B CA 1
ATOM 10445 C C . GLY B 1 508 ? -4.824 11.734 16.438 1 93.44 508 GLY B C 1
ATOM 10446 O O . GLY B 1 508 ? -5.605 10.797 16.547 1 93.44 508 GLY B O 1
ATOM 10447 N N . SER B 1 509 ? -4.816 12.547 15.414 1 92.56 509 SER B N 1
ATOM 10448 C CA . SER B 1 509 ? -5.711 12.312 14.289 1 92.56 509 SER B CA 1
ATOM 10449 C C . SER B 1 509 ? -5.371 11.008 13.578 1 92.56 509 SER B C 1
ATOM 10451 O O . SER B 1 509 ? -6.266 10.266 13.172 1 92.56 509 SER B O 1
ATOM 10453 N N . SER B 1 510 ? -4.09 10.688 13.414 1 91.19 510 SER B N 1
ATOM 10454 C CA . SER B 1 510 ? -3.672 9.43 12.805 1 91.19 510 SER B CA 1
ATOM 10455 C C . SER B 1 510 ? -4.145 8.234 13.625 1 91.19 510 SER B C 1
ATOM 10457 O O . SER B 1 510 ? -4.578 7.227 13.062 1 91.19 510 SER B O 1
ATOM 10459 N N . HIS B 1 511 ? -4.027 8.398 14.906 1 90.69 511 HIS B N 1
ATOM 10460 C CA . HIS B 1 511 ? -4.512 7.344 15.789 1 90.69 511 HIS B CA 1
ATOM 10461 C C . HIS B 1 511 ? -6.004 7.102 15.586 1 90.69 511 HIS B C 1
ATOM 10463 O O . HIS B 1 511 ? -6.449 5.953 15.539 1 90.69 511 HIS B O 1
ATOM 10469 N N . TRP B 1 512 ? -6.707 8.148 15.547 1 90 512 TRP B N 1
ATOM 10470 C CA . TRP B 1 512 ? -8.148 8.031 15.336 1 90 512 TRP B CA 1
ATOM 10471 C C . TRP B 1 512 ? -8.445 7.305 14.023 1 90 512 TRP B C 1
ATOM 10473 O O . TRP B 1 512 ? -9.336 6.453 13.969 1 90 512 TRP B O 1
ATOM 10483 N N . ILE B 1 513 ? -7.77 7.578 12.961 1 87.44 513 ILE B N 1
ATOM 10484 C CA . ILE B 1 513 ? -7.941 6.953 11.656 1 87.44 513 ILE B CA 1
ATOM 10485 C C . ILE B 1 513 ? -7.617 5.461 11.75 1 87.44 513 ILE B C 1
ATOM 10487 O O . ILE B 1 513 ? -8.328 4.629 11.188 1 87.44 513 ILE B O 1
ATOM 10491 N N . ASP B 1 514 ? -6.57 5.137 12.438 1 82.25 514 ASP B N 1
ATOM 10492 C CA . ASP B 1 514 ? -6.133 3.75 12.57 1 82.25 514 ASP B CA 1
ATOM 10493 C C . ASP B 1 514 ? -7.164 2.922 13.336 1 82.25 514 ASP B C 1
ATOM 10495 O O . ASP B 1 514 ? -7.324 1.727 13.07 1 82.25 514 ASP B O 1
ATOM 10499 N N . ARG B 1 515 ? -7.762 3.496 14.227 1 75.44 515 ARG B N 1
ATOM 10500 C CA . ARG B 1 515 ? -8.703 2.793 15.094 1 75.44 515 ARG B CA 1
ATOM 10501 C C . ARG B 1 515 ? -10.023 2.541 14.375 1 75.44 515 ARG B C 1
ATOM 10503 O O . ARG B 1 515 ? -10.719 1.566 14.664 1 75.44 515 ARG B O 1
ATOM 10510 N N . TYR B 1 516 ? -10.344 3.406 13.594 1 63.12 516 TYR B N 1
ATOM 10511 C CA . TYR B 1 516 ? -11.641 3.275 12.945 1 63.12 516 TYR B CA 1
ATOM 10512 C C . TYR B 1 516 ? -11.477 3.025 11.445 1 63.12 516 TYR B C 1
ATOM 10514 O O . TYR B 1 516 ? -11.812 3.881 10.633 1 63.12 516 TYR B O 1
ATOM 10522 N N . PRO B 1 517 ? -10.828 1.758 11.211 1 53.12 517 PRO B N 1
ATOM 10523 C CA . PRO B 1 517 ? -10.469 1.458 9.82 1 53.12 517 PRO B CA 1
ATOM 10524 C C . PRO B 1 517 ? -11.68 1.433 8.891 1 53.12 517 PRO B C 1
ATOM 10526 O O . PRO B 1 517 ? -11.523 1.492 7.668 1 53.12 517 PRO B O 1
ATOM 10529 N N . SER B 1 518 ? -12.961 1.167 9.539 1 44.91 518 SER B N 1
ATOM 10530 C CA . SER B 1 518 ? -14.117 1.229 8.648 1 44.91 518 SER B CA 1
ATOM 10531 C C . SER B 1 518 ? -14.07 2.469 7.766 1 44.91 518 SER B C 1
ATOM 10533 O O . SER B 1 518 ? -14.695 2.504 6.703 1 44.91 518 SER B O 1
ATOM 10535 N N . PHE B 1 519 ? -13.297 3.408 8.32 1 35.88 519 PHE B N 1
ATOM 10536 C CA . PHE B 1 519 ? -13.133 4.621 7.527 1 35.88 519 PHE B CA 1
ATOM 10537 C C . PHE B 1 519 ? -12.141 4.398 6.391 1 35.88 519 PHE B C 1
ATOM 10539 O O . PHE B 1 519 ? -12.117 5.156 5.422 1 35.88 519 PHE B O 1
ATOM 10546 N N . GLU B 1 520 ? -11.109 3.463 6.469 1 41.03 520 GLU B N 1
ATOM 10547 C CA . GLU B 1 520 ? -10.141 3.238 5.395 1 41.03 520 GLU B CA 1
ATOM 10548 C C . GLU B 1 520 ? -10.742 2.395 4.277 1 41.03 520 GLU B C 1
ATOM 10550 O O . GLU B 1 520 ? -10.109 2.186 3.24 1 41.03 520 GLU B O 1
ATOM 10555 N N . SER B 1 521 ? -11.852 1.799 4.434 1 39.09 521 SER B N 1
ATOM 10556 C CA . SER B 1 521 ? -12.359 0.915 3.389 1 39.09 521 SER B CA 1
ATOM 10557 C C . SER B 1 521 ? -12.688 1.691 2.119 1 39.09 521 SER B C 1
ATOM 10559 O O . SER B 1 521 ? -13.258 2.783 2.186 1 39.09 521 SER B O 1
ATOM 10561 N N . GLY B 1 522 ? -11.938 1.795 1.292 1 36.22 522 GLY B N 1
ATOM 10562 C CA . GLY B 1 522 ? -11.914 2.492 0.016 1 36.22 522 GLY B CA 1
ATOM 10563 C C . GLY B 1 522 ? -13.281 2.99 -0.418 1 36.22 522 GLY B C 1
ATOM 10564 O O . GLY B 1 522 ? -13.469 4.188 -0.638 1 36.22 522 GLY B O 1
ATOM 10565 N N . ASN B 1 523 ? -14.164 2.154 -1.015 1 35.66 523 ASN B N 1
ATOM 10566 C CA . ASN B 1 523 ? -15.414 2.59 -1.638 1 35.66 523 ASN B CA 1
ATOM 10567 C C . ASN B 1 523 ? -16.438 3.025 -0.594 1 35.66 523 ASN B C 1
ATOM 10569 O O . ASN B 1 523 ? -17.531 3.482 -0.942 1 35.66 523 ASN B O 1
ATOM 10573 N N . SER B 1 524 ? -16.172 2.85 0.661 1 45.34 524 SER B N 1
ATOM 10574 C CA . SER B 1 524 ? -17.203 3.164 1.641 1 45.34 524 SER B CA 1
ATOM 10575 C C . SER B 1 524 ? -16.734 4.242 2.613 1 45.34 524 SER B C 1
ATOM 10577 O O . SER B 1 524 ? -17.109 4.23 3.787 1 45.34 524 SER B O 1
ATOM 10579 N N . GLY B 1 525 ? -15.82 5.035 2.213 1 60.78 525 GLY B N 1
ATOM 10580 C CA . GLY B 1 525 ? -15.422 6.047 3.18 1 60.78 525 GLY B CA 1
ATOM 10581 C C . GLY B 1 525 ? -16.578 6.922 3.641 1 60.78 525 GLY B C 1
ATOM 10582 O O . GLY B 1 525 ? -17.359 7.406 2.824 1 60.78 525 GLY B O 1
ATOM 10583 N N . ARG B 1 526 ? -16.766 6.988 4.805 1 77.75 526 ARG B N 1
ATOM 10584 C CA . ARG B 1 526 ? -17.875 7.676 5.473 1 77.75 526 ARG B CA 1
ATOM 10585 C C . ARG B 1 526 ? -17.594 9.172 5.574 1 77.75 526 ARG B C 1
ATOM 10587 O O . ARG B 1 526 ? -18.531 9.969 5.688 1 77.75 526 ARG B O 1
ATOM 10594 N N . GLY B 1 527 ? -16.328 9.562 5.367 1 90.5 527 GLY B N 1
ATOM 10595 C CA . GLY B 1 527 ? -16 10.961 5.598 1 90.5 527 GLY B CA 1
ATOM 10596 C C . GLY B 1 527 ? -16.312 11.852 4.41 1 90.5 527 GLY B C 1
ATOM 10597 O O . GLY B 1 527 ? -15.906 11.562 3.285 1 90.5 527 GLY B O 1
ATOM 10598 N N . VAL B 1 528 ? -17.047 12.93 4.664 1 94.69 528 VAL B N 1
ATOM 10599 C CA . VAL B 1 528 ? -17.516 13.836 3.619 1 94.69 528 VAL B CA 1
ATOM 10600 C C . VAL B 1 528 ? -16.578 15.031 3.516 1 94.69 528 VAL B C 1
ATOM 10602 O O . VAL B 1 528 ? -16.234 15.477 2.412 1 94.69 528 VAL B O 1
ATOM 10605 N N . VAL B 1 529 ? -16.188 15.562 4.582 1 96.56 529 VAL B N 1
ATOM 10606 C CA . VAL B 1 529 ? -15.328 16.734 4.66 1 96.56 529 VAL B CA 1
ATOM 10607 C C . VAL B 1 529 ? -14.648 16.781 6.027 1 96.56 529 VAL B C 1
ATOM 10609 O O . VAL B 1 529 ? -15.156 16.219 7 1 96.56 529 VAL B O 1
ATOM 10612 N N . TYR B 1 530 ? -13.461 17.359 6.043 1 96.38 530 TYR B N 1
ATOM 10613 C CA . TYR B 1 530 ? -12.75 17.594 7.293 1 96.38 530 TYR B CA 1
ATOM 10614 C C . TYR B 1 530 ? -12.422 19.078 7.469 1 96.38 530 TYR B C 1
ATOM 10616 O O . TYR B 1 530 ? -11.742 19.672 6.633 1 96.38 530 TYR B O 1
ATOM 10624 N N . LEU B 1 531 ? -12.875 19.656 8.555 1 97.56 531 LEU B N 1
ATOM 10625 C CA . LEU B 1 531 ? -12.57 21.031 8.938 1 97.56 531 LEU B CA 1
ATOM 10626 C C . LEU B 1 531 ? -11.531 21.062 10.055 1 97.56 531 LEU B C 1
ATOM 10628 O O . LEU B 1 531 ? -11.789 20.594 11.164 1 97.56 531 LEU B O 1
ATOM 10632 N N . HIS B 1 532 ? -10.398 21.656 9.773 1 95.38 532 HIS B N 1
ATOM 10633 C CA . HIS B 1 532 ? -9.305 21.734 10.727 1 95.38 532 HIS B CA 1
ATOM 10634 C C . HIS B 1 532 ? -9.219 23.109 11.375 1 95.38 532 HIS B C 1
ATOM 10636 O O . HIS B 1 532 ? -8.984 24.109 10.695 1 95.38 532 HIS B O 1
ATOM 10642 N N . LEU B 1 533 ? -9.398 23.203 12.695 1 95.81 533 LEU B N 1
ATOM 10643 C CA . LEU B 1 533 ? -9.305 24.438 13.461 1 95.81 533 LEU B CA 1
ATOM 10644 C C . LEU B 1 533 ? -7.977 24.531 14.203 1 95.81 533 LEU B C 1
ATOM 10646 O O . LEU B 1 533 ? -7.801 23.891 15.25 1 95.81 533 LEU B O 1
ATOM 10650 N N . ASP B 1 534 ? -7.07 25.281 13.68 1 90.81 534 ASP B N 1
ATOM 10651 C CA . ASP B 1 534 ? -5.766 25.453 14.312 1 90.81 534 ASP B CA 1
ATOM 10652 C C . ASP B 1 534 ? -5.488 26.922 14.617 1 90.81 534 ASP B C 1
ATOM 10654 O O . ASP B 1 534 ? -6.008 27.469 15.594 1 90.81 534 ASP B O 1
ATOM 10658 N N . ASP B 1 535 ? -4.762 27.688 13.664 1 90.19 535 ASP B N 1
ATOM 10659 C CA . ASP B 1 535 ? -4.496 29.125 13.789 1 90.19 535 ASP B CA 1
ATOM 10660 C C . ASP B 1 535 ? -5.617 29.938 13.164 1 90.19 535 ASP B C 1
ATOM 10662 O O . ASP B 1 535 ? -5.449 30.516 12.086 1 90.19 535 ASP B O 1
ATOM 10666 N N . VAL B 1 536 ? -6.637 30.156 14.008 1 95.06 536 VAL B N 1
ATOM 10667 C CA . VAL B 1 536 ? -7.855 30.688 13.414 1 95.06 536 VAL B CA 1
ATOM 10668 C C . VAL B 1 536 ? -7.781 32.219 13.367 1 95.06 536 VAL B C 1
ATOM 10670 O O . VAL B 1 536 ? -8.375 32.844 12.492 1 95.06 536 VAL B O 1
ATOM 10673 N N . VAL B 1 537 ? -7.031 32.844 14.32 1 94.94 537 VAL B N 1
ATOM 10674 C CA . VAL B 1 537 ? -6.898 34.281 14.312 1 94.94 537 VAL B CA 1
ATOM 10675 C C . VAL B 1 537 ? -5.445 34.688 14.578 1 94.94 537 VAL B C 1
ATOM 10677 O O . VAL B 1 537 ? -4.988 34.656 15.719 1 94.94 537 VAL B O 1
ATOM 10680 N N . ARG B 1 538 ? -4.797 35.156 13.531 1 93.19 538 ARG B N 1
ATOM 10681 C CA . ARG B 1 538 ? -3.418 35.625 13.609 1 93.19 538 ARG B CA 1
ATOM 10682 C C . ARG B 1 538 ? -3.359 37.156 13.539 1 93.19 538 ARG B C 1
ATOM 10684 O O . ARG B 1 538 ? -2.299 37.719 13.289 1 93.19 538 ARG B O 1
ATOM 10691 N N . GLY B 1 539 ? -4.512 37.75 13.703 1 90.44 539 GLY B N 1
ATOM 10692 C CA . GLY B 1 539 ? -4.617 39.219 13.609 1 90.44 539 GLY B CA 1
ATOM 10693 C C . GLY B 1 539 ? -5.812 39.688 12.805 1 90.44 539 GLY B C 1
ATOM 10694 O O . GLY B 1 539 ? -6.48 38.875 12.148 1 90.44 539 GLY B O 1
ATOM 10695 N N . ALA B 1 540 ? -6.008 40.938 12.906 1 89.5 540 ALA B N 1
ATOM 10696 C CA . ALA B 1 540 ? -7.145 41.531 12.203 1 89.5 540 ALA B CA 1
ATOM 10697 C C . ALA B 1 540 ? -6.816 41.75 10.734 1 89.5 540 ALA B C 1
ATOM 10699 O O . ALA B 1 540 ? -6.07 42.688 10.398 1 89.5 540 ALA B O 1
ATOM 10700 N N . GLY B 1 541 ? -7.32 40.938 9.914 1 90.31 541 GLY B N 1
ATOM 10701 C CA . GLY B 1 541 ? -7.051 41.062 8.492 1 90.31 541 GLY B CA 1
ATOM 10702 C C . GLY B 1 541 ? -7.883 40.125 7.629 1 90.31 541 GLY B C 1
ATOM 10703 O O . GLY B 1 541 ? -8.984 39.75 8.016 1 90.31 541 GLY B O 1
ATOM 10704 N N . ALA B 1 542 ? -7.367 39.938 6.43 1 91.12 542 ALA B N 1
ATOM 10705 C CA . ALA B 1 542 ? -8.086 39.125 5.449 1 91.12 542 ALA B CA 1
ATOM 10706 C C . ALA B 1 542 ? -8.023 37.656 5.801 1 91.12 542 ALA B C 1
ATOM 10708 O O . ALA B 1 542 ? -7.18 37.219 6.594 1 91.12 542 ALA B O 1
ATOM 10709 N N . LEU B 1 543 ? -8.961 36.906 5.176 1 93.62 543 LEU B N 1
ATOM 10710 C CA . LEU B 1 543 ? -9.016 35.469 5.348 1 93.62 543 LEU B CA 1
ATOM 10711 C C . LEU B 1 543 ? -7.867 34.781 4.609 1 93.62 543 LEU B C 1
ATOM 10713 O O . LEU B 1 543 ? -7.512 35.188 3.5 1 93.62 543 LEU B O 1
ATOM 10717 N N . ARG B 1 544 ? -7.223 33.875 5.277 1 91.69 544 ARG B N 1
ATOM 10718 C CA . ARG B 1 544 ? -6.352 32.875 4.68 1 91.69 544 ARG B CA 1
ATOM 10719 C C . ARG B 1 544 ? -7.043 31.516 4.629 1 91.69 544 ARG B C 1
ATOM 10721 O O . ARG B 1 544 ? -7.695 31.109 5.59 1 91.69 544 ARG B O 1
ATOM 10728 N N . CYS B 1 545 ? -6.895 30.812 3.447 1 92.62 545 CYS B N 1
ATOM 10729 C CA . CYS B 1 545 ? -7.637 29.562 3.332 1 92.62 545 CYS B CA 1
ATOM 10730 C C . CYS B 1 545 ? -6.84 28.531 2.555 1 92.62 545 CYS B C 1
ATOM 10732 O O . CYS B 1 545 ? -6.312 28.812 1.479 1 92.62 545 CYS B O 1
ATOM 10734 N N . LYS B 1 546 ? -6.641 27.391 3.156 1 92 546 LYS B N 1
ATOM 10735 C CA . LYS B 1 546 ? -6.188 26.172 2.498 1 92 546 LYS B CA 1
ATOM 10736 C C . LYS B 1 546 ? -7.332 25.172 2.332 1 92 546 LYS B C 1
ATOM 10738 O O . LYS B 1 546 ? -8 24.828 3.307 1 92 546 LYS B O 1
ATOM 10743 N N . ALA B 1 547 ? -7.539 24.766 1.089 1 93.31 547 ALA B N 1
ATOM 10744 C CA . ALA B 1 547 ? -8.68 23.875 0.907 1 93.31 547 ALA B CA 1
ATOM 10745 C C . ALA B 1 547 ? -8.492 22.984 -0.325 1 93.31 547 ALA B C 1
ATOM 10747 O O . ALA B 1 547 ? -7.871 23.406 -1.308 1 93.31 547 ALA B O 1
ATOM 10748 N N . SER B 1 548 ? -9.086 21.828 -0.287 1 93.31 548 SER B N 1
ATOM 10749 C CA . SER B 1 548 ? -9.211 20.969 -1.464 1 93.31 548 SER B CA 1
ATOM 10750 C C . SER B 1 548 ? -10.078 21.625 -2.535 1 93.31 548 SER B C 1
ATOM 10752 O O . SER B 1 548 ? -11.047 22.312 -2.217 1 93.31 548 SER B O 1
ATOM 10754 N N . ALA B 1 549 ? -9.789 21.328 -3.719 1 93.38 549 ALA B N 1
ATOM 10755 C CA . ALA B 1 549 ? -10.469 21.969 -4.84 1 93.38 549 ALA B CA 1
ATOM 10756 C C . ALA B 1 549 ? -11.961 21.656 -4.832 1 93.38 549 ALA B C 1
ATOM 10758 O O . ALA B 1 549 ? -12.789 22.516 -5.141 1 93.38 549 ALA B O 1
ATOM 10759 N N . THR B 1 550 ? -12.305 20.5 -4.449 1 95.81 550 THR B N 1
ATOM 10760 C CA . THR B 1 550 ? -13.664 19.984 -4.539 1 95.81 550 THR B CA 1
ATOM 10761 C C . THR B 1 550 ? -14.617 20.812 -3.678 1 95.81 550 THR B C 1
ATOM 10763 O O . THR B 1 550 ? -15.812 20.875 -3.961 1 95.81 550 THR B O 1
ATOM 10766 N N . ILE B 1 551 ? -14.148 21.5 -2.619 1 96.25 551 ILE B N 1
ATOM 10767 C CA . ILE B 1 551 ? -15.062 22.141 -1.683 1 96.25 551 ILE B CA 1
ATOM 10768 C C . ILE B 1 551 ? -14.891 23.656 -1.758 1 96.25 551 ILE B C 1
ATOM 10770 O O . ILE B 1 551 ? -15.484 24.391 -0.963 1 96.25 551 ILE B O 1
ATOM 10774 N N . ARG B 1 552 ? -14.156 24.219 -2.662 1 93.88 552 ARG B N 1
ATOM 10775 C CA . ARG B 1 552 ? -13.82 25.641 -2.736 1 93.88 552 ARG B CA 1
ATOM 10776 C C . ARG B 1 552 ? -15.07 26.484 -2.977 1 93.88 552 ARG B C 1
ATOM 10778 O O . ARG B 1 552 ? -15.234 27.547 -2.373 1 93.88 552 ARG B O 1
ATOM 10785 N N . LYS B 1 553 ? -15.945 26 -3.816 1 92.62 553 LYS B N 1
ATOM 10786 C CA . LYS B 1 553 ? -17.156 26.766 -4.109 1 92.62 553 LYS B CA 1
ATOM 10787 C C . LYS B 1 553 ? -17.984 27 -2.846 1 92.62 553 LYS B C 1
ATOM 10789 O O . LYS B 1 553 ? -18.484 28.094 -2.621 1 92.62 553 LYS B O 1
ATOM 10794 N N . ASN B 1 554 ? -18.125 25.953 -2.115 1 94.12 554 ASN B N 1
ATOM 10795 C CA . ASN B 1 554 ? -18.844 26.094 -0.859 1 94.12 554 ASN B CA 1
ATOM 10796 C C . ASN B 1 554 ? -18.219 27.156 0.042 1 94.12 554 ASN B C 1
ATOM 10798 O O . ASN B 1 554 ? -18.938 27.938 0.673 1 94.12 554 ASN B O 1
ATOM 10802 N N . ILE B 1 555 ? -16.922 27.188 0.147 1 95 555 ILE B N 1
ATOM 10803 C CA . ILE B 1 555 ? -16.203 28.141 0.994 1 95 555 ILE B CA 1
ATOM 10804 C C . ILE B 1 555 ? -16.469 29.562 0.513 1 95 555 ILE B C 1
ATOM 10806 O O . ILE B 1 555 ? -16.75 30.453 1.317 1 95 555 ILE B O 1
ATOM 10810 N N . TYR B 1 556 ? -16.469 29.766 -0.757 1 92.19 556 TYR B N 1
ATOM 10811 C CA . TYR B 1 556 ? -16.734 31.078 -1.311 1 92.19 556 TYR B CA 1
ATOM 10812 C C . TYR B 1 556 ? -18.141 31.531 -0.943 1 92.19 556 TYR B C 1
ATOM 10814 O O . TYR B 1 556 ? -18.344 32.688 -0.519 1 92.19 556 TYR B O 1
ATOM 10822 N N . LEU B 1 557 ? -19.062 30.688 -1.038 1 90 557 LEU B N 1
ATOM 10823 C CA . LEU B 1 557 ? -20.453 31.031 -0.753 1 90 557 LEU B CA 1
ATOM 10824 C C . LEU B 1 557 ? -20.641 31.344 0.726 1 90 557 LEU B C 1
ATOM 10826 O O . LEU B 1 557 ? -21.328 32.312 1.073 1 90 557 LEU B O 1
ATOM 10830 N N . MET B 1 558 ? -20.031 30.547 1.541 1 92.88 558 MET B N 1
ATOM 10831 C CA . MET B 1 558 ? -20.203 30.75 2.977 1 92.88 558 MET B CA 1
ATOM 10832 C C . MET B 1 558 ? -19.5 32.031 3.441 1 92.88 558 MET B C 1
ATOM 10834 O O . MET B 1 558 ? -19.953 32.688 4.363 1 92.88 558 MET B O 1
ATOM 10838 N N . THR B 1 559 ? -18.344 32.375 2.867 1 93.62 559 THR B N 1
ATOM 10839 C CA . THR B 1 559 ? -17.625 33.594 3.238 1 93.62 559 THR B CA 1
ATOM 10840 C C . THR B 1 559 ? -18.391 34.844 2.783 1 93.62 559 THR B C 1
ATOM 10842 O O . THR B 1 559 ? -18.203 35.906 3.34 1 93.62 559 THR B O 1
ATOM 10845 N N . ALA B 1 560 ? -19.234 34.656 1.816 1 89.25 560 ALA B N 1
ATOM 10846 C CA . ALA B 1 560 ? -20.062 35.75 1.356 1 89.25 560 ALA B CA 1
ATOM 10847 C C . ALA B 1 560 ? -21.234 36 2.307 1 89.25 560 ALA B C 1
ATOM 10849 O O . ALA B 1 560 ? -21.812 37.094 2.34 1 89.25 560 ALA B O 1
ATOM 10850 N N . ALA B 1 561 ? -21.5 35.031 3.129 1 85.44 561 ALA B N 1
ATOM 10851 C CA . ALA B 1 561 ? -22.672 35.094 4.004 1 85.44 561 ALA B CA 1
ATOM 10852 C C . ALA B 1 561 ? -22.281 35.594 5.391 1 85.44 561 ALA B C 1
ATOM 10854 O O . ALA B 1 561 ? -23.156 35.875 6.219 1 85.44 561 ALA B O 1
ATOM 10855 N N . VAL B 1 562 ? -21.062 35.719 5.656 1 89.25 562 VAL B N 1
ATOM 10856 C CA . VAL B 1 562 ? -20.609 36.156 6.969 1 89.25 562 VAL B CA 1
ATOM 10857 C C . VAL B 1 562 ? -20.031 37.562 6.863 1 89.25 562 VAL B C 1
ATOM 10859 O O . VAL B 1 562 ? -19.281 37.875 5.934 1 89.25 562 VAL B O 1
ATOM 10862 N N . ALA B 1 563 ? -20.344 38.406 7.809 1 87.69 563 ALA B N 1
ATOM 10863 C CA . ALA B 1 563 ? -19.891 39.812 7.797 1 87.69 563 ALA B CA 1
ATOM 10864 C C . ALA B 1 563 ? -18.438 39.906 8.227 1 87.69 563 ALA B C 1
ATOM 10866 O O . ALA B 1 563 ? -17.984 39.219 9.133 1 87.69 563 ALA B O 1
ATOM 10867 N N . GLN B 1 564 ? -17.719 40.844 7.559 1 89.81 564 GLN B N 1
ATOM 10868 C CA . GLN B 1 564 ? -16.344 41.125 7.945 1 89.81 564 GLN B CA 1
ATOM 10869 C C . GLN B 1 564 ? -16.312 42 9.195 1 89.81 564 GLN B C 1
ATOM 10871 O O . GLN B 1 564 ? -16.938 43.062 9.242 1 89.81 564 GLN B O 1
ATOM 10876 N N . PRO B 1 565 ? -15.578 41.5 10.164 1 87 565 PRO B N 1
ATOM 10877 C CA . PRO B 1 565 ? -15.438 42.406 11.312 1 87 565 PRO B CA 1
ATOM 10878 C C . PRO B 1 565 ? -14.633 43.656 10.977 1 87 565 PRO B C 1
ATOM 10880 O O . PRO B 1 565 ? -13.75 43.625 10.117 1 87 565 PRO B O 1
ATOM 10883 N N . LYS B 1 566 ? -15.039 44.812 11.555 1 73.06 566 LYS B N 1
ATOM 10884 C CA . LYS B 1 566 ? -14.312 46.031 11.328 1 73.06 566 LYS B CA 1
ATOM 10885 C C . LYS B 1 566 ? -12.93 46 11.984 1 73.06 566 LYS B C 1
ATOM 10887 O O . LYS B 1 566 ? -12.766 45.406 13.055 1 73.06 566 LYS B O 1
ATOM 10892 N N . LYS B 1 567 ? -12.008 46.438 11.078 1 61.62 567 LYS B N 1
ATOM 10893 C CA . LYS B 1 567 ? -10.672 46.562 11.656 1 61.62 567 LYS B CA 1
ATOM 10894 C C . LYS B 1 567 ? -10.68 47.5 12.867 1 61.62 567 LYS B C 1
ATOM 10896 O O . LYS B 1 567 ? -11.32 48.531 12.836 1 61.62 567 LYS B O 1
ATOM 10901 N N . GLN B 1 568 ? -10.617 47 13.969 1 49.5 568 GLN B N 1
ATOM 10902 C CA . GLN B 1 568 ? -10.555 47.875 15.141 1 49.5 568 GLN B CA 1
ATOM 10903 C C . GLN B 1 568 ? -9.305 48.75 15.109 1 49.5 568 GLN B C 1
ATOM 10905 O O . GLN B 1 568 ? -8.273 48.344 14.578 1 49.5 568 GLN B O 1
ATOM 10910 N N . ASP B 1 569 ? -9.484 50.094 14.953 1 41.22 569 ASP B N 1
ATOM 10911 C CA . ASP B 1 569 ? -8.414 51.062 14.953 1 41.22 569 ASP B CA 1
ATOM 10912 C C . ASP B 1 569 ? -7.293 50.688 15.898 1 41.22 569 ASP B C 1
ATOM 10914 O O . ASP B 1 569 ? -7.523 50.469 17.094 1 41.22 569 ASP B O 1
ATOM 10918 N N . TYR B 1 570 ? -6.562 49.812 15.555 1 39.91 570 TYR B N 1
ATOM 10919 C CA . TYR B 1 570 ? -5.363 49.656 16.375 1 39.91 570 TYR B CA 1
ATOM 10920 C C . TYR B 1 570 ? -4.574 50.969 16.422 1 39.91 570 TYR B C 1
ATOM 10922 O O . TYR B 1 570 ? -4.68 51.781 15.523 1 39.91 570 TYR B O 1
ATOM 10930 N N . PRO B 1 571 ? -3.965 51.344 17.453 1 33.84 571 PRO B N 1
ATOM 10931 C CA . PRO B 1 571 ? -2.955 52.406 17.281 1 33.84 571 PRO B CA 1
ATOM 10932 C C . PRO B 1 571 ? -2.17 52.25 15.984 1 33.84 571 PRO B C 1
ATOM 10934 O O . PRO B 1 571 ? -2.078 51.156 15.438 1 33.84 571 PRO B O 1
ATOM 10937 N N . ASP B 1 572 ? -1.819 53.281 15.289 1 30.47 572 ASP B N 1
ATOM 10938 C CA . ASP B 1 572 ? -1.121 53.469 14.016 1 30.47 572 ASP B CA 1
ATOM 10939 C C . ASP B 1 572 ? 0.019 52.469 13.875 1 30.47 572 ASP B C 1
ATOM 10941 O O . ASP B 1 572 ? 1.084 52.625 14.469 1 30.47 572 ASP B O 1
ATOM 10945 N N . VAL B 1 573 ? -0.164 51.344 13.836 1 32.09 573 VAL B N 1
ATOM 10946 C CA . VAL B 1 573 ? 0.948 50.5 13.375 1 32.09 573 VAL B CA 1
ATOM 10947 C C . VAL B 1 573 ? 1.361 50.938 11.969 1 32.09 573 VAL B C 1
ATOM 10949 O O . VAL B 1 573 ? 2.223 50.312 11.352 1 32.09 573 VAL B O 1
ATOM 10952 N N . ASP B 1 574 ? 0.595 51.75 11.297 1 29.2 574 ASP B N 1
ATOM 10953 C CA . ASP B 1 574 ? 0.987 52.156 9.953 1 29.2 574 ASP B CA 1
ATOM 10954 C C . ASP B 1 574 ? 2.371 52.812 9.953 1 29.2 574 ASP B C 1
ATOM 10956 O O . ASP B 1 574 ? 2.99 52.969 8.898 1 29.2 574 ASP B O 1
ATOM 10960 N N . SER B 1 575 ? 2.58 53.719 11.039 1 27.39 575 SER B N 1
ATOM 10961 C CA . SER B 1 575 ? 3.793 54.5 10.859 1 27.39 575 SER B CA 1
ATOM 10962 C C . SER B 1 575 ? 5.016 53.594 10.703 1 27.39 575 SER B C 1
ATOM 10964 O O . SER B 1 575 ? 6.137 54.094 10.531 1 27.39 575 SER B O 1
ATOM 10966 N N . PHE B 1 576 ? 4.84 52.406 11.258 1 24.75 576 PHE B N 1
ATOM 10967 C CA . PHE B 1 576 ? 6.082 51.656 11.25 1 24.75 576 PHE B CA 1
ATOM 10968 C C . PHE B 1 576 ? 6.402 51.156 9.844 1 24.75 576 PHE B C 1
ATOM 10970 O O . PHE B 1 576 ? 7.355 50.375 9.648 1 24.75 576 PHE B O 1
ATOM 10977 N N . PHE B 1 577 ? 5.582 51.188 8.977 1 25.73 577 PHE B N 1
ATOM 10978 C CA . PHE B 1 577 ? 5.863 50.594 7.668 1 25.73 577 PHE B CA 1
ATOM 10979 C C . PHE B 1 577 ? 7.023 51.344 6.992 1 25.73 577 PHE B C 1
ATOM 10981 O O . PHE B 1 577 ? 6.953 52.531 6.75 1 25.73 577 PHE B O 1
ATOM 10988 N N . PHE B 1 578 ? 8.18 50.844 7.332 1 24.97 578 PHE B N 1
ATOM 10989 C CA . PHE B 1 578 ? 9.359 51.375 6.648 1 24.97 578 PHE B CA 1
ATOM 10990 C C . PHE B 1 578 ? 9.18 51.312 5.137 1 24.97 578 PHE B C 1
ATOM 10992 O O . PHE B 1 578 ? 8.438 50.469 4.621 1 24.97 578 PHE B O 1
ATOM 10999 N N . SER B 1 579 ? 9.484 52.406 4.465 1 21.56 579 SER B N 1
ATOM 11000 C CA . SER B 1 579 ? 9.758 52.656 3.055 1 21.56 579 SER B CA 1
ATOM 11001 C C . SER B 1 579 ? 10.836 51.719 2.525 1 21.56 579 SER B C 1
ATOM 11003 O O . SER B 1 579 ? 11.391 51.938 1.449 1 21.56 579 SER B O 1
ATOM 11005 N N . ASN B 1 580 ? 11.398 50.719 3.203 1 21 580 ASN B N 1
ATOM 11006 C CA . ASN B 1 580 ? 12.648 50.344 2.545 1 21 580 ASN B CA 1
ATOM 11007 C C . ASN B 1 580 ? 12.445 50.094 1.051 1 21 580 ASN B C 1
ATOM 11009 O O . ASN B 1 580 ? 11.32 49.875 0.6 1 21 580 ASN B O 1
ATOM 11013 N N . ALA B 1 581 ? 13.742 50 0.251 1 21.39 581 ALA B N 1
ATOM 11014 C CA . ALA B 1 581 ? 14.375 50.062 -1.065 1 21.39 581 ALA B CA 1
ATOM 11015 C C . ALA B 1 581 ? 13.844 48.969 -1.978 1 21.39 581 ALA B C 1
ATOM 11017 O O . ALA B 1 581 ? 13.438 47.875 -1.506 1 21.39 581 ALA B O 1
ATOM 11018 N N . SER B 1 582 ? 13.75 49.25 -3.348 1 21.86 582 SER B N 1
ATOM 11019 C CA . SER B 1 582 ? 13.383 48.812 -4.688 1 21.86 582 SER B CA 1
ATOM 11020 C C . SER B 1 582 ? 14.203 47.594 -5.098 1 21.86 582 SER B C 1
ATOM 11022 O O . SER B 1 582 ? 14.227 47.219 -6.277 1 21.86 582 SER B O 1
ATOM 11024 N N . GLY B 1 583 ? 14.992 46.906 -4.27 1 20.56 583 GLY B N 1
ATOM 11025 C CA . GLY B 1 583 ? 15.898 46.125 -5.098 1 20.56 583 GLY B CA 1
ATOM 11026 C C . GLY B 1 583 ? 15.18 45.312 -6.141 1 20.56 583 GLY B C 1
ATOM 11027 O O . GLY B 1 583 ? 13.984 45.031 -6.008 1 20.56 583 GLY B O 1
ATOM 11028 N N . THR B 1 584 ? 15.867 45.219 -7.414 1 20.56 584 THR B N 1
ATOM 11029 C CA . THR B 1 584 ? 15.688 44.656 -8.742 1 20.56 584 THR B CA 1
ATOM 11030 C C . THR B 1 584 ? 15.398 43.156 -8.641 1 20.56 584 THR B C 1
ATOM 11032 O O . THR B 1 584 ? 16.25 42.375 -8.195 1 20.56 584 THR B O 1
ATOM 11035 N N . SER B 1 585 ? 14.453 42.844 -8.094 1 19.41 585 SER B N 1
ATOM 11036 C CA . SER B 1 585 ? 14.109 41.438 -8.344 1 19.41 585 SER B CA 1
ATOM 11037 C C . SER B 1 585 ? 14.227 41.094 -9.82 1 19.41 585 SER B C 1
ATOM 11039 O O . SER B 1 585 ? 13.609 41.75 -10.672 1 19.41 585 SER B O 1
ATOM 11041 N N . ALA B 1 586 ? 15.469 40.844 -10.203 1 19.75 586 ALA B N 1
ATOM 11042 C CA . ALA B 1 586 ? 15.664 40.406 -11.586 1 19.75 586 ALA B CA 1
ATOM 11043 C C . ALA B 1 586 ? 14.562 39.406 -12 1 19.75 586 ALA B C 1
ATOM 11045 O O . ALA B 1 586 ? 14.359 38.375 -11.359 1 19.75 586 ALA B O 1
ATOM 11046 N N . VAL B 1 587 ? 13.75 39.969 -12.922 1 21.19 587 VAL B N 1
ATOM 11047 C CA . VAL B 1 587 ? 12.734 39.469 -13.836 1 21.19 587 VAL B CA 1
ATOM 11048 C C . VAL B 1 587 ? 13.344 38.438 -14.781 1 21.19 587 VAL B C 1
ATOM 11050 O O . VAL B 1 587 ? 14.117 38.781 -15.68 1 21.19 587 VAL B O 1
ATOM 11053 N N . ALA B 1 588 ? 14.102 37.5 -14.453 1 20.06 588 ALA B N 1
ATOM 11054 C CA . ALA B 1 588 ? 14.406 36.812 -15.703 1 20.06 588 ALA B CA 1
ATOM 11055 C C . ALA B 1 588 ? 13.164 36.688 -16.578 1 20.06 588 ALA B C 1
ATOM 11057 O O . ALA B 1 588 ? 12.109 36.25 -16.125 1 20.06 588 ALA B O 1
ATOM 11058 N N . ALA B 1 589 ? 13.203 37.375 -17.859 1 21.16 589 ALA B N 1
ATOM 11059 C CA . ALA B 1 589 ? 12.516 37.531 -19.141 1 21.16 589 ALA B CA 1
ATOM 11060 C C . ALA B 1 589 ? 12.141 36.188 -19.75 1 21.16 589 ALA B C 1
ATOM 11062 O O . ALA B 1 589 ? 12.953 35.594 -20.453 1 21.16 589 ALA B O 1
ATOM 11063 N N . GLY B 1 590 ? 11.93 35.188 -19.188 1 18.61 590 GLY B N 1
ATOM 11064 C CA . GLY B 1 590 ? 11.625 34.188 -20.188 1 18.61 590 GLY B CA 1
ATOM 11065 C C . GLY B 1 590 ? 10.695 34.688 -21.266 1 18.61 590 GLY B C 1
ATOM 11066 O O . GLY B 1 590 ? 9.961 35.656 -21.062 1 18.61 590 GLY B O 1
ATOM 11067 N N . SER B 1 591 ? 11.141 34.562 -22.562 1 18 591 SER B N 1
ATOM 11068 C CA . SER B 1 591 ? 10.562 34.75 -23.891 1 18 591 SER B CA 1
ATOM 11069 C C . SER B 1 591 ? 9.055 34.5 -23.875 1 18 591 SER B C 1
ATOM 11071 O O . SER B 1 591 ? 8.57 33.594 -23.203 1 18 591 SER B O 1
ATOM 11073 N N . SER B 1 592 ? 8.359 35.625 -24.344 1 19.55 592 SER B N 1
ATOM 11074 C CA . SER B 1 592 ? 7.012 35.938 -24.797 1 19.55 592 SER B CA 1
ATOM 11075 C C . SER B 1 592 ? 6.574 34.938 -25.891 1 19.55 592 SER B C 1
ATOM 11077 O O . SER B 1 592 ? 5.652 35.25 -26.656 1 19.55 592 SER B O 1
ATOM 11079 N N . SER B 1 593 ? 7.102 33.781 -26.188 1 19.11 593 SER B N 1
ATOM 11080 C CA . SER B 1 593 ? 6.496 33.438 -27.469 1 19.11 593 SER B CA 1
ATOM 11081 C C . SER B 1 593 ? 5.02 33.812 -27.5 1 19.11 593 SER B C 1
ATOM 11083 O O . SER B 1 593 ? 4.309 33.656 -26.5 1 19.11 593 SER B O 1
ATOM 11085 N N . LYS B 1 594 ? 4.543 34.656 -28.516 1 19.39 594 LYS B N 1
ATOM 11086 C CA . LYS B 1 594 ? 3.414 35.344 -29.141 1 19.39 594 LYS B CA 1
ATOM 11087 C C . LYS B 1 594 ? 2.146 34.5 -29.047 1 19.39 594 LYS B C 1
ATOM 11089 O O . LYS B 1 594 ? 1.103 34.969 -28.609 1 19.39 594 LYS B O 1
ATOM 11094 N N . ASP B 1 595 ? 1.812 33.688 -30.219 1 18.67 595 ASP B N 1
ATOM 11095 C CA . ASP B 1 595 ? 0.585 33.719 -31.016 1 18.67 595 ASP B CA 1
ATOM 11096 C C . ASP B 1 595 ? -0.56 33.031 -30.266 1 18.67 595 ASP B C 1
ATOM 11098 O O . ASP B 1 595 ? -1.677 33.562 -30.219 1 18.67 595 ASP B O 1
ATOM 11102 N N . GLU B 1 596 ? -0.632 31.672 -30.406 1 19.5 596 GLU B N 1
ATOM 11103 C CA . GLU B 1 596 ? -1.884 30.969 -30.672 1 19.5 596 GLU B CA 1
ATOM 11104 C C . GLU B 1 596 ? -2.846 31.094 -29.5 1 19.5 596 GLU B C 1
ATOM 11106 O O . GLU B 1 596 ? -2.539 30.656 -28.391 1 19.5 596 GLU B O 1
ATOM 11111 N N . ASP B 1 597 ? -3.859 32.156 -29.453 1 19.91 597 ASP B N 1
ATOM 11112 C CA . ASP B 1 597 ? -5.031 32.812 -28.906 1 19.91 597 ASP B CA 1
ATOM 11113 C C . ASP B 1 597 ? -6.008 31.797 -28.297 1 19.91 597 ASP B C 1
ATOM 11115 O O . ASP B 1 597 ? -6.426 31.953 -27.141 1 19.91 597 ASP B O 1
ATOM 11119 N N . ASP B 1 598 ? -7.004 31.297 -29.203 1 19.62 598 ASP B N 1
ATOM 11120 C CA . ASP B 1 598 ? -8.453 31.109 -29.234 1 19.62 598 ASP B CA 1
ATOM 11121 C C . ASP B 1 598 ? -8.859 29.812 -28.562 1 19.62 598 ASP B C 1
ATOM 11123 O O . ASP B 1 598 ? -9.633 29.031 -29.109 1 19.62 598 ASP B O 1
ATOM 11127 N N . LEU B 1 599 ? -8.078 29.156 -28.031 1 20.78 599 LEU B N 1
ATOM 11128 C CA . LEU B 1 599 ? -8.805 27.906 -27.766 1 20.78 599 LEU B CA 1
ATOM 11129 C C . LEU B 1 599 ? -10.086 28.188 -26.984 1 20.78 599 LEU B C 1
ATOM 11131 O O . LEU B 1 599 ? -10.039 28.812 -25.906 1 20.78 599 LEU B O 1
ATOM 11135 N N . ASP B 1 600 ? -11.281 28.406 -27.656 1 22.39 600 ASP B N 1
ATOM 11136 C CA . ASP B 1 600 ? -12.719 28.453 -27.391 1 22.39 600 ASP B CA 1
ATOM 11137 C C . ASP B 1 600 ? -13.109 27.5 -26.266 1 22.39 600 ASP B C 1
ATOM 11139 O O . ASP B 1 600 ? -13.547 26.375 -26.516 1 22.39 600 ASP B O 1
ATOM 11143 N N . MET B 1 601 ? -12.273 27.281 -25.469 1 22.19 601 MET B N 1
ATOM 11144 C CA . MET B 1 601 ? -12.594 26.328 -24.406 1 22.19 601 MET B CA 1
ATOM 11145 C C . MET B 1 601 ? -13.93 26.672 -23.75 1 22.19 601 MET B C 1
ATOM 11147 O O . MET B 1 601 ? -14.32 27.844 -23.703 1 22.19 601 MET B O 1
ATOM 11151 N N . LEU B 1 602 ? -14.836 25.656 -23.656 1 23.22 602 LEU B N 1
ATOM 11152 C CA . LEU B 1 602 ? -16.172 25.797 -23.078 1 23.22 602 LEU B CA 1
ATOM 11153 C C . LEU B 1 602 ? -16.125 26.656 -21.828 1 23.22 602 LEU B C 1
ATOM 11155 O O . LEU B 1 602 ? -15.133 26.656 -21.094 1 23.22 602 LEU B O 1
ATOM 11159 N N . PRO B 1 603 ? -16.859 27.75 -21.781 1 24.03 603 PRO B N 1
ATOM 11160 C CA . PRO B 1 603 ? -17.141 28.578 -20.625 1 24.03 603 PRO B CA 1
ATOM 11161 C C . PRO B 1 603 ? -17.375 27.766 -19.344 1 24.03 603 PRO B C 1
ATOM 11163 O O . PRO B 1 603 ? -18.375 27.062 -19.234 1 24.03 603 PRO B O 1
ATOM 11166 N N . VAL B 1 604 ? -16.562 26.984 -19.062 1 26.08 604 VAL B N 1
ATOM 11167 C CA . VAL B 1 604 ? -16.625 26.391 -17.734 1 26.08 604 VAL B CA 1
ATOM 11168 C C . VAL B 1 604 ? -16.844 27.469 -16.688 1 26.08 604 VAL B C 1
ATOM 11170 O O . VAL B 1 604 ? -15.93 27.781 -15.914 1 26.08 604 VAL B O 1
ATOM 11173 N N . ASN B 1 605 ? -17.297 28.672 -17.109 1 23.94 605 ASN B N 1
ATOM 11174 C CA . ASN B 1 605 ? -17.453 29.781 -16.172 1 23.94 605 ASN B CA 1
ATOM 11175 C C . ASN B 1 605 ? -18.359 29.375 -14.992 1 23.94 605 ASN B C 1
ATOM 11177 O O . ASN B 1 605 ? -19.578 29.281 -15.148 1 23.94 605 ASN B O 1
ATOM 11181 N N . ALA B 1 606 ? -18.266 28.312 -14.438 1 27.22 606 ALA B N 1
ATOM 11182 C CA . ALA B 1 606 ? -18.875 28.312 -13.109 1 27.22 606 ALA B CA 1
ATOM 11183 C C . ALA B 1 606 ? -18.641 29.641 -12.398 1 27.22 606 ALA B C 1
ATOM 11185 O O . ALA B 1 606 ? -17.922 29.703 -11.406 1 27.22 606 ALA B O 1
ATOM 11186 N N . THR B 1 607 ? -18.266 30.688 -13.078 1 25.11 607 THR B N 1
ATOM 11187 C CA . THR B 1 607 ? -18.188 32.062 -12.594 1 25.11 607 THR B CA 1
ATOM 11188 C C . THR B 1 607 ? -19.453 32.438 -11.828 1 25.11 607 THR B C 1
ATOM 11190 O O . THR B 1 607 ? -20.562 32.062 -12.219 1 25.11 607 THR B O 1
ATOM 11193 N N . PHE B 1 608 ? -19.422 32.562 -10.484 1 25.3 608 PHE B N 1
ATOM 11194 C CA . PHE B 1 608 ? -20.5 33.375 -9.938 1 25.3 608 PHE B CA 1
ATOM 11195 C C . PHE B 1 608 ? -21 34.375 -10.969 1 25.3 608 PHE B C 1
ATOM 11197 O O . PHE B 1 608 ? -20.219 34.938 -11.75 1 25.3 608 PHE B O 1
ATOM 11204 N N . SER B 1 609 ? -21.938 34.188 -11.883 1 25.78 609 SER B N 1
ATOM 11205 C CA . SER B 1 609 ? -22.297 35.406 -12.586 1 25.78 609 SER B CA 1
ATOM 11206 C C . SER B 1 609 ? -21.875 36.656 -11.797 1 25.78 609 SER B C 1
ATOM 11208 O O . SER B 1 609 ? -21.906 36.656 -10.57 1 25.78 609 SER B O 1
ATOM 11210 N N . SER B 1 610 ? -20.938 37.5 -12.281 1 27.61 610 SER B N 1
ATOM 11211 C CA . SER B 1 610 ? -20.406 38.688 -11.617 1 27.61 610 SER B CA 1
ATOM 11212 C C . SER B 1 610 ? -21.375 39.219 -10.57 1 27.61 610 SER B C 1
ATOM 11214 O O . SER B 1 610 ? -20.953 39.688 -9.5 1 27.61 610 SER B O 1
ATOM 11216 N N . ASN B 1 611 ? -22.609 39.688 -11 1 27.11 611 ASN B N 1
ATOM 11217 C CA . ASN B 1 611 ? -23.344 40.75 -10.32 1 27.11 611 ASN B CA 1
ATOM 11218 C C . ASN B 1 611 ? -23.969 40.25 -9.031 1 27.11 611 ASN B C 1
ATOM 11220 O O . ASN B 1 611 ? -24.469 41.031 -8.227 1 27.11 611 ASN B O 1
ATOM 11224 N N . GLU B 1 612 ? -24.812 39.094 -8.984 1 30.39 612 GLU B N 1
ATOM 11225 C CA . GLU B 1 612 ? -25.688 39.25 -7.832 1 30.39 612 GLU B CA 1
ATOM 11226 C C . GLU B 1 612 ? -25.047 38.656 -6.574 1 30.39 612 GLU B C 1
ATOM 11228 O O . GLU B 1 612 ? -25.266 37.469 -6.262 1 30.39 612 GLU B O 1
ATOM 11233 N N . LEU B 1 613 ? -23.641 38.688 -6.383 1 37.12 613 LEU B N 1
ATOM 11234 C CA . LEU B 1 613 ? -23.406 38.719 -4.945 1 37.12 613 LEU B CA 1
ATOM 11235 C C . LEU B 1 613 ? -24.609 39.25 -4.195 1 37.12 613 LEU B C 1
ATOM 11237 O O . LEU B 1 613 ? -25.328 40.125 -4.715 1 37.12 613 LEU B O 1
ATOM 11241 N N . PRO B 1 614 ? -25.031 38.531 -3.324 1 36 614 PRO B N 1
ATOM 11242 C CA . PRO B 1 614 ? -26.172 39.25 -2.746 1 36 614 PRO B CA 1
ATOM 11243 C C . PRO B 1 614 ? -25.953 40.75 -2.672 1 36 614 PRO B C 1
ATOM 11245 O O . PRO B 1 614 ? -24.844 41.219 -2.396 1 36 614 PRO B O 1
ATOM 11248 N N . GLU B 1 615 ? -26.594 41.594 -3.439 1 41.44 615 GLU B N 1
ATOM 11249 C CA . GLU B 1 615 ? -26.578 43.031 -3.514 1 41.44 615 GLU B CA 1
ATOM 11250 C C . GLU B 1 615 ? -26.016 43.656 -2.229 1 41.44 615 GLU B C 1
ATOM 11252 O O . GLU B 1 615 ? -25.312 44.656 -2.268 1 41.44 615 GLU B O 1
ATOM 11257 N N . GLY B 1 616 ? -26.062 42.875 -1.048 1 42.53 616 GLY B N 1
ATOM 11258 C CA . GLY B 1 616 ? -25.734 43.375 0.276 1 42.53 616 GLY B CA 1
ATOM 11259 C C . GLY B 1 616 ? -24.391 42.906 0.787 1 42.53 616 GLY B C 1
ATOM 11260 O O . GLY B 1 616 ? -24.094 43 1.979 1 42.53 616 GLY B O 1
ATOM 11261 N N . SER B 1 617 ? -23.531 42.375 -0.086 1 51.84 617 SER B N 1
ATOM 11262 C CA . SER B 1 617 ? -22.312 41.688 0.308 1 51.84 617 SER B CA 1
ATOM 11263 C C . SER B 1 617 ? -21.125 42.656 0.432 1 51.84 617 SER B C 1
ATOM 11265 O O . SER B 1 617 ? -19.984 42.219 0.593 1 51.84 617 SER B O 1
ATOM 11267 N N . GLY B 1 618 ? -21.188 43.812 0.368 1 59.91 618 GLY B N 1
ATOM 11268 C CA . GLY B 1 618 ? -20.078 44.781 0.435 1 59.91 618 GLY B CA 1
ATOM 11269 C C . GLY B 1 618 ? -19.312 44.719 1.737 1 59.91 618 GLY B C 1
ATOM 11270 O O . GLY B 1 618 ? -18.109 45 1.771 1 59.91 618 GLY B O 1
ATOM 11271 N N . ASN B 1 619 ? -19.875 44.156 2.746 1 82.06 619 ASN B N 1
ATOM 11272 C CA . ASN B 1 619 ? -19.203 44.094 4.043 1 82.06 619 ASN B CA 1
ATOM 11273 C C . ASN B 1 619 ? -19.016 42.656 4.5 1 82.06 619 ASN B C 1
ATOM 11275 O O . ASN B 1 619 ? -19 42.375 5.699 1 82.06 619 ASN B O 1
ATOM 11279 N N . SER B 1 620 ? -18.75 41.719 3.453 1 89.25 620 SER B N 1
ATOM 11280 C CA . SER B 1 620 ? -18.594 40.312 3.797 1 89.25 620 SER B CA 1
ATOM 11281 C C . SER B 1 620 ? -17.125 39.906 3.893 1 89.25 620 SER B C 1
ATOM 11283 O O . SER B 1 620 ? -16.25 40.656 3.414 1 89.25 620 SER B O 1
ATOM 11285 N N . VAL B 1 621 ? -16.859 38.781 4.52 1 93.62 621 VAL B N 1
ATOM 11286 C CA . VAL B 1 621 ? -15.516 38.25 4.594 1 93.62 621 VAL B CA 1
ATOM 11287 C C . VAL B 1 621 ? -14.977 38 3.186 1 93.62 621 VAL B C 1
ATOM 11289 O O . VAL B 1 621 ? -13.805 38.281 2.906 1 93.62 621 VAL B O 1
ATOM 11292 N N . PHE B 1 622 ? -15.828 37.594 2.225 1 92.88 622 PHE B N 1
ATOM 11293 C CA . PHE B 1 622 ? -15.453 37.344 0.842 1 92.88 622 PHE B CA 1
ATOM 11294 C C . PHE B 1 622 ? -14.961 38.594 0.164 1 92.88 622 PHE B C 1
ATOM 11296 O O . PHE B 1 622 ? -13.898 38.594 -0.472 1 92.88 622 PHE B O 1
ATOM 11303 N N . ALA B 1 623 ? -15.719 39.625 0.308 1 89.62 623 ALA B N 1
ATOM 11304 C CA . ALA B 1 623 ? -15.398 40.875 -0.35 1 89.62 623 ALA B CA 1
ATOM 11305 C C . ALA B 1 623 ? -14.07 41.438 0.143 1 89.62 623 ALA B C 1
ATOM 11307 O O . ALA B 1 623 ? -13.258 41.938 -0.651 1 89.62 623 ALA B O 1
ATOM 11308 N N . TYR B 1 624 ? -13.891 41.375 1.394 1 90.94 624 TYR B N 1
ATOM 11309 C CA . TYR B 1 624 ? -12.641 41.875 1.967 1 90.94 624 TYR B CA 1
ATOM 11310 C C . TYR B 1 624 ? -11.469 41 1.526 1 90.94 624 TYR B C 1
ATOM 11312 O O . TYR B 1 624 ? -10.383 41.5 1.237 1 90.94 624 TYR B O 1
ATOM 11320 N N . TRP B 1 625 ? -11.688 39.719 1.539 1 92.88 625 TRP B N 1
ATOM 11321 C CA . TRP B 1 625 ? -10.68 38.781 1.097 1 92.88 625 TRP B CA 1
ATOM 11322 C C . TRP B 1 625 ? -10.266 39.031 -0.346 1 92.88 625 TRP B C 1
ATOM 11324 O O . TRP B 1 625 ? -9.07 39.094 -0.66 1 92.88 625 TRP B O 1
ATOM 11334 N N . LEU B 1 626 ? -11.172 39.25 -1.232 1 90.31 626 LEU B N 1
ATOM 11335 C CA . LEU B 1 626 ? -10.922 39.531 -2.645 1 90.31 626 LEU B CA 1
ATOM 11336 C C . LEU B 1 626 ? -10.195 40.875 -2.826 1 90.31 626 LEU B C 1
ATOM 11338 O O . LEU B 1 626 ? -9.281 40.969 -3.643 1 90.31 626 LEU B O 1
ATOM 11342 N N . GLU B 1 627 ? -10.57 41.781 -2.1 1 88.19 627 GLU B N 1
ATOM 11343 C CA . GLU B 1 627 ? -9.938 43.094 -2.17 1 88.19 627 GLU B CA 1
ATOM 11344 C C . GLU B 1 627 ? -8.469 43.031 -1.757 1 88.19 627 GLU B C 1
ATOM 11346 O O . GLU B 1 627 ? -7.602 43.594 -2.412 1 88.19 627 GLU B O 1
ATOM 11351 N N . ASP B 1 628 ? -8.289 42.344 -0.699 1 89.12 628 ASP B N 1
ATOM 11352 C CA . ASP B 1 628 ? -6.918 42.188 -0.218 1 89.12 628 ASP B CA 1
ATOM 11353 C C . ASP B 1 628 ? -6.062 41.438 -1.242 1 89.12 628 ASP B C 1
ATOM 11355 O O . ASP B 1 628 ? -4.906 41.812 -1.471 1 89.12 628 ASP B O 1
ATOM 11359 N N . ALA B 1 629 ? -6.621 40.438 -1.845 1 88.5 629 ALA B N 1
ATOM 11360 C CA . ALA B 1 629 ? -5.918 39.656 -2.859 1 88.5 629 ALA B CA 1
ATOM 11361 C C . ALA B 1 629 ? -5.566 40.5 -4.07 1 88.5 629 ALA B C 1
ATOM 11363 O O . ALA B 1 629 ? -4.48 40.375 -4.641 1 88.5 629 ALA B O 1
ATOM 11364 N N . ASN B 1 630 ? -6.465 41.344 -4.441 1 88.06 630 ASN B N 1
ATOM 11365 C CA . ASN B 1 630 ? -6.242 42.219 -5.59 1 88.06 630 ASN B CA 1
ATOM 11366 C C . ASN B 1 630 ? -5.148 43.219 -5.309 1 88.06 630 ASN B C 1
ATOM 11368 O O . ASN B 1 630 ? -4.371 43.562 -6.199 1 88.06 630 ASN B O 1
ATOM 11372 N N . LYS B 1 631 ? -5.066 43.656 -4.148 1 85.88 631 LYS B N 1
ATOM 11373 C CA . LYS B 1 631 ? -4.027 44.594 -3.754 1 85.88 631 LYS B CA 1
ATOM 11374 C C . LYS B 1 631 ? -2.646 43.969 -3.803 1 85.88 631 LYS B C 1
ATOM 11376 O O . LYS B 1 631 ? -1.659 44.625 -4.141 1 85.88 631 LYS B O 1
ATOM 11381 N N . LYS B 1 632 ? -2.629 42.75 -3.512 1 82.75 632 LYS B N 1
ATOM 11382 C CA . LYS B 1 632 ? -1.362 42.031 -3.418 1 82.75 632 LYS B CA 1
ATOM 11383 C C . LYS B 1 632 ? -0.991 41.406 -4.754 1 82.75 632 LYS B C 1
ATOM 11385 O O . LYS B 1 632 ? 0.115 40.875 -4.914 1 82.75 632 LYS B O 1
ATOM 11390 N N . ASN B 1 633 ? -1.905 41.406 -5.707 1 82.19 633 ASN B N 1
ATOM 11391 C CA . ASN B 1 633 ? -1.652 40.812 -7.008 1 82.19 633 ASN B CA 1
ATOM 11392 C C . ASN B 1 633 ? -0.657 41.625 -7.828 1 82.19 633 ASN B C 1
ATOM 11394 O O . ASN B 1 633 ? -0.949 42.75 -8.211 1 82.19 633 ASN B O 1
ATOM 11398 N N . PRO B 1 634 ? 0.448 41.125 -8.164 1 75.69 634 PRO B N 1
ATOM 11399 C CA . PRO B 1 634 ? 1.468 41.906 -8.883 1 75.69 634 PRO B CA 1
ATOM 11400 C C . PRO B 1 634 ? 1.062 42.219 -10.328 1 75.69 634 PRO B C 1
ATOM 11402 O O . PRO B 1 634 ? 1.536 43.188 -10.906 1 75.69 634 PRO B O 1
ATOM 11405 N N . SER B 1 635 ? 0.274 41.344 -10.922 1 74.88 635 SER B N 1
ATOM 11406 C CA . SER B 1 635 ? -0.083 41.5 -12.32 1 74.88 635 SER B CA 1
ATOM 11407 C C . SER B 1 635 ? -1.029 42.688 -12.516 1 74.88 635 SER B C 1
ATOM 11409 O O . SER B 1 635 ? -1.204 43.156 -13.633 1 74.88 635 SER B O 1
ATOM 11411 N N . GLY B 1 636 ? -1.617 43.125 -11.469 1 74.06 636 GLY B N 1
ATOM 11412 C CA . GLY B 1 636 ? -2.572 44.219 -11.547 1 74.06 636 GLY B CA 1
ATOM 11413 C C . GLY B 1 636 ? -3.908 43.781 -12.133 1 74.06 636 GLY B C 1
ATOM 11414 O O . GLY B 1 636 ? -4.859 44.594 -12.148 1 74.06 636 GLY B O 1
ATOM 11415 N N . VAL B 1 637 ? -3.863 42.5 -12.602 1 76.81 637 VAL B N 1
ATOM 11416 C CA . VAL B 1 637 ? -5.113 42 -13.156 1 76.81 637 VAL B CA 1
ATOM 11417 C C . VAL B 1 637 ? -6.082 41.656 -12.031 1 76.81 637 VAL B C 1
ATOM 11419 O O . VAL B 1 637 ? -5.711 40.969 -11.07 1 76.81 637 VAL B O 1
ATOM 11422 N N . GLU B 1 638 ? -7.234 42.156 -12.133 1 78.19 638 GLU B N 1
ATOM 11423 C CA . GLU B 1 638 ? -8.242 41.875 -11.109 1 78.19 638 GLU B CA 1
ATOM 11424 C C . GLU B 1 638 ? -8.664 40.438 -11.102 1 78.19 638 GLU B C 1
ATOM 11426 O O . GLU B 1 638 ? -9.023 39.875 -12.141 1 78.19 638 GLU B O 1
ATOM 11431 N N . LEU B 1 639 ? -8.609 40 -9.812 1 81.56 639 LEU B N 1
ATOM 11432 C CA . LEU B 1 639 ? -8.984 38.594 -9.625 1 81.56 639 LEU B CA 1
ATOM 11433 C C . LEU B 1 639 ? -10.5 38.469 -9.484 1 81.56 639 LEU B C 1
ATOM 11435 O O . LEU B 1 639 ? -11.156 39.344 -8.922 1 81.56 639 LEU B O 1
ATOM 11439 N N . GLU B 1 640 ? -10.961 37.312 -10.047 1 70.75 640 GLU B N 1
ATOM 11440 C CA . GLU B 1 640 ? -12.383 37.031 -9.883 1 70.75 640 GLU B CA 1
ATOM 11441 C C . GLU B 1 640 ? -12.664 36.344 -8.547 1 70.75 640 GLU B C 1
ATOM 11443 O O . GLU B 1 640 ? -13.719 36.531 -7.953 1 70.75 640 GLU B O 1
ATOM 11448 N N . LEU B 1 641 ? -11.812 35.5 -8.141 1 81.62 641 LEU B N 1
ATOM 11449 C CA . LEU B 1 641 ? -11.883 34.781 -6.871 1 81.62 641 LEU B CA 1
ATOM 11450 C C . LEU B 1 641 ? -10.586 34.906 -6.086 1 81.62 641 LEU B C 1
ATOM 11452 O O . LEU B 1 641 ? -9.508 35 -6.672 1 81.62 641 LEU B O 1
ATOM 11456 N N . PRO B 1 642 ? -10.812 35 -4.82 1 81.88 642 PRO B N 1
ATOM 11457 C CA . PRO B 1 642 ? -9.57 35.031 -4.039 1 81.88 642 PRO B CA 1
ATOM 11458 C C . PRO B 1 642 ? -8.805 33.719 -4.141 1 81.88 642 PRO B C 1
ATOM 11460 O O . PRO B 1 642 ? -9.414 32.625 -4.211 1 81.88 642 PRO B O 1
ATOM 11463 N N . PRO B 1 643 ? -7.527 33.812 -4.113 1 76.56 643 PRO B N 1
ATOM 11464 C CA . PRO B 1 643 ? -6.719 32.594 -4.273 1 76.56 643 PRO B CA 1
ATOM 11465 C C . PRO B 1 643 ? -6.637 31.781 -2.994 1 76.56 643 PRO B C 1
ATOM 11467 O O . PRO B 1 643 ? -6.574 32.344 -1.896 1 76.56 643 PRO B O 1
ATOM 11470 N N . MET B 1 644 ? -6.766 30.422 -3.197 1 79.75 644 MET B N 1
ATOM 11471 C CA . MET B 1 644 ? -6.426 29.516 -2.109 1 79.75 644 MET B CA 1
ATOM 11472 C C . MET B 1 644 ? -4.914 29.438 -1.918 1 79.75 644 MET B C 1
ATOM 11474 O O . MET B 1 644 ? -4.152 29.656 -2.859 1 79.75 644 MET B O 1
ATOM 11478 N N . GLU B 1 645 ? -4.555 29.172 -0.691 1 77.19 645 GLU B N 1
ATOM 11479 C CA . GLU B 1 645 ? -3.125 28.984 -0.455 1 77.19 645 GLU B CA 1
ATOM 11480 C C . GLU B 1 645 ? -2.584 27.797 -1.229 1 77.19 645 GLU B C 1
ATOM 11482 O O . GLU B 1 645 ? -3.209 26.734 -1.259 1 77.19 645 GLU B O 1
ATOM 11487 N N . ARG B 1 646 ? -1.651 28.047 -2.094 1 61.72 646 ARG B N 1
ATOM 11488 C CA . ARG B 1 646 ? -1.087 27.016 -2.961 1 61.72 646 ARG B CA 1
ATOM 11489 C C . ARG B 1 646 ? -0.389 25.938 -2.143 1 61.72 646 ARG B C 1
ATOM 11491 O O . ARG B 1 646 ? -0.441 24.75 -2.494 1 61.72 646 ARG B O 1
ATOM 11498 N N . ASN B 1 647 ? 0.37 26.547 -1.241 1 56.5 647 ASN B N 1
ATOM 11499 C CA . ASN B 1 647 ? 1.106 25.578 -0.435 1 56.5 647 ASN B CA 1
ATOM 11500 C C . ASN B 1 647 ? 0.289 25.109 0.767 1 56.5 647 ASN B C 1
ATOM 11502 O O . ASN B 1 647 ? -0.155 25.938 1.575 1 56.5 647 ASN B O 1
ATOM 11506 N N . LEU B 1 648 ? -0.379 23.922 0.549 1 50.59 648 LEU B N 1
ATOM 11507 C CA . LEU B 1 648 ? -1.188 23.375 1.635 1 50.59 648 LEU B CA 1
ATOM 11508 C C . LEU B 1 648 ? -0.365 23.25 2.91 1 50.59 648 LEU B C 1
ATOM 11510 O O . LEU B 1 648 ? -0.802 22.609 3.871 1 50.59 648 LEU B O 1
ATOM 11514 N N . GLY B 1 649 ? 0.637 24 2.947 1 56.69 649 GLY B N 1
ATOM 11515 C CA . GLY B 1 649 ? 1.411 23.984 4.18 1 56.69 649 GLY B CA 1
ATOM 11516 C C . GLY B 1 649 ? 2.498 22.922 4.184 1 56.69 649 GLY B C 1
ATOM 11517 O O . GLY B 1 649 ? 2.77 22.297 3.152 1 56.69 649 GLY B O 1
ATOM 11518 N N . GLY B 1 650 ? 3.242 22.953 5.219 1 62.69 650 GLY B N 1
ATOM 11519 C CA . GLY B 1 650 ? 4.383 22.047 5.328 1 62.69 650 GLY B CA 1
ATOM 11520 C C . GLY B 1 650 ? 3.984 20.594 5.543 1 62.69 650 GLY B C 1
ATOM 11521 O O . GLY B 1 650 ? 4.828 19.703 5.488 1 62.69 650 GLY B O 1
ATOM 11522 N N . ARG B 1 651 ? 2.574 20.344 5.781 1 77.19 651 ARG B N 1
ATOM 11523 C CA . ARG B 1 651 ? 2.184 18.969 6.039 1 77.19 651 ARG B CA 1
ATOM 11524 C C . ARG B 1 651 ? 0.797 18.672 5.477 1 77.19 651 ARG B C 1
ATOM 11526 O O . ARG B 1 651 ? -0.111 19.5 5.586 1 77.19 651 ARG B O 1
ATOM 11533 N N . ILE B 1 652 ? 0.664 17.609 4.863 1 85.38 652 ILE B N 1
ATOM 11534 C CA . ILE B 1 652 ? -0.641 17.188 4.367 1 85.38 652 ILE B CA 1
ATOM 11535 C C . ILE B 1 652 ? -1.42 16.5 5.488 1 85.38 652 ILE B C 1
ATOM 11537 O O . ILE B 1 652 ? -0.874 15.664 6.211 1 85.38 652 ILE B O 1
ATOM 11541 N N . SER B 1 653 ? -2.631 16.906 5.66 1 88.44 653 SER B N 1
ATOM 11542 C CA . SER B 1 653 ? -3.486 16.266 6.648 1 88.44 653 SER B CA 1
ATOM 11543 C C . SER B 1 653 ? -3.643 14.773 6.355 1 88.44 653 SER B C 1
ATOM 11545 O O . SER B 1 653 ? -3.801 14.375 5.199 1 88.44 653 SER B O 1
ATOM 11547 N N . PRO B 1 654 ? -3.627 13.938 7.438 1 90.81 654 PRO B N 1
ATOM 11548 C CA . PRO B 1 654 ? -3.867 12.516 7.207 1 90.81 654 PRO B CA 1
ATOM 11549 C C . PRO B 1 654 ? -5.254 12.234 6.625 1 90.81 654 PRO B C 1
ATOM 11551 O O . PRO B 1 654 ? -5.434 11.266 5.883 1 90.81 654 PRO B O 1
ATOM 11554 N N . PHE B 1 655 ? -6.242 13.094 6.895 1 92.56 655 PHE B N 1
ATOM 11555 C CA . PHE B 1 655 ? -7.578 12.906 6.344 1 92.56 655 PHE B CA 1
ATOM 11556 C C . PHE B 1 655 ? -7.574 13.102 4.832 1 92.56 655 PHE B C 1
ATOM 11558 O O . PHE B 1 655 ? -8.25 12.367 4.105 1 92.56 655 PHE B O 1
ATOM 11565 N N . LEU B 1 656 ? -6.766 14 4.375 1 92.62 656 LEU B N 1
ATOM 11566 C CA . LEU B 1 656 ? -6.668 14.234 2.941 1 92.62 656 LEU B CA 1
ATOM 11567 C C . LEU B 1 656 ? -5.711 13.25 2.287 1 92.62 656 LEU B C 1
ATOM 11569 O O . LEU B 1 656 ? -6.062 12.586 1.306 1 92.62 656 LEU B O 1
ATOM 11573 N N . GLY B 1 657 ? -4.508 13.172 2.836 1 91.69 657 GLY B N 1
ATOM 11574 C CA . GLY B 1 657 ? -3.455 12.375 2.225 1 91.69 657 GLY B CA 1
ATOM 11575 C C . GLY B 1 657 ? -3.736 10.883 2.252 1 91.69 657 GLY B C 1
ATOM 11576 O O . GLY B 1 657 ? -3.475 10.18 1.276 1 91.69 657 GLY B O 1
ATOM 11577 N N . ARG B 1 658 ? -4.285 10.391 3.328 1 90 658 ARG B N 1
ATOM 11578 C CA . ARG B 1 658 ? -4.477 8.953 3.52 1 90 658 ARG B CA 1
ATOM 11579 C C . ARG B 1 658 ? -5.879 8.523 3.098 1 90 658 ARG B C 1
ATOM 11581 O O . ARG B 1 658 ? -6.066 7.43 2.57 1 90 658 ARG B O 1
ATOM 11588 N N . LEU B 1 659 ? -6.875 9.422 3.336 1 90.19 659 LEU B N 1
ATOM 11589 C CA . LEU B 1 659 ? -8.258 8.984 3.168 1 90.19 659 LEU B CA 1
ATOM 11590 C C . LEU B 1 659 ? -8.914 9.695 1.988 1 90.19 659 LEU B C 1
ATOM 11592 O O . LEU B 1 659 ? -10.023 9.344 1.591 1 90.19 659 LEU B O 1
ATOM 11596 N N . GLY B 1 660 ? -8.305 10.688 1.464 1 92.12 660 GLY B N 1
ATOM 11597 C CA . GLY B 1 660 ? -8.867 11.406 0.335 1 92.12 660 GLY B CA 1
ATOM 11598 C C . GLY B 1 660 ? -10.07 12.258 0.711 1 92.12 660 GLY B C 1
ATOM 11599 O O . GLY B 1 660 ? -10.859 12.648 -0.155 1 92.12 660 GLY B O 1
ATOM 11600 N N . ILE B 1 661 ? -10.273 12.586 1.982 1 94.56 661 ILE B N 1
ATOM 11601 C CA . ILE B 1 661 ? -11.367 13.438 2.443 1 94.56 661 ILE B CA 1
ATOM 11602 C C . ILE B 1 661 ? -11.023 14.898 2.188 1 94.56 661 ILE B C 1
ATOM 11604 O O . ILE B 1 661 ? -10.023 15.406 2.709 1 94.56 661 ILE B O 1
ATOM 11608 N N . PRO B 1 662 ? -11.898 15.539 1.398 1 95.62 662 PRO B N 1
ATOM 11609 C CA . PRO B 1 662 ? -11.609 16.969 1.219 1 95.62 662 PRO B CA 1
ATOM 11610 C C . PRO B 1 662 ? -11.492 17.719 2.545 1 95.62 662 PRO B C 1
ATOM 11612 O O . PRO B 1 662 ? -12.289 17.5 3.459 1 95.62 662 PRO B O 1
ATOM 11615 N N . SER B 1 663 ? -10.469 18.578 2.629 1 94.38 663 SER B N 1
ATOM 11616 C CA . SER B 1 663 ? -10.156 19.234 3.893 1 94.38 663 SER B CA 1
ATOM 11617 C C . SER B 1 663 ? -9.977 20.734 3.701 1 94.38 663 SER B C 1
ATOM 11619 O O . SER B 1 663 ? -9.719 21.203 2.588 1 94.38 663 SER B O 1
ATOM 11621 N N . LEU B 1 664 ? -10.156 21.469 4.805 1 94.62 664 LEU B N 1
ATOM 11622 C CA . LEU B 1 664 ? -9.922 22.906 4.773 1 94.62 664 LEU B CA 1
ATOM 11623 C C . LEU B 1 664 ? -9.367 23.406 6.105 1 94.62 664 LEU B C 1
ATOM 11625 O O . LEU B 1 664 ? -9.547 22.75 7.137 1 94.62 664 LEU B O 1
ATOM 11629 N N . GLU B 1 665 ? -8.641 24.453 6.094 1 93.56 665 GLU B N 1
ATOM 11630 C CA . GLU B 1 665 ? -8.156 25.25 7.211 1 93.56 665 GLU B CA 1
ATOM 11631 C C . GLU B 1 665 ? -8.25 26.75 6.902 1 93.56 665 GLU B C 1
ATOM 11633 O O . GLU B 1 665 ? -7.723 27.203 5.887 1 93.56 665 GLU B O 1
ATOM 11638 N N . LEU B 1 666 ? -8.953 27.5 7.699 1 94.25 666 LEU B N 1
ATOM 11639 C CA . LEU B 1 666 ? -9.109 28.922 7.457 1 94.25 666 LEU B CA 1
ATOM 11640 C C . LEU B 1 666 ? -8.781 29.734 8.711 1 94.25 666 LEU B C 1
ATOM 11642 O O . LEU B 1 666 ? -8.875 29.219 9.828 1 94.25 666 LEU B O 1
ATOM 11646 N N . GLY B 1 667 ? -8.359 30.906 8.5 1 93.75 667 GLY B N 1
ATOM 11647 C CA . GLY B 1 667 ? -8.07 31.828 9.586 1 93.75 667 GLY B CA 1
ATOM 11648 C C . GLY B 1 667 ? -7.812 33.25 9.109 1 93.75 667 GLY B C 1
ATOM 11649 O O . GLY B 1 667 ? -7.441 33.469 7.949 1 93.75 667 GLY B O 1
ATOM 11650 N N . PHE B 1 668 ? -8.039 34.156 9.992 1 94.38 668 PHE B N 1
ATOM 11651 C CA . PHE B 1 668 ? -7.77 35.562 9.688 1 94.38 668 PHE B CA 1
ATOM 11652 C C . PHE B 1 668 ? -6.316 35.906 9.992 1 94.38 668 PHE B C 1
ATOM 11654 O O . PHE B 1 668 ? -5.746 35.406 10.969 1 94.38 668 PHE B O 1
ATOM 11661 N N . ASP B 1 669 ? -5.738 36.75 9.164 1 92 669 ASP B N 1
ATOM 11662 C CA . ASP B 1 669 ? -4.336 37.125 9.305 1 92 669 ASP B CA 1
ATOM 11663 C C . ASP B 1 669 ? -4.137 38.625 9.086 1 92 669 ASP B C 1
ATOM 11665 O O . ASP B 1 669 ? -4.449 39.156 8.016 1 92 669 ASP B O 1
ATOM 11669 N N . GLY B 1 670 ? -3.551 39.25 10.047 1 87.81 670 GLY B N 1
ATOM 11670 C CA . GLY B 1 670 ? -3.314 40.688 9.969 1 87.81 670 GLY B CA 1
ATOM 11671 C C . GLY B 1 670 ? -2.008 41.031 9.281 1 87.81 670 GLY B C 1
ATOM 11672 O O . GLY B 1 670 ? -1.764 42.188 8.953 1 87.81 670 GLY B O 1
ATOM 11673 N N . GLY B 1 671 ? -1.157 40.031 9.055 1 87.06 671 GLY B N 1
ATOM 11674 C CA . GLY B 1 671 ? 0.11 40.25 8.375 1 87.06 671 GLY B CA 1
ATOM 11675 C C . GLY B 1 671 ? 1.256 40.531 9.336 1 87.06 671 GLY B C 1
ATOM 11676 O O . GLY B 1 671 ? 2.354 40.875 8.906 1 87.06 671 GLY B O 1
ATOM 11677 N N . TYR B 1 672 ? 1.067 40.406 10.641 1 90.25 672 TYR B N 1
ATOM 11678 C CA . TYR B 1 672 ? 2.088 40.75 11.633 1 90.25 672 TYR B CA 1
ATOM 11679 C C . TYR B 1 672 ? 2.199 39.656 12.688 1 90.25 672 TYR B C 1
ATOM 11681 O O . TYR B 1 672 ? 2.406 39.938 13.867 1 90.25 672 TYR B O 1
ATOM 11689 N N . PHE B 1 673 ? 1.958 38.438 12.336 1 90.56 673 PHE B N 1
ATOM 11690 C CA . PHE B 1 673 ? 2.029 37.312 13.266 1 90.56 673 PHE B CA 1
ATOM 11691 C C . PHE B 1 673 ? 3.48 36.938 13.555 1 90.56 673 PHE B C 1
ATOM 11693 O O . PHE B 1 673 ? 4.008 35.969 12.977 1 90.56 673 PHE B O 1
ATOM 11700 N N . GLY B 1 674 ? 4.082 37.594 14.539 1 90.25 674 GLY B N 1
ATOM 11701 C CA . GLY B 1 674 ? 5.496 37.406 14.828 1 90.25 674 GLY B CA 1
ATOM 11702 C C . GLY B 1 674 ? 5.75 36.594 16.078 1 90.25 674 GLY B C 1
ATOM 11703 O O . GLY B 1 674 ? 6.836 36.688 16.672 1 90.25 674 GLY B O 1
ATOM 11704 N N . VAL B 1 675 ? 4.793 35.781 16.531 1 90.19 675 VAL B N 1
ATOM 11705 C CA . VAL B 1 675 ? 5.016 35.094 17.812 1 90.19 675 VAL B CA 1
ATOM 11706 C C . VAL B 1 675 ? 4.723 33.594 17.656 1 90.19 675 VAL B C 1
ATOM 11708 O O . VAL B 1 675 ? 4.754 32.844 18.625 1 90.19 675 VAL B O 1
ATOM 11711 N N . GLY B 1 676 ? 4.469 33.156 16.438 1 88.5 676 GLY B N 1
ATOM 11712 C CA . GLY B 1 676 ? 4.125 31.766 16.203 1 88.5 676 GLY B CA 1
ATOM 11713 C C . GLY B 1 676 ? 5.176 30.797 16.703 1 88.5 676 GLY B C 1
ATOM 11714 O O . GLY B 1 676 ? 6.375 31.016 16.516 1 88.5 676 GLY B O 1
ATOM 11715 N N . ASP B 1 677 ? 4.758 29.766 17.469 1 89 677 ASP B N 1
ATOM 11716 C CA . ASP B 1 677 ? 5.605 28.672 17.938 1 89 677 ASP B CA 1
ATOM 11717 C C . ASP B 1 677 ? 6.688 29.188 18.891 1 89 677 ASP B C 1
ATOM 11719 O O . ASP B 1 677 ? 7.824 28.703 18.844 1 89 677 ASP B O 1
ATOM 11723 N N . THR B 1 678 ? 6.391 30.266 19.609 1 91.81 678 THR B N 1
ATOM 11724 C CA . THR B 1 678 ? 7.332 30.812 20.594 1 91.81 678 THR B CA 1
ATOM 11725 C C . THR B 1 678 ? 6.668 30.969 21.953 1 91.81 678 THR B C 1
ATOM 11727 O O . THR B 1 678 ? 5.453 30.812 22.078 1 91.81 678 THR B O 1
ATOM 11730 N N . GLY B 1 679 ? 7.488 31.312 22.891 1 86.69 679 GLY B N 1
ATOM 11731 C CA . GLY B 1 679 ? 6.988 31.594 24.234 1 86.69 679 GLY B CA 1
ATOM 11732 C C . GLY B 1 679 ? 6.223 32.906 24.328 1 86.69 679 GLY B C 1
ATOM 11733 O O . GLY B 1 679 ? 5.504 33.125 25.297 1 86.69 679 GLY B O 1
ATOM 11734 N N . ALA B 1 680 ? 6.219 33.688 23.281 1 88.56 680 ALA B N 1
ATOM 11735 C CA . ALA B 1 680 ? 5.531 34.969 23.266 1 88.56 680 ALA B CA 1
ATOM 11736 C C . ALA B 1 680 ? 4.09 34.812 22.797 1 88.56 680 ALA B C 1
ATOM 11738 O O . ALA B 1 680 ? 3.309 35.781 22.859 1 88.56 680 ALA B O 1
ATOM 11739 N N . ASP B 1 681 ? 3.715 33.656 22.422 1 91.25 681 ASP B N 1
ATOM 11740 C CA . ASP B 1 681 ? 2.338 33.375 22.031 1 91.25 681 ASP B CA 1
ATOM 11741 C C . ASP B 1 681 ? 1.444 33.188 23.25 1 91.25 681 ASP B C 1
ATOM 11743 O O . ASP B 1 681 ? 1.11 32.094 23.641 1 91.25 681 ASP B O 1
ATOM 11747 N N . ILE B 1 682 ? 1.049 34.312 23.812 1 89.31 682 ILE B N 1
ATOM 11748 C CA . ILE B 1 682 ? 0.3 34.375 25.062 1 89.31 682 ILE B CA 1
ATOM 11749 C C . ILE B 1 682 ? -0.993 35.156 24.875 1 89.31 682 ILE B C 1
ATOM 11751 O O . ILE B 1 682 ? -1.13 35.906 23.891 1 89.31 682 ILE B O 1
ATOM 11755 N N . PRO B 1 683 ? -1.965 35.062 25.75 1 88.81 683 PRO B N 1
ATOM 11756 C CA . PRO B 1 683 ? -3.25 35.75 25.609 1 88.81 683 PRO B CA 1
ATOM 11757 C C . PRO B 1 683 ? -3.098 37.25 25.484 1 88.81 683 PRO B C 1
ATOM 11759 O O . PRO B 1 683 ? -3.873 37.906 24.781 1 88.81 683 PRO B O 1
ATOM 11762 N N . ALA B 1 684 ? -2.074 37.812 26.094 1 88.56 684 ALA B N 1
ATOM 11763 C CA . ALA B 1 684 ? -1.847 39.25 26.047 1 88.56 684 ALA B CA 1
ATOM 11764 C C . ALA B 1 684 ? -1.569 39.719 24.625 1 88.56 684 ALA B C 1
ATOM 11766 O O . ALA B 1 684 ? -1.953 40.812 24.234 1 88.56 684 ALA B O 1
ATOM 11767 N N . TRP B 1 685 ? -0.862 38.906 23.891 1 92.25 685 TRP B N 1
ATOM 11768 C CA . TRP B 1 685 ? -0.586 39.281 22.5 1 92.25 685 TRP B CA 1
ATOM 11769 C C . TRP B 1 685 ? -1.88 39.375 21.703 1 92.25 685 TRP B C 1
ATOM 11771 O O . TRP B 1 685 ? -2.033 40.312 20.891 1 92.25 685 TRP B O 1
ATOM 11781 N N . ILE B 1 686 ? -2.85 38.531 21.922 1 92 686 ILE B N 1
ATOM 11782 C CA . ILE B 1 686 ? -4.137 38.562 21.234 1 92 686 ILE B CA 1
ATOM 11783 C C . ILE B 1 686 ? -4.926 39.781 21.656 1 92 686 ILE B C 1
ATOM 11785 O O . ILE B 1 686 ? -5.426 40.531 20.812 1 92 686 ILE B O 1
ATOM 11789 N N . SER B 1 687 ? -5.031 40 22.938 1 87.5 687 SER B N 1
ATOM 11790 C CA . SER B 1 687 ? -5.863 41.094 23.469 1 87.5 687 SER B CA 1
ATOM 11791 C C . SER B 1 687 ? -5.32 42.438 23.078 1 87.5 687 SER B C 1
ATOM 11793 O O . SER B 1 687 ? -6.082 43.406 22.938 1 87.5 687 SER B O 1
ATOM 11795 N N . HIS B 1 688 ? -3.992 42.469 22.812 1 88.69 688 HIS B N 1
ATOM 11796 C CA . HIS B 1 688 ? -3.393 43.781 22.531 1 88.69 688 HIS B CA 1
ATOM 11797 C C . HIS B 1 688 ? -3.252 44 21.031 1 88.69 688 HIS B C 1
ATOM 11799 O O . HIS B 1 688 ? -3.363 45.156 20.578 1 88.69 688 HIS B O 1
ATOM 11805 N N . PHE B 1 689 ? -2.949 42.938 20.359 1 90.12 689 PHE B N 1
ATOM 11806 C CA . PHE B 1 689 ? -2.531 43.188 18.984 1 90.12 689 PHE B CA 1
ATOM 11807 C C . PHE B 1 689 ? -3.443 42.438 18 1 90.12 689 PHE B C 1
ATOM 11809 O O . PHE B 1 689 ? -3.742 42.969 16.922 1 90.12 689 PHE B O 1
ATOM 11816 N N . ALA B 1 690 ? -3.951 41.344 18.266 1 91.31 690 ALA B N 1
ATOM 11817 C CA . ALA B 1 690 ? -4.57 40.469 17.266 1 91.31 690 ALA B CA 1
ATOM 11818 C C . ALA B 1 690 ? -6.074 40.719 17.188 1 91.31 690 ALA B C 1
ATOM 11820 O O . ALA B 1 690 ? -6.625 40.938 16.109 1 91.31 690 ALA B O 1
ATOM 11821 N N . ASP B 1 691 ? -6.762 40.625 18.406 1 91.62 691 ASP B N 1
ATOM 11822 C CA . ASP B 1 691 ? -8.219 40.688 18.422 1 91.62 691 ASP B CA 1
ATOM 11823 C C . ASP B 1 691 ? -8.734 41.125 19.797 1 91.62 691 ASP B C 1
ATOM 11825 O O . ASP B 1 691 ? -9.352 40.312 20.516 1 91.62 691 ASP B O 1
ATOM 11829 N N . PRO B 1 692 ? -8.648 42.344 20.078 1 87.06 692 PRO B N 1
ATOM 11830 C CA . PRO B 1 692 ? -8.984 42.844 21.422 1 87.06 692 PRO B CA 1
ATOM 11831 C C . PRO B 1 692 ? -10.445 42.594 21.781 1 87.06 692 PRO B C 1
ATOM 11833 O O . PRO B 1 692 ? -10.766 42.344 22.953 1 87.06 692 PRO B O 1
ATOM 11836 N N . GLN B 1 693 ? -11.312 42.625 20.812 1 86.75 693 GLN B N 1
ATOM 11837 C CA . GLN B 1 693 ? -12.734 42.5 21.109 1 86.75 693 GLN B CA 1
ATOM 11838 C C . GLN B 1 693 ? -13.234 41.094 20.766 1 86.75 693 GLN B C 1
ATOM 11840 O O . GLN B 1 693 ? -14.422 40.812 20.906 1 86.75 693 GLN B O 1
ATOM 11845 N N . PHE B 1 694 ? -12.398 40.281 20.25 1 90.81 694 PHE B N 1
ATOM 11846 C CA . PHE B 1 694 ? -12.672 38.875 19.891 1 90.81 694 PHE B CA 1
ATOM 11847 C C . PHE B 1 694 ? -13.742 38.812 18.797 1 90.81 694 PHE B C 1
ATOM 11849 O O . PHE B 1 694 ? -14.539 37.875 18.766 1 90.81 694 PHE B O 1
ATOM 11856 N N . ALA B 1 695 ? -13.82 39.875 17.984 1 90.12 695 ALA B N 1
ATOM 11857 C CA . ALA B 1 695 ? -14.766 39.938 16.875 1 90.12 695 ALA B CA 1
ATOM 11858 C C . ALA B 1 695 ? -14.359 38.969 15.758 1 90.12 695 ALA B C 1
ATOM 11860 O O . ALA B 1 695 ? -15.211 38.406 15.086 1 90.12 695 ALA B O 1
ATOM 11861 N N . PHE B 1 696 ? -13.07 38.844 15.57 1 93.25 696 PHE B N 1
ATOM 11862 C CA . PHE B 1 696 ? -12.586 37.938 14.523 1 93.25 696 PHE B CA 1
ATOM 11863 C C . PHE B 1 696 ? -12.758 36.5 14.945 1 93.25 696 PHE B C 1
ATOM 11865 O O . PHE B 1 696 ? -13.008 35.625 14.109 1 93.25 696 PHE B O 1
ATOM 11872 N N . HIS B 1 697 ? -12.617 36.188 16.25 1 93.5 697 HIS B N 1
ATOM 11873 C CA . HIS B 1 697 ? -12.93 34.875 16.766 1 93.5 697 HIS B CA 1
ATOM 11874 C C . HIS B 1 697 ? -14.383 34.5 16.5 1 93.5 697 HIS B C 1
ATOM 11876 O O . HIS B 1 697 ? -14.688 33.375 16.109 1 93.5 697 HIS B O 1
ATOM 11882 N N . ARG B 1 698 ? -15.227 35.438 16.703 1 92.38 698 ARG B N 1
ATOM 11883 C CA . ARG B 1 698 ? -16.641 35.219 16.469 1 92.38 698 ARG B CA 1
ATOM 11884 C C . ARG B 1 698 ? -16.922 34.969 14.992 1 92.38 698 ARG B C 1
ATOM 11886 O O . ARG B 1 698 ? -17.672 34.062 14.633 1 92.38 698 ARG B O 1
ATOM 11893 N N . ALA B 1 699 ? -16.359 35.812 14.164 1 92.5 699 ALA B N 1
ATOM 11894 C CA . ALA B 1 699 ? -16.531 35.625 12.727 1 92.5 699 ALA B CA 1
ATOM 11895 C C . ALA B 1 699 ? -16.031 34.25 12.281 1 92.5 699 ALA B C 1
ATOM 11897 O O . ALA B 1 699 ? -16.641 33.625 11.414 1 92.5 699 ALA B O 1
ATOM 11898 N N . ALA B 1 700 ? -14.914 33.844 12.82 1 95.12 700 ALA B N 1
ATOM 11899 C CA . ALA B 1 700 ? -14.383 32.5 12.5 1 95.12 700 ALA B CA 1
ATOM 11900 C C . ALA B 1 700 ? -15.367 31.422 12.906 1 95.12 700 ALA B C 1
ATOM 11902 O O . ALA B 1 700 ? -15.578 30.453 12.156 1 95.12 700 ALA B O 1
ATOM 11903 N N . ALA B 1 701 ? -15.93 31.516 14.07 1 94.94 701 ALA B N 1
ATOM 11904 C CA . ALA B 1 701 ? -16.922 30.562 14.523 1 94.94 701 ALA B CA 1
ATOM 11905 C C . ALA B 1 701 ? -18.141 30.531 13.594 1 94.94 701 ALA B C 1
ATOM 11907 O O . ALA B 1 701 ? -18.656 29.469 13.273 1 94.94 701 ALA B O 1
ATOM 11908 N N . GLU B 1 702 ? -18.562 31.719 13.195 1 92.94 702 GLU B N 1
ATOM 11909 C CA . GLU B 1 702 ? -19.688 31.828 12.281 1 92.94 702 GLU B CA 1
ATOM 11910 C C . GLU B 1 702 ? -19.375 31.172 10.938 1 92.94 702 GLU B C 1
ATOM 11912 O O . GLU B 1 702 ? -20.234 30.5 10.359 1 92.94 702 GLU B O 1
ATOM 11917 N N . LEU B 1 703 ? -18.219 31.359 10.477 1 94.81 703 LEU B N 1
ATOM 11918 C CA . LEU B 1 703 ? -17.797 30.766 9.203 1 94.81 703 LEU B CA 1
ATOM 11919 C C . LEU B 1 703 ? -17.719 29.25 9.297 1 94.81 703 LEU B C 1
ATOM 11921 O O . LEU B 1 703 ? -18.328 28.547 8.484 1 94.81 703 LEU B O 1
ATOM 11925 N N . TYR B 1 704 ? -16.984 28.688 10.273 1 96.94 704 TYR B N 1
ATOM 11926 C CA . TYR B 1 704 ? -16.875 27.25 10.453 1 96.94 704 TYR B CA 1
ATOM 11927 C C . TYR B 1 704 ? -18.234 26.625 10.695 1 96.94 704 TYR B C 1
ATOM 11929 O O . TYR B 1 704 ? -18.547 25.562 10.156 1 96.94 704 TYR B O 1
ATOM 11937 N N . GLY B 1 705 ? -19.062 27.297 11.477 1 95.44 705 GLY B N 1
ATOM 11938 C CA . GLY B 1 705 ? -20.406 26.812 11.719 1 95.44 705 GLY B CA 1
ATOM 11939 C C . GLY B 1 705 ? -21.25 26.766 10.461 1 95.44 705 GLY B C 1
ATOM 11940 O O . GLY B 1 705 ? -22 25.812 10.242 1 95.44 705 GLY B O 1
ATOM 11941 N N . SER B 1 706 ? -21.141 27.828 9.656 1 93.62 706 SER B N 1
ATOM 11942 C CA . SER B 1 706 ? -21.906 27.891 8.414 1 93.62 706 SER B CA 1
ATOM 11943 C C . SER B 1 706 ? -21.469 26.781 7.449 1 93.62 706 SER B C 1
ATOM 11945 O O . SER B 1 706 ? -22.312 26.141 6.816 1 93.62 706 SER B O 1
ATOM 11947 N N . ILE B 1 707 ? -20.203 26.547 7.344 1 96.31 707 ILE B N 1
ATOM 11948 C CA . ILE B 1 707 ? -19.688 25.516 6.453 1 96.31 707 ILE B CA 1
ATOM 11949 C C . ILE B 1 707 ? -20.109 24.141 6.945 1 96.31 707 ILE B C 1
ATOM 11951 O O . ILE B 1 707 ? -20.609 23.328 6.172 1 96.31 707 ILE B O 1
ATOM 11955 N N . LEU B 1 708 ? -19.906 23.906 8.242 1 96.94 708 LEU B N 1
ATOM 11956 C CA . LEU B 1 708 ? -20.25 22.594 8.789 1 96.94 708 LEU B CA 1
ATOM 11957 C C . LEU B 1 708 ? -21.734 22.297 8.609 1 96.94 708 LEU B C 1
ATOM 11959 O O . LEU B 1 708 ? -22.109 21.188 8.219 1 96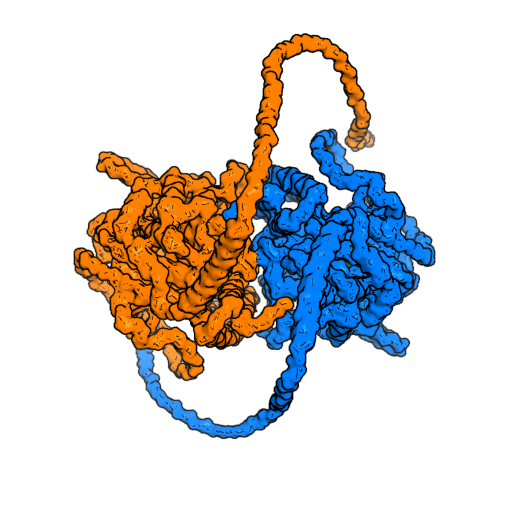.94 708 LEU B O 1
ATOM 11963 N N . LEU B 1 709 ? -22.641 23.25 8.82 1 95.25 709 LEU B N 1
ATOM 11964 C CA . LEU B 1 709 ? -24.078 23.047 8.695 1 95.25 709 LEU B CA 1
ATOM 11965 C C . LEU B 1 709 ? -24.484 22.844 7.242 1 95.25 709 LEU B C 1
ATOM 11967 O O . LEU B 1 709 ? -25.422 22.094 6.953 1 95.25 709 LEU B O 1
ATOM 11971 N N . SER B 1 710 ? -23.766 23.5 6.375 1 94.75 710 SER B N 1
ATOM 11972 C CA . SER B 1 710 ? -24.047 23.281 4.957 1 94.75 710 SER B CA 1
ATOM 11973 C C . SER B 1 710 ? -23.766 21.828 4.555 1 94.75 710 SER B C 1
ATOM 11975 O O . SER B 1 710 ? -24.469 21.266 3.719 1 94.75 710 SER B O 1
ATOM 11977 N N . PHE B 1 711 ? -22.812 21.203 5.125 1 96.25 711 PHE B N 1
ATOM 11978 C CA . PHE B 1 711 ? -22.469 19.828 4.785 1 96.25 711 PHE B CA 1
ATOM 11979 C C . PHE B 1 711 ? -23.328 18.844 5.547 1 96.25 711 PHE B C 1
ATOM 11981 O O . PHE B 1 711 ? -23.625 17.75 5.051 1 96.25 711 PHE B O 1
ATOM 11988 N N . THR B 1 712 ? -23.797 19.219 6.73 1 95.69 712 THR B N 1
ATOM 11989 C CA . THR B 1 712 ? -24.609 18.297 7.516 1 95.69 712 THR B CA 1
ATOM 11990 C C . THR B 1 712 ? -26.047 18.281 7.031 1 95.69 712 THR B C 1
ATOM 11992 O O . THR B 1 712 ? -26.719 17.234 7.039 1 95.69 712 THR B O 1
ATOM 11995 N N . ASP B 1 713 ? -26.547 19.453 6.52 1 93.06 713 ASP B N 1
ATOM 11996 C CA . ASP B 1 713 ? -28 19.578 6.383 1 93.06 713 ASP B CA 1
ATOM 11997 C C . ASP B 1 713 ? -28.406 19.734 4.918 1 93.06 713 ASP B C 1
ATOM 11999 O O . ASP B 1 713 ? -29.578 19.578 4.574 1 93.06 713 ASP B O 1
ATOM 12003 N N . ALA B 1 714 ? -27.484 20 4.047 1 90.94 714 ALA B N 1
ATOM 12004 C CA . ALA B 1 714 ? -27.844 20.125 2.639 1 90.94 714 ALA B CA 1
ATOM 12005 C C . ALA B 1 714 ? -28.297 18.797 2.053 1 90.94 714 ALA B C 1
ATOM 12007 O O . ALA B 1 714 ? -27.797 17.734 2.457 1 90.94 714 ALA B O 1
ATOM 12008 N N . GLN B 1 715 ? -29.188 18.891 1.063 1 89.31 715 GLN B N 1
ATOM 12009 C CA . GLN B 1 715 ? -29.672 17.672 0.417 1 89.31 715 GLN B CA 1
ATOM 12010 C C . GLN B 1 715 ? -28.547 17.016 -0.388 1 89.31 715 GLN B C 1
ATOM 12012 O O . GLN B 1 715 ? -28.312 15.812 -0.245 1 89.31 715 GLN B O 1
ATOM 12017 N N . PHE B 1 716 ? -27.906 17.812 -1.226 1 92.06 716 PHE B N 1
ATOM 12018 C CA . PHE B 1 716 ? -26.797 17.297 -2.002 1 92.06 716 PHE B CA 1
ATOM 12019 C C . PHE B 1 716 ? -25.469 17.625 -1.326 1 92.06 716 PHE B C 1
ATOM 12021 O O . PHE B 1 716 ? -25.328 18.672 -0.689 1 92.06 716 PHE B O 1
ATOM 12028 N N . LEU B 1 717 ? -24.5 16.719 -1.511 1 94.56 717 LEU B N 1
ATOM 12029 C CA . LEU B 1 717 ? -23.156 17.031 -1.057 1 94.56 717 LEU B CA 1
ATOM 12030 C C . LEU B 1 717 ? -22.625 18.297 -1.727 1 94.56 717 LEU B C 1
ATOM 12032 O O . LEU B 1 717 ? -22.828 18.5 -2.928 1 94.56 717 LEU B O 1
ATOM 12036 N N . GLN B 1 718 ? -22 19.109 -0.942 1 94.88 718 GLN B N 1
ATOM 12037 C CA . GLN B 1 718 ? -21.531 20.406 -1.433 1 94.88 718 GLN B CA 1
ATOM 12038 C C . GLN B 1 718 ? -20.188 20.266 -2.139 1 94.88 718 GLN B C 1
ATOM 12040 O O . GLN B 1 718 ? -19.25 21 -1.833 1 94.88 718 GLN B O 1
ATOM 12045 N N . TYR B 1 719 ? -20.094 19.312 -3.07 1 96 719 TYR B N 1
ATOM 12046 C CA . TYR B 1 719 ? -18.922 19.094 -3.918 1 96 719 TYR B CA 1
ATOM 12047 C C . TYR B 1 719 ? -19.078 19.812 -5.254 1 96 719 TYR B C 1
ATOM 12049 O O . TYR B 1 719 ? -20.188 19.891 -5.797 1 96 719 TYR B O 1
ATOM 12057 N N . ASP B 1 720 ? -18.016 20.375 -5.742 1 93.62 720 ASP B N 1
ATOM 12058 C CA . ASP B 1 720 ? -17.969 20.953 -7.086 1 93.62 720 ASP B CA 1
ATOM 12059 C C . ASP B 1 720 ? -16.797 20.391 -7.883 1 93.62 720 ASP B C 1
ATOM 12061 O O . ASP B 1 720 ? -15.664 20.859 -7.738 1 93.62 720 ASP B O 1
ATOM 12065 N N . PHE B 1 721 ? -17.094 19.547 -8.867 1 96.06 721 PHE B N 1
ATOM 12066 C CA . PHE B 1 721 ? -16.047 18.891 -9.625 1 96.06 721 PHE B CA 1
ATOM 12067 C C . PHE B 1 721 ? -15.57 19.75 -10.789 1 96.06 721 PHE B C 1
ATOM 12069 O O . PHE B 1 721 ? -14.555 19.453 -11.422 1 96.06 721 PHE B O 1
ATOM 12076 N N . THR B 1 722 ? -16.25 20.859 -11.016 1 92.81 722 THR B N 1
ATOM 12077 C CA . THR B 1 722 ? -15.727 21.812 -11.984 1 92.81 722 THR B CA 1
ATOM 12078 C C . THR B 1 722 ? -14.492 22.516 -11.43 1 92.81 722 THR B C 1
ATOM 12080 O O . THR B 1 722 ? -13.531 22.766 -12.164 1 92.81 722 THR B O 1
ATOM 12083 N N . GLU B 1 723 ? -14.5 22.812 -10.148 1 92.12 723 GLU B N 1
ATOM 12084 C CA . GLU B 1 723 ? -13.312 23.375 -9.5 1 92.12 723 GLU B CA 1
ATOM 12085 C C . GLU B 1 723 ? -12.156 22.375 -9.508 1 92.12 723 GLU B C 1
ATOM 12087 O O . GLU B 1 723 ? -11 22.766 -9.656 1 92.12 723 GLU B O 1
ATOM 12092 N N . LEU B 1 724 ? -12.477 21.156 -9.328 1 95.62 724 LEU B N 1
ATOM 12093 C CA . LEU B 1 724 ? -11.43 20.141 -9.352 1 95.62 724 LEU B CA 1
ATOM 12094 C C . LEU B 1 724 ? -10.828 20.016 -10.75 1 95.62 724 LEU B C 1
ATOM 12096 O O . LEU B 1 724 ? -9.633 19.766 -10.891 1 95.62 724 LEU B O 1
ATOM 12100 N N . SER B 1 725 ? -11.672 20.156 -11.812 1 95.25 725 SER B N 1
ATOM 12101 C CA . SER B 1 725 ? -11.164 20.094 -13.18 1 95.25 725 SER B CA 1
ATOM 12102 C C . SER B 1 725 ? -10.141 21.188 -13.438 1 95.25 725 SER B C 1
ATOM 12104 O O . SER B 1 725 ? -9.164 20.984 -14.156 1 95.25 725 SER B O 1
ATOM 12106 N N . ARG B 1 726 ? -10.328 22.297 -12.828 1 91.62 726 ARG B N 1
ATOM 12107 C CA . ARG B 1 726 ? -9.367 23.391 -12.945 1 91.62 726 ARG B CA 1
ATOM 12108 C C . ARG B 1 726 ? -8.047 23.031 -12.273 1 91.62 726 ARG B C 1
ATOM 12110 O O . ARG B 1 726 ? -6.973 23.359 -12.781 1 91.62 726 ARG B O 1
ATOM 12117 N N . GLU B 1 727 ? -8.172 22.406 -11.188 1 92.75 727 GLU B N 1
ATOM 12118 C CA . GLU B 1 727 ? -6.984 21.938 -10.477 1 92.75 727 GLU B CA 1
ATOM 12119 C C . GLU B 1 727 ? -6.207 20.922 -11.312 1 92.75 727 GLU B C 1
ATOM 12121 O O . GLU B 1 727 ? -4.977 20.938 -11.312 1 92.75 727 GLU B O 1
ATOM 12126 N N . LEU B 1 728 ? -6.914 20.047 -12 1 96.81 728 LEU B N 1
ATOM 12127 C CA . LEU B 1 728 ? -6.277 19.062 -12.867 1 96.81 728 LEU B CA 1
ATOM 12128 C C . LEU B 1 728 ? -5.516 19.75 -13.992 1 96.81 728 LEU B C 1
ATOM 12130 O O . LEU B 1 728 ? -4.406 19.344 -14.344 1 96.81 728 LEU B O 1
ATOM 12134 N N . ARG B 1 729 ? -6.105 20.812 -14.555 1 95.44 729 ARG B N 1
ATOM 12135 C CA . ARG B 1 729 ? -5.449 21.562 -15.625 1 95.44 729 ARG B CA 1
ATOM 12136 C C . ARG B 1 729 ? -4.188 22.25 -15.109 1 95.44 729 ARG B C 1
ATOM 12138 O O . ARG B 1 729 ? -3.166 22.281 -15.805 1 95.44 729 ARG B O 1
ATOM 12145 N N . ARG B 1 730 ? -4.234 22.75 -13.945 1 92.56 730 ARG B N 1
ATOM 12146 C CA . ARG B 1 730 ? -3.051 23.328 -13.32 1 92.56 730 ARG B CA 1
ATOM 12147 C C . ARG B 1 730 ? -1.961 22.281 -13.125 1 92.56 730 ARG B C 1
ATOM 12149 O O . ARG B 1 730 ? -0.778 22.562 -13.336 1 92.56 730 ARG B O 1
ATOM 12156 N N . GLY B 1 731 ? -2.393 21.125 -12.695 1 94.88 731 GLY B N 1
ATOM 12157 C CA . GLY B 1 731 ? -1.45 20.016 -12.531 1 94.88 731 GLY B CA 1
ATOM 12158 C C . GLY B 1 731 ? -0.784 19.609 -13.828 1 94.88 731 GLY B C 1
ATOM 12159 O O . GLY B 1 731 ? 0.408 19.297 -13.852 1 94.88 731 GLY B O 1
ATOM 12160 N N . GLU B 1 732 ? -1.539 19.672 -14.922 1 96 732 GLU B N 1
ATOM 12161 C CA . GLU B 1 732 ? -0.987 19.359 -16.234 1 96 732 GLU B CA 1
ATOM 12162 C C . GLU B 1 732 ? 0.109 20.359 -16.625 1 96 732 GLU B C 1
ATOM 12164 O O . GLU B 1 732 ? 1.179 19.953 -17.094 1 96 732 GLU B O 1
ATOM 12169 N N . ALA B 1 733 ? -0.151 21.547 -16.422 1 94.19 733 ALA B N 1
ATOM 12170 C CA . ALA B 1 733 ? 0.828 22.594 -16.719 1 94.19 733 ALA B CA 1
ATOM 12171 C C . ALA B 1 733 ? 2.074 22.438 -15.852 1 94.19 733 ALA B C 1
ATOM 12173 O O . ALA B 1 733 ? 3.197 22.578 -16.344 1 94.19 733 ALA B O 1
ATOM 12174 N N . PHE B 1 734 ? 1.881 22.188 -14.672 1 93.31 734 PHE B N 1
ATOM 12175 C CA . PHE B 1 734 ? 2.961 21.969 -13.719 1 93.31 734 PHE B CA 1
ATOM 12176 C C . PHE B 1 734 ? 3.852 20.812 -14.172 1 93.31 734 PHE B C 1
ATOM 12178 O O . PHE B 1 734 ? 5.078 20.922 -14.148 1 93.31 734 PHE B O 1
ATOM 12185 N N . LEU B 1 735 ? 3.262 19.672 -14.594 1 95.88 735 LEU B N 1
ATOM 12186 C CA . LEU B 1 735 ? 4.012 18.5 -15.031 1 95.88 735 LEU B CA 1
ATOM 12187 C C . LEU B 1 735 ? 4.758 18.781 -16.328 1 95.88 735 LEU B C 1
ATOM 12189 O O . LEU B 1 735 ? 5.863 18.281 -16.547 1 95.88 735 LEU B O 1
ATOM 12193 N N . GLU B 1 736 ? 4.094 19.547 -17.219 1 95.5 736 GLU B N 1
ATOM 12194 C CA . GLU B 1 736 ? 4.75 19.922 -18.469 1 95.5 736 GLU B CA 1
ATOM 12195 C C . GLU B 1 736 ? 6.051 20.672 -18.203 1 95.5 736 GLU B C 1
ATOM 12197 O O . GLU B 1 736 ? 7.082 20.375 -18.812 1 95.5 736 GLU B O 1
ATOM 12202 N N . ASP B 1 737 ? 6 21.578 -17.297 1 94.56 737 ASP B N 1
ATOM 12203 C CA . ASP B 1 737 ? 7.176 22.344 -16.906 1 94.56 737 ASP B CA 1
ATOM 12204 C C . ASP B 1 737 ? 8.234 21.453 -16.25 1 94.56 737 ASP B C 1
ATOM 12206 O O . ASP B 1 737 ? 9.422 21.578 -16.547 1 94.56 737 ASP B O 1
ATOM 12210 N N . ALA B 1 738 ? 7.859 20.562 -15.375 1 94.44 738 ALA B N 1
ATOM 12211 C CA . ALA B 1 738 ? 8.766 19.672 -14.656 1 94.44 738 ALA B CA 1
ATOM 12212 C C . ALA B 1 738 ? 9.477 18.719 -15.617 1 94.44 738 ALA B C 1
ATOM 12214 O O . ALA B 1 738 ? 10.688 18.516 -15.508 1 94.44 738 ALA B O 1
ATOM 12215 N N . LEU B 1 739 ? 8.727 18.141 -16.594 1 95.12 739 LEU B N 1
ATOM 12216 C CA . LEU B 1 739 ? 9.297 17.234 -17.578 1 95.12 739 LEU B CA 1
ATOM 12217 C C . LEU B 1 739 ? 10.305 17.953 -18.469 1 95.12 739 LEU B C 1
ATOM 12219 O O . LEU B 1 739 ? 11.352 17.391 -18.812 1 95.12 739 LEU B O 1
ATOM 12223 N N . ALA B 1 740 ? 9.992 19.172 -18.859 1 94.38 740 ALA B N 1
ATOM 12224 C CA . ALA B 1 740 ? 10.898 19.969 -19.672 1 94.38 740 ALA B CA 1
ATOM 12225 C C . ALA B 1 740 ? 12.211 20.219 -18.938 1 94.38 740 ALA B C 1
ATOM 12227 O O . ALA B 1 740 ? 13.289 20.109 -19.531 1 94.38 740 ALA B O 1
ATOM 12228 N N . ARG B 1 741 ? 12.156 20.484 -17.672 1 90.88 741 ARG B N 1
ATOM 12229 C CA . ARG B 1 741 ? 13.336 20.75 -16.859 1 90.88 741 ARG B CA 1
ATOM 12230 C C . ARG B 1 741 ? 14.227 19.531 -16.766 1 90.88 741 ARG B C 1
ATOM 12232 O O . ARG B 1 741 ? 15.453 19.641 -16.703 1 90.88 741 ARG B O 1
ATOM 12239 N N . GLU B 1 742 ? 13.695 18.297 -16.781 1 92.75 742 GLU B N 1
ATOM 12240 C CA . GLU B 1 742 ? 14.453 17.047 -16.609 1 92.75 742 GLU B CA 1
ATOM 12241 C C . GLU B 1 742 ? 14.805 16.438 -17.969 1 92.75 742 GLU B C 1
ATOM 12243 O O . GLU B 1 742 ? 15.398 15.359 -18.031 1 92.75 742 GLU B O 1
ATOM 12248 N N . GLY B 1 743 ? 14.438 17.094 -19.078 1 92.56 743 GLY B N 1
ATOM 12249 C CA . GLY B 1 743 ? 14.742 16.609 -20.406 1 92.56 743 GLY B CA 1
ATOM 12250 C C . GLY B 1 743 ? 13.977 15.344 -20.766 1 92.56 743 GLY B C 1
ATOM 12251 O O . GLY B 1 743 ? 14.5 14.477 -21.484 1 92.56 743 GLY B O 1
ATOM 12252 N N . LEU B 1 744 ? 12.766 15.133 -20.219 1 93.06 744 LEU B N 1
ATOM 12253 C CA . LEU B 1 744 ? 11.992 13.906 -20.406 1 93.06 744 LEU B CA 1
ATOM 12254 C C . LEU B 1 744 ? 10.781 14.172 -21.297 1 93.06 744 LEU B C 1
ATOM 12256 O O . LEU B 1 744 ? 9.961 13.273 -21.516 1 93.06 744 LEU B O 1
ATOM 12260 N N . THR B 1 745 ? 10.617 15.398 -21.938 1 91.62 745 THR B N 1
ATOM 12261 C CA . THR B 1 745 ? 9.438 15.812 -22.688 1 91.62 745 THR B CA 1
ATOM 12262 C C . THR B 1 745 ? 9.203 14.883 -23.891 1 91.62 745 THR B C 1
ATOM 12264 O O . THR B 1 745 ? 8.062 14.57 -24.219 1 91.62 745 THR B O 1
ATOM 12267 N N . GLU B 1 746 ? 10.297 14.398 -24.453 1 89.69 746 GLU B N 1
ATOM 12268 C CA . GLU B 1 746 ? 10.18 13.602 -25.672 1 89.69 746 GLU B CA 1
ATOM 12269 C C . GLU B 1 746 ? 9.875 12.141 -25.344 1 89.69 746 GLU B C 1
ATOM 12271 O O . GLU B 1 746 ? 9.336 11.414 -26.188 1 89.69 746 GLU B O 1
ATOM 12276 N N . VAL B 1 747 ? 10.234 11.797 -24.203 1 87.62 747 VAL B N 1
ATOM 12277 C CA . VAL B 1 747 ? 10.148 10.375 -23.875 1 87.62 747 VAL B CA 1
ATOM 12278 C C . VAL B 1 747 ? 8.867 10.102 -23.078 1 87.62 747 VAL B C 1
ATOM 12280 O O . VAL B 1 747 ? 8.359 8.984 -23.078 1 87.62 747 VAL B O 1
ATOM 12283 N N . VAL B 1 748 ? 8.383 11.047 -22.375 1 90.75 748 VAL B N 1
ATOM 12284 C CA . VAL B 1 748 ? 7.172 10.906 -21.578 1 90.75 748 VAL B CA 1
ATOM 12285 C C . VAL B 1 748 ? 6.074 11.805 -22.156 1 90.75 748 VAL B C 1
ATOM 12287 O O . VAL B 1 748 ? 6.113 13.023 -21.984 1 90.75 748 VAL B O 1
ATOM 12290 N N . SER B 1 749 ? 5.055 11.188 -22.734 1 90.38 749 SER B N 1
ATOM 12291 C CA . SER B 1 749 ? 3.957 11.93 -23.328 1 90.38 749 SER B CA 1
ATOM 12292 C C . SER B 1 749 ? 2.861 12.227 -22.312 1 90.38 749 SER B C 1
ATOM 12294 O O . SER B 1 749 ? 2.506 11.367 -21.516 1 90.38 749 SER B O 1
ATOM 12296 N N . LEU B 1 750 ? 2.289 13.445 -22.391 1 93.88 750 LEU B N 1
ATOM 12297 C CA . LEU B 1 750 ? 1.186 13.828 -21.516 1 93.88 750 LEU B CA 1
ATOM 12298 C C . LEU B 1 750 ? -0.145 13.75 -22.266 1 93.88 750 LEU B C 1
ATOM 12300 O O . LEU B 1 750 ? -1.163 14.242 -21.766 1 93.88 750 LEU B O 1
ATOM 12304 N N . GLY B 1 751 ? -0.118 13.219 -23.438 1 91.25 751 GLY B N 1
ATOM 12305 C CA . GLY B 1 751 ? -1.319 13.133 -24.25 1 91.25 751 GLY B CA 1
ATOM 12306 C C . GLY B 1 751 ? -2.484 12.477 -23.531 1 91.25 751 GLY B C 1
ATOM 12307 O O . GLY B 1 751 ? -3.605 12.992 -23.562 1 91.25 751 GLY B O 1
ATOM 12308 N N . ARG B 1 752 ? -2.307 11.391 -22.859 1 90.31 752 ARG B N 1
ATOM 12309 C CA . ARG B 1 752 ? -3.375 10.703 -22.141 1 90.31 752 ARG B CA 1
ATOM 12310 C C . ARG B 1 752 ? -3.9 11.562 -20.984 1 90.31 752 ARG B C 1
ATOM 12312 O O . ARG B 1 752 ? -5.102 11.57 -20.719 1 90.31 752 ARG B O 1
ATOM 12319 N N . LEU B 1 753 ? -2.984 12.18 -20.312 1 94.5 753 LEU B N 1
ATOM 12320 C CA . LEU B 1 753 ? -3.408 13.031 -19.203 1 94.5 753 LEU B CA 1
ATOM 12321 C C . LEU B 1 753 ? -4.316 14.148 -19.703 1 94.5 753 LEU B C 1
ATOM 12323 O O . LEU B 1 753 ? -5.348 14.445 -19.094 1 94.5 753 LEU B O 1
ATOM 12327 N N . HIS B 1 754 ? -3.969 14.75 -20.844 1 94.94 754 HIS B N 1
ATOM 12328 C CA . HIS B 1 754 ? -4.777 15.805 -21.438 1 94.94 754 HIS B CA 1
ATOM 12329 C C . HIS B 1 754 ? -6.172 15.297 -21.797 1 94.94 754 HIS B C 1
ATOM 12331 O O . HIS B 1 754 ? -7.172 15.945 -21.484 1 94.94 754 HIS B O 1
ATOM 12337 N N . ASN B 1 755 ? -6.25 14.133 -22.406 1 93.25 755 ASN B N 1
ATOM 12338 C CA . ASN B 1 755 ? -7.527 13.547 -22.797 1 93.25 755 ASN B CA 1
ATOM 12339 C C . ASN B 1 755 ? -8.375 13.203 -21.578 1 93.25 755 ASN B C 1
ATOM 12341 O O . ASN B 1 755 ? -9.586 13.445 -21.562 1 93.25 755 ASN B O 1
ATOM 12345 N N . ALA B 1 756 ? -7.754 12.578 -20.562 1 93.06 756 ALA B N 1
ATOM 12346 C CA . ALA B 1 756 ? -8.461 12.219 -19.328 1 93.06 756 ALA B CA 1
ATOM 12347 C C . ALA B 1 756 ? -9.039 13.453 -18.641 1 93.06 756 ALA B C 1
ATOM 12349 O O . ALA B 1 756 ? -10.188 13.445 -18.188 1 93.06 756 ALA B O 1
ATOM 12350 N N . THR B 1 757 ? -8.281 14.555 -18.578 1 96.25 757 THR B N 1
ATOM 12351 C CA . THR B 1 757 ? -8.727 15.797 -17.953 1 96.25 757 THR B CA 1
ATOM 12352 C C . THR B 1 757 ? -9.891 16.406 -18.719 1 96.25 757 THR B C 1
ATOM 12354 O O . THR B 1 757 ? -10.859 16.875 -18.125 1 96.25 757 THR B O 1
ATOM 12357 N N . THR B 1 758 ? -9.867 16.359 -20.016 1 95.44 758 THR B N 1
ATOM 12358 C CA . THR B 1 758 ? -10.938 16.875 -20.875 1 95.44 758 THR B CA 1
ATOM 12359 C C . THR B 1 758 ? -12.227 16.109 -20.641 1 95.44 758 THR B C 1
ATOM 12361 O O . THR B 1 758 ? -13.297 16.703 -20.5 1 95.44 758 THR B O 1
ATOM 12364 N N . ALA B 1 759 ? -12.094 14.828 -20.625 1 94.31 759 ALA B N 1
ATOM 12365 C CA . ALA B 1 759 ? -13.273 13.992 -20.391 1 94.31 759 ALA B CA 1
ATOM 12366 C C . ALA B 1 759 ? -13.859 14.258 -19 1 94.31 759 ALA B C 1
ATOM 12368 O O . ALA B 1 759 ? -15.078 14.281 -18.828 1 94.31 759 ALA B O 1
ATOM 12369 N N . PHE B 1 760 ? -13.031 14.445 -18.047 1 96.06 760 PHE B N 1
ATOM 12370 C CA . PHE B 1 760 ? -13.477 14.719 -16.672 1 96.06 760 PHE B CA 1
ATOM 12371 C C . PHE B 1 760 ? -14.203 16.062 -16.609 1 96.06 760 PHE B C 1
ATOM 12373 O O . PHE B 1 760 ? -15.219 16.172 -15.914 1 96.06 760 PHE B O 1
ATOM 12380 N N . GLU B 1 761 ? -13.703 17 -17.266 1 96 761 GLU B N 1
ATOM 12381 C CA . GLU B 1 761 ? -14.344 18.297 -17.344 1 96 761 GLU B CA 1
ATOM 12382 C C . GLU B 1 761 ? -15.773 18.188 -17.875 1 96 761 GLU B C 1
ATOM 12384 O O . GLU B 1 761 ? -16.703 18.781 -17.328 1 96 761 GLU B O 1
ATOM 12389 N N . ALA B 1 762 ? -15.922 17.469 -18.891 1 94.75 762 ALA B N 1
ATOM 12390 C CA . ALA B 1 762 ? -17.25 17.266 -19.469 1 94.75 762 ALA B CA 1
ATOM 12391 C C . ALA B 1 762 ? -18.172 16.547 -18.5 1 94.75 762 ALA B C 1
ATOM 12393 O O . ALA B 1 762 ? -19.344 16.891 -18.375 1 94.75 762 ALA B O 1
ATOM 12394 N N . ALA B 1 763 ? -17.656 15.547 -17.859 1 95.5 763 ALA B N 1
ATOM 12395 C CA . ALA B 1 763 ? -18.438 14.805 -16.875 1 95.5 763 ALA B CA 1
ATOM 12396 C C . ALA B 1 763 ? -18.859 15.703 -15.711 1 95.5 763 ALA B C 1
ATOM 12398 O O . ALA B 1 763 ? -19.969 15.586 -15.203 1 95.5 763 ALA B O 1
ATOM 12399 N N . ALA B 1 764 ? -17.953 16.578 -15.242 1 95.5 764 ALA B N 1
ATOM 12400 C CA . ALA B 1 764 ? -18.234 17.5 -14.148 1 95.5 764 ALA B CA 1
ATOM 12401 C C . ALA B 1 764 ? -19.391 18.438 -14.484 1 95.5 764 ALA B C 1
ATOM 12403 O O . ALA B 1 764 ? -20.281 18.641 -13.664 1 95.5 764 ALA B O 1
ATOM 12404 N N . ILE B 1 765 ? -19.469 18.906 -15.672 1 94.06 765 ILE B N 1
ATOM 12405 C CA . ILE B 1 765 ? -20.531 19.781 -16.125 1 94.06 765 ILE B CA 1
ATOM 12406 C C . ILE B 1 765 ? -21.844 19.016 -16.219 1 94.06 765 ILE B C 1
ATOM 12408 O O . ILE B 1 765 ? -22.891 19.5 -15.789 1 94.06 765 ILE B O 1
ATOM 12412 N N . SER B 1 766 ? -21.75 17.828 -16.703 1 92.94 766 SER B N 1
ATOM 12413 C CA . SER B 1 766 ? -22.938 17 -16.875 1 92.94 766 SER B CA 1
ATOM 12414 C C . SER B 1 766 ? -23.609 16.703 -15.547 1 92.94 766 SER B C 1
ATOM 12416 O O . SER B 1 766 ? -24.828 16.797 -15.422 1 92.94 766 SER B O 1
ATOM 12418 N N . VAL B 1 767 ? -22.875 16.344 -14.562 1 93.5 767 VAL B N 1
ATOM 12419 C CA . VAL B 1 767 ? -23.438 15.992 -13.258 1 93.5 767 VAL B CA 1
ATOM 12420 C C . VAL B 1 767 ? -24.031 17.234 -12.609 1 93.5 767 VAL B C 1
ATOM 12422 O O . VAL B 1 767 ? -25.062 17.156 -11.93 1 93.5 767 VAL B O 1
ATOM 12425 N N . SER B 1 768 ? -23.391 18.375 -12.703 1 90.88 768 SER B N 1
ATOM 12426 C CA . SER B 1 768 ? -23.922 19.625 -12.18 1 90.88 768 SER B CA 1
ATOM 12427 C C . SER B 1 768 ? -25.281 19.938 -12.797 1 90.88 768 SER B C 1
ATOM 12429 O O . SER B 1 768 ? -26.203 20.359 -12.086 1 90.88 768 SER B O 1
ATOM 12431 N N . HIS B 1 769 ? -25.453 19.703 -14.039 1 90 769 HIS B N 1
ATOM 12432 C CA . HIS B 1 769 ? -26.719 19.906 -14.727 1 90 769 HIS B CA 1
ATOM 12433 C C . HIS B 1 769 ? -27.781 18.938 -14.219 1 90 769 HIS B C 1
ATOM 12435 O O . HIS B 1 769 ? -28.938 19.328 -14.008 1 90 769 HIS B O 1
ATOM 12441 N N . GLU B 1 770 ? -27.391 17.766 -14.062 1 89.75 770 GLU B N 1
ATOM 12442 C CA . GLU B 1 770 ? -28.312 16.766 -13.547 1 89.75 770 GLU B CA 1
ATOM 12443 C C . GLU B 1 770 ? -28.844 17.141 -12.172 1 89.75 770 GLU B C 1
ATOM 12445 O O . GLU B 1 770 ? -30.031 17 -11.891 1 89.75 770 GLU B O 1
ATOM 12450 N N . ILE B 1 771 ? -28.016 17.594 -11.297 1 89.81 771 ILE B N 1
ATOM 12451 C CA . ILE B 1 771 ? -28.391 18.016 -9.945 1 89.81 771 ILE B CA 1
ATOM 12452 C C . ILE B 1 771 ? -29.375 19.172 -10.023 1 89.81 771 ILE B C 1
ATOM 12454 O O . ILE B 1 771 ? -30.375 19.188 -9.289 1 89.81 771 ILE B O 1
ATOM 12458 N N . ASN B 1 772 ? -29.188 20.078 -10.875 1 86.06 772 ASN B N 1
ATOM 12459 C CA . ASN B 1 772 ? -30.094 21.203 -11.062 1 86.06 772 ASN B CA 1
ATOM 12460 C C . ASN B 1 772 ? -31.469 20.734 -11.539 1 86.06 772 ASN B C 1
ATOM 12462 O O . ASN B 1 772 ? -32.5 21.25 -11.078 1 86.06 772 ASN B O 1
ATOM 12466 N N . VAL B 1 773 ? -31.438 19.75 -12.367 1 85.25 773 VAL B N 1
ATOM 12467 C CA . VAL B 1 773 ? -32.688 19.219 -12.883 1 85.25 773 VAL B CA 1
ATOM 12468 C C . VAL B 1 773 ? -33.469 18.531 -11.766 1 85.25 773 VAL B C 1
ATOM 12470 O O . VAL B 1 773 ? -34.688 18.703 -11.648 1 85.25 773 VAL B O 1
ATOM 12473 N N . ILE B 1 774 ? -32.812 17.781 -10.992 1 85.88 774 ILE B N 1
ATOM 12474 C CA . ILE B 1 774 ? -33.469 17.078 -9.891 1 85.88 774 ILE B CA 1
ATOM 12475 C C . ILE B 1 774 ? -33.969 18.078 -8.867 1 85.88 774 ILE B C 1
ATOM 12477 O O . ILE B 1 774 ? -35.062 17.906 -8.305 1 85.88 774 ILE B O 1
ATOM 12481 N N . SER B 1 775 ? -33.219 19.109 -8.617 1 81.5 775 SER B N 1
ATOM 12482 C CA . SER B 1 775 ? -33.562 20.125 -7.629 1 81.5 775 SER B CA 1
ATOM 12483 C C . SER B 1 775 ? -34.812 20.875 -8.031 1 81.5 775 SER B C 1
ATOM 12485 O O . SER B 1 775 ? -35.562 21.375 -7.176 1 81.5 775 SER B O 1
ATOM 12487 N N . ASP B 1 776 ? -35.125 20.938 -9.297 1 77.81 776 ASP B N 1
ATOM 12488 C CA . ASP B 1 776 ? -36.281 21.656 -9.82 1 77.81 776 ASP B CA 1
ATOM 12489 C C . ASP B 1 776 ? -37.531 20.797 -9.789 1 77.81 776 ASP B C 1
ATOM 12491 O O . ASP B 1 776 ? -38.656 21.297 -9.938 1 77.81 776 ASP B O 1
ATOM 12495 N N . GLN B 1 777 ? -37.312 19.5 -9.531 1 76.25 777 GLN B N 1
ATOM 12496 C CA . GLN B 1 777 ? -38.438 18.578 -9.469 1 76.25 777 GLN B CA 1
ATOM 12497 C C . GLN B 1 777 ? -38.719 18.156 -8.031 1 76.25 777 GLN B C 1
ATOM 12499 O O . GLN B 1 777 ? -38.031 18.594 -7.102 1 76.25 777 GLN B O 1
ATOM 12504 N N . GLU B 1 778 ? -39.906 17.469 -7.887 1 67.94 778 GLU B N 1
ATOM 12505 C CA . GLU B 1 778 ? -40.188 16.922 -6.562 1 67.94 778 GLU B CA 1
ATOM 12506 C C . GLU B 1 778 ? -39.094 15.984 -6.102 1 67.94 778 GLU B C 1
ATOM 12508 O O . GLU B 1 778 ? -38.719 15.055 -6.82 1 67.94 778 GLU B O 1
ATOM 12513 N N . LEU B 1 779 ? -38.562 16.359 -4.945 1 70.56 779 LEU B N 1
ATOM 12514 C CA . LEU B 1 779 ? -37.344 15.711 -4.477 1 70.56 779 LEU B CA 1
ATOM 12515 C C . LEU B 1 779 ? -37.625 14.281 -4.02 1 70.56 779 LEU B C 1
ATOM 12517 O O . LEU B 1 779 ? -38.469 14.055 -3.152 1 70.56 779 LEU B O 1
ATOM 12521 N N . ASP B 1 780 ? -37.219 13.406 -4.785 1 79.44 780 ASP B N 1
ATOM 12522 C CA . ASP B 1 780 ? -37.156 11.992 -4.438 1 79.44 780 ASP B CA 1
ATOM 12523 C C . ASP B 1 780 ? -35.844 11.664 -3.695 1 79.44 780 ASP B C 1
ATOM 12525 O O . ASP B 1 780 ? -34.781 11.727 -4.27 1 79.44 780 ASP B O 1
ATOM 12529 N N . PHE B 1 781 ? -36.094 11.273 -2.457 1 79.5 781 PHE B N 1
ATOM 12530 C CA . PHE B 1 781 ? -34.938 11.047 -1.576 1 79.5 781 PHE B CA 1
ATOM 12531 C C . PHE B 1 781 ? -34.062 9.93 -2.115 1 79.5 781 PHE B C 1
ATOM 12533 O O . PHE B 1 781 ? -32.844 9.961 -1.937 1 79.5 781 PHE B O 1
ATOM 12540 N N . SER B 1 782 ? -34.656 9.047 -2.709 1 82.5 782 SER B N 1
ATOM 12541 C CA . SER B 1 782 ? -33.875 7.941 -3.25 1 82.5 782 SER B CA 1
ATOM 12542 C C . SER B 1 782 ? -32.969 8.406 -4.375 1 82.5 782 SER B C 1
ATOM 12544 O O . SER B 1 782 ? -31.828 7.949 -4.48 1 82.5 782 SER B O 1
ATOM 12546 N N . ARG B 1 783 ? -33.469 9.312 -5.141 1 84.38 783 ARG B N 1
ATOM 12547 C CA . ARG B 1 783 ? -32.656 9.852 -6.234 1 84.38 783 ARG B CA 1
ATOM 12548 C C . ARG B 1 783 ? -31.531 10.719 -5.703 1 84.38 783 ARG B C 1
ATOM 12550 O O . ARG B 1 783 ? -30.406 10.688 -6.23 1 84.38 783 ARG B O 1
ATOM 12557 N N . VAL B 1 784 ? -31.766 11.477 -4.688 1 87.75 784 VAL B N 1
ATOM 12558 C CA . VAL B 1 784 ? -30.75 12.32 -4.055 1 87.75 784 VAL B CA 1
ATOM 12559 C C . VAL B 1 784 ? -29.641 11.461 -3.473 1 87.75 784 VAL B C 1
ATOM 12561 O O . VAL B 1 784 ? -28.453 11.758 -3.646 1 87.75 784 VAL B O 1
ATOM 12564 N N . ARG B 1 785 ? -30.062 10.383 -2.867 1 88.56 785 ARG B N 1
ATOM 12565 C CA . ARG B 1 785 ? -29.094 9.469 -2.271 1 88.56 785 ARG B CA 1
ATOM 12566 C C . ARG B 1 785 ? -28.172 8.867 -3.338 1 88.56 785 ARG B C 1
ATOM 12568 O O . ARG B 1 785 ? -26.984 8.703 -3.113 1 88.56 785 ARG B O 1
ATOM 12575 N N . LEU B 1 786 ? -28.75 8.586 -4.449 1 86.31 786 LEU B N 1
ATOM 12576 C CA . LEU B 1 786 ? -27.984 8 -5.535 1 86.31 786 LEU B CA 1
ATOM 12577 C C . LEU B 1 786 ? -26.938 8.992 -6.055 1 86.31 786 LEU B C 1
ATOM 12579 O O . LEU B 1 786 ? -25.797 8.617 -6.312 1 86.31 786 LEU B O 1
ATOM 12583 N N . ILE B 1 787 ? -27.328 10.219 -6.188 1 89.5 787 ILE B N 1
ATOM 12584 C CA . ILE B 1 787 ? -26.406 11.25 -6.656 1 89.5 787 ILE B CA 1
ATOM 12585 C C . ILE B 1 787 ? -25.312 11.484 -5.621 1 89.5 787 ILE B C 1
ATOM 12587 O O . ILE B 1 787 ? -24.125 11.57 -5.965 1 89.5 787 ILE B O 1
ATOM 12591 N N . ASN B 1 788 ? -25.625 11.508 -4.371 1 91.69 788 ASN B N 1
ATOM 12592 C CA . ASN B 1 788 ? -24.656 11.711 -3.307 1 91.69 788 ASN B CA 1
ATOM 12593 C C . ASN B 1 788 ? -23.641 10.578 -3.254 1 91.69 788 ASN B C 1
ATOM 12595 O O . ASN B 1 788 ? -22.453 10.812 -3.004 1 91.69 788 ASN B O 1
ATOM 12599 N N . ASN B 1 789 ? -24.125 9.406 -3.514 1 88.62 789 ASN B N 1
ATOM 12600 C CA . ASN B 1 789 ? -23.219 8.258 -3.592 1 88.62 789 ASN B CA 1
ATOM 12601 C C . ASN B 1 789 ? -22.219 8.414 -4.738 1 88.62 789 ASN B C 1
ATOM 12603 O O . ASN B 1 789 ? -21.047 8.125 -4.574 1 88.62 789 ASN B O 1
ATOM 12607 N N . ARG B 1 790 ? -22.719 8.844 -5.848 1 89.88 790 ARG B N 1
ATOM 12608 C CA . ARG B 1 790 ? -21.875 9.039 -7.023 1 89.88 790 ARG B CA 1
ATOM 12609 C C . ARG B 1 790 ? -20.812 10.109 -6.762 1 89.88 790 ARG B C 1
ATOM 12611 O O . ARG B 1 790 ? -19.656 9.93 -7.117 1 89.88 790 ARG B O 1
ATOM 12618 N N . LEU B 1 791 ? -21.188 11.148 -6.121 1 93.75 791 LEU B N 1
ATOM 12619 C CA . LEU B 1 791 ? -20.266 12.242 -5.828 1 93.75 791 LEU B CA 1
ATOM 12620 C C . LEU B 1 791 ? -19.172 11.781 -4.867 1 93.75 791 LEU B C 1
ATOM 12622 O O . LEU B 1 791 ? -18 12.055 -5.09 1 93.75 791 LEU B O 1
ATOM 12626 N N . LEU B 1 792 ? -19.531 11.086 -3.869 1 93.12 792 LEU B N 1
ATOM 12627 C CA . LEU B 1 792 ? -18.578 10.609 -2.875 1 93.12 792 LEU B CA 1
ATOM 12628 C C . LEU B 1 792 ? -17.609 9.609 -3.49 1 93.12 792 LEU B C 1
ATOM 12630 O O . LEU B 1 792 ? -16.406 9.68 -3.24 1 93.12 792 LEU B O 1
ATOM 12634 N N . ARG B 1 793 ? -18.094 8.734 -4.324 1 89.31 793 ARG B N 1
ATOM 12635 C CA . ARG B 1 793 ? -17.266 7.723 -4.965 1 89.31 793 ARG B CA 1
ATOM 12636 C C . ARG B 1 793 ? -16.281 8.359 -5.941 1 89.31 793 ARG B C 1
ATOM 12638 O O . ARG B 1 793 ? -15.133 7.918 -6.059 1 89.31 793 ARG B O 1
ATOM 12645 N N . ALA B 1 794 ? -16.75 9.328 -6.664 1 92.69 794 ALA B N 1
ATOM 12646 C CA . ALA B 1 794 ? -15.859 10.031 -7.59 1 92.69 794 ALA B CA 1
ATOM 12647 C C . ALA B 1 794 ? -14.703 10.695 -6.852 1 92.69 794 ALA B C 1
ATOM 12649 O O . ALA B 1 794 ? -13.562 10.648 -7.312 1 92.69 794 ALA B O 1
ATOM 12650 N N . GLN B 1 795 ? -14.984 11.281 -5.703 1 94.44 795 GLN B N 1
ATOM 12651 C CA . GLN B 1 795 ? -13.945 11.891 -4.879 1 94.44 795 GLN B CA 1
ATOM 12652 C C . GLN B 1 795 ? -12.938 10.852 -4.406 1 94.44 795 GLN B C 1
ATOM 12654 O O . GLN B 1 795 ? -11.734 11.125 -4.352 1 94.44 795 GLN B O 1
ATOM 12659 N N . ARG B 1 796 ? -13.359 9.648 -4.133 1 91.06 796 ARG B N 1
ATOM 12660 C CA . ARG B 1 796 ? -12.508 8.594 -3.588 1 91.06 796 ARG B CA 1
ATOM 12661 C C . ARG B 1 796 ? -11.695 7.918 -4.691 1 91.06 796 ARG B C 1
ATOM 12663 O O . ARG B 1 796 ? -10.711 7.234 -4.418 1 91.06 796 ARG B O 1
ATOM 12670 N N . ALA B 1 797 ? -12.117 8.086 -5.918 1 90.19 797 ALA B N 1
ATOM 12671 C CA . ALA B 1 797 ? -11.43 7.469 -7.051 1 90.19 797 ALA B CA 1
ATOM 12672 C C . ALA B 1 797 ? -10.016 8.008 -7.199 1 90.19 797 ALA B C 1
ATOM 12674 O O . ALA B 1 797 ? -9.172 7.395 -7.855 1 90.19 797 ALA B O 1
ATOM 12675 N N . PHE B 1 798 ? -9.711 9.094 -6.562 1 94.44 798 PHE B N 1
ATOM 12676 C CA . PHE B 1 798 ? -8.391 9.711 -6.672 1 94.44 798 PHE B CA 1
ATOM 12677 C C . PHE B 1 798 ? -7.43 9.117 -5.648 1 94.44 798 PHE B C 1
ATOM 12679 O O . PHE B 1 798 ? -6.352 9.664 -5.414 1 94.44 798 PHE B O 1
ATOM 12686 N N . LEU B 1 799 ? -7.742 8 -5.027 1 91.19 799 LEU B N 1
ATOM 12687 C CA . LEU B 1 799 ? -6.879 7.297 -4.082 1 91.19 799 LEU B CA 1
ATOM 12688 C C . LEU B 1 799 ? -6.262 6.059 -4.723 1 91.19 799 LEU B C 1
ATOM 12690 O O . LEU B 1 799 ? -6.93 5.348 -5.477 1 91.19 799 LEU B O 1
ATOM 12694 N N . LEU B 1 800 ? -5 5.918 -4.398 1 88.38 800 LEU B N 1
ATOM 12695 C CA . LEU B 1 800 ? -4.344 4.66 -4.738 1 88.38 800 LEU B CA 1
ATOM 12696 C C . LEU B 1 800 ? -4.57 3.619 -3.648 1 88.38 800 LEU B C 1
ATOM 12698 O O . LEU B 1 800 ? -4.367 3.9 -2.465 1 88.38 800 LEU B O 1
ATOM 12702 N N . PRO B 1 801 ? -4.934 2.443 -4.051 1 76.12 801 PRO B N 1
ATOM 12703 C CA . PRO B 1 801 ? -5.199 1.413 -3.045 1 76.12 801 PRO B CA 1
ATOM 12704 C C . PRO B 1 801 ? -3.975 1.083 -2.197 1 76.12 801 PRO B C 1
ATOM 12706 O O . PRO B 1 801 ? -4.102 0.815 -1 1 76.12 801 PRO B O 1
ATOM 12709 N N . LEU B 1 802 ? -2.805 1.197 -2.846 1 80.31 802 LEU B N 1
ATOM 12710 C CA . LEU B 1 802 ? -1.596 0.778 -2.146 1 80.31 802 LEU B CA 1
ATOM 12711 C C . LEU B 1 802 ? -0.72 1.979 -1.806 1 80.31 802 LEU B C 1
ATOM 12713 O O . LEU B 1 802 ? 0.376 1.821 -1.264 1 80.31 802 LEU B O 1
ATOM 12717 N N . GLY B 1 803 ? -1.148 3.127 -2.066 1 87.25 803 GLY B N 1
ATOM 12718 C CA . GLY B 1 803 ? -0.349 4.316 -1.813 1 87.25 803 GLY B CA 1
ATOM 12719 C C . GLY B 1 803 ? 0.879 4.406 -2.699 1 87.25 803 GLY B C 1
ATOM 12720 O O . GLY B 1 803 ? 1.005 3.664 -3.674 1 87.25 803 GLY B O 1
ATOM 12721 N N . PHE B 1 804 ? 1.745 5.34 -2.398 1 88.44 804 PHE B N 1
ATOM 12722 C CA . PHE B 1 804 ? 2.969 5.516 -3.172 1 88.44 804 PHE B CA 1
ATOM 12723 C C . PHE B 1 804 ? 4.059 4.57 -2.68 1 88.44 804 PHE B C 1
ATOM 12725 O O . PHE B 1 804 ? 4.086 4.203 -1.502 1 88.44 804 PHE B O 1
ATOM 12732 N N . THR B 1 805 ? 4.965 4.242 -3.5 1 81 805 THR B N 1
ATOM 12733 C CA . THR B 1 805 ? 5.965 3.209 -3.254 1 81 805 THR B CA 1
ATOM 12734 C C . THR B 1 805 ? 6.871 3.6 -2.092 1 81 805 THR B C 1
ATOM 12736 O O . THR B 1 805 ? 7.176 2.773 -1.229 1 81 805 THR B O 1
ATOM 12739 N N . TYR B 1 806 ? 7.25 4.801 -1.956 1 82.25 806 TYR B N 1
ATOM 12740 C CA . TYR B 1 806 ? 8.234 5.188 -0.952 1 82.25 806 TYR B CA 1
ATOM 12741 C C . TYR B 1 806 ? 7.574 5.945 0.196 1 82.25 806 TYR B C 1
ATOM 12743 O O . TYR B 1 806 ? 8.219 6.227 1.211 1 82.25 806 TYR B O 1
ATOM 12751 N N . MET B 1 807 ? 6.301 6.305 0.027 1 89.06 807 MET B N 1
ATOM 12752 C CA . MET B 1 807 ? 5.48 6.938 1.056 1 89.06 807 MET B CA 1
ATOM 12753 C C . MET B 1 807 ? 4.07 6.359 1.056 1 89.06 807 MET B C 1
ATOM 12755 O O . MET B 1 807 ? 3.104 7.07 0.772 1 89.06 807 MET B O 1
ATOM 12759 N N . PRO B 1 808 ? 3.957 5.164 1.415 1 86.38 808 PRO B N 1
ATOM 12760 C CA . PRO B 1 808 ? 2.688 4.457 1.235 1 86.38 808 PRO B CA 1
ATOM 12761 C C . PRO B 1 808 ? 1.554 5.062 2.059 1 86.38 808 PRO B C 1
ATOM 12763 O O . PRO B 1 808 ? 0.379 4.797 1.787 1 86.38 808 PRO B O 1
ATOM 12766 N N . TRP B 1 809 ? 1.854 5.918 3.051 1 86.19 809 TRP B N 1
ATOM 12767 C CA . TRP B 1 809 ? 0.815 6.539 3.863 1 86.19 809 TRP B CA 1
ATOM 12768 C C . TRP B 1 809 ? 0.148 7.688 3.111 1 86.19 809 TRP B C 1
ATOM 12770 O O . TRP B 1 809 ? -0.847 8.242 3.576 1 86.19 809 TRP B O 1
ATOM 12780 N N . ILE B 1 810 ? 0.728 8.07 1.985 1 91.62 810 ILE B N 1
ATOM 12781 C CA . ILE B 1 810 ? 0.064 9.016 1.095 1 91.62 810 ILE B CA 1
ATOM 12782 C C . ILE B 1 810 ? -0.585 8.266 -0.065 1 91.62 810 ILE B C 1
ATOM 12784 O O . ILE B 1 810 ? 0.109 7.691 -0.906 1 91.62 810 ILE B O 1
ATOM 12788 N N . LYS B 1 811 ? -1.841 8.32 -0.126 1 91.88 811 LYS B N 1
ATOM 12789 C CA . LYS B 1 811 ? -2.588 7.555 -1.116 1 91.88 811 LYS B CA 1
ATOM 12790 C C . LYS B 1 811 ? -3.24 8.469 -2.148 1 91.88 811 LYS B C 1
ATOM 12792 O O . LYS B 1 811 ? -3.684 8.016 -3.201 1 91.88 811 LYS B O 1
ATOM 12797 N N . ASN B 1 812 ? -3.301 9.781 -1.872 1 94.38 812 ASN B N 1
ATOM 12798 C CA . ASN B 1 812 ? -3.947 10.773 -2.727 1 94.38 812 ASN B CA 1
ATOM 12799 C C . ASN B 1 812 ? -3.072 11.133 -3.922 1 94.38 812 ASN B C 1
ATOM 12801 O O . ASN B 1 812 ? -1.944 11.602 -3.754 1 94.38 812 ASN B O 1
ATOM 12805 N N . VAL B 1 813 ? -3.596 11.008 -5.133 1 95.69 813 VAL B N 1
ATOM 12806 C CA . VAL B 1 813 ? -2.775 11.227 -6.32 1 95.69 813 VAL B CA 1
ATOM 12807 C C . VAL B 1 813 ? -2.727 12.719 -6.648 1 95.69 813 VAL B C 1
ATOM 12809 O O . VAL B 1 813 ? -1.883 13.164 -7.43 1 95.69 813 VAL B O 1
ATOM 12812 N N . LEU B 1 814 ? -3.666 13.492 -6.07 1 95.56 814 LEU B N 1
ATOM 12813 C CA . LEU B 1 814 ? -3.771 14.906 -6.406 1 95.56 814 LEU B CA 1
ATOM 12814 C C . LEU B 1 814 ? -2.779 15.734 -5.594 1 95.56 814 LEU B C 1
ATOM 12816 O O . LEU B 1 814 ? -2.123 16.625 -6.133 1 95.56 814 LEU B O 1
ATOM 12820 N N . TYR B 1 815 ? -2.709 15.391 -4.281 1 93.38 815 TYR B N 1
ATOM 12821 C CA . TYR B 1 815 ? -1.927 16.219 -3.365 1 93.38 815 TYR B CA 1
ATOM 12822 C C . TYR B 1 815 ? -0.968 15.359 -2.547 1 93.38 815 TYR B C 1
ATOM 12824 O O . TYR B 1 815 ? -1.313 14.25 -2.135 1 93.38 815 TYR B O 1
ATOM 12832 N N . GLY B 1 816 ? 0.227 15.859 -2.35 1 92 816 GLY B N 1
ATOM 12833 C CA . GLY B 1 816 ? 1.204 15.203 -1.494 1 92 816 GLY B CA 1
ATOM 12834 C C . GLY B 1 816 ? 2.588 15.812 -1.594 1 92 816 GLY B C 1
ATOM 12835 O O . GLY B 1 816 ? 2.742 16.953 -2.057 1 92 816 GLY B O 1
ATOM 12836 N N . ILE B 1 817 ? 3.547 15.133 -1.086 1 91.94 817 ILE B N 1
ATOM 12837 C CA . ILE B 1 817 ? 4.914 15.641 -1.089 1 91.94 817 ILE B CA 1
ATOM 12838 C C . ILE B 1 817 ? 5.777 14.789 -2.02 1 91.94 817 ILE B C 1
ATOM 12840 O O . ILE B 1 817 ? 5.457 13.633 -2.285 1 91.94 817 ILE B O 1
ATOM 12844 N N . SER B 1 818 ? 6.801 15.375 -2.578 1 91.81 818 SER B N 1
ATOM 12845 C CA . SER B 1 818 ? 7.766 14.672 -3.416 1 91.81 818 SER B CA 1
ATOM 12846 C C . SER B 1 818 ? 9.188 15.148 -3.143 1 91.81 818 SER B C 1
ATOM 12848 O O . SER B 1 818 ? 9.414 16.328 -2.877 1 91.81 818 SER B O 1
ATOM 12850 N N . GLU B 1 819 ? 10.094 14.242 -3.178 1 91.75 819 GLU B N 1
ATOM 12851 C CA . GLU B 1 819 ? 11.5 14.586 -2.986 1 91.75 819 GLU B CA 1
ATOM 12852 C C . GLU B 1 819 ? 11.984 15.531 -4.078 1 91.75 819 GLU B C 1
ATOM 12854 O O . GLU B 1 819 ? 12.828 16.391 -3.824 1 91.75 819 GLU B O 1
ATOM 12859 N N . TRP B 1 820 ? 11.469 15.406 -5.281 1 93.44 820 TRP B N 1
ATOM 12860 C CA . TRP B 1 820 ? 11.875 16.234 -6.41 1 93.44 820 TRP B CA 1
ATOM 12861 C C . TRP B 1 820 ? 11.562 17.703 -6.145 1 93.44 820 TRP B C 1
ATOM 12863 O O . TRP B 1 820 ? 12.312 18.594 -6.555 1 93.44 820 TRP B O 1
ATOM 12873 N N . ASP B 1 821 ? 10.508 17.938 -5.43 1 91.56 821 ASP B N 1
ATOM 12874 C CA . ASP B 1 821 ? 10.062 19.297 -5.141 1 91.56 821 ASP B CA 1
ATOM 12875 C C . ASP B 1 821 ? 10.383 19.688 -3.695 1 91.56 821 ASP B C 1
ATOM 12877 O O . ASP B 1 821 ? 9.594 20.375 -3.043 1 91.56 821 ASP B O 1
ATOM 12881 N N . ASP B 1 822 ? 11.375 19.125 -3.086 1 93.12 822 ASP B N 1
ATOM 12882 C CA . ASP B 1 822 ? 11.867 19.438 -1.747 1 93.12 822 ASP B CA 1
ATOM 12883 C C . ASP B 1 822 ? 10.797 19.172 -0.693 1 93.12 822 ASP B C 1
ATOM 12885 O O . ASP B 1 822 ? 10.648 19.938 0.259 1 93.12 822 ASP B O 1
ATOM 12889 N N . TYR B 1 823 ? 9.906 18.203 -0.927 1 91.5 823 TYR B N 1
ATOM 12890 C CA . TYR B 1 823 ? 8.875 17.703 -0.014 1 91.5 823 TYR B CA 1
ATOM 12891 C C . TYR B 1 823 ? 7.816 18.781 0.232 1 91.5 823 TYR B C 1
ATOM 12893 O O . TYR B 1 823 ? 7.172 18.797 1.284 1 91.5 823 TYR B O 1
ATOM 12901 N N . ARG B 1 824 ? 7.711 19.734 -0.728 1 90 824 ARG B N 1
ATOM 12902 C CA . ARG B 1 824 ? 6.582 20.656 -0.688 1 90 824 ARG B CA 1
ATOM 12903 C C . ARG B 1 824 ? 5.277 19.953 -1.021 1 90 824 ARG B C 1
ATOM 12905 O O . ARG B 1 824 ? 5.262 19.016 -1.823 1 90 824 ARG B O 1
ATOM 12912 N N . VAL B 1 825 ? 4.238 20.312 -0.339 1 87.94 825 VAL B N 1
ATOM 12913 C CA . VAL B 1 825 ? 2.938 19.797 -0.735 1 87.94 825 VAL B CA 1
ATOM 12914 C C . VAL B 1 825 ? 2.535 20.375 -2.09 1 87.94 825 VAL B C 1
ATOM 12916 O O . VAL B 1 825 ? 2.4 21.594 -2.234 1 87.94 825 VAL B O 1
ATOM 12919 N N . SER B 1 826 ? 2.486 19.531 -3.061 1 88.69 826 SER B N 1
ATOM 12920 C CA . SER B 1 826 ? 2.188 19.953 -4.422 1 88.69 826 SER B CA 1
ATOM 12921 C C . SER B 1 826 ? 1.31 18.938 -5.145 1 88.69 826 SER B C 1
ATOM 12923 O O . SER B 1 826 ? 0.73 18.047 -4.512 1 88.69 826 SER B O 1
ATOM 12925 N N . LEU B 1 827 ? 1.184 19.266 -6.504 1 93 827 LEU B N 1
ATOM 12926 C CA . LEU B 1 827 ? 0.264 18.453 -7.293 1 93 827 LEU B CA 1
ATOM 12927 C C . LEU B 1 827 ? 0.975 17.234 -7.871 1 93 827 LEU B C 1
ATOM 12929 O O . LEU B 1 827 ? 2.156 17.297 -8.219 1 93 827 LEU B O 1
ATOM 12933 N N . PHE B 1 828 ? 0.298 16.141 -7.984 1 96 828 PHE B N 1
ATOM 12934 C CA . PHE B 1 828 ? 0.68 14.898 -8.633 1 96 828 PHE B CA 1
ATOM 12935 C C . PHE B 1 828 ? 1.993 14.367 -8.07 1 96 828 PHE B C 1
ATOM 12937 O O . PHE B 1 828 ? 2.938 14.102 -8.82 1 96 828 PHE B O 1
ATOM 12944 N N . PRO B 1 829 ? 1.988 14.125 -6.738 1 94.12 829 PRO B N 1
ATOM 12945 C CA . PRO B 1 829 ? 3.229 13.773 -6.039 1 94.12 829 PRO B CA 1
ATOM 12946 C C . PRO B 1 829 ? 3.83 12.461 -6.531 1 94.12 829 PRO B C 1
ATOM 12948 O O . PRO B 1 829 ? 5.051 12.297 -6.539 1 94.12 829 PRO B O 1
ATOM 12951 N N . GLY B 1 830 ? 3.014 11.523 -6.961 1 94.06 830 GLY B N 1
ATOM 12952 C CA . GLY B 1 830 ? 3.537 10.266 -7.473 1 94.06 830 GLY B CA 1
ATOM 12953 C C . GLY B 1 830 ? 4.453 10.445 -8.672 1 94.06 830 GLY B C 1
ATOM 12954 O O . GLY B 1 830 ? 5.527 9.844 -8.734 1 94.06 830 GLY B O 1
ATOM 12955 N N . VAL B 1 831 ? 4.066 11.266 -9.648 1 95.31 831 VAL B N 1
ATOM 12956 C CA . VAL B 1 831 ? 4.824 11.508 -10.875 1 95.31 831 VAL B CA 1
ATOM 12957 C C . VAL B 1 831 ? 6.066 12.336 -10.562 1 95.31 831 VAL B C 1
ATOM 12959 O O . VAL B 1 831 ? 7.172 11.992 -10.984 1 95.31 831 VAL B O 1
ATOM 12962 N N . THR B 1 832 ? 5.926 13.367 -9.75 1 94.44 832 THR B N 1
ATOM 12963 C CA . THR B 1 832 ? 7.039 14.266 -9.477 1 94.44 832 THR B CA 1
ATOM 12964 C C . THR B 1 832 ? 8.109 13.578 -8.633 1 94.44 832 THR B C 1
ATOM 12966 O O . THR B 1 832 ? 9.297 13.844 -8.789 1 94.44 832 THR B O 1
ATOM 12969 N N . HIS B 1 833 ? 7.699 12.711 -7.754 1 93.75 833 HIS B N 1
ATOM 12970 C CA . HIS B 1 833 ? 8.672 11.992 -6.938 1 93.75 833 HIS B CA 1
ATOM 12971 C C . HIS B 1 833 ? 9.625 11.18 -7.809 1 93.75 833 HIS B C 1
ATOM 12973 O O . HIS B 1 833 ? 10.82 11.109 -7.527 1 93.75 833 HIS B O 1
ATOM 12979 N N . GLU B 1 834 ? 9.109 10.57 -8.852 1 92.25 834 GLU B N 1
ATOM 12980 C CA . GLU B 1 834 ? 9.906 9.703 -9.711 1 92.25 834 GLU B CA 1
ATOM 12981 C C . GLU B 1 834 ? 10.812 10.508 -10.633 1 92.25 834 GLU B C 1
ATOM 12983 O O . GLU B 1 834 ? 11.742 9.961 -11.234 1 92.25 834 GLU B O 1
ATOM 12988 N N . LEU B 1 835 ? 10.57 11.781 -10.758 1 93 835 LEU B N 1
ATOM 12989 C CA . LEU B 1 835 ? 11.438 12.648 -11.547 1 93 835 LEU B CA 1
ATOM 12990 C C . LEU B 1 835 ? 12.82 12.758 -10.922 1 93 835 LEU B C 1
ATOM 12992 O O . LEU B 1 835 ? 13.812 12.945 -11.625 1 93 835 LEU B O 1
ATOM 12996 N N . LYS B 1 836 ? 12.875 12.609 -9.609 1 87 836 LYS B N 1
ATOM 12997 C CA . LYS B 1 836 ? 14.148 12.703 -8.906 1 87 836 LYS B CA 1
ATOM 12998 C C . LYS B 1 836 ? 15.117 11.625 -9.367 1 87 836 LYS B C 1
ATOM 13000 O O . LYS B 1 836 ? 16.312 11.875 -9.5 1 87 836 LYS B O 1
ATOM 13005 N N . ARG B 1 837 ? 14.617 10.422 -9.57 1 77.81 837 ARG B N 1
ATOM 13006 C CA . ARG B 1 837 ? 15.469 9.312 -9.984 1 77.81 837 ARG B CA 1
ATOM 13007 C C . ARG B 1 837 ? 15.773 9.383 -11.477 1 77.81 837 ARG B C 1
ATOM 13009 O O . ARG B 1 837 ? 16.734 8.758 -11.945 1 77.81 837 ARG B O 1
ATOM 13016 N N . GLY B 1 838 ? 15.039 10.156 -12.25 1 76.06 838 GLY B N 1
ATOM 13017 C CA . GLY B 1 838 ? 15.281 10.375 -13.672 1 76.06 838 GLY B CA 1
ATOM 13018 C C . GLY B 1 838 ? 14.977 9.164 -14.523 1 76.06 838 GLY B C 1
ATOM 13019 O O . GLY B 1 838 ? 15.469 9.055 -15.648 1 76.06 838 GLY B O 1
ATOM 13020 N N . ASN B 1 839 ? 14.312 8.266 -13.953 1 84.94 839 ASN B N 1
ATOM 13021 C CA . ASN B 1 839 ? 13.953 7.062 -14.703 1 84.94 839 ASN B CA 1
ATOM 13022 C C . ASN B 1 839 ? 12.625 7.227 -15.422 1 84.94 839 ASN B C 1
ATOM 13024 O O . ASN B 1 839 ? 11.57 7.309 -14.781 1 84.94 839 ASN B O 1
ATOM 13028 N N . ALA B 1 840 ? 12.719 7.242 -16.797 1 87.38 840 ALA B N 1
ATOM 13029 C CA . ALA B 1 840 ? 11.531 7.504 -17.609 1 87.38 840 ALA B CA 1
ATOM 13030 C C . ALA B 1 840 ? 10.469 6.434 -17.391 1 87.38 840 ALA B C 1
ATOM 13032 O O . ALA B 1 840 ? 9.273 6.723 -17.422 1 87.38 840 ALA B O 1
ATOM 13033 N N . MET B 1 841 ? 10.867 5.238 -17.125 1 87.88 841 MET B N 1
ATOM 13034 C CA . MET B 1 841 ? 9.914 4.145 -16.969 1 87.88 841 MET B CA 1
ATOM 13035 C C . MET B 1 841 ? 9.055 4.34 -15.734 1 87.88 841 MET B C 1
ATOM 13037 O O . MET B 1 841 ? 7.836 4.176 -15.781 1 87.88 841 MET B O 1
ATOM 13041 N N . THR B 1 842 ? 9.68 4.676 -14.609 1 90.88 842 THR B N 1
ATOM 13042 C CA . THR B 1 842 ? 8.914 4.844 -13.383 1 90.88 842 THR B CA 1
ATOM 13043 C C . THR B 1 842 ? 8.031 6.086 -13.461 1 90.88 842 THR B C 1
ATOM 13045 O O . THR B 1 842 ? 6.941 6.113 -12.891 1 90.88 842 THR B O 1
ATOM 13048 N N . VAL B 1 843 ? 8.508 7.16 -14.172 1 92.62 843 VAL B N 1
ATOM 13049 C CA . VAL B 1 843 ? 7.684 8.352 -14.391 1 92.62 843 VAL B CA 1
ATOM 13050 C C . VAL B 1 843 ? 6.441 7.98 -15.203 1 92.62 843 VAL B C 1
ATOM 13052 O O . VAL B 1 843 ? 5.324 8.359 -14.844 1 92.62 843 VAL B O 1
ATOM 13055 N N . ARG B 1 844 ? 6.582 7.219 -16.234 1 89.69 844 ARG B N 1
ATOM 13056 C CA . ARG B 1 844 ? 5.461 6.781 -17.062 1 89.69 844 ARG B CA 1
ATOM 13057 C C . ARG B 1 844 ? 4.492 5.922 -16.25 1 89.69 844 ARG B C 1
ATOM 13059 O O . ARG B 1 844 ? 3.275 6.039 -16.406 1 89.69 844 ARG B O 1
ATOM 13066 N N . ARG B 1 845 ? 5.02 5.051 -15.445 1 89.69 845 ARG B N 1
ATOM 13067 C CA . ARG B 1 845 ? 4.172 4.211 -14.609 1 89.69 845 ARG B CA 1
ATOM 13068 C C . ARG B 1 845 ? 3.27 5.055 -13.719 1 89.69 845 ARG B C 1
ATOM 13070 O O . ARG B 1 845 ? 2.07 4.793 -13.609 1 89.69 845 ARG B O 1
ATOM 13077 N N . GLU B 1 846 ? 3.863 6.047 -13.031 1 92.69 846 GLU B N 1
ATOM 13078 C CA . GLU B 1 846 ? 3.078 6.895 -12.133 1 92.69 846 GLU B CA 1
ATOM 13079 C C . GLU B 1 846 ? 2.086 7.75 -12.922 1 92.69 846 GLU B C 1
ATOM 13081 O O . GLU B 1 846 ? 0.99 8.039 -12.43 1 92.69 846 GLU B O 1
ATOM 13086 N N . LEU B 1 847 ? 2.492 8.148 -14.117 1 92.69 847 LEU B N 1
ATOM 13087 C CA . LEU B 1 847 ? 1.57 8.891 -14.977 1 92.69 847 LEU B CA 1
ATOM 13088 C C . LEU B 1 847 ? 0.376 8.023 -15.359 1 92.69 847 LEU B C 1
ATOM 13090 O O . LEU B 1 847 ? -0.76 8.5 -15.391 1 92.69 847 LEU B O 1
ATOM 13094 N N . VAL B 1 848 ? 0.576 6.789 -15.664 1 89.62 848 VAL B N 1
ATOM 13095 C CA . VAL B 1 848 ? -0.5 5.855 -15.984 1 89.62 848 VAL B CA 1
ATOM 13096 C C . VAL B 1 848 ? -1.432 5.711 -14.781 1 89.62 848 VAL B C 1
ATOM 13098 O O . VAL B 1 848 ? -2.654 5.742 -14.93 1 89.62 848 VAL B O 1
ATOM 13101 N N . ARG B 1 849 ? -0.898 5.555 -13.602 1 91.19 849 ARG B N 1
ATOM 13102 C CA . ARG B 1 849 ? -1.703 5.445 -12.391 1 91.19 849 ARG B CA 1
ATOM 13103 C C . ARG B 1 849 ? -2.568 6.688 -12.195 1 91.19 849 ARG B C 1
ATOM 13105 O O . ARG B 1 849 ? -3.748 6.582 -11.852 1 91.19 849 ARG B O 1
ATOM 13112 N N . LEU B 1 850 ? -1.981 7.871 -12.391 1 94.31 850 LEU B N 1
ATOM 13113 C CA . LEU B 1 850 ? -2.717 9.125 -12.297 1 94.31 850 LEU B CA 1
ATOM 13114 C C . LEU B 1 850 ? -3.881 9.148 -13.281 1 94.31 850 LEU B C 1
ATOM 13116 O O . LEU B 1 850 ? -5.012 9.453 -12.898 1 94.31 850 LEU B O 1
ATOM 13120 N N . CYS B 1 851 ? -3.654 8.812 -14.523 1 92.5 851 CYS B N 1
ATOM 13121 C CA . CYS B 1 851 ? -4.672 8.844 -15.57 1 92.5 851 CYS B CA 1
ATOM 13122 C C . CYS B 1 851 ? -5.793 7.859 -15.273 1 92.5 851 CYS B C 1
ATOM 13124 O O . CYS B 1 851 ? -6.969 8.172 -15.469 1 92.5 851 CYS B O 1
ATOM 13126 N N . LEU B 1 852 ? -5.449 6.703 -14.781 1 88.88 852 LEU B N 1
ATOM 13127 C CA . LEU B 1 852 ? -6.453 5.691 -14.453 1 88.88 852 LEU B CA 1
ATOM 13128 C C . LEU B 1 852 ? -7.414 6.207 -13.383 1 88.88 852 LEU B C 1
ATOM 13130 O O . LEU B 1 852 ? -8.617 5.949 -13.453 1 88.88 852 LEU B O 1
ATOM 13134 N N . THR B 1 853 ? -6.93 6.898 -12.391 1 91.56 853 THR B N 1
ATOM 13135 C CA . THR B 1 853 ? -7.785 7.418 -11.328 1 91.56 853 THR B CA 1
ATOM 13136 C C . THR B 1 853 ? -8.719 8.5 -11.867 1 91.56 853 THR B C 1
ATOM 13138 O O . THR B 1 853 ? -9.883 8.57 -11.484 1 91.56 853 THR B O 1
ATOM 13141 N N . ILE B 1 854 ? -8.234 9.383 -12.75 1 93.88 854 ILE B N 1
ATOM 13142 C CA . ILE B 1 854 ? -9.062 10.422 -13.344 1 93.88 854 ILE B CA 1
ATOM 13143 C C . ILE B 1 854 ? -10.156 9.781 -14.203 1 93.88 854 ILE B C 1
ATOM 13145 O O . ILE B 1 854 ? -11.32 10.172 -14.133 1 93.88 854 ILE B O 1
ATOM 13149 N N . GLU B 1 855 ? -9.805 8.828 -14.961 1 90.56 855 GLU B N 1
ATOM 13150 C CA . GLU B 1 855 ? -10.75 8.125 -15.828 1 90.56 855 GLU B CA 1
ATOM 13151 C C . GLU B 1 855 ? -11.805 7.395 -15.008 1 90.56 855 GLU B C 1
ATOM 13153 O O . GLU B 1 855 ? -12.984 7.383 -15.367 1 90.56 855 GLU B O 1
ATOM 13158 N N . ALA B 1 856 ? -11.367 6.777 -13.938 1 87.12 856 ALA B N 1
ATOM 13159 C CA . ALA B 1 856 ? -12.328 6.121 -13.055 1 87.12 856 ALA B CA 1
ATOM 13160 C C . ALA B 1 856 ? -13.32 7.125 -12.484 1 87.12 856 ALA B C 1
ATOM 13162 O O . ALA B 1 856 ? -14.523 6.852 -12.422 1 87.12 856 ALA B O 1
ATOM 13163 N N . ALA B 1 857 ? -12.852 8.242 -12.023 1 92.62 857 ALA B N 1
ATOM 13164 C CA . ALA B 1 857 ? -13.727 9.281 -11.508 1 92.62 857 ALA B CA 1
ATOM 13165 C C . ALA B 1 857 ? -14.727 9.734 -12.57 1 92.62 857 ALA B C 1
ATOM 13167 O O . ALA B 1 857 ? -15.906 9.953 -12.273 1 92.62 857 ALA B O 1
ATOM 13168 N N . THR B 1 858 ? -14.289 9.875 -13.789 1 93.31 858 THR B N 1
ATOM 13169 C CA . THR B 1 858 ? -15.125 10.273 -14.914 1 93.31 858 THR B CA 1
ATOM 13170 C C . THR B 1 858 ? -16.234 9.258 -15.148 1 93.31 858 THR B C 1
ATOM 13172 O O . THR B 1 858 ? -17.406 9.625 -15.281 1 93.31 858 THR B O 1
ATOM 13175 N N . ASP B 1 859 ? -15.883 8.008 -15.164 1 87.56 859 ASP B N 1
ATOM 13176 C CA . ASP B 1 859 ? -16.859 6.938 -15.383 1 87.56 859 ASP B CA 1
ATOM 13177 C C . ASP B 1 859 ? -17.922 6.93 -14.289 1 87.56 859 ASP B C 1
ATOM 13179 O O . ASP B 1 859 ? -19.094 6.707 -14.562 1 87.56 859 ASP B O 1
ATOM 13183 N N . ILE B 1 860 ? -17.531 7.145 -13.062 1 88.19 860 ILE B N 1
ATOM 13184 C CA . ILE B 1 860 ? -18.438 7.16 -11.922 1 88.19 860 ILE B CA 1
ATOM 13185 C C . ILE B 1 860 ? -19.422 8.32 -12.07 1 88.19 860 ILE B C 1
ATOM 13187 O O . ILE B 1 860 ? -20.625 8.156 -11.859 1 88.19 860 ILE B O 1
ATOM 13191 N N . LEU B 1 861 ? -18.922 9.484 -12.43 1 92.56 861 LEU B N 1
ATOM 13192 C CA . LEU B 1 861 ? -19.766 10.664 -12.57 1 92.56 861 LEU B CA 1
ATOM 13193 C C . LEU B 1 861 ? -20.781 10.469 -13.688 1 92.56 861 LEU B C 1
ATOM 13195 O O . LEU B 1 861 ? -21.922 10.953 -13.594 1 92.56 861 LEU B O 1
ATOM 13199 N N . MET B 1 862 ? -20.438 9.75 -14.664 1 87.88 862 MET B N 1
ATOM 13200 C CA . MET B 1 862 ? -21.312 9.555 -15.828 1 87.88 862 MET B CA 1
ATOM 13201 C C . MET B 1 862 ? -22.234 8.359 -15.617 1 87.88 862 MET B C 1
ATOM 13203 O O . MET B 1 862 ? -23.031 8.023 -16.5 1 87.88 862 MET B O 1
ATOM 13207 N N . ASN B 1 863 ? -22.375 7.934 -14.328 1 69.94 863 ASN B N 1
ATOM 13208 C CA . ASN B 1 863 ? -23.203 6.801 -13.938 1 69.94 863 ASN B CA 1
ATOM 13209 C C . ASN B 1 863 ? -23.016 5.613 -14.875 1 69.94 863 ASN B C 1
ATOM 13211 O O . ASN B 1 863 ? -23.984 4.984 -15.297 1 69.94 863 ASN B O 1
ATOM 13215 N N . ALA B 1 864 ? -22 5.617 -15.406 1 50.56 864 ALA B N 1
ATOM 13216 C CA . ALA B 1 864 ? -21.766 4.406 -16.188 1 50.56 864 ALA B CA 1
ATOM 13217 C C . ALA B 1 864 ? -22.078 3.158 -15.367 1 50.56 864 ALA B C 1
ATOM 13219 O O . ALA B 1 864 ? -21.875 3.127 -14.156 1 50.56 864 ALA B O 1
ATOM 13220 N N . PRO B 1 865 ? -23.172 2.41 -15.734 1 42.59 865 PRO B N 1
ATOM 13221 C CA . PRO B 1 865 ? -23.516 1.243 -14.922 1 42.59 865 PRO B CA 1
ATOM 13222 C C . PRO B 1 865 ? -22.312 0.62 -14.227 1 42.59 865 PRO B C 1
ATOM 13224 O O . PRO B 1 865 ? -21.234 0.528 -14.812 1 42.59 865 PRO B O 1
ATOM 13227 N N . ASP B 1 866 ? -22.188 1.029 -12.984 1 41.78 866 ASP B N 1
ATOM 13228 C CA . ASP B 1 866 ? -21.188 0.253 -12.266 1 41.78 866 ASP B CA 1
ATOM 13229 C C . ASP B 1 866 ? -21.078 -1.161 -12.828 1 41.78 866 ASP B C 1
ATOM 13231 O O . ASP B 1 866 ? -22.078 -1.815 -13.086 1 41.78 866 ASP B O 1
ATOM 13235 N N . GLU B 1 867 ? -20.297 -1.479 -13.68 1 32.72 867 GLU B N 1
ATOM 13236 C CA . GLU B 1 867 ? -20.344 -2.916 -13.93 1 32.72 867 GLU B CA 1
ATOM 13237 C C . GLU B 1 867 ? -20.516 -3.699 -12.633 1 32.72 867 GLU B C 1
ATOM 13239 O O . GLU B 1 867 ? -19.625 -3.709 -11.789 1 32.72 867 GLU B O 1
ATOM 13244 N N . GLU B 1 868 ? -21.578 -3.404 -11.82 1 30.78 868 GLU B N 1
ATOM 13245 C CA . GLU B 1 868 ? -21.984 -4.258 -10.703 1 30.78 868 GLU B CA 1
ATOM 13246 C C . GLU B 1 868 ? -21.562 -5.703 -10.93 1 30.78 868 GLU B C 1
ATOM 13248 O O . GLU B 1 868 ? -21.688 -6.227 -12.039 1 30.78 868 GLU B O 1
#